Protein 2I6E (pdb70)

Solvent-accessible surface area: 80361 Å² total

Sequence (2144 aa):
PYRAGWIHFTNVAPILDSLELPPGVTAITGVPTQNAALLSGEVDIANVSAVEFIRHADTLAALPDFSVAVLGPVYSVNLFHTCPLPELRRVALTSQSASVALLEVLLRQKGLSPVLERAEGTAESLLAAGYDGVLRIGDDALREWYGVVGPLTPERTTSLPHTGRGITVTDLAQEWFDLTGHPFTFAVWAYRKDNPPPAALLQAREARRRGIGHLAEVSQRHAEKLGLPERVVQHYLWNFRYHLEAPDRLGLREFADLAVPGHAELTFPYRAGWIHFTNVAPILDSLELPPGVTAITGVPTQNAALLSGEVDIANVSAVEFIRHADTLAALPDFSVAVLGPVYSVNLFHTCPLPELRRVALTSQSASVALLEVLLRQKGLSPVLERAEGTAESLLAAGYDGVLRIGDDALREWYGVVGPLTPERTTSLPHTGRGITVTDLAQEWFDLTGHPFTFAVWAYRKDNPPPAALLQAREARRRGIGHLAEVSQRHAEKLGLPERVVQHYLWNFRYHLEAPDRLGLREFADLAVPGHAELTFPYRAGWIHFTNVAPILDSLELPPGVTAITGVPTQNAALLSGEVDIANVSAVEFIRHADTLAALPDFSVAVLGPVYSVNLFHTCPLPELRRVALTSQSASVALLEVLLRQKGLSPVLERAEGTAESLLAAGYDGVLRIGDDALREWYGVVGPLTPERTTSLPHTGRGITVTDLAQEWFDLTGHPFTFAVWAYRKDNPPPAALLQAREARRRGIGHLAEVSQRHAEKLGLPERVVQHYLWNFRYHLEAPDRLGLREFADLAVPGHAELTFPYRAGWIHFTNVAPILDSLELPPGVTAITGVPTQNAALLSGEVDIANVSAVEFIRHADTLAALPDFSVAVLGPVYSVNLFHTCPLPELRRVALTSQSASVALLEVLLRQKGLSPVLERAEGTAESLLAAGYDGVLRIGDDALREWYGVVGPLTPERTTSLPHTGRGITVTDLAQEWFDLTGHPFTFAVWAYRKDNPPPAALLQAREARRRGIGHLAEVSQRHAEKLGLPERVVQHYLWNFRYHLEAPDRLGLREFADLAVPGHAELTFPYRAGWIHFTNVAPILDSLELPPGVTAITGVPTQNAALLSGEVDIANVSAVEFIRHADTLAALPDFSVAVLGPVYSVNLFHTCPLPELRRVALTSQSASVALLEVLLRQKGLSPVLERAEGTAESLLAAGYDGVLRIGDDALREWYGVVGPLTPERTTSLPHTGRGITVTDLAQEWFDLTGHPFTFAVWAYRKDNPPPAALLQAREARRRGIGHLAEVSQRHAEKLGLPERVVQHYLWNFRYHLEAPDRLGLREFADLAVPGHAELTFPYRAGWIHFTNVAPILDSLELPPGVTAITGVPTQNAALLSGEVDIANVSAVEFIRHADTLAALPDFSVAVLGPVYSVNLFHTCPLPELRRVALTSQSASVALLEVLLRQKGLSPVLERAEGTAESLLAAGYDGVLRIGDDALREWYGVVGPLTPERTTSLPHTGRGITVTDLAQEWFDLTGHPFTFAVWAYRKDNPPPAALLQAREARRRGIGHLAEVSQRHAEKLGLPERVVQHYLWNFRYHLEAPDRLGLREFADLAVPGHAELTFPYRAGWIHFTNVAPILDSLELPPGVTAITGVPTQNAALLSGEVDIANVSAVEFIRHADTLAALPDFSVAVLGPVYSVNLFHTCPLPELRRVALTSQSASVALLEVLLRQKGLSPVLERAEGTAESLLAAGYDGVLRIGDDALREWYGVVGPLTPERTTSLPHTGRGITVTDLAQEWFDLTGHPFTFAVWAYRKDNPPPAALLQAREARRRGIGHLAEVSQRHAEKLGLPERVVQHYLWNFRYHLEAPDRLGLREFADLAVPGHAELTFPYRAGWIHFTNVAPILDSLELPPGVTAITGVPTQNAALLSGEVDIANVSAVEFIRHADTLAALPDFSVAVLGPVYSVNLFHTCPLPELRRVALTSQSASVALLEVLLRQKGLSPVLERAEGTAESLLAAGYDGVLRIGDDALREWYGVVGPLTPERTTSLPHTGRGITVTDLAQEWFDLTGHPFTFAVWAYRKDNPPPAALLQAREARRRGIGHLAEVSQRHAEKLGLPERVVQHYLWNFRYHLEAPDRLGLREFADLAVPGHAELTF

Foldseek 3Di:
DAEEEEADFLLCCLQPVVQDDDPPYDYDYDDQVVLVCQVPVVHFKYKHWLVSCLQVLVFKAFDQFFFWKFQAFLLFWKKKFLDPPQVFAEEEEEPPDVNVLLVCLLCVVVVHDHHYDYDYDQQVVVNVVPGRIYTGGTLSSNLSQPVFWDDPDPPDDVPIDQGGPSMGIDGSQNSLCVVVVFMETTITMMGGPVDDDDPVSVVSCVSSCVSVVCLLVSQVVVCVVSVHDSSSSSVSNVRTDTTCDPRHVVNSVVSSCSRPPPGPDHHD/DAEEEEEPFLLCCLQPVPQDADPPYDYDYDDQVVLVCQVVVVHFKYKHWLVSCQQPLPFKAFDQFFFWKFQAFLQFWKKKFQDDPQPFAEEEEADDDVSVLLVCLLCVVVVHDHHYDHDHDAFVVVNVVDGGIYTGGGLSSNVVQCVQWDDDDPVDDVPIDQGHPSMGIDGSQNSLCVVVVFMETTITMMGGPVRDDDPSSVVSCVSSCNSVVCLLVSQVVVQVVSVHDSRSSSVSNVRTDTTNDPRHVVNSVVSSCSRPPPGDDHHD/DAEEEEAPFLLCLLFPVPQDDDPPYYYHYDDQVVLCCQQVVVHFKYKHWLVSCLQPQVFKAFDQFFFWKFQAFLLFWKKKFLDPPQPFAEEEEQDDDPNVLLVVLLCVVVVHDHHYYYDHDAFVVVNVPPGRIYTGGGLSSNVVQCVFQDDDDPPDAVPTAQGHPSMGIDGSQNSLCVVVVFMETTITMMGTPVRDDDPVSVVSCVSSVNSVVCLLVSLVVVCVVSVHDSRSSSVSNVRTRTTNDPRHVVNSVVSSCRSPPPGDDHHD/DAEEEEADFLLCLLPPVPQDDDPPYDYDYDHQVVLCCQVVPVHFKYKHWLVSCQQVLVFKAFDQFFFWKFQAFLLFWKKKFLDPPQVFAEEEEADPDPSVLLVVLLCVVVVHDHDYYYDHDAQVVVCVVPGRIYTGGGLSSNVSQCVAQDDDDPVDDVPTDQGGPSMGIDGSQNSLCVVPVFMETTITMMGGPVRDDDPSNVVSVVSSVNSVVCLLVSQVVNCVVSVHDSNSSSVSNVRTDTTNDPRHVVNSVVSSCSSPNPTDDHHD/DAEEEEADFLLCLLQPVPQDDDPPYDYYYDHQVVLVCQVPVVHFKYKHWLVSCQQVLPFKAFDQFFFWKFAAFLLFWKKKFLDPPQPFAEEEEADPDPSVLLVCLLCVVVVHDHHYDYDHDQQVVVNVPPGRIYTGGGLSSNLVQCVAWDDADDVGDVDTAQGHPSMGIDGSQNSLCVVVVFMETTITIMGGPVRDDDPVSVVSCVSNVNSVVCLLVSQVVNCVVSVHDSVSSSVSNVRTDTTNDPRHVVNSVVSSCSRPPPTDDHHD/DAEEEEDPFLLCCLFPVPQDDDPPYYYDYDDQVVLVCQVVVVHFKYKHWLVSCLQPLPFKAFDQFFFWKFAAFLQFWKKKFLDDPQPWQEEEEADPDPSVLLVVLLCVVVVHDHHYYYDHDAQVVVNVVDGRIYTGGGLSSNVVQCVAWDDDDPPDAVRIAQGHPSMGIDGSQNSLCVVPVFMETTITMMGGPVRDDDPVSVVSCVSSCNSLVCLLVSLVVVCVVSVHDSSSSSVSNVRTDTTNDPRHVVNSVVSSCSRPPPGDDHHD/DAEEEEEPFLLCCLFPVPQDADPPYDYDYDDQVVLVCQQVVVHFKYKHWLVSCQQVLVFKAFDQFFFWKFQAFLQFWKKKFLDDPQPFAEEEEADDDPNVLLVVLLCVVVVHDHHYYYDHDAQVVVNVVDGRIYTGGGLSSNLVQCVAFDDDDPPDDVRTDQGHPSMGIDGSQNSLCVVPVFMETTITMMGTPVDDDDPVSVVSCVSSVRSVVCLLVSQVVCCVVSVHDSRSSSVSNVRTRTTNDPRHVVNSVVSSCSRPPPTDDHHD/DAEEEEADFLLCLLQPVPLDDDPPYDYDYDDQVVLCCQVVVVHFKYKHWLVSCQQVLVFKAFDQFFFWKFQAFLLFWKKKFLDDPQPFAEEEEADPPVNVLLVVLLCVVVPHDHHYYYDHDAQVVVRVVDGGIYTGGTLSSNLVQCVFWDDDDPVDDVPIDQGGPSMGIDGSQNSLCVVPVFMETTITMMGGPVRDDDPSSVVSCVSSVNSVVCLLVSQVVVCVVSVHDSSSSSVSNVRTDTTNDPRHVVNSVVSSCSRPPPTDDHHD

Radius of gyration: 43.54 Å; Cα contacts (8 Å, |Δi|>4): 4329; chains: 8; bounding box: 119×111×110 Å

B-factor: mean 32.27, std 12.47, range [7.66, 97.03]

Secondary structure (DSSP, 8-state):
----EE---GGGHHHHTT--PPTT---EE--TT--HHHHHSS-SEEEEEHHHHHHTTTTEEEEEEEEEEESS--SSEEEEESS-GGG--EEEE-TT---HHHHHHHHHHTT---EEEE--S-HHHHHTTT-SEEEEESHHHHHHHHHHS----SS------SEETTEEEEEHHHHHHHHHSS-EEEEEEEEETTSPPPHHHHH--HHHHHHHHTHHHHHHHHHHTTT--HHHHHHHHHT-B-S--HHHHHHHHHHHHHHSTTPPP---/-EEEE----GGGHHHHTT--PPTTEEEE---S---HHHHHTS-SEEEEEHHHHHTTTTTEEE-TT--EEESS--SSEEEEESS-GGG--EEEE-S----HHHHHHHHHHHT---EEEE--S-HHHHHTSS-SEEEEEHHHHHHHHHHHS----SS------SEETTEEEEEHHHHHHHHHSS-EEEEEEEEETTSPPPHHHHH--HHHHHHHHTHHHHHHHHHHHHT--HHHHHHHHHT-B-S--HHHHHHHHHHHHHHSTTPPP---/-EEEE----GGGHHHHTT--PPTTEEEE---S---HHHHHTS-SEEEEEHHHHHTTTTTEEEEEEEEEEESS--SSEEEEESS-GGG--EEEE-S----HHHHHHHHHHTT---EEEE--S-HHHHHTTT-SEEEEEHHHHHHHHHHHH----TT------SEETTEEEEEHHHHHHHHHSS-EEEEEEEEETTSPPPHHHHH--HHHHHHHHTHHHHHHHHTTTS---HHHHHHHHHT-B-S--HHHHHHHHHHHHHHSTTPPPP--/-EEEEE---GGGHHHHTT--PPTTEEEEE--TT--HHHHHTS-SEE--BHHHHHHTTTTEEE-SS--EEESS--SSEEEEESS-GGG--EEEE-SS---HHHHHHHHHHTT---EEEE--S-HHHHTTTT-SEEEEESHHHHHHHHHHH----SS------SEETTEEEEEHHHHHHHHHSS-EEEE--EEETTSPPPHHHHH--HHHHHHHHTHHHHHHHHHHHHT--HHHHHHHHHT-B-S--HHHHHHHHHHHHHHSTTPPPP--/-B-EEE---GGGHHHHTT--PPTTB--EE--TT--HHHHHSS-SEEEEEHHHHHTTTTTEEE-SS--EEESS--SSEEEEESS-GGG--EEEE-SS---HHHHHHHHHHTT---EEEE--S-HHHHHHTT-SEEEEESHHHHHHHHHHS----TT------SEETTEEEEEHHHHHHHHHSS-EEEEEEEEETTSPPPHHHHH--HHHHHHHHTHHHHHHHHHHHHT--HHHHHHHHHT-B-S--HHHHHHHHHHHHHHSTTPPPP--/-EEEE----GGGHHHHTT--PPTTEEEE---S---HHHHHTS-SEEEEEHHHHHTTTTTEEEEEEEEEEESS--SSEEEEESS-GGG--EEEE-S----HHHHHHHHHHHT---EEEE--S-HHHHHHTT-SEEEEEHHHHHHHHHHHS----SS------SEETTEEEEEHHHHHHHHHSS-EEEEEEEEETTSPPPHHHHH--HHHHHHHHTHHHHHHHHHHHHT--HHHHHHHHHT-B-S--HHHHHHHHHHHHHHSTTPPPP--/-EEEE----GGGHHHHTT----TTEEEE---S---HHHHHTS-SEEEEEHHHHHTTTTTEEE-TT--EEESS--SSEEEEESS-GGG--EEEE-S----HHHHHHHHHHHT---EEEE--S-HHHHHTTT-SEEEEEHHHHHHHHHHHH----SS----S-SEETTEEEEEHHHHHHHHHSS-EEEEEEEEETTSPPPHHHHH--HHHHHHHHTHHHHHHHHHHHHTS-HHHHHHHHHT-B-S--HHHHHHHHHHHHHHSTTPPPP--/-EEEEE---GGGHHHHTT--PPTTEEEEE--S---HHHHHTS-SEEEEEHHHHHHTTTTEEE-SS--EEESS--SSEEEEESS-GGG--EEEE-SS---HHHHHHHHHHTT---EEEE--S-HHHHHTTT-SEEEEESHHHHHHHHHHS-PPPSS------SEETTEEEEEHHHHHHHHHSS-EEEEEEEEETTSPPPHHHHH--HHHHHHHHTHHHHHHHHHHHHT--HHHHHHHHHT-B-S--HHHHHHHHHHHHHHSTTPPPP--

CATH classification: 3.40.190.10 (+1 more: 3.40.190.10)

InterPro domains:
  IPR003773 Menaquinone biosynthesis enzyme [PF02621] (16-276)
  IPR030868 Chorismate dehydratase [MF_00995] (16-282)
  IPR030868 Chorismate dehydratase [PTHR37690] (15-284)

Structure (mmCIF, N/CA/C/O backbone):
data_2I6E
#
_entry.id   2I6E
#
_cell.length_a   75.310
_cell.length_b   139.370
_cell.length_c   153.615
_cell.angle_alpha   90.00
_cell.angle_beta   92.79
_cell.angle_gamma   90.00
#
_symmetry.space_group_name_H-M   'P 1 21 1'
#
loop_
_entity.id
_entity.type
_entity.pdbx_description
1 polymer 'Hypothetical protein'
2 non-polymer 'SULFATE ION'
3 water water
#
loop_
_atom_site.group_PDB
_atom_site.id
_atom_site.type_symbol
_atom_site.label_atom_id
_atom_site.label_alt_id
_atom_site.label_comp_id
_atom_site.label_asym_id
_atom_site.label_entity_id
_atom_site.label_seq_id
_atom_site.pdbx_PDB_ins_code
_atom_site.Cartn_x
_atom_site.Cartn_y
_atom_site.Cartn_z
_atom_site.occupancy
_atom_site.B_iso_or_equiv
_atom_site.auth_seq_id
_atom_site.auth_comp_id
_atom_site.auth_asym_id
_atom_site.auth_atom_id
_atom_site.pdbx_PDB_model_num
ATOM 1 N N . PRO A 1 16 ? 60.108 -13.964 129.190 1.00 75.52 16 PRO A N 1
ATOM 2 C CA . PRO A 1 16 ? 59.499 -13.787 127.854 1.00 75.09 16 PRO A CA 1
ATOM 3 C C . PRO A 1 16 ? 59.217 -12.329 127.482 1.00 74.63 16 PRO A C 1
ATOM 4 O O . PRO A 1 16 ? 58.688 -12.059 126.402 1.00 75.42 16 PRO A O 1
ATOM 8 N N . TYR A 1 17 ? 59.556 -11.393 128.370 1.00 72.91 17 TYR A N 1
ATOM 9 C CA . TYR A 1 17 ? 59.350 -9.966 128.093 1.00 70.91 17 TYR A CA 1
ATOM 10 C C . TYR A 1 17 ? 60.179 -9.076 129.016 1.00 69.27 17 TYR A C 1
ATOM 11 O O . TYR A 1 17 ? 59.842 -8.891 130.183 1.00 68.45 17 TYR A O 1
ATOM 20 N N . ARG A 1 18 ? 61.255 -8.515 128.472 1.00 67.97 18 ARG A N 1
ATOM 21 C CA . ARG A 1 18 ? 62.160 -7.661 129.233 1.00 66.39 18 ARG A CA 1
ATOM 22 C C . ARG A 1 18 ? 61.713 -6.206 129.345 1.00 63.95 18 ARG A C 1
ATOM 23 O O . ARG A 1 18 ? 60.914 -5.719 128.543 1.00 63.38 18 ARG A O 1
ATOM 31 N N . ALA A 1 19 ? 62.250 -5.523 130.352 1.00 60.72 19 ALA A N 1
ATOM 32 C CA . ALA A 1 19 ? 61.954 -4.121 130.612 1.00 57.33 19 ALA A CA 1
ATOM 33 C C . ALA A 1 19 ? 63.217 -3.480 131.161 1.00 55.97 19 ALA A C 1
ATOM 34 O O . ALA A 1 19 ? 63.913 -4.075 131.980 1.00 56.46 19 ALA A O 1
ATOM 36 N N . GLY A 1 20 ? 63.512 -2.269 130.706 1.00 54.39 20 GLY A N 1
ATOM 37 C CA . GLY A 1 20 ? 64.701 -1.578 131.170 1.00 51.95 20 GLY A CA 1
ATOM 38 C C . GLY A 1 20 ? 64.376 -0.270 131.865 1.00 50.89 20 GLY A C 1
ATOM 39 O O . GLY A 1 20 ? 64.121 0.751 131.225 1.00 50.77 20 GLY A O 1
ATOM 40 N N . TRP A 1 21 ? 64.391 -0.301 133.190 1.00 49.45 21 TRP A N 1
ATOM 41 C CA . TRP A 1 21 ? 64.094 0.883 133.983 1.00 47.81 21 TRP A CA 1
ATOM 42 C C . TRP A 1 21 ? 65.349 1.684 134.273 1.00 48.21 21 TRP A C 1
ATOM 43 O O . TRP A 1 21 ? 66.456 1.146 134.314 1.00 48.19 21 TRP A O 1
ATOM 54 N N . ILE A 1 22 ? 65.165 2.980 134.468 1.00 49.08 22 ILE A N 1
ATOM 55 C CA . ILE A 1 22 ? 66.267 3.849 134.821 1.00 50.88 22 ILE A CA 1
ATOM 56 C C . ILE A 1 22 ? 65.736 4.546 136.065 1.00 51.50 22 ILE A C 1
ATOM 57 O O . ILE A 1 22 ? 65.082 5.588 135.995 1.00 51.72 22 ILE A O 1
ATOM 62 N N . HIS A 1 23 ? 66.003 3.914 137.202 1.00 52.14 23 HIS A N 1
ATOM 63 C CA . HIS A 1 23 ? 65.567 4.372 138.511 1.00 51.48 23 HIS A CA 1
ATOM 64 C C . HIS A 1 23 ? 66.067 5.721 139.000 1.00 50.49 23 HIS A C 1
ATOM 65 O O . HIS A 1 23 ? 66.970 5.792 139.834 1.00 51.31 23 HIS A O 1
ATOM 72 N N . PHE A 1 24 ? 65.491 6.795 138.483 1.00 48.92 24 PHE A N 1
ATOM 73 C CA . PHE A 1 24 ? 65.869 8.114 138.955 1.00 46.87 24 PHE A CA 1
ATOM 74 C C . PHE A 1 24 ? 64.849 8.379 140.050 1.00 42.92 24 PHE A C 1
ATOM 75 O O . PHE A 1 24 ? 63.808 7.726 140.104 1.00 40.46 24 PHE A O 1
ATOM 83 N N . THR A 1 25 ? 65.142 9.324 140.925 1.00 38.91 25 THR A N 1
ATOM 84 C CA . THR A 1 25 ? 64.215 9.645 141.988 1.00 36.77 25 THR A CA 1
ATOM 85 C C . THR A 1 25 ? 62.855 10.055 141.410 1.00 35.21 25 THR A C 1
ATOM 86 O O . THR A 1 25 ? 61.809 9.594 141.871 1.00 31.81 25 THR A O 1
ATOM 90 N N . ASN A 1 26 ? 62.876 10.897 140.381 1.00 34.17 26 ASN A N 1
ATOM 91 C CA . ASN A 1 26 ? 61.640 11.379 139.770 1.00 33.99 26 ASN A CA 1
ATOM 92 C C . ASN A 1 26 ? 60.684 10.307 139.271 1.00 33.25 26 ASN A C 1
ATOM 93 O O . ASN A 1 26 ? 59.569 10.619 138.865 1.00 32.95 26 ASN A O 1
ATOM 98 N N . VAL A 1 27 ? 61.093 9.047 139.303 1.00 32.19 27 VAL A N 1
ATOM 99 C CA . VAL A 1 27 ? 60.205 8.003 138.815 1.00 31.26 27 VAL A CA 1
ATOM 100 C C . VAL A 1 27 ? 59.802 7.001 139.913 1.00 31.18 27 VAL A C 1
ATOM 101 O O . VAL A 1 27 ? 59.043 6.065 139.667 1.00 30.38 27 VAL A O 1
ATOM 105 N N . ALA A 1 28 ? 60.287 7.234 141.131 1.00 30.94 28 ALA A N 1
ATOM 106 C CA . ALA A 1 28 ? 60.001 6.367 142.271 1.00 32.58 28 ALA A CA 1
ATOM 107 C C . ALA A 1 28 ? 58.514 6.171 142.576 1.00 34.16 28 ALA A C 1
ATOM 108 O O . ALA A 1 28 ? 58.095 5.083 142.974 1.00 34.91 28 ALA A O 1
ATOM 110 N N . PRO A 1 29 ? 57.693 7.221 142.404 1.00 34.30 29 PRO A N 1
ATOM 111 C CA . PRO A 1 29 ? 56.273 7.008 142.705 1.00 35.08 29 PRO A CA 1
ATOM 112 C C . PRO A 1 29 ? 55.638 5.941 141.824 1.00 36.09 29 PRO A C 1
ATOM 113 O O . PRO A 1 29 ? 54.573 5.414 142.140 1.00 36.77 29 PRO A O 1
ATOM 117 N N . ILE A 1 30 ? 56.306 5.613 140.725 1.00 37.61 30 ILE A N 1
ATOM 118 C CA . ILE A 1 30 ? 55.781 4.629 139.791 1.00 38.88 30 ILE A CA 1
ATOM 119 C C . ILE A 1 30 ? 56.473 3.279 139.883 1.00 40.73 30 ILE A C 1
ATOM 120 O O . ILE A 1 30 ? 55.815 2.239 139.862 1.00 41.02 30 ILE A O 1
ATOM 125 N N . LEU A 1 31 ? 57.796 3.297 139.999 1.00 41.73 31 LEU A N 1
ATOM 126 C CA . LEU A 1 31 ? 58.562 2.060 140.045 1.00 42.85 31 LEU A CA 1
ATOM 127 C C . LEU A 1 31 ? 58.771 1.443 141.423 1.00 42.99 31 LEU A C 1
ATOM 128 O O . LEU A 1 31 ? 58.826 0.222 141.553 1.00 44.05 31 LEU A O 1
ATOM 133 N N . ASP A 1 32 ? 58.874 2.275 142.450 1.00 42.49 32 ASP A N 1
ATOM 134 C CA . ASP A 1 32 ? 59.105 1.786 143.807 1.00 42.30 32 ASP A CA 1
ATOM 135 C C . ASP A 1 32 ? 58.186 0.705 144.381 1.00 42.24 32 ASP A C 1
ATOM 136 O O . ASP A 1 32 ? 58.579 0.009 145.310 1.00 43.10 32 ASP A O 1
ATOM 141 N N . SER A 1 33 ? 56.973 0.559 143.861 1.00 41.75 33 SER A N 1
ATOM 142 C CA . SER A 1 33 ? 56.081 -0.472 144.393 1.00 41.64 33 SER A CA 1
ATOM 143 C C . SER A 1 33 ? 55.608 -1.417 143.294 1.00 42.46 33 SER A C 1
ATOM 144 O O . SER A 1 33 ? 54.770 -2.292 143.525 1.00 42.49 33 SER A O 1
ATOM 147 N N . LEU A 1 34 ? 56.156 -1.238 142.098 1.00 42.84 34 LEU A N 1
ATOM 148 C CA . LEU A 1 34 ? 55.789 -2.075 140.966 1.00 42.61 34 LEU A CA 1
ATOM 149 C C . LEU A 1 34 ? 56.025 -3.559 141.253 1.00 43.85 34 LEU A C 1
ATOM 150 O O . LEU A 1 34 ? 57.019 -3.948 141.879 1.00 41.73 34 LEU A O 1
ATOM 155 N N . GLU A 1 35 ? 55.089 -4.376 140.788 1.00 44.80 35 GLU A N 1
ATOM 156 C CA . GLU A 1 35 ? 55.155 -5.817 140.950 1.00 46.73 35 GLU A CA 1
ATOM 157 C C . GLU A 1 35 ? 55.083 -6.430 139.558 1.00 47.30 35 GLU A C 1
ATOM 158 O O . GLU A 1 35 ? 54.006 -6.539 138.974 1.00 46.47 35 GLU A O 1
ATOM 164 N N . LEU A 1 36 ? 56.241 -6.812 139.033 1.00 48.62 36 LEU A N 1
ATOM 165 C CA . LEU A 1 36 ? 56.342 -7.410 137.709 1.00 50.32 36 LEU A CA 1
ATOM 166 C C . LEU A 1 36 ? 55.448 -8.637 137.599 1.00 52.25 36 LEU A C 1
ATOM 167 O O . LEU A 1 36 ? 55.645 -9.618 138.314 1.00 53.25 36 LEU A O 1
ATOM 172 N N . PRO A 1 37 ? 54.450 -8.598 136.700 1.00 54.06 37 PRO A N 1
ATOM 173 C CA . PRO A 1 37 ? 53.543 -9.734 136.532 1.00 56.10 37 PRO A CA 1
ATOM 174 C C . PRO A 1 37 ? 54.255 -10.947 135.937 1.00 58.91 37 PRO A C 1
ATOM 175 O O . PRO A 1 37 ? 55.398 -10.851 135.485 1.00 58.50 37 PRO A O 1
ATOM 179 N N . PRO A 1 38 ? 53.588 -12.111 135.943 1.00 61.67 38 PRO A N 1
ATOM 180 C CA . PRO A 1 38 ? 54.198 -13.322 135.387 1.00 62.94 38 PRO A CA 1
ATOM 181 C C . PRO A 1 38 ? 54.517 -13.117 133.911 1.00 63.17 38 PRO A C 1
ATOM 182 O O . PRO A 1 38 ? 53.645 -12.734 133.130 1.00 63.15 38 PRO A O 1
ATOM 186 N N . GLY A 1 39 ? 55.768 -13.351 133.537 1.00 63.30 39 GLY A N 1
ATOM 187 C CA . GLY A 1 39 ? 56.145 -13.195 132.145 1.00 63.38 39 GLY A CA 1
ATOM 188 C C . GLY A 1 39 ? 56.958 -11.960 131.814 1.00 63.32 39 GLY A C 1
ATOM 189 O O . GLY A 1 39 ? 57.332 -11.770 130.656 1.00 64.27 39 GLY A O 1
ATOM 190 N N . VAL A 1 40 ? 57.233 -11.117 132.808 1.00 62.28 40 VAL A N 1
ATOM 191 C CA . VAL A 1 40 ? 58.024 -9.913 132.569 1.00 60.66 40 VAL A CA 1
ATOM 192 C C . VAL A 1 40 ? 59.178 -9.779 133.553 1.00 60.32 40 VAL A C 1
ATOM 193 O O . VAL A 1 40 ? 59.036 -10.037 134.749 1.00 58.79 40 VAL A O 1
ATOM 197 N N . THR A 1 41 ? 60.326 -9.369 133.032 1.00 60.58 41 THR A N 1
ATOM 198 C CA . THR A 1 41 ? 61.521 -9.196 133.841 1.00 60.90 41 THR A CA 1
ATOM 199 C C . THR A 1 41 ? 61.973 -7.749 133.716 1.00 59.79 41 THR A C 1
ATOM 200 O O . THR A 1 41 ? 61.541 -7.037 132.812 1.00 60.16 41 THR A O 1
ATOM 204 N N . ALA A 1 42 ? 62.841 -7.315 134.620 1.00 58.38 42 ALA A N 1
ATOM 205 C CA . ALA A 1 42 ? 63.330 -5.949 134.575 1.00 58.24 42 ALA A CA 1
ATOM 206 C C . ALA A 1 42 ? 64.795 -5.878 134.954 1.00 58.52 42 ALA A C 1
ATOM 207 O O . ALA A 1 42 ? 65.293 -6.685 135.740 1.00 58.03 42 ALA A O 1
ATOM 209 N N . ILE A 1 43 ? 65.477 -4.895 134.383 1.00 59.21 43 ILE A N 1
ATOM 210 C CA . ILE A 1 43 ? 66.894 -4.675 134.626 1.00 59.69 43 ILE A CA 1
ATOM 211 C C . ILE A 1 43 ? 67.118 -3.175 134.589 1.00 60.05 43 ILE A C 1
ATOM 212 O O . ILE A 1 43 ? 66.445 -2.468 133.843 1.00 60.94 43 ILE A O 1
ATOM 217 N N . THR A 1 44 ? 68.053 -2.686 135.395 1.00 59.82 44 THR A N 1
ATOM 218 C CA . THR A 1 44 ? 68.318 -1.255 135.440 1.00 60.09 44 THR A CA 1
ATOM 219 C C . THR A 1 44 ? 69.713 -0.894 134.929 1.00 61.01 44 THR A C 1
ATOM 220 O O . THR A 1 44 ? 70.539 -1.771 134.660 1.00 60.59 44 THR A O 1
ATOM 224 N N . GLY A 1 45 ? 69.957 0.407 134.790 1.00 61.21 45 GLY A N 1
ATOM 225 C CA . GLY A 1 45 ? 71.237 0.889 134.307 1.00 61.54 45 GLY A CA 1
ATOM 226 C C . GLY A 1 45 ? 71.167 2.379 134.031 1.00 62.17 45 GLY A C 1
ATOM 227 O O . GLY A 1 45 ? 70.380 3.093 134.659 1.00 62.12 45 GLY A O 1
ATOM 228 N N . VAL A 1 46 ? 71.984 2.847 133.091 1.00 62.12 46 VAL A N 1
ATOM 229 C CA . VAL A 1 46 ? 72.023 4.261 132.724 1.00 61.83 46 VAL A CA 1
ATOM 230 C C . VAL A 1 46 ? 71.331 4.530 131.380 1.00 61.98 46 VAL A C 1
ATOM 231 O O . VAL A 1 46 ? 71.231 3.640 130.531 1.00 60.72 46 VAL A O 1
ATOM 235 N N . PRO A 1 47 ? 70.845 5.768 131.175 1.00 62.34 47 PRO A N 1
ATOM 236 C CA . PRO A 1 47 ? 70.165 6.134 129.930 1.00 62.78 47 PRO A CA 1
ATOM 237 C C . PRO A 1 47 ? 70.806 5.500 128.694 1.00 63.37 47 PRO A C 1
ATOM 238 O O . PRO A 1 47 ? 70.136 4.814 127.921 1.00 62.21 47 PRO A O 1
ATOM 242 N N . THR A 1 48 ? 72.104 5.734 128.526 1.00 64.23 48 THR A N 1
ATOM 243 C CA . THR A 1 48 ? 72.859 5.193 127.399 1.00 66.38 48 THR A CA 1
ATOM 244 C C . THR A 1 48 ? 72.570 3.705 127.233 1.00 66.71 48 THR A C 1
ATOM 245 O O . THR A 1 48 ? 72.231 3.233 126.145 1.00 65.10 48 THR A O 1
ATOM 249 N N . GLN A 1 49 ? 72.720 2.980 128.337 1.00 68.19 49 GLN A N 1
ATOM 250 C CA . GLN A 1 49 ? 72.493 1.542 128.393 1.00 69.15 49 GLN A CA 1
ATOM 251 C C . GLN A 1 49 ? 71.112 1.122 127.907 1.00 68.80 49 GLN A C 1
ATOM 252 O O . GLN A 1 49 ? 70.979 0.403 126.919 1.00 68.33 49 GLN A O 1
ATOM 266 N N . ASN A 1 51 ? 68.737 2.781 126.413 1.00 67.35 51 ASN A N 1
ATOM 267 C CA . ASN A 1 51 ? 68.434 3.250 125.066 1.00 65.33 51 ASN A CA 1
ATOM 268 C C . ASN A 1 51 ? 68.814 2.200 124.038 1.00 65.00 51 ASN A C 1
ATOM 269 O O . ASN A 1 51 ? 67.963 1.699 123.298 1.00 65.03 51 ASN A O 1
ATOM 274 N N . ALA A 1 52 ? 70.103 1.874 124.006 1.00 64.14 52 ALA A N 1
ATOM 275 C CA . ALA A 1 52 ? 70.635 0.884 123.079 1.00 63.06 52 ALA A CA 1
ATOM 276 C C . ALA A 1 52 ? 69.885 -0.436 123.211 1.00 62.64 52 ALA A C 1
ATOM 277 O O . ALA A 1 52 ? 69.528 -1.073 122.214 1.00 61.14 52 ALA A O 1
ATOM 279 N N . ALA A 1 53 ? 69.652 -0.833 124.458 1.00 62.37 53 ALA A N 1
ATOM 280 C CA . ALA A 1 53 ? 68.955 -2.071 124.760 1.00 62.11 53 ALA A CA 1
ATOM 281 C C . ALA A 1 53 ? 67.581 -2.076 124.114 1.00 62.49 53 ALA A C 1
ATOM 282 O O . ALA A 1 53 ? 67.174 -3.068 123.508 1.00 62.88 53 ALA A O 1
ATOM 284 N N . LEU A 1 54 ? 66.867 -0.964 124.243 1.00 62.19 54 LEU A N 1
ATOM 285 C CA . LEU A 1 54 ? 65.532 -0.862 123.670 1.00 62.17 54 LEU A CA 1
ATOM 286 C C . LEU A 1 54 ? 65.562 -1.039 122.154 1.00 62.69 54 LEU A C 1
ATOM 287 O O . LEU A 1 54 ? 64.814 -1.845 121.593 1.00 62.86 54 LEU A O 1
ATOM 292 N N . LEU A 1 55 ? 66.433 -0.275 121.501 1.00 63.17 55 LEU A N 1
ATOM 293 C CA . LEU A 1 55 ? 66.574 -0.316 120.049 1.00 63.56 55 LEU A CA 1
ATOM 294 C C . LEU A 1 55 ? 67.007 -1.683 119.533 1.00 63.41 55 LEU A C 1
ATOM 295 O O . LEU A 1 55 ? 66.495 -2.161 118.519 1.00 62.73 55 LEU A O 1
ATOM 300 N N . SER A 1 56 ? 67.950 -2.309 120.231 1.00 63.41 56 SER A N 1
ATOM 301 C CA . SER A 1 56 ? 68.438 -3.620 119.823 1.00 63.66 56 SER A CA 1
ATOM 302 C C . SER A 1 56 ? 67.394 -4.700 120.110 1.00 64.50 56 SER A C 1
ATOM 303 O O . SER A 1 56 ? 66.792 -5.255 119.186 1.00 65.36 56 SER A O 1
ATOM 306 N N . GLY A 1 57 ? 67.180 -4.984 121.392 1.00 64.26 57 GLY A N 1
ATOM 307 C CA . GLY A 1 57 ? 66.217 -5.994 121.784 1.00 64.02 57 GLY A CA 1
ATOM 308 C C . GLY A 1 57 ? 66.547 -6.537 123.161 1.00 64.48 57 GLY A C 1
ATOM 309 O O . GLY A 1 57 ? 65.783 -7.321 123.727 1.00 64.18 57 GLY A O 1
ATOM 310 N N . GLU A 1 58 ? 67.692 -6.118 123.700 1.00 64.80 58 GLU A N 1
ATOM 311 C CA . GLU A 1 58 ? 68.135 -6.551 125.027 1.00 65.39 58 GLU A CA 1
ATOM 312 C C . GLU A 1 58 ? 67.038 -6.225 126.035 1.00 63.71 58 GLU A C 1
ATOM 313 O O . GLU A 1 58 ? 67.013 -6.754 127.147 1.00 63.59 58 GLU A O 1
ATOM 319 N N . VAL A 1 59 ? 66.138 -5.340 125.620 1.00 61.21 59 VAL A N 1
ATOM 320 C CA . VAL A 1 59 ? 65.019 -4.888 126.432 1.00 58.91 59 VAL A CA 1
ATOM 321 C C . VAL A 1 59 ? 63.866 -4.588 125.475 1.00 56.81 59 VAL A C 1
ATOM 322 O O . VAL A 1 59 ? 64.102 -4.275 124.310 1.00 56.76 59 VAL A O 1
ATOM 326 N N . ASP A 1 60 ? 62.629 -4.682 125.959 1.00 54.37 60 ASP A N 1
ATOM 327 C CA . ASP A 1 60 ? 61.462 -4.446 125.109 1.00 52.95 60 ASP A CA 1
ATOM 328 C C . ASP A 1 60 ? 60.671 -3.185 125.419 1.00 50.50 60 ASP A C 1
ATOM 329 O O . ASP A 1 60 ? 59.823 -2.766 124.627 1.00 50.23 60 ASP A O 1
ATOM 334 N N . ILE A 1 61 ? 60.942 -2.590 126.574 1.00 47.42 61 ILE A N 1
ATOM 335 C CA . ILE A 1 61 ? 60.265 -1.370 126.990 1.00 43.90 61 ILE A CA 1
ATOM 336 C C . ILE A 1 61 ? 61.166 -0.653 127.982 1.00 42.24 61 ILE A C 1
ATOM 337 O O . ILE A 1 61 ? 61.865 -1.294 128.765 1.00 42.20 61 ILE A O 1
ATOM 342 N N . ALA A 1 62 ? 61.160 0.674 127.950 1.00 40.74 62 ALA A N 1
ATOM 343 C CA . ALA A 1 62 ? 62.003 1.436 128.863 1.00 38.87 62 ALA A CA 1
ATOM 344 C C . ALA A 1 62 ? 61.571 2.885 128.967 1.00 37.16 62 ALA A C 1
ATOM 345 O O . ALA A 1 62 ? 60.891 3.414 128.088 1.00 36.58 62 ALA A O 1
ATOM 347 N N . ASN A 1 63 ? 61.961 3.522 130.061 1.00 36.51 63 ASN A N 1
ATOM 348 C CA . ASN A 1 63 ? 61.643 4.923 130.256 1.00 36.94 63 ASN A CA 1
ATOM 349 C C . ASN A 1 63 ? 62.825 5.670 129.669 1.00 35.92 63 ASN A C 1
ATOM 350 O O . ASN A 1 63 ? 63.896 5.728 130.272 1.00 36.26 63 ASN A O 1
ATOM 355 N N . VAL A 1 64 ? 62.632 6.203 128.464 1.00 34.47 64 VAL A N 1
ATOM 356 C CA . VAL A 1 64 ? 63.686 6.935 127.769 1.00 32.17 64 VAL A CA 1
ATOM 357 C C . VAL A 1 64 ? 63.356 8.415 127.675 1.00 30.59 64 VAL A C 1
ATOM 358 O O . VAL A 1 64 ? 62.194 8.806 127.783 1.00 30.05 64 VAL A O 1
ATOM 362 N N . SER A 1 65 ? 64.385 9.233 127.476 1.00 28.55 65 SER A N 1
ATOM 363 C CA . SER A 1 65 ? 64.202 10.674 127.375 1.00 28.03 65 SER A CA 1
ATOM 364 C C . SER A 1 65 ? 63.292 11.038 126.204 1.00 26.96 65 SER A C 1
ATOM 365 O O . SER A 1 65 ? 63.169 10.282 125.236 1.00 26.41 65 SER A O 1
ATOM 368 N N . ALA A 1 66 ? 62.649 12.194 126.297 1.00 24.30 66 ALA A N 1
ATOM 369 C CA . ALA A 1 66 ? 61.762 12.628 125.231 1.00 24.57 66 ALA A CA 1
ATOM 370 C C . ALA A 1 66 ? 62.507 12.646 123.901 1.00 24.96 66 ALA A C 1
ATOM 371 O O . ALA A 1 66 ? 61.961 12.246 122.881 1.00 24.40 66 ALA A O 1
ATOM 373 N N . VAL A 1 67 ? 63.755 13.107 123.922 1.00 25.06 67 VAL A N 1
ATOM 374 C CA . VAL A 1 67 ? 64.561 13.192 122.709 1.00 27.13 67 VAL A CA 1
ATOM 375 C C . VAL A 1 67 ? 64.831 11.826 122.099 1.00 27.69 67 VAL A C 1
ATOM 376 O O . VAL A 1 67 ? 64.829 11.676 120.878 1.00 28.09 67 VAL A O 1
ATOM 380 N N . GLU A 1 68 ? 65.085 10.834 122.944 1.00 27.17 68 GLU A N 1
ATOM 381 C CA . GLU A 1 68 ? 65.341 9.485 122.460 1.00 27.58 68 GLU A CA 1
ATOM 382 C C . GLU A 1 68 ? 64.091 9.008 121.729 1.00 27.86 68 GLU A C 1
ATOM 383 O O . GLU A 1 68 ? 64.173 8.499 120.620 1.00 28.40 68 GLU A O 1
ATOM 389 N N . PHE A 1 69 ? 62.934 9.197 122.354 1.00 27.92 69 PHE A N 1
ATOM 390 C CA . PHE A 1 69 ? 61.662 8.794 121.772 1.00 30.09 69 PHE A CA 1
ATOM 391 C C . PHE A 1 69 ? 61.361 9.529 120.468 1.00 31.45 69 PHE A C 1
ATOM 392 O O . PHE A 1 69 ? 60.957 8.923 119.479 1.00 31.69 69 PHE A O 1
ATOM 400 N N . ILE A 1 70 ? 61.552 10.839 120.464 1.00 32.37 70 ILE A N 1
ATOM 401 C CA . ILE A 1 70 ? 61.302 11.623 119.265 1.00 34.55 70 ILE A CA 1
ATOM 402 C C . ILE A 1 70 ? 62.239 11.202 118.124 1.00 37.41 70 ILE A C 1
ATOM 403 O O . ILE A 1 70 ? 61.791 10.989 116.999 1.00 38.17 70 ILE A O 1
ATOM 408 N N . ARG A 1 71 ? 63.533 11.077 118.410 1.00 37.93 71 ARG A N 1
ATOM 409 C CA . ARG A 1 71 ? 64.483 10.689 117.376 1.00 40.13 71 ARG A CA 1
ATOM 410 C C . ARG A 1 71 ? 64.180 9.328 116.758 1.00 40.69 71 ARG A C 1
ATOM 411 O O . ARG A 1 71 ? 64.618 9.053 115.649 1.00 41.11 71 ARG A O 1
ATOM 419 N N . HIS A 1 72 ? 63.447 8.476 117.467 1.00 41.04 72 HIS A N 1
ATOM 420 C CA . HIS A 1 72 ? 63.126 7.152 116.938 1.00 41.85 72 HIS A CA 1
ATOM 421 C C . HIS A 1 72 ? 61.625 6.866 116.920 1.00 42.88 72 HIS A C 1
ATOM 422 O O . HIS A 1 72 ? 61.203 5.716 117.056 1.00 42.74 72 HIS A O 1
ATOM 429 N N . ALA A 1 73 ? 60.827 7.915 116.740 1.00 44.19 73 ALA A N 1
ATOM 430 C CA . ALA A 1 73 ? 59.372 7.792 116.704 1.00 45.75 73 ALA A CA 1
ATOM 431 C C . ALA A 1 73 ? 58.925 6.928 115.531 1.00 47.30 73 ALA A C 1
ATOM 432 O O . ALA A 1 73 ? 57.783 6.463 115.478 1.00 47.52 73 ALA A O 1
ATOM 434 N N . ASP A 1 74 ? 59.831 6.731 114.583 1.00 48.44 74 ASP A N 1
ATOM 435 C CA . ASP A 1 74 ? 59.543 5.920 113.412 1.00 49.40 74 ASP A CA 1
ATOM 436 C C . ASP A 1 74 ? 59.291 4.475 113.820 1.00 48.06 74 ASP A C 1
ATOM 437 O O . ASP A 1 74 ? 58.318 3.862 113.388 1.00 47.71 74 ASP A O 1
ATOM 442 N N . THR A 1 75 ? 60.162 3.946 114.671 1.00 47.17 75 THR A N 1
ATOM 443 C CA . THR A 1 75 ? 60.049 2.563 115.107 1.00 46.84 75 THR A CA 1
ATOM 444 C C . THR A 1 75 ? 59.557 2.381 116.537 1.00 46.32 75 THR A C 1
ATOM 445 O O . THR A 1 75 ? 59.313 1.252 116.975 1.00 46.88 75 THR A O 1
ATOM 449 N N . LEU A 1 76 ? 59.400 3.484 117.263 1.00 44.26 76 LEU A N 1
ATOM 450 C CA . LEU A 1 76 ? 58.953 3.407 118.651 1.00 41.34 76 LEU A CA 1
ATOM 451 C C . LEU A 1 76 ? 57.614 4.080 118.942 1.00 39.77 76 LEU A C 1
ATOM 452 O O . LEU A 1 76 ? 57.211 5.037 118.274 1.00 39.27 76 LEU A O 1
ATOM 457 N N . ALA A 1 77 ? 56.938 3.559 119.960 1.00 39.04 77 ALA A N 1
ATOM 458 C CA . ALA A 1 77 ? 55.659 4.088 120.420 1.00 38.67 77 ALA A CA 1
ATOM 459 C C . ALA A 1 77 ? 55.787 4.285 121.929 1.00 38.43 77 ALA A C 1
ATOM 460 O O . ALA A 1 77 ? 56.593 3.622 122.587 1.00 36.30 77 ALA A O 1
ATOM 462 N N . ALA A 1 78 ? 54.998 5.202 122.473 1.00 39.33 78 ALA A N 1
ATOM 463 C CA . ALA A 1 78 ? 55.035 5.478 123.904 1.00 39.16 78 ALA A CA 1
ATOM 464 C C . ALA A 1 78 ? 53.697 5.132 124.539 1.00 39.83 78 ALA A C 1
ATOM 465 O O . ALA A 1 78 ? 52.665 5.120 123.863 1.00 39.64 78 ALA A O 1
ATOM 467 N N . LEU A 1 79 ? 53.711 4.832 125.833 1.00 39.30 79 LEU A N 1
ATOM 468 C CA . LEU A 1 79 ? 52.464 4.528 126.512 1.00 39.68 79 LEU A CA 1
ATOM 469 C C . LEU A 1 79 ? 51.689 5.830 126.424 1.00 39.68 79 LEU A C 1
ATOM 470 O O . LEU A 1 79 ? 52.278 6.912 126.431 1.00 41.24 79 LEU A O 1
ATOM 475 N N . PRO A 1 80 ? 50.359 5.754 126.332 1.00 38.99 80 PRO A N 1
ATOM 476 C CA . PRO A 1 80 ? 49.552 6.972 126.231 1.00 37.65 80 PRO A CA 1
ATOM 477 C C . PRO A 1 80 ? 49.251 7.712 127.523 1.00 36.41 80 PRO A C 1
ATOM 478 O O . PRO A 1 80 ? 48.716 8.813 127.489 1.00 37.67 80 PRO A O 1
ATOM 482 N N . ASP A 1 81 ? 49.600 7.126 128.659 1.00 35.94 81 ASP A N 1
ATOM 483 C CA . ASP A 1 81 ? 49.287 7.746 129.945 1.00 35.37 81 ASP A CA 1
ATOM 484 C C . ASP A 1 81 ? 50.443 7.750 130.948 1.00 33.37 81 ASP A C 1
ATOM 485 O O . ASP A 1 81 ? 50.220 7.819 132.160 1.00 31.51 81 ASP A O 1
ATOM 490 N N . PHE A 1 82 ? 51.670 7.669 130.447 1.00 30.11 82 PHE A N 1
ATOM 491 C CA . PHE A 1 82 ? 52.833 7.654 131.320 1.00 28.79 82 PHE A CA 1
ATOM 492 C C . PHE A 1 82 ? 53.868 8.656 130.885 1.00 26.87 82 PHE A C 1
ATOM 493 O O . PHE A 1 82 ? 54.247 8.704 129.723 1.00 29.01 82 PHE A O 1
ATOM 501 N N . SER A 1 83 ? 54.337 9.458 131.824 1.00 25.77 83 SER A N 1
ATOM 502 C CA . SER A 1 83 ? 55.319 10.469 131.485 1.00 24.26 83 SER A CA 1
ATOM 503 C C . SER A 1 83 ? 55.998 11.017 132.705 1.00 23.48 83 SER A C 1
ATOM 504 O O . SER A 1 83 ? 55.587 10.776 133.842 1.00 22.99 83 SER A O 1
ATOM 507 N N . VAL A 1 84 ? 57.053 11.766 132.439 1.00 22.00 84 VAL A N 1
ATOM 508 C CA . VAL A 1 84 ? 57.784 12.453 133.470 1.00 22.72 84 VAL A CA 1
ATOM 509 C C . VAL A 1 84 ? 57.781 13.847 132.876 1.00 22.30 84 VAL A C 1
ATOM 510 O O . VAL A 1 84 ? 58.582 14.157 131.994 1.00 23.45 84 VAL A O 1
ATOM 514 N N . ALA A 1 85 ? 56.836 14.665 133.323 1.00 19.63 85 ALA A N 1
ATOM 515 C CA . ALA A 1 85 ? 56.710 16.020 132.811 1.00 20.48 85 ALA A CA 1
ATOM 516 C C . ALA A 1 85 ? 56.508 17.006 133.954 1.00 19.81 85 ALA A C 1
ATOM 517 O O . ALA A 1 85 ? 56.329 16.598 135.099 1.00 21.66 85 ALA A O 1
ATOM 519 N N . VAL A 1 86 ? 56.558 18.298 133.641 1.00 19.55 86 VAL A N 1
ATOM 520 C CA . VAL A 1 86 ? 56.370 19.353 134.639 1.00 20.74 86 VAL A CA 1
ATOM 521 C C . VAL A 1 86 ? 55.925 20.652 133.980 1.00 20.65 86 VAL A C 1
ATOM 522 O O . VAL A 1 86 ? 56.023 20.824 132.766 1.00 21.34 86 VAL A O 1
ATOM 526 N N . LEU A 1 87 ? 55.427 21.562 134.801 1.00 21.95 87 LEU A N 1
ATOM 527 C CA . LEU A 1 87 ? 55.006 22.873 134.344 1.00 21.77 87 LEU A CA 1
ATOM 528 C C . LEU A 1 87 ? 55.750 23.781 135.286 1.00 21.33 87 LEU A C 1
ATOM 529 O O . LEU A 1 87 ? 55.404 23.847 136.460 1.00 23.02 87 LEU A O 1
ATOM 534 N N . GLY A 1 88 ? 56.781 24.455 134.786 1.00 20.09 88 GLY A N 1
ATOM 535 C CA . GLY A 1 88 ? 57.562 25.336 135.632 1.00 20.56 88 GLY A CA 1
ATOM 536 C C . GLY A 1 88 ? 58.858 24.663 136.046 1.00 22.02 88 GLY A C 1
ATOM 537 O O . GLY A 1 88 ? 59.350 23.794 135.338 1.00 21.91 88 GLY A O 1
ATOM 538 N N . PRO A 1 89 ? 59.429 25.025 137.198 1.00 24.41 89 PRO A N 1
ATOM 539 C CA . PRO A 1 89 ? 60.685 24.400 137.636 1.00 27.35 89 PRO A CA 1
ATOM 540 C C . PRO A 1 89 ? 60.625 22.879 137.782 1.00 28.40 89 PRO A C 1
ATOM 541 O O . PRO A 1 89 ? 59.605 22.326 138.177 1.00 29.04 89 PRO A O 1
ATOM 545 N N . VAL A 1 90 ? 61.731 22.217 137.457 1.00 28.82 90 VAL A N 1
ATOM 546 C CA . VAL A 1 90 ? 61.830 20.772 137.578 1.00 28.29 90 VAL A CA 1
ATOM 547 C C . VAL A 1 90 ? 62.854 20.455 138.673 1.00 28.81 90 VAL A C 1
ATOM 548 O O . VAL A 1 90 ? 62.773 19.419 139.331 1.00 29.09 90 VAL A O 1
ATOM 552 N N . TYR A 1 91 ? 63.796 21.378 138.872 1.00 27.88 91 TYR A N 1
ATOM 553 C CA . TYR A 1 91 ? 64.871 21.254 139.860 1.00 27.95 91 TYR A CA 1
ATOM 554 C C . TYR A 1 91 ? 65.910 20.162 139.553 1.00 27.52 91 TYR A C 1
ATOM 555 O O . TYR A 1 91 ? 66.898 20.029 140.272 1.00 26.93 91 TYR A O 1
ATOM 564 N N . SER A 1 92 ? 65.705 19.395 138.488 1.00 27.24 92 SER A N 1
ATOM 565 C CA . SER A 1 92 ? 66.639 18.315 138.162 1.00 28.01 92 SER A CA 1
ATOM 566 C C . SER A 1 92 ? 67.343 18.459 136.832 1.00 27.16 92 SER A C 1
ATOM 567 O O . SER A 1 92 ? 68.073 17.560 136.418 1.00 26.30 92 SER A O 1
ATOM 570 N N . VAL A 1 93 ? 67.099 19.573 136.156 1.00 26.39 93 VAL A N 1
ATOM 571 C CA . VAL A 1 93 ? 67.723 19.839 134.872 1.00 26.78 93 VAL A CA 1
ATOM 572 C C . VAL A 1 93 ? 68.198 21.259 135.021 1.00 27.66 93 VAL A C 1
ATOM 573 O O . VAL A 1 93 ? 67.534 22.201 134.594 1.00 29.38 93 VAL A O 1
ATOM 577 N N . ASN A 1 94 ? 69.366 21.390 135.643 1.00 28.56 94 ASN A N 1
ATOM 578 C CA . ASN A 1 94 ? 69.960 22.686 135.968 1.00 28.60 94 ASN A CA 1
ATOM 579 C C . ASN A 1 94 ? 71.246 23.104 135.260 1.00 27.95 94 ASN A C 1
ATOM 580 O O . ASN A 1 94 ? 72.141 22.291 134.996 1.00 28.75 94 ASN A O 1
ATOM 585 N N . LEU A 1 95 ? 71.328 24.400 134.983 1.00 25.85 95 LEU A N 1
ATOM 586 C CA . LEU A 1 95 ? 72.508 24.987 134.379 1.00 24.76 95 LEU A CA 1
ATOM 587 C C . LEU A 1 95 ? 73.126 25.864 135.464 1.00 24.86 95 LEU A C 1
ATOM 588 O O . LEU A 1 95 ? 72.584 26.912 135.801 1.00 23.86 95 LEU A O 1
ATOM 593 N N . PHE A 1 96 ? 74.235 25.425 136.038 1.00 25.41 96 PHE A N 1
ATOM 594 C CA . PHE A 1 96 ? 74.897 26.219 137.063 1.00 27.24 96 PHE A CA 1
ATOM 595 C C . PHE A 1 96 ? 75.869 27.153 136.350 1.00 29.48 96 PHE A C 1
ATOM 596 O O . PHE A 1 96 ? 76.675 26.710 135.531 1.00 30.73 96 PHE A O 1
ATOM 604 N N . HIS A 1 97 ? 75.785 28.447 136.634 1.00 31.28 97 HIS A N 1
ATOM 605 C CA . HIS A 1 97 ? 76.694 29.388 135.999 1.00 33.31 97 HIS A CA 1
ATOM 606 C C . HIS A 1 97 ? 77.145 30.496 136.940 1.00 34.80 97 HIS A C 1
ATOM 607 O O . HIS A 1 97 ? 76.492 30.782 137.942 1.00 35.24 97 HIS A O 1
ATOM 614 N N . THR A 1 98 ? 78.276 31.111 136.609 1.00 36.23 98 THR A N 1
ATOM 615 C CA . THR A 1 98 ? 78.833 32.178 137.426 1.00 36.46 98 THR A CA 1
ATOM 616 C C . THR A 1 98 ? 78.853 33.516 136.700 1.00 37.84 98 THR A C 1
ATOM 617 O O . THR A 1 98 ? 79.693 34.358 136.986 1.00 40.14 98 THR A O 1
ATOM 621 N N . CYS A 1 99 ? 77.932 33.714 135.766 1.00 37.60 99 CYS A N 1
ATOM 622 C CA . CYS A 1 99 ? 77.867 34.967 135.026 1.00 38.98 99 CYS A CA 1
ATOM 623 C C . CYS A 1 99 ? 76.605 34.968 134.181 1.00 39.49 99 CYS A C 1
ATOM 624 O O . CYS A 1 99 ? 76.175 33.927 133.704 1.00 39.69 99 CYS A O 1
ATOM 627 N N . PRO A 1 100 ? 75.996 36.140 133.980 1.00 41.00 100 PRO A N 1
ATOM 628 C CA . PRO A 1 100 ? 74.775 36.211 133.174 1.00 42.68 100 PRO A CA 1
ATOM 629 C C . PRO A 1 100 ? 74.848 35.331 131.930 1.00 43.84 100 PRO A C 1
ATOM 630 O O . PRO A 1 100 ? 75.883 35.264 131.265 1.00 44.66 100 PRO A O 1
ATOM 634 N N . LEU A 1 101 ? 73.747 34.652 131.630 1.00 43.46 101 LEU A N 1
ATOM 635 C CA . LEU A 1 101 ? 73.697 33.767 130.482 1.00 43.80 101 LEU A CA 1
ATOM 636 C C . LEU A 1 101 ? 74.330 34.386 129.238 1.00 44.58 101 LEU A C 1
ATOM 637 O O . LEU A 1 101 ? 75.149 33.754 128.581 1.00 44.86 101 LEU A O 1
ATOM 642 N N . PRO A 1 102 ? 73.967 35.634 128.903 1.00 45.90 102 PRO A N 1
ATOM 643 C CA . PRO A 1 102 ? 74.535 36.291 127.719 1.00 47.12 102 PRO A CA 1
ATOM 644 C C . PRO A 1 102 ? 76.068 36.386 127.714 1.00 47.63 102 PRO A C 1
ATOM 645 O O . PRO A 1 102 ? 76.693 36.428 126.656 1.00 47.10 102 PRO A O 1
ATOM 649 N N . GLU A 1 103 ? 76.667 36.414 128.898 1.00 48.60 103 GLU A N 1
ATOM 650 C CA . GLU A 1 103 ? 78.118 36.501 129.025 1.00 49.80 103 GLU A CA 1
ATOM 651 C C . GLU A 1 103 ? 78.756 35.116 129.072 1.00 49.52 103 GLU A C 1
ATOM 652 O O . GLU A 1 103 ? 79.977 34.987 129.148 1.00 49.34 103 GLU A O 1
ATOM 658 N N . LEU A 1 104 ? 77.923 34.084 129.038 1.00 49.27 104 LEU A N 1
ATOM 659 C CA . LEU A 1 104 ? 78.396 32.705 129.095 1.00 48.77 104 LEU A CA 1
ATOM 660 C C . LEU A 1 104 ? 79.288 32.392 127.895 1.00 48.47 104 LEU A C 1
ATOM 661 O O . LEU A 1 104 ? 78.884 32.583 126.747 1.00 48.62 104 LEU A O 1
ATOM 666 N N . ARG A 1 105 ? 80.496 31.903 128.169 1.00 48.20 105 ARG A N 1
ATOM 667 C CA . ARG A 1 105 ? 81.460 31.579 127.117 1.00 47.72 105 ARG A CA 1
ATOM 668 C C . ARG A 1 105 ? 81.774 30.088 126.951 1.00 46.11 105 ARG A C 1
ATOM 669 O O . ARG A 1 105 ? 81.891 29.600 125.827 1.00 46.08 105 ARG A O 1
ATOM 677 N N . ARG A 1 106 ? 81.924 29.367 128.059 1.00 44.42 106 ARG A N 1
ATOM 678 C CA . ARG A 1 106 ? 82.227 27.935 127.994 1.00 42.83 106 ARG A CA 1
ATOM 679 C C . ARG A 1 106 ? 81.304 27.147 128.923 1.00 41.48 106 ARG A C 1
ATOM 680 O O . ARG A 1 106 ? 81.158 27.493 130.095 1.00 42.28 106 ARG A O 1
ATOM 688 N N . VAL A 1 107 ? 80.688 26.086 128.404 1.00 39.31 107 VAL A N 1
ATOM 689 C CA . VAL A 1 107 ? 79.775 25.278 129.208 1.00 36.73 107 VAL A CA 1
ATOM 690 C C . VAL A 1 107 ? 80.148 23.802 129.229 1.00 36.82 107 VAL A C 1
ATOM 691 O O . VAL A 1 107 ? 80.501 23.227 128.199 1.00 37.55 107 VAL A O 1
ATOM 695 N N . ALA A 1 108 ? 80.059 23.195 130.409 1.00 35.75 108 ALA A N 1
ATOM 696 C CA . ALA A 1 108 ? 80.373 21.780 130.572 1.00 37.22 108 ALA A CA 1
ATOM 697 C C . ALA A 1 108 ? 79.096 20.937 130.571 1.00 39.57 108 ALA A C 1
ATOM 698 O O . ALA A 1 108 ? 78.138 21.241 131.286 1.00 38.79 108 ALA A O 1
ATOM 700 N N . LEU A 1 109 ? 79.092 19.879 129.762 1.00 42.96 109 LEU A N 1
ATOM 701 C CA . LEU A 1 109 ? 77.949 18.975 129.655 1.00 44.46 109 LEU A CA 1
ATOM 702 C C . LEU A 1 109 ? 78.301 17.696 130.400 1.00 46.57 109 LEU A C 1
ATOM 703 O O . LEU A 1 109 ? 79.211 16.971 130.004 1.00 48.28 109 LEU A O 1
ATOM 708 N N . THR A 1 110 ? 77.581 17.425 131.480 1.00 48.27 110 THR A N 1
ATOM 709 C CA . THR A 1 110 ? 77.845 16.251 132.296 1.00 50.20 110 THR A CA 1
ATOM 710 C C . THR A 1 110 ? 76.985 15.035 131.924 1.00 50.49 110 THR A C 1
ATOM 711 O O . THR A 1 110 ? 76.032 15.139 131.147 1.00 50.11 110 THR A O 1
ATOM 715 N N . SER A 1 111 ? 77.354 13.886 132.487 1.00 50.48 111 SER A N 1
ATOM 716 C CA . SER A 1 111 ? 76.665 12.607 132.292 1.00 50.94 111 SER A CA 1
ATOM 717 C C . SER A 1 111 ? 76.134 12.263 130.896 1.00 50.14 111 SER A C 1
ATOM 718 O O . SER A 1 111 ? 75.197 11.471 130.770 1.00 49.95 111 SER A O 1
ATOM 721 N N . GLN A 1 112 ? 76.746 12.835 129.860 1.00 49.74 112 GLN A N 1
ATOM 722 C CA . GLN A 1 112 ? 76.356 12.588 128.464 1.00 50.09 112 GLN A CA 1
ATOM 723 C C . GLN A 1 112 ? 74.843 12.452 128.248 1.00 48.66 112 GLN A C 1
ATOM 724 O O . GLN A 1 112 ? 74.353 11.405 127.811 1.00 48.88 112 GLN A O 1
ATOM 730 N N . SER A 1 113 ? 74.107 13.514 128.548 1.00 45.69 113 SER A N 1
ATOM 731 C CA . SER A 1 113 ? 72.662 13.507 128.385 1.00 42.24 113 SER A CA 1
ATOM 732 C C . SER A 1 113 ? 72.276 14.263 127.120 1.00 40.49 113 SER A C 1
ATOM 733 O O . SER A 1 113 ? 72.566 15.456 126.992 1.00 40.41 113 SER A O 1
ATOM 736 N N . ALA A 1 114 ? 71.630 13.570 126.187 1.00 37.54 114 ALA A N 1
ATOM 737 C CA . ALA A 1 114 ? 71.195 14.199 124.941 1.00 36.10 114 ALA A CA 1
ATOM 738 C C . ALA A 1 114 ? 69.945 15.030 125.202 1.00 34.83 114 ALA A C 1
ATOM 739 O O . ALA A 1 114 ? 69.681 16.005 124.497 1.00 34.86 114 ALA A O 1
ATOM 749 N N . SER A 1 116 ? 69.056 16.828 128.115 1.00 29.12 116 SER A N 1
ATOM 750 C CA . SER A 1 116 ? 69.441 18.110 128.678 1.00 28.73 116 SER A CA 1
ATOM 751 C C . SER A 1 116 ? 70.084 19.010 127.629 1.00 27.22 116 SER A C 1
ATOM 752 O O . SER A 1 116 ? 69.780 20.201 127.562 1.00 27.30 116 SER A O 1
ATOM 755 N N . VAL A 1 117 ? 70.969 18.452 126.808 1.00 25.81 117 VAL A N 1
ATOM 756 C CA . VAL A 1 117 ? 71.633 19.259 125.785 1.00 25.36 117 VAL A CA 1
ATOM 757 C C . VAL A 1 117 ? 70.641 19.762 124.752 1.00 24.77 117 VAL A C 1
ATOM 758 O O . VAL A 1 117 ? 70.611 20.953 124.433 1.00 24.57 117 VAL A O 1
ATOM 762 N N . ALA A 1 118 ? 69.825 18.857 124.233 1.00 23.89 118 ALA A N 1
ATOM 763 C CA . ALA A 1 118 ? 68.837 19.240 123.240 1.00 24.50 118 ALA A CA 1
ATOM 764 C C . ALA A 1 118 ? 67.999 20.421 123.734 1.00 25.17 118 ALA A C 1
ATOM 765 O O . ALA A 1 118 ? 67.797 21.392 122.995 1.00 25.22 118 ALA A O 1
ATOM 767 N N . LEU A 1 119 ? 67.520 20.348 124.977 1.00 23.71 119 LEU A N 1
ATOM 768 C CA . LEU A 1 119 ? 66.708 21.439 125.519 1.00 24.39 119 LEU A CA 1
ATOM 769 C C . LEU A 1 119 ? 67.536 22.704 125.705 1.00 24.60 119 LEU A C 1
ATOM 770 O O . LEU A 1 119 ? 67.047 23.812 125.475 1.00 23.86 119 LEU A O 1
ATOM 775 N N . LEU A 1 120 ? 68.791 22.542 126.114 1.00 24.62 120 LEU A N 1
ATOM 776 C CA . LEU A 1 120 ? 69.658 23.694 126.309 1.00 24.86 120 LEU A CA 1
ATOM 777 C C . LEU A 1 120 ? 69.910 24.428 124.991 1.00 26.63 120 LEU A C 1
ATOM 778 O O . LEU A 1 120 ? 69.905 25.654 124.957 1.00 26.09 120 LEU A O 1
ATOM 783 N N . GLU A 1 121 ? 70.126 23.678 123.912 1.00 29.32 121 GLU A N 1
ATOM 784 C CA . GLU A 1 121 ? 70.388 24.283 122.606 1.00 33.21 121 GLU A CA 1
ATOM 785 C C . GLU A 1 121 ? 69.190 25.102 122.140 1.00 32.17 121 GLU A C 1
ATOM 786 O O . GLU A 1 121 ? 69.350 26.215 121.639 1.00 31.63 121 GLU A O 1
ATOM 792 N N . VAL A 1 122 ? 67.995 24.538 122.288 1.00 30.76 122 VAL A N 1
ATOM 793 C CA . VAL A 1 122 ? 66.782 25.236 121.892 1.00 29.29 122 VAL A CA 1
ATOM 794 C C . VAL A 1 122 ? 66.707 26.575 122.619 1.00 29.96 122 VAL A C 1
ATOM 795 O O . VAL A 1 122 ? 66.442 27.605 122.008 1.00 29.00 122 VAL A O 1
ATOM 799 N N . LEU A 1 123 ? 66.966 26.550 123.923 1.00 30.45 123 LEU A N 1
ATOM 800 C CA . LEU A 1 123 ? 66.925 27.751 124.747 1.00 32.21 123 LEU A CA 1
ATOM 801 C C . LEU A 1 123 ? 68.006 28.775 124.382 1.00 34.52 123 LEU A C 1
ATOM 802 O O . LEU A 1 123 ? 67.725 29.972 124.294 1.00 33.90 123 LEU A O 1
ATOM 807 N N . LEU A 1 124 ? 69.239 28.315 124.181 1.00 36.16 124 LEU A N 1
ATOM 808 C CA . LEU A 1 124 ? 70.329 29.224 123.820 1.00 37.52 124 LEU A CA 1
ATOM 809 C C . LEU A 1 124 ? 70.063 29.808 122.433 1.00 39.76 124 LEU A C 1
ATOM 810 O O . LEU A 1 124 ? 70.273 30.998 122.189 1.00 40.10 124 LEU A O 1
ATOM 815 N N . ARG A 1 125 ? 69.583 28.960 121.532 1.00 41.56 125 ARG A N 1
ATOM 816 C CA . ARG A 1 125 ? 69.280 29.374 120.172 1.00 43.84 125 ARG A CA 1
ATOM 817 C C . ARG A 1 125 ? 68.290 30.532 120.166 1.00 44.43 125 ARG A C 1
ATOM 818 O O . ARG A 1 125 ? 68.539 31.566 119.549 1.00 45.14 125 ARG A O 1
ATOM 826 N N . GLN A 1 126 ? 67.168 30.366 120.859 1.00 44.98 126 GLN A N 1
ATOM 827 C CA . GLN A 1 126 ? 66.160 31.415 120.906 1.00 44.08 126 GLN A CA 1
ATOM 828 C C . GLN A 1 126 ? 66.753 32.709 121.440 1.00 43.74 126 GLN A C 1
ATOM 829 O O . GLN A 1 126 ? 66.374 33.793 121.002 1.00 43.87 126 GLN A O 1
ATOM 835 N N . LYS A 1 127 ? 67.683 32.596 122.383 1.00 42.00 127 LYS A N 1
ATOM 836 C CA . LYS A 1 127 ? 68.308 33.777 122.967 1.00 42.83 127 LYS A CA 1
ATOM 837 C C . LYS A 1 127 ? 69.403 34.353 122.076 1.00 43.52 127 LYS A C 1
ATOM 838 O O . LYS A 1 127 ? 70.002 35.374 122.408 1.00 43.17 127 LYS A O 1
ATOM 844 N N . GLY A 1 128 ? 69.666 33.695 120.951 1.00 43.76 128 GLY A N 1
ATOM 845 C CA . GLY A 1 128 ? 70.701 34.164 120.049 1.00 43.77 128 GLY A CA 1
ATOM 846 C C . GLY A 1 128 ? 72.099 33.958 120.610 1.00 43.99 128 GLY A C 1
ATOM 847 O O . GLY A 1 128 ? 73.047 34.624 120.199 1.00 45.44 128 GLY A O 1
ATOM 848 N N . LEU A 1 129 ? 72.237 33.030 121.550 1.00 43.48 129 LEU A N 1
ATOM 849 C CA . LEU A 1 129 ? 73.533 32.754 122.155 1.00 42.76 129 LEU A CA 1
ATOM 850 C C . LEU A 1 129 ? 74.183 31.518 121.549 1.00 42.73 129 LEU A C 1
ATOM 851 O O . LEU A 1 129 ? 73.521 30.701 120.901 1.00 40.24 129 LEU A O 1
ATOM 856 N N . SER A 1 130 ? 75.487 31.381 121.764 1.00 43.95 130 SER A N 1
ATOM 857 C CA . SER A 1 130 ? 76.211 30.245 121.213 1.00 45.97 130 SER A CA 1
ATOM 858 C C . SER A 1 130 ? 77.535 29.939 121.909 1.00 45.75 130 SER A C 1
ATOM 859 O O . SER A 1 130 ? 78.576 29.809 121.258 1.00 46.73 130 SER A O 1
ATOM 862 N N . PRO A 1 131 ? 77.514 29.815 123.244 1.00 44.46 131 PRO A N 1
ATOM 863 C CA . PRO A 1 131 ? 78.755 29.514 123.964 1.00 43.48 131 PRO A CA 1
ATOM 864 C C . PRO A 1 131 ? 79.296 28.156 123.526 1.00 43.27 131 PRO A C 1
ATOM 865 O O . PRO A 1 131 ? 78.595 27.385 122.869 1.00 43.55 131 PRO A O 1
ATOM 869 N N . VAL A 1 132 ? 80.539 27.860 123.886 1.00 43.19 132 VAL A N 1
ATOM 870 C CA . VAL A 1 132 ? 81.141 26.585 123.519 1.00 42.41 132 VAL A CA 1
ATOM 871 C C . VAL A 1 132 ? 80.743 25.522 124.537 1.00 42.33 132 VAL A C 1
ATOM 872 O O . VAL A 1 132 ? 80.809 25.752 125.744 1.00 41.79 132 VAL A O 1
ATOM 876 N N . LEU A 1 133 ? 80.304 24.368 124.041 1.00 42.96 133 LEU A N 1
ATOM 877 C CA . LEU A 1 133 ? 79.904 23.259 124.897 1.00 44.00 133 LEU A CA 1
ATOM 878 C C . LEU A 1 133 ? 80.929 22.145 124.781 1.00 45.57 133 LEU A C 1
ATOM 879 O O . LEU A 1 133 ? 81.414 21.856 123.691 1.00 44.98 133 LEU A O 1
ATOM 884 N N . GLU A 1 134 ? 81.244 21.508 125.904 1.00 48.25 134 GLU A N 1
ATOM 885 C CA . GLU A 1 134 ? 82.238 20.438 125.921 1.00 50.63 134 GLU A CA 1
ATOM 886 C C . GLU A 1 134 ? 81.870 19.334 126.911 1.00 51.14 134 GLU A C 1
ATOM 887 O O . GLU A 1 134 ? 81.395 19.617 128.011 1.00 50.67 134 GLU A O 1
ATOM 893 N N . ARG A 1 135 ? 82.085 18.078 126.525 1.00 52.11 135 ARG A N 1
ATOM 894 C CA . ARG A 1 135 ? 81.804 16.974 127.437 1.00 53.12 135 ARG A CA 1
ATOM 895 C C . ARG A 1 135 ? 82.781 17.175 128.587 1.00 53.03 135 ARG A C 1
ATOM 896 O O . ARG A 1 135 ? 83.922 17.595 128.375 1.00 52.03 135 ARG A O 1
ATOM 904 N N . ALA A 1 136 ? 82.336 16.886 129.802 1.00 52.88 136 ALA A N 1
ATOM 905 C CA . ALA A 1 136 ? 83.188 17.028 130.972 1.00 53.08 136 ALA A CA 1
ATOM 906 C C . ALA A 1 136 ? 82.442 16.488 132.173 1.00 53.35 136 ALA A C 1
ATOM 907 O O . ALA A 1 136 ? 81.219 16.599 132.251 1.00 54.49 136 ALA A O 1
ATOM 909 N N . GLU A 1 137 ? 83.165 15.892 133.110 1.00 53.34 137 GLU A N 1
ATOM 910 C CA . GLU A 1 137 ? 82.507 15.349 134.283 1.00 53.27 137 GLU A CA 1
ATOM 911 C C . GLU A 1 137 ? 83.001 16.005 135.557 1.00 51.99 137 GLU A C 1
ATOM 912 O O . GLU A 1 137 ? 84.130 16.497 135.623 1.00 52.44 137 GLU A O 1
ATOM 918 N N . GLY A 1 138 ? 82.134 16.004 136.564 1.00 49.95 138 GLY A N 1
ATOM 919 C CA . GLY A 1 138 ? 82.444 16.601 137.847 1.00 45.87 138 GLY A CA 1
ATOM 920 C C . GLY A 1 138 ? 81.215 17.313 138.368 1.00 43.63 138 GLY A C 1
ATOM 921 O O . GLY A 1 138 ? 80.206 17.402 137.675 1.00 43.68 138 GLY A O 1
ATOM 922 N N . THR A 1 139 ? 81.283 17.811 139.594 1.00 42.02 139 THR A N 1
ATOM 923 C CA . THR A 1 139 ? 80.157 18.528 140.171 1.00 38.74 139 THR A CA 1
ATOM 924 C C . THR A 1 139 ? 80.127 19.904 139.540 1.00 38.49 139 THR A C 1
ATOM 925 O O . THR A 1 139 ? 81.122 20.358 138.975 1.00 38.77 139 THR A O 1
ATOM 929 N N . ALA A 1 140 ? 78.986 20.571 139.641 1.00 37.49 140 ALA A N 1
ATOM 930 C CA . ALA A 1 140 ? 78.854 21.904 139.080 1.00 37.15 140 ALA A CA 1
ATOM 931 C C . ALA A 1 140 ? 79.927 22.801 139.690 1.00 37.13 140 ALA A C 1
ATOM 932 O O . ALA A 1 140 ? 80.542 23.612 138.999 1.00 38.58 140 ALA A O 1
ATOM 934 N N . GLU A 1 141 ? 80.154 22.645 140.988 1.00 37.38 141 GLU A N 1
ATOM 935 C CA . GLU A 1 141 ? 81.148 23.455 141.671 1.00 38.60 141 GLU A CA 1
ATOM 936 C C . GLU A 1 141 ? 82.567 23.134 141.218 1.00 38.74 141 GLU A C 1
ATOM 937 O O . GLU A 1 141 ? 83.401 24.035 141.112 1.00 38.45 141 GLU A O 1
ATOM 943 N N . SER A 1 142 ? 82.838 21.862 140.938 1.00 38.64 142 SER A N 1
ATOM 944 C CA . SER A 1 142 ? 84.166 21.456 140.472 1.00 39.38 142 SER A CA 1
ATOM 945 C C . SER A 1 142 ? 84.485 22.161 139.162 1.00 39.17 142 SER A C 1
ATOM 946 O O . SER A 1 142 ? 85.375 23.010 139.086 1.00 39.77 142 SER A O 1
ATOM 949 N N . LEU A 1 143 ? 83.737 21.786 138.132 1.00 37.67 143 LEU A N 1
ATOM 950 C CA . LEU A 1 143 ? 83.915 22.315 136.788 1.00 36.89 143 LEU A CA 1
ATOM 951 C C . LEU A 1 143 ? 83.914 23.834 136.710 1.00 35.73 143 LEU A C 1
ATOM 952 O O . LEU A 1 143 ? 84.667 24.424 135.933 1.00 34.18 143 LEU A O 1
ATOM 957 N N . LEU A 1 144 ? 83.077 24.464 137.525 1.00 35.29 144 LEU A N 1
ATOM 958 C CA . LEU A 1 144 ? 82.982 25.917 137.544 1.00 35.50 144 LEU A CA 1
ATOM 959 C C . LEU A 1 144 ? 84.276 26.517 138.120 1.00 36.26 144 LEU A C 1
ATOM 960 O O . LEU A 1 144 ? 84.564 27.705 137.950 1.00 35.25 144 LEU A O 1
ATOM 965 N N . ALA A 1 145 ? 85.054 25.678 138.800 1.00 37.07 145 ALA A N 1
ATOM 966 C CA . ALA A 1 145 ? 86.326 26.093 139.384 1.00 38.76 145 ALA A CA 1
ATOM 967 C C . ALA A 1 145 ? 87.453 25.519 138.526 1.00 39.67 145 ALA A C 1
ATOM 968 O O . ALA A 1 145 ? 88.605 25.440 138.957 1.00 40.94 145 ALA A O 1
ATOM 970 N N . ALA A 1 146 ? 87.102 25.116 137.308 1.00 40.17 146 ALA A N 1
ATOM 971 C CA . ALA A 1 146 ? 88.060 24.547 136.378 1.00 40.19 146 ALA A CA 1
ATOM 972 C C . ALA A 1 146 ? 87.864 25.105 134.967 1.00 40.65 146 ALA A C 1
ATOM 973 O O . ALA A 1 146 ? 87.854 24.358 133.988 1.00 41.18 146 ALA A O 1
ATOM 975 N N . GLY A 1 147 ? 87.683 26.418 134.869 1.00 40.59 147 GLY A N 1
ATOM 976 C CA . GLY A 1 147 ? 87.537 27.045 133.566 1.00 41.27 147 GLY A CA 1
ATOM 977 C C . GLY A 1 147 ? 86.165 27.241 132.941 1.00 41.00 147 GLY A C 1
ATOM 978 O O . GLY A 1 147 ? 86.026 28.055 132.027 1.00 41.64 147 GLY A O 1
ATOM 979 N N . TYR A 1 148 ? 85.152 26.524 133.416 1.00 40.43 148 TYR A N 1
ATOM 980 C CA . TYR A 1 148 ? 83.816 26.649 132.838 1.00 39.60 148 TYR A CA 1
ATOM 981 C C . TYR A 1 148 ? 82.935 27.758 133.425 1.00 39.31 148 TYR A C 1
ATOM 982 O O . TYR A 1 148 ? 82.912 27.981 134.635 1.00 37.71 148 TYR A O 1
ATOM 991 N N . ASP A 1 149 ? 82.224 28.453 132.538 1.00 39.85 149 ASP A N 1
ATOM 992 C CA . ASP A 1 149 ? 81.307 29.529 132.913 1.00 41.14 149 ASP A CA 1
ATOM 993 C C . ASP A 1 149 ? 80.013 28.903 133.417 1.00 40.63 149 ASP A C 1
ATOM 994 O O . ASP A 1 149 ? 79.372 29.409 134.340 1.00 40.19 149 ASP A O 1
ATOM 999 N N . GLY A 1 150 ? 79.634 27.799 132.786 1.00 38.59 150 GLY A N 1
ATOM 1000 C CA . GLY A 1 150 ? 78.422 27.114 133.170 1.00 36.89 150 GLY A CA 1
ATOM 1001 C C . GLY A 1 150 ? 78.596 25.615 133.117 1.00 35.94 150 GLY A C 1
ATOM 1002 O O . GLY A 1 150 ? 79.490 25.105 132.436 1.00 35.87 150 GLY A O 1
ATOM 1003 N N . VAL A 1 151 ? 77.732 24.914 133.842 1.00 33.73 151 VAL A N 1
ATOM 1004 C CA . VAL A 1 151 ? 77.751 23.461 133.897 1.00 31.87 151 VAL A CA 1
ATOM 1005 C C . VAL A 1 151 ? 76.332 22.910 133.887 1.00 30.73 151 VAL A C 1
ATOM 1006 O O . VAL A 1 151 ? 75.552 23.163 134.800 1.00 30.96 151 VAL A O 1
ATOM 1010 N N . LEU A 1 152 ? 75.995 22.160 132.850 1.00 29.71 152 LEU A N 1
ATOM 1011 C CA . LEU A 1 152 ? 74.674 21.568 132.758 1.00 28.76 152 LEU A CA 1
ATOM 1012 C C . LEU A 1 152 ? 74.676 20.261 133.549 1.00 28.53 152 LEU A C 1
ATOM 1013 O O . LEU A 1 152 ? 75.614 19.479 133.441 1.00 29.10 152 LEU A O 1
ATOM 1018 N N . ARG A 1 153 ? 73.642 20.029 134.355 1.00 29.28 153 ARG A N 1
ATOM 1019 C CA . ARG A 1 153 ? 73.547 18.792 135.139 1.00 29.81 153 ARG A CA 1
ATOM 1020 C C . ARG A 1 153 ? 72.111 18.284 135.210 1.00 31.59 153 ARG A C 1
ATOM 1021 O O . ARG A 1 153 ? 71.172 19.081 135.236 1.00 34.10 153 ARG A O 1
ATOM 1029 N N . ILE A 1 154 ? 71.939 16.964 135.238 1.00 31.33 154 ILE A N 1
ATOM 1030 C CA . ILE A 1 154 ? 70.607 16.361 135.321 1.00 31.24 154 ILE A CA 1
ATOM 1031 C C . ILE A 1 154 ? 70.560 15.242 136.330 1.00 30.93 154 ILE A C 1
ATOM 1032 O O . ILE A 1 154 ? 71.595 14.754 136.768 1.00 32.88 154 ILE A O 1
ATOM 1037 N N . GLY A 1 155 ? 69.351 14.836 136.696 1.00 30.90 155 GLY A N 1
ATOM 1038 C CA . GLY A 1 155 ? 69.192 13.741 137.635 1.00 29.81 155 GLY A CA 1
ATOM 1039 C C . GLY A 1 155 ? 69.386 14.085 139.092 1.00 29.93 155 GLY A C 1
ATOM 1040 O O . GLY A 1 155 ? 69.459 15.263 139.459 1.00 28.72 155 GLY A O 1
ATOM 1041 N N . ASP A 1 156 ? 69.476 13.047 139.924 1.00 30.00 156 ASP A N 1
ATOM 1042 C CA . ASP A 1 156 ? 69.647 13.238 141.358 1.00 29.56 156 ASP A CA 1
ATOM 1043 C C . ASP A 1 156 ? 70.772 14.208 141.684 1.00 29.77 156 ASP A C 1
ATOM 1044 O O . ASP A 1 156 ? 70.601 15.085 142.520 1.00 32.03 156 ASP A O 1
ATOM 1049 N N . ASP A 1 157 ? 71.920 14.063 141.033 1.00 29.51 157 ASP A N 1
ATOM 1050 C CA . ASP A 1 157 ? 73.041 14.959 141.307 1.00 31.06 157 ASP A CA 1
ATOM 1051 C C . ASP A 1 157 ? 72.677 16.411 141.056 1.00 28.78 157 ASP A C 1
ATOM 1052 O O . ASP A 1 157 ? 73.142 17.310 141.754 1.00 26.05 157 ASP A O 1
ATOM 1057 N N . ALA A 1 158 ? 71.856 16.632 140.038 1.00 27.62 158 ALA A N 1
ATOM 1058 C CA . ALA A 1 158 ? 71.437 17.977 139.691 1.00 26.00 158 ALA A CA 1
ATOM 1059 C C . ALA A 1 158 ? 70.606 18.530 140.837 1.00 25.32 158 ALA A C 1
ATOM 1060 O O . ALA A 1 158 ? 70.748 19.695 141.211 1.00 25.33 158 ALA A O 1
ATOM 1062 N N . LEU A 1 159 ? 69.750 17.682 141.400 1.00 22.56 159 LEU A N 1
ATOM 1063 C CA . LEU A 1 159 ? 68.898 18.086 142.511 1.00 22.21 159 LEU A CA 1
ATOM 1064 C C . LEU A 1 159 ? 69.730 18.388 143.757 1.00 23.21 159 LEU A C 1
ATOM 1065 O O . LEU A 1 159 ? 69.540 19.417 144.400 1.00 23.09 159 LEU A O 1
ATOM 1070 N N . ARG A 1 160 ? 70.654 17.491 144.092 1.00 24.54 160 ARG A N 1
ATOM 1071 C CA . ARG A 1 160 ? 71.508 17.677 145.261 1.00 25.94 160 ARG A CA 1
ATOM 1072 C C . ARG A 1 160 ? 72.344 18.946 145.153 1.00 25.75 160 ARG A C 1
ATOM 1073 O O . ARG A 1 160 ? 72.376 19.765 146.069 1.00 24.75 160 ARG A O 1
ATOM 1081 N N . GLU A 1 161 ? 73.027 19.104 144.029 1.00 26.37 161 GLU A N 1
ATOM 1082 C CA . GLU A 1 161 ? 73.863 20.271 143.821 1.00 29.52 161 GLU A CA 1
ATOM 1083 C C . GLU A 1 161 ? 73.048 21.557 143.821 1.00 30.07 161 GLU A C 1
ATOM 1084 O O . GLU A 1 161 ? 73.518 22.590 144.285 1.00 30.80 161 GLU A O 1
ATOM 1090 N N . TRP A 1 162 ? 71.820 21.495 143.316 1.00 31.58 162 TRP A N 1
ATOM 1091 C CA . TRP A 1 162 ? 70.958 22.671 143.314 1.00 31.41 162 TRP A CA 1
ATOM 1092 C C . TRP A 1 162 ? 70.739 23.076 144.757 1.00 31.62 162 TRP A C 1
ATOM 1093 O O . TRP A 1 162 ? 70.875 24.239 145.117 1.00 31.54 162 TRP A O 1
ATOM 1104 N N . TYR A 1 163 ? 70.391 22.099 145.583 1.00 32.38 163 TYR A N 1
ATOM 1105 C CA . TYR A 1 163 ? 70.150 22.351 146.996 1.00 33.80 163 TYR A CA 1
ATOM 1106 C C . TYR A 1 163 ? 71.422 22.786 147.712 1.00 34.47 163 TYR A C 1
ATOM 1107 O O . TYR A 1 163 ? 71.385 23.638 148.591 1.00 36.63 163 TYR A O 1
ATOM 1116 N N . GLY A 1 164 ? 72.547 22.192 147.341 1.00 34.98 164 GLY A N 1
ATOM 1117 C CA . GLY A 1 164 ? 73.799 22.556 147.973 1.00 35.45 164 GLY A CA 1
ATOM 1118 C C . GLY A 1 164 ? 74.162 24.013 147.757 1.00 36.10 164 GLY A C 1
ATOM 1119 O O . GLY A 1 164 ? 74.881 24.599 148.559 1.00 36.50 164 GLY A O 1
ATOM 1120 N N . VAL A 1 165 ? 73.673 24.598 146.668 1.00 35.93 165 VAL A N 1
ATOM 1121 C CA . VAL A 1 165 ? 73.957 25.994 146.360 1.00 36.46 165 VAL A CA 1
ATOM 1122 C C . VAL A 1 165 ? 72.947 26.913 147.048 1.00 38.33 165 VAL A C 1
ATOM 1123 O O . VAL A 1 165 ? 73.330 27.783 147.831 1.00 39.21 165 VAL A O 1
ATOM 1127 N N . VAL A 1 166 ? 71.664 26.735 146.747 1.00 39.03 166 VAL A N 1
ATOM 1128 C CA . VAL A 1 166 ? 70.629 27.548 147.372 1.00 40.69 166 VAL A CA 1
ATOM 1129 C C . VAL A 1 166 ? 70.326 26.926 148.737 1.00 42.84 166 VAL A C 1
ATOM 1130 O O . VAL A 1 166 ? 71.053 26.045 149.190 1.00 44.98 166 VAL A O 1
ATOM 1134 N N . GLY A 1 167 ? 69.267 27.367 149.399 1.00 43.29 167 GLY A N 1
ATOM 1135 C CA . GLY A 1 167 ? 68.962 26.789 150.697 1.00 44.94 167 GLY A CA 1
ATOM 1136 C C . GLY A 1 167 ? 70.121 26.902 151.669 1.00 44.87 167 GLY A C 1
ATOM 1137 O O . GLY A 1 167 ? 71.097 27.591 151.361 1.00 44.62 167 GLY A O 1
ATOM 1138 N N . PRO A 1 168 ? 70.068 26.266 152.848 1.00 45.38 168 PRO A N 1
ATOM 1139 C CA . PRO A 1 168 ? 69.060 25.386 153.446 1.00 46.29 168 PRO A CA 1
ATOM 1140 C C . PRO A 1 168 ? 67.610 25.859 153.399 1.00 47.06 168 PRO A C 1
ATOM 1141 O O . PRO A 1 168 ? 67.324 27.050 153.340 1.00 46.47 168 PRO A O 1
ATOM 1145 N N . LEU A 1 169 ? 66.700 24.893 153.433 1.00 49.06 169 LEU A N 1
ATOM 1146 C CA . LEU A 1 169 ? 65.275 25.173 153.422 1.00 52.39 169 LEU A CA 1
ATOM 1147 C C . LEU A 1 169 ? 64.799 25.140 154.873 1.00 55.61 169 LEU A C 1
ATOM 1148 O O . LEU A 1 169 ? 64.622 24.072 155.461 1.00 57.15 169 LEU A O 1
ATOM 1153 N N . THR A 1 170 ? 64.596 26.321 155.443 1.00 58.08 170 THR A N 1
ATOM 1154 C CA . THR A 1 170 ? 64.167 26.450 156.828 1.00 61.15 170 THR A CA 1
ATOM 1155 C C . THR A 1 170 ? 62.643 26.330 157.004 1.00 62.86 170 THR A C 1
ATOM 1156 O O . THR A 1 170 ? 61.880 26.568 156.065 1.00 63.26 170 THR A O 1
ATOM 1160 N N . PRO A 1 171 ? 62.185 25.956 158.217 1.00 64.45 171 PRO A N 1
ATOM 1161 C CA . PRO A 1 171 ? 60.758 25.802 158.531 1.00 65.24 171 PRO A CA 1
ATOM 1162 C C . PRO A 1 171 ? 59.849 26.917 158.015 1.00 66.80 171 PRO A C 1
ATOM 1163 O O . PRO A 1 171 ? 58.663 26.686 157.756 1.00 66.57 171 PRO A O 1
ATOM 1167 N N . GLU A 1 172 ? 60.393 28.123 157.872 1.00 68.73 172 GLU A N 1
ATOM 1168 C CA . GLU A 1 172 ? 59.603 29.235 157.356 1.00 70.78 172 GLU A CA 1
ATOM 1169 C C . GLU A 1 172 ? 59.806 29.424 155.853 1.00 71.89 172 GLU A C 1
ATOM 1170 O O . GLU A 1 172 ? 60.912 29.252 155.326 1.00 72.17 172 GLU A O 1
ATOM 1176 N N . ARG A 1 173 ? 58.713 29.772 155.180 1.00 72.73 173 ARG A N 1
ATOM 1177 C CA . ARG A 1 173 ? 58.670 29.986 153.732 1.00 72.81 173 ARG A CA 1
ATOM 1178 C C . ARG A 1 173 ? 59.047 28.776 152.881 1.00 71.49 173 ARG A C 1
ATOM 1179 O O . ARG A 1 173 ? 60.159 28.250 152.932 1.00 71.00 173 ARG A O 1
ATOM 1187 N N . THR A 1 174 ? 58.056 28.358 152.104 1.00 70.64 174 THR A N 1
ATOM 1188 C CA . THR A 1 174 ? 58.099 27.219 151.200 1.00 69.87 174 THR A CA 1
ATOM 1189 C C . THR A 1 174 ? 59.383 27.034 150.380 1.00 68.09 174 THR A C 1
ATOM 1190 O O . THR A 1 174 ? 60.258 27.899 150.357 1.00 67.00 174 THR A O 1
ATOM 1202 N N . THR A 1 176 ? 59.482 26.840 147.186 1.00 63.45 176 THR A N 1
ATOM 1203 C CA . THR A 1 176 ? 59.402 27.699 146.019 1.00 61.65 176 THR A CA 1
ATOM 1204 C C . THR A 1 176 ? 59.711 29.148 146.409 1.00 60.42 176 THR A C 1
ATOM 1205 O O . THR A 1 176 ? 59.399 30.080 145.672 1.00 59.73 176 THR A O 1
ATOM 1209 N N . SER A 1 177 ? 60.341 29.322 147.571 1.00 59.01 177 SER A N 1
ATOM 1210 C CA . SER A 1 177 ? 60.713 30.646 148.065 1.00 57.92 177 SER A CA 1
ATOM 1211 C C . SER A 1 177 ? 62.229 30.724 148.209 1.00 56.77 177 SER A C 1
ATOM 1212 O O . SER A 1 177 ? 62.768 31.692 148.755 1.00 56.94 177 SER A O 1
ATOM 1215 N N . LEU A 1 178 ? 62.916 29.693 147.731 1.00 55.15 178 LEU A N 1
ATOM 1216 C CA . LEU A 1 178 ? 64.370 29.661 147.815 1.00 53.20 178 LEU A CA 1
ATOM 1217 C C . LEU A 1 178 ? 64.990 30.582 146.777 1.00 51.80 178 LEU A C 1
ATOM 1218 O O . LEU A 1 178 ? 64.410 30.825 145.719 1.00 51.02 178 LEU A O 1
ATOM 1223 N N . PRO A 1 179 ? 66.182 31.114 147.072 1.00 50.96 179 PRO A N 1
ATOM 1224 C CA . PRO A 1 179 ? 66.855 32.005 146.127 1.00 51.33 179 PRO A CA 1
ATOM 1225 C C . PRO A 1 179 ? 67.330 31.217 144.904 1.00 51.92 179 PRO A C 1
ATOM 1226 O O . PRO A 1 179 ? 67.233 29.987 144.866 1.00 52.35 179 PRO A O 1
ATOM 1230 N N . HIS A 1 180 ? 67.838 31.927 143.904 1.00 52.04 180 HIS A N 1
ATOM 1231 C CA . HIS A 1 180 ? 68.321 31.281 142.690 1.00 50.58 180 HIS A CA 1
ATOM 1232 C C . HIS A 1 180 ? 69.825 31.369 142.609 1.00 48.60 180 HIS A C 1
ATOM 1233 O O . HIS A 1 180 ? 70.442 30.838 141.689 1.00 49.11 180 HIS A O 1
ATOM 1240 N N . THR A 1 181 ? 70.416 32.046 143.579 1.00 46.18 181 THR A N 1
ATOM 1241 C CA . THR A 1 181 ? 71.855 32.199 143.593 1.00 44.29 181 THR A CA 1
ATOM 1242 C C . THR A 1 181 ? 72.391 31.872 144.975 1.00 43.34 181 THR A C 1
ATOM 1243 O O . THR A 1 181 ? 71.677 31.968 145.967 1.00 43.29 181 THR A O 1
ATOM 1247 N N . GLY A 1 182 ? 73.651 31.467 145.027 1.00 43.21 182 GLY A N 1
ATOM 1248 C CA . GLY A 1 182 ? 74.261 31.126 146.293 1.00 42.27 182 GLY A CA 1
ATOM 1249 C C . GLY A 1 182 ? 75.756 31.021 146.116 1.00 41.66 182 GLY A C 1
ATOM 1250 O O . GLY A 1 182 ? 76.229 30.348 145.201 1.00 41.06 182 GLY A O 1
ATOM 1251 N N . ARG A 1 183 ? 76.499 31.696 146.985 1.00 41.64 183 ARG A N 1
ATOM 1252 C CA . ARG A 1 183 ? 77.951 31.684 146.921 1.00 42.38 183 ARG A CA 1
ATOM 1253 C C . ARG A 1 183 ? 78.446 32.005 145.498 1.00 42.54 183 ARG A C 1
ATOM 1254 O O . ARG A 1 183 ? 79.387 31.391 144.994 1.00 41.19 183 ARG A O 1
ATOM 1262 N N . GLY A 1 184 ? 77.793 32.970 144.854 1.00 43.08 184 GLY A N 1
ATOM 1263 C CA . GLY A 1 184 ? 78.193 33.366 143.513 1.00 44.28 184 GLY A CA 1
ATOM 1264 C C . GLY A 1 184 ? 77.612 32.543 142.378 1.00 45.18 184 GLY A C 1
ATOM 1265 O O . GLY A 1 184 ? 77.474 33.029 141.247 1.00 45.65 184 GLY A O 1
ATOM 1266 N N . ILE A 1 185 ? 77.269 31.294 142.675 1.00 43.96 185 ILE A N 1
ATOM 1267 C CA . ILE A 1 185 ? 76.709 30.396 141.677 1.00 41.21 185 ILE A CA 1
ATOM 1268 C C . ILE A 1 185 ? 75.223 30.663 141.476 1.00 40.29 185 ILE A C 1
ATOM 1269 O O . ILE A 1 185 ? 74.484 30.868 142.437 1.00 40.24 185 ILE A O 1
ATOM 1274 N N . THR A 1 186 ? 74.801 30.676 140.217 1.00 38.65 186 THR A N 1
ATOM 1275 C CA . THR A 1 186 ? 73.403 30.893 139.864 1.00 37.88 186 THR A CA 1
ATOM 1276 C C . THR A 1 186 ? 72.873 29.628 139.197 1.00 36.03 186 THR A C 1
ATOM 1277 O O . THR A 1 186 ? 73.507 29.068 138.301 1.00 35.07 186 THR A O 1
ATOM 1281 N N . VAL A 1 187 ? 71.704 29.183 139.643 1.00 34.44 187 VAL A N 1
ATOM 1282 C CA . VAL A 1 187 ? 71.102 27.971 139.116 1.00 31.02 187 VAL A CA 1
ATOM 1283 C C . VAL A 1 187 ? 69.883 28.255 138.252 1.00 30.91 187 VAL A C 1
ATOM 1284 O O . VAL A 1 187 ? 68.838 28.673 138.748 1.00 32.64 187 VAL A O 1
ATOM 1288 N N . THR A 1 188 ? 70.022 28.022 136.953 1.00 29.67 188 THR A N 1
ATOM 1289 C CA . THR A 1 188 ? 68.932 28.243 136.012 1.00 29.04 188 THR A CA 1
ATOM 1290 C C . THR A 1 188 ? 68.213 26.937 135.690 1.00 28.03 188 THR A C 1
ATOM 1291 O O . THR A 1 188 ? 68.820 25.989 135.187 1.00 27.86 188 THR A O 1
ATOM 1295 N N . ASP A 1 189 ? 66.919 26.898 135.993 1.00 25.79 189 ASP A N 1
ATOM 1296 C CA . ASP A 1 189 ? 66.095 25.717 135.747 1.00 24.50 189 ASP A CA 1
ATOM 1297 C C . ASP A 1 189 ? 65.651 25.718 134.292 1.00 22.66 189 ASP A C 1
ATOM 1298 O O . ASP A 1 189 ? 64.936 26.611 133.856 1.00 22.56 189 ASP A O 1
ATOM 1303 N N . LEU A 1 190 ? 66.063 24.709 133.542 1.00 22.13 190 LEU A N 1
ATOM 1304 C CA . LEU A 1 190 ? 65.706 24.655 132.138 1.00 22.38 190 LEU A CA 1
ATOM 1305 C C . LEU A 1 190 ? 64.214 24.483 131.881 1.00 24.22 190 LEU A C 1
ATOM 1306 O O . LEU A 1 190 ? 63.701 24.986 130.881 1.00 23.92 190 LEU A O 1
ATOM 1311 N N . ALA A 1 191 ? 63.514 23.775 132.769 1.00 24.97 191 ALA A N 1
ATOM 1312 C CA . ALA A 1 191 ? 62.074 23.567 132.592 1.00 23.45 191 ALA A CA 1
ATOM 1313 C C . ALA A 1 191 ? 61.344 24.894 132.779 1.00 24.59 191 ALA A C 1
ATOM 1314 O O . ALA A 1 191 ? 60.354 25.167 132.103 1.00 26.05 191 ALA A O 1
ATOM 1316 N N . GLN A 1 192 ? 61.850 25.715 133.693 1.00 24.57 192 GLN A N 1
ATOM 1317 C CA . GLN A 1 192 ? 61.277 27.024 133.971 1.00 26.69 192 GLN A CA 1
ATOM 1318 C C . GLN A 1 192 ? 61.498 27.938 132.764 1.00 28.18 192 GLN A C 1
ATOM 1319 O O . GLN A 1 192 ? 60.615 28.722 132.385 1.00 26.31 192 GLN A O 1
ATOM 1325 N N . GLU A 1 193 ? 62.680 27.832 132.163 1.00 27.43 193 GLU A N 1
ATOM 1326 C CA . GLU A 1 193 ? 63.004 28.638 130.998 1.00 28.44 193 GLU A CA 1
ATOM 1327 C C . GLU A 1 193 ? 62.017 28.283 129.889 1.00 28.01 193 GLU A C 1
ATOM 1328 O O . GLU A 1 193 ? 61.495 29.157 129.193 1.00 28.60 193 GLU A O 1
ATOM 1334 N N . TRP A 1 194 ? 61.755 26.992 129.736 1.00 26.84 194 TRP A N 1
ATOM 1335 C CA . TRP A 1 194 ? 60.825 26.522 128.721 1.00 27.03 194 TRP A CA 1
ATOM 1336 C C . TRP A 1 194 ? 59.434 27.104 128.952 1.00 28.15 194 TRP A C 1
ATOM 1337 O O . TRP A 1 194 ? 58.716 27.428 127.997 1.00 28.06 194 TRP A O 1
ATOM 1348 N N . PHE A 1 195 ? 59.047 27.232 130.217 1.00 27.52 195 PHE A N 1
ATOM 1349 C CA . PHE A 1 195 ? 57.738 27.788 130.507 1.00 29.33 195 PHE A CA 1
ATOM 1350 C C . PHE A 1 195 ? 57.744 29.258 130.128 1.00 31.13 195 PHE A C 1
ATOM 1351 O O . PHE A 1 195 ? 56.803 29.752 129.500 1.00 31.76 195 PHE A O 1
ATOM 1359 N N . ASP A 1 196 ? 58.807 29.954 130.526 1.00 31.49 196 ASP A N 1
ATOM 1360 C CA . ASP A 1 196 ? 58.944 31.367 130.209 1.00 30.98 196 ASP A CA 1
ATOM 1361 C C . ASP A 1 196 ? 58.846 31.548 128.699 1.00 31.34 196 ASP A C 1
ATOM 1362 O O . ASP A 1 196 ? 58.316 32.546 128.214 1.00 32.80 196 ASP A O 1
ATOM 1367 N N . LEU A 1 197 ? 59.335 30.563 127.959 1.00 30.26 197 LEU A N 1
ATOM 1368 C CA . LEU A 1 197 ? 59.311 30.630 126.507 1.00 30.70 197 LEU A CA 1
ATOM 1369 C C . LEU A 1 197 ? 58.003 30.184 125.839 1.00 30.25 197 LEU A C 1
ATOM 1370 O O . LEU A 1 197 ? 57.559 30.789 124.863 1.00 29.45 197 LEU A O 1
ATOM 1375 N N . THR A 1 198 ? 57.390 29.128 126.358 1.00 30.21 198 THR A N 1
ATOM 1376 C CA . THR A 1 198 ? 56.183 28.597 125.746 1.00 30.39 198 THR A CA 1
ATOM 1377 C C . THR A 1 198 ? 54.928 28.671 126.590 1.00 30.64 198 THR A C 1
ATOM 1378 O O . THR A 1 198 ? 53.829 28.496 126.070 1.00 31.58 198 THR A O 1
ATOM 1382 N N . GLY A 1 199 ? 55.091 28.914 127.887 1.00 31.43 199 GLY A N 1
ATOM 1383 C CA . GLY A 1 199 ? 53.947 28.966 128.779 1.00 30.54 199 GLY A CA 1
ATOM 1384 C C . GLY A 1 199 ? 53.328 27.582 128.908 1.00 30.13 199 GLY A C 1
ATOM 1385 O O . GLY A 1 199 ? 52.224 27.430 129.422 1.00 30.54 199 GLY A O 1
ATOM 1386 N N . HIS A 1 200 ? 54.050 26.567 128.442 1.00 28.90 200 HIS A N 1
ATOM 1387 C CA . HIS A 1 200 ? 53.565 25.195 128.472 1.00 28.28 200 HIS A CA 1
ATOM 1388 C C . HIS A 1 200 ? 54.450 24.259 129.276 1.00 27.23 200 HIS A C 1
ATOM 1389 O O . HIS A 1 200 ? 55.561 24.609 129.654 1.00 27.33 200 HIS A O 1
ATOM 1396 N N . PRO A 1 201 ? 53.947 23.051 129.566 1.00 27.28 201 PRO A N 1
ATOM 1397 C CA . PRO A 1 201 ? 54.722 22.073 130.325 1.00 26.05 201 PRO A CA 1
ATOM 1398 C C . PRO A 1 201 ? 55.779 21.465 129.406 1.00 25.68 201 PRO A C 1
ATOM 1399 O O . PRO A 1 201 ? 55.695 21.574 128.179 1.00 23.14 201 PRO A O 1
ATOM 1403 N N . PHE A 1 202 ? 56.770 20.816 130.007 1.00 25.05 202 PHE A N 1
ATOM 1404 C CA . PHE A 1 202 ? 57.793 20.139 129.237 1.00 22.03 202 PHE A CA 1
ATOM 1405 C C . PHE A 1 202 ? 57.788 18.675 129.662 1.00 21.50 202 PHE A C 1
ATOM 1406 O O . PHE A 1 202 ? 57.644 18.368 130.847 1.00 22.06 202 PHE A O 1
ATOM 1414 N N . THR A 1 203 ? 57.926 17.773 128.695 1.00 20.39 203 THR A N 1
ATOM 1415 C CA . THR A 1 203 ? 57.964 16.344 128.979 1.00 19.88 203 THR A CA 1
ATOM 1416 C C . THR A 1 203 ? 59.402 15.886 128.812 1.00 20.92 203 THR A C 1
ATOM 1417 O O . THR A 1 203 ? 59.987 16.055 127.744 1.00 21.75 203 THR A O 1
ATOM 1421 N N . PHE A 1 204 ? 59.969 15.304 129.864 1.00 20.89 204 PHE A N 1
ATOM 1422 C CA . PHE A 1 204 ? 61.354 14.857 129.831 1.00 19.63 204 PHE A CA 1
ATOM 1423 C C . PHE A 1 204 ? 61.553 13.402 129.460 1.00 20.72 204 PHE A C 1
ATOM 1424 O O . PHE A 1 204 ? 62.574 13.041 128.882 1.00 24.25 204 PHE A O 1
ATOM 1432 N N . ALA A 1 205 ? 60.589 12.557 129.787 1.00 21.16 205 ALA A N 1
ATOM 1433 C CA . ALA A 1 205 ? 60.725 11.139 129.482 1.00 22.77 205 ALA A CA 1
ATOM 1434 C C . ALA A 1 205 ? 59.371 10.493 129.280 1.00 22.63 205 ALA A C 1
ATOM 1435 O O . ALA A 1 205 ? 58.353 11.050 129.678 1.00 23.57 205 ALA A O 1
ATOM 1437 N N . VAL A 1 206 ? 59.368 9.317 128.662 1.00 23.96 206 VAL A N 1
ATOM 1438 C CA . VAL A 1 206 ? 58.133 8.569 128.409 1.00 26.87 206 VAL A CA 1
ATOM 1439 C C . VAL A 1 206 ? 58.489 7.096 128.426 1.00 28.85 206 VAL A C 1
ATO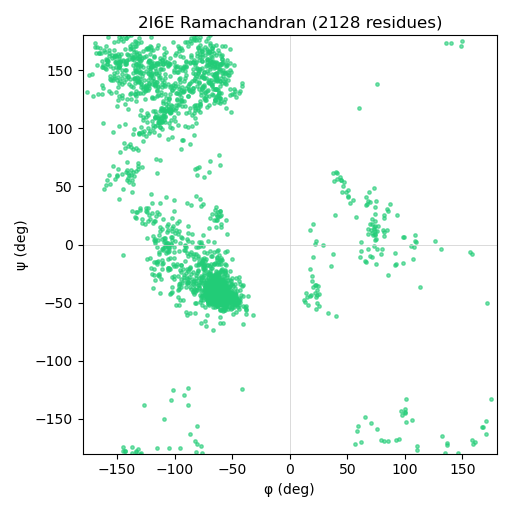M 1440 O O . VAL A 1 206 ? 59.660 6.743 128.550 1.00 31.17 206 VAL A O 1
ATOM 1444 N N . TRP A 1 207 ? 57.489 6.233 128.317 1.00 30.60 207 TRP A N 1
ATOM 1445 C CA . TRP A 1 207 ? 57.754 4.800 128.295 1.00 32.92 207 TRP A CA 1
ATOM 1446 C C . TRP A 1 207 ? 57.608 4.332 126.857 1.00 33.93 207 TRP A C 1
ATOM 1447 O O . TRP A 1 207 ? 56.529 4.408 126.262 1.00 33.34 207 TRP A O 1
ATOM 1458 N N . ALA A 1 208 ? 58.710 3.858 126.294 1.00 35.29 208 ALA A N 1
ATOM 1459 C CA . ALA A 1 208 ? 58.700 3.434 124.909 1.00 38.01 208 ALA A CA 1
ATOM 1460 C C . ALA A 1 208 ? 58.968 1.958 124.663 1.00 39.32 208 ALA A C 1
ATOM 1461 O O . ALA A 1 208 ? 59.694 1.298 125.409 1.00 38.30 208 ALA A O 1
ATOM 1463 N N . TYR A 1 209 ? 58.367 1.469 123.584 1.00 41.01 209 TYR A N 1
ATOM 1464 C CA . TYR A 1 209 ? 58.490 0.087 123.149 1.00 43.43 209 TYR A CA 1
ATOM 1465 C C . TYR A 1 209 ? 58.416 0.112 121.622 1.00 45.32 209 TYR A C 1
ATOM 1466 O O . TYR A 1 209 ? 57.898 1.072 121.042 1.00 43.94 209 TYR A O 1
ATOM 1475 N N . ARG A 1 210 ? 58.943 -0.927 120.977 1.00 48.41 210 ARG A N 1
ATOM 1476 C CA . ARG A 1 210 ? 58.915 -1.009 119.519 1.00 50.79 210 ARG A CA 1
ATOM 1477 C C . ARG A 1 210 ? 57.480 -1.185 119.039 1.00 51.51 210 ARG A C 1
ATOM 1478 O O . ARG A 1 210 ? 56.765 -2.060 119.520 1.00 52.02 210 ARG A O 1
ATOM 1486 N N . LYS A 1 211 ? 57.063 -0.353 118.090 1.00 52.19 211 LYS A N 1
ATOM 1487 C CA . LYS A 1 211 ? 55.708 -0.425 117.567 1.00 53.35 211 LYS A CA 1
ATOM 1488 C C . LYS A 1 211 ? 55.253 -1.856 117.325 1.00 55.38 211 LYS A C 1
ATOM 1489 O O . LYS A 1 211 ? 54.081 -2.174 117.508 1.00 56.56 211 LYS A O 1
ATOM 1495 N N . ASP A 1 212 ? 56.180 -2.721 116.928 1.00 57.65 212 ASP A N 1
ATOM 1496 C CA . ASP A 1 212 ? 55.842 -4.111 116.638 1.00 60.01 212 ASP A CA 1
ATOM 1497 C C . ASP A 1 212 ? 55.684 -5.008 117.867 1.00 61.12 212 ASP A C 1
ATOM 1498 O O . ASP A 1 212 ? 54.917 -5.972 117.839 1.00 61.91 212 ASP A O 1
ATOM 1503 N N . ASN A 1 213 ? 56.396 -4.692 118.944 1.00 61.08 213 ASN A N 1
ATOM 1504 C CA . ASN A 1 213 ? 56.329 -5.511 120.150 1.00 60.34 213 ASN A CA 1
ATOM 1505 C C . ASN A 1 213 ? 55.757 -4.789 121.374 1.00 59.58 213 ASN A C 1
ATOM 1506 O O . ASN A 1 213 ? 56.491 -4.438 122.303 1.00 59.08 213 ASN A O 1
ATOM 1511 N N . PRO A 1 214 ? 54.429 -4.561 121.386 1.00 58.35 214 PRO A N 1
ATOM 1512 C CA . PRO A 1 214 ? 53.720 -3.886 122.480 1.00 57.83 214 PRO A CA 1
ATOM 1513 C C . PRO A 1 214 ? 53.809 -4.678 123.780 1.00 57.23 214 PRO A C 1
ATOM 1514 O O . PRO A 1 214 ? 53.951 -5.899 123.756 1.00 58.93 214 PRO A O 1
ATOM 1518 N N . PRO A 1 215 ? 53.727 -3.992 124.933 1.00 55.80 215 PRO A N 1
ATOM 1519 C CA . PRO A 1 215 ? 53.800 -4.669 126.230 1.00 53.69 215 PRO A CA 1
ATOM 1520 C C . PRO A 1 215 ? 52.496 -5.382 126.587 1.00 52.01 215 PRO A C 1
ATOM 1521 O O . PRO A 1 215 ? 51.431 -5.052 126.062 1.00 51.42 215 PRO A O 1
ATOM 1525 N N . PRO A 1 216 ? 52.570 -6.376 127.487 1.00 50.98 216 PRO A N 1
ATOM 1526 C CA . PRO A 1 216 ? 51.399 -7.145 127.923 1.00 50.34 216 PRO A CA 1
ATOM 1527 C C . PRO A 1 216 ? 50.483 -6.326 128.824 1.00 49.84 216 PRO A C 1
ATOM 1528 O O . PRO A 1 216 ? 50.945 -5.449 129.553 1.00 49.50 216 PRO A O 1
ATOM 1532 N N . ALA A 1 217 ? 49.187 -6.619 128.772 1.00 49.77 217 ALA A N 1
ATOM 1533 C CA . ALA A 1 217 ? 48.206 -5.906 129.586 1.00 50.03 217 ALA A CA 1
ATOM 1534 C C . ALA A 1 217 ? 48.603 -5.898 131.061 1.00 49.86 217 ALA A C 1
ATOM 1535 O O . ALA A 1 217 ? 48.609 -4.849 131.709 1.00 50.05 217 ALA A O 1
ATOM 1537 N N . ALA A 1 218 ? 48.939 -7.074 131.579 1.00 49.76 218 ALA A N 1
ATOM 1538 C CA . ALA A 1 218 ? 49.333 -7.223 132.974 1.00 49.25 218 ALA A CA 1
ATOM 1539 C C . ALA A 1 218 ? 50.308 -6.140 133.403 1.00 49.11 218 ALA A C 1
ATOM 1540 O O . ALA A 1 218 ? 50.109 -5.495 134.432 1.00 50.19 218 ALA A O 1
ATOM 1542 N N . LEU A 1 219 ? 51.360 -5.941 132.613 1.00 48.01 219 LEU A N 1
ATOM 1543 C CA . LEU A 1 219 ? 52.366 -4.931 132.926 1.00 46.20 219 LEU A CA 1
ATOM 1544 C C . LEU A 1 219 ? 51.762 -3.533 133.026 1.00 46.06 219 LEU A C 1
ATOM 1545 O O . LEU A 1 219 ? 52.128 -2.758 133.914 1.00 45.88 219 LEU A O 1
ATOM 1550 N N . LEU A 1 220 ? 50.845 -3.213 132.118 1.00 44.54 220 LEU A N 1
ATOM 1551 C CA . LEU A 1 220 ? 50.196 -1.908 132.135 1.00 45.49 220 LEU A CA 1
ATOM 1552 C C . LEU A 1 220 ? 49.354 -1.703 133.397 1.00 46.03 220 LEU A C 1
ATOM 1553 O O . LEU A 1 220 ? 49.415 -0.641 134.022 1.00 45.45 220 LEU A O 1
ATOM 1558 N N . GLN A 1 221 ? 48.561 -2.705 133.768 1.00 45.78 221 GLN A N 1
ATOM 1559 C CA . GLN A 1 221 ? 47.743 -2.577 134.967 1.00 45.83 221 GLN A CA 1
ATOM 1560 C C . GLN A 1 221 ? 48.665 -2.554 136.181 1.00 44.42 221 GLN A C 1
ATOM 1561 O O . GLN A 1 221 ? 48.497 -1.732 137.082 1.00 44.46 221 GLN A O 1
ATOM 1567 N N . ALA A 1 222 ? 49.649 -3.446 136.192 1.00 42.00 222 ALA A N 1
ATOM 1568 C CA . ALA A 1 222 ? 50.595 -3.509 137.296 1.00 42.27 222 ALA A CA 1
ATOM 1569 C C . ALA A 1 222 ? 51.263 -2.150 137.514 1.00 42.94 222 ALA A C 1
ATOM 1570 O O . ALA A 1 222 ? 51.540 -1.760 138.650 1.00 43.06 222 ALA A O 1
ATOM 1580 N N . ARG A 1 224 ? 49.996 0.987 136.447 1.00 39.03 224 ARG A N 1
ATOM 1581 C CA . ARG A 1 224 ? 49.019 1.980 136.853 1.00 38.70 224 ARG A CA 1
ATOM 1582 C C . ARG A 1 224 ? 48.629 1.788 138.318 1.00 36.86 224 ARG A C 1
ATOM 1583 O O . ARG A 1 224 ? 48.152 2.714 138.964 1.00 35.56 224 ARG A O 1
ATOM 1591 N N . GLU A 1 225 ? 48.857 0.589 138.843 1.00 35.06 225 GLU A N 1
ATOM 1592 C CA . GLU A 1 225 ? 48.540 0.301 140.237 1.00 34.88 225 GLU A CA 1
ATOM 1593 C C . GLU A 1 225 ? 49.650 0.792 141.153 1.00 33.36 225 GLU A C 1
ATOM 1594 O O . GLU A 1 225 ? 49.387 1.331 142.228 1.00 32.65 225 GLU A O 1
ATOM 1600 N N . ALA A 1 226 ? 50.895 0.597 140.730 1.00 32.96 226 ALA A N 1
ATOM 1601 C CA . ALA A 1 226 ? 52.039 1.049 141.514 1.00 31.42 226 ALA A CA 1
ATOM 1602 C C . ALA A 1 226 ? 51.958 2.568 141.629 1.00 30.26 226 ALA A C 1
ATOM 1603 O O . ALA A 1 226 ? 52.180 3.131 142.704 1.00 29.21 226 ALA A O 1
ATOM 1605 N N . ARG A 1 227 ? 51.625 3.221 140.515 1.00 29.67 227 ARG A N 1
ATOM 1606 C CA . ARG A 1 227 ? 51.498 4.672 140.491 1.00 28.19 227 ARG A CA 1
ATOM 1607 C C . ARG A 1 227 ? 50.460 5.132 141.503 1.00 27.36 227 ARG A C 1
ATOM 1608 O O . ARG A 1 227 ? 50.681 6.118 142.207 1.00 26.69 227 ARG A O 1
ATOM 1616 N N . ARG A 1 228 ? 49.333 4.425 141.581 1.00 26.68 228 ARG A N 1
ATOM 1617 C CA . ARG A 1 228 ? 48.299 4.794 142.545 1.00 28.11 228 ARG A CA 1
ATOM 1618 C C . ARG A 1 228 ? 48.881 4.761 143.948 1.00 27.65 228 ARG A C 1
ATOM 1619 O O . ARG A 1 228 ? 48.601 5.640 144.761 1.00 28.08 228 ARG A O 1
ATOM 1627 N N . ARG A 1 229 ? 49.700 3.751 144.224 1.00 27.46 229 ARG A N 1
ATOM 1628 C CA . ARG A 1 229 ? 50.315 3.625 145.539 1.00 28.72 229 ARG A CA 1
ATOM 1629 C C . ARG A 1 229 ? 51.302 4.747 145.800 1.00 27.46 229 ARG A C 1
ATOM 1630 O O . ARG A 1 229 ? 51.264 5.379 146.860 1.00 27.08 229 ARG A O 1
ATOM 1638 N N . GLY A 1 230 ? 52.182 4.991 144.830 1.00 26.14 230 GLY A N 1
ATOM 1639 C CA . GLY A 1 230 ? 53.172 6.047 144.973 1.00 24.01 230 GLY A CA 1
ATOM 1640 C C . GLY A 1 230 ? 52.527 7.400 145.240 1.00 24.04 230 GLY A C 1
ATOM 1641 O O . GLY A 1 230 ? 52.850 8.075 146.217 1.00 22.94 230 GLY A O 1
ATOM 1642 N N . ILE A 1 231 ? 51.609 7.796 144.365 1.00 23.69 231 ILE A N 1
ATOM 1643 C CA . ILE A 1 231 ? 50.916 9.071 144.503 1.00 22.31 231 ILE A CA 1
ATOM 1644 C C . ILE A 1 231 ? 50.098 9.086 145.789 1.00 23.88 231 ILE A C 1
ATOM 1645 O O . ILE A 1 231 ? 49.899 10.140 146.396 1.00 24.62 231 ILE A O 1
ATOM 1650 N N . GLY A 1 232 ? 49.642 7.911 146.208 1.00 22.97 232 GLY A N 1
ATOM 1651 C CA . GLY A 1 232 ? 48.862 7.823 147.425 1.00 23.36 232 GLY A CA 1
ATOM 1652 C C . GLY A 1 232 ? 49.683 7.954 148.696 1.00 23.56 232 GLY A C 1
ATOM 1653 O O . GLY A 1 232 ? 49.146 8.288 149.747 1.00 23.41 232 GLY A O 1
ATOM 1654 N N . HIS A 1 233 ? 50.985 7.707 148.613 1.00 23.79 233 HIS A N 1
ATOM 1655 C CA . HIS A 1 233 ? 51.825 7.796 149.802 1.00 26.26 233 HIS A CA 1
ATOM 1656 C C . HIS A 1 233 ? 53.155 8.483 149.503 1.00 27.29 233 HIS A C 1
ATOM 1657 O O . HIS A 1 233 ? 54.228 7.899 149.693 1.00 27.72 233 HIS A O 1
ATOM 1664 N N . LEU A 1 234 ? 53.081 9.731 149.047 1.00 27.34 234 LEU A N 1
ATOM 1665 C CA . LEU A 1 234 ? 54.282 10.476 148.706 1.00 26.83 234 LEU A CA 1
ATOM 1666 C C . LEU A 1 234 ? 55.224 10.660 149.880 1.00 26.88 234 LEU A C 1
ATOM 1667 O O . LEU A 1 234 ? 56.430 10.745 149.689 1.00 28.61 234 LEU A O 1
ATOM 1672 N N . ALA A 1 235 ? 54.685 10.725 151.092 1.00 26.14 235 ALA A N 1
ATOM 1673 C CA . ALA A 1 235 ? 55.531 10.895 152.267 1.00 27.07 235 ALA A CA 1
ATOM 1674 C C . ALA A 1 235 ? 56.443 9.679 152.437 1.00 28.00 235 ALA A C 1
ATOM 1675 O O . ALA A 1 235 ? 57.599 9.813 152.824 1.00 28.45 235 ALA A O 1
ATOM 1677 N N . GLU A 1 236 ? 55.924 8.493 152.144 1.00 29.03 236 GLU A N 1
ATOM 1678 C CA . GLU A 1 236 ? 56.723 7.285 152.268 1.00 30.43 236 GLU A CA 1
ATOM 1679 C C . GLU A 1 236 ? 57.743 7.218 151.152 1.00 31.16 236 GLU A C 1
ATOM 1680 O O . GLU A 1 236 ? 58.914 6.912 151.393 1.00 33.31 236 GLU A O 1
ATOM 1686 N N . VAL A 1 237 ? 57.307 7.502 149.929 1.00 29.65 237 VAL A N 1
ATOM 1687 C CA . VAL A 1 237 ? 58.230 7.462 148.804 1.00 29.69 237 VAL A CA 1
ATOM 1688 C C . VAL A 1 237 ? 59.355 8.477 149.012 1.00 30.00 237 VAL A C 1
ATOM 1689 O O . VAL A 1 237 ? 60.521 8.162 148.835 1.00 30.15 237 VAL A O 1
ATOM 1693 N N . SER A 1 238 ? 58.996 9.688 149.411 1.00 30.84 238 SER A N 1
ATOM 1694 C CA . SER A 1 238 ? 59.972 10.745 149.623 1.00 33.07 238 SER A CA 1
ATOM 1695 C C . SER A 1 238 ? 61.028 10.429 150.674 1.00 35.47 238 SER A C 1
ATOM 1696 O O . SER A 1 238 ? 62.219 10.601 150.428 1.00 35.63 238 SER A O 1
ATOM 1699 N N . GLN A 1 239 ? 60.592 9.972 151.842 1.00 37.37 239 GLN A N 1
ATOM 1700 C CA . GLN A 1 239 ? 61.514 9.649 152.924 1.00 38.91 239 GLN A CA 1
ATOM 1701 C C . GLN A 1 239 ? 62.641 8.723 152.478 1.00 38.78 239 GLN A C 1
ATOM 1702 O O . GLN A 1 239 ? 63.816 9.047 152.642 1.00 38.47 239 GLN A O 1
ATOM 1708 N N . ARG A 1 240 ? 62.278 7.577 151.911 1.00 38.95 240 ARG A N 1
ATOM 1709 C CA . ARG A 1 240 ? 63.264 6.607 151.446 1.00 39.38 240 ARG A CA 1
ATOM 1710 C C . ARG A 1 240 ? 64.369 7.249 150.631 1.00 38.90 240 ARG A C 1
ATOM 1711 O O . ARG A 1 240 ? 65.551 7.144 150.959 1.00 40.39 240 ARG A O 1
ATOM 1719 N N . HIS A 1 241 ? 63.972 7.914 149.556 1.00 37.27 241 HIS A N 1
ATOM 1720 C CA . HIS A 1 241 ? 64.922 8.550 148.662 1.00 36.84 241 HIS A CA 1
ATOM 1721 C C . HIS A 1 241 ? 65.653 9.757 149.215 1.00 36.37 241 HIS A C 1
ATOM 1722 O O . HIS A 1 241 ? 66.828 9.958 148.919 1.00 37.11 241 HIS A O 1
ATOM 1729 N N . ALA A 1 242 ? 64.961 10.560 150.014 1.00 36.20 242 ALA A N 1
ATOM 1730 C CA . ALA A 1 242 ? 65.572 11.739 150.598 1.00 35.49 242 ALA A CA 1
ATOM 1731 C C . ALA A 1 242 ? 66.738 11.285 151.455 1.00 36.88 242 ALA A C 1
ATOM 1732 O O . ALA A 1 242 ? 67.768 11.957 151.527 1.00 36.90 242 ALA A O 1
ATOM 1734 N N . GLU A 1 243 ? 66.580 10.125 152.084 1.00 36.96 243 GLU A N 1
ATOM 1735 C CA . GLU A 1 243 ? 67.619 9.603 152.951 1.00 38.46 243 GLU A CA 1
ATOM 1736 C C . GLU A 1 243 ? 68.854 9.197 152.173 1.00 39.04 243 GLU A C 1
ATOM 1737 O O . GLU A 1 243 ? 69.971 9.538 152.565 1.00 37.55 243 GLU A O 1
ATOM 1743 N N . LYS A 1 244 ? 68.671 8.479 151.069 1.00 39.79 244 LYS A N 1
ATOM 1744 C CA . LYS A 1 244 ? 69.835 8.080 150.300 1.00 41.01 244 LYS A CA 1
ATOM 1745 C C . LYS A 1 244 ? 70.288 9.144 149.316 1.00 39.76 244 LYS A C 1
ATOM 1746 O O . LYS A 1 244 ? 71.156 8.897 148.484 1.00 40.94 244 LYS A O 1
ATOM 1752 N N . LEU A 1 245 ? 69.704 10.334 149.423 1.00 36.85 245 LEU A N 1
ATOM 1753 C CA . LEU A 1 245 ? 70.091 11.448 148.571 1.00 34.71 245 LEU A CA 1
ATOM 1754 C C 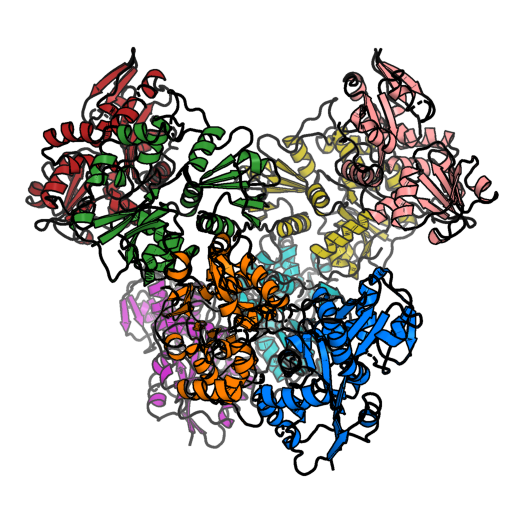. LEU A 1 245 ? 70.721 12.503 149.472 1.00 33.44 245 LEU A C 1
ATOM 1755 O O . LEU A 1 245 ? 71.370 13.430 148.995 1.00 34.09 245 LEU A O 1
ATOM 1760 N N . GLY A 1 246 ? 70.528 12.357 150.779 1.00 31.31 246 GLY A N 1
ATOM 1761 C CA . GLY A 1 246 ? 71.084 13.319 151.715 1.00 28.77 246 GLY A CA 1
ATOM 1762 C C . GLY A 1 246 ? 70.394 14.662 151.592 1.00 28.69 246 GLY A C 1
ATOM 1763 O O . GLY A 1 246 ? 71.039 15.714 151.559 1.00 28.83 246 GLY A O 1
ATOM 1764 N N . LEU A 1 247 ? 69.068 14.614 151.526 1.00 27.60 247 LEU A N 1
ATOM 1765 C CA . LEU A 1 247 ? 68.233 15.800 151.386 1.00 26.36 247 LEU A CA 1
ATOM 1766 C C . LEU A 1 247 ? 67.033 15.718 152.315 1.00 25.91 247 LEU A C 1
ATOM 1767 O O . LEU A 1 247 ? 66.597 14.630 152.680 1.00 24.69 247 LEU A O 1
ATOM 1772 N N . PRO A 1 248 ? 66.478 16.872 152.710 1.00 27.01 248 PRO A N 1
ATOM 1773 C CA . PRO A 1 248 ? 65.307 16.891 153.597 1.00 27.53 248 PRO A CA 1
ATOM 1774 C C . PRO A 1 248 ? 64.116 16.216 152.903 1.00 28.89 248 PRO A C 1
ATOM 1775 O O . PRO A 1 248 ? 63.976 16.291 151.681 1.00 29.27 248 PRO A O 1
ATOM 1779 N N . GLU A 1 249 ? 63.264 15.565 153.689 1.00 29.43 249 GLU A N 1
ATOM 1780 C CA . GLU A 1 249 ? 62.091 14.881 153.164 1.00 29.53 249 GLU A CA 1
ATOM 1781 C C . GLU A 1 249 ? 61.181 15.852 152.410 1.00 28.95 249 GLU A C 1
ATOM 1782 O O . GLU A 1 249 ? 60.658 15.522 151.340 1.00 28.09 249 GLU A O 1
ATOM 1788 N N . ARG A 1 250 ? 60.987 17.049 152.956 1.00 27.78 250 ARG A N 1
ATOM 1789 C CA . ARG A 1 250 ? 60.112 18.000 152.285 1.00 28.14 250 ARG A CA 1
ATOM 1790 C C . ARG A 1 250 ? 60.631 18.393 150.901 1.00 26.47 250 ARG A C 1
ATOM 1791 O O . ARG A 1 250 ? 59.842 18.614 149.985 1.00 26.25 250 ARG A O 1
ATOM 1799 N N . VAL A 1 251 ? 61.947 18.462 150.733 1.00 24.40 251 VAL A N 1
ATOM 1800 C CA . VAL A 1 251 ? 62.492 18.819 149.432 1.00 22.99 251 VAL A CA 1
ATOM 1801 C C . VAL A 1 251 ? 62.070 17.762 148.426 1.00 25.21 251 VAL A C 1
ATOM 1802 O O . VAL A 1 251 ? 61.525 18.073 147.365 1.00 27.66 251 VAL A O 1
ATOM 1806 N N . VAL A 1 252 ? 62.311 16.502 148.759 1.00 25.09 252 VAL A N 1
ATOM 1807 C CA . VAL A 1 252 ? 61.944 15.427 147.854 1.00 24.63 252 VAL A CA 1
ATOM 1808 C C . VAL A 1 252 ? 60.436 15.292 147.674 1.00 24.56 252 VAL A C 1
ATOM 1809 O O . VAL A 1 252 ? 59.977 14.982 146.572 1.00 24.51 252 VAL A O 1
ATOM 1813 N N . GLN A 1 253 ? 59.669 15.512 148.742 1.00 23.52 253 GLN A N 1
ATOM 1814 C CA . GLN A 1 253 ? 58.224 15.395 148.635 1.00 24.64 253 GLN A CA 1
ATOM 1815 C C . GLN A 1 253 ? 57.709 16.431 147.644 1.00 26.14 253 GLN A C 1
ATOM 1816 O O . GLN A 1 253 ? 56.946 16.108 146.737 1.00 25.24 253 GLN A O 1
ATOM 1822 N N . HIS A 1 254 ? 58.138 17.676 147.810 1.00 27.84 254 HIS A N 1
ATOM 1823 C CA . HIS A 1 254 ? 57.711 18.736 146.912 1.00 29.89 254 HIS A CA 1
ATOM 1824 C C . HIS A 1 254 ? 58.177 18.390 145.510 1.00 28.14 254 HIS A C 1
ATOM 1825 O O . HIS A 1 254 ? 57.410 18.468 144.550 1.00 28.14 254 HIS A O 1
ATOM 1832 N N . TYR A 1 255 ? 59.438 17.994 145.404 1.00 25.88 255 TYR A N 1
ATOM 1833 C CA . TYR A 1 255 ? 60.022 17.617 144.126 1.00 24.82 255 TYR A CA 1
ATOM 1834 C C . TYR A 1 255 ? 59.153 16.597 143.371 1.00 24.20 255 TYR A C 1
ATOM 1835 O O . TYR A 1 255 ? 58.943 16.724 142.165 1.00 23.92 255 TYR A O 1
ATOM 1844 N N . LEU A 1 256 ? 58.646 15.594 144.079 1.00 23.12 256 LEU A N 1
ATOM 1845 C CA . LEU A 1 256 ? 57.825 14.561 143.448 1.00 23.14 256 LEU A CA 1
ATOM 1846 C C . LEU A 1 256 ? 56.408 15.034 143.155 1.00 22.66 256 LEU A C 1
ATOM 1847 O O . LEU A 1 256 ? 55.840 14.723 142.108 1.00 21.78 256 LEU A O 1
ATOM 1852 N N . TRP A 1 257 ? 55.840 15.788 144.086 1.00 22.79 257 TRP A N 1
ATOM 1853 C CA . TRP A 1 257 ? 54.495 16.315 143.913 1.00 23.04 257 TRP A CA 1
ATOM 1854 C C . TRP A 1 257 ? 54.415 17.145 142.630 1.00 23.83 257 TRP A C 1
ATOM 1855 O O . TRP A 1 257 ? 53.386 17.191 141.956 1.00 21.72 257 TRP A O 1
ATOM 1866 N N . ASN A 1 258 ? 55.532 17.779 142.299 1.00 24.80 258 ASN A N 1
ATOM 1867 C CA . ASN A 1 258 ? 55.636 18.649 141.144 1.00 25.55 258 ASN A CA 1
ATOM 1868 C C . ASN A 1 258 ? 55.608 17.987 139.765 1.00 25.13 258 ASN A C 1
ATOM 1869 O O . ASN A 1 258 ? 55.360 18.655 138.764 1.00 24.92 258 ASN A O 1
ATOM 1874 N N . PHE A 1 259 ? 55.847 16.682 139.706 1.00 24.61 259 PHE A N 1
ATOM 1875 C CA . PHE A 1 259 ? 55.840 15.966 138.432 1.00 24.19 259 PHE A CA 1
ATOM 1876 C C . PHE A 1 259 ? 54.456 15.618 137.902 1.00 24.20 259 PHE A C 1
ATOM 1877 O O . PHE A 1 259 ? 53.522 15.374 138.671 1.00 24.61 259 PHE A O 1
ATOM 1885 N N . ARG A 1 260 ? 54.344 15.606 136.575 1.00 22.38 260 ARG A N 1
ATOM 1886 C CA . ARG A 1 260 ? 53.108 15.263 135.879 1.00 21.47 260 ARG A CA 1
ATOM 1887 C C . ARG A 1 260 ? 53.377 13.899 135.238 1.00 21.44 260 ARG A C 1
ATOM 1888 O O . ARG A 1 260 ? 54.244 13.776 134.364 1.00 19.55 260 ARG A O 1
ATOM 1896 N N . TYR A 1 261 ? 52.629 12.884 135.685 1.00 21.04 261 TYR A N 1
ATOM 1897 C CA . TYR A 1 261 ? 52.828 11.497 135.249 1.00 22.15 261 TYR A CA 1
ATOM 1898 C C . TYR A 1 261 ? 51.847 10.833 134.290 1.00 24.50 261 TYR A C 1
ATOM 1899 O O . TYR A 1 261 ? 52.034 9.658 133.950 1.00 25.14 261 TYR A O 1
ATOM 1908 N N . HIS A 1 262 ? 50.817 11.538 133.840 1.00 25.40 262 HIS A N 1
ATOM 1909 C CA . HIS A 1 262 ? 49.848 10.891 132.963 1.00 25.16 262 HIS A CA 1
ATOM 1910 C C . HIS A 1 262 ? 49.887 11.271 131.488 1.00 26.07 262 HIS A C 1
ATOM 1911 O O . HIS A 1 262 ? 48.987 10.901 130.726 1.00 27.98 262 HIS A O 1
ATOM 1918 N N . LEU A 1 263 ? 50.929 11.991 131.081 1.00 25.33 263 LEU A N 1
ATOM 1919 C CA . LEU A 1 263 ? 51.065 12.429 129.695 1.00 25.37 263 LEU A CA 1
ATOM 1920 C C . LEU A 1 263 ? 49.710 12.894 129.176 1.00 25.22 263 LEU A C 1
ATOM 1921 O O . LEU A 1 263 ? 49.159 12.329 128.234 1.00 25.66 263 LEU A O 1
ATOM 1926 N N . GLU A 1 264 ? 49.165 13.918 129.812 1.00 24.07 264 GLU A N 1
ATOM 1927 C CA . GLU A 1 264 ? 47.882 14.453 129.402 1.00 25.39 264 GLU A CA 1
ATOM 1928 C C . GLU A 1 264 ? 48.104 15.431 128.253 1.00 26.41 264 GLU A C 1
ATOM 1929 O O . GLU A 1 264 ? 49.243 15.681 127.848 1.00 26.46 264 GLU A O 1
ATOM 1935 N N . ALA A 1 265 ? 47.021 15.992 127.734 1.00 25.34 265 ALA A N 1
ATOM 1936 C CA . ALA A 1 265 ? 47.122 16.908 126.610 1.00 24.08 265 ALA A CA 1
ATOM 1937 C C . ALA A 1 265 ? 48.169 18.001 126.797 1.00 24.51 265 ALA A C 1
ATOM 1938 O O . ALA A 1 265 ? 48.978 18.245 125.902 1.00 25.60 265 ALA A O 1
ATOM 1940 N N . PRO A 1 266 ? 48.166 18.679 127.952 1.00 24.47 266 PRO A N 1
ATOM 1941 C CA . PRO A 1 266 ? 49.168 19.737 128.141 1.00 24.36 266 PRO A CA 1
ATOM 1942 C C . PRO A 1 266 ? 50.599 19.220 128.025 1.00 26.34 266 PRO A C 1
ATOM 1943 O O . PRO A 1 266 ? 51.502 19.946 127.602 1.00 27.45 266 PRO A O 1
ATOM 1947 N N . ASP A 1 267 ? 50.800 17.959 128.392 1.00 25.04 267 ASP A N 1
ATOM 1948 C CA . ASP A 1 267 ? 52.124 17.364 128.319 1.00 25.34 267 ASP A CA 1
ATOM 1949 C C . ASP A 1 267 ? 52.414 17.002 126.870 1.00 25.37 267 ASP A C 1
ATOM 1950 O O . ASP A 1 267 ? 53.508 17.238 126.359 1.00 23.57 267 ASP A O 1
ATOM 1955 N N . ARG A 1 268 ? 51.420 16.430 126.207 1.00 26.61 268 ARG A N 1
ATOM 1956 C CA . ARG A 1 268 ? 51.572 16.053 124.811 1.00 27.54 268 ARG A CA 1
ATOM 1957 C C . ARG A 1 268 ? 51.855 17.324 123.994 1.00 27.26 268 ARG A C 1
ATOM 1958 O O . ARG A 1 268 ? 52.638 17.297 123.047 1.00 26.02 268 ARG A O 1
ATOM 1966 N N . LEU A 1 269 ? 51.232 18.440 124.371 1.00 25.77 269 LEU A N 1
ATOM 1967 C CA . LEU A 1 269 ? 51.454 19.689 123.654 1.00 25.65 269 LEU A CA 1
ATOM 1968 C C . LEU A 1 269 ? 52.905 20.132 123.815 1.00 26.07 269 LEU A C 1
ATOM 1969 O O . LEU A 1 269 ? 53.566 20.474 122.841 1.00 27.42 269 LEU A O 1
ATOM 1974 N N . GLY A 1 270 ? 53.400 20.125 125.045 1.00 25.78 270 GLY A N 1
ATOM 1975 C CA . GLY A 1 270 ? 54.772 20.530 125.271 1.00 24.87 270 GLY A CA 1
ATOM 1976 C C . GLY A 1 270 ? 55.746 19.622 124.539 1.00 26.60 270 GLY A C 1
ATOM 1977 O O . GLY A 1 270 ? 56.699 20.089 123.900 1.00 25.06 270 GLY A O 1
ATOM 1978 N N . LEU A 1 271 ? 55.504 18.317 124.625 1.00 26.27 271 LEU A N 1
ATOM 1979 C CA . LEU A 1 271 ? 56.371 17.343 123.978 1.00 27.46 271 LEU A CA 1
ATOM 1980 C C . LEU A 1 271 ? 56.469 17.632 122.493 1.00 29.58 271 LEU A C 1
ATOM 1981 O O . LEU A 1 271 ? 57.552 17.582 121.909 1.00 29.53 271 LEU A O 1
ATOM 1986 N N . ARG A 1 272 ? 55.324 17.943 121.894 1.00 32.79 272 ARG A N 1
ATOM 1987 C CA . ARG A 1 272 ? 55.242 18.227 120.470 1.00 34.39 272 ARG A CA 1
ATOM 1988 C C . ARG A 1 272 ? 55.905 19.549 120.107 1.00 34.60 272 ARG A C 1
ATOM 1989 O O . ARG A 1 272 ? 56.537 19.661 119.057 1.00 34.60 272 ARG A O 1
ATOM 1997 N N . GLU A 1 273 ? 55.763 20.552 120.966 1.00 33.01 273 GLU A N 1
ATOM 1998 C CA . GLU A 1 273 ? 56.385 21.836 120.696 1.00 33.27 273 GLU A CA 1
ATOM 1999 C C . GLU A 1 273 ? 57.896 21.647 120.657 1.00 33.47 273 GLU A C 1
ATOM 2000 O O . GLU A 1 273 ? 58.585 22.181 119.783 1.00 34.41 273 GLU A O 1
ATOM 2006 N N . PHE A 1 274 ? 58.401 20.884 121.620 1.00 31.04 274 PHE A N 1
ATOM 2007 C CA . PHE A 1 274 ? 59.823 20.621 121.719 1.00 28.19 274 PHE A CA 1
ATOM 2008 C C . PHE A 1 274 ? 60.308 19.776 120.557 1.00 27.99 274 PHE A C 1
ATOM 2009 O O . PHE A 1 274 ? 61.373 20.034 119.998 1.00 29.03 274 PHE A O 1
ATOM 2017 N N . ALA A 1 275 ? 59.531 18.764 120.200 1.00 26.20 275 ALA A N 1
ATOM 2018 C CA . ALA A 1 275 ? 59.912 17.876 119.113 1.00 27.26 275 ALA A CA 1
ATOM 2019 C C . ALA A 1 275 ? 60.109 18.618 117.798 1.00 28.86 275 ALA A C 1
ATOM 2020 O O . ALA A 1 275 ? 60.997 18.280 117.022 1.00 31.56 275 ALA A O 1
ATOM 2022 N N . ASP A 1 276 ? 59.280 19.626 117.550 1.00 29.62 276 ASP A N 1
ATOM 2023 C CA . ASP A 1 276 ? 59.358 20.393 116.319 1.00 29.68 276 ASP A CA 1
ATOM 2024 C C . ASP A 1 276 ? 60.537 21.349 116.293 1.00 31.78 276 ASP A C 1
ATOM 2025 O O . ASP A 1 276 ? 61.025 21.703 115.222 1.00 32.58 276 ASP A O 1
ATOM 2030 N N . LEU A 1 277 ? 60.991 21.768 117.469 1.00 32.82 277 LEU A N 1
ATOM 2031 C CA . LEU A 1 277 ? 62.103 22.710 117.571 1.00 33.76 277 LEU A CA 1
ATOM 2032 C C . LEU A 1 277 ? 63.481 22.072 117.641 1.00 34.38 277 LEU A C 1
ATOM 2033 O O . LEU A 1 277 ? 64.479 22.708 117.302 1.00 35.54 277 LEU A O 1
ATOM 2038 N N . ALA A 1 278 ? 63.535 20.825 118.095 1.00 34.79 278 ALA A N 1
ATOM 2039 C CA . ALA A 1 278 ? 64.804 20.136 118.252 1.00 33.23 278 ALA A CA 1
ATOM 2040 C C . ALA A 1 278 ? 65.021 18.997 117.271 1.00 33.99 278 ALA A C 1
ATOM 2041 O O . ALA A 1 278 ? 66.147 18.535 117.092 1.00 33.67 278 ALA A O 1
ATOM 2043 N N . VAL A 1 279 ? 63.956 18.532 116.634 1.00 33.93 279 VAL A N 1
ATOM 2044 C CA . VAL A 1 279 ? 64.108 17.442 115.688 1.00 33.04 279 VAL A CA 1
ATOM 2045 C C . VAL A 1 279 ? 63.213 17.630 114.471 1.00 34.92 279 VAL A C 1
ATOM 2046 O O . VAL A 1 279 ? 62.416 16.754 114.130 1.00 35.53 279 VAL A O 1
ATOM 2050 N N . PRO A 1 280 ? 63.343 18.778 113.785 1.00 36.33 280 PRO A N 1
ATOM 2051 C CA . PRO A 1 280 ? 62.529 19.060 112.599 1.00 36.41 280 PRO A CA 1
ATOM 2052 C C . PRO A 1 280 ? 62.414 17.847 111.682 1.00 37.27 280 PRO A C 1
ATOM 2053 O O . PRO A 1 280 ? 63.412 17.194 111.373 1.00 35.77 280 PRO A O 1
ATOM 2057 N N . GLY A 1 281 ? 61.190 17.540 111.263 1.00 37.84 281 GLY A N 1
ATOM 2058 C CA . GLY A 1 281 ? 60.991 16.402 110.384 1.00 38.27 281 GLY A CA 1
ATOM 2059 C C . GLY A 1 281 ? 61.122 15.066 111.091 1.00 37.90 281 GLY A C 1
ATOM 2060 O O . GLY A 1 281 ? 61.576 14.075 110.514 1.00 37.88 281 GLY A O 1
ATOM 2061 N N . HIS A 1 282 ? 60.735 15.038 112.357 1.00 37.65 282 HIS A N 1
ATOM 2062 C CA . HIS A 1 282 ? 60.789 13.805 113.124 1.00 37.11 282 HIS A CA 1
ATOM 2063 C C . HIS A 1 282 ? 59.567 13.004 112.698 1.00 37.32 282 HIS A C 1
ATOM 2064 O O . HIS A 1 282 ? 58.536 13.585 112.344 1.00 36.34 282 HIS A O 1
ATOM 2071 N N . ALA A 1 283 ? 59.672 11.679 112.725 1.00 37.37 283 ALA A N 1
ATOM 2072 C CA . ALA A 1 283 ? 58.533 10.854 112.359 1.00 37.94 283 ALA A CA 1
ATOM 2073 C C . ALA A 1 283 ? 57.390 11.277 113.274 1.00 39.63 283 ALA A C 1
ATOM 2074 O O . ALA A 1 283 ? 57.586 12.034 114.222 1.00 39.23 283 ALA A O 1
ATOM 2076 N N . GLU A 1 284 ? 56.193 10.790 112.992 1.00 42.11 284 GLU A N 1
ATOM 2077 C CA . GLU A 1 284 ? 55.034 11.144 113.794 1.00 42.80 284 GLU A CA 1
ATOM 2078 C C . GLU A 1 284 ? 55.085 10.534 115.191 1.00 42.11 284 GLU A C 1
ATOM 2079 O O . GLU A 1 284 ? 55.477 9.378 115.367 1.00 40.16 284 GLU A O 1
ATOM 2085 N N . LEU A 1 285 ? 54.681 11.320 116.184 1.00 42.42 285 LEU A N 1
ATOM 2086 C CA . LEU A 1 285 ? 54.668 10.841 117.556 1.00 42.69 285 LEU A CA 1
ATOM 2087 C C . LEU A 1 285 ? 53.366 10.090 117.799 1.00 43.19 285 LEU A C 1
ATOM 2088 O O . LEU A 1 285 ? 52.289 10.686 117.822 1.00 43.01 285 LEU A O 1
ATOM 2093 N N . THR A 1 286 ? 53.475 8.777 117.976 1.00 44.33 286 THR A N 1
ATOM 2094 C CA . THR A 1 286 ? 52.315 7.925 118.212 1.00 44.59 286 THR A CA 1
ATOM 2095 C C . THR A 1 286 ? 52.304 7.327 119.620 1.00 45.28 286 THR A C 1
ATOM 2096 O O . THR A 1 286 ? 53.345 7.217 120.273 1.00 44.43 286 THR A O 1
ATOM 2100 N N . PHE A 1 287 ? 51.118 6.927 120.071 1.00 46.33 287 PHE A N 1
ATOM 2101 C CA . PHE A 1 287 ? 50.953 6.357 121.401 1.00 47.27 287 PHE A CA 1
ATOM 2102 C C . PHE A 1 287 ? 50.081 5.097 121.404 1.00 48.42 287 PHE A C 1
ATOM 2103 O O . PHE A 1 287 ? 49.692 4.640 120.310 1.00 49.16 287 PHE A O 1
ATOM 2111 N N . PRO B 1 16 ? 41.119 37.291 168.609 1.00 56.82 16 PRO B N 1
ATOM 2112 C CA . PRO B 1 16 ? 42.276 37.669 167.762 1.00 56.56 16 PRO B CA 1
ATOM 2113 C C . PRO B 1 16 ? 42.048 37.272 166.304 1.00 55.44 16 PRO B C 1
ATOM 2114 O O . PRO B 1 16 ? 40.908 37.242 165.843 1.00 56.36 16 PRO B O 1
ATOM 2118 N N . TYR B 1 17 ? 43.123 36.956 165.583 1.00 53.22 17 TYR B N 1
ATOM 2119 C CA . TYR B 1 17 ? 43.012 36.592 164.169 1.00 50.79 17 TYR B CA 1
ATOM 2120 C C . TYR B 1 17 ? 41.978 35.510 163.872 1.00 49.49 17 TYR B C 1
ATOM 2121 O O . TYR B 1 17 ? 42.132 34.354 164.267 1.00 47.51 17 TYR B O 1
ATOM 2130 N N . ARG B 1 18 ? 40.933 35.907 163.150 1.00 48.21 18 ARG B N 1
ATOM 2131 C CA . ARG B 1 18 ? 39.833 35.020 162.785 1.00 46.90 18 ARG B CA 1
ATOM 2132 C C . ARG B 1 18 ? 39.918 34.529 161.341 1.00 44.23 18 ARG B C 1
ATOM 2133 O O . ARG B 1 18 ? 40.148 35.309 160.418 1.00 43.87 18 ARG B O 1
ATOM 2141 N N . ALA B 1 19 ? 39.728 33.227 161.153 1.00 41.87 19 ALA B N 1
ATOM 2142 C CA . ALA B 1 19 ? 39.771 32.628 159.825 1.00 39.08 19 ALA B CA 1
ATOM 2143 C C . ALA B 1 19 ? 38.429 32.009 159.474 1.00 37.05 19 ALA B C 1
ATOM 2144 O O . ALA B 1 19 ? 37.795 31.371 160.312 1.00 35.97 19 ALA B O 1
ATOM 2146 N N . GLY B 1 20 ? 38.000 32.210 158.231 1.00 36.20 20 GLY B N 1
ATOM 2147 C CA . GLY B 1 20 ? 36.742 31.649 157.769 1.00 33.79 20 GLY B CA 1
ATOM 2148 C C . GLY B 1 20 ? 37.015 30.639 156.670 1.00 32.46 20 GLY B C 1
ATOM 2149 O O . GLY B 1 20 ? 37.302 31.010 155.532 1.00 32.49 20 GLY B O 1
ATOM 2150 N N . TRP B 1 21 ? 36.943 29.358 157.012 1.00 32.55 21 TRP B N 1
ATOM 2151 C CA . TRP B 1 21 ? 37.196 28.287 156.047 1.00 32.62 21 TRP B CA 1
ATOM 2152 C C . TRP B 1 21 ? 35.905 27.669 155.523 1.00 33.42 21 TRP B C 1
ATOM 2153 O O . TRP B 1 21 ? 34.890 27.625 156.216 1.00 35.02 21 TRP B O 1
ATOM 2164 N N . ILE B 1 22 ? 35.955 27.192 154.289 1.00 33.88 22 ILE B N 1
ATOM 2165 C CA . ILE B 1 22 ? 34.827 26.492 153.699 1.00 34.80 22 ILE B CA 1
ATOM 2166 C C . ILE B 1 22 ? 35.457 25.191 153.228 1.00 34.48 22 ILE B C 1
ATOM 2167 O O . ILE B 1 22 ? 36.071 25.118 152.163 1.00 34.62 22 ILE B O 1
ATOM 2172 N N . HIS B 1 23 ? 35.307 24.174 154.061 1.00 33.25 23 HIS B N 1
ATOM 2173 C CA . HIS B 1 23 ? 35.869 22.866 153.820 1.00 32.96 23 HIS B CA 1
ATOM 2174 C C . HIS B 1 23 ? 35.415 22.146 152.557 1.00 32.57 23 HIS B C 1
ATOM 2175 O O . HIS B 1 23 ? 34.721 21.133 152.610 1.00 33.12 23 HIS B O 1
ATOM 2182 N N . PHE B 1 24 ? 35.817 22.684 151.411 1.00 31.99 24 PHE B N 1
ATOM 2183 C CA . PHE B 1 24 ? 35.504 22.062 150.133 1.00 29.96 24 PHE B CA 1
ATOM 2184 C C . PHE B 1 24 ? 36.380 20.821 150.053 1.00 28.46 24 PHE B C 1
ATOM 2185 O O . PHE B 1 24 ? 37.456 20.769 150.646 1.00 29.84 24 PHE B O 1
ATOM 2193 N N . THR B 1 25 ? 35.937 19.838 149.291 1.00 24.91 25 THR B N 1
ATOM 2194 C CA . THR B 1 25 ? 36.703 18.628 149.131 1.00 23.51 25 THR B CA 1
ATOM 2195 C C . THR B 1 25 ? 38.100 18.921 148.578 1.00 23.90 25 THR B C 1
ATOM 2196 O O . THR B 1 25 ? 39.088 18.347 149.036 1.00 22.12 25 THR B O 1
ATOM 2200 N N . ASN B 1 26 ? 38.194 19.819 147.602 1.00 23.93 26 ASN B N 1
ATOM 2201 C CA . ASN B 1 26 ? 39.495 20.096 147.010 1.00 24.12 26 ASN B CA 1
ATOM 2202 C C . ASN B 1 26 ? 40.526 20.821 147.885 1.00 23.12 26 ASN B C 1
ATOM 2203 O O . ASN B 1 26 ? 41.684 20.976 147.480 1.00 22.78 26 ASN B O 1
ATOM 2208 N N . VAL B 1 27 ? 40.131 21.248 149.080 1.00 21.71 27 VAL B N 1
ATOM 2209 C CA . VAL B 1 27 ? 41.084 21.905 149.977 1.00 20.88 27 VAL B CA 1
ATOM 2210 C C . VAL B 1 27 ? 41.339 21.052 151.229 1.00 21.63 27 VAL B C 1
ATOM 2211 O O . VAL B 1 27 ? 42.001 21.485 152.170 1.00 22.28 27 VAL B O 1
ATOM 2215 N N . ALA B 1 28 ? 40.817 19.831 151.228 1.00 21.66 28 ALA B N 1
ATOM 2216 C CA . ALA B 1 28 ? 41.000 18.928 152.358 1.00 21.50 28 ALA B CA 1
ATOM 2217 C C . ALA B 1 28 ? 42.481 18.709 152.656 1.00 22.37 28 ALA B C 1
ATOM 2218 O O . ALA B 1 28 ? 42.903 18.777 153.811 1.00 23.33 28 ALA B O 1
ATOM 2220 N N . PRO B 1 29 ? 43.295 18.450 151.617 1.00 22.31 29 PRO B N 1
ATOM 2221 C CA . PRO B 1 29 ? 44.727 18.226 151.830 1.00 22.14 29 PRO B CA 1
ATOM 2222 C C . PRO B 1 29 ? 45.406 19.379 152.562 1.00 22.27 29 PRO B C 1
ATOM 2223 O O . PRO B 1 29 ? 46.505 19.223 153.085 1.00 21.22 29 PRO B O 1
ATOM 2227 N N . ILE B 1 30 ? 44.751 20.533 152.600 1.00 23.10 30 ILE B N 1
ATOM 2228 C CA . ILE B 1 30 ? 45.340 21.691 153.255 1.00 27.05 30 ILE B CA 1
ATOM 2229 C C . ILE B 1 30 ? 44.762 21.993 154.632 1.00 28.68 30 ILE B C 1
ATOM 2230 O O . ILE B 1 30 ? 45.504 22.314 155.561 1.00 27.94 30 ILE B O 1
ATOM 2235 N N . LEU B 1 31 ? 43.443 21.876 154.762 1.00 29.40 31 LEU B N 1
ATOM 2236 C CA . LEU B 1 31 ? 42.768 22.170 156.022 1.00 30.72 31 LEU B CA 1
ATOM 2237 C C . LEU B 1 31 ? 42.566 20.992 156.983 1.00 31.62 31 LEU B C 1
ATOM 2238 O O . LEU B 1 31 ? 42.553 21.185 158.197 1.00 32.46 31 LEU B O 1
ATOM 2243 N N . ASP B 1 32 ? 42.410 19.786 156.444 1.00 32.07 32 ASP B N 1
ATOM 2244 C CA . ASP B 1 32 ? 42.196 18.595 157.264 1.00 31.87 32 ASP B CA 1
ATOM 2245 C C . ASP B 1 32 ? 43.103 18.485 158.496 1.00 31.17 32 ASP B C 1
ATOM 2246 O O . ASP B 1 32 ? 42.610 18.364 159.615 1.00 31.89 32 ASP B O 1
ATOM 2251 N N . SER B 1 33 ? 44.416 18.538 158.305 1.00 28.27 33 SER B N 1
ATOM 2252 C CA . SER B 1 33 ? 45.323 18.405 159.435 1.00 26.94 33 SER B CA 1
ATOM 2253 C C . SER B 1 33 ? 45.781 19.733 160.000 1.00 27.50 33 SER B C 1
ATOM 2254 O O . SER B 1 33 ? 46.704 19.783 160.807 1.00 28.96 33 SER B O 1
ATOM 2257 N N . LEU B 1 34 ? 45.145 20.815 159.587 1.00 28.24 34 LEU B N 1
ATOM 2258 C CA . LEU B 1 34 ? 45.553 22.121 160.083 1.00 29.29 34 LEU B CA 1
ATOM 2259 C C . LEU B 1 34 ? 45.346 22.288 161.582 1.00 29.35 34 LEU B C 1
ATOM 2260 O O . LEU B 1 34 ? 44.258 22.047 162.107 1.00 27.39 34 LEU B O 1
ATOM 2265 N N . GLU B 1 35 ? 46.410 22.683 162.268 1.00 32.79 35 GLU B N 1
ATOM 2266 C CA . GLU B 1 35 ? 46.344 22.947 163.696 1.00 35.58 35 GLU B CA 1
ATOM 2267 C C . GLU B 1 35 ? 46.587 24.441 163.845 1.00 36.00 35 GLU B C 1
ATOM 2268 O O . GLU B 1 35 ? 47.710 24.913 163.660 1.00 36.48 35 GLU B O 1
ATOM 2274 N N . LEU B 1 36 ? 45.531 25.182 164.162 1.00 35.85 36 LEU B N 1
ATOM 2275 C CA . LEU B 1 36 ? 45.643 26.622 164.321 1.00 37.74 36 LEU B CA 1
ATOM 2276 C C . LEU B 1 36 ? 46.609 26.996 165.430 1.00 39.21 36 LEU B C 1
ATOM 2277 O O . LEU B 1 36 ? 46.657 26.340 166.468 1.00 40.84 36 LEU B O 1
ATOM 2282 N N . PRO B 1 37 ? 47.408 28.050 165.214 1.00 40.62 37 PRO B N 1
ATOM 2283 C CA . PRO B 1 37 ? 48.374 28.513 166.211 1.00 40.63 37 PRO B CA 1
ATOM 2284 C C . PRO B 1 37 ? 47.629 29.211 167.347 1.00 42.20 37 PRO B C 1
ATOM 2285 O O . PRO B 1 37 ? 46.465 29.582 167.200 1.00 40.82 37 PRO B O 1
ATOM 2289 N N . PRO B 1 38 ? 48.291 29.388 168.500 1.00 44.10 38 PRO B N 1
ATOM 2290 C CA . PRO B 1 38 ? 47.625 30.063 169.619 1.00 44.33 38 PRO B CA 1
ATOM 2291 C C . PRO B 1 38 ? 47.349 31.507 169.194 1.00 45.30 38 PRO B C 1
ATOM 2292 O O . PRO B 1 38 ? 48.225 32.166 168.629 1.00 45.31 38 PRO B O 1
ATOM 2296 N N . GLY B 1 39 ? 46.140 31.996 169.449 1.00 45.67 39 GLY B N 1
ATOM 2297 C CA . GLY B 1 39 ? 45.817 33.360 169.066 1.00 46.54 39 GLY B CA 1
ATOM 2298 C C . GLY B 1 39 ? 45.031 33.479 167.766 1.00 47.18 39 GLY B C 1
ATOM 2299 O O . GLY B 1 39 ? 44.807 34.586 167.269 1.00 47.94 39 GLY B O 1
ATOM 2300 N N . VAL B 1 40 ? 44.625 32.344 167.201 1.00 45.72 40 VAL B N 1
ATOM 2301 C CA . VAL B 1 40 ? 43.844 32.342 165.971 1.00 44.16 40 VAL B CA 1
ATOM 2302 C C . VAL B 1 40 ? 42.754 31.282 166.053 1.00 43.30 40 VAL B C 1
ATOM 2303 O O . VAL B 1 40 ? 42.981 30.181 166.546 1.00 42.51 40 VAL B O 1
ATOM 2307 N N . THR B 1 41 ? 41.563 31.637 165.584 1.00 42.84 41 THR B N 1
ATOM 2308 C CA . THR B 1 41 ? 40.423 30.733 165.611 1.00 43.76 41 THR B CA 1
ATOM 2309 C C . THR B 1 41 ? 39.809 30.628 164.224 1.00 43.80 41 THR B C 1
ATOM 2310 O O . THR B 1 41 ? 40.105 31.434 163.343 1.00 43.54 41 THR B O 1
ATOM 2314 N N . ALA B 1 42 ? 38.938 29.646 164.031 1.00 44.40 42 ALA B N 1
ATOM 2315 C CA . ALA B 1 42 ? 38.320 29.463 162.728 1.00 45.97 42 ALA B CA 1
ATOM 2316 C C . ALA B 1 42 ? 36.839 29.114 162.780 1.00 46.76 42 ALA B C 1
ATOM 2317 O O . ALA B 1 42 ? 36.390 28.368 163.648 1.00 47.92 42 ALA B O 1
ATOM 2319 N N . ILE B 1 43 ? 36.090 29.661 161.830 1.00 47.45 43 ILE B N 1
ATOM 2320 C CA . ILE B 1 43 ? 34.662 29.402 161.715 1.00 48.44 43 ILE B CA 1
ATOM 2321 C C . ILE B 1 43 ? 34.391 29.041 160.261 1.00 48.91 43 ILE B C 1
ATOM 2322 O O . ILE B 1 43 ? 35.299 29.062 159.429 1.00 48.51 43 ILE B O 1
ATOM 2327 N N . THR B 1 44 ? 33.144 28.712 159.954 1.00 50.02 44 THR B N 1
ATOM 2328 C CA . THR B 1 44 ? 32.781 28.361 158.592 1.00 50.34 44 THR B CA 1
ATOM 2329 C C . THR B 1 44 ? 31.364 28.832 158.291 1.00 51.04 44 THR B C 1
ATOM 2330 O O . THR B 1 44 ? 30.699 29.410 159.154 1.00 51.55 44 THR B O 1
ATOM 2334 N N . GLY B 1 45 ? 30.917 28.584 157.063 1.00 50.86 45 GLY B N 1
ATOM 2335 C CA . GLY B 1 45 ? 29.582 28.978 156.647 1.00 50.53 45 GLY B CA 1
ATOM 2336 C C . GLY B 1 45 ? 29.454 28.849 155.142 1.00 50.53 45 GLY B C 1
ATOM 2337 O O . GLY B 1 45 ? 30.189 28.076 154.519 1.00 52.06 45 GLY B O 1
ATOM 2338 N N . VAL B 1 46 ? 28.521 29.583 154.546 1.00 48.96 46 VAL B N 1
ATOM 2339 C CA . VAL B 1 46 ? 28.356 29.529 153.098 1.00 48.26 46 VAL B CA 1
ATOM 2340 C C . VAL B 1 46 ? 29.246 30.609 152.491 1.00 47.44 46 VAL B C 1
ATOM 2341 O O . VAL B 1 46 ? 29.589 31.587 153.159 1.00 47.77 46 VAL B O 1
ATOM 2345 N N . PRO B 1 47 ? 29.629 30.449 151.218 1.00 46.53 47 PRO B N 1
ATOM 2346 C CA . PRO B 1 47 ? 30.486 31.446 150.575 1.00 45.94 47 PRO B CA 1
ATOM 2347 C C . PRO B 1 47 ? 30.006 32.886 150.751 1.00 45.64 47 PRO B C 1
ATOM 2348 O O . PRO B 1 47 ? 30.718 33.715 151.319 1.00 45.16 47 PRO B O 1
ATOM 2352 N N . THR B 1 48 ? 28.799 33.180 150.279 1.00 44.99 48 THR B N 1
ATOM 2353 C CA . THR B 1 48 ? 28.264 34.532 150.381 1.00 45.70 48 THR B CA 1
ATOM 2354 C C . THR B 1 48 ? 28.519 35.139 151.754 1.00 45.50 48 THR B C 1
ATOM 2355 O O . THR B 1 48 ? 28.968 36.282 151.869 1.00 45.35 48 THR B O 1
ATOM 2359 N N . GLN B 1 49 ? 28.243 34.357 152.790 1.00 46.41 49 GLN B N 1
ATOM 2360 C CA . GLN B 1 49 ? 28.418 34.797 154.169 1.00 47.11 49 GLN B CA 1
ATOM 2361 C C . GLN B 1 49 ? 29.897 34.962 154.537 1.00 46.62 49 GLN B C 1
ATOM 2362 O O . GLN B 1 49 ? 30.281 35.928 155.209 1.00 45.42 49 GLN B O 1
ATOM 2376 N N . ASN B 1 51 ? 32.525 35.478 152.429 1.00 35.82 51 ASN B N 1
ATOM 2377 C CA . ASN B 1 51 ? 33.168 36.559 151.685 1.00 33.74 51 ASN B CA 1
ATOM 2378 C C . ASN B 1 51 ? 32.833 37.905 152.315 1.00 32.51 51 ASN B C 1
ATOM 2379 O O . ASN B 1 51 ? 33.701 38.768 152.488 1.00 30.43 51 ASN B O 1
ATOM 2384 N N . ALA B 1 52 ? 31.561 38.088 152.642 1.00 31.97 52 ALA B N 1
ATOM 2385 C CA . ALA B 1 52 ? 31.128 39.330 153.250 1.00 33.12 52 ALA B CA 1
ATOM 2386 C C . ALA B 1 52 ? 31.882 39.535 154.558 1.00 33.68 52 ALA B C 1
ATOM 2387 O O . ALA B 1 52 ? 32.448 40.604 154.797 1.00 33.24 52 ALA B O 1
ATOM 2389 N N . ALA B 1 53 ? 31.905 38.499 155.393 1.00 34.60 53 ALA B N 1
ATOM 2390 C CA . ALA B 1 53 ? 32.590 38.563 156.681 1.00 35.05 53 ALA B CA 1
ATOM 2391 C C . ALA B 1 53 ? 34.026 39.033 156.503 1.00 35.97 53 ALA B C 1
ATOM 2392 O O . ALA B 1 53 ? 34.506 39.881 157.261 1.00 36.65 53 ALA B O 1
ATOM 2394 N N . LEU B 1 54 ? 34.714 38.487 155.503 1.00 35.90 54 LEU B N 1
ATOM 2395 C CA . LEU B 1 54 ? 36.092 38.891 155.252 1.00 35.92 54 LEU B CA 1
ATOM 2396 C C . LEU B 1 54 ? 36.125 40.381 154.936 1.00 37.18 54 LEU B C 1
ATOM 2397 O O . LEU B 1 54 ? 36.811 41.156 155.604 1.00 37.21 54 LEU B O 1
ATOM 2402 N N . LEU B 1 55 ? 35.364 40.774 153.920 1.00 39.46 55 LEU B N 1
ATOM 2403 C CA . LEU B 1 55 ? 35.297 42.166 153.496 1.00 40.52 55 LEU B CA 1
ATOM 2404 C C . LEU B 1 55 ? 34.863 43.135 154.591 1.00 42.36 55 LEU B C 1
ATOM 2405 O O . LEU B 1 55 ? 35.369 44.255 154.658 1.00 42.91 55 LEU B O 1
ATOM 2410 N N . SER B 1 56 ? 33.941 42.710 155.452 1.00 43.21 56 SER B N 1
ATOM 2411 C CA . SER B 1 56 ? 33.448 43.587 156.511 1.00 44.49 56 SER B CA 1
ATOM 2412 C C . SER B 1 56 ? 34.280 43.574 157.787 1.00 44.80 56 SER B C 1
ATOM 2413 O O . SER B 1 56 ? 34.180 44.495 158.596 1.00 45.68 56 SER B O 1
ATOM 2416 N N . GLY B 1 57 ? 35.087 42.534 157.978 1.00 44.91 57 GLY B N 1
ATOM 2417 C CA . GLY B 1 57 ? 35.925 42.474 159.165 1.00 43.92 57 GLY B CA 1
ATOM 2418 C C . GLY B 1 57 ? 35.553 41.442 160.213 1.00 44.77 57 GLY B C 1
ATOM 2419 O O . GLY B 1 57 ? 36.197 41.370 161.263 1.00 43.90 57 GLY B O 1
ATOM 2420 N N . GLU B 1 58 ? 34.517 40.649 159.945 1.00 45.48 58 GLU B N 1
ATOM 2421 C CA . GLU B 1 58 ? 34.088 39.612 160.884 1.00 45.94 58 GLU B CA 1
ATOM 2422 C C . GLU B 1 58 ? 35.138 38.512 160.880 1.00 44.87 58 GLU B C 1
ATOM 2423 O O . GLU B 1 58 ? 35.286 37.767 161.849 1.00 45.12 58 GLU B O 1
ATOM 2429 N N . VAL B 1 59 ? 35.856 38.421 159.766 1.00 42.70 59 VAL B N 1
ATOM 2430 C CA . VAL B 1 59 ? 36.908 37.436 159.586 1.00 41.22 59 VAL B CA 1
ATOM 2431 C C . VAL B 1 59 ? 38.115 38.136 158.981 1.00 39.53 59 VAL B C 1
ATOM 2432 O O . VAL B 1 59 ? 37.977 39.133 158.271 1.00 38.70 59 VAL B O 1
ATOM 2436 N N . ASP B 1 60 ? 39.299 37.609 159.261 1.00 37.15 60 ASP B N 1
ATOM 2437 C CA . ASP B 1 60 ? 40.524 38.216 158.766 1.00 35.83 60 ASP B CA 1
ATOM 2438 C C . ASP B 1 60 ? 41.160 37.487 157.589 1.00 33.35 60 ASP B C 1
ATOM 2439 O O . ASP B 1 60 ? 41.958 38.072 156.846 1.00 32.99 60 ASP B O 1
ATOM 2444 N N . ILE B 1 61 ? 40.815 36.215 157.422 1.00 29.59 61 ILE B N 1
ATOM 2445 C CA . ILE B 1 61 ? 41.357 35.438 156.317 1.00 27.70 61 ILE B CA 1
ATOM 2446 C C . ILE B 1 61 ? 40.415 34.296 155.956 1.00 27.97 61 ILE B C 1
ATOM 2447 O O . ILE B 1 61 ? 39.810 33.674 156.833 1.00 28.12 61 ILE B O 1
ATOM 2452 N N . ALA B 1 62 ? 40.289 34.030 154.659 1.00 26.36 62 ALA B N 1
ATOM 2453 C CA . ALA B 1 62 ? 39.409 32.971 154.189 1.00 25.25 62 ALA B CA 1
ATOM 2454 C C . ALA B 1 62 ? 39.812 32.511 152.800 1.00 25.22 62 ALA B C 1
ATOM 2455 O O . ALA B 1 62 ? 40.492 33.241 152.065 1.00 24.55 62 ALA B O 1
ATOM 2457 N N . ASN B 1 63 ? 39.397 31.292 152.454 1.00 23.59 63 ASN B N 1
ATOM 2458 C CA . ASN B 1 63 ? 39.667 30.737 151.138 1.00 22.97 63 ASN B CA 1
ATOM 2459 C C . ASN B 1 63 ? 38.468 31.161 150.291 1.00 24.10 63 ASN B C 1
ATOM 2460 O O . ASN B 1 63 ? 37.340 30.734 150.543 1.00 26.28 63 ASN B O 1
ATOM 2465 N N . VAL B 1 64 ? 38.713 32.024 149.307 1.00 22.89 64 VAL B N 1
ATOM 2466 C CA . VAL B 1 64 ? 37.653 32.552 148.452 1.00 21.02 64 VAL B CA 1
ATOM 2467 C C . VAL B 1 64 ? 37.932 32.314 146.969 1.00 21.73 64 VAL B C 1
ATOM 2468 O O . VAL B 1 64 ? 39.070 32.053 146.588 1.00 23.80 64 VAL B O 1
ATOM 2472 N N . SER B 1 65 ? 36.898 32.415 146.135 1.00 21.52 65 SER B N 1
ATOM 2473 C CA . SER B 1 65 ? 37.040 32.188 144.689 1.00 21.26 65 SER B CA 1
ATOM 2474 C C . SER B 1 65 ? 37.890 33.245 144.010 1.00 20.17 65 SER B C 1
ATOM 2475 O O . SER B 1 65 ? 38.026 34.364 144.508 1.00 20.62 65 SER B O 1
ATOM 2478 N N . ALA B 1 66 ? 38.440 32.889 142.857 1.00 19.23 66 ALA B N 1
ATOM 2479 C CA . ALA B 1 66 ? 39.265 33.814 142.094 1.00 18.90 66 ALA B CA 1
ATOM 2480 C C . ALA B 1 66 ? 38.466 35.080 141.772 1.00 20.91 66 ALA B C 1
ATOM 2481 O O . ALA B 1 66 ? 38.959 36.202 141.955 1.00 20.32 66 ALA B O 1
ATOM 2483 N N . VAL B 1 67 ? 37.229 34.902 141.309 1.00 20.62 67 VAL B N 1
ATOM 2484 C CA . VAL B 1 67 ? 36.404 36.045 140.956 1.00 22.67 67 VAL B CA 1
ATOM 2485 C C . VAL B 1 67 ? 36.119 36.938 142.177 1.00 22.64 67 VAL B C 1
ATOM 2486 O O . VAL B 1 67 ? 36.073 38.168 142.067 1.00 20.45 67 VAL B O 1
ATOM 2490 N N . GLU B 1 68 ? 35.948 36.321 143.342 1.00 23.75 68 GLU B N 1
ATOM 2491 C CA . GLU B 1 68 ? 35.700 37.071 144.573 1.00 26.02 68 GLU B CA 1
ATOM 2492 C C . GLU B 1 68 ? 36.916 37.953 144.880 1.00 26.12 68 GLU B C 1
ATOM 2493 O O . GLU B 1 68 ? 36.785 39.141 145.182 1.00 26.58 68 GLU B O 1
ATOM 2499 N N . PHE B 1 69 ? 38.099 37.356 144.790 1.00 24.68 69 PHE B N 1
ATOM 2500 C CA . PHE B 1 69 ? 39.342 38.068 145.031 1.00 23.91 69 PHE B CA 1
ATOM 2501 C C . PHE B 1 69 ? 39.548 39.170 143.992 1.00 23.05 69 PHE B C 1
ATOM 2502 O O . PHE B 1 69 ? 39.810 40.319 144.346 1.00 22.89 69 PHE B O 1
ATOM 2510 N N . ILE B 1 70 ? 39.423 38.822 142.715 1.00 21.87 70 ILE B N 1
ATOM 2511 C CA . ILE B 1 70 ? 39.612 39.787 141.637 1.00 22.80 70 ILE B CA 1
ATOM 2512 C C . ILE B 1 70 ? 38.742 41.037 141.760 1.00 25.75 70 ILE B C 1
ATOM 2513 O O . ILE B 1 70 ? 39.230 42.155 141.582 1.00 26.66 70 ILE B O 1
ATOM 2518 N N . ARG B 1 71 ? 37.462 40.851 142.074 1.00 26.83 71 ARG B N 1
ATOM 2519 C CA . ARG B 1 71 ? 36.539 41.977 142.204 1.00 29.00 71 ARG B CA 1
ATOM 2520 C C . ARG B 1 71 ? 36.825 42.891 143.390 1.00 30.19 71 ARG B C 1
ATOM 2521 O O . ARG B 1 71 ? 36.213 43.951 143.514 1.00 29.55 71 ARG B O 1
ATOM 2529 N N . HIS B 1 72 ? 37.728 42.480 144.275 1.00 31.15 72 HIS B N 1
ATOM 2530 C CA . HIS B 1 72 ? 38.052 43.296 145.439 1.00 31.77 72 HIS B CA 1
ATOM 2531 C C . HIS B 1 72 ? 39.550 43.429 145.666 1.00 32.55 72 HIS B C 1
ATOM 2532 O O . HIS B 1 72 ? 40.001 43.722 146.775 1.00 32.86 72 HIS B O 1
ATOM 2539 N N . ALA B 1 73 ? 40.311 43.225 144.599 1.00 34.09 73 ALA B N 1
ATOM 2540 C CA . ALA B 1 73 ? 41.764 43.305 144.644 1.00 35.16 73 ALA B CA 1
ATOM 2541 C C . ALA B 1 73 ? 42.298 44.625 145.203 1.00 36.12 73 ALA B C 1
ATOM 2542 O O . ALA B 1 73 ? 43.505 44.774 145.390 1.00 37.58 73 ALA B O 1
ATOM 2544 N N . ASP B 1 74 ? 41.425 45.586 145.475 1.00 36.87 74 ASP B N 1
ATOM 2545 C CA . ASP B 1 74 ? 41.916 46.842 146.015 1.00 39.04 74 ASP B CA 1
ATOM 2546 C C . ASP B 1 74 ? 41.930 46.872 147.540 1.00 37.74 74 ASP B C 1
ATOM 2547 O O . ASP B 1 74 ? 42.729 47.594 148.133 1.00 38.26 74 ASP B O 1
ATOM 2552 N N . THR B 1 75 ? 41.067 46.088 148.181 1.00 36.71 75 THR B N 1
ATOM 2553 C CA . THR B 1 75 ? 41.072 46.036 149.643 1.00 36.31 75 THR B CA 1
ATOM 2554 C C . THR B 1 75 ? 41.603 44.678 150.088 1.00 35.54 75 THR B C 1
ATOM 2555 O O . THR B 1 75 ? 41.982 44.495 151.249 1.00 36.81 75 THR B O 1
ATOM 2559 N N . LEU B 1 76 ? 41.634 43.726 149.160 1.00 32.86 76 LEU B N 1
ATOM 2560 C CA . LEU B 1 76 ? 42.120 42.387 149.475 1.00 31.96 76 LEU B CA 1
ATOM 2561 C C . LEU B 1 76 ? 43.424 42.023 148.769 1.00 31.89 76 LEU B C 1
ATOM 2562 O O . LEU B 1 76 ? 43.715 42.509 147.674 1.00 31.79 76 LEU B O 1
ATOM 2567 N N . ALA B 1 77 ? 44.201 41.161 149.415 1.00 31.07 77 ALA B N 1
ATOM 2568 C CA . ALA B 1 77 ? 45.457 40.652 148.863 1.00 31.24 77 ALA B CA 1
ATOM 2569 C C . ALA B 1 77 ? 45.382 39.147 149.102 1.00 30.97 77 ALA B C 1
ATOM 2570 O O . ALA B 1 77 ? 44.601 38.691 149.946 1.00 31.99 77 ALA B O 1
ATOM 2572 N N . ALA B 1 78 ? 46.174 38.372 148.371 1.00 30.19 78 ALA B N 1
ATOM 2573 C CA . ALA B 1 78 ? 46.141 36.922 148.541 1.00 28.88 78 ALA B CA 1
ATOM 2574 C C . ALA B 1 78 ? 47.483 36.341 148.955 1.00 28.47 78 ALA B C 1
ATOM 2575 O O . ALA B 1 78 ? 48.536 36.849 148.559 1.00 29.16 78 ALA B O 1
ATOM 2577 N N . LEU B 1 79 ? 47.446 35.278 149.755 1.00 27.36 79 LEU B N 1
ATOM 2578 C CA . LEU B 1 79 ? 48.676 34.623 150.172 1.00 27.67 79 LEU B CA 1
ATOM 2579 C C . LEU B 1 79 ? 49.384 34.290 148.870 1.00 27.96 79 LEU B C 1
ATOM 2580 O O . LEU B 1 79 ? 48.751 33.856 147.913 1.00 29.10 79 LEU B O 1
ATOM 2585 N N . PRO B 1 80 ? 50.703 34.496 148.811 1.00 28.16 80 PRO B N 1
ATOM 2586 C CA . PRO B 1 80 ? 51.482 34.218 147.601 1.00 28.38 80 PRO B CA 1
ATOM 2587 C C . PRO B 1 80 ? 51.708 32.764 147.184 1.00 29.01 80 PRO B C 1
ATOM 2588 O O . PRO B 1 80 ? 51.864 32.481 145.993 1.00 31.09 80 PRO B O 1
ATOM 2592 N N . ASP B 1 81 ? 51.725 31.841 148.140 1.00 28.48 81 ASP B N 1
ATOM 2593 C CA . ASP B 1 81 ? 51.985 30.447 147.798 1.00 28.57 81 ASP B CA 1
ATOM 2594 C C . ASP B 1 81 ? 50.823 29.483 148.017 1.00 27.60 81 ASP B C 1
ATOM 2595 O O . ASP B 1 81 ? 51.029 28.287 148.232 1.00 28.11 81 ASP B O 1
ATOM 2600 N N . PHE B 1 82 ? 49.599 29.989 147.958 1.00 25.67 82 PHE B N 1
ATOM 2601 C CA . PHE B 1 82 ? 48.441 29.124 148.145 1.00 24.11 82 PHE B CA 1
ATOM 2602 C C . PHE B 1 82 ? 47.398 29.339 147.063 1.00 23.48 82 PHE B C 1
ATOM 2603 O O . PHE B 1 82 ? 47.130 30.472 146.651 1.00 23.25 82 PHE B O 1
ATOM 2611 N N . SER B 1 83 ? 46.807 28.241 146.604 1.00 21.88 83 SER B N 1
ATOM 2612 C CA . SER B 1 83 ? 45.803 28.327 145.566 1.00 20.38 83 SER B CA 1
ATOM 2613 C C . SER B 1 83 ? 45.062 27.026 145.352 1.00 20.91 83 SER B C 1
ATOM 2614 O O . SER B 1 83 ? 45.428 25.980 145.876 1.00 21.93 83 SER B O 1
ATOM 2617 N N . VAL B 1 84 ? 44.002 27.119 144.565 1.00 20.44 84 VAL B N 1
ATOM 2618 C CA . VAL B 1 84 ? 43.224 25.962 144.167 1.00 19.04 84 VAL B CA 1
ATOM 2619 C C . VAL B 1 84 ? 43.134 26.166 142.663 1.00 20.61 84 VAL B C 1
ATOM 2620 O O . VAL B 1 84 ? 42.286 26.915 142.171 1.00 21.66 84 VAL B O 1
ATOM 2624 N N . ALA B 1 85 ? 44.044 25.528 141.938 1.00 21.22 85 ALA B N 1
ATOM 2625 C CA . ALA B 1 85 ? 44.090 25.664 140.490 1.00 21.76 85 ALA B CA 1
ATOM 2626 C C . ALA B 1 85 ? 44.356 24.315 139.841 1.00 21.86 85 ALA B C 1
ATOM 2627 O O . ALA B 1 85 ? 44.665 23.343 140.529 1.00 22.77 85 ALA B O 1
ATOM 2629 N N . VAL B 1 86 ? 44.232 24.265 138.518 1.00 20.13 86 VAL B N 1
ATOM 2630 C CA . VAL B 1 86 ? 44.486 23.045 137.771 1.00 19.86 86 VAL B CA 1
ATOM 2631 C C . VAL B 1 86 ? 44.968 23.382 136.377 1.00 21.89 86 VAL B C 1
ATOM 2632 O O . VAL B 1 86 ? 44.745 24.486 135.888 1.00 23.44 86 VAL B O 1
ATOM 2636 N N . LEU B 1 87 ? 45.654 22.432 135.752 1.00 23.16 87 LEU B N 1
ATOM 2637 C CA . LEU B 1 87 ? 46.108 22.587 134.381 1.00 23.08 87 LEU B CA 1
ATOM 2638 C C . LEU B 1 87 ? 45.359 21.467 133.685 1.00 22.98 87 LEU B C 1
ATOM 2639 O O . LEU B 1 87 ? 45.577 20.291 133.975 1.00 21.09 87 LEU B O 1
ATOM 2644 N N . GLY B 1 88 ? 44.453 21.837 132.788 1.00 23.33 88 GLY B N 1
ATOM 2645 C CA . GLY B 1 88 ? 43.661 20.842 132.093 1.00 21.73 88 GLY B CA 1
ATOM 2646 C C . GLY B 1 88 ? 42.331 20.703 132.809 1.00 21.96 88 GLY B C 1
ATOM 2647 O O . GLY B 1 88 ? 41.790 21.688 133.313 1.00 20.44 88 GLY B O 1
ATOM 2648 N N . PRO B 1 89 ? 41.783 19.484 132.887 1.00 23.09 89 PRO B N 1
ATOM 2649 C CA . PRO B 1 89 ? 40.496 19.226 133.552 1.00 23.30 89 PRO B CA 1
ATOM 2650 C C . PRO B 1 89 ? 40.505 19.449 135.067 1.00 22.89 89 PRO B C 1
ATOM 2651 O O . PRO B 1 89 ? 41.541 19.323 135.719 1.00 24.11 89 PRO B O 1
ATOM 2655 N N . VAL B 1 90 ? 39.338 19.770 135.618 1.00 21.62 90 VAL B N 1
ATOM 2656 C CA . VAL B 1 90 ? 39.185 19.992 137.051 1.00 19.67 90 VAL B CA 1
ATOM 2657 C C . VAL B 1 90 ? 38.202 18.950 137.614 1.00 21.25 90 VAL B C 1
ATOM 2658 O O . VAL B 1 90 ? 38.259 18.592 138.793 1.00 20.43 90 VAL B O 1
ATOM 2662 N N . TYR B 1 91 ? 37.313 18.467 136.743 1.00 21.01 91 TYR B N 1
ATOM 2663 C CA . TYR B 1 91 ? 36.298 17.465 137.076 1.00 19.91 91 TYR B CA 1
ATOM 2664 C C . TYR B 1 91 ? 35.159 17.914 137.991 1.00 20.10 91 TYR B C 1
ATOM 2665 O O . TYR B 1 91 ? 34.197 17.170 138.165 1.00 19.71 91 TYR B O 1
ATOM 2674 N N . SER B 1 92 ? 35.256 19.102 138.585 1.00 20.50 92 SER B N 1
ATOM 2675 C CA . SER B 1 92 ? 34.186 19.582 139.463 1.00 21.06 92 SER B CA 1
ATOM 2676 C C . SER B 1 92 ? 33.552 20.918 139.042 1.00 21.98 92 SER B C 1
ATOM 2677 O O . SER B 1 92 ? 32.963 21.620 139.870 1.00 22.96 92 SER B O 1
ATOM 2680 N N . VAL B 1 93 ? 33.684 21.256 137.760 1.00 20.75 93 VAL B N 1
ATOM 2681 C CA . VAL B 1 93 ? 33.097 22.468 137.170 1.00 20.51 93 VAL B CA 1
ATOM 2682 C C . VAL B 1 93 ? 32.684 22.003 135.782 1.00 22.01 93 VAL B C 1
ATOM 2683 O O . VAL B 1 93 ? 33.407 22.205 134.805 1.00 23.70 93 VAL B O 1
ATOM 2687 N N . ASN B 1 94 ? 31.514 21.378 135.700 1.00 21.34 94 ASN B N 1
ATOM 2688 C CA . ASN B 1 94 ? 31.052 20.818 134.445 1.00 20.55 94 ASN B CA 1
ATOM 2689 C C . ASN B 1 94 ? 29.754 21.360 133.877 1.00 21.40 94 ASN B C 1
ATOM 2690 O O . ASN B 1 94 ? 28.830 21.729 134.606 1.00 22.33 94 ASN B O 1
ATOM 2695 N N . LEU B 1 95 ? 29.699 21.387 132.553 1.00 21.18 95 LEU B N 1
ATOM 2696 C CA . LEU B 1 95 ? 28.515 21.813 131.830 1.00 22.93 95 LEU B CA 1
ATOM 2697 C C . LEU B 1 95 ? 27.984 20.548 131.154 1.00 24.39 95 LEU B C 1
ATOM 2698 O O . LEU B 1 95 ? 28.591 20.040 130.209 1.00 24.70 95 LEU B O 1
ATOM 2703 N N . PHE B 1 96 ? 26.880 20.023 131.671 1.00 24.37 96 PHE B N 1
ATOM 2704 C CA . PHE B 1 96 ? 26.269 18.822 131.121 1.00 25.58 96 PHE B CA 1
ATOM 2705 C C . PHE B 1 96 ? 25.333 19.269 130.002 1.00 27.12 96 PHE B C 1
ATOM 2706 O O . PHE B 1 96 ? 24.625 20.268 130.142 1.00 27.22 96 PHE B O 1
ATOM 2714 N N . HIS B 1 97 ? 25.324 18.537 128.895 1.00 27.89 97 HIS B N 1
ATOM 2715 C CA . HIS B 1 97 ? 24.463 18.905 127.785 1.00 29.59 97 HIS B CA 1
ATOM 2716 C C . HIS B 1 97 ? 24.167 17.770 126.809 1.00 32.80 97 HIS B C 1
ATOM 2717 O O . HIS B 1 97 ? 24.971 16.848 126.631 1.00 32.18 97 HIS B O 1
ATOM 2724 N N . THR B 1 98 ? 22.995 17.862 126.181 1.00 35.21 98 THR B N 1
ATOM 2725 C CA . THR B 1 98 ? 22.521 16.880 125.212 1.00 37.09 98 THR B CA 1
ATOM 2726 C C . THR B 1 98 ? 22.981 17.229 123.792 1.00 37.33 98 THR B C 1
ATOM 2727 O O . THR B 1 98 ? 23.696 16.458 123.153 1.00 40.58 98 THR B O 1
ATOM 2731 N N . CYS B 1 99 ? 22.570 18.388 123.298 1.00 36.63 99 CYS B N 1
ATOM 2732 C CA . CYS B 1 99 ? 22.970 18.823 121.965 1.00 36.70 99 CYS B CA 1
ATOM 2733 C C . CYS B 1 99 ? 24.394 19.367 122.051 1.00 36.14 99 CYS B C 1
ATOM 2734 O O . CYS B 1 99 ? 24.909 19.578 123.138 1.00 37.15 99 CYS B O 1
ATOM 2737 N N . PRO B 1 100 ? 25.056 19.587 120.909 1.00 36.29 100 PRO B N 1
ATOM 2738 C CA . PRO B 1 100 ? 26.418 20.121 121.015 1.00 36.91 100 PRO B CA 1
ATOM 2739 C C . PRO B 1 100 ? 26.394 21.585 121.450 1.00 38.35 100 PRO B C 1
ATOM 2740 O O . PRO B 1 100 ? 25.393 22.283 121.265 1.00 36.94 100 PRO B O 1
ATOM 2744 N N . LEU B 1 101 ? 27.504 22.036 122.028 1.00 40.24 101 LEU B N 1
ATOM 2745 C CA . LEU B 1 101 ? 27.639 23.401 122.541 1.00 41.72 101 LEU B CA 1
ATOM 2746 C C . LEU B 1 101 ? 27.103 24.547 121.686 1.00 42.56 101 LEU B C 1
ATOM 2747 O O . LEU B 1 101 ? 26.389 25.412 122.183 1.00 42.78 101 LEU B O 1
ATOM 2752 N N . PRO B 1 102 ? 27.453 24.581 120.395 1.00 44.13 102 PRO B N 1
ATOM 2753 C CA . PRO B 1 102 ? 26.966 25.668 119.541 1.00 45.01 102 PRO B CA 1
ATOM 2754 C C . PRO B 1 102 ? 25.449 25.752 119.466 1.00 46.29 102 PRO B C 1
ATOM 2755 O O . PRO B 1 102 ? 24.896 26.796 119.137 1.00 47.56 102 PRO B O 1
ATOM 2759 N N . GLU B 1 103 ? 24.772 24.654 119.773 1.00 47.48 103 GLU B N 1
ATOM 2760 C CA . GLU B 1 103 ? 23.320 24.647 119.714 1.00 49.66 103 GLU B CA 1
ATOM 2761 C C . GLU B 1 103 ? 22.620 25.083 121.002 1.00 49.21 103 GLU B C 1
ATOM 27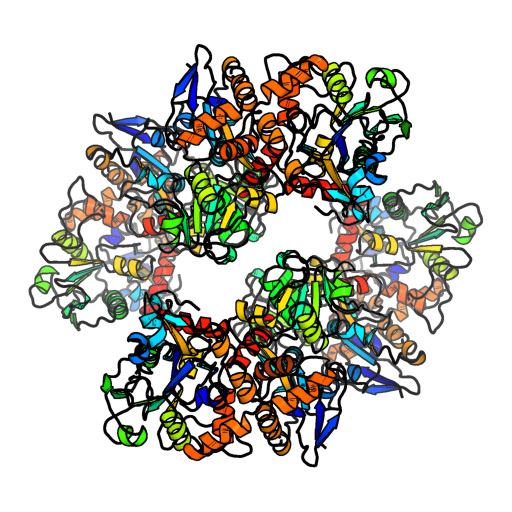62 O O . GLU B 1 103 ? 21.407 25.298 121.006 1.00 49.12 103 GLU B O 1
ATOM 2768 N N . LEU B 1 104 ? 23.378 25.218 122.087 1.00 47.92 104 LEU B N 1
ATOM 2769 C CA . LEU B 1 104 ? 22.814 25.629 123.374 1.00 46.71 104 LEU B CA 1
ATOM 2770 C C . LEU B 1 104 ? 21.888 26.830 123.264 1.00 45.42 104 LEU B C 1
ATOM 2771 O O . LEU B 1 104 ? 22.254 27.869 122.724 1.00 45.28 104 LEU B O 1
ATOM 2776 N N . ARG B 1 105 ? 20.683 26.677 123.794 1.00 45.02 105 ARG B N 1
ATOM 2777 C CA . ARG B 1 105 ? 19.688 27.738 123.770 1.00 44.82 105 ARG B CA 1
ATOM 2778 C C . ARG B 1 105 ? 19.321 28.125 125.203 1.00 42.74 105 ARG B C 1
ATOM 2779 O O . ARG B 1 105 ? 19.109 29.299 125.508 1.00 42.64 105 ARG B O 1
ATOM 2787 N N . ARG B 1 106 ? 19.264 27.130 126.082 1.00 40.58 106 ARG B N 1
ATOM 2788 C CA . ARG B 1 106 ? 18.930 27.357 127.486 1.00 39.16 106 ARG B CA 1
ATOM 2789 C C . ARG B 1 106 ? 19.885 26.589 128.400 1.00 35.93 106 ARG B C 1
ATOM 2790 O O . ARG B 1 106 ? 20.083 25.382 128.230 1.00 36.20 106 ARG B O 1
ATOM 2798 N N . VAL B 1 107 ? 20.461 27.281 129.376 1.00 31.55 107 VAL B N 1
ATOM 2799 C CA . VAL B 1 107 ? 21.379 26.644 130.313 1.00 28.31 107 VAL B CA 1
ATOM 2800 C C . VAL B 1 107 ? 20.970 26.876 131.764 1.00 27.77 107 VAL B C 1
ATOM 2801 O O . VAL B 1 107 ? 20.801 28.011 132.209 1.00 26.82 107 VAL B O 1
ATOM 2805 N N . ALA B 1 108 ? 20.810 25.784 132.499 1.00 26.66 108 ALA B N 1
ATOM 2806 C CA . ALA B 1 108 ? 20.421 25.864 133.896 1.00 28.12 108 ALA B CA 1
ATOM 2807 C C . ALA B 1 108 ? 21.632 26.085 134.810 1.00 28.75 108 ALA B C 1
ATOM 2808 O O . ALA B 1 108 ? 22.700 25.517 134.583 1.00 28.90 108 ALA B O 1
ATOM 2810 N N . LEU B 1 109 ? 21.456 26.921 135.830 1.00 29.26 109 LEU B N 1
ATOM 2811 C CA . LEU B 1 109 ? 22.504 27.201 136.806 1.00 31.42 109 LEU B CA 1
ATOM 2812 C C . LEU B 1 109 ? 22.012 26.624 138.130 1.00 33.61 109 LEU B C 1
ATOM 2813 O O . LEU B 1 109 ? 21.076 27.140 138.737 1.00 33.15 109 LEU B O 1
ATOM 2818 N N . THR B 1 110 ? 22.647 25.542 138.562 1.00 36.37 110 THR B N 1
ATOM 2819 C CA . THR B 1 110 ? 22.266 24.847 139.784 1.00 39.51 110 THR B CA 1
ATOM 2820 C C . THR B 1 110 ? 22.206 25.687 141.056 1.00 40.64 110 THR B C 1
ATOM 2821 O O . THR B 1 110 ? 21.247 25.588 141.823 1.00 41.39 110 THR B O 1
ATOM 2825 N N . SER B 1 111 ? 23.220 26.513 141.281 1.00 41.87 111 SER B N 1
ATOM 2826 C CA . SER B 1 111 ? 23.269 27.329 142.486 1.00 42.36 111 SER B CA 1
ATOM 2827 C C . SER B 1 111 ? 23.887 28.696 142.254 1.00 43.54 111 SER B C 1
ATOM 2828 O O . SER B 1 111 ? 24.200 29.077 141.126 1.00 43.98 111 SER B O 1
ATOM 2831 N N . GLN B 1 112 ? 24.061 29.426 143.348 1.00 44.15 112 GLN B N 1
ATOM 2832 C CA . GLN B 1 112 ? 24.656 30.751 143.301 1.00 45.76 112 GLN B CA 1
ATOM 2833 C C . GLN B 1 112 ? 26.181 30.619 143.283 1.00 44.17 112 GLN B C 1
ATOM 2834 O O . GLN B 1 112 ? 26.816 30.496 144.332 1.00 45.63 112 GLN B O 1
ATOM 2840 N N . SER B 1 113 ? 26.768 30.625 142.091 1.00 40.22 113 SER B N 1
ATOM 2841 C CA . SER B 1 113 ? 28.216 30.517 141.977 1.00 36.57 113 SER B CA 1
ATOM 2842 C C . SER B 1 113 ? 28.740 31.517 140.967 1.00 34.10 113 SER B C 1
ATOM 2843 O O . SER B 1 113 ? 28.683 31.287 139.754 1.00 31.67 113 SER B O 1
ATOM 2846 N N . ALA B 1 114 ? 29.254 32.630 141.482 1.00 32.21 114 ALA B N 1
ATOM 2847 C CA . ALA B 1 114 ? 29.782 33.687 140.631 1.00 30.30 114 ALA B CA 1
ATOM 2848 C C . ALA B 1 114 ? 31.000 33.181 139.884 1.00 29.99 114 ALA B C 1
ATOM 2849 O O . ALA B 1 114 ? 31.250 33.579 138.742 1.00 30.02 114 ALA B O 1
ATOM 2859 N N . SER B 1 116 ? 31.820 29.875 138.787 1.00 24.92 116 SER B N 1
ATOM 2860 C CA . SER B 1 116 ? 31.496 29.046 137.638 1.00 23.65 116 SER B CA 1
ATOM 2861 C C . SER B 1 116 ? 30.832 29.811 136.480 1.00 23.16 116 SER B C 1
ATOM 2862 O O . SER B 1 116 ? 31.255 29.677 135.333 1.00 20.96 116 SER B O 1
ATOM 2865 N N . VAL B 1 117 ? 29.814 30.621 136.767 1.00 22.10 117 VAL B N 1
ATOM 2866 C CA . VAL B 1 117 ? 29.144 31.362 135.703 1.00 23.76 117 VAL B CA 1
ATOM 2867 C C . VAL B 1 117 ? 30.102 32.332 135.033 1.00 24.27 117 VAL B C 1
ATOM 2868 O O . VAL B 1 117 ? 30.093 32.479 133.804 1.00 25.63 117 VAL B O 1
ATOM 2872 N N . ALA B 1 118 ? 30.927 32.995 135.836 1.00 22.53 118 ALA B N 1
ATOM 2873 C CA . ALA B 1 118 ? 31.888 33.948 135.301 1.00 22.67 118 ALA B CA 1
ATOM 2874 C C . ALA B 1 118 ? 32.783 33.282 134.249 1.00 23.50 118 ALA B C 1
ATOM 2875 O O . ALA B 1 118 ? 33.052 33.863 133.194 1.00 24.35 118 ALA B O 1
ATOM 2877 N N . LEU B 1 119 ? 33.237 32.065 134.539 1.00 21.49 119 LEU B N 1
ATOM 2878 C CA . LEU B 1 119 ? 34.098 31.339 133.614 1.00 21.64 119 LEU B CA 1
ATOM 2879 C C . LEU B 1 119 ? 33.290 30.859 132.405 1.00 22.08 119 LEU B C 1
ATOM 2880 O O . LEU B 1 119 ? 33.790 30.844 131.280 1.00 22.26 119 LEU B O 1
ATOM 2885 N N . LEU B 1 120 ? 32.039 30.474 132.639 1.00 23.09 120 LEU B N 1
ATOM 2886 C CA . LEU B 1 120 ? 31.178 30.016 131.558 1.00 23.54 120 LEU B CA 1
ATOM 2887 C C . LEU B 1 120 ? 30.946 31.168 130.591 1.00 25.25 120 LEU B C 1
ATOM 2888 O O . LEU B 1 120 ? 31.099 31.006 129.377 1.00 24.71 120 LEU B O 1
ATOM 2893 N N . GLU B 1 121 ? 30.585 32.328 131.139 1.00 27.16 121 GLU B N 1
ATOM 2894 C CA . GLU B 1 121 ? 30.329 33.510 130.325 1.00 31.15 121 GLU B CA 1
ATOM 2895 C C . GLU B 1 121 ? 31.547 33.856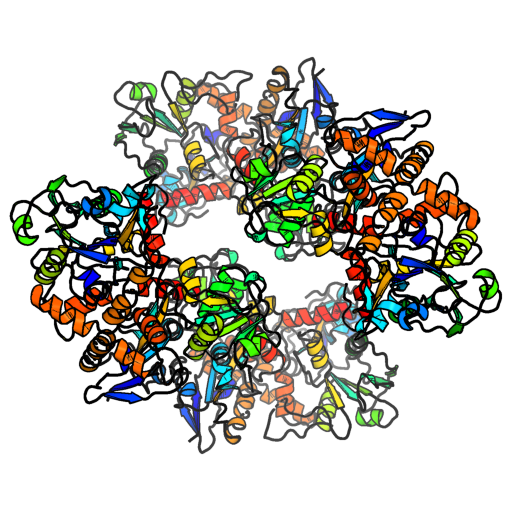 129.475 1.00 31.38 121 GLU B C 1
ATOM 2896 O O . GLU B 1 121 ? 31.413 34.171 128.292 1.00 31.92 121 GLU B O 1
ATOM 2902 N N . VAL B 1 122 ? 32.733 33.797 130.074 1.00 29.60 122 VAL B N 1
ATOM 2903 C CA . VAL B 1 122 ? 33.951 34.105 129.339 1.00 29.09 122 VAL B CA 1
ATOM 2904 C C . VAL B 1 122 ? 34.115 33.125 128.183 1.00 30.17 122 VAL B C 1
ATOM 2905 O O . VAL B 1 122 ? 34.450 33.518 127.063 1.00 30.83 122 VAL B O 1
ATOM 2909 N N . LEU B 1 123 ? 33.861 31.849 128.442 1.00 28.88 123 LEU B N 1
ATOM 2910 C CA . LEU B 1 123 ? 33.998 30.857 127.395 1.00 29.00 123 LEU B CA 1
ATOM 2911 C C . LEU B 1 123 ? 32.965 31.047 126.284 1.00 30.66 123 LEU B C 1
ATOM 2912 O O . LEU B 1 123 ? 33.319 31.020 125.101 1.00 30.08 123 LEU B O 1
ATOM 2917 N N . LEU B 1 124 ? 31.699 31.244 126.648 1.00 30.77 124 LEU B N 1
ATOM 2918 C CA . LEU B 1 124 ? 30.648 31.449 125.645 1.00 31.57 124 LEU B CA 1
ATOM 2919 C C . LEU B 1 124 ? 30.966 32.704 124.812 1.00 32.46 124 LEU B C 1
ATOM 2920 O O . LEU B 1 124 ? 31.053 32.619 123.571 1.00 30.05 124 LEU B O 1
ATOM 2925 N N . ARG B 1 125 ? 31.152 33.842 125.492 1.00 34.21 125 ARG B N 1
ATOM 2926 C CA . ARG B 1 125 ? 31.468 35.106 124.831 1.00 37.86 125 ARG B CA 1
ATOM 2927 C C . ARG B 1 125 ? 32.566 34.943 123.834 1.00 39.80 125 ARG B C 1
ATOM 2928 O O . ARG B 1 125 ? 32.486 35.479 122.750 1.00 40.70 125 ARG B O 1
ATOM 2936 N N . GLN B 1 126 ? 33.589 34.192 124.209 1.00 40.87 126 GLN B N 1
ATOM 2937 C CA . GLN B 1 126 ? 34.716 33.913 123.326 1.00 41.02 126 GLN B CA 1
ATOM 2938 C C . GLN B 1 126 ? 34.286 33.182 122.050 1.00 41.93 126 GLN B C 1
ATOM 2939 O O . GLN B 1 126 ? 34.685 33.543 120.943 1.00 43.25 126 GLN B O 1
ATOM 2945 N N . LYS B 1 127 ? 33.475 32.143 122.221 1.00 40.95 127 LYS B N 1
ATOM 2946 C CA . LYS B 1 127 ? 32.990 31.334 121.104 1.00 39.32 127 LYS B CA 1
ATOM 2947 C C . LYS B 1 127 ? 31.857 31.989 120.303 1.00 38.95 127 LYS B C 1
ATOM 2948 O O . LYS B 1 127 ? 31.353 31.402 119.346 1.00 38.19 127 LYS B O 1
ATOM 2954 N N . GLY B 1 128 ? 31.457 33.193 120.698 1.00 37.91 128 GLY B N 1
ATOM 2955 C CA . GLY B 1 128 ? 30.386 33.882 119.994 1.00 37.12 128 GLY B CA 1
ATOM 2956 C C . GLY B 1 128 ? 28.982 33.418 120.357 1.00 37.16 128 GLY B C 1
ATOM 2957 O O . GLY B 1 128 ? 27.993 33.973 119.883 1.00 37.88 128 GLY B O 1
ATOM 2958 N N . LEU B 1 129 ? 28.885 32.403 121.205 1.00 36.76 129 LEU B N 1
ATOM 2959 C CA . LEU B 1 129 ? 27.593 31.874 121.620 1.00 36.64 129 LEU B CA 1
ATOM 2960 C C . LEU B 1 129 ? 26.951 32.716 122.713 1.00 37.01 129 LEU B C 1
ATOM 2961 O O . LEU B 1 129 ? 27.619 33.504 123.384 1.00 37.39 129 LEU B O 1
ATOM 2966 N N . SER B 1 130 ? 25.648 32.555 122.899 1.00 37.54 130 SER B N 1
ATOM 2967 C CA . SER B 1 130 ? 24.977 33.326 123.933 1.00 39.21 130 SER B CA 1
ATOM 2968 C C . SER B 1 130 ? 23.672 32.704 124.387 1.00 39.25 130 SER B C 1
ATOM 2969 O O . SER B 1 130 ? 22.623 33.341 124.343 1.00 40.27 130 SER B O 1
ATOM 2972 N N . PRO B 1 131 ? 23.715 31.441 124.830 1.00 39.28 131 PRO B N 1
ATOM 2973 C CA . PRO B 1 131 ? 22.475 30.809 125.287 1.00 38.71 131 PRO B CA 1
ATOM 2974 C C . PRO B 1 131 ? 21.974 31.519 126.543 1.00 38.56 131 PRO B C 1
ATOM 2975 O O . PRO B 1 131 ? 22.752 32.144 127.272 1.00 38.73 131 PRO B O 1
ATOM 2979 N N . VAL B 1 132 ? 20.673 31.433 126.783 1.00 38.21 132 VAL B N 1
ATOM 2980 C CA . VAL B 1 132 ? 20.070 32.059 127.953 1.00 37.33 132 VAL B CA 1
ATOM 2981 C C . VAL B 1 132 ? 20.390 31.246 129.205 1.00 36.15 132 VAL B C 1
ATOM 2982 O O . VAL B 1 132 ? 20.316 30.017 129.190 1.00 35.05 132 VAL B O 1
ATOM 2986 N N . LEU B 1 133 ? 20.750 31.939 130.281 1.00 34.84 133 LEU B N 1
ATOM 2987 C CA . LEU B 1 133 ? 21.094 31.293 131.539 1.00 34.23 133 LEU B CA 1
ATOM 2988 C C . LEU B 1 133 ? 20.017 31.522 132.587 1.00 35.92 133 LEU B C 1
ATOM 2989 O O . LEU B 1 133 ? 19.608 32.654 132.820 1.00 38.35 133 LEU B O 1
ATOM 2994 N N . GLU B 1 134 ? 19.567 30.453 133.232 1.00 35.94 134 GLU B N 1
ATOM 2995 C CA . GLU B 1 134 ? 18.522 30.577 134.239 1.00 38.13 134 GLU B CA 1
ATOM 2996 C C . GLU B 1 134 ? 18.807 29.807 135.512 1.00 37.37 134 GLU B C 1
ATOM 2997 O O . GLU B 1 134 ? 19.303 28.682 135.463 1.00 36.50 134 GLU B O 1
ATOM 3003 N N . ARG B 1 135 ? 18.496 30.416 136.653 1.00 36.50 135 ARG B N 1
ATOM 3004 C CA . ARG B 1 135 ? 18.679 29.734 137.926 1.00 37.37 135 ARG B CA 1
ATOM 3005 C C . ARG B 1 135 ? 17.543 28.730 137.978 1.00 37.67 135 ARG B C 1
ATOM 3006 O O . ARG B 1 135 ? 16.385 29.091 137.793 1.00 36.76 135 ARG B O 1
ATOM 3014 N N . ALA B 1 136 ? 17.877 27.467 138.201 1.00 39.24 136 ALA B N 1
ATOM 3015 C CA . ALA B 1 136 ? 16.871 26.420 138.279 1.00 40.27 136 ALA B CA 1
ATOM 3016 C C . ALA B 1 136 ? 17.284 25.479 139.388 1.00 41.51 136 ALA B C 1
ATOM 3017 O O . ALA B 1 136 ? 18.433 25.492 139.824 1.00 42.60 136 ALA B O 1
ATOM 3019 N N . GLU B 1 137 ? 16.350 24.661 139.845 1.00 42.99 137 GLU B N 1
ATOM 3020 C CA . GLU B 1 137 ? 16.652 23.736 140.919 1.00 44.64 137 GLU B CA 1
ATOM 3021 C C . GLU B 1 137 ? 16.662 22.290 140.434 1.00 43.77 137 GLU B C 1
ATOM 3022 O O . GLU B 1 137 ? 15.813 21.881 139.639 1.00 43.15 137 GLU B O 1
ATOM 3028 N N . GLY B 1 138 ? 17.635 21.519 140.904 1.00 42.42 138 GLY B N 1
ATOM 3029 C CA . GLY B 1 138 ? 17.699 20.128 140.504 1.00 41.48 138 GLY B CA 1
ATOM 3030 C C . GLY B 1 138 ? 19.086 19.636 140.165 1.00 40.90 138 GLY B C 1
ATOM 3031 O O . GLY B 1 138 ? 20.076 20.336 140.374 1.00 41.68 138 GLY B O 1
ATOM 3032 N N . THR B 1 139 ? 19.154 18.413 139.653 1.00 39.26 139 THR B N 1
ATOM 3033 C CA . THR B 1 139 ? 20.419 17.816 139.270 1.00 38.93 139 THR B CA 1
ATOM 3034 C C . THR B 1 139 ? 20.542 17.925 137.765 1.00 39.53 139 THR B C 1
ATOM 3035 O O . THR B 1 139 ? 19.605 18.349 137.089 1.00 40.41 139 THR B O 1
ATOM 3039 N N . ALA B 1 140 ? 21.694 17.527 137.240 1.00 38.95 140 ALA B N 1
ATOM 3040 C CA . ALA B 1 140 ? 21.927 17.586 135.806 1.00 38.80 140 ALA B CA 1
ATOM 3041 C C . ALA B 1 140 ? 20.928 16.708 135.051 1.00 38.89 140 ALA B C 1
ATOM 3042 O O . ALA B 1 140 ? 20.287 17.155 134.100 1.00 38.27 140 ALA B O 1
ATOM 3044 N N . GLU B 1 141 ? 20.799 15.460 135.486 1.00 39.45 141 GLU B N 1
ATOM 3045 C CA . GLU B 1 141 ? 19.894 14.515 134.844 1.00 39.39 141 GLU B CA 1
ATOM 3046 C C . GLU B 1 141 ? 18.462 15.054 134.798 1.00 38.47 141 GLU B C 1
ATOM 3047 O O . GLU B 1 141 ? 17.834 15.094 133.742 1.00 37.97 141 GLU B O 1
ATOM 3053 N N . SER B 1 142 ? 17.952 15.478 135.948 1.00 36.77 142 SER B N 1
ATOM 3054 C CA . SER B 1 142 ? 16.589 15.988 136.020 1.00 35.30 142 SER B CA 1
ATOM 3055 C C . SER B 1 142 ? 16.381 17.274 135.230 1.00 33.89 142 SER B C 1
ATOM 3056 O O . SER B 1 142 ? 15.436 17.377 134.447 1.00 33.44 142 SER B O 1
ATOM 3059 N N . LEU B 1 143 ? 17.248 18.258 135.435 1.00 31.58 143 LEU B N 1
ATOM 3060 C CA . LEU B 1 143 ? 17.111 19.522 134.718 1.00 31.18 143 LEU B CA 1
ATOM 3061 C C . LEU B 1 143 ? 17.272 19.366 133.213 1.00 31.24 143 LEU B C 1
ATOM 3062 O O . LEU B 1 143 ? 16.650 20.084 132.434 1.00 31.58 143 LEU B O 1
ATOM 3067 N N . LEU B 1 144 ? 18.105 18.424 132.801 1.00 32.59 144 LEU B N 1
ATOM 3068 C CA . LEU B 1 144 ? 18.331 18.199 131.384 1.00 32.99 144 LEU B CA 1
ATOM 3069 C C . LEU B 1 144 ? 17.107 17.500 130.793 1.00 34.65 144 LEU B C 1
ATOM 3070 O O . LEU B 1 144 ? 16.938 17.440 129.578 1.00 35.95 144 LEU B O 1
ATOM 3075 N N . ALA B 1 145 ? 16.248 16.981 131.663 1.00 34.04 145 ALA B N 1
ATOM 3076 C CA . ALA B 1 145 ? 15.038 16.302 131.220 1.00 35.60 145 ALA B CA 1
ATOM 3077 C C . ALA B 1 145 ? 13.807 17.216 131.333 1.00 36.92 145 ALA B C 1
ATOM 3078 O O . ALA B 1 145 ? 12.701 16.825 130.961 1.00 37.95 145 ALA B O 1
ATOM 3080 N N . ALA B 1 146 ? 14.006 18.432 131.837 1.00 37.24 146 ALA B N 1
ATOM 3081 C CA . ALA B 1 146 ? 12.914 19.387 132.007 1.00 36.45 146 ALA B CA 1
ATOM 3082 C C . ALA B 1 146 ? 13.036 20.595 131.085 1.00 36.95 146 ALA B C 1
ATOM 3083 O O . ALA B 1 146 ? 12.691 21.710 131.464 1.00 38.55 146 ALA B O 1
ATOM 3085 N N . GLY B 1 147 ? 13.534 20.373 129.878 1.00 37.42 147 GLY B N 1
ATOM 3086 C CA . GLY B 1 147 ? 13.651 21.460 128.924 1.00 38.32 147 GLY B CA 1
ATOM 3087 C C . GLY B 1 147 ? 14.913 22.303 128.956 1.00 37.85 147 GLY B C 1
ATOM 3088 O O . GLY B 1 147 ? 14.847 23.509 128.710 1.00 39.08 147 GLY B O 1
ATOM 3089 N N . TYR B 1 148 ? 16.056 21.692 129.255 1.00 35.77 148 TYR B N 1
ATOM 3090 C CA . TYR B 1 148 ? 17.318 22.429 129.279 1.00 33.43 148 TYR B CA 1
ATOM 3091 C C . TYR B 1 148 ? 18.368 21.775 128.381 1.00 32.31 148 TYR B C 1
ATOM 3092 O O . TYR B 1 148 ? 18.567 20.563 128.431 1.00 32.34 148 TYR B O 1
ATOM 3101 N N . ASP B 1 149 ? 19.026 22.581 127.550 1.00 33.05 149 ASP B N 1
ATOM 3102 C CA . ASP B 1 149 ? 20.058 22.070 126.650 1.00 33.77 149 ASP B CA 1
ATOM 3103 C C . ASP B 1 149 ? 21.275 21.703 127.472 1.00 33.96 149 ASP B C 1
ATOM 3104 O O . ASP B 1 149 ? 21.931 20.693 127.224 1.00 34.56 149 ASP B O 1
ATOM 3109 N N . GLY B 1 150 ? 21.577 22.553 128.448 1.00 32.88 150 GLY B N 1
ATOM 3110 C CA . GLY B 1 150 ? 22.726 22.326 129.296 1.00 31.18 150 GLY B CA 1
ATOM 3111 C C . GLY B 1 150 ? 22.504 22.733 130.738 1.00 30.73 150 GLY B C 1
ATOM 3112 O O . GLY B 1 150 ? 21.660 23.586 131.054 1.00 28.97 150 GLY B O 1
ATOM 3113 N N . VAL B 1 151 ? 23.276 22.106 131.619 1.00 27.66 151 VAL B N 1
ATOM 3114 C CA . VAL B 1 151 ? 23.196 22.377 133.044 1.00 26.75 151 VAL B CA 1
ATOM 3115 C C . VAL B 1 151 ? 24.601 22.554 133.605 1.00 26.05 151 VAL B C 1
ATOM 3116 O O . VAL B 1 151 ? 25.483 21.713 133.398 1.00 25.01 151 VAL B O 1
ATOM 3120 N N . LEU B 1 152 ? 24.808 23.656 134.313 1.00 24.73 152 LEU B N 1
ATOM 3121 C CA . LEU B 1 152 ? 26.108 23.921 134.899 1.00 23.69 152 LEU B CA 1
ATOM 3122 C C . LEU B 1 152 ? 26.099 23.502 136.358 1.00 23.08 152 LEU B C 1
ATOM 3123 O O . LEU B 1 152 ? 25.254 23.951 137.134 1.00 22.41 152 LEU B O 1
ATOM 3128 N N . ARG B 1 153 ? 27.034 22.629 136.723 1.00 23.51 153 ARG B N 1
ATOM 3129 C CA . ARG B 1 153 ? 27.148 22.156 138.100 1.00 23.48 153 ARG B CA 1
ATOM 3130 C C . ARG B 1 153 ? 28.587 22.341 138.600 1.00 23.45 153 ARG B C 1
ATOM 3131 O O . ARG B 1 153 ? 29.533 22.350 137.811 1.00 22.24 153 ARG B O 1
ATOM 3139 N N . ILE B 1 154 ? 28.748 22.494 139.910 1.00 24.99 154 ILE B N 1
ATOM 3140 C CA . ILE B 1 154 ? 30.068 22.679 140.515 1.00 25.40 154 ILE B CA 1
ATOM 3141 C C . ILE B 1 154 ? 30.218 21.845 141.778 1.00 25.71 154 ILE B C 1
ATOM 3142 O O . ILE B 1 154 ? 29.228 21.434 142.384 1.00 28.22 154 ILE B O 1
ATOM 3147 N N . GLY B 1 155 ? 31.462 21.601 142.173 1.00 23.43 155 GLY B N 1
ATOM 3148 C CA . GLY B 1 155 ? 31.713 20.856 143.392 1.00 23.07 155 GLY B CA 1
ATOM 3149 C C . GLY B 1 155 ? 31.416 19.366 143.435 1.00 23.83 155 GLY B C 1
ATOM 3150 O O . GLY B 1 155 ? 31.439 18.664 142.414 1.00 21.93 155 GLY B O 1
ATOM 3151 N N . ASP B 1 156 ? 31.135 18.881 144.642 1.00 23.52 156 ASP B N 1
ATOM 3152 C CA . ASP B 1 156 ? 30.856 17.470 144.851 1.00 25.10 156 ASP B CA 1
ATOM 3153 C C . ASP B 1 156 ? 29.762 16.912 143.951 1.00 24.53 156 ASP B C 1
ATOM 3154 O O . ASP B 1 156 ? 29.923 15.827 143.387 1.00 23.76 156 ASP B O 1
ATOM 3159 N N . ASP B 1 157 ? 28.660 17.639 143.799 1.00 23.25 157 ASP B N 1
ATOM 3160 C CA . ASP B 1 157 ? 27.598 17.157 142.928 1.00 24.16 157 ASP B CA 1
ATOM 3161 C C . ASP B 1 157 ? 28.144 17.006 141.514 1.00 24.36 157 ASP B C 1
ATOM 3162 O O . ASP B 1 157 ? 27.916 15.991 140.851 1.00 25.59 157 ASP B O 1
ATOM 3167 N N . ALA B 1 158 ? 28.870 18.022 141.055 1.00 23.66 158 ALA B N 1
ATOM 3168 C CA . ALA B 1 158 ? 29.439 18.005 139.716 1.00 21.35 158 ALA B CA 1
ATOM 3169 C C . ALA B 1 158 ? 30.368 16.814 139.539 1.00 20.53 158 ALA B C 1
ATOM 3170 O O . ALA B 1 158 ? 30.367 16.172 138.486 1.00 19.48 158 ALA B O 1
ATOM 3172 N N . LEU B 1 159 ? 31.150 16.505 140.570 1.00 21.18 159 LEU B N 1
ATOM 3173 C CA . LEU B 1 159 ? 32.073 15.379 140.487 1.00 21.40 159 LEU B CA 1
ATOM 3174 C C . LEU B 1 159 ? 31.312 14.057 140.444 1.00 24.18 159 LEU B C 1
ATOM 3175 O O . LEU B 1 159 ? 31.638 13.171 139.644 1.00 23.37 159 LEU B O 1
ATOM 3180 N N . ARG B 1 160 ? 30.287 13.926 141.287 1.00 26.35 160 ARG B N 1
ATOM 3181 C CA . ARG B 1 160 ? 29.506 12.695 141.320 1.00 27.76 160 ARG B CA 1
ATOM 3182 C C . ARG B 1 160 ? 28.749 12.466 140.019 1.00 27.95 160 ARG B C 1
ATOM 3183 O O . ARG B 1 160 ? 28.767 11.363 139.471 1.00 27.38 160 ARG B O 1
ATOM 3191 N N . GLU B 1 161 ? 28.088 13.508 139.524 1.00 27.57 161 GLU B N 1
ATOM 3192 C CA . GLU B 1 161 ? 27.327 13.398 138.287 1.00 28.35 161 GLU B CA 1
ATOM 3193 C C . GLU B 1 161 ? 28.228 13.125 137.092 1.00 28.16 161 GLU B C 1
ATOM 3194 O O . GLU B 1 161 ? 27.828 12.443 136.150 1.00 26.44 161 GLU B O 1
ATOM 3200 N N . TRP B 1 162 ? 29.441 13.661 137.122 1.00 26.80 162 TRP B N 1
ATOM 3201 C CA . TRP B 1 162 ? 30.374 13.404 136.038 1.00 27.19 162 TRP B CA 1
ATOM 3202 C C . TRP B 1 162 ? 30.680 11.910 136.047 1.00 27.89 162 TRP B C 1
ATOM 3203 O O . TRP B 1 162 ? 30.616 11.244 135.013 1.00 28.17 162 TRP B O 1
ATOM 3214 N N . TYR B 1 163 ? 31.011 11.383 137.223 1.00 28.13 163 TYR B N 1
ATOM 3215 C CA . TYR B 1 163 ? 31.340 9.971 137.335 1.00 28.33 163 TYR B CA 1
ATOM 3216 C C . TYR B 1 163 ? 30.124 9.138 137.013 1.00 30.07 163 TYR B C 1
ATOM 3217 O O . TYR B 1 163 ? 30.244 7.990 136.605 1.00 31.61 163 TYR B O 1
ATOM 3226 N N . GLY B 1 164 ? 28.947 9.717 137.216 1.00 31.70 164 GLY B N 1
ATOM 3227 C CA . GLY B 1 164 ? 27.721 8.997 136.922 1.00 33.47 164 GLY B CA 1
ATOM 3228 C C . GLY B 1 164 ? 27.527 8.831 135.425 1.00 34.64 164 GLY B C 1
ATOM 3229 O O . GLY B 1 164 ? 27.207 7.748 134.949 1.00 35.64 164 GLY B O 1
ATOM 3230 N N . VAL B 1 165 ? 27.734 9.909 134.679 1.00 34.63 165 VAL B N 1
ATOM 3231 C CA . VAL B 1 165 ? 27.575 9.878 133.236 1.00 35.24 165 VAL B CA 1
ATOM 3232 C C . VAL B 1 165 ? 28.690 9.063 132.593 1.00 36.91 165 VAL B C 1
ATOM 3233 O O . VAL B 1 165 ? 28.455 8.255 131.696 1.00 36.47 165 VAL B O 1
ATOM 3237 N N . VAL B 1 166 ? 29.910 9.290 133.054 1.00 39.07 166 VAL B N 1
ATOM 3238 C CA . VAL B 1 166 ? 31.063 8.569 132.539 1.00 41.25 166 VAL B CA 1
ATOM 3239 C C . VAL B 1 166 ? 31.281 7.397 133.486 1.00 42.39 166 VAL B C 1
ATOM 3240 O O . VAL B 1 166 ? 30.478 7.180 134.390 1.00 45.69 166 VAL B O 1
ATOM 3244 N N . GLY B 1 167 ? 32.341 6.630 133.292 1.00 42.03 167 GLY B N 1
ATOM 3245 C CA . GLY B 1 167 ? 32.570 5.516 134.196 1.00 42.40 167 GLY B CA 1
ATOM 3246 C C . GLY B 1 167 ? 31.452 4.486 134.159 1.00 42.23 167 GLY B C 1
ATOM 3247 O O . GLY B 1 167 ? 30.571 4.570 133.307 1.00 41.97 167 GLY B O 1
ATOM 3248 N N . PRO B 1 168 ? 31.438 3.515 135.086 1.00 42.21 168 PRO B N 1
ATOM 3249 C CA . PRO B 1 168 ? 32.402 3.322 136.172 1.00 41.85 168 PRO B CA 1
ATOM 3250 C C . PRO B 1 168 ? 33.823 3.124 135.680 1.00 42.41 168 PRO B C 1
ATOM 3251 O O . PRO B 1 168 ? 34.053 2.813 134.512 1.00 41.04 168 PRO B O 1
ATOM 3255 N N . LEU B 1 169 ? 34.770 3.305 136.594 1.00 43.83 169 LEU B N 1
ATOM 3256 C CA . LEU B 1 169 ? 36.184 3.158 136.298 1.00 43.58 169 LEU B CA 1
ATOM 3257 C C . LEU B 1 169 ? 36.566 1.713 136.607 1.00 45.83 169 LEU B C 1
ATOM 3258 O O . LEU B 1 169 ? 35.934 1.073 137.446 1.00 45.68 169 LEU B O 1
ATOM 3263 N N . THR B 1 170 ? 37.586 1.198 135.923 1.00 49.24 170 THR B N 1
ATOM 3264 C CA . THR B 1 170 ? 38.029 -0.182 136.122 1.00 51.58 170 THR B CA 1
ATOM 3265 C C . THR B 1 170 ? 39.546 -0.322 136.244 1.00 53.87 170 THR B C 1
ATOM 3266 O O . THR B 1 170 ? 40.295 0.578 135.864 1.00 54.61 170 THR B O 1
ATOM 3270 N N . PRO B 1 171 ? 40.014 -1.462 136.782 1.00 56.17 171 PRO B N 1
ATOM 3271 C CA . PRO B 1 171 ? 41.441 -1.757 136.975 1.00 57.87 171 PRO B CA 1
ATOM 3272 C C . PRO B 1 171 ? 42.332 -1.548 135.755 1.00 59.47 171 PRO B C 1
ATOM 3273 O O . PRO B 1 171 ? 43.518 -1.260 135.895 1.00 60.17 171 PRO B O 1
ATOM 3277 N N . GLU B 1 172 ? 41.767 -1.698 134.563 1.00 61.26 172 GLU B N 1
ATOM 3278 C CA . GLU B 1 172 ? 42.536 -1.520 133.337 1.00 62.87 172 GLU B CA 1
ATOM 3279 C C . GLU B 1 172 ? 42.585 -0.057 132.912 1.00 63.09 172 GLU B C 1
ATOM 3280 O O . GLU B 1 172 ? 43.616 0.427 132.443 1.00 62.95 172 GLU B O 1
ATOM 3286 N N . ARG B 1 173 ? 41.469 0.642 133.093 1.00 63.20 173 ARG B N 1
ATOM 3287 C CA . ARG B 1 173 ? 41.361 2.049 132.721 1.00 63.44 173 ARG B CA 1
ATOM 3288 C C . ARG B 1 173 ? 42.055 3.004 133.681 1.00 61.62 173 ARG B C 1
ATOM 3289 O O . ARG B 1 173 ? 42.454 2.638 134.786 1.00 61.83 173 ARG B O 1
ATOM 3297 N N . THR B 1 174 ? 42.171 4.248 133.237 1.00 58.37 174 THR B N 1
ATOM 3298 C CA . THR B 1 174 ? 42.769 5.306 134.025 1.00 55.44 174 THR B CA 1
ATOM 3299 C C . THR B 1 174 ? 41.694 6.394 134.004 1.00 53.81 174 THR B C 1
ATOM 3300 O O . THR B 1 174 ? 40.900 6.454 133.066 1.00 53.28 174 THR B O 1
ATOM 3312 N N . THR B 1 176 ? 42.157 9.500 133.642 1.00 50.14 176 THR B N 1
ATOM 3313 C CA . THR B 1 176 ? 42.581 10.398 132.573 1.00 49.24 176 THR B CA 1
ATOM 3314 C C . THR B 1 176 ? 42.055 9.910 131.219 1.00 48.50 176 THR B C 1
ATOM 3315 O O . THR B 1 176 ? 41.979 10.678 130.264 1.00 47.68 176 THR B O 1
ATOM 3319 N N . SER B 1 177 ? 41.667 8.637 131.164 1.00 48.57 177 SER B N 1
ATOM 3320 C CA . SER B 1 177 ? 41.179 8.006 129.936 1.00 48.05 177 SER B CA 1
ATOM 3321 C C . SER B 1 177 ? 39.674 7.879 129.793 1.00 47.17 177 SER B C 1
ATOM 3322 O O . SER B 1 177 ? 39.199 7.298 128.818 1.00 46.79 177 SER B O 1
ATOM 3325 N N . LEU B 1 178 ? 38.919 8.401 130.751 1.00 46.61 178 LEU B N 1
ATOM 3326 C CA . LEU B 1 178 ? 37.467 8.289 130.679 1.00 44.87 178 LEU B CA 1
ATOM 3327 C C . LEU B 1 178 ? 36.855 9.117 129.556 1.00 44.76 178 LEU B C 1
ATOM 3328 O O . LEU B 1 178 ? 37.300 10.227 129.267 1.00 43.82 178 LEU B O 1
ATOM 3333 N N . PRO B 1 179 ? 35.829 8.569 128.892 1.00 45.50 179 PRO B N 1
ATOM 3334 C CA . PRO B 1 179 ? 35.157 9.273 127.796 1.00 46.68 179 PRO B CA 1
ATOM 3335 C C . PRO B 1 179 ? 34.372 10.450 128.362 1.00 46.27 179 PRO B C 1
ATOM 3336 O O . PRO B 1 179 ? 34.001 10.442 129.534 1.00 45.44 179 PRO B O 1
ATOM 3340 N N . HIS B 1 180 ? 34.108 11.455 127.536 1.00 46.06 180 HIS B N 1
ATOM 3341 C CA . HIS B 1 180 ? 33.375 12.613 128.015 1.00 45.65 180 HIS B CA 1
ATOM 3342 C C . HIS B 1 180 ? 31.870 12.536 127.789 1.00 43.72 180 HIS B C 1
ATOM 3343 O O . HIS B 1 180 ? 31.151 13.490 128.071 1.00 44.39 180 HIS B O 1
ATOM 3350 N N . THR B 1 181 ? 31.387 11.399 127.299 1.00 42.48 181 THR B N 1
ATOM 3351 C CA . THR B 1 181 ? 29.957 11.250 127.048 1.00 41.80 181 THR B CA 1
ATOM 3352 C C . THR B 1 181 ? 29.394 9.928 127.569 1.00 41.48 181 THR B C 1
ATOM 3353 O O . THR B 1 181 ? 30.090 8.917 127.611 1.00 42.78 181 THR B O 1
ATOM 3357 N N . GLY B 1 182 ? 28.124 9.953 127.957 1.00 40.25 182 GLY B N 1
ATOM 3358 C CA . GLY B 1 182 ? 27.457 8.765 128.455 1.00 40.20 182 GLY B CA 1
ATOM 3359 C C . GLY B 1 182 ? 25.954 8.978 128.412 1.00 40.97 182 GLY B C 1
ATOM 3360 O O . GLY B 1 182 ? 25.469 10.055 128.765 1.00 40.91 182 GLY B O 1
ATOM 3361 N N . ARG B 1 183 ? 25.210 7.965 127.981 1.00 41.84 183 ARG B N 1
ATOM 3362 C CA . ARG B 1 183 ? 23.752 8.074 127.889 1.00 42.53 183 ARG B CA 1
ATOM 3363 C C . ARG B 1 183 ? 23.353 9.319 127.090 1.00 42.46 183 ARG B C 1
ATOM 3364 O O . ARG B 1 183 ? 22.356 9.977 127.395 1.00 41.62 183 ARG B O 1
ATOM 3372 N N . GLY B 1 184 ? 24.142 9.642 126.070 1.00 42.56 184 GLY B N 1
ATOM 3373 C CA . GLY B 1 184 ? 23.850 10.809 125.250 1.00 42.19 184 GLY B CA 1
ATOM 3374 C C . GLY B 1 184 ? 24.149 12.144 125.915 1.00 41.18 184 GLY B C 1
ATOM 3375 O O . GLY B 1 184 ? 23.871 13.205 125.347 1.00 41.89 184 GLY B O 1
ATOM 3376 N N . ILE B 1 185 ? 24.717 12.098 127.118 1.00 39.87 185 ILE B N 1
ATOM 3377 C CA . ILE B 1 185 ? 25.045 13.313 127.852 1.00 36.74 185 ILE B CA 1
ATOM 3378 C C . ILE B 1 185 ? 26.532 13.603 127.772 1.00 36.36 185 ILE B C 1
ATOM 3379 O O . ILE B 1 185 ? 27.352 12.789 128.184 1.00 37.77 185 ILE B O 1
ATOM 3384 N N . THR B 1 186 ? 26.883 14.761 127.229 1.00 35.07 186 THR B N 1
ATOM 3385 C CA . THR B 1 186 ? 28.281 15.145 127.135 1.00 32.45 186 THR B CA 1
ATOM 3386 C C . THR B 1 186 ? 28.609 16.016 128.336 1.00 31.14 186 THR B C 1
ATOM 3387 O O . THR B 1 186 ? 27.805 16.860 128.749 1.00 29.36 186 THR B O 1
ATOM 3391 N N . VAL B 1 187 ? 29.792 15.798 128.896 1.00 28.72 187 VAL B N 1
ATOM 3392 C CA . VAL B 1 187 ? 30.241 16.556 130.044 1.00 26.32 187 VAL B CA 1
ATOM 3393 C C . VAL B 1 187 ? 31.429 17.418 129.639 1.00 25.89 187 VAL B C 1
ATOM 3394 O O . VAL B 1 187 ? 32.539 16.918 129.460 1.00 27.81 187 VAL B O 1
ATOM 3398 N N . THR B 1 188 ? 31.196 18.714 129.483 1.00 24.22 188 THR B N 1
ATOM 3399 C CA . THR B 1 188 ? 32.272 19.618 129.114 1.00 22.25 188 THR B CA 1
ATOM 3400 C C . THR B 1 188 ? 32.895 20.224 130.364 1.00 22.30 188 THR B C 1
ATOM 3401 O O . THR B 1 188 ? 32.224 20.900 131.153 1.00 20.49 188 THR B O 1
ATOM 3405 N N . ASP B 1 189 ? 34.184 19.959 130.542 1.00 21.37 189 ASP B N 1
ATOM 3406 C CA . ASP B 1 189 ? 34.940 20.450 131.688 1.00 20.82 189 ASP B CA 1
ATOM 3407 C C . ASP B 1 189 ? 35.378 21.883 131.382 1.00 21.48 189 ASP B C 1
ATOM 3408 O O . ASP B 1 189 ? 36.147 22.115 130.451 1.00 21.96 189 ASP B O 1
ATOM 3413 N N . LEU B 1 190 ? 34.895 22.849 132.154 1.00 21.45 190 LEU B N 1
ATOM 3414 C CA . LEU B 1 190 ? 35.251 24.239 131.883 1.00 22.08 190 LEU B CA 1
ATOM 3415 C C . LEU B 1 190 ? 36.741 24.525 132.003 1.00 23.20 190 LEU B C 1
ATOM 3416 O O . LEU B 1 190 ? 37.264 25.391 131.294 1.00 21.97 190 LEU B O 1
ATOM 3421 N N . ALA B 1 191 ? 37.431 23.807 132.888 1.00 24.06 191 ALA B N 1
ATOM 3422 C CA . ALA B 1 191 ? 38.871 24.017 133.065 1.00 24.06 191 ALA B CA 1
ATOM 3423 C C . ALA B 1 191 ? 39.591 23.533 131.810 1.00 24.53 191 ALA B C 1
ATOM 3424 O O . ALA B 1 191 ? 40.569 24.138 131.366 1.00 24.74 191 ALA B O 1
ATOM 3426 N N . GLN B 1 192 ? 39.094 22.443 131.238 1.00 24.86 192 GLN B N 1
ATOM 3427 C CA . GLN B 1 192 ? 39.673 21.891 130.019 1.00 25.67 192 GLN B CA 1
ATOM 3428 C C . GLN B 1 192 ? 39.468 22.919 128.905 1.00 24.25 192 GLN B C 1
ATOM 3429 O O . GLN B 1 192 ? 40.388 23.216 128.148 1.00 23.07 192 GLN B O 1
ATOM 3435 N N . GLU B 1 193 ? 38.258 23.466 128.823 1.00 22.99 193 GLU B N 1
ATOM 3436 C CA . GLU B 1 193 ? 37.946 24.476 127.822 1.00 23.51 193 GLU B CA 1
ATOM 3437 C C . GLU B 1 193 ? 38.932 25.624 127.964 1.00 22.86 193 GLU B C 1
ATOM 3438 O O . GLU B 1 193 ? 39.474 26.106 126.974 1.00 23.65 193 GLU B O 1
ATOM 3444 N N . TRP B 1 194 ? 39.176 26.052 129.199 1.00 22.30 194 TRP B N 1
ATOM 3445 C CA . TRP B 1 194 ? 40.112 27.142 129.438 1.00 22.74 194 TRP B CA 1
ATOM 3446 C C . TRP B 1 194 ? 41.523 26.797 128.970 1.00 22.84 194 TRP B C 1
ATOM 3447 O O . TRP B 1 194 ? 42.300 27.679 128.620 1.00 22.43 194 TRP B O 1
ATOM 3458 N N . PHE B 1 195 ? 41.862 25.514 128.965 1.00 23.15 195 PHE B N 1
ATOM 3459 C CA . PHE B 1 195 ? 43.184 25.123 128.507 1.00 24.18 195 PHE B CA 1
ATOM 3460 C C . PHE B 1 195 ? 43.224 25.166 126.981 1.00 24.78 195 PHE B C 1
ATOM 3461 O O . PHE B 1 195 ? 44.179 25.664 126.386 1.00 26.00 195 PHE B O 1
ATOM 3469 N N . ASP B 1 196 ? 42.190 24.632 126.346 1.00 25.62 196 ASP B N 1
ATOM 3470 C CA . ASP B 1 196 ? 42.128 24.644 124.895 1.00 26.64 196 ASP B CA 1
ATOM 3471 C C . ASP B 1 196 ? 42.218 26.086 124.411 1.00 28.14 196 ASP B C 1
ATOM 3472 O O . ASP B 1 196 ? 42.825 26.371 123.383 1.00 29.49 196 ASP B O 1
ATOM 3477 N N . LEU B 1 197 ? 41.633 26.997 125.178 1.00 27.52 197 LEU B N 1
ATOM 3478 C CA . LEU B 1 197 ? 41.629 28.403 124.818 1.00 27.23 197 LEU B CA 1
ATOM 3479 C C . LEU B 1 197 ? 42.941 29.126 125.054 1.00 27.70 197 LEU B C 1
ATOM 3480 O O . LEU B 1 197 ? 43.461 29.775 124.147 1.00 27.54 197 LEU B O 1
ATOM 3485 N N . THR B 1 198 ? 43.475 29.008 126.268 1.00 26.50 198 THR B N 1
ATOM 3486 C CA . THR B 1 198 ? 44.701 29.711 126.633 1.00 25.05 198 THR B CA 1
ATOM 3487 C C . THR B 1 198 ? 45.956 28.858 126.715 1.00 25.72 198 THR B C 1
ATOM 3488 O O . THR B 1 198 ? 47.065 29.384 126.660 1.00 24.91 198 THR B O 1
ATOM 3492 N N . GLY B 1 199 ? 45.780 27.548 126.861 1.00 27.62 199 GLY B N 1
ATOM 3493 C CA . GLY B 1 199 ? 46.918 26.654 126.987 1.00 26.13 199 GLY B CA 1
ATOM 3494 C C . GLY B 1 199 ? 47.540 26.790 128.372 1.00 27.52 199 GLY B C 1
ATOM 3495 O O . GLY B 1 199 ? 48.596 26.227 128.646 1.00 28.38 199 GLY B O 1
ATOM 3496 N N . HIS B 1 200 ? 46.879 27.535 129.253 1.00 27.90 200 HIS B N 1
ATOM 3497 C CA . HIS B 1 200 ? 47.379 27.760 130.610 1.00 29.45 200 HIS B CA 1
ATOM 3498 C C . HIS B 1 200 ? 46.488 27.156 131.699 1.00 28.57 200 HIS B C 1
ATOM 3499 O O . HIS B 1 200 ? 45.369 26.714 131.440 1.00 29.28 200 HIS B O 1
ATOM 3506 N N . PRO B 1 201 ? 46.979 27.122 132.942 1.00 27.64 201 PRO B N 1
ATOM 3507 C CA . PRO B 1 201 ? 46.139 26.555 133.996 1.00 26.48 201 PRO B CA 1
ATOM 3508 C C . PRO B 1 201 ? 45.119 27.595 134.457 1.00 26.09 201 PRO B C 1
ATOM 3509 O O . PRO B 1 201 ? 45.249 28.783 134.136 1.00 25.54 201 PRO B O 1
ATOM 3513 N N . PHE B 1 202 ? 44.093 27.150 135.182 1.00 23.38 202 PHE B N 1
ATOM 3514 C CA . PHE B 1 202 ? 43.089 28.073 135.692 1.00 20.83 202 PHE B CA 1
ATOM 3515 C C . PHE B 1 202 ? 43.105 28.046 137.213 1.00 19.46 202 PHE B C 1
ATOM 3516 O O . PHE B 1 202 ? 43.225 26.979 137.817 1.00 17.19 202 PHE B O 1
ATOM 3524 N N . THR B 1 203 ? 42.995 29.220 137.825 1.00 18.19 203 THR B N 1
ATOM 3525 C CA . THR B 1 203 ? 42.975 29.323 139.278 1.00 19.06 203 THR B CA 1
ATOM 3526 C C . THR B 1 203 ? 41.544 29.563 139.730 1.00 19.56 203 THR B C 1
ATOM 3527 O O . THR B 1 203 ? 40.940 30.589 139.424 1.00 21.49 203 THR B O 1
ATOM 3531 N N . PHE B 1 204 ? 41.000 28.607 140.466 1.00 20.74 204 PHE B N 1
ATOM 3532 C CA . PHE B 1 204 ? 39.628 28.706 140.935 1.00 18.61 204 PHE B CA 1
ATOM 3533 C C . PHE B 1 204 ? 39.483 29.413 142.268 1.00 18.48 204 PHE B C 1
ATOM 3534 O O . PHE B 1 204 ? 38.461 30.048 142.526 1.00 17.65 204 PHE B O 1
ATOM 3542 N N . ALA B 1 205 ? 40.506 29.317 143.114 1.00 19.91 205 ALA B N 1
ATOM 3543 C CA . ALA B 1 205 ? 40.447 29.951 144.428 1.00 18.47 205 ALA B CA 1
ATOM 3544 C C . ALA B 1 205 ? 41.797 30.340 145.011 1.00 19.54 205 ALA B C 1
ATOM 3545 O O . ALA B 1 205 ? 42.856 29.838 144.605 1.00 17.22 205 ALA B O 1
ATOM 3547 N N . VAL B 1 206 ? 41.741 31.233 145.991 1.00 18.45 206 VAL B N 1
ATOM 3548 C CA . VAL B 1 206 ? 42.935 31.715 146.654 1.00 19.72 206 VAL B CA 1
ATOM 3549 C C . VAL B 1 206 ? 42.645 31.922 148.136 1.00 22.98 206 VAL B C 1
ATOM 3550 O O . VAL B 1 206 ? 41.541 31.636 148.620 1.00 24.14 206 VAL B O 1
ATOM 3554 N N . TRP B 1 207 ? 43.645 32.409 148.861 1.00 24.09 207 TRP B N 1
ATOM 3555 C CA . TRP B 1 207 ? 43.494 32.687 150.280 1.00 25.49 207 TRP B CA 1
ATOM 3556 C C . TRP B 1 207 ? 43.693 34.189 150.389 1.00 26.71 207 TRP B C 1
ATOM 3557 O O . TRP B 1 207 ? 44.797 34.691 150.197 1.00 28.31 207 TRP B O 1
ATOM 3568 N N . ALA B 1 208 ? 42.616 34.913 150.670 1.00 27.76 208 ALA B N 1
ATOM 3569 C CA . ALA B 1 208 ? 42.707 36.365 150.749 1.00 29.04 208 ALA B CA 1
ATOM 3570 C C . ALA B 1 208 ? 42.494 36.927 152.133 1.00 29.18 208 ALA B C 1
ATOM 3571 O O . ALA B 1 208 ? 41.849 36.325 152.984 1.00 30.04 208 ALA B O 1
ATOM 3573 N N . TYR B 1 209 ? 43.050 38.109 152.339 1.00 31.28 209 TYR B N 1
ATOM 3574 C CA . TYR B 1 209 ? 42.927 38.814 153.603 1.00 32.60 209 TYR B CA 1
ATOM 3575 C C . TYR B 1 209 ? 42.931 40.302 153.261 1.00 32.59 209 TYR B C 1
ATOM 3576 O O . TYR B 1 209 ? 43.350 40.693 152.167 1.00 31.19 209 TYR B O 1
ATOM 3585 N N . ARG B 1 210 ? 42.433 41.124 154.176 1.00 33.74 210 ARG B N 1
ATOM 3586 C CA . ARG B 1 210 ? 42.417 42.557 153.953 1.00 35.01 210 ARG B CA 1
ATOM 3587 C C . ARG B 1 210 ? 43.866 42.994 154.026 1.00 35.56 210 ARG B C 1
ATOM 3588 O O . ARG B 1 210 ? 44.613 42.512 154.874 1.00 35.78 210 ARG B O 1
ATOM 3596 N N . LYS B 1 211 ? 44.276 43.890 153.139 1.00 35.72 211 LYS B N 1
ATOM 3597 C CA . LYS B 1 211 ? 45.658 44.347 153.148 1.00 37.93 211 LYS B CA 1
ATOM 3598 C C . LYS B 1 211 ? 46.055 44.967 154.488 1.00 39.51 211 LYS B C 1
ATOM 3599 O O . LYS B 1 211 ? 47.148 44.720 154.997 1.00 40.43 211 LYS B O 1
ATOM 3605 N N . ASP B 1 212 ? 45.160 45.763 155.059 1.00 41.65 212 ASP B N 1
ATOM 3606 C CA . ASP B 1 212 ? 45.418 46.437 156.327 1.00 43.02 212 ASP B CA 1
ATOM 3607 C C . ASP B 1 212 ? 45.453 45.478 157.516 1.00 42.40 212 ASP B C 1
ATOM 3608 O O . ASP B 1 212 ? 45.421 45.917 158.667 1.00 42.30 212 ASP B O 1
ATOM 3613 N N . ASN B 1 213 ? 45.539 44.177 157.251 1.00 41.34 213 ASN B N 1
ATOM 3614 C CA . ASN B 1 213 ? 45.545 43.206 158.340 1.00 40.55 213 ASN B CA 1
ATOM 3615 C C . ASN B 1 213 ? 46.193 41.869 157.959 1.00 38.91 213 ASN B C 1
ATOM 3616 O O . ASN B 1 213 ? 45.563 40.816 158.027 1.00 37.28 213 ASN B O 1
ATOM 3621 N N . PRO B 1 214 ? 47.475 41.896 157.570 1.00 38.69 214 PRO B N 1
ATOM 3622 C CA . PRO B 1 214 ? 48.211 40.689 157.176 1.00 38.05 214 PRO B CA 1
ATOM 3623 C C . PRO B 1 214 ? 48.115 39.574 158.212 1.00 36.74 214 PRO B C 1
ATOM 3624 O O . PRO B 1 214 ? 47.985 39.831 159.408 1.00 37.42 214 PRO B O 1
ATOM 3628 N N . PRO B 1 215 ? 48.177 38.316 157.760 1.00 35.58 215 PRO B N 1
ATOM 3629 C CA . PRO B 1 215 ? 48.093 37.175 158.673 1.00 35.15 215 PRO B CA 1
ATOM 3630 C C . PRO B 1 215 ? 49.380 36.926 159.457 1.00 35.12 215 PRO B C 1
ATOM 3631 O O . PRO B 1 215 ? 50.486 37.112 158.944 1.00 36.68 215 PRO B O 1
ATOM 3635 N N . PRO B 1 216 ? 49.249 36.495 160.716 1.00 34.23 216 PRO B N 1
ATOM 3636 C CA . PRO B 1 216 ? 50.433 36.226 161.535 1.00 34.04 216 PRO B CA 1
ATOM 3637 C C . PRO B 1 216 ? 51.287 35.130 160.901 1.00 34.03 216 PRO B C 1
ATOM 3638 O O . PRO B 1 216 ? 50.766 34.155 160.360 1.00 34.75 216 PRO B O 1
ATOM 3642 N N . ALA B 1 217 ? 52.599 35.295 160.969 1.00 33.98 217 ALA B N 1
ATOM 3643 C CA . ALA B 1 217 ? 53.519 34.319 160.404 1.00 33.68 217 ALA B CA 1
ATOM 3644 C C . ALA B 1 217 ? 53.248 32.902 160.914 1.00 32.81 217 ALA B C 1
ATOM 3645 O O . ALA B 1 217 ? 53.379 31.929 160.168 1.00 33.96 217 ALA B O 1
ATOM 3647 N N . ALA B 1 218 ? 52.868 32.786 162.181 1.00 30.66 218 ALA B N 1
ATOM 3648 C CA . ALA B 1 218 ? 52.611 31.475 162.770 1.00 29.99 218 ALA B CA 1
ATOM 3649 C C . ALA B 1 218 ? 51.504 30.704 162.048 1.00 30.09 218 ALA B C 1
ATOM 3650 O O . ALA B 1 218 ? 51.550 29.474 161.959 1.00 30.00 218 ALA B O 1
ATOM 3652 N N . LEU B 1 219 ? 50.507 31.427 161.547 1.00 28.76 219 LEU B N 1
ATOM 3653 C CA . LEU B 1 219 ? 49.400 30.797 160.841 1.00 27.57 219 LEU B CA 1
ATOM 3654 C C . LEU B 1 219 ? 49.858 30.298 159.486 1.00 26.94 219 LEU B C 1
ATOM 3655 O O . LEU B 1 219 ? 49.457 29.216 159.058 1.00 26.30 219 LEU B O 1
ATOM 3660 N N . LEU B 1 220 ? 50.695 31.083 158.813 1.00 25.45 220 LEU B N 1
ATOM 3661 C CA . LEU B 1 220 ? 51.183 30.689 157.506 1.00 27.07 220 LEU B CA 1
ATOM 3662 C C . LEU B 1 220 ? 52.041 29.439 157.605 1.00 28.92 220 LEU B C 1
ATOM 3663 O O . LEU B 1 220 ? 51.984 28.565 156.734 1.00 30.13 220 LEU B O 1
ATOM 3668 N N . GLN B 1 221 ? 52.832 29.337 158.668 1.00 28.20 221 GLN B N 1
ATOM 3669 C CA . GLN B 1 221 ? 53.679 28.168 158.809 1.00 28.98 221 GLN B CA 1
ATOM 3670 C C . GLN B 1 221 ? 52.830 26.945 159.118 1.00 27.83 221 GLN B C 1
ATOM 3671 O O . GLN B 1 221 ? 53.099 25.846 158.628 1.00 27.11 221 GLN B O 1
ATOM 3677 N N . ALA B 1 222 ? 51.797 27.143 159.927 1.00 25.92 222 ALA B N 1
ATOM 3678 C CA . ALA B 1 222 ? 50.907 26.055 160.290 1.00 25.46 222 ALA B CA 1
ATOM 3679 C C . ALA B 1 222 ? 50.179 25.530 159.052 1.00 26.20 222 ALA B C 1
ATOM 3680 O O . ALA B 1 222 ? 49.931 24.332 158.927 1.00 25.79 222 ALA B O 1
ATOM 3690 N N . ARG B 1 224 ? 51.318 25.713 155.907 1.00 26.70 224 ARG B N 1
ATOM 3691 C CA . ARG B 1 224 ? 52.288 25.058 155.049 1.00 27.12 224 ARG B CA 1
ATOM 3692 C C . ARG B 1 224 ? 52.607 23.654 155.552 1.00 27.90 224 ARG B C 1
ATOM 3693 O O . ARG B 1 224 ? 52.834 22.744 154.756 1.00 28.08 224 ARG B O 1
ATOM 3701 N N . GLU B 1 225 ? 52.609 23.477 156.872 1.00 27.55 225 GLU B N 1
ATOM 3702 C CA . GLU B 1 225 ? 52.899 22.175 157.467 1.00 27.61 225 GLU B CA 1
ATOM 3703 C C . GLU B 1 225 ? 51.729 21.233 157.226 1.00 27.18 225 GLU B C 1
ATOM 3704 O O . GLU B 1 225 ? 51.905 20.020 157.047 1.00 26.62 225 GLU B O 1
ATOM 3710 N N . ALA B 1 226 ? 50.533 21.807 157.217 1.00 25.65 226 ALA B N 1
ATOM 3711 C CA . ALA B 1 226 ? 49.319 21.041 156.991 1.00 24.62 226 ALA B CA 1
ATOM 3712 C C . ALA B 1 226 ? 49.242 20.569 155.531 1.00 23.78 226 ALA B C 1
ATOM 3713 O O . ALA B 1 226 ? 48.816 19.445 155.249 1.00 20.99 226 ALA B O 1
ATOM 3715 N N . ARG B 1 227 ? 49.666 21.421 154.603 1.00 23.02 227 ARG B N 1
ATOM 3716 C CA . ARG B 1 227 ? 49.629 21.043 153.194 1.00 23.14 227 ARG B CA 1
ATOM 3717 C C . ARG B 1 227 ? 50.630 19.924 152.903 1.00 23.20 227 ARG B C 1
ATOM 3718 O O . ARG B 1 227 ? 50.353 19.041 152.087 1.00 23.17 227 ARG B O 1
ATOM 3726 N N . ARG B 1 228 ? 51.788 19.955 153.562 1.00 23.15 228 ARG B N 1
ATOM 3727 C CA . ARG B 1 228 ? 52.789 18.908 153.350 1.00 25.51 228 ARG B CA 1
ATOM 3728 C C . ARG B 1 228 ? 52.212 17.575 153.811 1.00 25.40 228 ARG B C 1
ATOM 3729 O O . ARG B 1 228 ? 52.386 16.550 153.150 1.00 23.67 228 ARG B O 1
ATOM 3737 N N . ARG B 1 229 ? 51.506 17.599 154.938 1.00 25.25 229 ARG B N 1
ATOM 3738 C CA . ARG B 1 229 ? 50.892 16.386 155.456 1.00 25.82 229 ARG B CA 1
ATOM 3739 C C . ARG B 1 229 ? 49.837 15.855 154.490 1.00 24.52 229 ARG B C 1
ATOM 3740 O O . ARG B 1 229 ? 49.853 14.675 154.137 1.00 22.79 229 ARG B O 1
ATOM 3748 N N . GLY B 1 230 ? 48.932 16.731 154.057 1.00 23.40 230 GLY B N 1
ATOM 3749 C CA . GLY B 1 230 ? 47.899 16.319 153.118 1.00 22.02 230 GLY B CA 1
ATOM 3750 C C . GLY B 1 230 ? 48.473 15.769 151.816 1.00 21.20 230 GLY B C 1
ATOM 3751 O O . GLY B 1 230 ? 48.080 14.711 151.343 1.00 17.42 230 GLY B O 1
ATOM 3752 N N . ILE B 1 231 ? 49.417 16.495 151.233 1.00 23.64 231 ILE B N 1
ATOM 3753 C CA . ILE B 1 231 ? 50.038 16.078 149.986 1.00 23.69 231 ILE B CA 1
ATOM 3754 C C . ILE B 1 231 ? 50.815 14.793 150.202 1.00 25.00 231 ILE B C 1
ATOM 3755 O O . ILE B 1 231 ? 50.892 13.942 149.312 1.00 24.04 231 ILE B O 1
ATOM 3760 N N . GLY B 1 232 ? 51.378 14.660 151.400 1.00 25.26 232 GLY B N 1
ATOM 3761 C CA . GLY B 1 232 ? 52.161 13.485 151.729 1.00 25.84 232 GLY B CA 1
ATOM 3762 C C . GLY B 1 232 ? 51.329 12.242 151.978 1.00 26.01 232 GLY B C 1
ATOM 3763 O O . GLY B 1 232 ? 51.851 11.123 151.938 1.00 26.99 232 GLY B O 1
ATOM 3764 N N . HIS B 1 233 ? 50.037 12.423 152.228 1.00 23.71 233 HIS B N 1
ATOM 3765 C CA . HIS B 1 233 ? 49.170 11.282 152.491 1.00 24.38 233 HIS B CA 1
ATOM 3766 C C . HIS B 1 233 ? 47.844 11.407 151.750 1.00 24.18 233 HIS B C 1
ATOM 3767 O O . HIS B 1 233 ? 46.775 11.472 152.358 1.00 22.37 233 HIS B O 1
ATOM 3774 N N . LEU B 1 234 ? 47.926 11.428 150.426 1.00 23.17 234 LEU B N 1
ATOM 3775 C CA . LEU B 1 234 ? 46.750 11.562 149.590 1.00 23.86 234 LEU B CA 1
ATOM 3776 C C . LEU B 1 234 ? 45.758 10.400 149.729 1.00 24.49 234 LEU B C 1
ATOM 3777 O O . LEU B 1 234 ? 44.541 10.613 149.720 1.00 22.67 234 LEU B O 1
ATOM 3782 N N . ALA B 1 235 ? 46.276 9.180 149.856 1.00 24.06 235 ALA B N 1
ATOM 3783 C CA . ALA B 1 235 ? 45.425 8.002 149.997 1.00 25.26 235 ALA B CA 1
ATOM 3784 C C . ALA B 1 235 ? 44.538 8.152 151.225 1.00 26.45 235 ALA B C 1
ATOM 3785 O O . ALA B 1 235 ? 43.347 7.846 151.197 1.00 26.41 235 ALA B O 1
ATOM 3787 N N . GLU B 1 236 ? 45.137 8.645 152.300 1.00 28.94 236 GLU B N 1
ATOM 3788 C CA . GLU B 1 236 ? 44.438 8.836 153.560 1.00 29.71 236 GLU B CA 1
ATOM 3789 C C . GLU B 1 236 ? 43.420 9.970 153.475 1.00 30.09 236 GLU B C 1
ATOM 3790 O O . GLU B 1 236 ? 42.300 9.838 153.968 1.00 31.61 236 GLU B O 1
ATOM 3796 N N . VAL B 1 237 ? 43.792 11.080 152.846 1.00 29.48 237 VAL B N 1
ATOM 3797 C CA . VAL B 1 237 ? 42.862 12.198 152.716 1.00 29.80 237 VAL B CA 1
ATOM 3798 C C . VAL B 1 237 ? 41.718 11.782 151.797 1.00 30.58 237 VAL B C 1
ATOM 3799 O O . VAL B 1 237 ? 40.569 12.190 151.988 1.00 28.99 237 VAL B O 1
ATOM 3803 N N . SER B 1 238 ? 42.049 10.961 150.805 1.00 30.77 238 SER B N 1
ATOM 3804 C CA . SER B 1 238 ? 41.072 10.497 149.830 1.00 33.11 238 SER B CA 1
ATOM 3805 C C . SER B 1 238 ? 40.039 9.517 150.366 1.00 34.91 238 SER B C 1
ATOM 3806 O O . SER B 1 238 ? 38.846 9.682 150.129 1.00 32.27 238 SER B O 1
ATOM 3809 N N . GLN B 1 239 ? 40.490 8.494 151.081 1.00 38.99 239 GLN B N 1
ATOM 3810 C CA . GLN B 1 239 ? 39.560 7.512 151.627 1.00 42.43 239 GLN B CA 1
ATOM 3811 C C . GLN B 1 239 ? 38.508 8.233 152.465 1.00 43.91 239 GLN B C 1
ATOM 3812 O O . GLN B 1 239 ? 37.308 8.067 152.256 1.00 46.10 239 GLN B O 1
ATOM 3818 N N . ARG B 1 240 ? 38.978 9.052 153.399 1.00 44.30 240 ARG B N 1
ATOM 3819 C CA . ARG B 1 240 ? 38.118 9.822 154.291 1.00 44.71 240 ARG B CA 1
ATOM 3820 C C . ARG B 1 240 ? 36.957 10.533 153.576 1.00 44.65 240 ARG B C 1
ATOM 3821 O O . ARG B 1 240 ? 35.806 10.404 153.989 1.00 47.10 240 ARG B O 1
ATOM 3829 N N . HIS B 1 241 ? 37.246 11.256 152.496 1.00 43.10 241 HIS B N 1
ATOM 3830 C CA . HIS B 1 241 ? 36.207 11.987 151.758 1.00 42.05 241 HIS B CA 1
ATOM 3831 C C . HIS B 1 241 ? 35.465 11.193 150.674 1.00 42.52 241 HIS B C 1
ATOM 3832 O O . HIS B 1 241 ? 34.366 11.573 150.262 1.00 41.17 241 HIS B O 1
ATOM 3839 N N . ALA B 1 242 ? 36.062 10.100 150.210 1.00 43.21 242 ALA B N 1
ATOM 3840 C CA . ALA B 1 242 ? 35.446 9.281 149.169 1.00 43.44 242 ALA B CA 1
ATOM 3841 C C . ALA B 1 242 ? 34.154 8.627 149.650 1.00 43.10 242 ALA B C 1
ATOM 3842 O O . ALA B 1 242 ? 33.131 8.683 148.979 1.00 41.86 242 ALA B O 1
ATOM 3844 N N . GLU B 1 243 ? 34.217 7.997 150.814 1.00 44.42 243 GLU B N 1
ATOM 3845 C CA . GLU B 1 243 ? 33.061 7.328 151.402 1.00 46.63 243 GLU B CA 1
ATOM 3846 C C . GLU B 1 243 ? 31.921 8.319 151.612 1.00 46.08 243 GLU B C 1
ATOM 3847 O O . GLU B 1 243 ? 30.761 8.045 151.299 1.00 45.26 243 GLU B O 1
ATOM 3853 N N . LYS B 1 244 ? 32.269 9.481 152.141 1.00 45.00 244 LYS B N 1
ATOM 3854 C CA . LYS B 1 244 ? 31.294 10.522 152.399 1.00 43.90 244 LYS B CA 1
ATOM 3855 C C . LYS B 1 244 ? 30.699 11.042 151.089 1.00 41.71 244 LYS B C 1
ATOM 3856 O O . LYS B 1 244 ? 29.653 11.681 151.093 1.00 41.04 244 LYS B O 1
ATOM 3862 N N . LEU B 1 245 ? 31.359 10.750 149.967 1.00 39.43 245 LEU B N 1
ATOM 3863 C CA . LEU B 1 245 ? 30.885 11.204 148.656 1.00 35.98 245 LEU B CA 1
ATOM 3864 C C . LEU B 1 245 ? 30.290 10.116 147.767 1.00 32.46 245 LEU B C 1
ATOM 3865 O O . LEU B 1 245 ? 29.749 10.419 146.714 1.00 31.90 245 LEU B O 1
ATOM 3870 N N . GLY B 1 246 ? 30.388 8.857 148.183 1.00 29.61 246 GLY B N 1
ATOM 3871 C CA . GLY B 1 246 ? 29.857 7.776 147.372 1.00 25.45 246 GLY B CA 1
ATOM 3872 C C . GLY B 1 246 ? 30.734 7.514 146.158 1.00 25.50 246 GLY B C 1
ATOM 3873 O O . GLY B 1 246 ? 30.266 7.023 145.132 1.00 26.80 246 GLY B O 1
ATOM 3874 N N . LEU B 1 247 ? 32.017 7.837 146.264 1.00 22.70 247 LEU B N 1
ATOM 3875 C CA . LEU B 1 247 ? 32.924 7.640 145.150 1.00 22.75 247 LEU B CA 1
ATOM 3876 C C . LEU B 1 247 ? 34.101 6.729 145.468 1.00 23.10 247 LEU B C 1
ATOM 3877 O O . LEU B 1 247 ? 34.548 6.629 146.617 1.00 22.40 247 LEU B O 1
ATOM 3882 N N . PRO B 1 248 ? 34.616 6.036 144.446 1.00 22.51 248 PRO B N 1
ATOM 3883 C CA . PRO B 1 248 ? 35.758 5.160 144.716 1.00 24.01 248 PRO B CA 1
ATOM 3884 C C . PRO B 1 248 ? 36.959 6.000 145.166 1.00 25.03 248 PRO B C 1
ATOM 3885 O O . PRO B 1 248 ? 37.151 7.130 144.698 1.00 24.71 248 PRO B O 1
ATOM 3889 N N . GLU B 1 249 ? 37.748 5.454 146.086 1.00 24.05 249 GLU B N 1
ATOM 3890 C CA . GLU B 1 249 ? 38.914 6.156 146.615 1.00 23.91 249 GLU B CA 1
ATOM 3891 C C . GLU B 1 249 ? 39.798 6.700 145.495 1.00 23.92 249 GLU B C 1
ATOM 3892 O O . GLU B 1 249 ? 40.239 7.854 145.542 1.00 22.70 249 GLU B O 1
ATOM 3898 N N . ARG B 1 250 ? 40.045 5.868 144.487 1.00 23.90 250 ARG B N 1
ATOM 3899 C CA . ARG B 1 250 ? 40.900 6.255 143.374 1.00 24.16 250 ARG B CA 1
ATOM 3900 C C . ARG B 1 250 ? 40.394 7.470 142.599 1.00 22.83 250 ARG B C 1
ATOM 3901 O O . ARG B 1 250 ? 41.200 8.250 142.092 1.00 22.52 250 ARG B O 1
ATOM 3909 N N . VAL B 1 251 ? 39.078 7.643 142.505 1.00 20.47 251 VAL B N 1
ATOM 3910 C CA . VAL B 1 251 ? 38.541 8.805 141.800 1.00 20.28 251 VAL B CA 1
ATOM 3911 C C . VAL B 1 251 ? 38.924 10.076 142.543 1.00 21.11 251 VAL B C 1
ATOM 3912 O O . VAL B 1 251 ? 39.377 11.048 141.941 1.00 22.73 251 VAL B O 1
ATOM 3916 N N . VAL B 1 252 ? 38.727 10.067 143.855 1.00 20.79 252 VAL B N 1
ATOM 3917 C CA . VAL B 1 252 ? 39.055 11.218 144.682 1.00 20.12 252 VAL B CA 1
ATOM 3918 C C . VAL B 1 252 ? 40.561 11.420 144.741 1.00 19.17 252 VAL B C 1
ATOM 3919 O O . VAL B 1 252 ? 41.044 12.551 144.747 1.00 17.39 252 VAL B O 1
ATOM 3923 N N . GLN B 1 253 ? 41.309 10.325 144.784 1.00 19.09 253 GLN B N 1
ATOM 3924 C CA . GLN B 1 253 ? 42.748 10.456 144.860 1.00 20.60 253 GLN B CA 1
ATOM 3925 C C . GLN B 1 253 ? 43.298 11.168 143.636 1.00 21.84 253 GLN B C 1
ATOM 3926 O O . GLN B 1 253 ? 44.110 12.090 143.763 1.00 20.47 253 GLN B O 1
ATOM 3932 N N . HIS B 1 254 ? 42.875 10.750 142.447 1.00 21.91 254 HIS B N 1
ATOM 3933 C CA . HIS B 1 254 ? 43.382 11.427 141.273 1.00 23.95 254 HIS B CA 1
ATOM 3934 C C . HIS B 1 254 ? 42.848 12.856 141.254 1.00 22.82 254 HIS B C 1
ATOM 3935 O O . HIS B 1 254 ? 43.548 13.786 140.852 1.00 22.68 254 HIS B O 1
ATOM 3942 N N . TYR B 1 255 ? 41.610 13.023 141.698 1.00 19.73 255 TYR B N 1
ATOM 3943 C CA . TYR B 1 255 ? 40.990 14.334 141.749 1.00 19.54 255 TYR B CA 1
ATOM 3944 C C . TYR B 1 255 ? 41.857 15.323 142.531 1.00 20.92 255 TYR B C 1
ATOM 3945 O O . TYR B 1 255 ? 42.096 16.447 142.080 1.00 22.01 255 TYR B O 1
ATOM 3954 N N . LEU B 1 256 ? 42.331 14.906 143.702 1.00 20.28 256 LEU B N 1
ATOM 3955 C CA . LEU B 1 256 ? 43.156 15.776 144.538 1.00 19.25 256 LEU B CA 1
ATOM 3956 C C . LEU B 1 256 ? 44.563 15.933 143.978 1.00 19.10 256 LEU B C 1
ATOM 3957 O O . LEU B 1 256 ? 45.138 17.018 144.017 1.00 19.09 256 LEU B O 1
ATOM 3962 N N . TRP B 1 257 ? 45.120 14.846 143.461 1.00 18.41 257 TRP B N 1
ATOM 3963 C CA . TRP B 1 257 ? 46.460 14.883 142.894 1.00 18.30 257 TRP B CA 1
ATOM 3964 C C . TRP B 1 257 ? 46.522 15.885 141.745 1.00 19.66 257 TRP B C 1
ATOM 3965 O O . TRP B 1 257 ? 47.554 16.511 141.485 1.00 19.05 257 TRP B O 1
ATOM 3976 N N . ASN B 1 258 ? 45.393 16.031 141.071 1.00 18.90 258 ASN B N 1
ATOM 3977 C CA . ASN B 1 258 ? 45.275 16.902 139.929 1.00 19.09 258 ASN B CA 1
ATOM 3978 C C . ASN B 1 258 ? 45.369 18.389 140.250 1.00 18.99 258 ASN B C 1
ATOM 3979 O O . ASN B 1 258 ? 45.677 19.191 139.379 1.00 19.08 258 ASN B O 1
ATOM 3984 N N . PHE B 1 259 ? 45.132 18.763 141.501 1.00 19.25 259 PHE B N 1
ATOM 3985 C CA . PHE B 1 259 ? 45.197 20.181 141.875 1.00 18.64 259 PHE B CA 1
ATOM 3986 C C . PHE B 1 259 ? 46.593 20.779 142.060 1.00 18.96 259 PHE B C 1
ATOM 3987 O O . PHE B 1 259 ? 47.543 20.080 142.408 1.00 18.54 259 PHE B O 1
ATOM 3995 N N . ARG B 1 260 ? 46.689 22.084 141.808 1.00 19.50 260 ARG B N 1
ATOM 3996 C CA . ARG B 1 260 ? 47.927 22.854 141.952 1.00 19.46 260 ARG B CA 1
ATOM 3997 C C . ARG B 1 260 ? 47.669 23.807 143.120 1.00 21.04 260 ARG B C 1
ATOM 3998 O O . ARG B 1 260 ? 46.819 24.703 143.036 1.00 21.22 260 ARG B O 1
ATOM 4006 N N . TYR B 1 261 ? 48.415 23.615 144.206 1.00 22.02 261 TYR B N 1
ATOM 4007 C CA . TYR B 1 261 ? 48.207 24.384 145.429 1.00 21.80 261 TYR B CA 1
ATOM 4008 C C . TYR B 1 261 ? 49.175 25.502 145.799 1.00 23.79 261 TYR B C 1
ATOM 4009 O O . TYR B 1 261 ? 48.954 26.198 146.790 1.00 23.89 261 TYR B O 1
ATOM 4018 N N . HIS B 1 262 ? 50.228 25.703 145.017 1.00 25.92 262 HIS B N 1
ATOM 4019 C CA . HIS B 1 262 ? 51.213 26.719 145.374 1.00 26.41 262 HIS B CA 1
ATOM 4020 C C . HIS B 1 262 ? 51.188 28.065 144.654 1.00 26.12 262 HIS B C 1
ATOM 4021 O O . HIS B 1 262 ? 52.126 28.853 144.791 1.00 24.92 262 HIS B O 1
ATOM 4028 N N . LEU B 1 263 ? 50.123 28.332 143.907 1.00 24.92 263 LEU B N 1
ATOM 4029 C CA . LEU B 1 263 ? 49.996 29.591 143.178 1.00 24.30 263 LEU B CA 1
ATOM 4030 C C . LEU B 1 263 ? 51.327 30.026 142.558 1.00 24.48 263 LEU B C 1
ATOM 4031 O O . LEU B 1 263 ? 51.872 31.079 142.889 1.00 24.55 263 LEU B O 1
ATOM 4036 N N . GLU B 1 264 ? 51.842 29.206 141.652 1.00 23.90 264 GLU B N 1
ATOM 4037 C CA . GLU B 1 264 ? 53.101 29.499 140.988 1.00 23.89 264 GLU B CA 1
ATOM 4038 C C . GLU B 1 264 ? 52.855 30.398 139.777 1.00 23.96 264 GLU B C 1
ATOM 4039 O O . GLU B 1 264 ? 51.708 30.672 139.417 1.00 23.02 264 GLU B O 1
ATOM 4045 N N . ALA B 1 265 ? 53.939 30.852 139.150 1.00 22.59 265 ALA B N 1
ATOM 4046 C CA . ALA B 1 265 ? 53.851 31.739 137.995 1.00 21.13 265 ALA B CA 1
ATOM 4047 C C . ALA B 1 265 ? 52.832 31.304 136.942 1.00 20.41 265 ALA B C 1
ATOM 4048 O O . ALA B 1 265 ? 52.129 32.135 136.377 1.00 20.57 265 ALA B O 1
ATOM 4050 N N . PRO B 1 266 ? 52.742 29.998 136.654 1.00 19.91 266 PRO B N 1
ATOM 4051 C CA . PRO B 1 266 ? 51.757 29.609 135.640 1.00 20.13 266 PRO B CA 1
ATOM 4052 C C . PRO B 1 266 ? 50.328 29.797 136.154 1.00 21.35 266 PRO B C 1
ATOM 4053 O O . PRO B 1 266 ? 49.413 30.097 135.387 1.00 21.55 266 PRO B O 1
ATOM 4057 N N . ASP B 1 267 ? 50.135 29.626 137.455 1.00 20.40 267 ASP B N 1
ATOM 4058 C CA . ASP B 1 267 ? 48.808 29.783 138.019 1.00 22.56 267 ASP B CA 1
ATOM 4059 C C . ASP B 1 267 ? 48.390 31.252 138.058 1.00 24.41 267 ASP B C 1
ATOM 4060 O O . ASP B 1 267 ? 47.233 31.576 137.768 1.00 24.19 267 ASP B O 1
ATOM 4065 N N . ARG B 1 268 ? 49.303 32.154 138.414 1.00 25.32 268 ARG B N 1
ATOM 4066 C CA . ARG B 1 268 ? 48.901 33.551 138.442 1.00 28.40 268 ARG B CA 1
ATOM 4067 C C . ARG B 1 268 ? 48.824 34.120 137.025 1.00 27.89 268 ARG B C 1
ATOM 4068 O O . ARG B 1 268 ? 48.236 35.176 136.800 1.00 28.08 268 ARG B O 1
ATOM 4076 N N . LEU B 1 269 ? 49.389 33.395 136.065 1.00 26.99 269 LEU B N 1
ATOM 4077 C CA . LEU B 1 269 ? 49.319 33.814 134.676 1.00 27.14 269 LEU B CA 1
ATOM 4078 C C . LEU B 1 269 ? 47.873 33.586 134.240 1.00 27.30 269 LEU B C 1
ATOM 4079 O O . LEU B 1 269 ? 47.242 34.459 133.637 1.00 26.62 269 LEU B O 1
ATOM 4084 N N . GLY B 1 270 ? 47.356 32.400 134.548 1.00 25.93 270 GLY B N 1
ATOM 4085 C CA . GLY B 1 270 ? 45.983 32.091 134.206 1.00 23.80 270 GLY B CA 1
ATOM 4086 C C . GLY B 1 270 ? 45.050 33.033 134.951 1.00 22.85 270 GLY B C 1
ATOM 4087 O O . GLY B 1 270 ? 44.101 33.566 134.380 1.00 21.07 270 GLY B O 1
ATOM 4088 N N . LEU B 1 271 ? 45.328 33.247 136.232 1.00 22.02 271 LEU B N 1
ATOM 4089 C CA . LEU B 1 271 ? 44.510 34.134 137.046 1.00 22.87 271 LEU B CA 1
ATOM 4090 C C . LEU B 1 271 ? 44.423 35.529 136.426 1.00 24.63 271 LEU B C 1
ATOM 4091 O O . LEU B 1 271 ? 43.338 36.105 136.347 1.00 25.49 271 LEU B O 1
ATOM 4096 N N . ARG B 1 272 ? 45.562 36.068 135.990 1.00 24.73 272 ARG B N 1
ATOM 4097 C CA . ARG B 1 272 ? 45.590 37.389 135.370 1.00 24.84 272 ARG B CA 1
ATOM 4098 C C . ARG B 1 272 ? 44.762 37.398 134.094 1.00 24.22 272 ARG B C 1
ATOM 4099 O O . ARG B 1 272 ? 43.929 38.281 133.902 1.00 24.57 272 ARG B O 1
ATOM 4107 N N . GLU B 1 273 ? 44.996 36.420 133.223 1.00 23.45 273 GLU B N 1
ATOM 4108 C CA . GLU B 1 273 ? 44.266 36.333 131.965 1.00 24.87 273 GLU B CA 1
ATOM 4109 C C . GLU B 1 273 ? 42.766 36.305 132.202 1.00 25.30 273 GLU B C 1
ATOM 4110 O O . GLU B 1 273 ? 42.014 37.012 131.541 1.00 25.66 273 GLU B O 1
ATOM 4116 N N . PHE B 1 274 ? 42.331 35.487 133.149 1.00 25.27 274 PHE B N 1
ATOM 4117 C CA . PHE B 1 274 ? 40.917 35.400 133.456 1.00 26.08 274 PHE B CA 1
ATOM 4118 C C . PHE B 1 274 ? 40.455 36.766 133.938 1.00 26.64 274 PHE B C 1
ATOM 4119 O O . PHE B 1 274 ? 39.455 37.303 133.458 1.00 26.79 274 PHE B O 1
ATOM 4127 N N . ALA B 1 275 ? 41.196 37.321 134.892 1.00 25.98 275 ALA B N 1
ATOM 4128 C CA . ALA B 1 275 ? 40.889 38.632 135.457 1.00 27.42 275 ALA B CA 1
ATOM 4129 C C . ALA B 1 275 ? 40.576 39.663 134.373 1.00 28.41 275 ALA B C 1
ATOM 4130 O O . ALA B 1 275 ? 39.532 40.329 134.415 1.00 28.70 275 ALA B O 1
ATOM 4132 N N . ASP B 1 276 ? 41.477 39.782 133.402 1.00 27.52 276 ASP B N 1
ATOM 4133 C CA . ASP B 1 276 ? 41.310 40.737 132.311 1.00 29.25 276 ASP B CA 1
ATOM 4134 C C . ASP B 1 276 ? 40.069 40.493 131.463 1.00 29.09 276 ASP B C 1
ATOM 4135 O O . ASP B 1 276 ? 39.449 41.439 130.968 1.00 27.52 276 ASP B O 1
ATOM 4140 N N . LEU B 1 277 ? 39.726 39.223 131.287 1.00 28.41 277 LEU B N 1
ATOM 4141 C CA . LEU B 1 277 ? 38.576 38.844 130.490 1.00 28.36 277 LEU B CA 1
ATOM 4142 C C . LEU B 1 277 ? 37.242 38.958 131.214 1.00 28.97 277 LEU B C 1
ATOM 4143 O O . LEU B 1 277 ? 36.250 39.376 130.620 1.00 30.49 277 LEU B O 1
ATOM 4148 N N . ALA B 1 278 ? 37.218 38.595 132.492 1.00 28.67 278 ALA B N 1
ATOM 4149 C CA . ALA B 1 278 ? 35.980 38.624 133.257 1.00 27.27 278 ALA B CA 1
ATOM 4150 C C . ALA B 1 278 ? 35.719 39.895 134.045 1.00 28.31 278 ALA B C 1
ATOM 4151 O O . ALA B 1 278 ? 34.567 40.285 134.212 1.00 29.80 278 ALA B O 1
ATOM 4153 N N . VAL B 1 279 ? 36.770 40.544 134.539 1.00 28.36 279 VAL B N 1
ATOM 4154 C CA . VAL B 1 279 ? 36.570 41.755 135.324 1.00 26.61 279 VAL B CA 1
ATOM 4155 C C . VAL B 1 279 ? 37.410 42.910 134.807 1.00 27.07 279 VAL B C 1
ATOM 4156 O O . VAL B 1 279 ? 38.317 43.384 135.483 1.00 26.66 279 VAL B O 1
ATOM 4160 N N . PRO B 1 280 ? 37.101 43.390 133.593 1.00 28.43 280 PRO B N 1
ATOM 4161 C CA . PRO B 1 280 ? 37.835 44.502 132.977 1.00 27.42 280 PRO B CA 1
ATOM 4162 C C . PRO B 1 280 ? 37.993 45.671 133.943 1.00 27.24 280 PRO B C 1
ATOM 4163 O O . PRO B 1 280 ? 37.039 46.054 134.618 1.00 24.69 280 PRO B O 1
ATOM 4167 N N . GLY B 1 281 ? 39.204 46.217 134.015 1.00 26.40 281 GLY B N 1
ATOM 4168 C CA . GLY B 1 281 ? 39.458 47.344 134.892 1.00 27.10 281 GLY B CA 1
ATOM 4169 C C . GLY B 1 281 ? 39.586 46.985 136.360 1.00 27.28 281 GLY B C 1
ATOM 4170 O O . GLY B 1 281 ? 39.513 47.861 137.227 1.00 26.89 281 GLY B O 1
ATOM 4171 N N . HIS B 1 282 ? 39.773 45.700 136.641 1.00 27.85 282 HIS B N 1
ATOM 4172 C CA . HIS B 1 282 ? 39.917 45.232 138.015 1.00 28.78 282 HIS B CA 1
ATOM 4173 C C . HIS B 1 282 ? 41.165 45.849 138.622 1.00 28.91 282 HIS B C 1
ATOM 4174 O O . HIS B 1 282 ? 42.105 46.183 137.906 1.00 28.48 282 HIS B O 1
ATOM 4181 N N . ALA B 1 283 ? 41.170 45.995 139.942 1.00 30.01 283 ALA B N 1
ATOM 4182 C CA . ALA B 1 283 ? 42.319 46.556 140.648 1.00 30.86 283 ALA B CA 1
ATOM 4183 C C . ALA B 1 283 ? 43.477 45.591 140.443 1.00 31.30 283 ALA B C 1
ATOM 4184 O O . ALA B 1 283 ? 43.262 44.443 140.055 1.00 31.23 283 ALA B O 1
ATOM 4186 N N . GLU B 1 284 ? 44.703 46.034 140.694 1.00 31.41 284 GLU B N 1
ATOM 4187 C CA . GLU B 1 284 ? 45.829 45.133 140.513 1.00 32.14 284 GLU B CA 1
ATOM 4188 C C . GLU B 1 284 ? 45.815 44.012 141.546 1.00 31.29 284 GLU B C 1
ATOM 4189 O O . GLU B 1 284 ? 45.541 44.237 142.727 1.00 30.37 284 GLU B O 1
ATOM 4195 N N . LEU B 1 285 ? 46.112 42.799 141.092 1.00 30.35 285 LEU B N 1
ATOM 4196 C CA . LEU B 1 285 ? 46.144 41.644 141.977 1.00 30.30 285 LEU B CA 1
ATOM 4197 C C . LEU B 1 285 ? 47.476 41.656 142.735 1.00 31.28 285 LEU B C 1
ATOM 4198 O O . LEU B 1 285 ? 48.546 41.549 142.129 1.00 30.03 285 LEU B O 1
ATOM 4203 N N . THR B 1 286 ? 47.407 41.807 144.053 1.00 31.30 286 THR B N 1
ATOM 4204 C CA . THR B 1 286 ? 48.610 41.841 144.872 1.00 33.80 286 THR B CA 1
ATOM 4205 C C . THR B 1 286 ? 48.649 40.655 145.829 1.00 36.33 286 THR B C 1
ATOM 4206 O O . THR B 1 286 ? 47.608 40.182 146.292 1.00 36.73 286 THR B O 1
ATOM 4210 N N . PHE B 1 287 ? 49.862 40.185 146.120 1.00 39.26 287 PHE B N 1
ATOM 4211 C CA . PHE B 1 287 ? 50.075 39.038 146.995 1.00 40.79 287 PHE B CA 1
ATOM 4212 C C . PHE B 1 287 ? 51.024 39.387 148.140 1.00 43.18 287 PHE B C 1
ATOM 4213 O O . PHE B 1 287 ? 51.718 40.416 148.022 1.00 45.20 287 PHE B O 1
ATOM 4221 N N . PRO C 1 16 ? 17.826 45.192 167.913 1.00 50.75 16 PRO C N 1
ATOM 4222 C CA . PRO C 1 16 ? 17.979 46.562 167.351 1.00 50.50 16 PRO C CA 1
ATOM 4223 C C . PRO C 1 16 ? 18.197 46.497 165.840 1.00 49.76 16 PRO C C 1
ATOM 4224 O O . PRO C 1 16 ? 19.016 45.708 165.363 1.00 51.44 16 PRO C O 1
ATOM 4228 N N . TYR C 1 17 ? 17.474 47.324 165.089 1.00 47.50 17 TYR C N 1
ATOM 4229 C CA . TYR C 1 17 ? 17.624 47.343 163.634 1.00 45.00 17 TYR C CA 1
ATOM 4230 C C . TYR C 1 17 ? 18.657 48.387 163.218 1.00 44.44 17 TYR C C 1
ATOM 4231 O O . TYR C 1 17 ? 18.531 49.572 163.549 1.00 42.95 17 TYR C O 1
ATOM 4240 N N . ARG C 1 18 ? 19.671 47.939 162.484 1.00 43.61 18 ARG C N 1
ATOM 4241 C CA . ARG C 1 18 ? 20.746 48.815 162.034 1.00 43.36 18 ARG C CA 1
ATOM 4242 C C . ARG C 1 18 ? 20.676 49.090 160.531 1.00 42.24 18 ARG C C 1
ATOM 4243 O O . ARG C 1 18 ? 20.269 48.233 159.743 1.00 42.67 18 ARG C O 1
ATOM 4251 N N . ALA C 1 19 ? 21.079 50.292 160.139 1.00 39.97 19 ALA C N 1
ATOM 4252 C CA . ALA C 1 19 ? 21.067 50.668 158.736 1.00 38.69 19 ALA C CA 1
ATOM 4253 C C . ALA C 1 19 ? 22.409 51.260 158.351 1.00 37.37 19 ALA C C 1
ATOM 4254 O O . ALA C 1 19 ? 23.030 51.976 159.142 1.00 38.31 19 ALA C O 1
ATOM 4256 N N . GLY C 1 20 ? 22.853 50.949 157.135 1.00 34.87 20 GLY C N 1
ATOM 4257 C CA . GLY C 1 20 ? 24.113 51.471 156.643 1.00 32.37 20 GLY C CA 1
ATOM 4258 C C . GLY C 1 20 ? 23.827 52.416 155.496 1.00 31.39 20 GLY C C 1
ATOM 4259 O O . GLY C 1 20 ? 23.683 51.992 154.348 1.00 32.06 20 GLY C O 1
ATOM 4260 N N . TRP C 1 21 ? 23.726 53.700 155.812 1.00 30.72 21 TRP C N 1
ATOM 4261 C CA . TRP C 1 21 ? 23.443 54.726 154.817 1.00 30.13 21 TRP C CA 1
ATOM 4262 C C . TRP C 1 21 ? 24.731 55.324 154.246 1.00 30.53 21 TRP C C 1
ATOM 4263 O O . TRP C 1 21 ? 25.698 55.541 154.972 1.00 32.14 21 TRP C O 1
ATOM 4274 N N . ILE C 1 22 ? 24.748 55.582 152.945 1.00 30.34 22 ILE C N 1
ATOM 4275 C CA . ILE C 1 22 ? 25.887 56.252 152.322 1.00 29.85 22 ILE C CA 1
ATOM 4276 C C . ILE C 1 22 ? 25.236 57.506 151.750 1.00 30.10 22 ILE C C 1
ATOM 4277 O O . ILE C 1 22 ? 24.493 57.453 150.765 1.00 30.78 22 ILE C O 1
ATOM 4282 N N . HIS C 1 23 ? 25.502 58.633 152.391 1.00 28.65 23 HIS C N 1
ATOM 4283 C CA . HIS C 1 23 ? 24.880 59.884 151.998 1.00 29.28 23 HIS C CA 1
ATOM 4284 C C . HIS C 1 23 ? 25.283 60.530 150.677 1.00 29.35 23 HIS C C 1
ATOM 4285 O O . HIS C 1 23 ? 25.793 61.649 150.644 1.00 29.59 23 HIS C O 1
ATOM 4292 N N . PHE C 1 24 ? 25.026 59.815 149.585 1.00 28.98 24 PHE C N 1
ATOM 4293 C CA . PHE C 1 24 ? 25.309 60.322 148.248 1.00 27.74 24 PHE C CA 1
ATOM 4294 C C . PHE C 1 24 ? 24.402 61.526 148.044 1.00 26.45 24 PHE C C 1
ATOM 4295 O O . PHE C 1 24 ? 23.277 61.547 148.546 1.00 27.51 24 PHE C O 1
ATOM 4303 N N . THR C 1 25 ? 24.866 62.521 147.301 1.00 24.76 25 THR C N 1
ATOM 4304 C CA . THR C 1 25 ? 24.041 63.701 147.070 1.00 23.84 25 THR C CA 1
ATOM 4305 C C . THR C 1 25 ? 22.637 63.363 146.551 1.00 23.79 25 THR C C 1
ATOM 4306 O O . THR C 1 25 ? 21.654 63.915 147.044 1.00 21.39 25 THR C O 1
ATOM 4310 N N . ASN C 1 26 ? 22.542 62.455 145.575 1.00 23.37 26 ASN C N 1
ATOM 4311 C CA . ASN C 1 26 ? 21.242 62.106 144.990 1.00 24.52 26 ASN C CA 1
ATOM 4312 C C . ASN C 1 26 ? 20.243 61.409 145.917 1.00 25.76 26 ASN C C 1
ATOM 4313 O O . ASN C 1 26 ? 19.137 61.065 145.502 1.00 27.74 26 ASN C O 1
ATOM 4318 N N . VAL C 1 27 ? 20.613 61.223 147.176 1.00 25.67 27 VAL C N 1
ATOM 4319 C CA . VAL C 1 27 ? 19.710 60.591 148.128 1.00 25.07 27 VAL C CA 1
ATOM 4320 C C . VAL C 1 27 ? 19.310 61.584 149.233 1.00 22.90 27 VAL C C 1
ATOM 4321 O O . VAL C 1 27 ? 18.501 61.282 150.110 1.00 21.10 27 VAL C O 1
ATOM 4325 N N . ALA C 1 28 ? 19.859 62.787 149.160 1.00 21.32 28 ALA C N 1
ATOM 4326 C CA . ALA C 1 28 ? 19.574 63.815 150.147 1.00 21.74 28 ALA C CA 1
ATOM 4327 C C . ALA C 1 28 ? 18.085 64.061 150.359 1.00 22.57 28 ALA C C 1
ATOM 4328 O O . ALA C 1 28 ? 17.641 64.247 151.488 1.00 22.27 28 ALA C O 1
ATOM 4330 N N . PRO C 1 29 ? 17.290 64.078 149.277 1.00 22.55 29 PRO C N 1
ATOM 4331 C CA . PRO C 1 29 ? 15.861 64.316 149.471 1.00 23.32 29 PRO C CA 1
ATOM 4332 C C . PRO C 1 29 ? 15.198 63.273 150.362 1.00 24.01 29 PRO C C 1
ATOM 4333 O O . PRO C 1 29 ? 14.156 63.528 150.961 1.00 25.90 29 PRO C O 1
ATOM 4337 N N . ILE C 1 30 ? 15.814 62.102 150.453 1.00 23.85 30 ILE C N 1
ATOM 4338 C CA . ILE C 1 30 ? 15.277 61.017 151.256 1.00 24.09 30 ILE C CA 1
ATOM 4339 C C . ILE C 1 30 ? 15.878 60.923 152.657 1.00 26.75 30 ILE C C 1
ATOM 4340 O O . ILE C 1 30 ? 15.143 60.900 153.646 1.00 28.71 30 ILE C O 1
ATOM 4345 N N . LEU C 1 31 ? 17.206 60.890 152.742 1.00 26.18 31 LEU C N 1
ATOM 4346 C CA . LEU C 1 31 ? 17.889 60.751 154.026 1.00 25.78 31 LEU C CA 1
ATOM 4347 C C . LEU C 1 31 ? 18.166 62.011 154.842 1.00 26.19 31 LEU C C 1
ATOM 4348 O O . LEU C 1 31 ? 18.291 61.933 156.062 1.00 26.11 31 LEU C O 1
ATOM 4353 N N . ASP C 1 32 ? 18.272 63.165 154.196 1.00 25.61 32 ASP C N 1
ATOM 4354 C CA . ASP C 1 32 ? 18.582 64.378 154.943 1.00 25.18 32 ASP C CA 1
ATOM 4355 C C . ASP C 1 32 ? 17.738 64.582 156.191 1.00 27.15 32 ASP C C 1
ATOM 4356 O O . ASP C 1 32 ? 18.289 64.795 157.269 1.00 28.59 32 ASP C O 1
ATOM 4361 N N . SER C 1 33 ? 16.414 64.507 156.067 1.00 26.76 33 SER C N 1
ATOM 4362 C CA . SER C 1 33 ? 15.549 64.728 157.225 1.00 26.53 33 SER C CA 1
ATOM 4363 C C . SER C 1 33 ? 14.984 63.475 157.887 1.00 26.68 33 SER C C 1
ATOM 4364 O O . SER C 1 33 ? 14.046 63.558 158.669 1.00 26.88 33 SER C O 1
ATOM 4367 N N . LEU C 1 34 ? 15.553 62.316 157.585 1.00 28.44 34 LEU C N 1
ATOM 4368 C CA . LEU C 1 34 ? 15.067 61.073 158.176 1.00 29.67 34 LEU C CA 1
ATOM 4369 C C . LEU C 1 34 ? 15.230 61.050 159.690 1.00 31.42 34 LEU C C 1
ATOM 4370 O O . LEU C 1 34 ? 16.314 61.304 160.216 1.00 32.70 34 LEU C O 1
ATOM 4375 N N . GLU C 1 35 ? 14.139 60.751 160.384 1.00 32.99 35 GLU C N 1
ATOM 4376 C CA . GLU C 1 35 ? 14.149 60.653 161.839 1.00 34.04 35 GLU C CA 1
ATOM 4377 C C . GLU C 1 35 ? 14.020 59.172 162.143 1.00 34.08 35 GLU C C 1
ATOM 4378 O O . GLU C 1 35 ? 12.969 58.574 161.910 1.00 34.02 35 GLU C O 1
ATOM 4384 N N . LEU C 1 36 ? 15.092 58.573 162.645 1.00 34.14 36 LEU C N 1
ATOM 4385 C CA . LEU C 1 36 ? 15.062 57.152 162.947 1.00 35.93 36 LEU C CA 1
ATOM 4386 C C . LEU C 1 36 ? 14.073 56.799 164.049 1.00 37.82 36 LEU C C 1
ATOM 4387 O O . LEU C 1 36 ? 13.990 57.480 165.073 1.00 36.81 36 LEU C O 1
ATOM 4392 N N . PRO C 1 37 ? 13.273 55.747 163.833 1.00 39.92 37 PRO C N 1
ATOM 4393 C CA . PRO C 1 37 ? 12.310 55.345 164.862 1.00 42.47 37 PRO C CA 1
ATOM 4394 C C . PRO C 1 37 ? 13.119 54.822 166.045 1.00 44.76 37 PRO C C 1
ATOM 4395 O O . PRO C 1 37 ? 14.326 54.590 165.929 1.00 44.86 37 PRO C O 1
ATOM 4399 N N . PRO C 1 38 ? 12.481 54.649 167.208 1.00 46.81 38 PRO C N 1
ATOM 4400 C CA . PRO C 1 38 ? 13.306 54.135 168.307 1.00 46.65 38 PRO C CA 1
ATOM 4401 C C . PRO C 1 38 ? 13.647 52.669 168.018 1.00 46.13 38 PRO C C 1
ATOM 4402 O O . PRO C 1 38 ? 12.858 51.947 167.398 1.00 44.55 38 PRO C O 1
ATOM 4406 N N . GLY C 1 39 ? 14.825 52.236 168.446 1.00 45.67 39 GLY C N 1
ATOM 4407 C CA . GLY C 1 39 ? 15.206 50.858 168.209 1.00 45.05 39 GLY C CA 1
ATOM 4408 C C . GLY C 1 39 ? 15.764 50.617 166.821 1.00 44.48 39 GLY C C 1
ATOM 4409 O O . GLY C 1 39 ? 15.676 49.509 166.290 1.00 45.16 39 GLY C O 1
ATOM 4410 N N . VAL C 1 40 ? 16.313 51.664 166.217 1.00 42.96 40 VAL C N 1
ATOM 4411 C CA . VAL C 1 40 ? 16.924 51.563 164.896 1.00 41.06 40 VAL C CA 1
ATOM 4412 C C . VAL C 1 40 ? 18.049 52.589 164.814 1.00 40.48 40 VAL C C 1
ATOM 4413 O O . VAL C 1 40 ? 17.835 53.791 164.973 1.00 39.84 40 VAL C O 1
ATOM 4417 N N . THR C 1 41 ? 19.260 52.087 164.600 1.00 40.08 41 THR C N 1
ATOM 4418 C CA . THR C 1 41 ? 20.450 52.921 164.519 1.00 39.34 41 THR C CA 1
ATOM 4419 C C . THR C 1 41 ? 20.965 52.975 163.091 1.00 38.47 41 THR C C 1
ATOM 4420 O O . THR C 1 41 ? 20.518 52.208 162.239 1.00 37.25 41 THR C O 1
ATOM 4424 N N . ALA C 1 42 ? 21.911 53.873 162.832 1.00 38.15 42 ALA C N 1
ATOM 4425 C CA . ALA C 1 42 ? 22.464 54.006 161.489 1.00 38.94 42 ALA C CA 1
ATOM 4426 C C . ALA C 1 42 ? 23.935 54.407 161.456 1.00 39.41 42 ALA C C 1
ATOM 4427 O O . ALA C 1 42 ? 24.393 55.233 162.244 1.00 38.75 42 ALA C O 1
ATOM 4429 N N . ILE C 1 43 ? 24.669 53.808 160.528 1.00 40.39 43 ILE C N 1
ATOM 4430 C CA . ILE C 1 43 ? 26.082 54.102 160.358 1.00 42.62 43 ILE C CA 1
ATOM 4431 C C . ILE C 1 43 ? 26.321 54.394 158.885 1.00 43.75 43 ILE C C 1
ATOM 4432 O O . ILE C 1 43 ? 25.389 54.357 158.079 1.00 44.37 43 ILE C O 1
ATOM 4437 N N . THR C 1 44 ? 27.566 54.686 158.534 1.00 44.35 44 THR C N 1
ATOM 4438 C CA . THR C 1 44 ? 27.910 54.969 157.152 1.00 44.76 44 THR C CA 1
ATOM 4439 C C . THR C 1 44 ? 29.321 54.468 156.877 1.00 45.56 44 THR C C 1
ATOM 4440 O O . THR C 1 44 ? 29.992 53.957 157.770 1.00 46.10 44 THR C O 1
ATOM 4444 N N . GLY C 1 45 ? 29.764 54.603 155.635 1.00 46.52 45 GLY C N 1
ATOM 4445 C CA . GLY C 1 45 ? 31.097 54.159 155.276 1.00 46.19 45 GLY C CA 1
ATOM 4446 C C . GLY C 1 45 ? 31.228 54.122 153.771 1.00 46.02 45 GLY C C 1
ATOM 4447 O O . GLY C 1 45 ? 30.502 54.822 153.061 1.00 47.44 45 GLY C O 1
ATOM 4448 N N . VAL C 1 46 ? 32.157 53.317 153.276 1.00 44.66 46 VAL C N 1
ATOM 4449 C CA . VAL C 1 46 ? 32.338 53.195 151.840 1.00 42.55 46 VAL C CA 1
ATOM 4450 C C . VAL C 1 46 ? 31.459 52.042 151.383 1.00 41.46 46 VAL C C 1
ATOM 4451 O O . VAL C 1 46 ? 31.168 51.130 152.160 1.00 39.79 46 VAL C O 1
ATOM 4455 N N . PRO C 1 47 ? 31.022 52.069 150.115 1.00 41.12 47 PRO C N 1
ATOM 4456 C CA . PRO C 1 47 ? 30.163 51.039 149.519 1.00 39.99 47 PRO C CA 1
ATOM 4457 C C . PRO C 1 47 ? 30.597 49.606 149.807 1.00 39.62 47 PRO C C 1
ATOM 4458 O O . PRO C 1 47 ? 29.787 48.783 150.231 1.00 38.71 47 PRO C O 1
ATOM 4462 N N . THR C 1 48 ? 31.872 49.310 149.575 1.00 40.26 48 THR C N 1
ATOM 4463 C CA . THR C 1 48 ? 32.390 47.966 149.806 1.00 41.89 48 THR C CA 1
ATOM 4464 C C . THR C 1 48 ? 32.093 47.551 151.245 1.00 41.95 48 THR C C 1
ATOM 4465 O O . THR C 1 48 ? 31.577 46.460 151.505 1.00 41.62 48 THR C O 1
ATOM 4469 N N . GLN C 1 49 ? 32.407 48.447 152.170 1.00 42.42 49 GLN C N 1
ATOM 4470 C CA . GLN C 1 49 ? 32.197 48.209 153.588 1.00 44.34 49 GLN C CA 1
ATOM 4471 C C . GLN C 1 49 ? 30.728 47.952 153.932 1.00 42.91 49 GLN C C 1
ATOM 4472 O O . GLN C 1 49 ? 30.405 46.999 154.643 1.00 43.20 49 GLN C O 1
ATOM 4486 N N . ASN C 1 51 ? 28.126 47.185 151.787 1.00 38.85 51 ASN C N 1
ATOM 4487 C CA . ASN C 1 51 ? 27.578 46.033 151.084 1.00 38.89 51 ASN C CA 1
ATOM 4488 C C . ASN C 1 51 ? 27.959 44.756 151.831 1.00 39.24 51 ASN C C 1
ATOM 4489 O O . ASN C 1 51 ? 27.134 43.854 152.001 1.00 38.93 51 ASN C O 1
ATOM 4494 N N . ALA C 1 52 ? 29.210 44.688 152.284 1.00 38.92 52 ALA C N 1
ATOM 4495 C CA . ALA C 1 52 ? 29.692 43.521 153.015 1.00 38.38 52 ALA C CA 1
ATOM 4496 C C . ALA C 1 52 ? 28.908 43.376 154.308 1.00 38.36 52 ALA C C 1
ATOM 4497 O O . ALA C 1 52 ? 28.354 42.314 154.601 1.00 37.82 52 ALA C O 1
ATOM 4499 N N . ALA C 1 53 ? 28.860 44.457 155.076 1.00 37.98 53 ALA C N 1
ATOM 4500 C CA . ALA C 1 53 ? 28.139 44.456 156.338 1.00 38.65 53 ALA C CA 1
ATOM 4501 C C . ALA C 1 53 ? 26.711 43.952 156.156 1.00 38.99 53 ALA C C 1
ATOM 4502 O O . ALA C 1 53 ? 26.210 43.186 156.975 1.00 39.69 53 ALA C O 1
ATOM 4504 N N . LEU C 1 54 ? 26.059 44.378 155.077 1.00 38.88 54 LEU C N 1
ATOM 4505 C CA . LEU C 1 54 ? 24.688 43.963 154.806 1.00 37.81 54 LEU C CA 1
ATOM 4506 C C . LEU C 1 54 ? 24.581 42.458 154.589 1.00 38.19 54 LEU C C 1
ATOM 4507 O O . LEU C 1 54 ? 23.748 41.790 155.198 1.00 39.18 54 LEU C O 1
ATOM 4512 N N . LEU C 1 55 ? 25.420 41.923 153.714 1.00 39.04 55 LEU C N 1
ATOM 4513 C CA . LEU C 1 55 ? 25.400 40.493 153.435 1.00 39.54 55 LEU C CA 1
ATOM 4514 C C . LEU C 1 55 ? 25.883 39.678 154.628 1.00 41.01 55 LEU C C 1
ATOM 4515 O O . LEU C 1 55 ? 25.445 38.540 154.836 1.00 40.35 55 LEU C O 1
ATOM 4520 N N . SER C 1 56 ? 26.783 40.266 155.409 1.00 42.82 56 SER C N 1
ATOM 4521 C CA . SER C 1 56 ? 27.333 39.594 156.580 1.00 45.78 56 SER C CA 1
ATOM 4522 C C . SER C 1 56 ? 26.303 39.472 157.696 1.00 47.08 56 SER C C 1
ATOM 4523 O O . SER C 1 56 ? 26.148 38.405 158.288 1.00 48.54 56 SER C O 1
ATOM 4526 N N . GLY C 1 57 ? 25.603 40.567 157.982 1.00 46.64 57 GLY C N 1
ATOM 4527 C CA . GLY C 1 57 ? 24.599 40.555 159.029 1.00 45.45 57 GLY C CA 1
ATOM 4528 C C . GLY C 1 57 ? 24.838 41.661 160.036 1.00 45.87 57 GLY C C 1
ATOM 4529 O O . GLY C 1 57 ? 24.113 41.778 161.026 1.00 45.90 57 GLY C O 1
ATOM 4530 N N . GLU C 1 58 ? 25.861 42.473 159.779 1.00 45.04 58 GLU C N 1
ATOM 4531 C CA . GLU C 1 58 ? 26.221 43.588 160.656 1.00 44.56 58 GLU C CA 1
ATOM 4532 C C . GLU C 1 58 ? 25.270 44.769 160.463 1.00 43.34 58 GLU C C 1
ATOM 4533 O O . GLU C 1 58 ? 25.068 45.575 161.369 1.00 43.68 58 GLU C O 1
ATOM 4539 N N . VAL C 1 59 ? 24.707 44.866 159.265 1.00 40.70 59 VAL C N 1
ATOM 4540 C CA . VAL C 1 59 ? 23.767 45.916 158.912 1.00 38.49 59 VAL C CA 1
ATOM 4541 C C . VAL C 1 59 ? 22.558 45.170 158.365 1.00 37.48 59 VAL C C 1
ATOM 4542 O O . VAL C 1 59 ? 22.711 44.109 157.762 1.00 37.31 59 VAL C O 1
ATOM 4546 N N . ASP C 1 60 ? 21.363 45.714 158.577 1.00 35.12 60 ASP C N 1
ATOM 4547 C CA . ASP C 1 60 ? 20.138 45.047 158.143 1.00 33.30 60 ASP C CA 1
ATOM 4548 C C . ASP C 1 60 ? 19.482 45.633 156.906 1.00 31.96 60 ASP C C 1
ATOM 4549 O O . ASP C 1 60 ? 18.689 44.968 156.233 1.00 30.35 60 ASP C O 1
ATOM 4554 N N . ILE C 1 61 ? 19.809 46.883 156.612 1.00 30.29 61 ILE C N 1
ATOM 4555 C CA . ILE C 1 61 ? 19.258 47.554 155.446 1.00 28.19 61 ILE C CA 1
ATOM 4556 C C . ILE C 1 61 ? 20.253 48.606 154.985 1.00 27.91 61 ILE C C 1
ATOM 4557 O O . ILE C 1 61 ? 20.912 49.251 155.808 1.00 28.61 61 ILE C O 1
ATOM 4562 N N . ALA C 1 62 ? 20.374 48.779 153.674 1.00 25.22 62 ALA C N 1
ATOM 4563 C CA . ALA C 1 62 ? 21.306 49.767 153.153 1.00 23.44 62 ALA C CA 1
ATOM 4564 C C . ALA C 1 62 ? 20.970 50.160 151.729 1.00 23.63 62 ALA C C 1
ATOM 4565 O O . ALA C 1 62 ? 20.379 49.380 150.980 1.00 22.80 62 ALA C O 1
ATOM 4567 N N . ASN C 1 63 ? 21.332 51.386 151.362 1.00 23.92 63 ASN C N 1
ATOM 4568 C CA . ASN C 1 63 ? 21.081 51.871 150.012 1.00 24.39 63 ASN C CA 1
ATOM 4569 C C . ASN C 1 63 ? 22.245 51.403 149.157 1.00 24.33 63 ASN C C 1
ATOM 4570 O O . ASN C 1 63 ? 23.331 51.977 149.206 1.00 24.52 63 ASN C O 1
ATOM 4575 N N . VAL C 1 64 ? 22.009 50.343 148.386 1.00 24.22 64 VAL C N 1
ATOM 4576 C CA . VAL C 1 64 ? 23.041 49.760 147.537 1.00 22.76 64 VAL C CA 1
ATOM 4577 C C . VAL C 1 64 ? 22.762 49.937 146.048 1.00 24.26 64 VAL C C 1
ATOM 4578 O O . VAL C 1 64 ? 21.621 50.195 145.641 1.00 24.20 64 VAL C O 1
ATOM 4582 N N . SER C 1 65 ? 23.816 49.795 145.243 1.00 23.83 65 SER C N 1
ATOM 4583 C CA . SER C 1 65 ? 23.714 49.937 143.797 1.00 21.83 65 SER C CA 1
ATOM 4584 C C . SER C 1 65 ? 22.890 48.801 143.215 1.00 21.13 65 SER C C 1
ATOM 4585 O O . SER C 1 65 ? 22.713 47.761 143.850 1.00 20.41 65 SER C O 1
ATOM 4588 N N . ALA C 1 66 ? 22.395 49.001 142.001 1.00 19.80 66 ALA C N 1
ATOM 4589 C CA . ALA C 1 66 ? 21.590 47.990 141.341 1.00 19.66 66 ALA C CA 1
ATOM 4590 C C . ALA C 1 66 ? 22.381 46.719 141.037 1.00 21.08 66 ALA C C 1
ATOM 4591 O O . ALA C 1 66 ? 21.828 45.617 141.061 1.00 21.94 66 ALA C O 1
ATOM 4593 N N . VAL C 1 67 ? 23.671 46.861 140.749 1.00 21.71 67 VAL C N 1
ATOM 4594 C CA . VAL C 1 67 ? 24.495 45.691 140.445 1.00 24.00 67 VAL C CA 1
ATOM 4595 C C . VAL C 1 67 ? 24.653 44.879 141.721 1.00 23.50 67 VAL C C 1
ATOM 4596 O O . VAL C 1 67 ? 24.556 43.652 141.709 1.00 22.96 67 VAL C O 1
ATOM 4600 N N . GLU C 1 68 ? 24.904 45.584 142.818 1.00 23.12 68 GLU C N 1
ATOM 4601 C CA . GLU C 1 68 ? 25.072 44.952 144.115 1.00 23.64 68 GLU C CA 1
ATOM 4602 C C . GLU C 1 68 ? 23.811 44.172 144.465 1.00 22.74 68 GLU C C 1
ATOM 4603 O O . GLU C 1 68 ? 23.884 43.057 144.978 1.00 20.74 68 GLU C O 1
ATOM 4609 N N . PHE C 1 69 ? 22.654 44.755 144.172 1.00 21.03 69 PHE C N 1
ATOM 4610 C CA . PHE C 1 69 ? 21.395 44.093 144.462 1.00 20.98 69 PHE C CA 1
ATOM 4611 C C . PHE C 1 69 ? 21.188 42.902 143.528 1.00 21.07 69 PHE C C 1
ATOM 4612 O O . PHE C 1 69 ? 20.930 41.784 143.976 1.00 19.84 69 PHE C O 1
ATOM 4620 N N . ILE C 1 70 ? 21.306 43.138 142.228 1.00 21.30 70 ILE C N 1
ATOM 4621 C CA . ILE C 1 70 ? 21.110 42.069 141.251 1.00 21.95 70 ILE C CA 1
ATOM 4622 C C . ILE C 1 70 ? 22.006 40.865 141.514 1.00 23.77 70 ILE C C 1
ATOM 4623 O O . ILE C 1 70 ? 21.534 39.732 141.503 1.00 24.70 70 ILE C O 1
ATOM 4628 N N . ARG C 1 71 ? 23.290 41.110 141.756 1.00 24.95 71 ARG C N 1
ATOM 4629 C CA . ARG C 1 71 ? 24.229 40.023 142.004 1.00 27.99 71 ARG C CA 1
ATOM 4630 C C . ARG C 1 71 ? 23.920 39.214 143.275 1.00 29.67 71 ARG C C 1
ATOM 4631 O O . ARG C 1 71 ? 24.471 38.134 143.468 1.00 29.26 71 ARG C O 1
ATOM 4639 N N . HIS C 1 72 ? 23.047 39.732 144.138 1.00 31.22 72 HIS C N 1
ATOM 4640 C CA . HIS C 1 72 ? 22.680 39.020 145.365 1.00 34.05 72 HIS C CA 1
ATOM 4641 C C . HIS C 1 72 ? 21.186 38.916 145.559 1.00 34.76 72 HIS C C 1
ATOM 4642 O O . HIS C 1 72 ? 20.701 38.889 146.689 1.00 34.89 72 HIS C O 1
ATOM 4649 N N . ALA C 1 73 ? 20.461 38.846 144.454 1.00 36.21 73 ALA C N 1
ATOM 4650 C CA . ALA C 1 73 ? 19.010 38.768 144.496 1.00 37.86 73 ALA C CA 1
ATOM 4651 C C . ALA C 1 73 ? 18.481 37.511 145.175 1.00 39.08 73 ALA C C 1
ATOM 4652 O O . ALA C 1 73 ? 17.290 37.418 145.469 1.00 40.07 73 ALA C O 1
ATOM 4654 N N . ASP C 1 74 ? 19.351 36.542 145.430 1.00 39.29 74 ASP C N 1
ATOM 4655 C CA . ASP C 1 74 ? 18.895 35.317 146.074 1.00 39.73 74 ASP C CA 1
ATOM 4656 C C . ASP C 1 74 ? 18.858 35.488 147.588 1.00 37.25 74 ASP C C 1
ATOM 4657 O O . ASP C 1 74 ? 18.013 34.912 148.265 1.00 37.40 74 ASP C O 1
ATOM 4662 N N . THR C 1 75 ? 19.753 36.311 148.113 1.00 35.37 75 THR C N 1
ATOM 4663 C CA . THR C 1 75 ? 19.815 36.556 149.548 1.00 34.85 75 THR C CA 1
ATOM 4664 C C . THR C 1 75 ? 19.184 37.899 149.961 1.00 34.59 75 THR C C 1
ATOM 4665 O O . THR C 1 75 ? 18.687 38.054 151.085 1.00 33.98 75 THR C O 1
ATOM 4669 N N . LEU C 1 76 ? 19.195 38.864 149.046 1.00 31.92 76 LEU C N 1
ATOM 4670 C CA . LEU C 1 76 ? 18.655 40.186 149.330 1.00 29.28 76 LEU C CA 1
ATOM 4671 C C . LEU C 1 76 ? 17.351 40.484 148.611 1.00 28.27 76 LEU C C 1
ATOM 4672 O O . LEU C 1 76 ? 17.043 39.888 147.582 1.00 28.86 76 LEU C O 1
ATOM 4677 N N . ALA C 1 77 ? 16.586 41.414 149.172 1.00 27.57 77 ALA C N 1
ATOM 4678 C CA . ALA C 1 77 ? 15.330 41.866 148.574 1.00 27.58 77 ALA C CA 1
ATOM 4679 C C . ALA C 1 77 ? 15.396 43.377 148.698 1.00 26.46 77 ALA C C 1
ATOM 4680 O O . ALA C 1 77 ? 16.172 43.898 149.500 1.00 25.08 77 ALA C O 1
ATOM 4682 N N . ALA C 1 78 ? 14.595 44.082 147.910 1.00 27.38 78 ALA C N 1
ATOM 4683 C CA . ALA C 1 78 ? 14.600 45.537 147.955 1.00 26.72 78 ALA C CA 1
ATOM 4684 C C . ALA C 1 78 ? 13.239 46.115 148.300 1.00 26.18 78 ALA C C 1
ATOM 4685 O O . ALA C 1 78 ? 12.210 45.516 147.984 1.00 27.63 78 ALA C O 1
ATOM 4687 N N . LEU C 1 79 ? 13.247 47.276 148.957 1.00 24.99 79 LEU C N 1
ATOM 4688 C CA . LEU C 1 79 ? 12.016 47.971 149.295 1.00 23.56 79 LEU C CA 1
ATOM 4689 C C . LEU C 1 79 ? 11.298 48.163 147.962 1.00 25.14 79 LEU C C 1
ATOM 4690 O O . LEU C 1 79 ? 11.919 48.489 146.951 1.00 26.06 79 LEU C O 1
ATOM 4695 N N . PRO C 1 80 ? 9.979 47.965 147.944 1.00 24.63 80 PRO C N 1
ATOM 4696 C CA . PRO C 1 80 ? 9.204 48.114 146.710 1.00 24.39 80 PRO C CA 1
ATOM 4697 C C . PRO C 1 80 ? 9.031 49.513 146.115 1.00 23.06 80 PRO C C 1
ATOM 4698 O O . PRO C 1 80 ? 8.832 49.650 144.905 1.00 23.83 80 PRO C O 1
ATOM 4702 N N . ASP C 1 81 ? 9.121 50.548 146.938 1.00 22.00 81 ASP C N 1
ATOM 4703 C CA . ASP C 1 81 ? 8.886 51.899 146.440 1.00 23.10 81 ASP C CA 1
ATOM 4704 C C . ASP C 1 81 ? 10.012 52.906 146.642 1.00 23.67 81 ASP C C 1
ATOM 4705 O O . ASP C 1 81 ? 9.752 54.104 146.804 1.00 22.18 81 ASP C O 1
ATOM 4710 N N . PHE C 1 82 ? 11.252 52.427 146.633 1.00 22.95 82 PHE C N 1
ATOM 4711 C CA . PHE C 1 82 ? 12.404 53.301 146.817 1.00 21.84 82 PHE C CA 1
ATOM 4712 C C . PHE C 1 82 ? 13.483 53.010 145.800 1.00 21.44 82 PHE C C 1
ATOM 4713 O O . PHE C 1 82 ? 13.968 51.885 145.692 1.00 24.75 82 PHE C O 1
ATOM 4721 N N . SER C 1 83 ? 13.861 54.033 145.050 1.00 19.75 83 SER C N 1
ATOM 4722 C CA . SER C 1 83 ? 14.879 53.870 144.033 1.00 18.28 83 SER C CA 1
ATOM 4723 C C . SER C 1 83 ? 15.694 55.136 143.847 1.00 17.47 83 SER C C 1
ATOM 4724 O O . SER C 1 83 ? 15.460 56.149 144.493 1.00 18.08 83 SER C O 1
ATOM 4727 N N . VAL C 1 84 ? 16.668 55.041 142.953 1.00 17.19 84 VAL C N 1
ATOM 4728 C CA . VAL C 1 84 ? 17.519 56.150 142.555 1.00 15.87 84 VAL C CA 1
ATOM 4729 C C . VAL C 1 84 ? 17.662 55.794 141.096 1.00 17.11 84 VAL C C 1
ATOM 4730 O O . VAL C 1 84 ? 18.584 55.078 140.709 1.00 19.78 84 VAL C O 1
ATOM 4734 N N . ALA C 1 85 ? 16.710 56.260 140.298 1.00 17.61 85 ALA C N 1
ATOM 4735 C CA . ALA C 1 85 ? 16.690 55.973 138.872 1.00 17.39 85 ALA C CA 1
ATOM 4736 C C . ALA C 1 85 ? 16.528 57.265 138.090 1.00 16.72 85 ALA C C 1
ATOM 4737 O O . ALA C 1 85 ? 16.315 58.330 138.672 1.00 17.76 85 ALA C O 1
ATOM 4739 N N . VAL C 1 86 ? 16.610 57.162 136.768 1.00 16.36 86 VAL C N 1
ATOM 4740 C CA . VAL C 1 86 ? 16.483 58.325 135.903 1.00 17.57 86 VAL C CA 1
ATOM 4741 C C . VAL C 1 86 ? 15.978 57.950 134.509 1.00 17.77 86 VAL C C 1
ATOM 4742 O O . VAL C 1 86 ? 16.202 56.832 134.039 1.00 19.16 86 VAL C O 1
ATOM 4746 N N . LEU C 1 87 ? 15.290 58.888 133.864 1.00 17.23 87 LEU C N 1
ATOM 4747 C CA . LEU C 1 87 ? 14.804 58.701 132.502 1.00 16.91 87 LEU C CA 1
ATOM 4748 C C . LEU C 1 87 ? 15.593 59.727 131.729 1.00 17.06 87 LEU C C 1
ATOM 4749 O O . LEU C 1 87 ? 15.360 60.921 131.868 1.00 17.66 87 LEU C O 1
ATOM 4754 N N . GLY C 1 88 ? 16.536 59.270 130.919 1.00 17.29 88 GLY C N 1
ATOM 4755 C CA . GLY C 1 88 ? 17.354 60.207 130.175 1.00 17.90 88 GLY C CA 1
ATOM 4756 C C . GLY C 1 88 ? 18.708 60.396 130.846 1.00 19.01 88 GLY C C 1
ATOM 4757 O O . GLY C 1 88 ? 19.285 59.448 131.377 1.00 17.21 88 GLY C O 1
ATOM 4758 N N . PRO C 1 89 ? 19.238 61.620 130.856 1.00 19.34 89 PRO C N 1
ATOM 4759 C CA . PRO C 1 89 ? 20.544 61.828 131.487 1.00 19.47 89 PRO C CA 1
ATOM 4760 C C . PRO C 1 89 ? 20.502 61.714 133.000 1.00 19.86 89 PRO C C 1
ATOM 4761 O O . PRO C 1 89 ? 19.442 61.841 133.614 1.00 20.11 89 PRO C O 1
ATOM 4765 N N . VAL C 1 90 ? 21.664 61.465 133.597 1.00 18.74 90 VAL C N 1
ATOM 4766 C CA . VAL C 1 90 ? 21.775 61.354 135.045 1.00 17.15 90 VAL C CA 1
ATOM 4767 C C . VAL C 1 90 ? 22.749 62.432 135.529 1.00 19.34 90 VAL C C 1
ATOM 4768 O O . VAL C 1 90 ? 22.671 62.872 136.670 1.00 20.40 90 VAL C O 1
ATOM 4772 N N . TYR C 1 91 ? 23.653 62.854 134.640 1.00 19.65 91 TYR C N 1
ATOM 4773 C CA . TYR C 1 91 ? 24.655 63.882 134.924 1.00 21.28 91 TYR C CA 1
ATOM 4774 C C . TYR C 1 91 ? 25.795 63.472 135.873 1.00 23.13 91 TYR C C 1
ATOM 4775 O O . TYR C 1 91 ? 26.778 64.208 136.002 1.00 22.93 91 TYR C O 1
ATOM 4784 N N . SER C 1 92 ? 25.673 62.312 136.521 1.00 23.10 92 SER C N 1
ATOM 4785 C CA . SER C 1 92 ? 26.683 61.834 137.475 1.00 23.29 92 SER C CA 1
ATOM 4786 C C . SER C 1 92 ? 27.424 60.572 137.068 1.00 22.61 92 SER C C 1
ATOM 4787 O O . SER C 1 92 ? 28.204 60.040 137.856 1.00 22.83 92 SER C O 1
ATOM 4790 N N . VAL C 1 93 ? 27.155 60.067 135.873 1.00 19.32 93 VAL C N 1
ATOM 4791 C CA . VAL C 1 93 ? 27.813 58.858 135.399 1.00 18.97 93 VAL C CA 1
ATOM 4792 C C . VAL C 1 93 ? 28.265 59.246 134.008 1.00 19.24 93 VAL C C 1
ATOM 4793 O O . VAL C 1 93 ? 27.619 58.929 133.008 1.00 19.71 93 VAL C O 1
ATOM 4797 N N . ASN C 1 94 ? 29.391 59.947 133.965 1.00 19.28 94 ASN C N 1
ATOM 4798 C CA . ASN C 1 94 ? 29.920 60.469 132.722 1.00 19.59 94 ASN C CA 1
ATOM 4799 C C . ASN C 1 94 ? 31.204 59.847 132.193 1.00 21.07 94 ASN C C 1
ATOM 4800 O O . ASN C 1 94 ? 32.123 59.506 132.942 1.00 21.54 94 ASN C O 1
ATOM 4805 N N . LEU C 1 95 ? 31.245 59.702 130.877 1.00 21.87 95 LEU C N 1
ATOM 4806 C CA . LEU C 1 95 ? 32.401 59.172 130.178 1.00 22.10 95 LEU C CA 1
ATOM 4807 C C . LEU C 1 95 ? 32.955 60.336 129.356 1.00 23.20 95 LEU C C 1
ATOM 4808 O O . LEU C 1 95 ? 32.400 60.687 128.309 1.00 22.10 95 LEU C O 1
ATOM 4813 N N . PHE C 1 96 ? 34.027 60.947 129.861 1.00 24.27 96 PHE C N 1
ATOM 4814 C CA . PHE C 1 96 ? 34.678 62.082 129.208 1.00 24.72 96 PHE C CA 1
ATOM 4815 C C . PHE C 1 96 ? 35.660 61.573 128.165 1.00 26.98 96 PHE C C 1
ATOM 4816 O O . PHE C 1 96 ? 36.478 60.700 128.449 1.00 27.04 96 PHE C O 1
ATOM 4824 N N . HIS C 1 97 ? 35.592 62.121 126.959 1.00 29.18 97 HIS C N 1
ATOM 4825 C CA . HIS C 1 97 ? 36.498 61.685 125.912 1.00 32.24 97 HIS C CA 1
ATOM 4826 C C . HIS C 1 97 ? 36.784 62.782 124.909 1.00 35.10 97 HIS C C 1
ATOM 4827 O O . HIS C 1 97 ? 35.960 63.679 124.691 1.00 34.66 97 HIS C O 1
ATOM 4834 N N . THR C 1 98 ? 37.966 62.687 124.306 1.00 37.27 98 THR C N 1
ATOM 4835 C CA . THR C 1 98 ? 38.435 63.643 123.316 1.00 39.51 98 THR C CA 1
ATOM 4836 C C . THR C 1 98 ? 38.160 63.145 121.892 1.00 40.71 98 THR C C 1
ATOM 4837 O O . THR C 1 98 ? 37.869 63.933 120.991 1.00 42.89 98 THR C O 1
ATOM 4841 N N . CYS C 1 99 ? 38.235 61.835 121.693 1.00 39.67 99 CYS C N 1
ATOM 4842 C CA . CYS C 1 99 ? 37.988 61.260 120.375 1.00 39.30 99 CYS C CA 1
ATOM 4843 C C . CYS C 1 99 ? 36.621 60.592 120.357 1.00 39.08 99 CYS C C 1
ATOM 4844 O O . CYS C 1 99 ? 36.102 60.209 121.402 1.00 39.35 99 CYS C O 1
ATOM 4847 N N . PRO C 1 100 ? 36.018 60.440 119.168 1.00 38.37 100 PRO C N 1
ATOM 4848 C CA . PRO C 1 100 ? 34.702 59.798 119.062 1.00 37.28 100 PRO C CA 1
ATOM 4849 C C . PRO C 1 100 ? 34.729 58.428 119.737 1.00 37.54 100 PRO C C 1
ATOM 4850 O O . PRO C 1 100 ? 35.746 57.727 119.705 1.00 37.01 100 PRO C O 1
ATOM 4854 N N . LEU C 1 101 ? 33.606 58.046 120.335 1.00 37.42 101 LEU C N 1
ATOM 4855 C CA . LEU C 1 101 ? 33.506 56.769 121.038 1.00 36.55 101 LEU C CA 1
ATOM 4856 C C . LEU C 1 101 ? 34.093 55.559 120.310 1.00 36.35 101 LEU C C 1
ATOM 4857 O O . LEU C 1 101 ? 34.845 54.783 120.895 1.00 37.72 101 LEU C O 1
ATOM 4862 N N . PRO C 1 102 ? 33.759 55.378 119.027 1.00 36.02 102 PRO C N 1
ATOM 4863 C CA . PRO C 1 102 ? 34.301 54.224 118.301 1.00 37.02 102 PRO C CA 1
ATOM 4864 C C . PRO C 1 102 ? 35.825 54.142 118.294 1.00 38.86 102 PRO C C 1
ATOM 4865 O O . PRO C 1 102 ? 36.393 53.064 118.130 1.00 39.38 102 PRO C O 1
ATOM 4869 N N . GLU C 1 103 ? 36.485 55.280 118.480 1.00 40.45 103 GLU C N 1
ATOM 4870 C CA . GLU C 1 103 ? 37.944 55.317 118.468 1.00 42.43 103 GLU C CA 1
ATOM 4871 C C . GLU C 1 103 ? 38.579 55.113 119.848 1.00 42.47 103 GLU C C 1
ATOM 4872 O O . GLU C 1 103 ? 39.801 55.031 119.971 1.00 42.43 103 GLU C O 1
ATOM 4878 N N . LEU C 1 104 ? 37.749 55.023 120.881 1.00 41.51 104 LEU C N 1
ATOM 4879 C CA . LEU C 1 104 ? 38.248 54.818 122.237 1.00 40.58 104 LEU C CA 1
ATOM 4880 C C . LEU C 1 104 ? 39.087 53.546 122.284 1.00 41.46 104 LEU C C 1
ATOM 4881 O O . LEU C 1 104 ? 38.600 52.470 121.934 1.00 42.31 104 LEU C O 1
ATOM 4886 N N . ARG C 1 105 ? 40.343 53.674 122.709 1.00 41.25 105 ARG C N 1
ATOM 4887 C CA . ARG C 1 105 ? 41.250 52.530 122.803 1.00 41.73 105 ARG C CA 1
ATOM 4888 C C . ARG C 1 105 ? 41.593 52.187 124.246 1.00 40.23 105 ARG C C 1
ATOM 4889 O O . ARG C 1 105 ? 41.868 51.035 124.568 1.00 39.32 105 ARG C O 1
ATOM 4897 N N . ARG C 1 106 ? 41.600 53.194 125.111 1.00 39.32 106 ARG C N 1
ATOM 4898 C CA . ARG C 1 106 ? 41.871 52.970 126.522 1.00 40.27 106 ARG C CA 1
ATOM 4899 C C . ARG C 1 106 ? 41.124 53.979 127.390 1.00 39.44 106 ARG C C 1
ATOM 4900 O O . ARG C 1 106 ? 41.256 55.195 127.220 1.00 40.48 106 ARG C O 1
ATOM 4908 N N . VAL C 1 107 ? 40.328 53.447 128.315 1.00 36.26 107 VAL C N 1
ATOM 4909 C CA . VAL C 1 107 ? 39.516 54.245 129.218 1.00 31.69 107 VAL C CA 1
ATOM 4910 C C . VAL C 1 107 ? 39.961 54.099 130.669 1.00 31.26 107 VAL C C 1
ATOM 4911 O O . VAL C 1 107 ? 40.093 52.993 131.187 1.00 30.76 107 VAL C O 1
ATOM 4915 N N . ALA C 1 108 ? 40.185 55.227 131.325 1.00 30.45 108 ALA C N 1
ATOM 4916 C CA . ALA C 1 108 ? 40.609 55.212 132.708 1.00 31.77 108 ALA C CA 1
ATOM 4917 C C . ALA C 1 108 ? 39.392 55.087 133.624 1.00 33.27 108 ALA C C 1
ATOM 4918 O O . ALA C 1 108 ? 38.313 55.579 133.301 1.00 33.98 108 ALA C O 1
ATOM 4920 N N . LEU C 1 109 ? 39.566 54.419 134.758 1.00 34.95 109 LEU C N 1
ATOM 4921 C CA . LEU C 1 109 ? 38.487 54.254 135.721 1.00 36.55 109 LEU C CA 1
ATOM 4922 C C . LEU C 1 109 ? 38.909 54.954 136.997 1.00 38.91 109 LEU C C 1
ATOM 4923 O O . LEU C 1 109 ? 39.724 54.451 137.766 1.00 40.37 109 LEU C O 1
ATOM 4928 N N . THR C 1 110 ? 38.347 56.138 137.194 1.00 41.47 110 THR C N 1
ATOM 4929 C CA . THR C 1 110 ? 38.658 56.990 138.329 1.00 43.38 110 THR C CA 1
ATOM 4930 C C . THR C 1 110 ? 38.501 56.347 139.715 1.00 44.62 110 THR C C 1
ATOM 4931 O O . THR C 1 110 ? 39.171 56.759 140.665 1.00 45.74 110 THR C O 1
ATOM 4935 N N . SER C 1 111 ? 37.632 55.345 139.845 1.00 44.80 111 SER C N 1
ATOM 4936 C CA . SER C 1 111 ? 37.447 54.694 141.144 1.00 44.17 111 SER C CA 1
ATOM 4937 C C . SER C 1 111 ? 36.869 53.283 141.076 1.00 43.38 111 SER C C 1
ATOM 4938 O O . SER C 1 111 ? 36.566 52.765 140.002 1.00 42.58 111 SER C O 1
ATOM 4941 N N . GLN C 1 112 ? 36.731 52.673 142.251 1.00 42.69 112 GLN C N 1
ATOM 4942 C CA . GLN C 1 112 ? 36.163 51.337 142.389 1.00 41.82 112 GLN C CA 1
ATOM 4943 C C . GLN C 1 112 ? 34.643 51.520 142.385 1.00 38.82 112 GLN C C 1
ATOM 4944 O O . GLN C 1 112 ? 34.063 52.056 143.332 1.00 38.65 112 GLN C O 1
ATOM 4950 N N . SER C 1 113 ? 34.007 51.093 141.303 1.00 34.53 113 SER C N 1
ATOM 4951 C CA . SER C 1 113 ? 32.567 51.236 141.164 1.00 32.11 113 SER C CA 1
ATOM 4952 C C . SER C 1 113 ? 32.039 50.152 140.250 1.00 29.76 113 SER C C 1
ATOM 4953 O O . SER C 1 113 ? 32.081 50.299 139.036 1.00 30.70 113 SER C O 1
ATOM 4956 N N . ALA C 1 114 ? 31.538 49.065 140.822 1.00 28.69 114 ALA C N 1
ATOM 4957 C CA . ALA C 1 114 ? 31.031 47.974 139.999 1.00 27.31 114 ALA C CA 1
ATOM 4958 C C . ALA C 1 114 ? 29.877 48.443 139.119 1.00 27.40 114 ALA C C 1
ATOM 4959 O O . ALA C 1 114 ? 29.753 48.013 137.964 1.00 27.23 114 ALA C O 1
ATOM 4969 N N . SER C 1 116 ? 28.977 51.600 137.663 1.00 24.04 116 SER C N 1
ATOM 4970 C CA . SER C 1 116 ? 29.371 52.308 136.450 1.00 23.27 116 SER C CA 1
ATOM 4971 C C . SER C 1 116 ? 30.089 51.405 135.448 1.00 22.11 116 SER C C 1
ATOM 4972 O O . SER C 1 116 ? 29.794 51.436 134.256 1.00 22.54 116 SER C O 1
ATOM 4975 N N . VAL C 1 117 ? 31.028 50.597 135.921 1.00 20.51 117 VAL C N 1
ATOM 4976 C CA . VAL C 1 117 ? 31.740 49.708 135.014 1.00 21.39 117 VAL C CA 1
ATOM 4977 C C . VAL C 1 117 ? 30.752 48.766 134.319 1.00 20.60 117 VAL C C 1
ATOM 4978 O O . VAL C 1 117 ? 30.796 48.601 133.093 1.00 20.54 117 VAL C O 1
ATOM 4982 N N . ALA C 1 118 ? 29.862 48.159 135.101 1.00 18.73 118 ALA C N 1
ATOM 4983 C CA . ALA C 1 118 ? 28.872 47.242 134.553 1.00 18.84 118 ALA C CA 1
ATOM 4984 C C . ALA C 1 118 ? 28.043 47.917 133.460 1.00 20.10 118 ALA C C 1
ATOM 4985 O O . ALA C 1 118 ? 27.800 47.327 132.409 1.00 21.27 118 ALA C O 1
ATOM 4987 N N . LEU C 1 119 ? 27.609 49.152 133.702 1.00 20.23 119 LEU C N 1
ATOM 4988 C CA . LEU C 1 119 ? 26.822 49.869 132.705 1.00 20.66 119 LEU C CA 1
ATOM 4989 C C . LEU C 1 119 ? 27.671 50.183 131.475 1.00 20.00 119 LEU C C 1
ATOM 4990 O O . LEU C 1 119 ? 27.217 50.015 130.345 1.00 20.22 119 LEU C O 1
ATOM 4995 N N . LEU C 1 120 ? 28.901 50.635 131.692 1.00 18.96 120 LEU C N 1
ATOM 4996 C CA . LEU C 1 120 ? 29.782 50.953 130.577 1.00 20.51 120 LEU C CA 1
ATOM 4997 C C . LEU C 1 120 ? 30.031 49.740 129.690 1.00 22.31 120 LEU C C 1
ATOM 4998 O O . LEU C 1 120 ? 30.040 49.850 128.464 1.00 23.00 120 LEU C O 1
ATOM 5003 N N . GLU C 1 121 ? 30.227 48.581 130.310 1.00 25.27 121 GLU C N 1
ATOM 5004 C CA . GLU C 1 121 ? 30.475 47.348 129.566 1.00 28.65 121 GLU C CA 1
ATOM 5005 C C . GLU C 1 121 ? 29.281 46.879 128.741 1.00 28.34 121 GLU C C 1
ATOM 5006 O O . GLU C 1 121 ? 29.445 46.370 127.632 1.00 28.48 121 GLU C O 1
ATOM 5012 N N . VAL C 1 122 ? 28.080 47.040 129.284 1.00 27.64 122 VAL C N 1
ATOM 5013 C CA . VAL C 1 122 ? 26.885 46.632 128.569 1.00 27.14 122 VAL C CA 1
ATOM 5014 C C . VAL C 1 122 ? 26.727 47.507 127.335 1.00 27.35 122 VAL C C 1
ATOM 5015 O O . VAL C 1 122 ? 26.310 47.036 126.282 1.00 27.78 122 VAL C O 1
ATOM 5019 N N . LEU C 1 123 ? 27.072 48.782 127.465 1.00 26.62 123 LEU C N 1
ATOM 5020 C CA . LEU C 1 123 ? 26.965 49.707 126.348 1.00 28.12 123 LEU C CA 1
ATOM 5021 C C . LEU C 1 123 ? 28.043 49.431 125.301 1.00 29.02 123 LEU C C 1
ATOM 5022 O O . LEU C 1 123 ? 27.778 49.479 124.095 1.00 27.18 123 LEU C O 1
ATOM 5027 N N . LEU C 1 124 ? 29.256 49.136 125.762 1.00 30.25 124 LEU C N 1
ATOM 5028 C CA . LEU C 1 124 ? 30.358 48.856 124.844 1.00 32.38 124 LEU C CA 1
ATOM 5029 C C . LEU C 1 124 ? 30.153 47.547 124.084 1.00 33.41 124 LEU C C 1
ATOM 5030 O O . LEU C 1 124 ? 30.342 47.500 122.866 1.00 33.58 124 LEU C O 1
ATOM 5035 N N . ARG C 1 125 ? 29.758 46.492 124.794 1.00 34.28 125 ARG C N 1
ATOM 5036 C CA . ARG C 1 125 ? 29.530 45.207 124.152 1.00 37.07 125 ARG C CA 1
ATOM 5037 C C . ARG C 1 125 ? 28.450 45.373 123.103 1.00 37.91 125 ARG C C 1
ATOM 5038 O O . ARG C 1 125 ? 28.538 44.823 122.008 1.00 38.36 125 ARG C O 1
ATOM 5046 N N . GLN C 1 126 ? 27.435 46.155 123.435 1.00 39.17 126 GLN C N 1
ATOM 5047 C CA . GLN C 1 126 ? 26.346 46.405 122.507 1.00 40.80 126 GLN C CA 1
ATOM 5048 C C . GLN C 1 126 ? 26.856 47.036 121.213 1.00 41.73 126 GLN C C 1
ATOM 5049 O O . GLN C 1 126 ? 26.409 46.674 120.127 1.00 42.69 126 GLN C O 1
ATOM 5055 N N . LYS C 1 127 ? 27.780 47.987 121.331 1.00 41.33 127 LYS C N 1
ATOM 5056 C CA . LYS C 1 127 ? 28.336 48.659 120.161 1.00 41.51 127 LYS C CA 1
ATOM 5057 C C . LYS C 1 127 ? 29.542 47.916 119.595 1.00 41.28 127 LYS C C 1
ATOM 5058 O O . LYS C 1 127 ? 30.308 48.476 118.815 1.00 40.92 127 LYS C O 1
ATOM 5064 N N . GLY C 1 128 ? 29.716 46.662 119.996 1.00 40.91 128 GLY C N 1
ATOM 5065 C CA . GLY C 1 128 ? 30.840 45.885 119.505 1.00 41.00 128 GLY C CA 1
ATOM 5066 C C . GLY C 1 128 ? 32.212 46.437 119.864 1.00 41.65 128 GLY C C 1
ATOM 5067 O O . GLY C 1 128 ? 33.230 45.865 119.472 1.00 42.13 128 GLY C O 1
ATOM 5068 N N . LEU C 1 129 ? 32.248 47.539 120.612 1.00 41.45 129 LEU C N 1
ATOM 5069 C CA . LEU C 1 129 ? 33.508 48.163 121.018 1.00 40.46 129 LEU C CA 1
ATOM 5070 C C . LEU C 1 129 ? 34.116 47.437 122.211 1.00 40.65 129 LEU C C 1
ATOM 5071 O O . LEU C 1 129 ? 33.402 46.860 123.028 1.00 42.24 129 LEU C O 1
ATOM 5076 N N . SER C 1 130 ? 35.436 47.473 122.323 1.00 40.83 130 SER C N 1
ATOM 5077 C CA . SER C 1 130 ? 36.096 46.803 123.433 1.00 42.14 130 SER C CA 1
ATOM 5078 C C . SER C 1 130 ? 37.398 47.474 123.867 1.00 41.89 130 SER C C 1
ATOM 5079 O O . SER C 1 130 ? 38.457 46.851 123.864 1.00 42.67 130 SER C O 1
ATOM 5082 N N . PRO C 1 131 ? 37.336 48.755 124.260 1.00 41.38 131 PRO C N 1
ATOM 5083 C CA . PRO C 1 131 ? 38.569 49.422 124.683 1.00 40.34 131 PRO C CA 1
ATOM 5084 C C . PRO C 1 131 ? 39.064 48.802 125.979 1.00 40.36 131 PRO C C 1
ATOM 5085 O O . PRO C 1 131 ? 38.283 48.200 126.722 1.00 39.88 131 PRO C O 1
ATOM 5089 N N . VAL C 1 132 ? 40.356 48.944 126.247 1.00 39.47 132 VAL C N 1
ATOM 5090 C CA . VAL C 1 132 ? 40.921 48.400 127.472 1.00 40.06 132 VAL C CA 1
ATOM 5091 C C . VAL C 1 132 ? 40.580 49.343 128.628 1.00 38.23 132 VAL C C 1
ATOM 5092 O O . VAL C 1 132 ? 40.612 50.564 128.477 1.00 37.09 132 VAL C O 1
ATOM 5096 N N . LEU C 1 133 ? 40.230 48.771 129.772 1.00 37.54 133 LEU C N 1
ATOM 5097 C CA . LEU C 1 133 ? 39.882 49.557 130.950 1.00 38.90 133 LEU C CA 1
ATOM 5098 C C . LEU C 1 133 ? 40.966 49.402 132.009 1.00 40.49 133 LEU C C 1
ATOM 5099 O O . LEU C 1 133 ? 41.282 48.287 132.417 1.00 41.35 133 LEU C O 1
ATOM 5104 N N . GLU C 1 134 ? 41.538 50.516 132.452 1.00 41.37 134 GLU C N 1
ATOM 5105 C CA . GLU C 1 134 ? 42.584 50.470 133.466 1.00 42.59 134 GLU C CA 1
ATOM 5106 C C . GLU C 1 134 ? 42.207 51.385 134.610 1.00 42.34 134 GLU C C 1
ATOM 5107 O O . GLU C 1 134 ? 41.656 52.458 134.397 1.00 42.39 134 GLU C O 1
ATOM 5113 N N . ARG C 1 135 ? 42.492 50.951 135.828 1.00 43.20 135 ARG C N 1
ATOM 5114 C CA . ARG C 1 135 ? 42.207 51.771 136.990 1.00 44.36 135 ARG C CA 1
ATOM 5115 C C . ARG C 1 135 ? 43.274 52.851 137.039 1.00 43.92 135 ARG C C 1
ATOM 5116 O O . ARG C 1 135 ? 44.454 52.573 136.856 1.00 42.06 135 ARG C O 1
ATOM 5124 N N . ALA C 1 136 ? 42.849 54.089 137.250 1.00 45.43 136 ALA C N 1
ATOM 5125 C CA . ALA C 1 136 ? 43.773 55.210 137.317 1.00 46.76 136 ALA C CA 1
ATOM 5126 C C . ALA C 1 136 ? 43.288 56.162 138.383 1.00 48.25 136 ALA C C 1
ATOM 5127 O O . ALA C 1 136 ? 42.244 55.937 138.994 1.00 49.29 136 ALA C O 1
ATOM 5129 N N . GLU C 1 137 ? 44.044 57.227 138.605 1.00 50.39 137 GLU C N 1
ATOM 5130 C CA . GLU C 1 137 ? 43.679 58.196 139.625 1.00 52.47 137 GLU C CA 1
ATOM 5131 C C . GLU C 1 137 ? 43.866 59.612 139.110 1.00 51.11 137 GLU C C 1
ATOM 5132 O O . GLU C 1 137 ? 44.875 59.923 138.479 1.00 50.89 137 GLU C O 1
ATOM 5138 N N . GLY C 1 138 ? 42.888 60.468 139.376 1.00 49.52 138 GLY C N 1
ATOM 5139 C CA . GLY C 1 138 ? 42.987 61.842 138.926 1.00 47.77 138 GLY C CA 1
ATOM 5140 C C . GLY C 1 138 ? 41.710 62.348 138.298 1.00 46.02 138 GLY C C 1
ATOM 5141 O O . GLY C 1 138 ? 40.720 61.622 138.211 1.00 46.76 138 GLY C O 1
ATOM 5142 N N . THR C 1 139 ? 41.736 63.601 137.857 1.00 43.01 139 THR C N 1
ATOM 5143 C CA . THR C 1 139 ? 40.577 64.215 137.241 1.00 40.72 139 THR C CA 1
ATOM 5144 C C . THR C 1 139 ? 40.441 63.774 135.793 1.00 40.77 139 THR C C 1
ATOM 5145 O O . THR C 1 139 ? 41.340 63.150 135.235 1.00 41.77 139 THR C O 1
ATOM 5149 N N . ALA C 1 140 ? 39.310 64.103 135.185 1.00 39.80 140 ALA C N 1
ATOM 5150 C CA . ALA C 1 140 ? 39.065 63.731 133.803 1.00 40.35 140 ALA C CA 1
ATOM 5151 C C . ALA C 1 140 ? 40.054 64.417 132.869 1.00 40.67 140 ALA C C 1
ATOM 5152 O O . ALA C 1 140 ? 40.646 63.777 131.997 1.00 39.64 140 ALA C O 1
ATOM 5154 N N . GLU C 1 141 ? 40.235 65.721 133.055 1.00 41.53 141 GLU C N 1
ATOM 5155 C CA . GLU C 1 141 ? 41.140 66.481 132.200 1.00 42.38 141 GLU C CA 1
ATOM 5156 C C . GLU C 1 141 ? 42.619 66.137 132.350 1.00 41.23 141 GLU C C 1
ATOM 5157 O O . GLU C 1 141 ? 43.364 66.137 131.364 1.00 40.52 141 GLU C O 1
ATOM 5163 N N . SER C 1 142 ? 43.046 65.847 133.574 1.00 39.05 142 SER C N 1
ATOM 5164 C CA . SER C 1 142 ? 44.439 65.495 133.807 1.00 38.31 142 SER C CA 1
ATOM 5165 C C . SER C 1 142 ? 44.712 64.154 133.139 1.00 36.74 142 SER C C 1
ATOM 5166 O O . SER C 1 142 ? 45.704 63.988 132.421 1.00 35.72 142 SER C O 1
ATOM 5169 N N . LEU C 1 143 ? 43.813 63.204 133.378 1.00 34.79 143 LEU C N 1
ATOM 5170 C CA . LEU C 1 143 ? 43.932 61.868 132.814 1.00 33.69 143 LEU C CA 1
ATOM 5171 C C . LEU C 1 143 ? 43.793 61.863 131.295 1.00 34.09 143 LEU C C 1
ATOM 5172 O O . LEU C 1 143 ? 44.397 61.031 130.612 1.00 35.28 143 LEU C O 1
ATOM 5177 N N . LEU C 1 144 ? 42.998 62.786 130.764 1.00 33.02 144 LEU C N 1
ATOM 5178 C CA . LEU C 1 144 ? 42.818 62.876 129.321 1.00 32.78 144 LEU C CA 1
ATOM 5179 C C . LEU C 1 144 ? 44.097 63.462 128.714 1.00 34.35 144 LEU C C 1
ATOM 5180 O O . LEU C 1 144 ? 44.354 63.306 127.521 1.00 35.04 144 LEU C O 1
ATOM 5185 N N . ALA C 1 145 ? 44.897 64.134 129.540 1.00 34.48 145 ALA C N 1
ATOM 5186 C CA . ALA C 1 145 ? 46.148 64.727 129.077 1.00 36.05 145 ALA C CA 1
ATOM 5187 C C . ALA C 1 145 ? 47.327 63.844 129.460 1.00 37.34 145 ALA C C 1
ATOM 5188 O O . ALA C 1 145 ? 48.439 64.332 129.663 1.00 39.65 145 ALA C O 1
ATOM 5190 N N . ALA C 1 146 ? 47.083 62.542 129.562 1.00 37.17 146 ALA C N 1
ATOM 5191 C CA . ALA C 1 146 ? 48.136 61.610 129.930 1.00 36.56 146 ALA C CA 1
ATOM 5192 C C . ALA C 1 146 ? 47.969 60.232 129.298 1.00 37.43 146 ALA C C 1
ATOM 5193 O O . ALA C 1 146 ? 48.209 59.213 129.945 1.00 37.51 146 ALA C O 1
ATOM 5195 N N . GLY C 1 147 ? 47.543 60.199 128.040 1.00 38.51 147 GLY C N 1
ATOM 5196 C CA . GLY C 1 147 ? 47.403 58.924 127.356 1.00 40.67 147 GLY C CA 1
ATOM 5197 C C . GLY C 1 147 ? 46.044 58.250 127.249 1.00 41.10 147 GLY C C 1
ATOM 5198 O O . GLY C 1 147 ? 45.890 57.329 126.436 1.00 41.69 147 GLY C O 1
ATOM 5199 N N . TYR C 1 148 ? 45.068 58.679 128.050 1.00 39.42 148 TYR C N 1
ATOM 5200 C CA . TYR C 1 148 ? 43.737 58.078 127.998 1.00 37.50 148 TYR C CA 1
ATOM 5201 C C . TYR C 1 148 ? 42.806 58.769 127.007 1.00 37.64 148 TYR C C 1
ATOM 5202 O O . TYR C 1 148 ? 42.740 59.997 126.960 1.00 37.95 148 TYR C O 1
ATOM 5211 N N . ASP C 1 149 ? 42.093 57.969 126.217 1.00 37.15 149 ASP C N 1
ATOM 5212 C CA . ASP C 1 149 ? 41.143 58.488 125.237 1.00 37.20 149 ASP C CA 1
ATOM 5213 C C . ASP C 1 149 ? 39.855 58.897 125.944 1.00 35.78 149 ASP C C 1
ATOM 5214 O O . ASP C 1 149 ? 39.171 59.834 125.536 1.00 35.37 149 ASP C O 1
ATOM 5219 N N . GLY C 1 150 ? 39.531 58.173 127.006 1.00 33.68 150 GLY C N 1
ATOM 5220 C CA . GLY C 1 150 ? 38.327 58.454 127.754 1.00 30.38 150 GLY C CA 1
ATOM 5221 C C . GLY C 1 150 ? 38.495 58.133 129.222 1.00 28.81 150 GLY C C 1
ATOM 5222 O O . GLY C 1 150 ? 39.311 57.281 129.595 1.00 26.36 150 GLY C O 1
ATOM 5223 N N . VAL C 1 151 ? 37.724 58.833 130.054 1.00 26.80 151 VAL C N 1
ATOM 5224 C CA . VAL C 1 151 ? 37.758 58.643 131.496 1.00 25.38 151 VAL C CA 1
ATOM 5225 C C . VAL C 1 151 ? 36.336 58.542 132.029 1.00 25.03 151 VAL C C 1
ATOM 5226 O O . VAL C 1 151 ? 35.472 59.363 131.699 1.00 24.50 151 VAL C O 1
ATOM 5230 N N . LEU C 1 152 ? 36.101 57.528 132.854 1.00 24.17 152 LEU C N 1
ATOM 5231 C CA . LEU C 1 152 ? 34.792 57.304 133.442 1.00 22.35 152 LEU C CA 1
ATOM 5232 C C . LEU C 1 152 ? 34.744 57.874 134.852 1.00 23.62 152 LEU C C 1
ATOM 5233 O O . LEU C 1 152 ? 35.582 57.537 135.686 1.00 24.25 152 LEU C O 1
ATOM 5238 N N . ARG C 1 153 ? 33.767 58.742 135.117 1.00 24.84 153 ARG C N 1
ATOM 5239 C CA . ARG C 1 153 ? 33.618 59.344 136.447 1.00 24.98 153 ARG C CA 1
ATOM 5240 C C . ARG C 1 153 ? 32.175 59.287 136.967 1.00 24.89 153 ARG C C 1
ATOM 5241 O O . ARG C 1 153 ? 31.219 59.426 136.204 1.00 24.38 153 ARG C O 1
ATOM 5249 N N . ILE C 1 154 ? 32.034 59.085 138.273 1.00 24.37 154 ILE C N 1
ATOM 5250 C CA . ILE C 1 154 ? 30.728 58.979 138.899 1.00 25.63 154 ILE C CA 1
ATOM 5251 C C . ILE C 1 154 ? 30.605 59.855 140.142 1.00 26.69 154 ILE C C 1
ATOM 5252 O O . ILE C 1 154 ? 31.608 60.271 140.713 1.00 29.53 154 ILE C O 1
ATOM 5257 N N . GLY C 1 155 ? 29.374 60.147 140.550 1.00 26.05 155 GLY C N 1
ATOM 5258 C CA . GLY C 1 155 ? 29.165 60.951 141.740 1.00 25.03 155 GLY C CA 1
ATOM 5259 C C . GLY C 1 155 ? 29.420 62.437 141.600 1.00 26.18 155 GLY C C 1
ATOM 5260 O O . GLY C 1 155 ? 29.416 62.975 140.498 1.00 26.10 155 GLY C O 1
ATOM 5261 N N . ASP C 1 156 ? 29.655 63.097 142.731 1.00 28.45 156 ASP C N 1
ATOM 5262 C CA . ASP C 1 156 ? 29.897 64.536 142.770 1.00 28.98 156 ASP C CA 1
ATOM 5263 C C . ASP C 1 156 ? 30.994 65.050 141.840 1.00 29.17 156 ASP C C 1
ATOM 5264 O O . ASP C 1 156 ? 30.821 66.079 141.192 1.00 30.70 156 ASP C O 1
ATOM 5269 N N . ASP C 1 157 ? 32.123 64.355 141.773 1.00 28.43 157 ASP C N 1
ATOM 5270 C CA . ASP C 1 157 ? 33.207 64.802 140.902 1.00 28.71 157 ASP C CA 1
ATOM 5271 C C . ASP C 1 157 ? 32.767 64.811 139.449 1.00 27.74 157 ASP C C 1
ATOM 5272 O O . ASP C 1 157 ? 33.117 65.716 138.694 1.00 27.80 157 ASP C O 1
ATOM 5277 N N . ALA C 1 158 ? 32.006 63.788 139.068 1.00 26.52 158 ALA C N 1
ATOM 5278 C CA . ALA C 1 158 ? 31.501 63.660 137.707 1.00 24.40 158 ALA C CA 1
ATOM 5279 C C . ALA C 1 158 ? 30.595 64.845 137.394 1.00 24.31 158 ALA C C 1
ATOM 5280 O O . ALA C 1 158 ? 30.713 65.471 136.335 1.00 23.22 158 ALA C O 1
ATOM 5282 N N . LEU C 1 159 ? 29.701 65.153 138.332 1.00 23.35 159 LEU C N 1
ATOM 5283 C CA . LEU C 1 159 ? 28.774 66.259 138.165 1.00 23.69 159 LEU C CA 1
ATOM 5284 C C . LEU C 1 159 ? 29.558 67.563 138.046 1.00 25.94 159 LEU C C 1
ATOM 5285 O O . LEU C 1 159 ? 29.348 68.340 137.105 1.00 24.67 159 LEU C O 1
ATOM 5290 N N . ARG C 1 160 ? 30.468 67.793 138.991 1.00 26.68 160 ARG C N 1
ATOM 5291 C CA . ARG C 1 160 ? 31.268 69.009 138.984 1.00 28.55 160 ARG C CA 1
ATOM 5292 C C . ARG C 1 160 ? 32.076 69.154 137.702 1.00 28.61 160 ARG C C 1
ATOM 5293 O O . ARG C 1 160 ? 32.132 70.236 137.110 1.00 27.70 160 ARG C O 1
ATOM 5301 N N . GLU C 1 161 ? 32.696 68.066 137.258 1.00 29.50 161 GLU C N 1
ATOM 5302 C CA . GLU C 1 161 ? 33.494 68.132 136.041 1.00 31.31 161 GLU C CA 1
ATOM 5303 C C . GLU C 1 161 ? 32.622 68.353 134.813 1.00 31.58 161 GLU C C 1
ATOM 5304 O O . GLU C 1 161 ? 33.008 69.063 133.885 1.00 32.61 161 GLU C O 1
ATOM 5310 N N . TRP C 1 162 ? 31.442 67.747 134.803 1.00 30.17 162 TRP C N 1
ATOM 5311 C C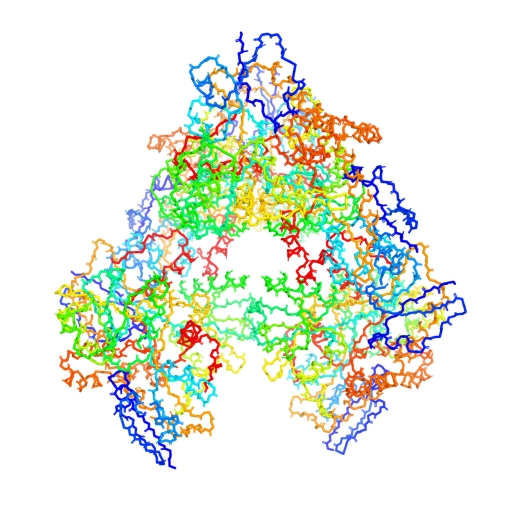A . TRP C 1 162 ? 30.543 67.932 133.682 1.00 27.70 162 TRP C CA 1
ATOM 5312 C C . TRP C 1 162 ? 30.223 69.415 133.568 1.00 26.54 162 TRP C C 1
ATOM 5313 O O . TRP C 1 162 ? 30.241 69.983 132.478 1.00 26.70 162 TRP C O 1
ATOM 5324 N N . TYR C 1 163 ? 29.933 70.041 134.703 1.00 25.66 163 TYR C N 1
ATOM 5325 C CA . TYR C 1 163 ? 29.598 71.452 134.703 1.00 25.15 163 TYR C CA 1
ATOM 5326 C C . TYR C 1 163 ? 30.830 72.243 134.331 1.00 26.79 163 TYR C C 1
ATOM 5327 O O . TYR C 1 163 ? 30.743 73.260 133.645 1.00 27.46 163 TYR C O 1
ATOM 5336 N N . GLY C 1 164 ? 31.985 71.768 134.778 1.00 27.73 164 GLY C N 1
ATOM 5337 C CA . GLY C 1 164 ? 33.219 72.458 134.460 1.00 28.77 164 GLY C CA 1
ATOM 5338 C C . GLY C 1 164 ? 33.471 72.464 132.964 1.00 30.69 164 GLY C C 1
ATOM 5339 O O . GLY C 1 164 ? 34.008 73.429 132.420 1.00 33.67 164 GLY C O 1
ATOM 5340 N N . VAL C 1 165 ? 33.069 71.390 132.293 1.00 29.72 165 VAL C N 1
ATOM 5341 C CA . VAL C 1 165 ? 33.271 71.266 130.860 1.00 29.42 165 VAL C CA 1
ATOM 5342 C C . VAL C 1 165 ? 32.207 71.984 130.023 1.00 31.75 165 VAL C C 1
ATOM 5343 O O . VAL C 1 165 ? 32.536 72.869 129.232 1.00 31.85 165 VAL C O 1
ATOM 5347 N N . VAL C 1 166 ? 30.940 71.612 130.201 1.00 31.29 166 VAL C N 1
ATOM 5348 C CA . VAL C 1 166 ? 29.864 72.210 129.415 1.00 31.29 166 VAL C CA 1
ATOM 5349 C C . VAL C 1 166 ? 29.315 73.544 129.902 1.00 31.97 166 VAL C C 1
ATOM 5350 O O . VAL C 1 166 ? 28.580 74.206 129.172 1.00 32.22 166 VAL C O 1
ATOM 5354 N N . GLY C 1 167 ? 29.670 73.944 131.119 1.00 33.31 167 GLY C N 1
ATOM 5355 C CA . GLY C 1 167 ? 29.169 75.202 131.653 1.00 35.37 167 GLY C CA 1
ATOM 5356 C C . GLY C 1 167 ? 29.854 76.441 131.098 1.00 36.84 167 GLY C C 1
ATOM 5357 O O . GLY C 1 167 ? 30.676 76.331 130.194 1.00 37.51 167 GLY C O 1
ATOM 5358 N N . PRO C 1 168 ? 29.555 77.639 131.632 1.00 38.51 168 PRO C N 1
ATOM 5359 C CA . PRO C 1 168 ? 28.616 77.909 132.727 1.00 39.79 168 PRO C CA 1
ATOM 5360 C C . PRO C 1 168 ? 27.175 78.002 132.251 1.00 40.90 168 PRO C C 1
ATOM 5361 O O . PRO C 1 168 ? 26.892 77.948 131.058 1.00 41.72 168 PRO C O 1
ATOM 5365 N N . LEU C 1 169 ? 26.268 78.161 133.201 1.00 42.18 169 LEU C N 1
ATOM 5366 C CA . LEU C 1 169 ? 24.851 78.254 132.900 1.00 44.50 169 LEU C CA 1
ATOM 5367 C C . LEU C 1 169 ? 24.403 79.698 133.115 1.00 46.37 169 LEU C C 1
ATOM 5368 O O . LEU C 1 169 ? 24.897 80.367 134.019 1.00 47.29 169 LEU C O 1
ATOM 5373 N N . THR C 1 170 ? 23.488 80.189 132.281 1.00 48.86 170 THR C N 1
ATOM 5374 C CA . THR C 1 170 ? 22.993 81.563 132.425 1.00 50.24 170 THR C CA 1
ATOM 5375 C C . THR C 1 170 ? 21.479 81.596 132.598 1.00 51.83 170 THR C C 1
ATOM 5376 O O . THR C 1 170 ? 20.782 80.659 132.205 1.00 52.11 170 THR C O 1
ATOM 5380 N N . PRO C 1 171 ? 20.949 82.688 133.174 1.00 53.35 171 PRO C N 1
ATOM 5381 C CA . PRO C 1 171 ? 19.508 82.857 133.409 1.00 54.73 171 PRO C CA 1
ATOM 5382 C C . PRO C 1 171 ? 18.701 82.558 132.157 1.00 56.17 171 PRO C C 1
ATOM 5383 O O . PRO C 1 171 ? 17.597 82.015 132.217 1.00 55.97 171 PRO C O 1
ATOM 5387 N N . GLU C 1 172 ? 19.289 82.926 131.027 1.00 58.07 172 GLU C N 1
ATOM 5388 C CA . GLU C 1 172 ? 18.689 82.760 129.717 1.00 59.98 172 GLU C CA 1
ATOM 5389 C C . GLU C 1 172 ? 18.414 81.319 129.279 1.00 60.06 172 GLU C C 1
ATOM 5390 O O . GLU C 1 172 ? 17.356 81.040 128.713 1.00 60.70 172 GLU C O 1
ATOM 5396 N N . ARG C 1 173 ? 19.353 80.409 129.541 1.00 58.87 173 ARG C N 1
ATOM 5397 C CA . ARG C 1 173 ? 19.209 79.005 129.131 1.00 57.39 173 ARG C CA 1
ATOM 5398 C C . ARG C 1 173 ? 18.983 77.993 130.259 1.00 54.55 173 ARG C C 1
ATOM 5399 O O . ARG C 1 173 ? 19.363 78.232 131.400 1.00 55.58 173 ARG C O 1
ATOM 5407 N N . THR C 1 174 ? 18.363 76.860 129.929 1.00 50.65 174 THR C N 1
ATOM 5408 C CA . THR C 1 174 ? 18.078 75.822 130.918 1.00 47.42 174 THR C CA 1
ATOM 5409 C C . THR C 1 174 ? 19.209 74.794 130.987 1.00 46.13 174 THR C C 1
ATOM 5410 O O . THR C 1 174 ? 20.060 74.734 130.097 1.00 46.69 174 THR C O 1
ATOM 5422 N N . THR C 1 176 ? 18.948 71.461 130.822 1.00 42.14 176 THR C N 1
ATOM 5423 C CA . THR C 1 176 ? 18.742 70.434 129.808 1.00 41.97 176 THR C CA 1
ATOM 5424 C C . THR C 1 176 ? 19.156 70.939 128.428 1.00 41.40 176 THR C C 1
ATOM 5425 O O . THR C 1 176 ? 19.025 70.227 127.434 1.00 40.17 176 THR C O 1
ATOM 5429 N N . SER C 1 177 ? 19.672 72.164 128.375 1.00 41.90 177 SER C N 1
ATOM 5430 C CA . SER C 1 177 ? 20.082 72.769 127.111 1.00 43.13 177 SER C CA 1
ATOM 5431 C C . SER C 1 177 ? 21.586 72.932 126.948 1.00 42.56 177 SER C C 1
ATOM 5432 O O . SER C 1 177 ? 22.053 73.371 125.897 1.00 41.58 177 SER C O 1
ATOM 5435 N N . LEU C 1 178 ? 22.345 72.603 127.988 1.00 42.62 178 LEU C N 1
ATOM 5436 C CA . LEU C 1 178 ? 23.790 72.735 127.911 1.00 40.19 178 LEU C CA 1
ATOM 5437 C C . LEU C 1 178 ? 24.322 71.846 126.814 1.00 39.87 178 LEU C C 1
ATOM 5438 O O . LEU C 1 178 ? 23.747 70.802 126.517 1.00 39.69 178 LEU C O 1
ATOM 5443 N N . PRO C 1 179 ? 25.425 72.258 126.180 1.00 39.56 179 PRO C N 1
ATOM 5444 C CA . PRO C 1 179 ? 25.979 71.422 125.118 1.00 39.79 179 PRO C CA 1
ATOM 5445 C C . PRO C 1 179 ? 26.591 70.171 125.758 1.00 40.24 179 PRO C C 1
ATOM 5446 O O . PRO C 1 179 ? 26.597 70.031 126.984 1.00 38.94 179 PRO C O 1
ATOM 5450 N N . HIS C 1 180 ? 27.108 69.268 124.935 1.00 40.77 180 HIS C N 1
ATOM 5451 C CA . HIS C 1 180 ? 27.716 68.059 125.452 1.00 41.03 180 HIS C CA 1
ATOM 5452 C C . HIS C 1 180 ? 29.210 68.091 125.263 1.00 40.85 180 HIS C C 1
ATOM 5453 O O . HIS C 1 180 ? 29.900 67.120 125.565 1.00 42.13 180 HIS C O 1
ATOM 5460 N N . THR C 1 181 ? 29.706 69.227 124.782 1.00 41.02 181 THR C N 1
ATOM 5461 C CA . THR C 1 181 ? 31.132 69.406 124.532 1.00 41.11 181 THR C CA 1
ATOM 5462 C C . THR C 1 181 ? 31.633 70.753 125.029 1.00 41.44 181 THR C C 1
ATOM 5463 O O . THR C 1 181 ? 30.861 71.693 125.205 1.00 43.88 181 THR C O 1
ATOM 5467 N N . GLY C 1 182 ? 32.939 70.833 125.243 1.00 40.61 182 GLY C N 1
ATOM 5468 C CA . GLY C 1 182 ? 33.555 72.059 125.706 1.00 40.88 182 GLY C CA 1
ATOM 5469 C C . GLY C 1 182 ? 35.055 71.855 125.755 1.00 41.96 182 GLY C C 1
ATOM 5470 O O . GLY C 1 182 ? 35.530 70.853 126.298 1.00 41.98 182 GLY C O 1
ATOM 5471 N N . ARG C 1 183 ? 35.806 72.793 125.187 1.00 41.59 183 ARG C N 1
ATOM 5472 C CA . ARG C 1 183 ? 37.259 72.692 125.169 1.00 40.28 183 ARG C CA 1
ATOM 5473 C C . ARG C 1 183 ? 37.689 71.368 124.544 1.00 40.45 183 ARG C C 1
ATOM 5474 O O . ARG C 1 183 ? 38.645 70.731 124.998 1.00 38.50 183 ARG C O 1
ATOM 5482 N N . GLY C 1 184 ? 36.962 70.949 123.511 1.00 40.06 184 GLY C N 1
ATOM 5483 C CA . GLY C 1 184 ? 37.294 69.711 122.827 1.00 41.38 184 GLY C CA 1
ATOM 5484 C C . GLY C 1 184 ? 37.049 68.436 123.614 1.00 41.80 184 GLY C C 1
ATOM 5485 O O . GLY C 1 184 ? 37.584 67.376 123.275 1.00 42.02 184 GLY C O 1
ATOM 5486 N N . ILE C 1 185 ? 36.246 68.535 124.670 1.00 40.35 185 ILE C N 1
ATOM 5487 C CA . ILE C 1 185 ? 35.925 67.378 125.494 1.00 38.05 185 ILE C CA 1
ATOM 5488 C C . ILE C 1 185 ? 34.439 67.087 125.374 1.00 36.62 185 ILE C C 1
ATOM 5489 O O . ILE C 1 185 ? 33.607 67.976 125.568 1.00 36.57 185 ILE C O 1
ATOM 5494 N N . THR C 1 186 ? 34.111 65.841 125.053 1.00 33.95 186 THR C N 1
ATOM 5495 C CA . THR C 1 186 ? 32.721 65.435 124.920 1.00 31.30 186 THR C CA 1
ATOM 5496 C C . THR C 1 186 ? 32.316 64.608 126.139 1.00 31.20 186 THR C C 1
ATOM 5497 O O . THR C 1 186 ? 32.975 63.624 126.487 1.00 30.20 186 THR C O 1
ATOM 5501 N N . VAL C 1 187 ? 31.234 65.018 126.791 1.00 29.78 187 VAL C N 1
ATOM 5502 C CA . VAL C 1 187 ? 30.757 64.310 127.963 1.00 28.09 187 VAL C CA 1
ATOM 5503 C C . VAL C 1 187 ? 29.583 63.405 127.595 1.00 28.36 187 VAL C C 1
ATOM 5504 O O . VAL C 1 187 ? 28.491 63.882 127.282 1.00 29.64 187 VAL C O 1
ATOM 5508 N N . THR C 1 188 ? 29.817 62.097 127.612 1.00 27.00 188 THR C N 1
ATOM 5509 C CA . THR C 1 188 ? 28.771 61.138 127.279 1.00 24.62 188 THR C CA 1
ATOM 5510 C C . THR C 1 188 ? 28.126 60.615 128.554 1.00 25.19 188 THR C C 1
ATOM 5511 O O . THR C 1 188 ? 28.764 59.926 129.356 1.00 24.96 188 THR C O 1
ATOM 5515 N N . ASP C 1 189 ? 26.859 60.963 128.733 1.00 23.42 189 ASP C N 1
ATOM 5516 C CA . ASP C 1 189 ? 26.081 60.551 129.891 1.00 21.91 189 ASP C CA 1
ATOM 5517 C C . ASP C 1 189 ? 25.666 59.096 129.652 1.00 22.57 189 ASP C C 1
ATOM 5518 O O . ASP C 1 189 ? 24.962 58.794 128.679 1.00 20.85 189 ASP C O 1
ATOM 5523 N N . LEU C 1 190 ? 26.099 58.199 130.536 1.00 22.16 190 LEU C N 1
ATOM 5524 C CA . LEU C 1 190 ? 25.774 56.779 130.402 1.00 21.45 190 LEU C CA 1
ATOM 5525 C C . LEU C 1 190 ? 24.282 56.446 130.522 1.00 21.58 190 LEU C C 1
ATOM 5526 O O . LEU C 1 190 ? 23.805 55.500 129.884 1.00 20.35 190 LEU C O 1
ATOM 5531 N N . ALA C 1 191 ? 23.547 57.208 131.330 1.00 21.12 191 ALA C N 1
ATOM 5532 C CA . ALA C 1 191 ? 22.114 56.964 131.496 1.00 21.28 191 ALA C CA 1
ATOM 5533 C C . ALA C 1 191 ? 21.404 57.368 130.213 1.00 22.78 191 ALA C C 1
ATOM 5534 O O . ALA C 1 191 ? 20.387 56.780 129.833 1.00 24.09 191 ALA C O 1
ATOM 5536 N N . GLN C 1 192 ? 21.954 58.376 129.546 1.00 23.40 192 GLN C N 1
ATOM 5537 C CA . GLN C 1 192 ? 21.391 58.863 128.291 1.00 24.63 192 GLN C CA 1
ATOM 5538 C C . GLN C 1 192 ? 21.645 57.822 127.197 1.00 23.60 192 GLN C C 1
ATOM 5539 O O . GLN C 1 192 ? 20.818 57.630 126.301 1.00 21.72 192 GLN C O 1
ATOM 5545 N N . GLU C 1 193 ? 22.796 57.158 127.277 1.00 22.82 193 GLU C N 1
ATOM 5546 C CA . GLU C 1 193 ? 23.141 56.122 126.313 1.00 22.60 193 GLU C CA 1
ATOM 5547 C C . GLU C 1 193 ? 22.169 54.963 126.503 1.00 21.86 193 GLU C C 1
ATOM 5548 O O . GLU C 1 193 ? 21.707 54.366 125.530 1.00 20.65 193 GLU C O 1
ATOM 5554 N N . TRP C 1 194 ? 21.853 54.670 127.764 1.00 19.67 194 TRP C N 1
ATOM 5555 C CA . TRP C 1 194 ? 20.925 53.608 128.093 1.00 18.62 194 TRP C CA 1
ATOM 5556 C C . TRP C 1 194 ? 19.532 53.910 127.540 1.00 20.29 194 TRP C C 1
ATOM 5557 O O . TRP C 1 194 ? 18.842 52.998 127.077 1.00 19.84 194 TRP C O 1
ATOM 5568 N N . PHE C 1 195 ? 19.108 55.174 127.590 1.00 19.89 195 PHE C N 1
ATOM 5569 C CA . PHE C 1 195 ? 17.790 55.521 127.051 1.00 21.05 195 PHE C CA 1
ATOM 5570 C C . PHE C 1 195 ? 17.793 55.358 125.525 1.00 21.39 195 PHE C C 1
ATOM 5571 O O . PHE C 1 195 ? 16.912 54.708 124.962 1.00 20.16 195 PHE C O 1
ATOM 5579 N N . ASP C 1 196 ? 18.782 55.952 124.862 1.00 21.49 196 ASP C N 1
ATOM 5580 C CA . ASP C 1 196 ? 18.878 55.847 123.413 1.00 23.28 196 ASP C CA 1
ATOM 5581 C C . ASP C 1 196 ? 18.865 54.389 122.994 1.00 23.54 196 ASP C C 1
ATOM 5582 O O . ASP C 1 196 ? 18.386 54.058 121.911 1.00 24.49 196 ASP C O 1
ATOM 5587 N N . LEU C 1 197 ? 19.385 53.520 123.857 1.00 22.74 197 LEU C N 1
ATOM 5588 C CA . LEU C 1 197 ? 19.432 52.092 123.568 1.00 22.53 197 LEU C CA 1
ATOM 5589 C C . LEU C 1 197 ? 18.128 51.354 123.857 1.00 22.96 197 LEU C C 1
ATOM 5590 O O . LEU C 1 197 ? 17.632 50.620 123.009 1.00 23.68 197 LEU C O 1
ATOM 5595 N N . THR C 1 198 ? 17.580 51.552 125.052 1.00 22.95 198 THR C N 1
ATOM 5596 C CA . THR C 1 198 ? 16.361 50.864 125.479 1.00 22.32 198 THR C CA 1
ATOM 5597 C C . THR C 1 198 ? 15.081 51.702 125.501 1.00 23.32 198 THR C C 1
ATOM 5598 O O . THR C 1 198 ? 13.978 51.154 125.477 1.00 23.09 198 THR C O 1
ATOM 5602 N N . GLY C 1 199 ? 15.231 53.020 125.584 1.00 23.78 199 GLY C N 1
ATOM 5603 C CA . GLY C 1 199 ? 14.072 53.893 125.628 1.00 22.65 199 GLY C CA 1
ATOM 5604 C C . GLY C 1 199 ? 13.400 53.807 126.983 1.00 24.21 199 GLY C C 1
ATOM 5605 O O . GLY C 1 199 ? 12.255 54.235 127.146 1.00 23.77 199 GLY C O 1
ATOM 5606 N N . HIS C 1 200 ? 14.114 53.257 127.964 1.00 23.62 200 HIS C N 1
ATOM 5607 C CA . HIS C 1 200 ? 13.571 53.102 129.316 1.00 23.63 200 HIS C CA 1
ATOM 5608 C C . HIS C 1 200 ? 14.437 53.765 130.392 1.00 21.95 200 HIS C C 1
ATOM 5609 O O . HIS C 1 200 ? 15.556 54.207 130.134 1.00 21.85 200 HIS C O 1
ATOM 5616 N N . PRO C 1 201 ? 13.910 53.862 131.617 1.00 21.01 201 PRO C N 1
ATOM 5617 C CA . PRO C 1 201 ? 14.659 54.471 132.723 1.00 19.84 201 PRO C CA 1
ATOM 5618 C C . PRO C 1 201 ? 15.790 53.542 133.144 1.00 20.29 201 PRO C C 1
ATOM 5619 O O . PRO C 1 201 ? 15.815 52.359 132.770 1.00 20.55 201 PRO C O 1
ATOM 5623 N N . PHE C 1 202 ? 16.734 54.071 133.912 1.00 19.40 202 PHE C N 1
ATOM 5624 C CA . PHE C 1 202 ? 17.798 53.225 134.424 1.00 18.11 202 PHE C CA 1
ATOM 5625 C C . PHE C 1 202 ? 17.771 53.324 135.942 1.00 17.15 202 PHE C C 1
ATOM 5626 O O . PHE C 1 202 ? 17.648 54.413 136.495 1.00 16.11 202 PHE C O 1
ATOM 5634 N N . THR C 1 203 ? 17.866 52.186 136.617 1.00 17.21 203 THR C N 1
ATOM 5635 C CA . THR C 1 203 ? 17.866 52.188 138.070 1.00 17.10 203 THR C CA 1
ATOM 5636 C C . THR C 1 203 ? 19.282 51.963 138.573 1.00 16.14 203 THR C C 1
ATOM 5637 O O . THR C 1 203 ? 19.864 50.900 138.383 1.00 15.92 203 THR C O 1
ATOM 5641 N N . PHE C 1 204 ? 19.832 52.986 139.214 1.00 16.70 204 PHE C N 1
ATOM 5642 C CA . PHE C 1 204 ? 21.187 52.930 139.727 1.00 16.79 204 PHE C CA 1
ATOM 5643 C C . PHE C 1 204 ? 21.285 52.336 141.128 1.00 20.30 204 PHE C C 1
ATOM 5644 O O . PHE C 1 204 ? 22.234 51.593 141.437 1.00 20.17 204 PHE C O 1
ATOM 5652 N N . ALA C 1 205 ? 20.304 52.629 141.978 1.00 21.01 205 ALA C N 1
ATOM 5653 C CA . ALA C 1 205 ? 20.357 52.099 143.333 1.00 21.05 205 ALA C CA 1
ATOM 5654 C C . ALA C 1 205 ? 18.991 51.818 143.946 1.00 20.80 205 ALA C C 1
ATOM 5655 O O . ALA C 1 205 ? 17.982 52.386 143.537 1.00 18.07 205 ALA C O 1
ATOM 5657 N N . VAL C 1 206 ? 18.981 50.927 144.932 1.00 19.90 206 VAL C N 1
ATOM 5658 C CA . VAL C 1 206 ? 17.760 50.565 145.634 1.00 21.77 206 VAL C CA 1
ATOM 5659 C C . VAL C 1 206 ? 18.094 50.475 147.117 1.00 23.86 206 VAL C C 1
ATOM 5660 O O . VAL C 1 206 ? 19.241 50.710 147.523 1.00 24.27 206 VAL C O 1
ATOM 5664 N N . TRP C 1 207 ? 17.086 50.153 147.920 1.00 23.05 207 TRP C N 1
ATOM 5665 C CA . TRP C 1 207 ? 17.275 49.975 149.350 1.00 24.02 207 TRP C CA 1
ATOM 5666 C C . TRP C 1 207 ? 17.081 48.485 149.570 1.00 25.01 207 TRP C C 1
ATOM 5667 O O . TRP C 1 207 ? 15.998 47.942 149.341 1.00 24.80 207 TRP C O 1
ATOM 5678 N N . ALA C 1 208 ? 18.140 47.812 149.998 1.00 24.91 208 ALA C N 1
ATOM 5679 C CA . ALA C 1 208 ? 18.061 46.376 150.182 1.00 25.23 208 ALA C CA 1
ATOM 5680 C C . ALA C 1 208 ? 18.226 45.927 151.615 1.00 25.12 208 ALA C C 1
ATOM 5681 O O . ALA C 1 208 ? 18.819 46.620 152.446 1.00 24.36 208 ALA C O 1
ATOM 5683 N N . TYR C 1 209 ? 17.688 44.742 151.875 1.00 25.68 209 TYR C N 1
ATOM 5684 C CA . TYR C 1 209 ? 17.746 44.104 153.178 1.00 27.14 209 TYR C CA 1
ATOM 5685 C C . TYR C 1 209 ? 17.768 42.605 152.897 1.00 27.45 209 TYR C C 1
ATOM 5686 O O . TYR C 1 209 ? 17.454 42.176 151.782 1.00 27.23 209 TYR C O 1
ATOM 5695 N N . ARG C 1 210 ? 18.150 41.813 153.893 1.00 28.84 210 ARG C N 1
ATOM 5696 C CA . ARG C 1 210 ? 18.191 40.365 153.726 1.00 31.87 210 ARG C CA 1
ATOM 5697 C C . ARG C 1 210 ? 16.759 39.838 153.789 1.00 32.31 210 ARG C C 1
ATOM 5698 O O . ARG C 1 210 ? 15.981 40.254 154.637 1.00 32.33 210 ARG C O 1
ATOM 5706 N N . LYS C 1 211 ? 16.404 38.939 152.878 1.00 33.90 211 LYS C N 1
ATOM 5707 C CA . LYS C 1 211 ? 15.053 38.382 152.862 1.00 37.08 211 LYS C CA 1
ATOM 5708 C C . LYS C 1 211 ? 14.589 37.860 154.231 1.00 38.91 211 LYS C C 1
ATOM 5709 O O . LYS C 1 211 ? 13.431 38.041 154.612 1.00 39.95 211 LYS C O 1
ATOM 5715 N N . ASP C 1 212 ? 15.494 37.211 154.958 1.00 39.84 212 ASP C N 1
ATOM 5716 C CA . ASP C 1 212 ? 15.179 36.636 156.263 1.00 41.95 212 ASP C CA 1
ATOM 5717 C C . ASP C 1 212 ? 15.072 37.676 157.381 1.00 41.72 212 ASP C C 1
ATOM 5718 O O . ASP C 1 212 ? 14.961 37.315 158.557 1.00 43.34 212 ASP C O 1
ATOM 5723 N N . ASN C 1 213 ? 15.098 38.959 157.035 1.00 39.48 213 ASN C N 1
ATOM 5724 C CA . ASN C 1 213 ? 15.018 39.989 158.067 1.00 37.06 213 ASN C CA 1
ATOM 5725 C C . ASN C 1 213 ? 14.437 41.321 157.572 1.00 36.82 213 ASN C C 1
ATOM 5726 O O . ASN C 1 213 ? 15.129 42.338 157.522 1.00 36.84 213 ASN C O 1
ATOM 5731 N N . PRO C 1 214 ? 13.139 41.331 157.224 1.00 36.81 214 PRO C N 1
ATOM 5732 C CA . PRO C 1 214 ? 12.461 42.535 156.731 1.00 37.25 214 PRO C CA 1
ATOM 5733 C C . PRO C 1 214 ? 12.584 43.694 157.709 1.00 36.64 214 PRO C C 1
ATOM 5734 O O . PRO C 1 214 ? 12.741 43.490 158.911 1.00 37.30 214 PRO C O 1
ATOM 5738 N N . PRO C 1 215 ? 12.506 44.932 157.203 1.00 35.54 215 PRO C N 1
ATOM 5739 C CA . PRO C 1 215 ? 12.614 46.099 158.078 1.00 34.48 215 PRO C CA 1
ATOM 5740 C C . PRO C 1 215 ? 11.310 46.390 158.829 1.00 34.06 215 PRO C C 1
ATOM 5741 O O . PRO C 1 215 ? 10.228 45.956 158.423 1.00 34.00 215 PRO C O 1
ATOM 5745 N N . PRO C 1 216 ? 11.402 47.123 159.947 1.00 33.00 216 PRO C N 1
ATOM 5746 C CA . PRO C 1 216 ? 10.214 47.462 160.733 1.00 32.75 216 PRO C CA 1
ATOM 5747 C C . PRO C 1 216 ? 9.375 48.552 160.059 1.00 33.63 216 PRO C C 1
ATOM 5748 O O . PRO C 1 216 ? 9.909 49.549 159.564 1.00 35.32 216 PRO C O 1
ATOM 5752 N N . ALA C 1 217 ? 8.061 48.354 160.047 1.00 31.92 217 ALA C N 1
ATOM 5753 C CA . ALA C 1 217 ? 7.136 49.299 159.436 1.00 31.14 217 ALA C CA 1
ATOM 5754 C C . ALA C 1 217 ? 7.389 50.752 159.833 1.00 30.76 217 ALA C C 1
ATOM 5755 O O . ALA C 1 217 ? 7.184 51.662 159.026 1.00 32.20 217 ALA C O 1
ATOM 5757 N N . ALA C 1 218 ? 7.825 50.974 161.067 1.00 29.81 218 ALA C N 1
ATOM 5758 C CA . ALA C 1 218 ? 8.083 52.332 161.537 1.00 31.62 218 ALA C CA 1
ATOM 5759 C C . ALA C 1 218 ? 9.219 53.007 160.767 1.00 32.52 218 ALA C C 1
ATOM 5760 O O . ALA C 1 218 ? 9.236 54.236 160.610 1.00 32.71 218 ALA C O 1
ATOM 5762 N N . LEU C 1 219 ? 10.172 52.208 160.298 1.00 31.29 219 LEU C N 1
ATOM 5763 C CA . LEU C 1 219 ? 11.286 52.757 159.541 1.00 30.76 219 LEU C CA 1
ATOM 5764 C C . LEU C 1 219 ? 10.796 53.127 158.151 1.00 29.86 219 LEU C C 1
ATOM 5765 O O . LEU C 1 219 ? 11.130 54.183 157.616 1.00 29.70 219 LEU C O 1
ATOM 5770 N N . LEU C 1 220 ? 9.998 52.247 157.564 1.00 28.96 220 LEU C N 1
ATOM 5771 C CA . LEU C 1 220 ? 9.474 52.513 156.245 1.00 30.09 220 LEU C CA 1
ATOM 5772 C C . LEU C 1 220 ? 8.663 53.803 156.295 1.00 30.35 220 LEU C C 1
ATOM 5773 O O . LEU C 1 220 ? 8.869 54.706 155.485 1.00 30.78 220 LEU C O 1
ATOM 5778 N N . GLN C 1 221 ? 7.762 53.904 157.265 1.00 29.76 221 GLN C N 1
ATOM 5779 C CA . GLN C 1 221 ? 6.943 55.099 157.392 1.00 28.82 221 GLN C CA 1
ATOM 5780 C C . GLN C 1 221 ? 7.826 56.334 157.592 1.00 29.03 221 GLN C C 1
ATOM 5781 O O . GLN C 1 221 ? 7.573 57.389 157.012 1.00 29.82 221 GLN C O 1
ATOM 5787 N N . ALA C 1 222 ? 8.860 56.206 158.412 1.00 26.43 222 ALA C N 1
ATOM 5788 C CA . ALA C 1 222 ? 9.746 57.330 158.649 1.00 27.75 222 ALA C CA 1
ATOM 5789 C C . ALA C 1 222 ? 10.398 57.714 157.325 1.00 28.34 222 ALA C C 1
ATOM 5790 O O . ALA C 1 222 ? 10.560 58.896 157.019 1.00 28.01 222 ALA C O 1
ATOM 5800 N N . ARG C 1 224 ? 9.222 57.088 154.163 1.00 24.99 224 ARG C N 1
ATOM 5801 C CA . ARG C 1 224 ? 8.244 57.631 153.234 1.00 26.54 224 ARG C CA 1
ATOM 5802 C C . ARG C 1 224 ? 7.999 59.088 153.595 1.00 26.54 224 ARG C C 1
ATOM 5803 O O . ARG C 1 224 ? 7.862 59.943 152.724 1.00 27.73 224 ARG C O 1
ATOM 5811 N N . GLU C 1 225 ? 7.959 59.368 154.891 1.00 26.78 225 GLU C N 1
ATOM 5812 C CA . GLU C 1 225 ? 7.730 60.721 155.374 1.00 27.18 225 GLU C CA 1
ATOM 5813 C C . GLU C 1 225 ? 8.906 61.648 155.089 1.00 26.18 225 GLU C C 1
ATOM 5814 O O . GLU C 1 225 ? 8.711 62.823 154.746 1.00 27.01 225 GLU C O 1
ATOM 5820 N N . ALA C 1 226 ? 10.122 61.127 155.227 1.00 22.83 226 ALA C N 1
ATOM 5821 C CA . ALA C 1 226 ? 11.309 61.939 154.985 1.00 22.33 226 ALA C CA 1
ATOM 5822 C C . ALA C 1 226 ? 11.416 62.343 153.506 1.00 21.26 226 ALA C C 1
ATOM 5823 O O . ALA C 1 226 ? 11.738 63.489 153.192 1.00 20.74 226 ALA C O 1
ATOM 5825 N N . ARG C 1 227 ? 11.138 61.406 152.605 1.00 20.11 227 ARG C N 1
ATOM 5826 C CA . ARG C 1 227 ? 11.193 61.684 151.168 1.00 21.06 227 ARG C CA 1
ATOM 5827 C C . ARG C 1 227 ? 10.177 62.779 150.840 1.00 20.81 227 ARG C C 1
ATOM 5828 O O . ARG C 1 227 ? 10.442 63.697 150.056 1.00 18.77 227 ARG C O 1
ATOM 5836 N N . ARG C 1 228 ? 9.013 62.676 151.464 1.00 22.38 228 ARG C N 1
ATOM 5837 C CA . ARG C 1 228 ? 7.943 63.643 151.263 1.00 25.11 228 ARG C CA 1
ATOM 5838 C C . ARG C 1 228 ? 8.440 65.061 151.588 1.00 24.73 228 ARG C C 1
ATOM 5839 O O . ARG C 1 228 ? 8.160 66.014 150.862 1.00 25.17 228 ARG C O 1
ATOM 5847 N N . ARG C 1 229 ? 9.200 65.192 152.669 1.00 24.82 229 ARG C N 1
ATOM 5848 C CA . ARG C 1 229 ? 9.728 66.496 153.064 1.00 24.91 229 ARG C CA 1
ATOM 5849 C C . ARG C 1 229 ? 10.800 66.992 152.099 1.00 22.99 229 ARG C C 1
ATOM 5850 O O . ARG C 1 229 ? 10.820 68.169 151.738 1.00 22.20 229 ARG C O 1
ATOM 5858 N N . GLY C 1 230 ? 11.692 66.095 151.690 1.00 20.58 230 GLY C N 1
ATOM 5859 C CA . GLY C 1 230 ? 12.742 66.486 150.770 1.00 20.27 230 GLY C CA 1
ATOM 5860 C C . GLY C 1 230 ? 12.187 66.902 149.416 1.00 20.41 230 GLY C C 1
ATOM 5861 O O . GLY C 1 230 ? 12.599 67.908 148.834 1.00 18.38 230 GLY C O 1
ATOM 5862 N N . ILE C 1 231 ? 11.243 66.119 148.910 1.00 20.22 231 ILE C N 1
ATOM 5863 C CA . ILE C 1 231 ? 10.642 66.406 147.625 1.00 19.53 231 ILE C CA 1
ATOM 5864 C C . ILE C 1 231 ? 9.836 67.692 147.690 1.00 20.45 231 ILE C C 1
ATOM 5865 O O . ILE C 1 231 ? 9.756 68.434 146.708 1.00 17.91 231 ILE C O 1
ATOM 5870 N N . GLY C 1 232 ? 9.264 67.964 148.860 1.00 21.55 232 GLY C N 1
ATOM 5871 C CA . GLY C 1 232 ? 8.465 69.166 149.028 1.00 23.15 232 GLY C CA 1
ATOM 5872 C C . GLY C 1 232 ? 9.271 70.448 149.165 1.00 24.55 232 GLY C C 1
ATOM 5873 O O . GLY C 1 232 ? 8.728 71.542 149.018 1.00 25.23 232 GLY C O 1
ATOM 5874 N N . HIS C 1 233 ? 10.565 70.322 149.447 1.00 24.11 233 HIS C N 1
ATOM 5875 C CA . HIS C 1 233 ? 11.419 71.493 149.595 1.00 24.52 233 HIS C CA 1
ATOM 5876 C C . HIS C 1 233 ? 12.757 71.258 148.919 1.00 25.31 233 HIS C C 1
ATOM 5877 O O . HIS C 1 233 ? 13.793 71.230 149.583 1.00 26.52 233 HIS C O 1
ATOM 5884 N N . LEU C 1 234 ? 12.730 71.091 147.600 1.00 25.33 234 LEU C N 1
ATOM 5885 C CA . LEU C 1 234 ? 13.952 70.846 146.840 1.00 27.08 234 LEU C CA 1
ATOM 5886 C C . LEU C 1 234 ? 14.960 71.984 146.908 1.00 26.04 234 LEU C C 1
ATOM 5887 O O . LEU C 1 234 ? 16.157 71.739 146.981 1.00 26.35 234 LEU C O 1
ATOM 5892 N N . ALA C 1 235 ? 14.480 73.222 146.877 1.00 25.96 235 ALA C N 1
ATOM 5893 C CA . ALA C 1 235 ? 15.371 74.377 146.945 1.00 26.91 235 ALA C CA 1
ATOM 5894 C C . ALA C 1 235 ? 16.207 74.270 148.214 1.00 27.76 235 ALA C C 1
ATOM 5895 O O . ALA C 1 235 ? 17.404 74.555 148.225 1.00 28.43 235 ALA C O 1
ATOM 5897 N N . GLU C 1 236 ? 15.557 73.843 149.284 1.00 27.28 236 GLU C N 1
ATOM 5898 C CA . GLU C 1 236 ? 16.207 73.699 150.566 1.00 28.27 236 GLU C CA 1
ATOM 5899 C C . GLU C 1 236 ? 17.280 72.618 150.537 1.00 27.58 236 GLU C C 1
ATOM 5900 O O . GLU C 1 236 ? 18.431 72.871 150.893 1.00 27.94 236 GLU C O 1
ATOM 5906 N N . VAL C 1 237 ? 16.916 71.415 150.114 1.00 27.31 237 VAL C N 1
ATOM 5907 C CA . VAL C 1 237 ? 17.897 70.334 150.055 1.00 28.69 237 VAL C CA 1
ATOM 5908 C C . VAL C 1 237 ? 19.069 70.765 149.173 1.00 29.78 237 VAL C C 1
ATOM 5909 O O . VAL C 1 237 ? 20.229 70.560 149.524 1.00 28.84 237 VAL C O 1
ATOM 5913 N N . SER C 1 238 ? 18.750 71.381 148.039 1.00 32.31 238 SER C N 1
ATOM 5914 C CA . SER C 1 238 ? 19.758 71.848 147.093 1.00 35.75 238 SER C CA 1
ATOM 5915 C C . SER C 1 238 ? 20.664 72.919 147.679 1.00 37.51 238 SER C C 1
ATOM 5916 O O . SER C 1 238 ? 21.885 72.798 147.627 1.00 38.11 238 SER C O 1
ATOM 5919 N N . GLN C 1 239 ? 20.060 73.969 148.229 1.00 39.30 239 GLN C N 1
ATOM 5920 C CA . GLN C 1 239 ? 20.811 75.072 148.815 1.00 41.61 239 GLN C CA 1
ATOM 5921 C C . GLN C 1 239 ? 21.851 74.550 149.811 1.00 42.33 239 GLN C C 1
ATOM 5922 O O . GLN C 1 239 ? 22.926 75.122 149.970 1.00 42.92 239 GLN C O 1
ATOM 5928 N N . ARG C 1 240 ? 21.517 73.439 150.457 1.00 42.23 240 ARG C N 1
ATOM 5929 C CA . ARG C 1 240 ? 22.363 72.819 151.466 1.00 42.12 240 ARG C CA 1
ATOM 5930 C C . ARG C 1 240 ? 23.524 71.980 150.934 1.00 42.70 240 ARG C C 1
ATOM 5931 O O . ARG C 1 240 ? 24.589 71.939 151.544 1.00 43.63 240 ARG C O 1
ATOM 5939 N N . HIS C 1 241 ? 23.323 71.301 149.812 1.00 41.97 241 HIS C N 1
ATOM 5940 C CA . HIS C 1 241 ? 24.378 70.475 149.237 1.00 41.47 241 HIS C CA 1
ATOM 5941 C C . HIS C 1 241 ? 25.106 71.251 148.143 1.00 43.07 241 HIS C C 1
ATOM 5942 O O . HIS C 1 241 ? 26.278 71.001 147.850 1.00 42.97 241 HIS C O 1
ATOM 5949 N N . ALA C 1 242 ? 24.399 72.193 147.534 1.00 44.34 242 ALA C N 1
ATOM 5950 C CA . ALA C 1 242 ? 24.990 73.024 146.505 1.00 46.35 242 ALA C CA 1
ATOM 5951 C C . ALA C 1 242 ? 25.636 74.168 147.266 1.00 48.38 242 ALA C C 1
ATOM 5952 O O . ALA C 1 242 ? 25.026 75.211 147.483 1.00 52.12 242 ALA C O 1
ATOM 5954 N N . GLU C 1 243 ? 26.866 73.941 147.700 1.00 46.98 243 GLU C N 1
ATOM 5955 C CA . GLU C 1 243 ? 27.647 74.907 148.450 1.00 46.48 243 GLU C CA 1
ATOM 5956 C C . GLU C 1 243 ? 28.842 74.106 148.895 1.00 44.69 243 GLU C C 1
ATOM 5957 O O . GLU C 1 243 ? 29.982 74.527 148.713 1.00 44.33 243 GLU C O 1
ATOM 5963 N N . LYS C 1 244 ? 28.568 72.943 149.479 1.00 41.58 244 LYS C N 1
ATOM 5964 C CA . LYS C 1 244 ? 29.632 72.060 149.908 1.00 40.24 244 LYS C CA 1
ATOM 5965 C C . LYS C 1 244 ? 30.187 71.428 148.641 1.00 37.45 244 LYS C C 1
ATOM 5966 O O . LYS C 1 244 ? 31.306 70.924 148.621 1.00 36.59 244 LYS C O 1
ATOM 5972 N N . LEU C 1 245 ? 29.401 71.497 147.571 1.00 34.78 245 LEU C N 1
ATOM 5973 C CA . LEU C 1 245 ? 29.787 70.927 146.281 1.00 32.81 245 LEU C CA 1
ATOM 5974 C C . LEU C 1 245 ? 30.439 71.954 145.351 1.00 30.94 245 LEU C C 1
ATOM 5975 O O . LEU C 1 245 ? 31.108 71.590 144.387 1.00 31.06 245 LEU C O 1
ATOM 5980 N N . GLY C 1 246 ? 30.249 73.234 145.643 1.00 27.82 246 GLY C N 1
ATOM 5981 C CA . GLY C 1 246 ? 30.823 74.266 144.801 1.00 25.58 246 GLY C CA 1
ATOM 5982 C C . GLY C 1 246 ? 30.066 74.406 143.491 1.00 24.95 246 GLY C C 1
ATOM 5983 O O . GLY C 1 246 ? 30.658 74.643 142.434 1.00 24.77 246 GLY C O 1
ATOM 5984 N N . LEU C 1 247 ? 28.746 74.265 143.562 1.00 22.73 247 LEU C N 1
ATOM 5985 C CA . LEU C 1 247 ? 27.896 74.350 142.384 1.00 21.76 247 LEU C CA 1
ATOM 5986 C C . LEU C 1 247 ? 26.709 75.265 142.584 1.00 21.27 247 LEU C C 1
ATOM 5987 O O . LEU C 1 247 ? 26.272 75.499 143.707 1.00 21.96 247 LEU C O 1
ATOM 5992 N N . PRO C 1 248 ? 26.163 75.794 141.483 1.00 21.26 248 PRO C N 1
ATOM 5993 C CA . PRO C 1 248 ? 25.001 76.686 141.576 1.00 20.95 248 PRO C CA 1
ATOM 5994 C C . PRO C 1 248 ? 23.808 75.920 142.154 1.00 20.44 248 PRO C C 1
ATOM 5995 O O . PRO C 1 248 ? 23.641 74.733 141.881 1.00 22.43 248 PRO C O 1
ATOM 5999 N N . GLU C 1 249 ? 22.995 76.593 142.959 1.00 19.67 249 GLU C N 1
ATOM 6000 C CA . GLU C 1 249 ? 21.820 75.966 143.551 1.00 19.39 249 GLU C CA 1
ATOM 6001 C C . GLU C 1 249 ? 20.955 75.361 142.441 1.00 20.75 249 GLU C C 1
ATOM 6002 O O . GLU C 1 249 ? 20.422 74.259 142.590 1.00 19.61 249 GLU C O 1
ATOM 6008 N N . ARG C 1 250 ? 20.825 76.079 141.327 1.00 20.03 250 ARG C N 1
ATOM 6009 C CA . ARG C 1 250 ? 19.993 75.599 140.232 1.00 20.84 250 ARG C CA 1
ATOM 6010 C C . ARG C 1 250 ? 20.491 74.313 139.596 1.00 19.76 250 ARG C C 1
ATOM 6011 O O . ARG C 1 250 ? 19.685 73.487 139.171 1.00 20.18 250 ARG C O 1
ATOM 6019 N N . VAL C 1 251 ? 21.803 74.123 139.536 1.00 18.36 251 VAL C N 1
ATOM 6020 C CA . VAL C 1 251 ? 22.328 72.890 138.956 1.00 17.49 251 VAL C CA 1
ATOM 6021 C C . VAL C 1 251 ? 21.947 71.728 139.853 1.00 18.19 251 VAL C C 1
ATOM 6022 O O . VAL C 1 251 ? 21.552 70.659 139.382 1.00 18.77 251 VAL C O 1
ATOM 6026 N N . VAL C 1 252 ? 22.062 71.941 141.155 1.00 17.95 252 VAL C N 1
ATOM 6027 C CA . VAL C 1 252 ? 21.734 70.890 142.096 1.00 17.43 252 VAL C CA 1
ATOM 6028 C C . VAL C 1 252 ? 20.238 70.639 142.192 1.00 17.30 252 VAL C C 1
ATOM 6029 O O . VAL C 1 252 ? 19.805 69.499 142.370 1.00 17.52 252 VAL C O 1
ATOM 6033 N N . GLN C 1 253 ? 19.443 71.696 142.065 1.00 17.01 253 GLN C N 1
ATOM 6034 C CA . GLN C 1 253 ? 17.999 71.528 142.142 1.00 18.02 253 GLN C CA 1
ATOM 6035 C C . GLN C 1 253 ? 17.509 70.689 140.949 1.00 18.90 253 GLN C C 1
ATOM 6036 O O . GLN C 1 253 ? 16.731 69.747 141.121 1.00 17.36 253 GLN C O 1
ATOM 6042 N N . HIS C 1 254 ? 17.972 71.011 139.745 1.00 18.00 254 HIS C N 1
ATOM 6043 C CA . HIS C 1 254 ? 17.551 70.230 138.597 1.00 20.89 254 HIS C CA 1
ATOM 6044 C C . HIS C 1 254 ? 18.107 68.804 138.672 1.00 21.53 254 HIS C C 1
ATOM 6045 O O . HIS C 1 254 ? 17.455 67.851 138.254 1.00 21.75 254 HIS C O 1
ATOM 6052 N N . TYR C 1 255 ? 19.315 68.657 139.199 1.00 20.47 255 TYR C N 1
ATOM 6053 C CA . TYR C 1 255 ? 19.905 67.335 139.330 1.00 20.07 255 TYR C CA 1
ATOM 6054 C C . TYR C 1 255 ? 18.992 66.444 140.196 1.00 20.50 255 TYR C C 1
ATOM 6055 O O . TYR C 1 255 ? 18.743 65.286 139.865 1.00 19.35 255 TYR C O 1
ATOM 6064 N N . LEU C 1 256 ? 18.492 66.994 141.298 1.00 21.26 256 LEU C N 1
ATOM 6065 C CA . LEU C 1 256 ? 17.617 66.250 142.205 1.00 20.06 256 LEU C CA 1
ATOM 6066 C C . LEU C 1 256 ? 16.225 66.024 141.624 1.00 18.49 256 LEU C C 1
ATOM 6067 O O . LEU C 1 256 ? 15.667 64.935 141.721 1.00 15.73 256 LEU C O 1
ATOM 6072 N N . TRP C 1 257 ? 15.664 67.067 141.032 1.00 17.48 257 TRP C N 1
ATOM 6073 C CA . TRP C 1 257 ? 14.345 66.983 140.426 1.00 17.01 257 TRP C CA 1
ATOM 6074 C C . TRP C 1 257 ? 14.334 65.891 139.355 1.00 17.10 257 TRP C C 1
ATOM 6075 O O . TRP C 1 257 ? 13.323 65.232 139.106 1.00 16.73 257 TRP C O 1
ATOM 6086 N N . ASN C 1 258 ? 15.485 65.698 138.737 1.00 16.39 258 ASN C N 1
ATOM 6087 C CA . ASN C 1 258 ? 15.625 64.732 137.674 1.00 17.31 258 ASN C CA 1
ATOM 6088 C C . ASN C 1 258 ? 15.659 63.255 138.096 1.00 18.26 258 ASN C C 1
ATOM 6089 O O . ASN C 1 258 ? 15.637 62.377 137.236 1.00 19.43 258 ASN C O 1
ATOM 6094 N N . PHE C 1 259 ? 15.697 62.971 139.399 1.00 16.81 259 PHE C N 1
ATOM 6095 C CA . PHE C 1 259 ? 15.727 61.576 139.864 1.00 16.18 259 PHE C CA 1
ATOM 6096 C C . PHE C 1 259 ? 14.353 60.959 140.113 1.00 17.59 259 PHE C C 1
ATOM 6097 O O . PHE C 1 259 ? 13.406 61.638 140.531 1.00 17.14 259 PHE C O 1
ATOM 6105 N N . ARG C 1 260 ? 14.255 59.661 139.843 1.00 16.69 260 ARG C N 1
ATOM 6106 C CA . ARG C 1 260 ? 13.021 58.913 140.060 1.00 15.26 260 ARG C CA 1
ATOM 6107 C C . ARG C 1 260 ? 13.248 58.055 141.313 1.00 16.82 260 ARG C C 1
ATOM 6108 O O . ARG C 1 260 ? 14.100 57.156 141.334 1.00 16.37 260 ARG C O 1
ATOM 6116 N N . TYR C 1 261 ? 12.482 58.338 142.361 1.00 18.26 261 TYR C N 1
ATOM 6117 C CA . TYR C 1 261 ? 12.661 57.653 143.642 1.00 19.54 261 TYR C CA 1
ATOM 6118 C C . TYR C 1 261 ? 11.664 56.606 144.084 1.00 20.33 261 TYR C C 1
ATOM 6119 O O . TYR C 1 261 ? 11.839 56.006 145.145 1.00 19.15 261 TYR C O 1
ATOM 6128 N N . HIS C 1 262 ? 10.620 56.371 143.306 1.00 22.60 262 HIS C N 1
ATOM 6129 C CA . HIS C 1 262 ? 9.618 55.416 143.752 1.00 22.41 262 HIS C CA 1
ATOM 6130 C C . HIS C 1 262 ? 9.672 54.001 143.186 1.00 21.34 262 HIS C C 1
ATOM 6131 O O . HIS C 1 262 ? 8.756 53.208 143.410 1.00 21.76 262 HIS C O 1
ATOM 6138 N N . LEU C 1 263 ? 10.746 53.676 142.476 1.00 20.98 263 LEU C N 1
ATOM 6139 C CA . LEU C 1 263 ? 10.904 52.340 141.898 1.00 20.71 263 LEU C CA 1
ATOM 6140 C C . LEU C 1 263 ? 9.596 51.811 141.306 1.00 20.35 263 LEU C C 1
ATOM 6141 O O . LEU C 1 263 ? 9.115 50.735 141.681 1.00 20.09 263 LEU C O 1
ATOM 6146 N N . GLU C 1 264 ? 9.032 52.577 140.379 1.00 18.33 264 GLU C N 1
ATOM 6147 C CA . GLU C 1 264 ? 7.785 52.208 139.727 1.00 18.43 264 GLU C CA 1
ATOM 6148 C C . GLU C 1 264 ? 8.000 51.241 138.556 1.00 18.29 264 GLU C C 1
ATOM 6149 O O . GLU C 1 264 ? 9.136 50.905 138.200 1.00 16.59 264 GLU C O 1
ATOM 6155 N N . ALA C 1 265 ? 6.898 50.811 137.948 1.00 17.99 265 ALA C N 1
ATOM 6156 C CA . ALA C 1 265 ? 6.946 49.870 136.827 1.00 16.73 265 ALA C CA 1
ATOM 6157 C C . ALA C 1 265 ? 8.031 50.192 135.789 1.00 14.68 265 ALA C C 1
ATOM 6158 O O . ALA C 1 265 ? 8.823 49.322 135.429 1.00 13.16 265 ALA C O 1
ATOM 6160 N N . PRO C 1 266 ? 8.068 51.437 135.283 1.00 14.38 266 PRO C N 1
ATOM 6161 C CA . PRO C 1 266 ? 9.088 51.807 134.287 1.00 14.45 266 PRO C CA 1
ATOM 6162 C C . PRO C 1 266 ? 10.507 51.589 134.833 1.00 15.60 266 PRO C C 1
ATOM 6163 O O . PRO C 1 266 ? 11.385 51.067 134.141 1.00 17.33 266 PRO C O 1
ATOM 6167 N N . ASP C 1 267 ? 10.730 51.983 136.079 1.00 14.49 267 ASP C N 1
ATOM 6168 C CA . ASP C 1 267 ? 12.047 51.810 136.678 1.00 17.56 267 ASP C CA 1
ATOM 6169 C C . ASP C 1 267 ? 12.406 50.330 136.802 1.00 19.26 267 ASP C C 1
ATOM 6170 O O . ASP C 1 267 ? 13.536 49.941 136.504 1.00 19.20 267 ASP C O 1
ATOM 6175 N N . ARG C 1 268 ? 11.446 49.508 137.234 1.00 20.71 268 ARG C N 1
ATOM 6176 C CA . ARG C 1 268 ? 11.689 48.075 137.387 1.00 22.21 268 ARG C CA 1
ATOM 6177 C C . ARG C 1 268 ? 11.943 47.446 136.015 1.00 22.25 268 ARG C C 1
ATOM 6178 O O . ARG C 1 268 ? 12.702 46.482 135.894 1.00 21.78 268 ARG C O 1
ATOM 6186 N N . LEU C 1 269 ? 11.321 48.004 134.979 1.00 21.02 269 LEU C N 1
ATOM 6187 C CA . LEU C 1 269 ? 11.513 47.490 133.632 1.00 20.62 269 LEU C CA 1
ATOM 6188 C C . LEU C 1 269 ? 12.985 47.677 133.270 1.00 21.07 269 LEU C C 1
ATOM 6189 O O . LEU C 1 269 ? 13.660 46.741 132.844 1.00 21.85 269 LEU C O 1
ATOM 6194 N N . GLY C 1 270 ? 13.481 48.895 133.455 1.00 20.22 270 GLY C N 1
ATOM 6195 C CA . GLY C 1 270 ? 14.866 49.170 133.148 1.00 18.64 270 GLY C CA 1
ATOM 6196 C C . GLY C 1 270 ? 15.785 48.299 133.980 1.00 18.85 270 GLY C C 1
ATOM 6197 O O . GLY C 1 270 ? 16.742 47.723 133.459 1.00 16.20 270 GLY C O 1
ATOM 6198 N N . LEU C 1 271 ? 15.485 48.195 135.273 1.00 19.07 271 LEU C N 1
ATOM 6199 C CA . LEU C 1 271 ? 16.295 47.401 136.183 1.00 20.03 271 LEU C CA 1
ATOM 6200 C C . LEU C 1 271 ? 16.450 45.970 135.684 1.00 21.77 271 LEU C C 1
ATOM 6201 O O . LEU C 1 271 ? 17.560 45.461 135.598 1.00 22.16 271 LEU C O 1
ATOM 6206 N N . ARG C 1 272 ? 15.339 45.324 135.346 1.00 23.75 272 ARG C N 1
ATOM 6207 C CA . ARG C 1 272 ? 15.392 43.956 134.859 1.00 25.71 272 ARG C CA 1
ATOM 6208 C C . ARG C 1 272 ? 16.142 43.849 133.538 1.00 26.06 272 ARG C C 1
ATOM 6209 O O . ARG C 1 272 ? 16.945 42.935 133.359 1.00 26.74 272 ARG C O 1
ATOM 6217 N N . GLU C 1 273 ? 15.896 44.767 132.609 1.00 24.43 273 GLU C N 1
ATOM 6218 C CA . GLU C 1 273 ? 16.599 44.692 131.331 1.00 25.77 273 GLU C CA 1
ATOM 6219 C C . GLU C 1 273 ? 18.104 44.724 131.547 1.00 25.76 273 GLU C C 1
ATOM 6220 O O . GLU C 1 273 ? 18.852 44.011 130.874 1.00 24.66 273 GLU C O 1
ATOM 6226 N N . PHE C 1 274 ? 18.542 45.546 132.495 1.00 25.74 274 PHE C N 1
ATOM 6227 C CA . PHE C 1 274 ? 19.958 45.659 132.796 1.00 24.56 274 PHE C CA 1
ATOM 6228 C C . PHE C 1 274 ? 20.459 44.369 133.427 1.00 24.63 274 PHE C C 1
ATOM 6229 O O . PHE C 1 274 ? 21.488 43.832 133.025 1.00 25.16 274 PHE C O 1
ATOM 6237 N N . ALA C 1 275 ? 19.723 43.874 134.415 1.00 22.84 275 ALA C N 1
ATOM 6238 C CA . ALA C 1 275 ? 20.096 42.642 135.096 1.00 23.89 275 ALA C CA 1
ATOM 6239 C C . ALA C 1 275 ? 20.283 41.474 134.130 1.00 25.04 275 ALA C C 1
ATOM 6240 O O . ALA C 1 275 ? 21.163 40.640 134.333 1.00 24.95 275 ALA C O 1
ATOM 6242 N N . ASP C 1 276 ? 19.454 41.405 133.091 1.00 23.37 276 ASP C N 1
ATOM 6243 C CA . ASP C 1 276 ? 19.553 40.319 132.128 1.00 24.15 276 ASP C CA 1
ATOM 6244 C C . ASP C 1 276 ? 20.838 40.377 131.312 1.00 25.88 276 ASP C C 1
ATOM 6245 O O . ASP C 1 276 ? 21.450 39.343 131.018 1.00 25.37 276 ASP C O 1
ATOM 6250 N N . LEU C 1 277 ? 21.236 41.593 130.950 1.00 26.44 277 LEU C N 1
ATOM 6251 C CA . LEU C 1 277 ? 22.432 41.821 130.152 1.00 27.46 277 LEU C CA 1
ATOM 6252 C C . LEU C 1 277 ? 23.726 41.799 130.968 1.00 28.93 277 LEU C C 1
ATOM 6253 O O . LEU C 1 277 ? 24.675 41.108 130.619 1.00 29.61 277 LEU C O 1
ATOM 6258 N N . ALA C 1 278 ? 23.756 42.554 132.060 1.00 29.73 278 ALA C N 1
ATOM 6259 C CA . ALA C 1 278 ? 24.948 42.650 132.890 1.00 28.90 278 ALA C CA 1
ATOM 6260 C C . ALA C 1 278 ? 25.203 41.449 133.783 1.00 29.39 278 ALA C C 1
ATOM 6261 O O . ALA C 1 278 ? 26.353 41.162 134.121 1.00 29.60 278 ALA C O 1
ATOM 6263 N N . VAL C 1 279 ? 24.139 40.750 134.169 1.00 28.10 279 VAL C N 1
ATOM 6264 C CA . VAL C 1 279 ? 24.282 39.609 135.064 1.00 26.14 279 VAL C CA 1
ATOM 6265 C C . VAL C 1 279 ? 23.479 38.391 134.635 1.00 26.65 279 VAL C C 1
ATOM 6266 O O . VAL C 1 279 ? 22.645 37.889 135.384 1.00 26.21 279 VAL C O 1
ATOM 6270 N N . PRO C 1 280 ? 23.741 37.881 133.427 1.00 27.91 280 PRO C N 1
ATOM 6271 C CA . PRO C 1 280 ? 23.020 36.709 132.920 1.00 27.59 280 PRO C CA 1
ATOM 6272 C C . PRO C 1 280 ? 22.836 35.657 134.009 1.00 27.68 280 PRO C C 1
ATOM 6273 O O . PRO C 1 280 ? 23.765 35.381 134.773 1.00 26.27 280 PRO C O 1
ATOM 6277 N N . GLY C 1 281 ? 21.636 35.084 134.077 1.00 27.38 281 GLY C N 1
ATOM 6278 C CA . GLY C 1 281 ? 21.353 34.056 135.061 1.00 26.19 281 GLY C CA 1
ATOM 6279 C C . GLY C 1 281 ? 21.195 34.553 136.484 1.00 26.60 281 GLY C C 1
ATOM 6280 O O . GLY C 1 281 ? 21.138 33.754 137.421 1.00 26.25 281 GLY C O 1
ATOM 6281 N N . HIS C 1 282 ? 21.138 35.868 136.663 1.00 26.30 282 HIS C N 1
ATOM 6282 C CA . HIS C 1 282 ? 20.972 36.434 138.000 1.00 26.06 282 HIS C CA 1
ATOM 6283 C C . HIS C 1 282 ? 19.727 35.835 138.640 1.00 25.24 282 HIS C C 1
ATOM 6284 O O . HIS C 1 282 ? 18.816 35.391 137.936 1.00 23.76 282 HIS C O 1
ATOM 6291 N N . ALA C 1 283 ? 19.691 35.824 139.970 1.00 26.11 283 ALA C N 1
ATOM 6292 C CA . ALA C 1 283 ? 18.528 35.317 140.693 1.00 28.08 283 ALA C CA 1
ATOM 6293 C C . ALA C 1 283 ? 17.375 36.297 140.456 1.00 29.73 283 ALA C C 1
ATOM 6294 O O . ALA C 1 283 ? 17.590 37.437 140.050 1.00 30.72 283 ALA C O 1
ATOM 6296 N N . GLU C 1 284 ? 16.151 35.861 140.707 1.00 32.05 284 GLU C N 1
ATOM 6297 C CA . GLU C 1 284 ? 15.004 36.733 140.496 1.00 33.80 284 GLU C CA 1
ATOM 6298 C C . GLU C 1 284 ? 14.981 37.899 141.478 1.00 32.95 284 GLU C C 1
ATOM 6299 O O . GLU C 1 284 ? 15.223 37.735 142.676 1.00 32.32 284 GLU C O 1
ATOM 6305 N N . LEU C 1 285 ? 14.681 39.081 140.955 1.00 31.85 285 LEU C N 1
ATOM 6306 C CA . LEU C 1 285 ? 14.613 40.279 141.775 1.00 30.94 285 LEU C CA 1
ATOM 6307 C C . LEU C 1 285 ? 13.258 40.319 142.482 1.00 30.39 285 LEU C C 1
ATOM 6308 O O . LEU C 1 285 ? 12.215 40.338 141.836 1.00 30.03 285 LEU C O 1
ATOM 6313 N N . THR C 1 286 ? 13.278 40.319 143.809 1.00 30.33 286 THR C N 1
ATOM 6314 C CA . THR C 1 286 ? 12.046 40.361 144.587 1.00 31.85 286 THR C CA 1
ATOM 6315 C C . THR C 1 286 ? 11.967 41.653 145.393 1.00 32.90 286 THR C C 1
ATOM 6316 O O . THR C 1 286 ? 12.994 42.268 145.696 1.00 32.22 286 THR C O 1
ATOM 6320 N N . PHE C 1 287 ? 10.747 42.052 145.751 1.00 34.36 287 PHE C N 1
ATOM 6321 C CA . PHE C 1 287 ? 10.532 43.292 146.492 1.00 35.13 287 PHE C CA 1
ATOM 6322 C C . PHE C 1 287 ? 9.581 43.134 147.679 1.00 36.76 287 PHE C C 1
ATOM 6323 O O . PHE C 1 287 ? 9.922 42.366 148.602 1.00 37.04 287 PHE C O 1
ATOM 6331 N N . PRO D 1 16 ? 2.985 94.270 122.451 1.00 59.69 16 PRO D N 1
ATOM 6332 C CA . PRO D 1 16 ? 1.883 93.855 123.362 1.00 59.50 16 PRO D CA 1
ATOM 6333 C C . PRO D 1 16 ? 1.613 92.356 123.201 1.00 58.45 16 PRO D C 1
ATOM 6334 O O . PRO D 1 16 ? 0.553 91.956 122.720 1.00 57.63 16 PRO D O 1
ATOM 6338 N N . TYR D 1 17 ? 2.581 91.535 123.602 1.00 57.64 17 TYR D N 1
ATOM 6339 C CA . TYR D 1 17 ? 2.460 90.083 123.490 1.00 55.92 17 TYR D CA 1
ATOM 6340 C C . TYR D 1 17 ? 1.425 89.547 124.473 1.00 54.34 17 TYR D C 1
ATOM 6341 O O . TYR D 1 17 ? 1.558 89.718 125.680 1.00 54.49 17 TYR D O 1
ATOM 6350 N N . ARG D 1 18 ? 0.392 88.901 123.948 1.00 53.35 18 ARG D N 1
ATOM 6351 C CA . ARG D 1 18 ? -0.665 88.343 124.780 1.00 52.75 18 ARG D CA 1
ATOM 6352 C C . ARG D 1 18 ? -0.438 86.859 125.018 1.00 51.07 18 ARG D C 1
ATOM 6353 O O . ARG D 1 18 ? 0.107 86.156 124.166 1.00 50.59 18 ARG D O 1
ATOM 6361 N N . ALA D 1 19 ? -0.866 86.388 126.183 1.00 48.07 19 ALA D N 1
ATOM 6362 C CA . ALA D 1 19 ? -0.723 84.988 126.539 1.00 45.06 19 ALA D CA 1
ATOM 6363 C C . ALA D 1 19 ? -2.072 84.461 126.986 1.00 43.26 19 ALA D C 1
ATOM 6364 O O . ALA D 1 19 ? -2.857 85.185 127.597 1.00 42.06 19 ALA D O 1
ATOM 6366 N N . GLY D 1 20 ? -2.333 83.198 126.667 1.00 42.57 20 GLY D N 1
ATOM 6367 C CA . GLY D 1 20 ? -3.582 82.564 127.045 1.00 41.62 20 GLY D CA 1
ATOM 6368 C C . GLY D 1 20 ? -3.290 81.334 127.881 1.00 40.93 20 GLY D C 1
ATOM 6369 O O . GLY D 1 20 ? -3.026 80.255 127.353 1.00 41.41 20 GLY D O 1
ATOM 6370 N N . TRP D 1 21 ? -3.335 81.499 129.197 1.00 40.61 21 TRP D N 1
ATOM 6371 C CA . TRP D 1 21 ? -3.053 80.406 130.116 1.00 40.51 21 TRP D CA 1
ATOM 6372 C C . TRP D 1 21 ? -4.273 79.567 130.458 1.00 41.65 21 TRP D C 1
ATOM 6373 O O . TRP D 1 21 ? -5.343 80.089 130.756 1.00 41.85 21 TRP D O 1
ATOM 6384 N N . ILE D 1 22 ? -4.102 78.256 130.398 1.00 43.97 22 ILE D N 1
ATOM 6385 C CA . ILE D 1 22 ? -5.157 77.336 130.781 1.00 46.93 22 ILE D CA 1
ATOM 6386 C C . ILE D 1 22 ? -4.579 76.943 132.137 1.00 47.64 22 ILE D C 1
ATOM 6387 O O . ILE D 1 22 ? -3.640 76.149 132.222 1.00 47.25 22 ILE D O 1
ATOM 6392 N N . HIS D 1 23 ? -5.124 77.525 133.197 1.00 48.52 23 HIS D N 1
ATOM 6393 C CA . HIS D 1 23 ? -4.595 77.298 134.534 1.00 48.57 23 HIS D CA 1
ATOM 6394 C C . HIS D 1 23 ? -5.199 76.214 135.417 1.00 46.29 23 HIS D C 1
ATOM 6395 O O . HIS D 1 23 ? -6.027 76.501 136.275 1.00 46.93 23 HIS D O 1
ATOM 6402 N N . PHE D 1 24 ? -4.788 74.970 135.214 1.00 43.60 24 PHE D N 1
ATOM 6403 C CA . PHE D 1 24 ? -5.265 73.895 136.073 1.00 41.83 24 PHE D CA 1
ATOM 6404 C C . PHE D 1 24 ? -4.064 73.481 136.917 1.00 37.20 24 PHE D C 1
ATOM 6405 O O . PHE D 1 24 ? -2.932 73.828 136.598 1.00 35.62 24 PHE D O 1
ATOM 6413 N N . THR D 1 25 ? -4.312 72.749 137.994 1.00 32.59 25 THR D N 1
ATOM 6414 C CA . THR D 1 25 ? -3.248 72.335 138.897 1.00 30.00 25 THR D CA 1
ATOM 6415 C C . THR D 1 25 ? -1.927 71.838 138.311 1.00 28.04 25 THR D C 1
ATOM 6416 O O . THR D 1 25 ? -0.863 72.219 138.808 1.00 26.64 25 THR D O 1
ATOM 6420 N N . ASN D 1 26 ? -1.965 71.008 137.270 1.00 25.14 26 ASN D N 1
ATOM 6421 C CA . ASN D 1 26 ? -0.712 70.477 136.730 1.00 24.01 26 ASN D CA 1
ATOM 6422 C C . ASN D 1 26 ? 0.302 71.484 136.196 1.00 22.31 26 ASN D C 1
ATOM 6423 O O . ASN D 1 26 ? 1.456 71.127 135.969 1.00 21.12 26 ASN D O 1
ATOM 6428 N N . VAL D 1 27 ? -0.099 72.735 135.996 1.00 20.92 27 VAL D N 1
ATOM 6429 C CA . VAL D 1 27 ? 0.856 73.732 135.516 1.00 20.99 27 VAL D CA 1
ATOM 6430 C C . VAL D 1 27 ? 1.201 74.755 136.604 1.00 21.24 27 VAL D C 1
ATOM 6431 O O . VAL D 1 27 ? 1.978 75.675 136.363 1.00 22.51 27 VAL D O 1
ATOM 6435 N N . ALA D 1 28 ? 0.638 74.576 137.800 1.00 20.72 28 ALA D N 1
ATOM 6436 C CA . ALA D 1 28 ? 0.871 75.489 138.921 1.00 20.66 28 ALA D CA 1
ATOM 6437 C C . ALA D 1 28 ? 2.337 75.751 139.202 1.00 22.32 28 ALA D C 1
ATOM 6438 O O . ALA D 1 28 ? 2.736 76.900 139.401 1.00 22.89 28 ALA D O 1
ATOM 6440 N N . PRO D 1 29 ? 3.166 74.693 139.228 1.00 22.74 29 PRO D N 1
ATOM 6441 C CA . PRO D 1 29 ? 4.594 74.885 139.499 1.00 22.97 29 PRO D CA 1
ATOM 6442 C C . PRO D 1 29 ? 5.227 75.862 138.524 1.00 23.93 29 PRO D C 1
ATOM 6443 O O . PRO D 1 29 ? 6.240 76.483 138.824 1.00 25.04 29 PRO D O 1
ATOM 6447 N N . ILE D 1 30 ? 4.626 76.002 137.352 1.00 25.21 30 ILE D N 1
ATOM 6448 C CA . ILE D 1 30 ? 5.174 76.902 136.353 1.00 27.80 30 ILE D CA 1
ATOM 6449 C C . ILE D 1 30 ? 4.549 78.294 136.304 1.00 29.59 30 ILE D C 1
ATOM 6450 O O . ILE D 1 30 ? 5.263 79.286 136.234 1.00 29.75 30 ILE D O 1
ATOM 6455 N N . LEU D 1 31 ? 3.223 78.365 136.347 1.00 30.83 31 LEU D N 1
ATOM 6456 C CA . LEU D 1 31 ? 2.532 79.643 136.244 1.00 32.22 31 LEU D CA 1
ATOM 6457 C C . LEU D 1 31 ? 2.250 80.390 137.550 1.00 32.62 31 LEU D C 1
ATOM 6458 O O . LEU D 1 31 ? 2.324 81.615 137.584 1.00 34.59 31 LEU D O 1
ATOM 6463 N N . ASP D 1 32 ? 1.932 79.667 138.618 1.00 31.76 32 ASP D N 1
ATOM 6464 C CA . ASP D 1 32 ? 1.637 80.307 139.896 1.00 31.18 32 ASP D CA 1
ATOM 6465 C C . ASP D 1 32 ? 2.502 81.530 140.220 1.00 30.68 32 ASP D C 1
ATOM 6466 O O . ASP D 1 32 ? 1.964 82.611 140.450 1.00 32.14 32 ASP D O 1
ATOM 6471 N N . SER D 1 33 ? 3.823 81.389 140.228 1.00 29.02 33 SER D N 1
ATOM 6472 C CA . SER D 1 33 ? 4.664 82.543 140.550 1.00 28.84 33 SER D CA 1
ATOM 6473 C C . SER D 1 33 ? 5.212 83.249 139.315 1.00 29.64 33 SER D C 1
ATOM 6474 O O . SER D 1 33 ? 6.188 83.997 139.404 1.00 29.19 33 SER D O 1
ATOM 6477 N N . LEU D 1 34 ? 4.591 83.015 138.162 1.00 30.67 34 LEU D N 1
ATOM 6478 C CA . LEU D 1 34 ? 5.049 83.657 136.936 1.00 30.63 34 LEU D CA 1
ATOM 6479 C C . LEU D 1 34 ? 4.985 85.164 137.105 1.00 32.34 34 LEU D C 1
ATOM 6480 O O . LEU D 1 34 ? 4.031 85.696 137.671 1.00 32.18 34 LEU D O 1
ATOM 6485 N N . GLU D 1 35 ? 6.006 85.846 136.607 1.00 35.75 35 GLU D N 1
ATOM 6486 C CA . GLU D 1 35 ? 6.083 87.295 136.715 1.00 39.27 35 GLU D CA 1
ATOM 6487 C C . GLU D 1 35 ? 6.245 87.890 135.325 1.00 39.30 35 GLU D C 1
ATOM 6488 O O . GLU D 1 35 ? 7.359 88.011 134.826 1.00 39.36 35 GLU D O 1
ATOM 6494 N N . LEU D 1 36 ? 5.124 88.256 134.712 1.00 39.96 36 LEU D N 1
ATOM 6495 C CA . LEU D 1 36 ? 5.105 88.820 133.366 1.00 41.48 36 LEU D CA 1
ATOM 6496 C C . LEU D 1 36 ? 5.966 90.059 133.179 1.00 42.89 36 LEU D C 1
ATOM 6497 O O . LEU D 1 36 ? 5.819 91.049 133.902 1.00 42.98 36 LEU D O 1
ATOM 6502 N N . PRO D 1 37 ? 6.882 90.023 132.200 1.00 44.45 37 PRO D N 1
ATOM 6503 C CA . PRO D 1 37 ? 7.751 91.177 131.948 1.00 46.33 37 PRO D CA 1
ATOM 6504 C C . PRO D 1 37 ? 6.975 92.308 131.273 1.00 47.55 37 PRO D C 1
ATOM 6505 O O . PRO D 1 37 ? 5.826 92.130 130.865 1.00 47.95 37 PRO D O 1
ATOM 6509 N N . PRO D 1 38 ? 7.584 93.496 131.168 1.00 48.92 38 PRO D N 1
ATOM 6510 C CA . PRO D 1 38 ? 6.866 94.596 130.521 1.00 49.57 38 PRO D CA 1
ATOM 6511 C C . PRO D 1 38 ? 6.569 94.226 129.067 1.00 49.68 38 PRO D C 1
ATOM 6512 O O . PRO D 1 38 ? 7.450 93.728 128.357 1.00 50.08 38 PRO D O 1
ATOM 6516 N N . GLY D 1 39 ? 5.331 94.453 128.636 1.00 49.36 39 GLY D N 1
ATOM 6517 C CA . GLY D 1 39 ? 4.962 94.154 127.263 1.00 49.48 39 GLY D CA 1
ATOM 6518 C C . GLY D 1 39 ? 4.076 92.937 127.073 1.00 49.82 39 GLY D C 1
ATOM 6519 O O . GLY D 1 39 ? 3.522 92.731 125.985 1.00 50.47 39 GLY D O 1
ATOM 6520 N N . VAL D 1 40 ? 3.937 92.127 128.118 1.00 47.09 40 VAL D N 1
ATOM 6521 C CA . VAL D 1 40 ? 3.109 90.938 128.027 1.00 44.57 40 VAL D CA 1
ATOM 6522 C C . VAL D 1 40 ? 1.982 90.952 129.048 1.00 42.99 40 VAL D C 1
ATOM 6523 O O . VAL D 1 40 ? 2.131 91.457 130.157 1.00 40.37 40 VAL D O 1
ATOM 6527 N N . THR D 1 41 ? 0.850 90.391 128.649 1.00 42.71 41 THR D N 1
ATOM 6528 C CA . THR D 1 41 ? -0.323 90.300 129.502 1.00 43.21 41 THR D CA 1
ATOM 6529 C C . THR D 1 41 ? -0.836 88.872 129.372 1.00 42.99 41 THR D C 1
ATOM 6530 O O . THR D 1 41 ? -0.441 88.146 128.456 1.00 41.51 41 THR D O 1
ATOM 6534 N N . ALA D 1 42 ? -1.714 88.463 130.277 1.00 43.28 42 ALA D N 1
ATOM 6535 C CA . ALA D 1 42 ? -2.229 87.106 130.229 1.00 44.64 42 ALA D CA 1
ATOM 6536 C C . ALA D 1 42 ? -3.713 87.039 130.497 1.00 45.82 42 ALA D C 1
ATOM 6537 O O . ALA D 1 42 ? -4.227 87.685 131.404 1.00 44.86 42 ALA D O 1
ATOM 6539 N N . ILE D 1 43 ? -4.393 86.237 129.693 1.00 48.22 43 ILE D N 1
ATOM 6540 C CA . ILE D 1 43 ? -5.826 86.052 129.806 1.00 51.09 43 ILE D CA 1
ATOM 6541 C C . ILE D 1 43 ? -6.069 84.583 130.096 1.00 52.48 43 ILE D C 1
ATOM 6542 O O . ILE D 1 43 ? -5.581 83.723 129.372 1.00 54.28 43 ILE D O 1
ATOM 6547 N N . THR D 1 44 ? -6.809 84.292 131.159 1.00 53.13 44 THR D N 1
ATOM 6548 C CA . THR D 1 44 ? -7.087 82.908 131.512 1.00 53.54 44 THR D CA 1
ATOM 6549 C C . THR D 1 44 ? -8.436 82.470 130.958 1.00 54.70 44 THR D C 1
ATOM 6550 O O . THR D 1 44 ? -9.234 83.304 130.527 1.00 56.47 44 THR D O 1
ATOM 6554 N N . GLY D 1 45 ? -8.686 81.162 130.970 1.00 54.37 45 GLY D N 1
ATOM 6555 C CA . GLY D 1 45 ? -9.945 80.643 130.461 1.00 53.79 45 GLY D CA 1
ATOM 6556 C C . GLY D 1 45 ? -9.967 79.128 130.338 1.00 54.04 45 GLY D C 1
ATOM 6557 O O . GLY D 1 45 ? -9.141 78.436 130.941 1.00 53.49 45 GLY D O 1
ATOM 6558 N N . VAL D 1 46 ? -10.922 78.612 129.564 1.00 54.05 46 VAL D N 1
ATOM 6559 C CA . VAL D 1 46 ? -11.057 77.169 129.347 1.00 52.38 46 VAL D CA 1
ATOM 6560 C C . VAL D 1 46 ? -10.412 76.763 128.021 1.00 51.92 46 VAL D C 1
ATOM 6561 O O . VAL D 1 46 ? -10.333 77.566 127.091 1.00 51.29 46 VAL D O 1
ATOM 6565 N N . PRO D 1 47 ? -9.947 75.505 127.920 1.00 51.90 47 PRO D N 1
ATOM 6566 C CA . PRO D 1 47 ? -9.305 75.014 126.697 1.00 51.06 47 PRO D CA 1
ATOM 6567 C C . PRO D 1 47 ? -9.959 75.547 125.431 1.00 51.25 47 PRO D C 1
ATOM 6568 O O . PRO D 1 47 ? -9.310 76.223 124.632 1.00 51.85 47 PRO D O 1
ATOM 6572 N N . THR D 1 48 ? -11.244 75.251 125.258 1.00 50.63 48 THR D N 1
ATOM 6573 C CA . THR D 1 48 ? -11.981 75.701 124.081 1.00 51.39 48 THR D CA 1
ATOM 6574 C C . THR D 1 48 ? -11.752 77.179 123.773 1.00 51.16 48 THR D C 1
ATOM 6575 O O . THR D 1 48 ? -11.503 77.545 122.623 1.00 50.32 48 THR D O 1
ATOM 6579 N N . GLN D 1 49 ? -11.832 78.021 124.800 1.00 51.55 49 GLN D N 1
ATOM 6580 C CA . GLN D 1 49 ? -11.623 79.456 124.630 1.00 52.18 49 GLN D CA 1
ATOM 6581 C C . GLN D 1 49 ? -10.200 79.760 124.185 1.00 51.31 49 GLN D C 1
ATOM 6582 O O . GLN D 1 49 ? -9.980 80.446 123.184 1.00 50.35 49 GLN D O 1
ATOM 6596 N N . ASN D 1 51 ? -7.771 77.739 122.939 1.00 45.84 51 ASN D N 1
ATOM 6597 C CA . ASN D 1 51 ? -7.385 77.195 121.643 1.00 44.59 51 ASN D CA 1
ATOM 6598 C C . ASN D 1 51 ? -7.889 78.121 120.555 1.00 45.23 51 ASN D C 1
ATOM 6599 O O . ASN D 1 51 ? -7.133 78.553 119.678 1.00 44.29 51 ASN D O 1
ATOM 6604 N N . ALA D 1 52 ? -9.183 78.416 120.619 1.00 45.59 52 ALA D N 1
ATOM 6605 C CA . ALA D 1 52 ? -9.813 79.299 119.652 1.00 46.27 52 ALA D CA 1
ATOM 6606 C C . ALA D 1 52 ? -9.090 80.638 119.679 1.00 46.15 52 ALA D C 1
ATOM 6607 O O . ALA D 1 52 ? -8.845 81.253 118.637 1.00 46.01 52 ALA D O 1
ATOM 6609 N N . ALA D 1 53 ? -8.740 81.071 120.886 1.00 46.38 53 ALA D N 1
ATOM 6610 C CA . ALA D 1 53 ? -8.044 82.335 121.099 1.00 46.57 53 ALA D CA 1
ATOM 6611 C C . ALA D 1 53 ? -6.654 82.342 120.470 1.00 47.01 53 ALA D C 1
ATOM 6612 O O . ALA D 1 53 ? -6.216 83.361 119.927 1.00 47.71 53 ALA D O 1
ATOM 6614 N N . LEU D 1 54 ? -5.954 81.215 120.549 1.00 45.61 54 LEU D N 1
ATOM 6615 C CA . LEU D 1 54 ? -4.622 81.138 119.968 1.00 45.15 54 LEU D CA 1
ATOM 6616 C C . LEU D 1 54 ? -4.725 81.133 118.452 1.00 45.58 54 LEU D C 1
ATOM 6617 O O . LEU D 1 54 ? -4.029 81.882 117.767 1.00 44.22 54 LEU D O 1
ATOM 6622 N N . LEU D 1 55 ? -5.602 80.277 117.939 1.00 47.25 55 LEU D N 1
ATOM 6623 C CA . LEU D 1 55 ? -5.807 80.146 116.501 1.00 49.35 55 LEU D CA 1
ATOM 6624 C C . LEU D 1 55 ? -6.275 81.445 115.840 1.00 50.81 55 LEU D C 1
ATOM 6625 O O . LEU D 1 55 ? -5.682 81.890 114.851 1.00 50.71 55 LEU D O 1
ATOM 6630 N N . SER D 1 56 ? -7.331 82.046 116.392 1.00 50.99 56 SER D N 1
ATOM 6631 C CA . SER D 1 56 ? -7.887 83.290 115.861 1.00 52.20 56 SER D CA 1
ATOM 6632 C C . SER D 1 56 ? -6.865 84.426 115.837 1.00 52.95 56 SER D C 1
ATOM 6633 O O . SER D 1 56 ? -6.731 85.130 114.839 1.00 53.87 56 SER D O 1
ATOM 6636 N N . GLY D 1 57 ? -6.151 84.605 116.941 1.00 53.81 57 GLY D N 1
ATOM 6637 C CA . GLY D 1 57 ? -5.163 85.664 117.008 1.00 53.68 57 GLY D CA 1
ATOM 6638 C C . GLY D 1 57 ? -5.289 86.503 118.265 1.00 54.06 57 GLY D C 1
ATOM 6639 O O . GLY D 1 57 ? -4.485 87.408 118.488 1.00 53.94 57 GLY D O 1
ATOM 6640 N N . GLU D 1 58 ? -6.300 86.216 119.081 1.00 54.23 58 GLU D N 1
ATOM 6641 C CA . GLU D 1 58 ? -6.495 86.950 120.327 1.00 55.81 58 GLU D CA 1
ATOM 6642 C C . GLU D 1 58 ? -5.230 86.827 121.173 1.00 54.69 58 GLU D C 1
ATOM 6643 O O . GLU D 1 58 ? -4.625 87.828 121.557 1.00 54.96 58 GLU D O 1
ATOM 6649 N N . VAL D 1 59 ? -4.832 85.590 121.456 1.00 52.23 59 VAL D N 1
ATOM 6650 C CA . VAL D 1 59 ? -3.637 85.329 122.245 1.00 49.92 59 VAL D CA 1
ATOM 6651 C C . VAL D 1 59 ? -2.476 84.946 121.332 1.00 48.76 59 VAL D C 1
ATOM 6652 O O . VAL D 1 59 ? -2.685 84.349 120.277 1.00 49.84 59 VAL D O 1
ATOM 6656 N N . ASP D 1 60 ? -1.256 85.292 121.738 1.00 46.46 60 ASP D N 1
ATOM 6657 C CA . ASP D 1 60 ? -0.068 84.978 120.946 1.00 44.67 60 ASP D CA 1
ATOM 6658 C C . ASP D 1 60 ? 0.563 83.643 121.340 1.00 41.87 60 ASP D C 1
ATOM 6659 O O . ASP D 1 60 ? 1.211 82.988 120.521 1.00 41.26 60 ASP D O 1
ATOM 6664 N N . ILE D 1 61 ? 0.382 83.253 122.597 1.00 38.69 61 ILE D N 1
ATOM 6665 C CA . ILE D 1 61 ? 0.930 81.997 123.089 1.00 35.03 61 ILE D CA 1
ATOM 6666 C C . ILE D 1 61 ? 0.050 81.383 124.168 1.00 33.33 61 ILE D C 1
ATOM 6667 O O . ILE D 1 61 ? -0.467 82.077 125.043 1.00 32.47 61 ILE D O 1
ATOM 6672 N N . ALA D 1 62 ? -0.112 80.070 124.101 1.00 31.43 62 ALA D N 1
ATOM 6673 C CA . ALA D 1 62 ? -0.937 79.362 125.063 1.00 29.67 62 ALA D CA 1
ATOM 6674 C C . ALA D 1 62 ? -0.402 77.953 125.292 1.00 28.54 62 ALA D C 1
ATOM 6675 O O . ALA D 1 62 ? 0.296 77.397 124.443 1.00 28.54 62 ALA D O 1
ATOM 6677 N N . ASN D 1 63 ? -0.719 77.382 126.449 1.00 28.68 63 ASN D N 1
ATOM 6678 C CA . ASN D 1 63 ? -0.297 76.018 126.762 1.00 28.38 63 ASN D CA 1
ATOM 6679 C C . ASN D 1 63 ? -1.444 75.102 126.333 1.00 26.87 63 ASN D C 1
ATOM 6680 O O . ASN D 1 63 ? -2.352 74.817 127.105 1.00 27.46 63 ASN D O 1
ATOM 6685 N N . VAL D 1 64 ? -1.401 74.653 125.087 1.00 25.75 64 VAL D N 1
ATOM 6686 C CA . VAL D 1 64 ? -2.454 73.801 124.564 1.00 23.62 64 VAL D CA 1
ATOM 6687 C C . VAL D 1 64 ? -2.098 72.325 124.647 1.00 24.00 64 VAL D C 1
ATOM 6688 O O . VAL D 1 64 ? -0.954 71.959 124.936 1.00 23.61 64 VAL D O 1
ATOM 6692 N N . SER D 1 65 ? -3.093 71.484 124.391 1.00 23.79 65 SER D N 1
ATOM 6693 C CA . SER D 1 65 ? -2.909 70.041 124.430 1.00 24.28 65 SER D CA 1
ATOM 6694 C C . SER D 1 65 ? -2.034 69.577 123.273 1.00 24.77 65 SER D C 1
ATOM 6695 O O . SER D 1 65 ? -1.914 70.265 122.257 1.00 24.66 65 SER D O 1
ATOM 6698 N N . ALA D 1 66 ? -1.420 68.411 123.436 1.00 24.89 66 ALA D N 1
ATOM 6699 C CA . ALA D 1 66 ? -0.553 67.864 122.405 1.00 26.48 66 ALA D CA 1
ATOM 6700 C C . ALA D 1 66 ? -1.312 67.666 121.091 1.00 27.87 66 ALA D C 1
ATOM 6701 O O . ALA D 1 66 ? -0.795 67.972 120.015 1.00 29.39 66 ALA D O 1
ATOM 6703 N N . VAL D 1 67 ? -2.538 67.163 121.182 1.00 28.00 67 VAL D N 1
ATOM 6704 C CA . VAL D 1 67 ? -3.350 66.931 119.994 1.00 30.99 67 VAL D CA 1
ATOM 6705 C C . VAL D 1 67 ? -3.595 68.240 119.253 1.00 29.98 67 VAL D C 1
ATOM 6706 O O . VAL D 1 67 ? -3.472 68.301 118.027 1.00 29.16 67 VAL D O 1
ATOM 6710 N N . GLU D 1 68 ? -3.935 69.285 120.001 1.00 28.64 68 GLU D N 1
ATOM 6711 C CA . GLU D 1 68 ? -4.184 70.588 119.404 1.00 28.65 68 GLU D CA 1
ATOM 6712 C C . GLU D 1 68 ? -2.948 71.049 118.646 1.00 27.44 68 GLU D C 1
ATOM 6713 O O . GLU D 1 68 ? -3.039 71.576 117.540 1.00 27.96 68 GLU D O 1
ATOM 6719 N N . PHE D 1 69 ? -1.786 70.843 119.252 1.00 26.34 69 PHE D N 1
ATOM 6720 C CA . PHE D 1 69 ? -0.527 71.238 118.644 1.00 23.97 69 PHE D CA 1
ATOM 6721 C C . PHE D 1 69 ? -0.217 70.445 117.384 1.00 22.34 69 PHE D C 1
ATOM 6722 O O . PHE D 1 69 ? 0.115 71.018 116.344 1.00 19.42 69 PHE D O 1
ATOM 6730 N N . ILE D 1 70 ? -0.314 69.125 117.484 1.00 21.75 70 ILE D N 1
ATOM 6731 C CA . ILE D 1 70 ? -0.037 68.262 116.346 1.00 23.67 70 ILE D CA 1
ATOM 6732 C C . ILE D 1 70 ? -0.940 68.576 115.149 1.00 24.93 70 ILE D C 1
ATOM 6733 O O . ILE D 1 70 ? -0.464 68.711 114.026 1.00 24.30 70 ILE D O 1
ATOM 6738 N N . ARG D 1 71 ? -2.240 68.704 115.394 1.00 25.26 71 ARG D N 1
ATOM 6739 C CA . ARG D 1 71 ? -3.181 68.987 114.320 1.00 27.11 71 ARG D CA 1
ATOM 6740 C C . ARG D 1 71 ? -2.993 70.349 113.671 1.00 27.52 71 ARG D C 1
ATOM 6741 O O . ARG D 1 71 ? -3.503 70.593 112.579 1.00 29.52 71 ARG D O 1
ATOM 6749 N N . HIS D 1 72 ? -2.267 71.236 114.338 1.00 26.60 72 HIS D N 1
ATOM 6750 C CA . HIS D 1 72 ? -2.009 72.561 113.790 1.00 26.80 72 HIS D CA 1
ATOM 6751 C C . HIS D 1 72 ? -0.506 72.795 113.733 1.00 26.95 72 HIS D C 1
ATOM 6752 O O . HIS D 1 72 ? -0.040 73.938 113.813 1.00 26.47 72 HIS D O 1
ATOM 6759 N N . ALA D 1 73 ? 0.242 71.703 113.598 1.00 26.22 73 ALA D N 1
ATOM 6760 C CA . ALA D 1 73 ? 1.699 71.759 113.546 1.00 27.12 73 ALA D CA 1
ATOM 6761 C C . ALA D 1 73 ? 2.203 72.505 112.313 1.00 28.27 73 ALA D C 1
ATOM 6762 O O . ALA D 1 73 ? 3.363 72.907 112.247 1.00 27.13 73 ALA D O 1
ATOM 6764 N N . ASP D 1 74 ? 1.326 72.687 111.334 1.00 31.00 74 ASP D N 1
ATOM 6765 C CA . ASP D 1 74 ? 1.698 73.391 110.116 1.00 31.81 74 ASP D CA 1
ATOM 6766 C C . ASP D 1 74 ? 1.856 74.879 110.372 1.00 31.50 74 ASP D C 1
ATOM 6767 O O . ASP D 1 74 ? 2.778 75.503 109.855 1.00 31.39 74 ASP D O 1
ATOM 6772 N N . THR D 1 75 ? 0.968 75.443 111.185 1.00 31.35 75 THR D N 1
ATOM 6773 C CA . THR D 1 75 ? 1.020 76.869 111.484 1.00 33.36 75 THR D CA 1
ATOM 6774 C C . THR D 1 75 ? 1.589 77.189 112.864 1.00 33.94 75 THR D C 1
ATOM 6775 O O . THR D 1 75 ? 1.882 78.353 113.162 1.00 35.68 75 THR D O 1
ATOM 6779 N N . LEU D 1 76 ? 1.747 76.174 113.709 1.00 33.31 76 LEU D N 1
ATOM 6780 C CA . LEU D 1 76 ? 2.260 76.412 115.056 1.00 31.70 76 LEU D CA 1
ATOM 6781 C C . LEU D 1 76 ? 3.613 75.799 115.358 1.00 31.52 76 LEU D C 1
ATOM 6782 O O . LEU D 1 76 ? 4.031 74.825 114.742 1.00 33.46 76 LEU D O 1
ATOM 6787 N N . ALA D 1 77 ? 4.295 76.399 116.320 1.00 30.29 77 ALA D N 1
ATOM 6788 C CA . ALA D 1 77 ? 5.581 75.916 116.780 1.00 28.96 77 ALA D CA 1
ATOM 6789 C C . ALA D 1 77 ? 5.425 75.856 118.295 1.00 29.35 77 ALA D C 1
ATOM 6790 O O . ALA D 1 77 ? 4.615 76.588 118.875 1.00 29.35 77 ALA D O 1
ATOM 6792 N N . ALA D 1 78 ? 6.179 74.981 118.946 1.00 28.57 78 ALA D N 1
ATOM 6793 C CA . ALA D 1 78 ? 6.074 74.871 120.393 1.00 27.23 78 ALA D CA 1
ATOM 6794 C C . ALA D 1 78 ? 7.405 75.158 121.051 1.00 26.13 78 ALA D C 1
ATOM 6795 O O . ALA D 1 78 ? 8.457 74.973 120.436 1.00 27.23 78 ALA D O 1
ATOM 6797 N N . LEU D 1 79 ? 7.362 75.630 122.293 1.00 24.47 79 LEU D N 1
ATOM 6798 C CA . LEU D 1 79 ? 8.591 75.903 123.027 1.00 22.49 79 LEU D CA 1
ATOM 6799 C C . LEU D 1 79 ? 9.371 74.590 123.117 1.00 22.05 79 LEU D C 1
ATOM 6800 O O . LEU D 1 79 ? 8.781 73.517 123.246 1.00 22.65 79 LEU D O 1
ATOM 6805 N N . PRO D 1 80 ? 10.706 74.661 123.023 1.00 21.77 80 PRO D N 1
ATOM 6806 C CA . PRO D 1 80 ? 11.583 73.485 123.082 1.00 21.92 80 PRO D CA 1
ATOM 6807 C C . PRO D 1 80 ? 11.802 72.832 124.452 1.00 22.20 80 PRO D C 1
ATOM 6808 O O . PRO D 1 80 ? 12.111 71.640 124.529 1.00 22.19 80 PRO D O 1
ATOM 6812 N N . ASP D 1 81 ? 11.635 73.592 125.529 1.00 21.27 81 ASP D N 1
ATOM 6813 C CA . ASP D 1 81 ? 11.870 73.044 126.861 1.00 21.97 81 ASP D CA 1
ATOM 6814 C C . ASP D 1 81 ? 10.693 73.107 127.825 1.00 20.59 81 ASP D C 1
ATOM 6815 O O . ASP D 1 81 ? 10.891 73.117 129.037 1.00 19.94 81 ASP D O 1
ATOM 6820 N N . PHE D 1 82 ? 9.475 73.144 127.299 1.00 19.49 82 PHE D N 1
ATOM 6821 C CA . PHE D 1 82 ? 8.298 73.201 128.152 1.00 19.40 82 PHE D CA 1
ATOM 6822 C C . PHE D 1 82 ? 7.261 72.151 127.795 1.00 20.05 82 PHE D C 1
ATOM 6823 O O . PHE D 1 82 ? 6.952 71.935 126.619 1.00 22.12 82 PHE D O 1
ATOM 6831 N N . SER D 1 83 ? 6.716 71.497 128.812 1.00 17.98 83 SER D N 1
ATOM 6832 C CA . SER D 1 83 ? 5.722 70.476 128.567 1.00 15.85 83 SER D CA 1
ATOM 6833 C C . SER D 1 83 ? 4.980 70.037 129.812 1.00 16.49 83 SER D C 1
ATOM 6834 O O . SER D 1 83 ? 5.340 70.389 130.934 1.00 18.69 83 SER D O 1
ATOM 6837 N N . VAL D 1 84 ? 3.928 69.264 129.594 1.00 14.64 84 VAL D N 1
ATOM 6838 C CA . VAL D 1 84 ? 3.175 68.667 130.678 1.00 16.23 84 VAL D CA 1
ATOM 6839 C C . VAL D 1 84 ? 3.139 67.223 130.218 1.00 17.85 84 VAL D C 1
ATOM 6840 O O . VAL D 1 84 ? 2.365 66.863 129.316 1.00 17.80 84 VAL D O 1
ATOM 6844 N N . ALA D 1 85 ? 4.016 66.418 130.814 1.00 17.04 85 ALA D N 1
ATOM 6845 C CA . ALA D 1 85 ? 4.147 65.015 130.460 1.00 18.40 85 ALA D CA 1
ATOM 6846 C C . ALA D 1 85 ? 4.435 64.156 131.674 1.00 19.43 85 ALA D C 1
ATOM 6847 O O . ALA D 1 85 ? 4.754 64.667 132.744 1.00 21.55 85 ALA D O 1
ATOM 6849 N N . VAL D 1 86 ? 4.331 62.844 131.487 1.00 19.12 86 VAL D N 1
ATOM 6850 C CA . VAL D 1 86 ? 4.581 61.880 132.543 1.00 20.32 86 VAL D CA 1
ATOM 6851 C C . VAL D 1 86 ? 5.045 60.544 131.972 1.00 21.76 86 VAL D C 1
ATOM 6852 O O . VAL D 1 86 ? 4.956 60.293 130.766 1.00 21.35 86 VAL D O 1
ATOM 6856 N N . LEU D 1 87 ? 5.545 59.700 132.867 1.00 21.06 87 LEU D N 1
ATOM 6857 C CA . LEU D 1 87 ? 5.982 58.358 132.539 1.00 19.14 87 LEU D CA 1
ATOM 6858 C C . LEU D 1 87 ? 5.145 57.506 133.478 1.00 18.76 87 LEU D C 1
ATOM 6859 O O . LEU D 1 87 ? 5.336 57.552 134.687 1.00 17.69 87 LEU D O 1
ATOM 6864 N N . GLY D 1 88 ? 4.214 56.738 132.929 1.00 18.44 88 GLY D N 1
ATOM 6865 C CA . GLY D 1 88 ? 3.354 55.929 133.767 1.00 18.41 88 GLY D CA 1
ATOM 6866 C C . GLY D 1 88 ? 2.044 56.675 133.970 1.00 20.50 88 GLY D C 1
ATOM 6867 O O . GLY D 1 88 ? 1.615 57.415 133.082 1.00 20.06 88 GLY D O 1
ATOM 6868 N N . PRO D 1 89 ? 1.397 56.534 135.135 1.00 21.61 89 PRO D N 1
ATOM 6869 C CA . PRO D 1 89 ? 0.125 57.226 135.387 1.00 22.80 89 PRO D CA 1
ATOM 6870 C C . PRO D 1 89 ? 0.220 58.751 135.417 1.00 22.93 89 PRO D C 1
ATOM 6871 O O . PRO D 1 89 ? 1.277 59.318 135.674 1.00 25.91 89 PRO D O 1
ATOM 6875 N N . VAL D 1 90 ? -0.901 59.409 135.161 1.00 20.89 90 VAL D N 1
ATOM 6876 C CA . VAL D 1 90 ? -0.951 60.857 135.189 1.00 19.32 90 VAL D CA 1
ATOM 6877 C C . VAL D 1 90 ? -1.998 61.262 136.227 1.00 19.36 90 VAL D C 1
ATOM 6878 O O . VAL D 1 90 ? -2.093 62.423 136.612 1.00 19.74 90 VAL D O 1
ATOM 6882 N N . TYR D 1 91 ? -2.776 60.278 136.674 1.00 18.74 91 TYR D N 1
ATOM 6883 C CA . TYR D 1 91 ? -3.824 60.459 137.681 1.00 18.87 91 TYR D CA 1
ATOM 6884 C C . TYR D 1 91 ? -4.973 61.414 137.356 1.00 18.66 91 TYR D C 1
ATOM 6885 O O . TYR D 1 91 ? -5.963 61.448 138.091 1.00 18.18 91 TYR D O 1
ATOM 6894 N N . SER D 1 92 ? -4.853 62.197 136.286 1.00 18.68 92 SER D N 1
ATOM 6895 C CA . SER D 1 92 ? -5.920 63.124 135.929 1.00 19.30 92 SER D CA 1
ATOM 6896 C C . SER D 1 92 ? -6.487 62.941 134.511 1.00 19.61 92 SER D C 1
ATOM 6897 O O . SER D 1 92 ? -7.095 63.861 133.952 1.00 18.97 92 SER D O 1
ATOM 6900 N N . VAL D 1 93 ? -6.267 61.759 133.933 1.00 19.03 93 VAL D N 1
ATOM 6901 C CA . VAL D 1 93 ? -6.807 61.398 132.615 1.00 19.98 93 VAL D CA 1
ATOM 6902 C C . VAL D 1 93 ? -7.307 59.981 132.860 1.00 21.92 93 VAL D C 1
ATOM 6903 O O . VAL D 1 93 ? -6.614 59.016 132.537 1.00 24.52 93 VAL D O 1
ATOM 6907 N N . ASN D 1 94 ? -8.510 59.861 133.417 1.00 20.86 94 ASN D N 1
ATOM 6908 C CA . ASN D 1 94 ? -9.046 58.562 133.790 1.00 22.72 94 ASN D CA 1
ATOM 6909 C C . ASN D 1 94 ? -10.320 58.061 133.120 1.00 26.43 94 ASN D C 1
ATOM 6910 O O . ASN D 1 94 ? -11.231 58.828 132.793 1.00 27.73 94 ASN D O 1
ATOM 6915 N N . LEU D 1 95 ? -10.379 56.747 132.942 1.00 26.47 95 LEU D N 1
ATOM 6916 C CA . LEU D 1 95 ? -11.548 56.106 132.381 1.00 24.80 95 LEU D CA 1
ATOM 6917 C C . LEU D 1 95 ? -12.153 55.299 133.523 1.00 25.60 95 LEU D C 1
ATOM 6918 O O . LEU D 1 95 ? -11.610 54.264 133.924 1.00 23.94 95 LEU D O 1
ATOM 6923 N N . PHE D 1 96 ? -13.255 55.798 134.071 1.00 25.84 96 PHE D N 1
ATOM 6924 C CA . PHE D 1 96 ? -13.936 55.110 135.158 1.00 28.14 96 PHE D CA 1
ATOM 6925 C C . PHE D 1 96 ? -14.906 54.108 134.534 1.00 31.25 96 PHE D C 1
ATOM 6926 O O . PHE D 1 96 ? -15.657 54.449 133.613 1.00 33.11 96 PHE D O 1
ATOM 6934 N N . HIS D 1 97 ? -14.892 52.873 135.021 1.00 32.77 97 HIS D N 1
ATOM 6935 C CA . HIS D 1 97 ? -15.792 51.859 134.486 1.00 33.66 97 HIS D CA 1
ATOM 6936 C C . HIS D 1 97 ? -16.192 50.822 135.527 1.00 34.26 97 HIS D C 1
ATOM 6937 O O . HIS D 1 97 ? -15.448 50.542 136.465 1.00 34.52 97 HIS D O 1
ATOM 6944 N N . THR D 1 98 ? -17.373 50.247 135.340 1.00 35.06 98 THR D N 1
ATOM 6945 C CA . THR D 1 98 ? -17.899 49.250 136.259 1.00 34.91 98 THR D CA 1
ATOM 6946 C C . THR D 1 98 ? -17.766 47.818 135.750 1.00 36.04 98 THR D C 1
ATOM 6947 O O . THR D 1 98 ? -18.242 46.884 136.393 1.00 37.46 98 THR D O 1
ATOM 6951 N N . CYS D 1 99 ? -17.122 47.644 134.600 1.00 35.85 99 CYS D N 1
ATOM 6952 C CA . CYS D 1 99 ? -16.932 46.312 134.034 1.00 36.61 99 CYS D CA 1
ATOM 6953 C C . CYS D 1 99 ? -15.628 46.289 133.273 1.00 36.48 99 CYS D C 1
ATOM 6954 O O . CYS D 1 99 ? -15.141 47.326 132.852 1.00 36.19 99 CYS D O 1
ATOM 6957 N N . PRO D 1 100 ? -15.041 45.101 133.086 1.00 37.09 100 PRO D N 1
ATOM 6958 C CA . PRO D 1 100 ? -13.777 45.046 132.347 1.00 36.51 100 PRO D CA 1
ATOM 6959 C C . PRO D 1 100 ? -13.907 45.752 131.001 1.00 36.98 100 PRO D C 1
ATOM 6960 O O . PRO D 1 100 ? -14.969 45.728 130.369 1.00 35.54 100 PRO D O 1
ATOM 6964 N N . LEU D 1 101 ? -12.818 46.389 130.581 1.00 37.38 101 LEU D N 1
ATOM 6965 C CA . LEU D 1 101 ? -12.787 47.152 129.340 1.00 38.14 101 LEU D CA 1
ATOM 6966 C C . LEU D 1 101 ? -13.370 46.460 128.110 1.00 38.26 101 LEU D C 1
ATOM 6967 O O . LEU D 1 101 ? -14.053 47.094 127.316 1.00 38.13 101 LEU D O 1
ATOM 6972 N N . PRO D 1 102 ? -13.103 45.156 127.928 1.00 38.71 102 PRO D N 1
ATOM 6973 C CA . PRO D 1 102 ? -13.651 44.467 126.754 1.00 39.35 102 PRO D CA 1
ATOM 6974 C C . PRO D 1 102 ? -15.184 44.437 126.723 1.00 41.04 102 PRO D C 1
ATOM 6975 O O . PRO D 1 102 ? -15.802 44.702 125.689 1.00 39.87 102 PRO D O 1
ATOM 6979 N N . GLU D 1 103 ? -15.790 44.125 127.865 1.00 42.31 103 GLU D N 1
ATOM 6980 C CA . GLU D 1 103 ? -17.243 44.053 127.976 1.00 44.81 103 GLU D CA 1
ATOM 6981 C C . GLU D 1 103 ? -17.888 45.431 128.008 1.00 45.33 103 GLU D C 1
ATOM 6982 O O . GLU D 1 103 ? -19.112 45.562 128.074 1.00 44.90 103 GLU D O 1
ATOM 6988 N N . LEU D 1 104 ? -17.047 46.455 127.963 1.00 46.43 104 LEU D N 1
ATOM 6989 C CA . LEU D 1 104 ? -17.491 47.845 127.981 1.00 47.31 104 LEU D CA 1
ATOM 6990 C C . LEU D 1 104 ? -18.329 48.116 126.730 1.00 48.06 104 LEU D C 1
ATOM 6991 O O . LEU D 1 104 ? -18.020 47.603 125.658 1.00 48.49 104 LEU D O 1
ATOM 6996 N N . ARG D 1 105 ? -19.387 48.913 126.854 1.00 49.42 105 ARG D N 1
ATOM 6997 C CA . ARG D 1 105 ? -20.224 49.202 125.692 1.00 50.64 105 ARG D CA 1
ATOM 6998 C C . ARG D 1 105 ? -20.830 50.601 125.605 1.00 48.64 105 ARG D C 1
ATOM 6999 O O . ARG D 1 105 ? -21.386 50.962 124.574 1.00 48.83 105 ARG D O 1
ATOM 7007 N N . ARG D 1 106 ? -20.717 51.391 126.667 1.00 47.65 106 ARG D N 1
ATOM 7008 C CA . ARG D 1 106 ? -21.264 52.753 126.670 1.00 46.64 106 ARG D CA 1
ATOM 7009 C C . ARG D 1 106 ? -20.353 53.719 127.428 1.00 44.07 106 ARG D C 1
ATOM 7010 O O . ARG D 1 106 ? -20.351 53.725 128.655 1.00 44.36 106 ARG D O 1
ATOM 7018 N N . VAL D 1 107 ? -19.600 54.549 126.712 1.00 41.10 107 VAL D N 1
ATOM 7019 C CA . VAL D 1 107 ? -18.700 55.495 127.369 1.00 37.53 107 VAL D CA 1
ATOM 7020 C C . VAL D 1 107 ? -19.118 56.948 127.212 1.00 36.37 107 VAL D C 1
ATOM 7021 O O . VAL D 1 107 ? -19.358 57.418 126.103 1.00 36.48 107 VAL D O 1
ATOM 7025 N N . ALA D 1 108 ? -19.187 57.659 128.332 1.00 34.86 108 ALA D N 1
ATOM 7026 C CA . ALA D 1 108 ? -19.557 59.067 128.318 1.00 34.67 108 ALA D CA 1
ATOM 7027 C C . ALA D 1 108 ? -18.308 59.931 128.238 1.00 34.60 108 ALA D C 1
ATOM 7028 O O . ALA D 1 108 ? -17.355 59.719 128.987 1.00 35.45 108 ALA D O 1
ATOM 7030 N N . LEU D 1 109 ? -18.316 60.898 127.327 1.00 35.74 109 LEU D N 1
ATOM 7031 C CA . LEU D 1 109 ? -17.190 61.814 127.152 1.00 36.84 109 LEU D CA 1
ATOM 7032 C C . LEU D 1 109 ? -17.579 63.079 127.891 1.00 38.92 109 LEU D C 1
ATOM 7033 O O . LEU D 1 109 ? -18.418 63.843 127.433 1.00 40.41 109 LEU D O 1
ATOM 7038 N N . THR D 1 110 ? -16.949 63.295 129.036 1.00 42.43 110 THR D N 1
ATOM 7039 C CA . THR D 1 110 ? -17.280 64.412 129.904 1.00 46.35 110 THR D CA 1
ATOM 7040 C C . THR D 1 110 ? -16.923 65.856 129.523 1.00 47.76 110 THR D C 1
ATOM 7041 O O . THR D 1 110 ? -17.335 66.783 130.218 1.00 48.40 110 THR D O 1
ATOM 7045 N N . SER D 1 111 ? -16.178 66.082 128.449 1.00 48.68 111 SER D N 1
ATOM 7046 C CA . SER D 1 111 ? -15.870 67.468 128.099 1.00 51.12 111 SER D CA 1
ATOM 7047 C C . SER D 1 111 ? -15.628 67.669 126.612 1.00 52.54 111 SER D C 1
ATOM 7048 O O . SER D 1 111 ? -15.591 66.707 125.841 1.00 53.79 111 SER D O 1
ATOM 7051 N N . GLN D 1 112 ? -15.463 68.925 126.207 1.00 52.95 112 GLN D N 1
ATOM 7052 C CA . GLN D 1 112 ? -15.197 69.214 124.808 1.00 54.36 112 GLN D CA 1
ATOM 7053 C C . GLN D 1 112 ? -13.693 69.185 124.591 1.00 53.44 112 GLN D C 1
ATOM 7054 O O . GLN D 1 112 ? -13.154 69.978 123.815 1.00 55.21 112 GLN D O 1
ATOM 7060 N N . SER D 1 113 ? -13.019 68.277 125.293 1.00 50.54 113 SER D N 1
ATOM 7061 C CA . SER D 1 113 ? -11.572 68.133 125.166 1.00 47.93 113 SER D CA 1
ATOM 7062 C C . SER D 1 113 ? -11.228 67.058 124.148 1.00 45.55 113 SER D C 1
ATOM 7063 O O . SER D 1 113 ? -11.670 65.915 124.253 1.00 43.97 113 SER D O 1
ATOM 7066 N N . ALA D 1 114 ? -10.431 67.440 123.159 1.00 43.85 114 ALA D N 1
ATOM 7067 C CA . ALA D 1 114 ? -10.017 66.519 122.114 1.00 42.96 114 ALA D CA 1
ATOM 7068 C C . ALA D 1 114 ? -8.852 65.652 122.590 1.00 41.14 114 ALA D C 1
ATOM 7069 O O . ALA D 1 114 ? -8.710 64.499 122.171 1.00 41.24 114 ALA D O 1
ATOM 7079 N N . SER D 1 116 ? -8.346 64.199 125.412 1.00 31.80 116 SER D N 1
ATOM 7080 C CA . SER D 1 116 ? -8.857 63.019 126.082 1.00 29.49 116 SER D CA 1
ATOM 7081 C C . SER D 1 116 ? -9.432 61.963 125.149 1.00 28.10 116 SER D C 1
ATOM 7082 O O . SER D 1 116 ? -9.065 60.793 125.252 1.00 25.32 116 SER D O 1
ATOM 7085 N N . VAL D 1 117 ? -10.324 62.351 124.238 1.00 26.86 117 VAL D N 1
ATOM 7086 C CA . VAL D 1 117 ? -10.909 61.349 123.351 1.00 26.43 117 VAL D CA 1
ATOM 7087 C C . VAL D 1 117 ? -9.902 60.818 122.339 1.00 25.57 117 VAL D C 1
ATOM 7088 O O . VAL D 1 117 ? -9.938 59.638 121.987 1.00 26.27 117 VAL D O 1
ATOM 7092 N N . ALA D 1 118 ? -8.994 61.669 121.876 1.00 23.13 118 ALA D N 1
ATOM 7093 C CA . ALA D 1 118 ? -8.003 61.203 120.915 1.00 23.17 118 ALA D CA 1
ATOM 7094 C C . ALA D 1 118 ? -7.219 60.047 121.527 1.00 23.30 118 ALA D C 1
ATOM 7095 O O . ALA D 1 118 ? -7.082 58.985 120.920 1.00 23.48 118 ALA D O 1
ATOM 7097 N N . LEU D 1 119 ? -6.712 60.250 122.737 1.00 23.27 119 LEU D N 1
ATOM 7098 C CA . LEU D 1 119 ? -5.940 59.204 123.400 1.00 23.55 119 LEU D CA 1
ATOM 7099 C C . LEU D 1 119 ? -6.797 57.977 123.691 1.00 23.56 119 LEU D C 1
ATOM 7100 O O . LEU D 1 119 ? -6.348 56.843 123.509 1.00 24.61 119 LEU D O 1
ATOM 7105 N N . LEU D 1 120 ? -8.030 58.201 124.133 1.00 23.10 120 LEU D N 1
ATOM 7106 C CA . LEU D 1 120 ? -8.917 57.090 124.443 1.00 24.40 120 LEU D CA 1
ATOM 7107 C C . LEU D 1 120 ? -9.210 56.268 123.199 1.00 25.88 120 LEU D C 1
ATOM 7108 O O . LEU D 1 120 ? -9.212 55.039 123.245 1.00 27.88 120 LEU D O 1
ATOM 7113 N N . GLU D 1 121 ? -9.444 56.939 122.081 1.00 27.26 121 GLU D N 1
ATOM 7114 C CA . GLU D 1 121 ? -9.737 56.209 120.863 1.00 31.02 121 GLU D CA 1
ATOM 7115 C C . GLU D 1 121 ? -8.524 55.446 120.356 1.00 30.93 121 GLU D C 1
ATOM 7116 O O . GLU D 1 121 ? -8.636 54.285 119.964 1.00 32.49 121 GLU D O 1
ATOM 7122 N N . VAL D 1 122 ? -7.359 56.080 120.379 1.00 29.99 122 VAL D N 1
ATOM 7123 C CA . VAL D 1 122 ? -6.159 55.395 119.929 1.00 28.31 122 VAL D CA 1
ATOM 7124 C C . VAL D 1 122 ? -6.030 54.107 120.725 1.00 27.67 122 VAL D C 1
ATOM 7125 O O . VAL D 1 122 ? -5.808 53.045 120.159 1.00 29.75 122 VAL D O 1
ATOM 7129 N N . LEU D 1 123 ? -6.193 54.203 122.039 1.00 27.22 123 LEU D N 1
ATOM 7130 C CA . LEU D 1 123 ? -6.068 53.037 122.905 1.00 27.42 123 LEU D CA 1
ATOM 7131 C C . LEU D 1 123 ? -7.155 51.996 122.654 1.00 29.41 123 LEU D C 1
ATOM 7132 O O . LEU D 1 123 ? -6.853 50.809 122.496 1.00 30.09 123 LEU D O 1
ATOM 7137 N N . LEU D 1 124 ? -8.414 52.426 122.614 1.00 29.70 124 LEU D N 1
ATOM 7138 C CA . LEU D 1 124 ? -9.502 51.489 122.368 1.00 30.92 124 LEU D CA 1
ATOM 7139 C C . LEU D 1 124 ? -9.292 50.716 121.058 1.00 33.00 124 LEU D C 1
ATOM 7140 O O . LEU D 1 124 ? -9.531 49.509 121.007 1.00 34.96 124 LEU D O 1
ATOM 7145 N N . ARG D 1 125 ? -8.836 51.393 120.004 1.00 32.33 125 ARG D N 1
ATOM 7146 C CA . ARG D 1 125 ? -8.624 50.710 118.729 1.00 34.57 125 ARG D CA 1
ATOM 7147 C C . ARG D 1 125 ? -7.487 49.694 118.781 1.00 35.38 125 ARG D C 1
ATOM 7148 O O . ARG D 1 125 ? -7.548 48.648 118.126 1.00 34.23 125 ARG D O 1
ATOM 7156 N N . GLN D 1 126 ? -6.453 50.005 119.555 1.00 34.47 126 GLN D N 1
ATOM 7157 C CA . GLN D 1 126 ? -5.325 49.107 119.705 1.00 35.27 126 GLN D CA 1
ATOM 7158 C C . GLN D 1 126 ? -5.792 47.794 120.316 1.00 34.83 126 GLN D C 1
ATOM 7159 O O . GLN D 1 126 ? -5.198 46.745 120.090 1.00 34.75 126 GLN D O 1
ATOM 7165 N N . LYS D 1 127 ? -6.857 47.855 121.101 1.00 34.49 127 LYS D N 1
ATOM 7166 C CA . LYS D 1 127 ? -7.388 46.651 121.721 1.00 36.26 127 LYS D CA 1
ATOM 7167 C C . LYS D 1 127 ? -8.579 46.120 120.933 1.00 36.15 127 LYS D C 1
ATOM 7168 O O . LYS D 1 127 ? -9.312 45.257 121.410 1.00 36.26 127 LYS D O 1
ATOM 7174 N N . GLY D 1 128 ? -8.759 46.646 119.725 1.00 36.43 128 GLY D N 1
ATOM 7175 C CA . GLY D 1 128 ? -9.853 46.226 118.874 1.00 35.21 128 GLY D CA 1
ATOM 7176 C C . GLY D 1 128 ? -11.211 46.409 119.519 1.00 35.51 128 GLY D C 1
ATOM 7177 O O . GLY D 1 128 ? -12.168 45.733 119.146 1.00 36.91 128 GLY D O 1
ATOM 7178 N N . LEU D 1 129 ? -11.297 47.315 120.490 1.00 34.98 129 LEU D N 1
ATOM 7179 C CA . LEU D 1 129 ? -12.553 47.582 121.183 1.00 34.72 129 LEU D CA 1
ATOM 7180 C C . LEU D 1 129 ? -13.271 48.719 120.485 1.00 35.42 129 LEU D C 1
ATOM 7181 O O . LEU D 1 129 ? -12.634 49.581 119.874 1.00 35.03 129 LEU D O 1
ATOM 7186 N N . SER D 1 130 ? -14.597 48.722 120.572 1.00 35.71 130 SER D N 1
ATOM 7187 C CA . SER D 1 130 ? -15.373 49.755 119.912 1.00 36.74 130 SER D CA 1
ATOM 7188 C C . SER D 1 130 ? -16.703 50.067 120.584 1.00 37.95 130 SER D C 1
ATOM 7189 O O . SER D 1 130 ? -17.764 49.969 119.956 1.00 38.15 130 SER D O 1
ATOM 7192 N N . PRO D 1 131 ? -16.668 50.438 121.876 1.00 37.37 131 PRO D N 1
ATOM 7193 C CA . PRO D 1 131 ? -17.921 50.759 122.559 1.00 36.73 131 PRO D CA 1
ATOM 7194 C C . PRO D 1 131 ? -18.399 52.068 121.942 1.00 37.10 131 PRO D C 1
ATOM 7195 O O . PRO D 1 131 ? -17.627 52.737 121.247 1.00 35.74 131 PRO D O 1
ATOM 7199 N N . VAL D 1 132 ? -19.657 52.428 122.168 1.00 37.04 132 VAL D N 1
ATOM 7200 C CA . VAL D 1 132 ? -20.167 53.680 121.623 1.00 38.70 132 VAL D CA 1
ATOM 7201 C C . VAL D 1 132 ? -19.786 54.813 122.569 1.00 39.04 132 VAL D C 1
ATOM 7202 O O . VAL D 1 132 ? -19.917 54.693 123.788 1.00 38.83 132 VAL D O 1
ATOM 7206 N N . LEU D 1 133 ? -19.292 55.906 122.003 1.00 39.75 133 LEU D N 1
ATOM 7207 C CA . LEU D 1 133 ? -18.887 57.056 122.797 1.00 41.30 133 LEU D CA 1
ATOM 7208 C C . LEU D 1 133 ? -19.826 58.223 122.541 1.00 42.17 133 LEU D C 1
ATOM 7209 O O . LEU D 1 133 ? -20.105 58.548 121.393 1.00 43.71 133 LEU D O 1
ATOM 7214 N N . GLU D 1 134 ? -20.321 58.855 123.599 1.00 42.82 134 GLU D N 1
ATOM 7215 C CA . GLU D 1 134 ? -21.197 60.004 123.417 1.00 43.15 134 GLU D CA 1
ATOM 7216 C C . GLU D 1 134 ? -21.002 61.041 124.504 1.00 43.08 134 GLU D C 1
ATOM 7217 O O . GLU D 1 134 ? -20.747 60.708 125.658 1.00 42.23 134 GLU D O 1
ATOM 7223 N N . ARG D 1 135 ? -21.091 62.305 124.114 1.00 43.29 135 ARG D N 1
ATOM 7224 C CA . ARG D 1 135 ? -20.935 63.400 125.051 1.00 45.39 135 ARG D CA 1
ATOM 7225 C C . ARG D 1 135 ? -22.081 63.421 126.059 1.00 46.26 135 ARG D C 1
ATOM 7226 O O . ARG D 1 135 ? -23.250 63.278 125.704 1.00 45.17 135 ARG D O 1
ATOM 7234 N N . ALA D 1 136 ? -21.724 63.586 127.324 1.00 47.24 136 ALA D N 1
ATOM 7235 C CA . ALA D 1 136 ? -22.682 63.652 128.419 1.00 47.93 136 ALA D CA 1
ATOM 7236 C C . ALA D 1 136 ? -21.952 64.426 129.502 1.00 48.96 136 ALA D C 1
ATOM 7237 O O . ALA D 1 136 ? -20.722 64.420 129.543 1.00 49.70 136 ALA D O 1
ATOM 7239 N N . GLU D 1 137 ? -22.691 65.102 130.374 1.00 50.57 137 GLU D N 1
ATOM 7240 C CA . GLU D 1 137 ? -22.044 65.874 131.425 1.00 51.72 137 GLU D CA 1
ATOM 7241 C C . GLU D 1 137 ? -22.363 65.330 132.814 1.00 50.17 137 GLU D C 1
ATOM 7242 O O . GLU D 1 137 ? -23.491 64.913 133.085 1.00 49.75 137 GLU D O 1
ATOM 7248 N N . GLY D 1 138 ? -21.354 65.317 133.684 1.00 48.10 138 GLY D N 1
ATOM 7249 C CA . GLY D 1 138 ? -21.543 64.821 135.038 1.00 45.07 138 GLY D CA 1
ATOM 7250 C C . GLY D 1 138 ? -20.297 64.195 135.631 1.00 43.05 138 GLY D C 1
ATOM 7251 O O . GLY D 1 138 ? -19.276 64.068 134.963 1.00 43.61 138 GLY D O 1
ATOM 7252 N N . THR D 1 139 ? -20.370 63.809 136.897 1.00 41.33 139 THR D N 1
ATOM 7253 C CA . THR D 1 139 ? -19.233 63.185 137.552 1.00 39.78 139 THR D CA 1
ATOM 7254 C C . THR D 1 139 ? -19.139 61.736 137.106 1.00 40.98 139 THR D C 1
ATOM 7255 O O . THR D 1 139 ? -20.096 61.174 136.573 1.00 41.42 139 THR D O 1
ATOM 7259 N N . ALA D 1 140 ? -17.988 61.123 137.339 1.00 40.08 140 ALA D N 1
ATOM 7260 C CA . ALA D 1 140 ? -17.794 59.739 136.953 1.00 40.65 140 ALA D CA 1
ATOM 7261 C C . ALA D 1 140 ? -18.814 58.828 137.644 1.00 41.32 140 ALA D C 1
ATOM 7262 O O . ALA D 1 140 ? -19.329 57.881 137.041 1.00 42.16 140 ALA D O 1
ATOM 7264 N N . GLU D 1 141 ? -19.112 59.116 138.906 1.00 41.05 141 GLU D N 1
ATOM 7265 C CA . GLU D 1 141 ? -20.050 58.291 139.659 1.00 41.39 141 GLU D CA 1
ATOM 7266 C C . GLU D 1 141 ? -21.512 58.483 139.278 1.00 40.62 141 GLU D C 1
ATOM 7267 O O . GLU D 1 141 ? -22.289 57.525 139.294 1.00 39.21 141 GLU D O 1
ATOM 7273 N N . SER D 1 142 ? -21.893 59.705 138.925 1.00 39.59 142 SER D N 1
ATOM 7274 C CA . SER D 1 142 ? -23.279 59.939 138.553 1.00 40.26 142 SER D CA 1
ATOM 7275 C C . SER D 1 142 ? -23.586 59.332 137.184 1.00 40.87 142 SER D C 1
ATOM 7276 O O . SER D 1 142 ? -24.599 58.649 137.012 1.00 42.34 142 SER D O 1
ATOM 7279 N N . LEU D 1 143 ? -22.709 59.568 136.213 1.00 39.70 143 LEU D N 1
ATOM 7280 C CA . LEU D 1 143 ? -22.920 59.037 134.869 1.00 37.86 143 LEU D CA 1
ATOM 7281 C C . LEU D 1 143 ? -22.818 57.514 134.836 1.00 38.20 143 LEU D C 1
ATOM 7282 O O . LEU D 1 143 ? -23.475 56.853 134.031 1.00 38.92 143 LEU D O 1
ATOM 7287 N N . LEU D 1 144 ? -22.005 56.953 135.722 1.00 37.84 144 LEU D N 1
ATOM 7288 C CA . LEU D 1 144 ? -21.836 55.507 135.783 1.00 38.44 144 LEU D CA 1
ATOM 7289 C C . LEU D 1 144 ? -23.118 54.893 136.364 1.00 40.64 144 LEU D C 1
ATOM 7290 O O . LEU D 1 144 ? -23.381 53.690 136.239 1.00 39.55 144 LEU D O 1
ATOM 7295 N N . ALA D 1 145 ? -23.916 55.741 137.000 1.00 41.35 145 ALA D N 1
ATOM 7296 C CA . ALA D 1 145 ? -25.166 55.311 137.601 1.00 43.08 145 ALA D CA 1
ATOM 7297 C C . ALA D 1 145 ? -26.327 55.684 136.691 1.00 43.90 145 ALA D C 1
ATOM 7298 O O . ALA D 1 145 ? -27.470 55.307 136.945 1.00 44.87 145 ALA D O 1
ATOM 7300 N N . ALA D 1 146 ? -26.021 56.430 135.633 1.00 44.14 146 ALA D N 1
ATOM 7301 C CA . ALA D 1 146 ? -27.026 56.874 134.672 1.00 43.10 146 ALA D CA 1
ATOM 7302 C C . ALA D 1 146 ? -26.918 56.120 133.341 1.00 42.65 146 ALA D C 1
ATOM 7303 O O . ALA D 1 146 ? -27.026 56.715 132.260 1.00 41.91 146 ALA D O 1
ATOM 7305 N N . GLY D 1 147 ? -26.682 54.814 133.418 1.00 40.47 147 GLY D N 1
ATOM 7306 C CA . GLY D 1 147 ? -26.611 54.026 132.200 1.00 42.17 147 GLY D CA 1
ATOM 7307 C C . GLY D 1 147 ? -25.324 53.996 131.392 1.00 41.83 147 GLY D C 1
ATOM 7308 O O . GLY D 1 147 ? -25.351 53.706 130.192 1.00 42.14 147 GLY D O 1
ATOM 7309 N N . TYR D 1 148 ? -24.201 54.300 132.032 1.00 40.32 148 TYR D N 1
ATOM 7310 C CA . TYR D 1 148 ? -22.911 54.258 131.356 1.00 37.53 148 TYR D CA 1
ATOM 7311 C C . TYR D 1 148 ? -22.025 53.314 132.132 1.00 37.22 148 TYR D C 1
ATOM 7312 O O . TYR D 1 148 ? -21.964 53.393 133.356 1.00 38.29 148 TYR D O 1
ATOM 7321 N N . ASP D 1 149 ? -21.345 52.412 131.436 1.00 36.92 149 ASP D N 1
ATOM 7322 C CA . ASP D 1 149 ? -20.446 51.491 132.117 1.00 37.56 149 ASP D CA 1
ATOM 7323 C C . ASP D 1 149 ? -19.024 52.041 132.075 1.00 35.44 149 ASP D C 1
ATOM 7324 O O . ASP D 1 149 ? -18.090 51.429 132.587 1.00 35.28 149 ASP D O 1
ATOM 7329 N N . GLY D 1 150 ? -18.883 53.219 131.477 1.00 33.44 150 GLY D N 1
ATOM 7330 C CA . GLY D 1 150 ? -17.587 53.864 131.375 1.00 30.89 150 GLY D CA 1
ATOM 7331 C C . GLY D 1 150 ? -17.738 55.373 131.277 1.00 29.27 150 GLY D C 1
ATOM 7332 O O . GLY D 1 150 ? -18.663 55.872 130.628 1.00 26.68 150 GLY D O 1
ATOM 7333 N N . VAL D 1 151 ? -16.832 56.103 131.922 1.00 26.54 151 VAL D N 1
ATOM 7334 C CA . VAL D 1 151 ? -16.861 57.563 131.896 1.00 25.59 151 VAL D CA 1
ATOM 7335 C C . VAL D 1 151 ? -15.432 58.116 131.810 1.00 25.27 151 VAL D C 1
ATOM 7336 O O . VAL D 1 151 ? -14.583 57.780 132.635 1.00 23.93 151 VAL D O 1
ATOM 7340 N N . LEU D 1 152 ? -15.171 58.953 130.808 1.00 23.76 152 LEU D N 1
ATOM 7341 C CA . LEU D 1 152 ? -13.850 59.551 130.635 1.00 22.27 152 LEU D CA 1
ATOM 7342 C C . LEU D 1 152 ? -13.781 60.923 131.288 1.00 23.29 152 LEU D C 1
ATOM 7343 O O . LEU D 1 152 ? -14.562 61.805 130.969 1.00 23.82 152 LEU D O 1
ATOM 7348 N N . ARG D 1 153 ? -12.834 61.108 132.197 1.00 25.45 153 ARG D N 1
ATOM 7349 C CA . ARG D 1 153 ? -12.700 62.386 132.880 1.00 25.17 153 ARG D CA 1
ATOM 7350 C C . ARG D 1 153 ? -11.264 62.874 132.856 1.00 26.01 153 ARG D C 1
ATOM 7351 O O . ARG D 1 153 ? -10.328 62.083 132.990 1.00 27.15 153 ARG D O 1
ATOM 7359 N N . ILE D 1 154 ? -11.092 64.178 132.673 1.00 25.98 154 ILE D N 1
ATOM 7360 C CA . ILE D 1 154 ? -9.765 64.776 132.651 1.00 26.87 154 ILE D CA 1
ATOM 7361 C C . ILE D 1 154 ? -9.731 66.030 133.504 1.00 27.18 154 ILE D C 1
ATOM 7362 O O . ILE D 1 154 ? -10.765 66.647 133.745 1.00 29.89 154 ILE D O 1
ATOM 7367 N N . GLY D 1 155 ? -8.545 66.393 133.982 1.00 26.79 155 GLY D N 1
ATOM 7368 C CA . GLY D 1 155 ? -8.406 67.593 134.790 1.00 24.21 155 GLY D CA 1
ATOM 7369 C C . GLY D 1 155 ? -8.527 67.382 136.281 1.00 24.51 155 GLY D C 1
ATOM 7370 O O . GLY D 1 155 ? -8.522 66.247 136.759 1.00 22.57 155 GLY D O 1
ATOM 7371 N N . ASP D 1 156 ? -8.640 68.486 137.017 1.00 25.84 156 ASP D N 1
ATOM 7372 C CA . ASP D 1 156 ? -8.768 68.434 138.468 1.00 25.13 156 ASP D CA 1
ATOM 7373 C C . ASP D 1 156 ? -9.904 67.521 138.929 1.00 25.27 156 ASP D C 1
ATOM 7374 O O . ASP D 1 156 ? -9.730 66.748 139.875 1.00 24.51 156 ASP D O 1
ATOM 7379 N N . ASP D 1 157 ? -11.061 67.593 138.275 1.00 24.78 157 ASP D N 1
ATOM 7380 C CA . ASP D 1 157 ? -12.175 66.732 138.667 1.00 26.26 157 ASP D CA 1
ATOM 7381 C C . ASP D 1 157 ? -11.786 65.279 138.480 1.00 23.75 157 ASP D C 1
ATOM 7382 O O . ASP D 1 157 ? -12.174 64.416 139.260 1.00 22.87 157 ASP D O 1
ATOM 7387 N N . ALA D 1 158 ? -11.015 65.014 137.433 1.00 22.75 158 ALA D N 1
ATOM 7388 C CA . ALA D 1 158 ? -10.566 63.662 137.163 1.00 21.90 158 ALA D CA 1
ATOM 7389 C C . ALA D 1 158 ? -9.700 63.212 138.333 1.00 22.35 158 ALA D C 1
ATOM 7390 O O . ALA D 1 158 ? -9.831 62.088 138.813 1.00 22.51 158 ALA D O 1
ATOM 7392 N N . LEU D 1 159 ? -8.830 64.099 138.806 1.00 21.26 159 LEU D N 1
ATOM 7393 C CA . LEU D 1 159 ? -7.967 63.761 139.927 1.00 22.92 159 LEU D CA 1
ATOM 7394 C C . LEU D 1 159 ? -8.716 63.463 141.236 1.00 24.96 159 LEU D C 1
ATOM 7395 O O . LEU D 1 159 ? -8.482 62.421 141.855 1.00 23.36 159 LEU D O 1
ATOM 7400 N N . ARG D 1 160 ? -9.619 64.342 141.671 1.00 26.17 160 ARG D N 1
ATOM 7401 C CA . ARG D 1 160 ? -10.300 64.052 142.927 1.00 28.34 160 ARG D CA 1
ATOM 7402 C C . ARG D 1 160 ? -11.387 62.993 142.877 1.00 27.78 160 ARG D C 1
ATOM 7403 O O . ARG D 1 160 ? -11.768 62.453 143.914 1.00 28.54 160 ARG D O 1
ATOM 7411 N N . GLU D 1 161 ? -11.877 62.671 141.687 1.00 27.26 161 GLU D N 1
ATOM 7412 C CA . GLU D 1 161 ? -12.881 61.618 141.582 1.00 27.78 161 GLU D CA 1
ATOM 7413 C C . GLU D 1 161 ? -12.152 60.274 141.597 1.00 28.09 161 GLU D C 1
ATOM 7414 O O . GLU D 1 161 ? -12.706 59.263 142.003 1.00 28.80 161 GLU D O 1
ATOM 7420 N N . TRP D 1 162 ? -10.896 60.280 141.165 1.00 28.43 162 TRP D N 1
ATOM 7421 C CA . TRP D 1 162 ? -10.077 59.078 141.180 1.00 28.20 162 TRP D CA 1
ATOM 7422 C C . TRP D 1 162 ? -9.803 58.785 142.650 1.00 28.43 162 TRP D C 1
ATOM 7423 O O . TRP D 1 162 ? -9.926 57.649 143.106 1.00 28.07 162 TRP D O 1
ATOM 7434 N N . TYR D 1 163 ? -9.425 59.830 143.381 1.00 27.43 163 TYR D N 1
ATOM 7435 C CA . TYR D 1 163 ? -9.121 59.710 144.797 1.00 26.68 163 TYR D CA 1
ATOM 7436 C C . TYR D 1 163 ? -10.370 59.332 145.584 1.00 27.51 163 TYR D C 1
ATOM 7437 O O . TYR D 1 163 ? -10.307 58.518 146.501 1.00 27.29 163 TYR D O 1
ATOM 7446 N N . GLY D 1 164 ? -11.503 59.926 145.224 1.00 27.50 164 GLY D N 1
ATOM 7447 C CA . GLY D 1 164 ? -12.740 59.613 145.915 1.00 29.55 164 GLY D CA 1
ATOM 7448 C C . GLY D 1 164 ? -13.102 58.142 145.780 1.00 31.77 164 GLY D C 1
ATOM 7449 O O . GLY D 1 164 ? -13.817 57.582 146.612 1.00 31.89 164 GLY D O 1
ATOM 7450 N N . VAL D 1 165 ? -12.595 57.508 144.729 1.00 31.85 165 VAL D N 1
ATOM 7451 C CA . VAL D 1 165 ? -12.872 56.102 144.480 1.00 32.18 165 VAL D CA 1
ATOM 7452 C C . VAL D 1 165 ? -11.848 55.174 145.133 1.00 33.40 165 VAL D C 1
ATOM 7453 O O . VAL D 1 165 ? -12.211 54.333 145.949 1.00 33.60 165 VAL D O 1
ATOM 7457 N N . VAL D 1 166 ? -10.573 55.338 144.788 1.00 34.63 166 VAL D N 1
ATOM 7458 C CA . VAL D 1 166 ? -9.520 54.474 145.318 1.00 37.37 166 VAL D CA 1
ATOM 7459 C C . VAL D 1 166 ? -8.937 54.877 146.668 1.00 39.20 166 VAL D C 1
ATOM 7460 O O . VAL D 1 166 ? -8.134 54.138 147.239 1.00 39.50 166 VAL D O 1
ATOM 7464 N N . GLY D 1 167 ? -9.329 56.039 147.177 1.00 40.47 167 GLY D N 1
ATOM 7465 C CA . GLY D 1 167 ? -8.808 56.484 148.459 1.00 40.86 167 GLY D CA 1
ATOM 7466 C C . GLY D 1 167 ? -9.520 55.836 149.635 1.00 42.77 167 GLY D C 1
ATOM 7467 O O . GLY D 1 167 ? -10.320 54.915 149.440 1.00 42.91 167 GLY D O 1
ATOM 7468 N N . PRO D 1 168 ? -9.244 56.286 150.876 1.00 43.24 168 PRO D N 1
ATOM 7469 C CA . PRO D 1 168 ? -8.302 57.367 151.179 1.00 43.82 168 PRO D CA 1
ATOM 7470 C C . PRO D 1 168 ? -6.882 56.848 151.305 1.00 44.92 168 PRO D C 1
ATOM 7471 O O . PRO D 1 168 ? -6.623 55.648 151.200 1.00 45.25 168 PRO D O 1
ATOM 7475 N N . LEU D 1 169 ? -5.962 57.768 151.540 1.00 46.45 169 LEU D N 1
ATOM 7476 C CA . LEU D 1 169 ? -4.565 57.417 151.672 1.00 48.23 169 LEU D CA 1
ATOM 7477 C C . LEU D 1 169 ? -4.210 57.360 153.156 1.00 50.31 169 LEU D C 1
ATOM 7478 O O . LEU D 1 169 ? -4.665 58.191 153.941 1.00 50.09 169 LEU D O 1
ATOM 7483 N N . THR D 1 170 ? -3.420 56.360 153.537 1.00 53.27 170 THR D N 1
ATOM 7484 C CA . THR D 1 170 ? -2.989 56.195 154.925 1.00 56.02 170 THR D CA 1
ATOM 7485 C C . THR D 1 170 ? -1.517 56.613 155.031 1.00 57.70 170 THR D C 1
ATOM 7486 O O . THR D 1 170 ? -0.773 56.546 154.051 1.00 58.05 170 THR D O 1
ATOM 7490 N N . PRO D 1 171 ? -1.078 57.051 156.221 1.00 59.12 171 PRO D N 1
ATOM 7491 C CA . PRO D 1 171 ? 0.313 57.473 156.417 1.00 59.72 171 PRO D CA 1
ATOM 7492 C C . PRO D 1 171 ? 1.389 56.419 156.136 1.00 60.88 171 PRO D C 1
ATOM 7493 O O . PRO D 1 171 ? 2.502 56.765 155.730 1.00 60.75 171 PRO D O 1
ATOM 7497 N N . GLU D 1 172 ? 1.069 55.142 156.341 1.00 62.47 172 GLU D N 1
ATOM 7498 C CA . GLU D 1 172 ? 2.052 54.086 156.090 1.00 64.47 172 GLU D CA 1
ATOM 7499 C C . GLU D 1 172 ? 2.139 53.725 154.609 1.00 64.31 172 GLU D C 1
ATOM 7500 O O . GLU D 1 172 ? 3.226 53.478 154.086 1.00 64.25 172 GLU D O 1
ATOM 7506 N N . ARG D 1 173 ? 0.990 53.699 153.941 1.00 64.00 173 ARG D N 1
ATOM 7507 C CA . ARG D 1 173 ? 0.932 53.358 152.525 1.00 63.59 173 ARG D CA 1
ATOM 7508 C C . ARG D 1 173 ? 1.266 54.572 151.657 1.00 61.32 173 ARG D C 1
ATOM 7509 O O . ARG D 1 173 ? 1.093 55.714 152.076 1.00 60.44 173 ARG D O 1
ATOM 7517 N N . THR D 1 174 ? 1.761 54.316 150.451 1.00 59.42 174 THR D N 1
ATOM 7518 C CA . THR D 1 174 ? 2.123 55.382 149.522 1.00 57.74 174 THR D CA 1
ATOM 7519 C C . THR D 1 174 ? 1.060 55.522 148.430 1.00 55.35 174 THR D C 1
ATOM 7520 O O . THR D 1 174 ? 0.303 54.586 148.169 1.00 54.58 174 THR D O 1
ATOM 7532 N N . THR D 1 176 ? 1.560 55.803 145.278 1.00 49.32 176 THR D N 1
ATOM 7533 C CA . THR D 1 176 ? 1.991 54.941 144.184 1.00 47.93 176 THR D CA 1
ATOM 7534 C C . THR D 1 176 ? 1.622 53.464 144.400 1.00 46.50 176 THR D C 1
ATOM 7535 O O . THR D 1 176 ? 1.906 52.619 143.556 1.00 44.61 176 THR D O 1
ATOM 7539 N N . SER D 1 177 ? 0.986 53.161 145.527 1.00 46.00 177 SER D N 1
ATOM 7540 C CA . SER D 1 177 ? 0.594 51.790 145.839 1.00 45.68 177 SER D CA 1
ATOM 7541 C C . SER D 1 177 ? -0.879 51.756 146.204 1.00 45.08 177 SER D C 1
ATOM 7542 O O . SER D 1 177 ? -1.347 50.844 146.886 1.00 46.16 177 SER D O 1
ATOM 7545 N N . LEU D 1 178 ? -1.601 52.772 145.754 1.00 44.68 178 LEU D N 1
ATOM 7546 C CA . LEU D 1 178 ? -3.026 52.888 146.021 1.00 43.02 178 LEU D CA 1
ATOM 7547 C C . LEU D 1 178 ? -3.735 51.959 145.029 1.00 42.68 178 LEU D C 1
ATOM 7548 O O . LEU D 1 178 ? -3.257 51.755 143.911 1.00 41.31 178 LEU D O 1
ATOM 7553 N N . PRO D 1 179 ? -4.873 51.371 145.429 1.00 42.87 179 PRO D N 1
ATOM 7554 C CA . PRO D 1 179 ? -5.635 50.458 144.567 1.00 43.33 179 PRO D CA 1
ATOM 7555 C C . PRO D 1 179 ? -6.156 51.082 143.273 1.00 44.18 179 PRO D C 1
ATOM 7556 O O . PRO D 1 179 ? -6.191 52.305 143.123 1.00 44.49 179 PRO D O 1
ATOM 7560 N N . HIS D 1 180 ? -6.564 50.225 142.343 1.00 44.43 180 HIS D N 1
ATOM 7561 C CA . HIS D 1 180 ? -7.092 50.671 141.064 1.00 45.24 180 HIS D CA 1
ATOM 7562 C C . HIS D 1 180 ? -8.605 50.661 141.029 1.00 43.19 180 HIS D C 1
ATOM 7563 O O . HIS D 1 180 ? -9.217 51.315 140.187 1.00 42.34 180 HIS D O 1
ATOM 7570 N N . THR D 1 181 ? -9.207 49.917 141.948 1.00 41.86 181 THR D N 1
ATOM 7571 C CA . THR D 1 181 ? -10.659 49.807 141.990 1.00 39.97 181 THR D CA 1
ATOM 7572 C C . THR D 1 181 ? -11.205 50.237 143.335 1.00 38.04 181 THR D C 1
ATOM 7573 O O . THR D 1 181 ? -10.497 50.207 144.334 1.00 38.78 181 THR D O 1
ATOM 7577 N N . GLY D 1 182 ? -12.473 50.629 143.355 1.00 36.46 182 GLY D N 1
ATOM 7578 C CA . GLY D 1 182 ? -13.092 51.059 144.590 1.00 35.95 182 GLY D CA 1
ATOM 7579 C C . GLY D 1 182 ? -14.599 51.048 144.465 1.00 36.09 182 GLY D C 1
ATOM 7580 O O . GLY D 1 182 ? -15.148 51.600 143.518 1.00 36.89 182 GLY D O 1
ATOM 7581 N N . ARG D 1 183 ? -15.268 50.419 145.426 1.00 36.57 183 ARG D N 1
ATOM 7582 C CA . ARG D 1 183 ? -16.720 50.324 145.429 1.00 36.23 183 ARG D CA 1
ATOM 7583 C C . ARG D 1 183 ? -17.250 49.918 144.060 1.00 35.92 183 ARG D C 1
ATOM 7584 O O . ARG D 1 183 ? -18.153 50.555 143.514 1.00 36.12 183 ARG D O 1
ATOM 7592 N N . GLY D 1 184 ? -16.673 48.855 143.510 1.00 35.81 184 GLY D N 1
ATOM 7593 C CA . GLY D 1 184 ? -17.096 48.355 142.216 1.00 35.91 184 GLY D CA 1
ATOM 7594 C C . GLY D 1 184 ? -16.735 49.242 141.043 1.00 36.26 184 GLY D C 1
ATOM 7595 O O . GLY D 1 184 ? -17.239 49.050 139.934 1.00 37.35 184 GLY D O 1
ATOM 7596 N N . ILE D 1 185 ? -15.866 50.219 141.273 1.00 35.03 185 ILE D N 1
ATOM 7597 C CA . ILE D 1 185 ? -15.459 51.117 140.202 1.00 32.72 185 ILE D CA 1
ATOM 7598 C C . ILE D 1 185 ? -13.962 51.019 139.933 1.00 33.08 185 ILE D C 1
ATOM 7599 O O . ILE D 1 185 ? -13.149 51.154 140.848 1.00 34.28 185 ILE D O 1
ATOM 7604 N N . THR D 1 186 ? -13.602 50.771 138.677 1.00 31.27 186 THR D N 1
ATOM 7605 C CA . THR D 1 186 ? -12.201 50.672 138.291 1.00 29.66 186 THR D CA 1
ATOM 7606 C C . THR D 1 186 ? -11.787 51.955 137.575 1.00 27.76 186 THR D C 1
ATOM 7607 O O . THR D 1 186 ? -12.527 52.474 136.741 1.00 26.53 186 THR D O 1
ATOM 7611 N N . VAL D 1 187 ? -10.610 52.470 137.922 1.00 26.90 187 VAL D N 1
ATOM 7612 C CA . VAL D 1 187 ? -10.087 53.685 137.308 1.00 25.52 187 VAL D CA 1
ATOM 7613 C C . VAL D 1 187 ? -8.915 53.321 136.409 1.00 25.31 187 VAL D C 1
ATOM 7614 O O . VAL D 1 187 ? -7.877 52.865 136.884 1.00 27.04 187 VAL D O 1
ATOM 7618 N N . THR D 1 188 ? -9.082 53.503 135.106 1.00 24.17 188 THR D N 1
ATOM 7619 C CA . THR D 1 188 ? -8.014 53.177 134.179 1.00 22.63 188 THR D CA 1
ATOM 7620 C C . THR D 1 188 ? -7.318 54.443 133.697 1.00 22.62 188 THR D C 1
ATOM 7621 O O . THR D 1 188 ? -7.906 55.284 133.011 1.00 21.71 188 THR D O 1
ATOM 7625 N N . ASP D 1 189 ? -6.054 54.561 134.093 1.00 21.46 189 ASP D N 1
ATOM 7626 C CA . ASP D 1 189 ? -5.197 55.701 133.771 1.00 19.30 189 ASP D CA 1
ATOM 7627 C C . ASP D 1 189 ? -4.686 55.583 132.338 1.00 18.48 189 ASP D C 1
ATOM 7628 O O . ASP D 1 189 ? -3.916 54.673 132.017 1.00 19.01 189 ASP D O 1
ATOM 7633 N N . LEU D 1 190 ? -5.103 56.499 131.474 1.00 17.68 190 LEU D N 1
ATOM 7634 C CA . LEU D 1 190 ? -4.686 56.428 130.079 1.00 17.93 190 LEU D CA 1
ATOM 7635 C C . LEU D 1 190 ? -3.184 56.616 129.867 1.00 19.16 190 LEU D C 1
ATOM 7636 O O . LEU D 1 190 ? -2.621 56.069 128.923 1.00 19.51 190 LEU D O 1
ATOM 7641 N N . ALA D 1 191 ? -2.523 57.385 130.724 1.00 19.50 191 ALA D N 1
ATOM 7642 C CA . ALA D 1 191 ? -1.085 57.568 130.548 1.00 20.32 191 ALA D CA 1
ATOM 7643 C C . ALA D 1 191 ? -0.433 56.221 130.838 1.00 21.53 191 ALA D C 1
ATOM 7644 O O . ALA D 1 191 ? 0.502 55.800 130.157 1.00 21.62 191 ALA D O 1
ATOM 7646 N N . GLN D 1 192 ? -0.948 55.539 131.853 1.00 22.74 192 GLN D N 1
ATOM 7647 C CA . GLN D 1 192 ? -0.433 54.233 132.225 1.00 23.41 192 GLN D CA 1
ATOM 7648 C C . GLN D 1 192 ? -0.656 53.252 131.077 1.00 23.57 192 GLN D C 1
ATOM 7649 O O . GLN D 1 192 ? 0.221 52.442 130.763 1.00 22.82 192 GLN D O 1
ATOM 7655 N N . GLU D 1 193 ? -1.833 53.327 130.459 1.00 22.63 193 GLU D N 1
ATOM 7656 C CA . GLU D 1 193 ? -2.159 52.455 129.345 1.00 22.41 193 GLU D CA 1
ATOM 7657 C C . GLU D 1 193 ? -1.168 52.728 128.235 1.00 22.47 193 GLU D C 1
ATOM 7658 O O . GLU D 1 193 ? -0.737 51.813 127.527 1.00 21.12 193 GLU D O 1
ATOM 7664 N N . TRP D 1 194 ? -0.787 53.993 128.100 1.00 22.08 194 TRP D N 1
ATOM 7665 C CA . TRP D 1 194 ? 0.177 54.376 127.079 1.00 22.26 194 TRP D CA 1
ATOM 7666 C C . TRP D 1 194 ? 1.526 53.738 127.395 1.00 23.05 194 TRP D C 1
ATOM 7667 O O . TRP D 1 194 ? 2.200 53.240 126.490 1.00 23.92 194 TRP D O 1
ATOM 7678 N N . PHE D 1 195 ? 1.928 53.747 128.668 1.00 21.88 195 PHE D N 1
ATOM 7679 C CA . PHE D 1 195 ? 3.212 53.138 129.017 1.00 22.58 195 PHE D CA 1
ATOM 7680 C C . PHE D 1 195 ? 3.191 51.635 128.732 1.00 22.83 195 PHE D C 1
ATOM 7681 O O . PHE D 1 195 ? 4.129 51.095 128.144 1.00 22.15 195 PHE D O 1
ATOM 7689 N N . ASP D 1 196 ? 2.124 50.964 129.162 1.00 23.04 196 ASP D N 1
ATOM 7690 C CA . ASP D 1 196 ? 1.993 49.537 128.920 1.00 23.43 196 ASP D CA 1
ATOM 7691 C C . ASP D 1 196 ? 2.039 49.261 127.420 1.00 22.56 196 ASP D C 1
ATOM 7692 O O . ASP D 1 196 ? 2.451 48.186 126.994 1.00 24.01 196 ASP D O 1
ATOM 7697 N N . LEU D 1 197 ? 1.632 50.234 126.615 1.00 20.24 197 LEU D N 1
ATOM 7698 C CA . LEU D 1 197 ? 1.639 50.037 125.173 1.00 19.74 197 LEU D CA 1
ATOM 7699 C C . LEU D 1 197 ? 2.935 50.418 124.460 1.00 20.05 197 LEU D C 1
ATOM 7700 O O . LEU D 1 197 ? 3.294 49.784 123.475 1.00 19.13 197 LEU D O 1
ATOM 7705 N N . THR D 1 198 ? 3.635 51.441 124.945 1.00 19.75 198 THR D N 1
ATOM 7706 C CA . THR D 1 198 ? 4.853 51.899 124.271 1.00 20.80 198 THR D CA 1
ATOM 7707 C C . THR D 1 198 ? 6.108 51.919 125.142 1.00 22.07 198 THR D C 1
ATOM 7708 O O . THR D 1 198 ? 7.222 52.070 124.634 1.00 22.18 198 THR D O 1
ATOM 7712 N N . GLY D 1 199 ? 5.926 51.781 126.449 1.00 22.16 199 GLY D N 1
ATOM 7713 C CA . GLY D 1 199 ? 7.059 51.823 127.347 1.00 21.18 199 GLY D CA 1
ATOM 7714 C C . GLY D 1 199 ? 7.641 53.225 127.374 1.00 21.21 199 GLY D C 1
ATOM 7715 O O . GLY D 1 199 ? 8.703 53.445 127.944 1.00 22.75 199 GLY D O 1
ATOM 7716 N N . HIS D 1 200 ? 6.939 54.179 126.766 1.00 19.44 200 HIS D N 1
ATOM 7717 C CA . HIS D 1 200 ? 7.404 55.562 126.707 1.00 18.50 200 HIS D CA 1
ATOM 7718 C C . HIS D 1 200 ? 6.479 56.548 127.405 1.00 19.32 200 HIS D C 1
ATOM 7719 O O . HIS D 1 200 ? 5.317 56.250 127.672 1.00 19.85 200 HIS D O 1
ATOM 7726 N N . PRO D 1 201 ? 6.998 57.741 127.714 1.00 19.22 201 PRO D N 1
ATOM 7727 C CA . PRO D 1 201 ? 6.239 58.795 128.382 1.00 19.22 201 PRO D CA 1
ATOM 7728 C C . PRO D 1 201 ? 5.163 59.348 127.447 1.00 18.81 201 PRO D C 1
ATOM 7729 O O . PRO D 1 201 ? 5.189 59.098 126.237 1.00 17.78 201 PRO D O 1
ATOM 7733 N N . PHE D 1 202 ? 4.215 60.090 128.009 1.00 16.81 202 PHE D N 1
ATOM 7734 C CA . PHE D 1 202 ? 3.200 60.703 127.183 1.00 16.67 202 PHE D CA 1
ATOM 7735 C C . PHE D 1 202 ? 3.208 62.197 127.464 1.00 17.92 202 PHE D C 1
ATOM 7736 O O . PHE D 1 202 ? 3.300 62.624 128.617 1.00 18.93 202 PHE D O 1
ATOM 7744 N N . THR D 1 203 ? 3.155 62.989 126.402 1.00 17.29 203 THR D N 1
ATOM 7745 C CA . THR D 1 203 ? 3.146 64.431 126.527 1.00 18.85 203 THR D CA 1
ATOM 7746 C C . THR D 1 203 ? 1.720 64.903 126.306 1.00 19.60 203 THR D C 1
ATOM 7747 O O . THR D 1 203 ? 1.188 64.774 125.205 1.00 21.07 203 THR D O 1
ATOM 7751 N N . PHE D 1 204 ? 1.110 65.458 127.349 1.00 18.91 204 PHE D N 1
ATOM 7752 C CA . PHE D 1 204 ? -0.264 65.925 127.268 1.00 16.51 204 PHE D CA 1
ATOM 7753 C C . PHE D 1 204 ? -0.425 67.351 126.787 1.00 17.31 204 PHE D C 1
ATOM 7754 O O . PHE D 1 204 ? -1.503 67.730 126.316 1.00 18.96 204 PHE D O 1
ATOM 7762 N N . ALA D 1 205 ? 0.629 68.154 126.904 1.00 17.25 205 ALA D N 1
ATOM 7763 C CA . ALA D 1 205 ? 0.531 69.545 126.480 1.00 17.30 205 ALA D CA 1
ATOM 7764 C C . ALA D 1 205 ? 1.860 70.242 126.259 1.00 17.10 205 ALA D C 1
ATOM 7765 O O . ALA D 1 205 ? 2.882 69.882 126.843 1.00 15.28 205 ALA D O 1
ATOM 7767 N N . VAL D 1 206 ? 1.824 71.259 125.410 1.00 17.95 206 VAL D N 1
ATOM 7768 C CA . VAL D 1 206 ? 3.005 72.044 125.107 1.00 20.30 206 VAL D CA 1
ATOM 7769 C C . VAL D 1 206 ? 2.612 73.515 125.188 1.00 22.92 206 VAL D C 1
ATOM 7770 O O . VAL D 1 206 ? 1.474 73.840 125.523 1.00 23.34 206 VAL D O 1
ATOM 7774 N N . TRP D 1 207 ? 3.567 74.392 124.899 1.00 24.63 207 TRP D N 1
ATOM 7775 C CA . TRP D 1 207 ? 3.343 75.829 124.889 1.00 27.12 207 TRP D CA 1
ATOM 7776 C C . TRP D 1 207 ? 3.523 76.222 123.420 1.00 30.42 207 TRP D C 1
ATOM 7777 O O . TRP D 1 207 ? 4.646 76.252 122.908 1.00 32.28 207 TRP D O 1
ATOM 7788 N N . ALA D 1 208 ? 2.409 76.506 122.744 1.00 32.23 208 ALA D N 1
ATOM 7789 C CA . ALA D 1 208 ? 2.433 76.836 121.324 1.00 33.44 208 ALA D CA 1
ATOM 7790 C C . ALA D 1 208 ? 2.154 78.287 120.960 1.00 34.95 208 ALA D C 1
ATOM 7791 O O . ALA D 1 208 ? 1.524 79.028 121.711 1.00 35.17 208 ALA D O 1
ATOM 7793 N N . TYR D 1 209 ? 2.621 78.661 119.772 1.00 36.23 209 TYR D N 1
ATOM 7794 C CA . TYR D 1 209 ? 2.474 80.005 119.230 1.00 38.12 209 TYR D CA 1
ATOM 7795 C C . TYR D 1 209 ? 2.646 79.910 117.706 1.00 40.54 209 TYR D C 1
ATOM 7796 O O . TYR D 1 209 ? 3.290 78.976 117.217 1.00 41.17 209 TYR D O 1
ATOM 7805 N N . ARG D 1 210 ? 2.071 80.856 116.960 1.00 42.12 210 ARG D N 1
ATOM 7806 C CA . ARG D 1 210 ? 2.189 80.852 115.499 1.00 43.52 210 ARG D CA 1
ATOM 7807 C C . ARG D 1 210 ? 3.651 80.979 115.103 1.00 42.97 210 ARG D C 1
ATOM 7808 O O . ARG D 1 210 ? 4.351 81.866 115.580 1.00 42.86 210 ARG D O 1
ATOM 7816 N N . LYS D 1 211 ? 4.102 80.096 114.220 1.00 42.34 211 LYS D N 1
ATOM 7817 C CA . LYS D 1 211 ? 5.491 80.088 113.775 1.00 43.13 211 LYS D CA 1
ATOM 7818 C C . LYS D 1 211 ? 6.131 81.457 113.528 1.00 45.03 211 LYS D C 1
ATOM 7819 O O . LYS D 1 211 ? 7.267 81.699 113.943 1.00 45.91 211 LYS D O 1
ATOM 7825 N N . ASP D 1 212 ? 5.413 82.354 112.864 1.00 46.58 212 ASP D N 1
ATOM 7826 C CA . ASP D 1 212 ? 5.959 83.674 112.557 1.00 48.53 212 ASP D CA 1
ATOM 7827 C C . ASP D 1 212 ? 5.923 84.680 113.705 1.00 47.86 212 ASP D C 1
ATOM 7828 O O . ASP D 1 212 ? 6.554 85.734 113.624 1.00 49.06 212 ASP D O 1
ATOM 7833 N N . ASN D 1 213 ? 5.201 84.361 114.772 1.00 46.11 213 ASN D N 1
ATOM 7834 C CA . ASN D 1 213 ? 5.075 85.282 115.900 1.00 44.51 213 ASN D CA 1
ATOM 7835 C C . ASN D 1 213 ? 5.699 84.753 117.192 1.00 42.46 213 ASN D C 1
ATOM 7836 O O . ASN D 1 213 ? 5.015 84.586 118.200 1.00 41.54 213 ASN D O 1
ATOM 7841 N N . PRO D 1 214 ? 7.017 84.500 117.180 1.00 40.68 214 PRO D N 1
ATOM 7842 C CA . PRO D 1 214 ? 7.732 83.987 118.352 1.00 40.43 214 PRO D CA 1
ATOM 7843 C C . PRO D 1 214 ? 7.548 84.850 119.602 1.00 40.25 214 PRO D C 1
ATOM 7844 O O . PRO D 1 214 ? 7.267 86.046 119.508 1.00 41.05 214 PRO D O 1
ATOM 7848 N N . PRO D 1 215 ? 7.686 84.242 120.792 1.00 38.95 215 PRO D N 1
ATOM 7849 C CA . PRO D 1 215 ? 7.545 84.959 122.064 1.00 38.08 215 PRO D CA 1
ATOM 7850 C C . PRO D 1 215 ? 8.825 85.729 122.418 1.00 37.22 215 PRO D C 1
ATOM 7851 O O . PRO D 1 215 ? 9.926 85.343 122.014 1.00 36.65 215 PRO D O 1
ATOM 7855 N N . PRO D 1 216 ? 8.692 86.833 123.170 1.00 36.49 216 PRO D N 1
ATOM 7856 C CA . PRO D 1 216 ? 9.844 87.647 123.570 1.00 36.24 216 PRO D CA 1
ATOM 7857 C C . PRO D 1 216 ? 10.735 86.959 124.598 1.00 36.82 216 PRO D C 1
ATOM 7858 O O . PRO D 1 216 ? 10.251 86.286 125.512 1.00 37.23 216 PRO D O 1
ATOM 7862 N N . ALA D 1 217 ? 12.039 87.147 124.442 1.00 36.38 217 ALA D N 1
ATOM 7863 C CA . ALA D 1 217 ? 13.024 86.564 125.343 1.00 36.29 217 ALA D CA 1
ATOM 7864 C C . ALA D 1 217 ? 12.667 86.770 126.813 1.00 36.14 217 ALA D C 1
ATOM 7865 O O . ALA D 1 217 ? 12.798 85.850 127.624 1.00 36.57 217 ALA D O 1
ATOM 7867 N N . ALA D 1 218 ? 12.225 87.976 127.155 1.00 35.97 218 ALA D N 1
ATOM 7868 C CA . ALA D 1 218 ? 11.872 88.285 128.538 1.00 35.99 218 ALA D CA 1
ATOM 7869 C C . ALA D 1 218 ? 10.810 87.337 129.085 1.00 36.13 218 ALA D C 1
ATOM 7870 O O . ALA D 1 218 ? 10.802 87.028 130.278 1.00 37.62 218 ALA D O 1
ATOM 7872 N N . LEU D 1 219 ? 9.916 86.870 128.218 1.00 35.01 219 LEU D N 1
ATOM 7873 C CA . LEU D 1 219 ? 8.869 85.956 128.654 1.00 33.68 219 LEU D CA 1
ATOM 7874 C C . LEU D 1 219 ? 9.419 84.563 128.930 1.00 33.60 219 LEU D C 1
ATOM 7875 O O . LEU D 1 219 ? 8.977 83.892 129.860 1.00 33.89 219 LEU D O 1
ATOM 7880 N N . LEU D 1 220 ? 10.384 84.125 128.128 1.00 32.31 220 LEU D N 1
ATOM 7881 C CA . LEU D 1 220 ? 10.955 82.805 128.327 1.00 33.10 220 LEU D CA 1
ATOM 7882 C C . LEU D 1 220 ? 11.759 82.751 129.617 1.00 34.30 220 LEU D C 1
ATOM 7883 O O . LEU D 1 220 ? 11.703 81.762 130.354 1.00 34.46 220 LEU D O 1
ATOM 7888 N N . GLN D 1 221 ? 12.507 83.813 129.894 1.00 33.91 221 GLN D N 1
ATOM 7889 C CA . GLN D 1 221 ? 13.298 83.841 131.107 1.00 34.21 221 GLN D CA 1
ATOM 7890 C C . GLN D 1 221 ? 12.376 83.960 132.307 1.00 33.54 221 GLN D C 1
ATOM 7891 O O . GLN D 1 221 ? 12.662 83.431 133.381 1.00 33.18 221 GLN D O 1
ATOM 7897 N N . ALA D 1 222 ? 11.264 84.658 132.123 1.00 32.16 222 ALA D N 1
ATOM 7898 C CA . ALA D 1 222 ? 10.316 84.823 133.212 1.00 32.62 222 ALA D CA 1
ATOM 7899 C C . ALA D 1 222 ? 9.724 83.459 133.541 1.00 32.67 222 ALA D C 1
ATOM 7900 O O . ALA D 1 222 ? 9.526 83.111 134.705 1.00 31.85 222 ALA D O 1
ATOM 7910 N N . ARG D 1 224 ? 11.059 80.335 132.805 1.00 28.39 224 ARG D N 1
ATOM 7911 C CA . ARG D 1 224 ? 12.044 79.426 133.348 1.00 28.03 224 ARG D CA 1
ATOM 7912 C C . ARG D 1 224 ? 12.329 79.707 134.824 1.00 27.58 224 ARG D C 1
ATOM 7913 O O . ARG D 1 224 ? 12.523 78.783 135.606 1.00 28.23 224 ARG D O 1
ATOM 7921 N N . GLU D 1 225 ? 12.328 80.975 135.216 1.00 27.96 225 GLU D N 1
ATOM 7922 C CA . GLU D 1 225 ? 12.583 81.323 136.611 1.00 28.97 225 GLU D CA 1
ATOM 7923 C C . GLU D 1 225 ? 11.395 80.919 137.481 1.00 28.84 225 GLU D C 1
ATOM 7924 O O . GLU D 1 225 ? 11.564 80.431 138.603 1.00 30.32 225 GLU D O 1
ATOM 7930 N N . ALA D 1 226 ? 10.190 81.113 136.959 1.00 26.46 226 ALA D N 1
ATOM 7931 C CA . ALA D 1 226 ? 9.000 80.746 137.706 1.00 25.17 226 ALA D CA 1
ATOM 7932 C C . ALA D 1 226 ? 9.027 79.237 137.937 1.00 24.04 226 ALA D C 1
ATOM 7933 O O . ALA D 1 226 ? 8.771 78.758 139.052 1.00 23.41 226 ALA D O 1
ATOM 7935 N N . ARG D 1 227 ? 9.351 78.489 136.886 1.00 21.80 227 ARG D N 1
ATOM 7936 C CA . ARG D 1 227 ? 9.415 77.040 137.002 1.00 20.94 227 ARG D CA 1
ATOM 7937 C C . ARG D 1 227 ? 10.414 76.649 138.091 1.00 20.00 227 ARG D C 1
ATOM 7938 O O . ARG D 1 227 ? 10.100 75.814 138.946 1.00 18.91 227 ARG D O 1
ATOM 7946 N N . ARG D 1 228 ? 11.606 77.247 138.068 1.00 19.10 228 ARG D N 1
ATOM 7947 C CA . ARG D 1 228 ? 12.603 76.952 139.096 1.00 21.12 228 ARG D CA 1
ATOM 7948 C C . ARG D 1 228 ? 11.988 77.163 140.486 1.00 20.96 228 ARG D C 1
ATOM 7949 O O . ARG D 1 228 ? 12.105 76.304 141.360 1.00 18.64 228 ARG D O 1
ATOM 7957 N N . ARG D 1 229 ? 11.327 78.302 140.689 1.00 20.48 229 ARG D N 1
ATOM 7958 C CA . ARG D 1 229 ? 10.702 78.564 141.982 1.00 22.06 229 ARG D CA 1
ATOM 7959 C C . ARG D 1 229 ? 9.672 77.488 142.364 1.00 22.29 229 ARG D C 1
ATOM 7960 O O . ARG D 1 229 ? 9.716 76.946 143.475 1.00 21.99 229 ARG D O 1
ATOM 7968 N N . GLY D 1 230 ? 8.765 77.165 141.445 1.00 21.71 230 GLY D N 1
ATOM 7969 C CA . GLY D 1 230 ? 7.764 76.145 141.726 1.00 19.64 230 GLY D CA 1
ATOM 7970 C C . GLY D 1 230 ? 8.345 74.783 142.093 1.00 18.37 230 GLY D C 1
ATOM 7971 O O . GLY D 1 230 ? 8.011 74.219 143.135 1.00 16.38 230 GLY D O 1
ATOM 7972 N N . ILE D 1 231 ? 9.213 74.251 141.235 1.00 17.55 231 ILE D N 1
ATOM 7973 C CA . ILE D 1 231 ? 9.837 72.956 141.483 1.00 17.10 231 ILE D CA 1
ATOM 7974 C C . ILE D 1 231 ? 10.612 72.962 142.807 1.00 18.85 231 ILE D C 1
ATOM 7975 O O . ILE D 1 231 ? 10.683 71.941 143.504 1.00 17.98 231 ILE D O 1
ATOM 7980 N N . GLY D 1 232 ? 11.169 74.119 143.158 1.00 18.20 232 GLY D N 1
ATOM 7981 C CA . GLY D 1 232 ? 11.918 74.232 144.395 1.00 19.09 232 GLY D CA 1
ATOM 7982 C C . GLY D 1 232 ? 11.057 74.275 145.649 1.00 19.31 232 GLY D C 1
ATOM 7983 O O . GLY D 1 232 ? 11.558 74.057 146.749 1.00 17.33 232 GLY D O 1
ATOM 7984 N N . HIS D 1 233 ? 9.765 74.544 145.494 1.00 20.67 233 HIS D N 1
ATOM 7985 C CA . HIS D 1 233 ? 8.866 74.626 146.640 1.00 23.65 233 HIS D CA 1
ATOM 7986 C C . HIS D 1 233 ? 7.542 73.926 146.382 1.00 24.82 233 HIS D C 1
ATOM 7987 O O . HIS D 1 233 ? 6.477 74.526 146.531 1.00 26.46 233 HIS D O 1
ATOM 7994 N N . LEU D 1 234 ? 7.612 72.654 146.009 1.00 24.73 234 LEU D N 1
ATOM 7995 C CA . LEU D 1 234 ? 6.417 71.870 145.727 1.00 24.71 234 LEU D CA 1
ATOM 7996 C C . LEU D 1 234 ? 5.415 71.836 146.875 1.00 24.16 234 LEU D C 1
ATOM 7997 O O . LEU D 1 234 ? 4.214 71.951 146.646 1.00 24.77 234 LEU D O 1
ATOM 8002 N N . ALA D 1 235 ? 5.892 71.676 148.106 1.00 22.38 235 ALA D N 1
ATOM 8003 C CA . ALA D 1 235 ? 4.982 71.627 149.245 1.00 23.05 235 ALA D CA 1
ATOM 8004 C C . ALA D 1 235 ? 4.130 72.894 149.288 1.00 24.68 235 ALA D C 1
ATOM 8005 O O . ALA D 1 235 ? 2.901 72.837 149.402 1.00 23.48 235 ALA D O 1
ATOM 8007 N N . GLU D 1 236 ? 4.792 74.040 149.176 1.00 27.35 236 GLU D N 1
ATOM 8008 C CA . GLU D 1 236 ? 4.105 75.322 149.204 1.00 27.46 236 GLU D CA 1
ATOM 8009 C C . GLU D 1 236 ? 3.106 75.425 148.050 1.00 27.40 236 GLU D C 1
ATOM 8010 O O . GLU D 1 236 ? 1.985 75.905 148.229 1.00 29.34 236 GLU D O 1
ATOM 8016 N N . VAL D 1 237 ? 3.501 74.958 146.871 1.00 25.69 237 VAL D N 1
ATOM 8017 C CA . VAL D 1 237 ? 2.616 75.004 145.709 1.00 25.69 237 VAL D CA 1
ATOM 8018 C C . VAL D 1 237 ? 1.439 74.045 145.873 1.00 26.48 237 VAL D C 1
ATOM 8019 O O . VAL D 1 237 ? 0.310 74.351 145.489 1.00 24.94 237 VAL D O 1
ATOM 8023 N N . SER D 1 238 ? 1.715 72.886 146.455 1.00 28.80 238 SER D N 1
ATOM 8024 C CA . SER D 1 238 ? 0.701 71.867 146.652 1.00 31.41 238 SER D CA 1
ATOM 8025 C C . SER D 1 238 ? -0.422 72.254 147.597 1.00 34.23 238 SER D C 1
ATOM 8026 O O . SER D 1 238 ? -1.591 72.002 147.307 1.00 33.79 238 SER D O 1
ATOM 8029 N N . GLN D 1 239 ? -0.069 72.858 148.729 1.00 37.43 239 GLN D N 1
ATOM 8030 C CA . GLN D 1 239 ? -1.064 73.247 149.722 1.00 39.30 239 GLN D CA 1
ATOM 8031 C C . GLN D 1 239 ? -2.164 74.134 149.142 1.00 38.60 239 GLN D C 1
ATOM 8032 O O . GLN D 1 239 ? -3.343 73.835 149.294 1.00 38.24 239 GLN D O 1
ATOM 8038 N N . ARG D 1 240 ? -1.787 75.217 148.475 1.00 37.63 240 ARG D N 1
ATOM 8039 C CA . ARG D 1 240 ? -2.780 76.107 147.892 1.00 38.39 240 ARG D CA 1
ATOM 8040 C C . ARG D 1 240 ? -3.832 75.345 147.096 1.00 38.55 240 ARG D C 1
ATOM 8041 O O . ARG D 1 240 ? -5.036 75.483 147.332 1.00 40.62 240 ARG D O 1
ATOM 8049 N N . HIS D 1 241 ? -3.366 74.531 146.157 1.00 36.34 241 HIS D N 1
ATOM 8050 C CA . HIS D 1 241 ? -4.243 73.770 145.288 1.00 33.32 241 HIS D CA 1
ATOM 8051 C C . HIS D 1 241 ? -4.997 72.626 145.935 1.00 33.27 241 HIS D C 1
ATOM 8052 O O . HIS D 1 241 ? -6.138 72.339 145.561 1.00 31.85 241 HIS D O 1
ATOM 8059 N N . ALA D 1 242 ? -4.364 71.980 146.907 1.00 33.79 242 ALA D N 1
ATOM 8060 C CA . ALA D 1 242 ? -4.983 70.871 147.625 1.00 35.27 242 ALA D CA 1
ATOM 8061 C C . ALA D 1 242 ? -6.249 71.352 148.328 1.00 36.22 242 ALA D C 1
ATOM 8062 O O . ALA D 1 242 ? -7.283 70.683 148.304 1.00 35.63 242 ALA D O 1
ATOM 8064 N N . GLU D 1 243 ? -6.157 72.524 148.947 1.00 37.38 243 GLU D N 1
ATOM 8065 C CA . GLU D 1 243 ? -7.282 73.109 149.663 1.00 38.60 243 GLU D CA 1
ATOM 8066 C C . GLU D 1 243 ? -8.435 73.374 148.706 1.00 38.28 243 GLU D C 1
ATOM 8067 O O . GLU D 1 243 ? -9.570 73.008 148.998 1.00 37.34 243 GLU D O 1
ATOM 8073 N N . LYS D 1 244 ? -8.146 73.998 147.564 1.00 38.22 244 LYS D N 1
ATOM 8074 C CA . LYS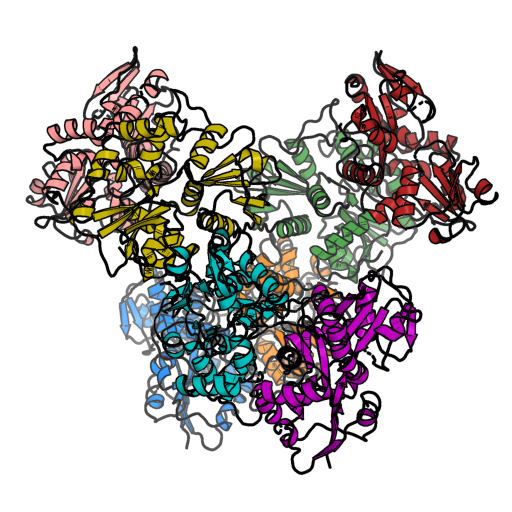 D 1 244 ? -9.184 74.286 146.570 1.00 37.81 244 LYS D CA 1
ATOM 8075 C C . LYS D 1 244 ? -9.864 73.007 146.077 1.00 35.83 244 LYS D C 1
ATOM 8076 O O . LYS D 1 244 ? -11.084 72.974 145.917 1.00 35.43 244 LYS D O 1
ATOM 8082 N N . LEU D 1 245 ? -9.072 71.961 145.841 1.00 34.05 245 LEU D N 1
ATOM 8083 C CA . LEU D 1 245 ? -9.596 70.684 145.342 1.00 32.18 245 LEU D CA 1
ATOM 8084 C C . LEU D 1 245 ? -10.135 69.763 146.428 1.00 30.61 245 LEU D C 1
ATOM 8085 O O . LEU D 1 245 ? -10.751 68.743 146.133 1.00 32.29 245 LEU D O 1
ATOM 8090 N N . GLY D 1 246 ? -9.900 70.113 147.685 1.00 29.04 246 GLY D N 1
ATOM 8091 C CA . GLY D 1 246 ? -10.371 69.268 148.765 1.00 26.63 246 GLY D CA 1
ATOM 8092 C C . GLY D 1 246 ? -9.607 67.952 148.827 1.00 27.06 246 GLY D C 1
ATOM 8093 O O . GLY D 1 246 ? -10.182 66.902 149.127 1.00 28.07 246 GLY D O 1
ATOM 8094 N N . LEU D 1 247 ? -8.308 68.002 148.544 1.00 24.96 247 LEU D N 1
ATOM 8095 C CA . LEU D 1 247 ? -7.471 66.803 148.572 1.00 24.01 247 LEU D CA 1
ATOM 8096 C C . LEU D 1 247 ? -6.330 66.951 149.574 1.00 24.50 247 LEU D C 1
ATOM 8097 O O . LEU D 1 247 ? -5.932 68.071 149.921 1.00 24.52 247 LEU D O 1
ATOM 8102 N N . PRO D 1 248 ? -5.796 65.820 150.067 1.00 23.13 248 PRO D N 1
ATOM 8103 C CA . PRO D 1 248 ? -4.687 65.879 151.023 1.00 21.93 248 PRO D CA 1
ATOM 8104 C C . PRO D 1 248 ? -3.486 66.517 150.315 1.00 22.98 248 PRO D C 1
ATOM 8105 O O . PRO D 1 248 ? -3.255 66.264 149.134 1.00 22.18 248 PRO D O 1
ATOM 8109 N N . GLU D 1 249 ? -2.729 67.344 151.029 1.00 24.04 249 GLU D N 1
ATOM 8110 C CA . GLU D 1 249 ? -1.558 68.000 150.450 1.00 23.80 249 GLU D CA 1
ATOM 8111 C C . GLU D 1 249 ? -0.619 67.001 149.756 1.00 22.92 249 GLU D C 1
ATOM 8112 O O . GLU D 1 249 ? -0.103 67.270 148.669 1.00 21.61 249 GLU D O 1
ATOM 8118 N N . ARG D 1 250 ? -0.403 65.850 150.385 1.00 22.21 250 ARG D N 1
ATOM 8119 C CA . ARG D 1 250 ? 0.496 64.857 149.816 1.00 23.49 250 ARG D CA 1
ATOM 8120 C C . ARG D 1 250 ? 0.012 64.284 148.488 1.00 22.20 250 ARG D C 1
ATOM 8121 O O . ARG D 1 250 ? 0.815 63.779 147.709 1.00 20.89 250 ARG D O 1
ATOM 8129 N N . VAL D 1 251 ? -1.287 64.360 148.219 1.00 20.93 251 VAL D N 1
ATOM 8130 C CA . VAL D 1 251 ? -1.793 63.835 146.955 1.00 20.73 251 VAL D CA 1
ATOM 8131 C C . VAL D 1 251 ? -1.434 64.789 145.827 1.00 22.18 251 VAL D C 1
ATOM 8132 O O . VAL D 1 251 ? -0.929 64.371 144.783 1.00 23.80 251 VAL D O 1
ATOM 8136 N N . VAL D 1 252 ? -1.689 66.075 146.038 1.00 22.05 252 VAL D N 1
ATOM 8137 C CA . VAL D 1 252 ? -1.365 67.075 145.032 1.00 21.24 252 VAL D CA 1
ATOM 8138 C C . VAL D 1 252 ? 0.149 67.140 144.841 1.00 21.41 252 VAL D C 1
ATOM 8139 O O . VAL D 1 252 ? 0.629 67.400 143.742 1.00 21.08 252 VAL D O 1
ATOM 8143 N N . GLN D 1 253 ? 0.895 66.893 145.916 1.00 21.95 253 GLN D N 1
ATOM 8144 C CA . GLN D 1 253 ? 2.346 66.960 145.856 1.00 21.97 253 GLN D CA 1
ATOM 8145 C C . GLN D 1 253 ? 2.942 65.835 145.028 1.00 22.22 253 GLN D C 1
ATOM 8146 O O . GLN D 1 253 ? 3.800 66.080 144.175 1.00 20.80 253 GLN D O 1
ATOM 8152 N N . HIS D 1 254 ? 2.509 64.599 145.260 1.00 22.94 254 HIS D N 1
ATOM 8153 C CA . HIS D 1 254 ? 3.066 63.535 144.444 1.00 23.76 254 HIS D CA 1
ATOM 8154 C C . HIS D 1 254 ? 2.632 63.795 143.009 1.00 23.06 254 HIS D C 1
ATOM 8155 O O . HIS D 1 254 ? 3.421 63.656 142.073 1.00 22.10 254 HIS D O 1
ATOM 8162 N N . TYR D 1 255 ? 1.371 64.192 142.854 1.00 20.37 255 TYR D N 1
ATOM 8163 C CA . TYR D 1 255 ? 0.812 64.504 141.550 1.00 20.08 255 TYR D CA 1
ATOM 8164 C C . TYR D 1 255 ? 1.743 65.474 140.800 1.00 19.38 255 TYR D C 1
ATOM 8165 O O . TYR D 1 255 ? 2.119 65.219 139.658 1.00 18.86 255 TYR D O 1
ATOM 8174 N N . LEU D 1 256 ? 2.143 66.565 141.447 1.00 18.46 256 LEU D N 1
ATOM 8175 C CA . LEU D 1 256 ? 3.020 67.537 140.787 1.00 18.61 256 LEU D CA 1
ATOM 8176 C C . LEU D 1 256 ? 4.438 67.019 140.590 1.00 16.91 256 LEU D C 1
ATOM 8177 O O . LEU D 1 256 ? 5.063 67.258 139.565 1.00 15.57 256 LEU D O 1
ATOM 8182 N N . TRP D 1 257 ? 4.942 66.306 141.585 1.00 17.43 257 TRP D N 1
ATOM 8183 C CA . TRP D 1 257 ? 6.274 65.745 141.506 1.00 16.85 257 TRP D CA 1
ATOM 8184 C C . TRP D 1 257 ? 6.368 64.790 140.318 1.00 17.00 257 TRP D C 1
ATOM 8185 O O . TRP D 1 257 ? 7.405 64.664 139.681 1.00 16.89 257 TRP D O 1
ATOM 8196 N N . ASN D 1 258 ? 5.257 64.134 140.020 1.00 18.63 258 ASN D N 1
ATOM 8197 C CA . ASN D 1 258 ? 5.205 63.159 138.949 1.00 19.12 258 ASN D CA 1
ATOM 8198 C C . ASN D 1 258 ? 5.239 63.734 137.531 1.00 18.28 258 ASN D C 1
ATOM 8199 O O . ASN D 1 258 ? 5.449 62.998 136.568 1.00 19.98 258 ASN D O 1
ATOM 8204 N N . PHE D 1 259 ? 5.053 65.040 137.390 1.00 15.54 259 PHE D N 1
ATOM 8205 C CA . PHE D 1 259 ? 5.071 65.641 136.061 1.00 15.54 259 PHE D CA 1
ATOM 8206 C C . PHE D 1 259 ? 6.464 65.935 135.529 1.00 16.83 259 PHE D C 1
ATOM 8207 O O . PHE D 1 259 ? 7.367 66.301 136.283 1.00 15.87 259 PHE D O 1
ATOM 8215 N N . ARG D 1 260 ? 6.625 65.742 134.221 1.00 16.45 260 ARG D N 1
ATOM 8216 C CA . ARG D 1 260 ? 7.879 66.004 133.528 1.00 15.94 260 ARG D CA 1
ATOM 8217 C C . ARG D 1 260 ? 7.591 67.290 132.755 1.00 17.20 260 ARG D C 1
ATOM 8218 O O . ARG D 1 260 ? 6.735 67.321 131.854 1.00 15.87 260 ARG D O 1
ATOM 8226 N N . TYR D 1 261 ? 8.314 68.349 133.112 1.00 16.73 261 TYR D N 1
ATOM 8227 C CA . TYR D 1 261 ? 8.089 69.669 132.535 1.00 16.69 261 TYR D CA 1
ATOM 8228 C C . TYR D 1 261 ? 9.047 70.228 131.495 1.00 17.81 261 TYR D C 1
ATOM 8229 O O . TYR D 1 261 ? 8.780 71.296 130.930 1.00 18.09 261 TYR D O 1
ATOM 8238 N N . HIS D 1 262 ? 10.141 69.531 131.218 1.00 18.96 262 HIS D N 1
ATOM 8239 C CA . HIS D 1 262 ? 11.134 70.068 130.296 1.00 18.69 262 HIS D CA 1
ATOM 8240 C C . HIS D 1 262 ? 11.137 69.646 128.829 1.00 19.73 262 HIS D C 1
ATOM 8241 O O . HIS D 1 262 ? 12.074 69.979 128.086 1.00 19.42 262 HIS D O 1
ATOM 8248 N N . LEU D 1 263 ? 10.100 68.934 128.404 1.00 19.59 263 LEU D N 1
ATOM 8249 C CA . LEU D 1 263 ? 10.006 68.488 127.018 1.00 19.59 263 LEU D CA 1
ATOM 8250 C C . LEU D 1 263 ? 11.352 67.930 126.551 1.00 18.97 263 LEU D C 1
ATOM 8251 O O . LEU D 1 263 ? 11.917 68.378 125.557 1.00 20.30 263 LEU D O 1
ATOM 8256 N N . GLU D 1 264 ? 11.870 66.958 127.285 1.00 19.00 264 GLU D N 1
ATOM 8257 C CA . GLU D 1 264 ? 13.139 66.344 126.930 1.00 19.45 264 GLU D CA 1
ATOM 8258 C C . GLU D 1 264 ? 12.938 65.276 125.845 1.00 17.80 264 GLU D C 1
ATOM 8259 O O . GLU D 1 264 ? 11.815 65.020 125.416 1.00 18.08 264 GLU D O 1
ATOM 8265 N N . ALA D 1 265 ? 14.026 64.652 125.412 1.00 16.95 265 ALA D N 1
ATOM 8266 C CA . ALA D 1 265 ? 13.965 63.642 124.356 1.00 16.34 265 ALA D CA 1
ATOM 8267 C C . ALA D 1 265 ? 12.956 62.533 124.609 1.00 17.30 265 ALA D C 1
ATOM 8268 O O . ALA D 1 265 ? 12.193 62.175 123.717 1.00 17.85 265 ALA D O 1
ATOM 8270 N N . PRO D 1 266 ? 12.949 61.953 125.817 1.00 17.73 266 PRO D N 1
ATOM 8271 C CA . PRO D 1 266 ? 11.979 60.883 126.071 1.00 17.74 266 PRO D CA 1
ATOM 8272 C C . PRO D 1 266 ? 10.549 61.360 125.834 1.00 18.90 266 PRO D C 1
ATOM 8273 O O . PRO D 1 266 ? 9.706 60.618 125.310 1.00 16.22 266 PRO D O 1
ATOM 8277 N N . ASP D 1 267 ? 10.286 62.608 126.216 1.00 19.33 267 ASP D N 1
ATOM 8278 C CA . ASP D 1 267 ? 8.955 63.178 126.063 1.00 21.02 267 ASP D CA 1
ATOM 8279 C C . ASP D 1 267 ? 8.618 63.445 124.604 1.00 22.49 267 ASP D C 1
ATOM 8280 O O . ASP D 1 267 ? 7.465 63.301 124.198 1.00 22.83 267 ASP D O 1
ATOM 8285 N N . ARG D 1 268 ? 9.618 63.836 123.817 1.00 22.88 268 ARG D N 1
ATOM 8286 C CA . ARG D 1 268 ? 9.382 64.133 122.406 1.00 24.38 268 ARG D CA 1
ATOM 8287 C C . ARG D 1 268 ? 9.156 62.842 121.643 1.00 24.16 268 ARG D C 1
ATOM 8288 O O . ARG D 1 268 ? 8.422 62.818 120.653 1.00 24.67 268 ARG D O 1
ATOM 8296 N N . LEU D 1 269 ? 9.789 61.767 122.106 1.00 23.64 269 LEU D N 1
ATOM 8297 C CA . LEU D 1 269 ? 9.629 60.466 121.471 1.00 23.97 269 LEU D CA 1
ATOM 8298 C C . LEU D 1 269 ? 8.163 60.078 121.642 1.00 23.97 269 LEU D C 1
ATOM 8299 O O . LEU D 1 269 ? 7.486 59.729 120.676 1.00 25.50 269 LEU D O 1
ATOM 8304 N N . GLY D 1 270 ? 7.678 60.162 122.877 1.00 23.83 270 GLY D N 1
ATOM 8305 C CA . GLY D 1 270 ? 6.297 59.828 123.162 1.00 23.43 270 GLY D CA 1
ATOM 8306 C C . GLY D 1 270 ? 5.345 60.722 122.389 1.00 24.78 270 GLY D C 1
ATOM 8307 O O . GLY D 1 270 ? 4.294 60.275 121.927 1.00 23.80 270 GLY D O 1
ATOM 8308 N N . LEU D 1 271 ? 5.709 61.992 122.241 1.00 24.24 271 LEU D N 1
ATOM 8309 C CA . LEU D 1 271 ? 4.870 62.929 121.512 1.00 23.16 271 LEU D CA 1
ATOM 8310 C C . LEU D 1 271 ? 4.754 62.497 120.047 1.00 25.32 271 LEU D C 1
ATOM 8311 O O . LEU D 1 271 ? 3.646 62.409 119.501 1.00 24.60 271 LEU D O 1
ATOM 8316 N N . ARG D 1 272 ? 5.894 62.222 119.414 1.00 25.39 272 ARG D N 1
ATOM 8317 C CA . ARG D 1 272 ? 5.889 61.802 118.018 1.00 25.99 272 ARG D CA 1
ATOM 8318 C C . ARG D 1 272 ? 5.192 60.471 117.829 1.00 24.71 272 ARG D C 1
ATOM 8319 O O . ARG D 1 272 ? 4.489 60.266 116.843 1.00 24.74 272 ARG D O 1
ATOM 8327 N N . GLU D 1 273 ? 5.389 59.565 118.774 1.00 24.05 273 GLU D N 1
ATOM 8328 C CA . GLU D 1 273 ? 4.767 58.254 118.698 1.00 24.78 273 GLU D CA 1
ATOM 8329 C C . GLU D 1 273 ? 3.261 58.465 118.602 1.00 25.40 273 GLU D C 1
ATOM 8330 O O . GLU D 1 273 ? 2.591 57.935 117.708 1.00 26.13 273 GLU D O 1
ATOM 8336 N N . PHE D 1 274 ? 2.741 59.264 119.524 1.00 23.71 274 PHE D N 1
ATOM 8337 C CA . PHE D 1 274 ? 1.327 59.571 119.560 1.00 23.24 274 PHE D CA 1
ATOM 8338 C C . PHE D 1 274 ? 0.896 60.259 118.278 1.00 22.55 274 PHE D C 1
ATOM 8339 O O . PHE D 1 274 ? -0.090 59.877 117.665 1.00 23.00 274 PHE D O 1
ATOM 8347 N N . ALA D 1 275 ? 1.630 61.294 117.896 1.00 22.96 275 ALA D N 1
ATOM 8348 C CA . ALA D 1 275 ? 1.322 62.038 116.688 1.00 25.02 275 ALA D CA 1
ATOM 8349 C C . ALA D 1 275 ? 1.124 61.112 115.484 1.00 27.35 275 ALA D C 1
ATOM 8350 O O . ALA D 1 275 ? 0.201 61.309 114.692 1.00 27.41 275 ALA D O 1
ATOM 8352 N N . ASP D 1 276 ? 1.980 60.100 115.348 1.00 27.24 276 ASP D N 1
ATOM 8353 C CA . ASP D 1 276 ? 1.863 59.178 114.226 1.00 29.89 276 ASP D CA 1
ATOM 8354 C C . ASP D 1 276 ? 0.588 58.342 114.278 1.00 30.75 276 ASP D C 1
ATOM 8355 O O . ASP D 1 276 ? -0.055 58.125 113.251 1.00 32.02 276 ASP D O 1
ATOM 8360 N N . LEU D 1 277 ? 0.231 57.862 115.465 1.00 29.66 277 LEU D N 1
ATOM 8361 C CA . LEU D 1 277 ? -0.968 57.048 115.620 1.00 29.65 277 LEU D CA 1
ATOM 8362 C C . LEU D 1 277 ? -2.251 57.851 115.466 1.00 29.18 277 LEU D C 1
ATOM 8363 O O . LEU D 1 277 ? -3.149 57.473 114.716 1.00 30.05 277 LEU D O 1
ATOM 8368 N N . ALA D 1 278 ? -2.325 58.959 116.191 1.00 27.77 278 ALA D N 1
ATOM 8369 C CA . ALA D 1 278 ? -3.511 59.794 116.204 1.00 26.14 278 ALA D CA 1
ATOM 8370 C C . ALA D 1 278 ? -3.687 60.751 115.033 1.00 24.81 278 ALA D C 1
ATOM 8371 O O . ALA D 1 278 ? -4.801 61.149 114.729 1.00 26.26 278 ALA D O 1
ATOM 8373 N N . VAL D 1 279 ? -2.606 61.132 114.374 1.00 23.21 279 VAL D N 1
ATOM 8374 C CA . VAL D 1 279 ? -2.734 62.055 113.253 1.00 22.63 279 VAL D CA 1
ATOM 8375 C C . VAL D 1 279 ? -1.803 61.654 112.127 1.00 23.82 279 VAL D C 1
ATOM 8376 O O . VAL D 1 279 ? -0.922 62.422 111.731 1.00 25.18 279 VAL D O 1
ATOM 8380 N N . PRO D 1 280 ? -1.984 60.440 111.598 1.00 23.84 280 PRO D N 1
ATOM 8381 C CA . PRO D 1 280 ? -1.132 59.969 110.504 1.00 25.13 280 PRO D CA 1
ATOM 8382 C C . PRO D 1 280 ? -0.990 61.014 109.403 1.00 25.67 280 PRO D C 1
ATOM 8383 O O . PRO D 1 280 ? -1.970 61.608 108.966 1.00 25.42 280 PRO D O 1
ATOM 8387 N N . GLY D 1 281 ? 0.245 61.248 108.976 1.00 26.57 281 GLY D N 1
ATOM 8388 C CA . GLY D 1 281 ? 0.487 62.223 107.932 1.00 26.32 281 GLY D CA 1
ATOM 8389 C C . GLY D 1 281 ? 0.535 63.650 108.437 1.00 26.60 281 GLY D C 1
ATOM 8390 O O . GLY D 1 281 ? 0.545 64.586 107.632 1.00 27.27 281 GLY D O 1
ATOM 8391 N N . HIS D 1 282 ? 0.569 63.824 109.760 1.00 25.00 282 HIS D N 1
ATOM 8392 C CA . HIS D 1 282 ? 0.612 65.160 110.362 1.00 24.41 282 HIS D CA 1
ATOM 8393 C C . HIS D 1 282 ? 1.824 65.951 109.902 1.00 23.79 282 HIS D C 1
ATOM 8394 O O . HIS D 1 282 ? 2.809 65.374 109.458 1.00 22.55 282 HIS D O 1
ATOM 8401 N N . ALA D 1 283 ? 1.754 67.273 110.038 1.00 24.46 283 ALA D N 1
ATOM 8402 C CA . ALA D 1 283 ? 2.866 68.147 109.664 1.00 26.07 283 ALA D CA 1
ATOM 8403 C C . ALA D 1 283 ? 4.012 67.955 110.658 1.00 26.73 283 ALA D C 1
ATOM 8404 O O . ALA D 1 283 ? 3.791 67.557 111.802 1.00 25.32 283 ALA D O 1
ATOM 8406 N N . GLU D 1 284 ? 5.233 68.245 110.223 1.00 27.91 284 GLU D N 1
ATOM 8407 C CA . GLU D 1 284 ? 6.391 68.096 111.094 1.00 29.13 284 GLU D CA 1
ATOM 8408 C C . GLU D 1 284 ? 6.290 68.991 112.334 1.00 28.69 284 GLU D C 1
ATOM 8409 O O . GLU D 1 284 ? 6.088 70.202 112.227 1.00 28.89 284 GLU D O 1
ATOM 8415 N N . LEU D 1 285 ? 6.421 68.386 113.512 1.00 27.73 285 LEU D N 1
ATOM 8416 C CA . LEU D 1 285 ? 6.372 69.142 114.762 1.00 25.49 285 LEU D CA 1
ATOM 8417 C C . LEU D 1 285 ? 7.685 69.920 114.850 1.00 25.53 285 LEU D C 1
ATOM 8418 O O . LEU D 1 285 ? 8.762 69.343 114.706 1.00 25.65 285 LEU D O 1
ATOM 8423 N N . THR D 1 286 ? 7.596 71.225 115.076 1.00 25.64 286 THR D N 1
ATOM 8424 C CA . THR D 1 286 ? 8.786 72.061 115.166 1.00 27.93 286 THR D CA 1
ATOM 8425 C C . THR D 1 286 ? 8.829 72.838 116.473 1.00 28.75 286 THR D C 1
ATOM 8426 O O . THR D 1 286 ? 7.790 73.196 117.021 1.00 29.12 286 THR D O 1
ATOM 8430 N N . PHE D 1 287 ? 10.037 73.108 116.961 1.00 31.26 287 PHE D N 1
ATOM 8431 C CA . PHE D 1 287 ? 10.209 73.826 118.225 1.00 33.06 287 PHE D CA 1
ATOM 8432 C C . PHE D 1 287 ? 11.128 75.046 118.101 1.00 34.59 287 PHE D C 1
ATOM 8433 O O . PHE D 1 287 ? 11.880 75.126 117.111 1.00 36.52 287 PHE D O 1
ATOM 8441 N N . PRO E 1 16 ? 6.045 -15.418 112.379 1.00 59.21 16 PRO E N 1
ATOM 8442 C CA . PRO E 1 16 ? 5.436 -15.019 111.084 1.00 59.51 16 PRO E CA 1
ATOM 8443 C C . PRO E 1 16 ? 5.178 -13.509 111.016 1.00 59.19 16 PRO E C 1
ATOM 8444 O O . PRO E 1 16 ? 4.082 -13.043 111.337 1.00 59.03 16 PRO E O 1
ATOM 8448 N N . TYR E 1 17 ? 6.190 -12.755 110.587 1.00 58.40 17 TYR E N 1
ATOM 8449 C CA . TYR E 1 17 ? 6.093 -11.297 110.489 1.00 57.68 17 TYR E CA 1
ATOM 8450 C C . TYR E 1 17 ? 5.068 -10.839 109.451 1.00 57.39 17 TYR E C 1
ATOM 8451 O O . TYR E 1 17 ? 5.141 -11.218 108.282 1.00 56.72 17 TYR E O 1
ATOM 8460 N N . ARG E 1 18 ? 4.120 -10.016 109.891 1.00 57.33 18 ARG E N 1
ATOM 8461 C CA . ARG E 1 18 ? 3.069 -9.499 109.017 1.00 57.73 18 ARG E CA 1
ATOM 8462 C C . ARG E 1 18 ? 3.320 -8.044 108.623 1.00 56.25 18 ARG E C 1
ATOM 8463 O O . ARG E 1 18 ? 3.991 -7.297 109.337 1.00 57.10 18 ARG E O 1
ATOM 8471 N N . ALA E 1 19 ? 2.766 -7.647 107.484 1.00 53.73 19 ALA E N 1
ATOM 8472 C CA . ALA E 1 19 ? 2.920 -6.288 106.990 1.00 50.48 19 ALA E CA 1
ATOM 8473 C C . ALA E 1 19 ? 1.623 -5.840 106.349 1.00 48.74 19 ALA E C 1
ATOM 8474 O O . ALA E 1 19 ? 0.934 -6.628 105.708 1.00 49.55 19 ALA E O 1
ATOM 8476 N N . GLY E 1 20 ? 1.288 -4.572 106.537 1.00 47.76 20 GLY E N 1
ATOM 8477 C CA . GLY E 1 20 ? 0.071 -4.034 105.961 1.00 46.17 20 GLY E CA 1
ATOM 8478 C C . GLY E 1 20 ? 0.412 -2.834 105.103 1.00 44.50 20 GLY E C 1
ATOM 8479 O O . GLY E 1 20 ? 0.720 -1.757 105.621 1.00 44.18 20 GLY E O 1
ATOM 8480 N N . TRP E 1 21 ? 0.355 -3.021 103.790 1.00 43.26 21 TRP E N 1
ATOM 8481 C CA . TRP E 1 21 ? 0.685 -1.963 102.845 1.00 42.70 21 TRP E CA 1
ATOM 8482 C C . TRP E 1 21 ? -0.515 -1.154 102.382 1.00 43.31 21 TRP E C 1
ATOM 8483 O O . TRP E 1 21 ? -1.571 -1.707 102.074 1.00 44.10 21 TRP E O 1
ATOM 8494 N N . ILE E 1 22 ? -0.355 0.162 102.350 1.00 44.60 22 ILE E N 1
ATOM 8495 C CA . ILE E 1 22 ? -1.411 1.014 101.836 1.00 47.62 22 ILE E CA 1
ATOM 8496 C C . ILE E 1 22 ? -0.849 1.331 100.458 1.00 48.24 22 ILE E C 1
ATOM 8497 O O . ILE E 1 22 ? 0.047 2.160 100.307 1.00 47.84 22 ILE E O 1
ATOM 8502 N N . HIS E 1 23 ? -1.369 0.623 99.464 1.00 49.52 23 HIS E N 1
ATOM 8503 C CA . HIS E 1 23 ? -0.924 0.727 98.081 1.00 50.39 23 HIS E CA 1
ATOM 8504 C C . HIS E 1 23 ? -1.383 1.887 97.206 1.00 48.50 23 HIS E C 1
ATOM 8505 O O . HIS E 1 23 ? -2.118 1.656 96.252 1.00 49.13 23 HIS E O 1
ATOM 8512 N N . PHE E 1 24 ? -0.984 3.123 97.490 1.00 47.35 24 PHE E N 1
ATOM 8513 C CA . PHE E 1 24 ? -1.383 4.188 96.565 1.00 46.11 24 PHE E CA 1
ATOM 8514 C C . PHE E 1 24 ? -0.261 4.304 95.534 1.00 41.08 24 PHE E C 1
ATOM 8515 O O . PHE E 1 24 ? 0.783 3.662 95.656 1.00 39.72 24 PHE E O 1
ATOM 8523 N N . THR E 1 25 ? -0.477 5.135 94.527 1.00 35.33 25 THR E N 1
ATOM 8524 C CA . THR E 1 25 ? 0.507 5.334 93.480 1.00 32.05 25 THR E CA 1
ATOM 8525 C C . THR E 1 25 ? 1.861 5.857 93.995 1.00 31.09 25 THR E C 1
ATOM 8526 O O . THR E 1 25 ? 2.914 5.404 93.541 1.00 29.36 25 THR E O 1
ATOM 8530 N N . ASN E 1 26 ? 1.839 6.784 94.952 1.00 29.90 26 ASN E N 1
ATOM 8531 C CA . ASN E 1 26 ? 3.084 7.359 95.481 1.00 29.30 26 ASN E CA 1
ATOM 8532 C C . ASN E 1 26 ? 4.109 6.400 96.110 1.00 28.79 26 ASN E C 1
ATOM 8533 O O . ASN E 1 26 ? 5.257 6.795 96.334 1.00 30.13 26 ASN E O 1
ATOM 8538 N N . VAL E 1 27 ? 3.724 5.157 96.399 1.00 26.03 27 VAL E N 1
ATOM 8539 C CA . VAL E 1 27 ? 4.678 4.210 96.982 1.00 23.57 27 VAL E CA 1
ATOM 8540 C C . VAL E 1 27 ? 5.046 3.079 96.013 1.00 23.62 27 VAL E C 1
ATOM 8541 O O . VAL E 1 27 ? 5.783 2.157 96.371 1.00 22.86 27 VAL E O 1
ATOM 8545 N N . ALA E 1 28 ? 4.549 3.170 94.783 1.00 23.26 28 ALA E N 1
ATOM 8546 C CA . ALA E 1 28 ? 4.804 2.155 93.762 1.00 23.77 28 ALA E CA 1
ATOM 8547 C C . ALA E 1 28 ? 6.276 1.842 93.543 1.00 24.93 28 ALA E C 1
ATOM 8548 O O . ALA E 1 28 ? 6.657 0.677 93.463 1.00 25.45 28 ALA E O 1
ATOM 8550 N N . PRO E 1 29 ? 7.126 2.877 93.446 1.00 25.48 29 PRO E N 1
ATOM 8551 C CA . PRO E 1 29 ? 8.555 2.631 93.228 1.00 25.87 29 PRO E CA 1
ATOM 8552 C C . PRO E 1 29 ? 9.140 1.691 94.268 1.00 26.51 29 PRO E C 1
ATOM 8553 O O . PRO E 1 29 ? 10.100 0.978 93.999 1.00 27.23 29 PRO E O 1
ATOM 8557 N N . ILE E 1 30 ? 8.541 1.688 95.453 1.00 27.04 30 ILE E N 1
ATOM 8558 C CA . ILE E 1 30 ? 9.020 0.862 96.550 1.00 27.51 30 ILE E CA 1
ATOM 8559 C C . ILE E 1 30 ? 8.312 -0.474 96.698 1.00 28.97 30 ILE E C 1
ATOM 8560 O O . ILE E 1 30 ? 8.945 -1.475 97.015 1.00 29.35 30 ILE E O 1
ATOM 8565 N N . LEU E 1 31 ? 7.005 -0.497 96.478 1.00 29.67 31 LEU E N 1
ATOM 8566 C CA . LEU E 1 31 ? 6.259 -1.735 96.656 1.00 31.26 31 LEU E CA 1
ATOM 8567 C C . LEU E 1 31 ? 6.002 -2.582 95.422 1.00 32.90 31 LEU E C 1
ATOM 8568 O O . LEU E 1 31 ? 6.007 -3.810 95.504 1.00 34.66 31 LEU E O 1
ATOM 8573 N N . ASP E 1 32 ? 5.779 -1.940 94.283 1.00 33.26 32 ASP E N 1
ATOM 8574 C CA . ASP E 1 32 ? 5.501 -2.672 93.059 1.00 32.00 32 ASP E CA 1
ATOM 8575 C C . ASP E 1 32 ? 6.363 -3.895 92.778 1.00 31.78 32 ASP E C 1
ATOM 8576 O O . ASP E 1 32 ? 5.842 -4.903 92.310 1.00 34.05 32 ASP E O 1
ATOM 8581 N N . SER E 1 33 ? 7.660 -3.847 93.061 1.00 31.06 33 SER E N 1
ATOM 8582 C CA . SER E 1 33 ? 8.482 -5.021 92.770 1.00 32.19 33 SER E CA 1
ATOM 8583 C C . SER E 1 33 ? 9.014 -5.711 94.014 1.00 33.32 33 SER E C 1
ATOM 8584 O O . SER E 1 33 ? 9.883 -6.580 93.926 1.00 33.74 33 SER E O 1
ATOM 8587 N N . LEU E 1 34 ? 8.486 -5.333 95.172 1.00 34.58 34 LEU E N 1
ATOM 8588 C CA . LEU E 1 34 ? 8.926 -5.930 96.425 1.00 36.34 34 LEU E CA 1
ATOM 8589 C C . LEU E 1 34 ? 8.685 -7.432 96.443 1.00 38.98 34 LEU E C 1
ATOM 8590 O O . LEU E 1 34 ? 7.624 -7.912 96.036 1.00 38.42 34 LEU E O 1
ATOM 8595 N N . GLU E 1 35 ? 9.677 -8.174 96.917 1.00 41.14 35 GLU E N 1
ATOM 8596 C CA . GLU E 1 35 ? 9.565 -9.621 97.007 1.00 44.28 35 GLU E CA 1
ATOM 8597 C C . GLU E 1 35 ? 9.762 -10.003 98.461 1.00 44.93 35 GLU E C 1
ATOM 8598 O O . GLU E 1 35 ? 10.890 -10.087 98.953 1.00 44.90 35 GLU E O 1
ATOM 8604 N N . LEU E 1 36 ? 8.646 -10.204 99.151 1.00 45.66 36 LEU E N 1
ATOM 8605 C CA . LEU E 1 36 ? 8.674 -10.556 100.560 1.00 47.15 36 LEU E CA 1
ATOM 8606 C C . LEU E 1 36 ? 9.580 -11.741 100.812 1.00 47.59 36 LEU E C 1
ATOM 8607 O O . LEU E 1 36 ? 9.466 -12.770 100.151 1.00 48.06 36 LEU E O 1
ATOM 8612 N N . PRO E 1 37 ? 10.503 -11.606 101.770 1.00 48.16 37 PRO E N 1
ATOM 8613 C CA . PRO E 1 37 ? 11.443 -12.674 102.117 1.00 49.19 37 PRO E CA 1
ATOM 8614 C C . PRO E 1 37 ? 10.721 -13.836 102.793 1.00 49.75 37 PRO E C 1
ATOM 8615 O O . PRO E 1 37 ? 9.533 -13.741 103.109 1.00 50.31 37 PRO E O 1
ATOM 8619 N N . PRO E 1 38 ? 11.421 -14.959 103.009 1.00 50.40 38 PRO E N 1
ATOM 8620 C CA . PRO E 1 38 ? 10.747 -16.083 103.662 1.00 50.69 38 PRO E CA 1
ATOM 8621 C C . PRO E 1 38 ? 10.510 -15.740 105.132 1.00 50.79 38 PRO E C 1
ATOM 8622 O O . PRO E 1 38 ? 11.411 -15.247 105.814 1.00 49.75 38 PRO E O 1
ATOM 8626 N N . GLY E 1 39 ? 9.294 -15.982 105.612 1.00 50.99 39 GLY E N 1
ATOM 8627 C CA . GLY E 1 39 ? 8.985 -15.683 106.998 1.00 51.65 39 GLY E CA 1
ATOM 8628 C C . GLY E 1 39 ? 7.981 -14.557 107.165 1.00 52.37 39 GLY E C 1
ATOM 8629 O O . GLY E 1 39 ? 7.139 -14.603 108.064 1.00 53.10 39 GLY E O 1
ATOM 8630 N N . VAL E 1 40 ? 8.063 -13.547 106.302 1.00 51.93 40 VAL E N 1
ATOM 8631 C CA . VAL E 1 40 ? 7.152 -12.410 106.375 1.00 51.40 40 VAL E CA 1
ATOM 8632 C C . VAL E 1 40 ? 6.082 -12.470 105.289 1.00 51.32 40 VAL E C 1
ATOM 8633 O O . VAL E 1 40 ? 6.333 -12.924 104.175 1.00 50.86 40 VAL E O 1
ATOM 8637 N N . THR E 1 41 ? 4.888 -12.004 105.629 1.00 51.26 41 THR E N 1
ATOM 8638 C CA . THR E 1 41 ? 3.772 -11.981 104.701 1.00 52.72 41 THR E CA 1
ATOM 8639 C C . THR E 1 41 ? 3.206 -10.569 104.715 1.00 53.36 41 THR E C 1
ATOM 8640 O O . THR E 1 41 ? 3.711 -9.716 105.438 1.00 53.81 41 THR E O 1
ATOM 8644 N N . ALA E 1 42 ? 2.159 -10.313 103.939 1.00 54.32 42 ALA E N 1
ATOM 8645 C CA . ALA E 1 42 ? 1.588 -8.972 103.907 1.00 54.91 42 ALA E CA 1
ATOM 8646 C C . ALA E 1 42 ? 0.141 -8.934 103.448 1.00 55.77 42 ALA E C 1
ATOM 8647 O O . ALA E 1 42 ? -0.379 -9.916 102.923 1.00 56.47 42 ALA E O 1
ATOM 8649 N N . ILE E 1 43 ? -0.496 -7.782 103.649 1.00 56.83 43 ILE E N 1
ATOM 8650 C CA . ILE E 1 43 ? -1.888 -7.563 103.260 1.00 58.10 43 ILE E CA 1
ATOM 8651 C C . ILE E 1 43 ? -2.089 -6.098 102.893 1.00 58.39 43 ILE E C 1
ATOM 8652 O O . ILE E 1 43 ? -1.339 -5.233 103.337 1.00 59.64 43 ILE E O 1
ATOM 8657 N N . THR E 1 44 ? -3.099 -5.821 102.079 1.00 58.39 44 THR E N 1
ATOM 8658 C CA . THR E 1 44 ? -3.385 -4.454 101.675 1.00 58.55 44 THR E CA 1
ATOM 8659 C C . THR E 1 44 ? -4.603 -3.980 102.447 1.00 58.52 44 THR E C 1
ATOM 8660 O O . THR E 1 44 ? -5.112 -4.691 103.315 1.00 58.91 44 THR E O 1
ATOM 8664 N N . GLY E 1 45 ? -5.073 -2.783 102.120 1.00 58.05 45 GLY E N 1
ATOM 8665 C CA . GLY E 1 45 ? -6.226 -2.221 102.800 1.00 57.46 45 GLY E CA 1
ATOM 8666 C C . GLY E 1 45 ? -6.089 -0.714 102.829 1.00 57.48 45 GLY E C 1
ATOM 8667 O O . GLY E 1 45 ? -5.033 -0.186 102.470 1.00 58.53 45 GLY E O 1
ATOM 8668 N N . VAL E 1 46 ? -7.143 -0.015 103.239 1.00 56.68 46 VAL E N 1
ATOM 8669 C CA . VAL E 1 46 ? -7.098 1.445 103.300 1.00 55.77 46 VAL E CA 1
ATOM 8670 C C . VAL E 1 46 ? -6.540 1.948 104.632 1.00 55.80 46 VAL E C 1
ATOM 8671 O O . VAL E 1 46 ? -6.602 1.245 105.646 1.00 55.49 46 VAL E O 1
ATOM 8675 N N . PRO E 1 47 ? -5.996 3.181 104.643 1.00 55.43 47 PRO E N 1
ATOM 8676 C CA . PRO E 1 47 ? -5.411 3.814 105.831 1.00 55.62 47 PRO E CA 1
ATOM 8677 C C . PRO E 1 47 ? -6.054 3.426 107.165 1.00 56.24 47 PRO E C 1
ATOM 8678 O O . PRO E 1 47 ? -5.395 2.865 108.041 1.00 55.23 47 PRO E O 1
ATOM 8682 N N . THR E 1 48 ? -7.343 3.724 107.301 1.00 57.33 48 THR E N 1
ATOM 8683 C CA . THR E 1 48 ? -8.097 3.445 108.522 1.00 58.55 48 THR E CA 1
ATOM 8684 C C . THR E 1 48 ? -7.875 2.067 109.145 1.00 59.32 48 THR E C 1
ATOM 8685 O O . THR E 1 48 ? -7.553 1.960 110.333 1.00 59.22 48 THR E O 1
ATOM 8689 N N . GLN E 1 49 ? -8.055 1.016 108.350 1.00 60.22 49 GLN E N 1
ATOM 8690 C CA . GLN E 1 49 ? -7.899 -0.344 108.853 1.00 61.03 49 GLN E CA 1
ATOM 8691 C C . GLN E 1 49 ? -6.450 -0.655 109.209 1.00 60.23 49 GLN E C 1
ATOM 8692 O O . GLN E 1 49 ? -6.163 -1.183 110.285 1.00 58.61 49 GLN E O 1
ATOM 8706 N N . ASN E 1 51 ? -4.035 1.297 110.108 1.00 57.61 51 ASN E N 1
ATOM 8707 C CA . ASN E 1 51 ? -3.571 1.966 111.316 1.00 56.42 51 ASN E CA 1
ATOM 8708 C C . ASN E 1 51 ? -3.889 1.112 112.534 1.00 56.36 51 ASN E C 1
ATOM 8709 O O . ASN E 1 51 ? -2.989 0.718 113.281 1.00 55.53 51 ASN E O 1
ATOM 8714 N N . ALA E 1 52 ? -5.174 0.824 112.725 1.00 55.94 52 ALA E N 1
ATOM 8715 C CA . ALA E 1 52 ? -5.617 0.012 113.852 1.00 55.40 52 ALA E CA 1
ATOM 8716 C C . ALA E 1 52 ? -4.956 -1.360 113.798 1.00 54.51 52 ALA E C 1
ATOM 8717 O O . ALA E 1 52 ? -4.628 -1.947 114.831 1.00 53.99 52 ALA E O 1
ATOM 8719 N N . ALA E 1 53 ? -4.765 -1.857 112.581 1.00 53.48 53 ALA E N 1
ATOM 8720 C CA . ALA E 1 53 ? -4.149 -3.153 112.365 1.00 52.79 53 ALA E CA 1
ATOM 8721 C C . ALA E 1 53 ? -2.737 -3.192 112.925 1.00 53.03 53 ALA E C 1
ATOM 8722 O O . ALA E 1 53 ? -2.299 -4.223 113.432 1.00 53.89 53 ALA E O 1
ATOM 8724 N N . LEU E 1 54 ? -2.022 -2.073 112.824 1.00 52.14 54 LEU E N 1
ATOM 8725 C CA . LEU E 1 54 ? -0.658 -1.993 113.339 1.00 51.99 54 LEU E CA 1
ATOM 8726 C C . LEU E 1 54 ? -0.709 -1.870 114.858 1.00 53.50 54 LEU E C 1
ATOM 8727 O O . LEU E 1 54 ? 0.060 -2.508 115.580 1.00 53.62 54 LEU E O 1
ATOM 8732 N N . LEU E 1 55 ? -1.624 -1.035 115.334 1.00 54.99 55 LEU E N 1
ATOM 8733 C CA . LEU E 1 55 ? -1.787 -0.809 116.760 1.00 56.58 55 LEU E CA 1
ATOM 8734 C C . LEU E 1 55 ? -2.224 -2.075 117.500 1.00 57.97 55 LEU E C 1
ATOM 8735 O O . LEU E 1 55 ? -1.755 -2.342 118.611 1.00 59.05 55 LEU E O 1
ATOM 8740 N N . SER E 1 56 ? -3.104 -2.859 116.879 1.00 58.20 56 SER E N 1
ATOM 8741 C CA . SER E 1 56 ? -3.588 -4.100 117.483 1.00 59.37 56 SER E CA 1
ATOM 8742 C C . SER E 1 56 ? -2.456 -5.115 117.602 1.00 60.03 56 SER E C 1
ATOM 8743 O O . SER E 1 56 ? -1.936 -5.380 118.689 1.00 60.35 56 SER E O 1
ATOM 8746 N N . GLY E 1 57 ? -2.089 -5.671 116.455 1.00 60.01 57 GLY E N 1
ATOM 8747 C CA . GLY E 1 57 ? -1.044 -6.668 116.382 1.00 59.51 57 GLY E CA 1
ATOM 8748 C C . GLY E 1 57 ? -1.313 -7.404 115.089 1.00 59.65 57 GLY E C 1
ATOM 8749 O O . GLY E 1 57 ? -0.515 -8.234 114.644 1.00 59.43 57 GLY E O 1
ATOM 8750 N N . GLU E 1 58 ? -2.459 -7.078 114.490 1.00 59.63 58 GLU E N 1
ATOM 8751 C CA . GLU E 1 58 ? -2.899 -7.665 113.225 1.00 60.41 58 GLU E CA 1
ATOM 8752 C C . GLU E 1 58 ? -1.788 -7.543 112.186 1.00 59.29 58 GLU E C 1
ATOM 8753 O O . GLU E 1 58 ? -1.658 -8.380 111.294 1.00 59.47 58 GLU E O 1
ATOM 8759 N N . VAL E 1 59 ? -0.994 -6.485 112.318 1.00 57.36 59 VAL E N 1
ATOM 8760 C CA . VAL E 1 59 ? 0.115 -6.210 111.416 1.00 54.89 59 VAL E CA 1
ATOM 8761 C C . VAL E 1 59 ? 1.275 -5.696 112.247 1.00 53.28 59 VAL E C 1
ATOM 8762 O O . VAL E 1 59 ? 1.060 -4.975 113.219 1.00 53.96 59 VAL E O 1
ATOM 8766 N N . ASP E 1 60 ? 2.499 -6.055 111.871 1.00 50.38 60 ASP E N 1
ATOM 8767 C CA . ASP E 1 60 ? 3.665 -5.615 112.628 1.00 48.83 60 ASP E CA 1
ATOM 8768 C C . ASP E 1 60 ? 4.311 -4.355 112.065 1.00 47.11 60 ASP E C 1
ATOM 8769 O O . ASP E 1 60 ? 5.031 -3.644 112.775 1.00 47.35 60 ASP E O 1
ATOM 8774 N N . ILE E 1 61 ? 4.069 -4.081 110.789 1.00 42.94 61 ILE E N 1
ATOM 8775 C CA . ILE E 1 61 ? 4.649 -2.901 110.169 1.00 37.82 61 ILE E CA 1
ATOM 8776 C C . ILE E 1 61 ? 3.724 -2.396 109.083 1.00 37.53 61 ILE E C 1
ATOM 8777 O O . ILE E 1 61 ? 3.073 -3.179 108.393 1.00 36.55 61 ILE E O 1
ATOM 8782 N N . ALA E 1 62 ? 3.659 -1.080 108.935 1.00 36.82 62 ALA E N 1
ATOM 8783 C CA . ALA E 1 62 ? 2.791 -0.489 107.929 1.00 35.80 62 ALA E CA 1
ATOM 8784 C C . ALA E 1 62 ? 3.242 0.918 107.571 1.00 35.23 62 ALA E C 1
ATOM 8785 O O . ALA E 1 62 ? 3.907 1.590 108.362 1.00 34.45 62 ALA E O 1
ATOM 8787 N N . ASN E 1 63 ? 2.897 1.362 106.370 1.00 33.64 63 ASN E N 1
ATOM 8788 C CA . ASN E 1 63 ? 3.264 2.706 105.968 1.00 34.35 63 ASN E CA 1
ATOM 8789 C C . ASN E 1 63 ? 2.102 3.630 106.322 1.00 32.69 63 ASN E C 1
ATOM 8790 O O . ASN E 1 63 ? 1.185 3.845 105.535 1.00 33.04 63 ASN E O 1
ATOM 8795 N N . VAL E 1 64 ? 2.151 4.160 107.538 1.00 31.01 64 VAL E N 1
ATOM 8796 C CA . VAL E 1 64 ? 1.115 5.049 108.039 1.00 27.97 64 VAL E CA 1
ATOM 8797 C C . VAL E 1 64 ? 1.459 6.510 107.792 1.00 26.07 64 VAL E C 1
ATOM 8798 O O . VAL E 1 64 ? 2.599 6.842 107.454 1.00 26.60 64 VAL E O 1
ATOM 8802 N N . SER E 1 65 ? 0.470 7.381 107.969 1.00 23.02 65 SER E N 1
ATOM 8803 C CA . SER E 1 65 ? 0.667 8.808 107.756 1.00 21.06 65 SER E CA 1
ATOM 8804 C C . SER E 1 65 ? 1.512 9.404 108.869 1.00 20.74 65 SER E C 1
ATOM 8805 O O . SER E 1 65 ? 1.615 8.841 109.960 1.00 19.80 65 SER E O 1
ATOM 8808 N N . ALA E 1 66 ? 2.108 10.553 108.588 1.00 19.76 66 ALA E N 1
ATOM 8809 C CA . ALA E 1 66 ? 2.954 11.219 109.561 1.00 20.53 66 ALA E CA 1
ATOM 8810 C C . ALA E 1 66 ? 2.195 11.508 110.855 1.00 21.54 66 ALA E C 1
ATOM 8811 O O . ALA E 1 66 ? 2.739 11.338 111.946 1.00 19.60 66 ALA E O 1
ATOM 8813 N N . VAL E 1 67 ? 0.941 11.938 110.729 1.00 22.70 67 VAL E N 1
ATOM 8814 C CA . VAL E 1 67 ? 0.127 12.258 111.895 1.00 26.29 67 VAL E CA 1
ATOM 8815 C C . VAL E 1 67 ? -0.048 11.026 112.757 1.00 26.92 67 VAL E C 1
ATOM 8816 O O . VAL E 1 67 ? 0.069 11.095 113.979 1.00 28.60 67 VAL E O 1
ATOM 8820 N N . GLU E 1 68 ? -0.330 9.903 112.106 1.00 26.37 68 GLU E N 1
ATOM 8821 C CA . GLU E 1 68 ? -0.523 8.629 112.780 1.00 27.06 68 GLU E CA 1
ATOM 8822 C C . GLU E 1 68 ? 0.724 8.259 113.583 1.00 27.50 68 GLU E C 1
ATOM 8823 O O . GLU E 1 68 ? 0.643 7.856 114.745 1.00 26.38 68 GLU E O 1
ATOM 8829 N N . PHE E 1 69 ? 1.881 8.401 112.951 1.00 27.15 69 PHE E N 1
ATOM 8830 C CA . PHE E 1 69 ? 3.140 8.085 113.599 1.00 28.08 69 PHE E CA 1
ATOM 8831 C C . PHE E 1 69 ? 3.400 9.034 114.763 1.00 29.06 69 PHE E C 1
ATOM 8832 O O . PHE E 1 69 ? 3.729 8.603 115.862 1.00 29.58 69 PHE E O 1
ATOM 8840 N N . ILE E 1 70 ? 3.245 10.328 114.525 1.00 29.08 70 ILE E N 1
ATOM 8841 C CA . ILE E 1 70 ? 3.470 11.302 115.579 1.00 28.90 70 ILE E CA 1
ATOM 8842 C C . ILE E 1 70 ? 2.583 11.050 116.809 1.00 29.20 70 ILE E C 1
ATOM 8843 O O . ILE E 1 70 ? 3.074 11.050 117.931 1.00 28.10 70 ILE E O 1
ATOM 8848 N N . ARG E 1 71 ? 1.288 10.824 116.605 1.00 30.53 71 ARG E N 1
ATOM 8849 C CA . ARG E 1 71 ? 0.388 10.579 117.735 1.00 32.78 71 ARG E CA 1
ATOM 8850 C C . ARG E 1 71 ? 0.671 9.283 118.499 1.00 33.83 71 ARG E C 1
ATOM 8851 O O . ARG E 1 71 ? 0.047 9.027 119.524 1.00 34.89 71 ARG E O 1
ATOM 8859 N N . HIS E 1 72 ? 1.588 8.461 117.998 1.00 34.04 72 HIS E N 1
ATOM 8860 C CA . HIS E 1 72 ? 1.928 7.210 118.675 1.00 34.95 72 HIS E CA 1
ATOM 8861 C C . HIS E 1 72 ? 3.438 7.023 118.772 1.00 34.44 72 HIS E C 1
ATOM 8862 O O . HIS E 1 72 ? 3.933 5.902 118.831 1.00 34.22 72 HIS E O 1
ATOM 8869 N N . ALA E 1 73 ? 4.158 8.138 118.797 1.00 34.76 73 ALA E N 1
ATOM 8870 C CA . ALA E 1 73 ? 5.606 8.128 118.873 1.00 36.39 73 ALA E CA 1
ATOM 8871 C C . ALA E 1 73 ? 6.096 7.426 120.137 1.00 38.47 73 ALA E C 1
ATOM 8872 O O . ALA E 1 73 ? 7.281 7.106 120.264 1.00 39.15 73 ALA E O 1
ATOM 8874 N N . ASP E 1 74 ? 5.183 7.185 121.069 1.00 39.90 74 ASP E N 1
ATOM 8875 C CA . ASP E 1 74 ? 5.539 6.522 122.315 1.00 41.85 74 ASP E CA 1
ATOM 8876 C C . ASP E 1 74 ? 5.705 5.024 122.100 1.00 41.66 74 ASP E C 1
ATOM 8877 O O . ASP E 1 74 ? 6.699 4.443 122.530 1.00 42.94 74 ASP E O 1
ATOM 8882 N N . THR E 1 75 ? 4.741 4.405 121.421 1.00 41.09 75 THR E N 1
ATOM 8883 C CA . THR E 1 75 ? 4.782 2.968 121.165 1.00 41.44 75 THR E CA 1
ATOM 8884 C C . THR E 1 75 ? 5.317 2.585 119.789 1.00 41.21 75 THR E C 1
ATOM 8885 O O . THR E 1 75 ? 5.694 1.430 119.566 1.00 41.56 75 THR E O 1
ATOM 8889 N N . LEU E 1 76 ? 5.357 3.546 118.870 1.00 39.35 76 LEU E N 1
ATOM 8890 C CA . LEU E 1 76 ? 5.824 3.266 117.519 1.00 36.82 76 LEU E CA 1
ATOM 8891 C C . LEU E 1 76 ? 7.160 3.890 117.160 1.00 36.90 76 LEU E C 1
ATOM 8892 O O . LEU E 1 76 ? 7.536 4.940 117.681 1.00 37.68 76 LEU E O 1
ATOM 8897 N N . ALA E 1 77 ? 7.870 3.220 116.260 1.00 35.53 77 ALA E N 1
ATOM 8898 C CA . ALA E 1 77 ? 9.150 3.692 115.758 1.00 34.09 77 ALA E CA 1
ATOM 8899 C C . ALA E 1 77 ? 9.033 3.635 114.238 1.00 33.35 77 ALA E C 1
ATOM 8900 O O . ALA E 1 77 ? 8.186 2.914 113.699 1.00 31.35 77 ALA E O 1
ATOM 8902 N N . ALA E 1 78 ? 9.878 4.398 113.553 1.00 31.76 78 ALA E N 1
ATOM 8903 C CA . ALA E 1 78 ? 9.857 4.435 112.103 1.00 30.63 78 ALA E CA 1
ATOM 8904 C C . ALA E 1 78 ? 11.207 4.040 111.532 1.00 30.52 78 ALA E C 1
ATOM 8905 O O . ALA E 1 78 ? 12.243 4.305 112.139 1.00 30.63 78 ALA E O 1
ATOM 8907 N N . LEU E 1 79 ? 11.194 3.389 110.371 1.00 30.18 79 LEU E N 1
ATOM 8908 C CA . LEU E 1 79 ? 12.441 3.012 109.722 1.00 29.52 79 LEU E CA 1
ATOM 8909 C C . LEU E 1 79 ? 13.178 4.334 109.523 1.00 28.11 79 LEU E C 1
ATOM 8910 O O . LEU E 1 79 ? 12.558 5.375 109.331 1.00 29.19 79 LEU E O 1
ATOM 8915 N N . PRO E 1 80 ? 14.510 4.311 109.573 1.00 26.59 80 PRO E N 1
ATOM 8916 C CA . PRO E 1 80 ? 15.289 5.539 109.405 1.00 26.89 80 PRO E CA 1
ATOM 8917 C C . PRO E 1 80 ? 15.507 6.034 107.984 1.00 27.30 80 PRO E C 1
ATOM 8918 O O . PRO E 1 80 ? 15.774 7.215 107.778 1.00 28.74 80 PRO E O 1
ATOM 8922 N N . ASP E 1 81 ? 15.397 5.148 107.002 1.00 27.47 81 ASP E N 1
ATOM 8923 C CA . ASP E 1 81 ? 15.649 5.556 105.628 1.00 27.96 81 ASP E CA 1
ATOM 8924 C C . ASP E 1 81 ? 14.470 5.454 104.670 1.00 26.65 81 ASP E C 1
ATOM 8925 O O . ASP E 1 81 ? 14.666 5.427 103.462 1.00 26.37 81 ASP E O 1
ATOM 8930 N N . PHE E 1 82 ? 13.251 5.405 105.194 1.00 24.64 82 PHE E N 1
ATOM 8931 C CA . PHE E 1 82 ? 12.086 5.324 104.328 1.00 24.89 82 PHE E CA 1
ATOM 8932 C C . PHE E 1 82 ? 11.081 6.429 104.596 1.00 24.39 82 PHE E C 1
ATOM 8933 O O . PHE E 1 82 ? 10.729 6.714 105.739 1.00 25.53 82 PHE E O 1
ATOM 8941 N N . SER E 1 83 ? 10.614 7.057 103.529 1.00 23.44 83 SER E N 1
ATOM 8942 C CA . SER E 1 83 ? 9.664 8.132 103.694 1.00 22.86 83 SER E CA 1
ATOM 8943 C C . SER E 1 83 ? 8.897 8.402 102.427 1.00 23.41 83 SER E C 1
ATOM 8944 O O . SER E 1 83 ? 9.274 7.941 101.354 1.00 25.94 83 SER E O 1
ATOM 8947 N N . VAL E 1 84 ? 7.814 9.156 102.584 1.00 21.85 84 VAL E N 1
ATOM 8948 C CA . VAL E 1 84 ? 6.984 9.606 101.480 1.00 20.66 84 VAL E CA 1
ATOM 8949 C C . VAL E 1 84 ? 6.878 11.080 101.817 1.00 21.90 84 VAL E C 1
ATOM 8950 O O . VAL E 1 84 ? 6.060 11.489 102.648 1.00 21.84 84 VAL E O 1
ATOM 8954 N N . ALA E 1 85 ? 7.745 11.868 101.196 1.00 22.54 85 ALA E N 1
ATOM 8955 C CA . ALA E 1 85 ? 7.798 13.303 101.435 1.00 22.23 85 ALA E CA 1
ATOM 8956 C C . ALA E 1 85 ? 8.088 14.025 100.128 1.00 21.15 85 ALA E C 1
ATOM 8957 O O . ALA E 1 85 ? 8.290 13.382 99.102 1.00 20.82 85 ALA E O 1
ATOM 8959 N N . VAL E 1 86 ? 8.112 15.355 100.181 1.00 20.52 86 VAL E N 1
ATOM 8960 C CA . VAL E 1 86 ? 8.387 16.194 99.018 1.00 21.18 86 VAL E CA 1
ATOM 8961 C C . VAL E 1 86 ? 8.791 17.580 99.471 1.00 22.11 86 VAL E C 1
ATOM 8962 O O . VAL E 1 86 ? 8.625 17.936 100.634 1.00 23.95 86 VAL E O 1
ATOM 8966 N N . LEU E 1 87 ? 9.318 18.355 98.530 1.00 22.24 87 LEU E N 1
ATOM 8967 C CA . LEU E 1 87 ? 9.717 19.733 98.764 1.00 21.70 87 LEU E CA 1
ATOM 8968 C C . LEU E 1 87 ? 8.996 20.475 97.659 1.00 21.63 87 LEU E C 1
ATOM 8969 O O . LEU E 1 87 ? 9.343 20.332 96.494 1.00 24.15 87 LEU E O 1
ATOM 8974 N N . GLY E 1 88 ? 7.991 21.261 98.012 1.00 21.16 88 GLY E N 1
ATOM 8975 C CA . GLY E 1 88 ? 7.241 21.964 96.990 1.00 21.28 88 GLY E CA 1
ATOM 8976 C C . GLY E 1 88 ? 5.893 21.281 96.854 1.00 22.28 88 GLY E C 1
ATOM 8977 O O . GLY E 1 88 ? 5.412 20.700 97.820 1.00 22.39 88 GLY E O 1
ATOM 8978 N N . PRO E 1 89 ? 5.267 21.303 95.671 1.00 22.77 89 PRO E N 1
ATOM 8979 C CA . PRO E 1 89 ? 3.962 20.658 95.509 1.00 22.57 89 PRO E CA 1
ATOM 8980 C C . PRO E 1 89 ? 4.051 19.147 95.618 1.00 24.06 89 PRO E C 1
ATOM 8981 O O . PRO E 1 89 ? 5.103 18.559 95.360 1.00 25.61 89 PRO E O 1
ATOM 8985 N N . VAL E 1 90 ? 2.942 18.523 96.005 1.00 23.37 90 VAL E N 1
ATOM 8986 C CA . VAL E 1 90 ? 2.882 17.078 96.127 1.00 22.72 90 VAL E CA 1
ATOM 8987 C C . VAL E 1 90 ? 1.839 16.598 95.126 1.00 22.84 90 VAL E C 1
ATOM 8988 O O . VAL E 1 90 ? 1.768 15.420 94.803 1.00 25.08 90 VAL E O 1
ATOM 8992 N N . TYR E 1 91 ? 1.042 17.537 94.629 1.00 23.32 91 TYR E N 1
ATOM 8993 C CA . TYR E 1 91 ? -0.004 17.260 93.642 1.00 24.22 91 TYR E CA 1
ATOM 8994 C C . TYR E 1 91 ? -1.139 16.314 94.049 1.00 23.36 91 TYR E C 1
ATOM 8995 O O . TYR E 1 91 ? -2.087 16.124 93.283 1.00 22.95 91 TYR E O 1
ATOM 9004 N N . SER E 1 92 ? -1.059 15.713 95.232 1.00 22.41 92 SER E N 1
ATOM 9005 C CA . SER E 1 92 ? -2.120 14.802 95.652 1.00 22.57 92 SER E CA 1
ATOM 9006 C C . SER E 1 92 ? -2.712 15.079 97.041 1.00 21.42 92 SER E C 1
ATOM 9007 O O . SER E 1 92 ? -3.337 14.215 97.645 1.00 20.88 92 SER E O 1
ATOM 9010 N N . VAL E 1 93 ? -2.496 16.284 97.545 1.00 20.39 93 VAL E N 1
ATOM 9011 C CA . VAL E 1 93 ? -3.058 16.702 98.827 1.00 21.53 93 VAL E CA 1
ATOM 9012 C C . VAL E 1 93 ? -3.506 18.109 98.488 1.00 22.34 93 VAL E C 1
ATOM 9013 O O . VAL E 1 93 ? -2.783 19.074 98.746 1.00 22.20 93 VAL E O 1
ATOM 9017 N N . ASN E 1 94 ? -4.700 18.209 97.904 1.00 21.89 94 ASN E N 1
ATOM 9018 C CA . ASN E 1 94 ? -5.218 19.481 97.432 1.00 21.76 94 ASN E CA 1
ATOM 9019 C C . ASN E 1 94 ? -6.509 20.012 98.006 1.00 22.60 94 ASN E C 1
ATOM 9020 O O . ASN E 1 94 ? -7.377 19.265 98.450 1.00 23.62 94 ASN E O 1
ATOM 9025 N N . LEU E 1 95 ? -6.623 21.332 97.957 1.00 23.00 95 LEU E N 1
ATOM 9026 C CA . LEU E 1 95 ? -7.810 22.031 98.406 1.00 23.66 95 LEU E CA 1
ATOM 9027 C C . LEU E 1 95 ? -8.400 22.712 97.175 1.00 24.18 95 LEU E C 1
ATOM 9028 O O . LEU E 1 95 ? -7.798 23.629 96.612 1.00 23.19 95 LEU E O 1
ATOM 9033 N N . PHE E 1 96 ? -9.564 22.245 96.747 1.00 23.43 96 PHE E N 1
ATOM 9034 C CA . PHE E 1 96 ? -10.233 22.818 95.593 1.00 23.85 96 PHE E CA 1
ATOM 9035 C C . PHE E 1 96 ? -11.172 23.911 96.106 1.00 25.52 96 PHE E C 1
ATOM 9036 O O . PHE E 1 96 ? -11.903 23.688 97.067 1.00 25.27 96 PHE E O 1
ATOM 9044 N N . HIS E 1 97 ? -11.137 25.095 95.498 1.00 27.11 97 HIS E N 1
ATOM 9045 C CA . HIS E 1 97 ? -12.025 26.172 95.925 1.00 29.52 97 HIS E CA 1
ATOM 9046 C C . HIS E 1 97 ? -12.461 27.109 94.812 1.00 32.39 97 HIS E C 1
ATOM 9047 O O . HIS E 1 97 ? -11.755 27.290 93.821 1.00 35.24 97 HIS E O 1
ATOM 9054 N N . THR E 1 98 ? -13.638 27.703 94.993 1.00 33.96 98 THR E N 1
ATOM 9055 C CA . THR E 1 98 ? -14.207 28.621 94.021 1.00 35.91 98 THR E CA 1
ATOM 9056 C C . THR E 1 98 ? -14.210 30.051 94.529 1.00 37.55 98 THR E C 1
ATOM 9057 O O . THR E 1 98 ? -14.986 30.874 94.055 1.00 38.32 98 THR E O 1
ATOM 9061 N N . CYS E 1 99 ? -13.347 30.340 95.497 1.00 38.62 99 CYS E N 1
ATOM 9062 C CA . CYS E 1 99 ? -13.253 31.679 96.064 1.00 40.49 99 CYS E CA 1
ATOM 9063 C C . CYS E 1 99 ? -11.933 31.781 96.805 1.00 41.06 99 CYS E C 1
ATOM 9064 O O . CYS E 1 99 ? -11.410 30.779 97.270 1.00 41.15 99 CYS E O 1
ATOM 9067 N N . PRO E 1 100 ? -11.370 32.993 96.917 1.00 41.94 100 PRO E N 1
ATOM 9068 C CA . PRO E 1 100 ? -10.097 33.143 97.629 1.00 42.61 100 PRO E CA 1
ATOM 9069 C C . PRO E 1 100 ? -10.167 32.489 99.005 1.00 42.91 100 PRO E C 1
ATOM 9070 O O . PRO E 1 100 ? -11.227 32.457 99.630 1.00 43.83 100 PRO E O 1
ATOM 9074 N N . LEU E 1 101 ? -9.039 31.968 99.470 1.00 42.87 101 LEU E N 1
ATOM 9075 C CA . LEU E 1 101 ? -8.982 31.298 100.764 1.00 43.40 101 LEU E CA 1
ATOM 9076 C C . LEU E 1 101 ? -9.633 32.045 101.930 1.00 43.78 101 LEU E C 1
ATOM 9077 O O . LEU E 1 101 ? -10.327 31.440 102.746 1.00 43.01 101 LEU E O 1
ATOM 9082 N N . PRO E 1 102 ? -9.418 33.368 102.030 1.00 45.35 102 PRO E N 1
ATOM 9083 C CA . PRO E 1 102 ? -10.013 34.134 103.131 1.00 46.57 102 PRO E CA 1
ATOM 9084 C C . PRO E 1 102 ? -11.535 34.148 103.099 1.00 47.73 102 PRO E C 1
ATOM 9085 O O . PRO E 1 102 ? -12.192 34.240 104.137 1.00 48.55 102 PRO E O 1
ATOM 9089 N N . GLU E 1 103 ? -12.087 34.055 101.897 1.00 47.91 103 GLU E N 1
ATOM 9090 C CA . GLU E 1 103 ? -13.530 34.079 101.712 1.00 48.05 103 GLU E CA 1
ATOM 9091 C C . GLU E 1 103 ? -14.147 32.690 101.799 1.00 47.51 103 GLU E C 1
ATOM 9092 O O . GLU E 1 103 ? -15.321 32.498 101.481 1.00 48.30 103 GLU E O 1
ATOM 9098 N N . LEU E 1 104 ? -13.350 31.722 102.230 1.00 46.04 104 LEU E N 1
ATOM 9099 C CA . LEU E 1 104 ? -13.830 30.354 102.361 1.00 44.50 104 LEU E CA 1
ATOM 9100 C C . LEU E 1 104 ? -14.745 30.294 103.584 1.00 43.44 104 LEU E C 1
ATOM 9101 O O . LEU E 1 104 ? -14.383 30.779 104.654 1.00 42.30 104 LEU E O 1
ATOM 9106 N N . ARG E 1 105 ? -15.928 29.705 103.424 1.00 42.61 105 ARG E N 1
ATOM 9107 C CA . ARG E 1 105 ? -16.888 29.619 104.522 1.00 42.28 105 ARG E CA 1
ATOM 9108 C C . ARG E 1 105 ? -17.198 28.188 104.938 1.00 40.15 105 ARG E C 1
ATOM 9109 O O . ARG E 1 105 ? -17.505 27.927 106.099 1.00 40.07 105 ARG E O 1
ATOM 9117 N N . ARG E 1 106 ? -17.139 27.262 103.990 1.00 37.87 106 ARG E N 1
ATOM 9118 C CA . ARG E 1 106 ? -17.407 25.861 104.294 1.00 36.38 106 ARG E CA 1
ATOM 9119 C C . ARG E 1 106 ? -16.584 24.941 103.404 1.00 33.70 106 ARG E C 1
ATOM 9120 O O . ARG E 1 106 ? -16.593 25.061 102.177 1.00 33.17 106 ARG E O 1
ATOM 9128 N N . VAL E 1 107 ? -15.876 24.020 104.050 1.00 29.88 107 VAL E N 1
ATOM 9129 C CA . VAL E 1 107 ? -15.003 23.082 103.366 1.00 27.06 107 VAL E CA 1
ATOM 9130 C C . VAL E 1 107 ? -15.364 21.640 103.664 1.00 25.81 107 VAL E C 1
ATOM 9131 O O . VAL E 1 107 ? -15.613 21.280 104.807 1.00 25.56 107 VAL E O 1
ATOM 9135 N N . ALA E 1 108 ? -15.370 20.819 102.621 1.00 25.03 108 ALA E N 1
ATOM 9136 C CA . ALA E 1 108 ? -15.691 19.407 102.745 1.00 27.03 108 ALA E CA 1
ATOM 9137 C C . ALA E 1 108 ? -14.429 18.546 102.862 1.00 29.18 108 ALA E C 1
ATOM 9138 O O . ALA E 1 108 ? -13.468 18.715 102.101 1.00 30.02 108 ALA E O 1
ATOM 9140 N N . LEU E 1 109 ? -14.442 17.617 103.813 1.00 31.42 109 LEU E N 1
ATOM 9141 C CA . LEU E 1 109 ? -13.323 16.710 104.037 1.00 33.82 109 LEU E CA 1
ATOM 9142 C C . LEU E 1 109 ? -13.715 15.371 103.427 1.00 37.90 109 LEU E C 1
ATOM 9143 O O . LEU E 1 109 ? -14.335 14.536 104.076 1.00 38.91 109 LEU E O 1
ATOM 9148 N N . THR E 1 110 ? -13.341 15.184 102.167 1.00 43.24 110 THR E N 1
ATOM 9149 C CA . THR E 1 110 ? -13.681 13.993 101.399 1.00 47.71 110 THR E CA 1
ATOM 9150 C C . THR E 1 110 ? -13.409 12.617 102.006 1.00 50.01 110 THR E C 1
ATOM 9151 O O . THR E 1 110 ? -14.314 11.778 102.073 1.00 51.50 110 THR E O 1
ATOM 9155 N N . SER E 1 111 ? -12.179 12.372 102.439 1.00 51.24 111 SER E N 1
ATOM 9156 C CA . SER E 1 111 ? -11.834 11.065 102.987 1.00 53.37 111 SER E CA 1
ATOM 9157 C C . SER E 1 111 ? -11.652 11.097 104.489 1.00 53.66 111 SER E C 1
ATOM 9158 O O . SER E 1 111 ? -11.533 12.166 105.085 1.00 56.03 111 SER E O 1
ATOM 9161 N N . GLN E 1 112 ? -11.636 9.922 105.105 1.00 52.95 112 GLN E N 1
ATOM 9162 C CA . GLN E 1 112 ? -11.431 9.842 106.544 1.00 53.24 112 GLN E CA 1
ATOM 9163 C C . GLN E 1 112 ? -9.915 9.927 106.725 1.00 50.97 112 GLN E C 1
ATOM 9164 O O . GLN E 1 112 ? -9.276 8.973 107.177 1.00 52.23 112 GLN E O 1
ATOM 9170 N N . SER E 1 113 ? -9.342 11.071 106.356 1.00 46.44 113 SER E N 1
ATOM 9171 C CA . SER E 1 113 ? -7.901 11.266 106.440 1.00 42.33 113 SER E CA 1
ATOM 9172 C C . SER E 1 113 ? -7.475 12.274 107.490 1.00 39.82 113 SER E C 1
ATOM 9173 O O . SER E 1 113 ? -7.774 13.456 107.377 1.00 40.63 113 SER E O 1
ATOM 9176 N N . ALA E 1 114 ? -6.751 11.808 108.498 1.00 37.05 114 ALA E N 1
ATOM 9177 C CA . ALA E 1 114 ? -6.285 12.687 109.566 1.00 34.97 114 ALA E CA 1
ATOM 9178 C C . ALA E 1 114 ? -5.113 13.541 109.094 1.00 33.00 114 ALA E C 1
ATOM 9179 O O . ALA E 1 114 ? -4.927 14.670 109.559 1.00 31.46 114 ALA E O 1
ATOM 9189 N N . SER E 1 116 ? -4.498 14.896 106.044 1.00 27.65 116 SER E N 1
ATOM 9190 C CA . SER E 1 116 ? -4.972 16.065 105.324 1.00 28.12 116 SER E CA 1
ATOM 9191 C C . SER E 1 116 ? -5.517 17.174 106.232 1.00 27.54 116 SER E C 1
ATOM 9192 O O . SER E 1 116 ? -5.057 18.315 106.159 1.00 27.69 116 SER E O 1
ATOM 9195 N N . VAL E 1 117 ? -6.490 16.856 107.082 1.00 25.22 117 VAL E N 1
ATOM 9196 C CA . VAL E 1 117 ? -7.057 17.880 107.953 1.00 26.16 117 VAL E CA 1
ATOM 9197 C C . VAL E 1 117 ? -6.015 18.514 108.865 1.00 26.15 117 VAL E C 1
ATOM 9198 O O . VAL E 1 117 ? -6.022 19.726 109.074 1.00 26.12 117 VAL E O 1
ATOM 9202 N N . ALA E 1 118 ? -5.115 17.702 109.408 1.00 25.92 118 ALA E N 1
ATOM 9203 C CA . ALA E 1 118 ? -4.090 18.229 110.299 1.00 25.57 118 ALA E CA 1
ATOM 9204 C C . ALA E 1 118 ? -3.241 19.283 109.592 1.00 26.10 118 ALA E C 1
ATOM 9205 O O . ALA E 1 118 ? -2.949 20.333 110.159 1.00 27.58 118 ALA E O 1
ATOM 9207 N N . LEU E 1 119 ? -2.847 19.010 108.354 1.00 25.22 119 LEU E N 1
ATOM 9208 C CA . LEU E 1 119 ? -2.030 19.962 107.621 1.00 24.49 119 LEU E CA 1
ATOM 9209 C C . LEU E 1 119 ? -2.880 21.164 107.253 1.00 24.67 119 LEU E C 1
ATOM 9210 O O . LEU E 1 119 ? -2.428 22.304 107.346 1.00 25.29 119 LEU E O 1
ATOM 9215 N N . LEU E 1 120 ? -4.120 20.903 106.857 1.00 24.27 120 LEU E N 1
ATOM 9216 C CA . LEU E 1 120 ? -5.038 21.968 106.479 1.00 25.06 120 LEU E CA 1
ATOM 9217 C C . LEU E 1 120 ? -5.293 22.937 107.624 1.00 26.53 120 LEU E C 1
ATOM 9218 O O . LEU E 1 120 ? -5.391 24.146 107.409 1.00 28.30 120 LEU E O 1
ATOM 9223 N N . GLU E 1 121 ? -5.412 22.406 108.836 1.00 27.73 121 GLU E N 1
ATOM 9224 C CA . GLU E 1 121 ? -5.654 23.245 110.007 1.00 30.18 121 GLU E CA 1
ATOM 9225 C C . GLU E 1 121 ? -4.444 24.102 110.348 1.00 28.32 121 GLU E C 1
ATOM 9226 O O . GLU E 1 121 ? -4.585 25.276 110.694 1.00 28.38 121 GLU E O 1
ATOM 9232 N N . VAL E 1 122 ? -3.257 23.515 110.269 1.00 26.16 122 VAL E N 1
ATOM 9233 C CA . VAL E 1 122 ? -2.050 24.271 110.566 1.00 26.56 122 VAL E CA 1
ATOM 9234 C C . VAL E 1 122 ? -1.944 25.475 109.637 1.00 27.97 122 VAL E C 1
ATOM 9235 O O . VAL E 1 122 ? -1.537 26.554 110.055 1.00 27.64 122 VAL E O 1
ATOM 9239 N N . LEU E 1 123 ? -2.324 25.275 108.378 1.00 29.94 123 LEU E N 1
ATOM 9240 C CA . LEU E 1 123 ? -2.264 26.327 107.375 1.00 32.15 123 LEU E CA 1
ATOM 9241 C C . LEU E 1 123 ? -3.369 27.363 107.575 1.00 33.66 123 LEU E C 1
ATOM 9242 O O . LEU E 1 123 ? -3.131 28.564 107.425 1.00 34.24 123 LEU E O 1
ATOM 9247 N N . LEU E 1 124 ? -4.573 26.905 107.915 1.00 34.76 124 LEU E N 1
ATOM 9248 C CA . LEU E 1 124 ? -5.684 27.825 108.149 1.00 34.63 124 LEU E CA 1
ATOM 9249 C C . LEU E 1 124 ? -5.422 28.632 109.415 1.00 36.01 124 LEU E C 1
ATOM 9250 O O . LEU E 1 124 ? -5.612 29.847 109.437 1.00 35.94 124 LEU E O 1
ATOM 9255 N N . ARG E 1 125 ? -4.981 27.953 110.469 1.00 37.77 125 ARG E N 1
ATOM 9256 C CA . ARG E 1 125 ? -4.680 28.616 111.734 1.00 40.36 125 ARG E CA 1
ATOM 9257 C C . ARG E 1 125 ? -3.644 29.720 111.547 1.00 40.66 125 ARG E C 1
ATOM 9258 O O . ARG E 1 125 ? -3.810 30.830 112.043 1.00 40.97 125 ARG E O 1
ATOM 9266 N N . GLN E 1 126 ? -2.580 29.410 110.818 1.00 41.25 126 GLN E N 1
ATOM 9267 C CA . GLN E 1 126 ? -1.516 30.368 110.577 1.00 41.96 126 GLN E CA 1
ATOM 9268 C C . GLN E 1 126 ? -2.040 31.603 109.859 1.00 41.47 126 GLN E C 1
ATOM 9269 O O . GLN E 1 126 ? -1.618 32.721 110.151 1.00 41.10 126 GLN E O 1
ATOM 9275 N N . LYS E 1 127 ? -2.949 31.397 108.912 1.00 41.14 127 LYS E N 1
ATOM 9276 C CA . LYS E 1 127 ? -3.523 32.499 108.150 1.00 41.49 127 LYS E CA 1
ATOM 9277 C C . LYS E 1 127 ? -4.647 33.197 108.913 1.00 41.02 127 LYS E C 1
ATOM 9278 O O . LYS E 1 127 ? -5.225 34.164 108.421 1.00 40.78 127 LYS E O 1
ATOM 9284 N N . GLY E 1 128 ? -4.964 32.694 110.102 1.00 40.96 128 GLY E N 1
ATOM 9285 C CA . GLY E 1 128 ? -6.021 33.289 110.902 1.00 43.15 128 GLY E CA 1
ATOM 9286 C C . GLY E 1 128 ? -7.446 33.027 110.429 1.00 44.52 128 GLY E C 1
ATOM 9287 O O . GLY E 1 128 ? -8.384 33.653 110.920 1.00 45.75 128 GLY E O 1
ATOM 9288 N N . LEU E 1 129 ? -7.613 32.102 109.485 1.00 46.13 129 LEU E N 1
ATOM 9289 C CA . LEU E 1 129 ? -8.931 31.751 108.940 1.00 45.95 129 LEU E CA 1
ATOM 9290 C C . LEU E 1 129 ? -9.619 30.673 109.785 1.00 45.96 129 LEU E C 1
ATOM 9291 O O . LEU E 1 129 ? -8.957 29.906 110.487 1.00 45.20 129 LEU E O 1
ATOM 9296 N N . SER E 1 130 ? -10.947 30.606 109.703 1.00 46.48 130 SER E N 1
ATOM 9297 C CA . SER E 1 130 ? -11.711 29.629 110.483 1.00 46.87 130 SER E CA 1
ATOM 9298 C C . SER E 1 130 ? -12.943 29.093 109.753 1.00 45.67 130 SER E C 1
ATOM 9299 O O . SER E 1 130 ? -14.031 29.055 110.329 1.00 45.28 130 SER E O 1
ATOM 9302 N N . PRO E 1 131 ? -12.802 28.678 108.484 1.00 44.16 131 PRO E N 1
ATOM 9303 C CA . PRO E 1 131 ? -13.994 28.164 107.801 1.00 42.75 131 PRO E CA 1
ATOM 9304 C C . PRO E 1 131 ? -14.507 26.911 108.497 1.00 42.32 131 PRO E C 1
ATOM 9305 O O . PRO E 1 131 ? -13.753 26.222 109.185 1.00 41.89 131 PRO E O 1
ATOM 9309 N N . VAL E 1 132 ? -15.790 26.620 108.335 1.00 41.42 132 VAL E N 1
ATOM 9310 C CA . VAL E 1 132 ? -16.349 25.435 108.957 1.00 42.76 132 VAL E CA 1
ATOM 9311 C C . VAL E 1 132 ? -15.966 24.222 108.125 1.00 42.70 132 VAL E C 1
ATOM 9312 O O . VAL E 1 132 ? -15.952 24.280 106.901 1.00 43.39 132 VAL E O 1
ATOM 9316 N N . LEU E 1 133 ? -15.629 23.132 108.799 1.00 43.49 133 LEU E N 1
ATOM 9317 C CA . LEU E 1 133 ? -15.257 21.903 108.123 1.00 44.61 133 LEU E CA 1
ATOM 9318 C C . LEU E 1 133 ? -16.293 20.834 108.448 1.00 45.88 133 LEU E C 1
ATOM 9319 O O . LEU E 1 133 ? -16.672 20.664 109.604 1.00 46.65 133 LEU E O 1
ATOM 9324 N N . GLU E 1 134 ? -16.760 20.124 107.426 1.00 46.87 134 GLU E N 1
ATOM 9325 C CA . GLU E 1 134 ? -17.751 19.071 107.620 1.00 47.75 134 GLU E CA 1
ATOM 9326 C C . GLU E 1 134 ? -17.281 17.810 106.911 1.00 47.66 134 GLU E C 1
ATOM 9327 O O . GLU E 1 134 ? -16.621 17.877 105.879 1.00 46.27 134 GLU E O 1
ATOM 9333 N N . ARG E 1 135 ? -17.620 16.658 107.472 1.00 49.19 135 ARG E N 1
ATOM 9334 C CA . ARG E 1 135 ? -17.268 15.388 106.859 1.00 50.50 135 ARG E CA 1
ATOM 9335 C C . ARG E 1 135 ? -18.150 15.272 105.620 1.00 50.62 135 ARG E C 1
ATOM 9336 O O . ARG E 1 135 ? -19.323 15.640 105.656 1.00 50.10 135 ARG E O 1
ATOM 9344 N N . ALA E 1 136 ? -17.598 14.775 104.522 1.00 51.24 136 ALA E N 1
ATOM 9345 C CA . ALA E 1 136 ? -18.388 14.622 103.308 1.00 51.50 136 ALA E CA 1
ATOM 9346 C C . ALA E 1 136 ? -17.712 13.690 102.320 1.00 52.54 136 ALA E C 1
ATOM 9347 O O . ALA E 1 136 ? -16.524 13.389 102.449 1.00 52.41 136 ALA E O 1
ATOM 9349 N N . GLU E 1 137 ? -18.479 13.232 101.335 1.00 53.35 137 GLU E N 1
ATOM 9350 C CA . GLU E 1 137 ? -17.964 12.323 100.321 1.00 53.75 137 GLU E CA 1
ATOM 9351 C C . GLU E 1 137 ? -18.341 12.813 98.925 1.00 52.22 137 GLU E C 1
ATOM 9352 O O . GLU E 1 137 ? -19.395 13.422 98.734 1.00 51.76 137 GLU E O 1
ATOM 9358 N N . GLY E 1 138 ? -17.474 12.539 97.955 1.00 50.37 138 GLY E N 1
ATOM 9359 C CA . GLY E 1 138 ? -17.727 12.950 96.585 1.00 46.48 138 GLY E CA 1
ATOM 9360 C C . GLY E 1 138 ? -16.498 13.549 95.931 1.00 43.91 138 GLY E C 1
ATOM 9361 O O . GLY E 1 138 ? -15.471 13.734 96.582 1.00 43.76 138 GLY E O 1
ATOM 9362 N N . THR E 1 139 ? -16.585 13.835 94.638 1.00 40.12 139 THR E N 1
ATOM 9363 C CA . THR E 1 139 ? -15.461 14.436 93.944 1.00 37.65 139 THR E CA 1
ATOM 9364 C C . THR E 1 139 ? -15.426 15.899 94.345 1.00 37.25 139 THR E C 1
ATOM 9365 O O . THR E 1 139 ? -16.389 16.424 94.910 1.00 37.16 139 THR E O 1
ATOM 9369 N N . ALA E 1 140 ? -14.320 16.563 94.041 1.00 35.26 140 ALA E N 1
ATOM 9370 C CA . ALA E 1 140 ? -14.193 17.969 94.365 1.00 33.74 140 ALA E CA 1
ATOM 9371 C C . ALA E 1 140 ? -15.260 18.762 93.610 1.00 33.37 140 ALA E C 1
ATOM 9372 O O . ALA E 1 140 ? -15.950 19.599 94.188 1.00 32.99 140 ALA E O 1
ATOM 9374 N N . GLU E 1 141 ? -15.397 18.479 92.319 1.00 33.48 141 GLU E N 1
ATOM 9375 C CA . GLU E 1 141 ? -16.353 19.183 91.475 1.00 34.11 141 GLU E CA 1
ATOM 9376 C C . GLU E 1 141 ? -17.810 19.003 91.865 1.00 33.85 141 GLU E C 1
ATOM 9377 O O . GLU E 1 141 ? -18.588 19.959 91.801 1.00 33.69 141 GLU E O 1
ATOM 9383 N N . SER E 1 142 ? -18.193 17.795 92.269 1.00 32.56 142 SER E N 1
ATOM 9384 C CA . SER E 1 142 ? -19.577 17.575 92.663 1.00 32.73 142 SER E CA 1
ATOM 9385 C C . SER E 1 142 ? -19.853 18.269 93.993 1.00 33.09 142 SER E C 1
ATOM 9386 O O . SER E 1 142 ? -20.852 18.983 94.133 1.00 31.46 142 SER E O 1
ATOM 9389 N N . LEU E 1 143 ? -18.962 18.078 94.965 1.00 32.87 143 LEU E N 1
ATOM 9390 C CA . LEU E 1 143 ? -19.148 18.704 96.266 1.00 33.39 143 LEU E CA 1
ATOM 9391 C C . LEU E 1 143 ? -19.149 20.219 96.133 1.00 33.74 143 LEU E C 1
ATOM 9392 O O . LEU E 1 143 ? -19.901 20.915 96.823 1.00 35.19 143 LEU E O 1
ATOM 9397 N N . LEU E 1 144 ? -18.321 20.727 95.229 1.00 32.39 144 LEU E N 1
ATOM 9398 C CA . LEU E 1 144 ? -18.233 22.162 94.990 1.00 31.65 144 LEU E CA 1
ATOM 9399 C C . LEU E 1 144 ? -19.540 22.636 94.352 1.00 33.12 144 LEU E C 1
ATOM 9400 O O . LEU E 1 144 ? -19.936 23.800 94.495 1.00 30.50 144 LEU E O 1
ATOM 9405 N N . ALA E 1 145 ? -20.201 21.719 93.647 1.00 34.25 145 ALA E N 1
ATOM 9406 C CA . ALA E 1 145 ? -21.467 22.014 92.977 1.00 35.79 145 ALA E CA 1
ATOM 9407 C C . ALA E 1 145 ? -22.602 21.985 93.986 1.00 36.42 145 ALA E C 1
ATOM 9408 O O . ALA E 1 145 ? -23.700 22.478 93.715 1.00 37.56 145 ALA E O 1
ATOM 9410 N N . ALA E 1 146 ? -22.343 21.371 95.139 1.00 36.59 146 ALA E N 1
ATOM 9411 C CA . ALA E 1 146 ? -23.329 21.330 96.208 1.00 36.08 146 ALA E CA 1
ATOM 9412 C C . ALA E 1 146 ? -23.041 22.616 96.985 1.00 36.46 146 ALA E C 1
ATOM 9413 O O . ALA E 1 146 ? -22.771 23.653 96.380 1.00 37.43 146 ALA E O 1
ATOM 9415 N N . GLY E 1 147 ? -23.049 22.568 98.306 1.00 35.84 147 GLY E N 1
ATOM 9416 C CA . GLY E 1 147 ? -22.819 23.802 99.034 1.00 37.31 147 GLY E CA 1
ATOM 9417 C C . GLY E 1 147 ? -21.447 24.072 99.624 1.00 37.36 147 GLY E C 1
ATOM 9418 O O . GLY E 1 147 ? -21.360 24.637 100.718 1.00 38.16 147 GLY E O 1
ATOM 9419 N N . TYR E 1 148 ? -20.377 23.707 98.924 1.00 35.69 148 TYR E N 1
ATOM 9420 C CA . TYR E 1 148 ? -19.049 23.941 99.474 1.00 33.73 148 TYR E CA 1
ATOM 9421 C C . TYR E 1 148 ? -18.160 24.891 98.689 1.00 33.13 148 TYR E C 1
ATOM 9422 O O . TYR E 1 148 ? -18.109 24.829 97.464 1.00 32.46 148 TYR E O 1
ATOM 9431 N N . ASP E 1 149 ? -17.462 25.763 99.418 1.00 33.17 149 ASP E N 1
ATOM 9432 C CA . ASP E 1 149 ? -16.528 26.722 98.839 1.00 34.02 149 ASP E CA 1
ATOM 9433 C C . ASP E 1 149 ? -15.263 25.959 98.476 1.00 32.74 149 ASP E C 1
ATOM 9434 O O . ASP E 1 149 ? -14.682 26.146 97.408 1.00 32.32 149 ASP E O 1
ATOM 9439 N N . GLY E 1 150 ? -14.837 25.111 99.403 1.00 29.74 150 GLY E N 1
ATOM 9440 C CA . GLY E 1 150 ? -13.647 24.325 99.196 1.00 27.81 150 GLY E CA 1
ATOM 9441 C C . GLY E 1 150 ? -13.889 22.861 99.479 1.00 26.81 150 GLY E C 1
ATOM 9442 O O . GLY E 1 150 ? -14.865 22.495 100.135 1.00 26.53 150 GLY E O 1
ATOM 9443 N N . VAL E 1 151 ? -12.989 22.025 98.975 1.00 25.62 151 VAL E N 1
ATOM 9444 C CA . VAL E 1 151 ? -13.068 20.583 99.148 1.00 24.52 151 VAL E CA 1
ATOM 9445 C C . VAL E 1 151 ? -11.653 20.060 99.264 1.00 24.05 151 VAL E C 1
ATOM 9446 O O . VAL E 1 151 ? -10.819 20.314 98.393 1.00 24.19 151 VAL E O 1
ATOM 9450 N N . LEU E 1 152 ? -11.383 19.326 100.335 1.00 23.19 152 LEU E N 1
ATOM 9451 C CA . LEU E 1 152 ? -10.057 18.768 100.563 1.00 20.56 152 LEU E CA 1
ATOM 9452 C C . LEU E 1 152 ? -10.023 17.339 100.038 1.00 20.46 152 LEU E C 1
ATOM 9453 O O . LEU E 1 152 ? -10.913 16.548 100.324 1.00 18.47 152 LEU E O 1
ATOM 9458 N N . ARG E 1 153 ? -9.007 17.014 99.247 1.00 22.01 153 ARG E N 1
ATOM 9459 C CA . ARG E 1 153 ? -8.874 15.662 98.701 1.00 22.98 153 ARG E CA 1
ATOM 9460 C C . ARG E 1 153 ? -7.429 15.202 98.824 1.00 23.89 153 ARG E C 1
ATOM 9461 O O . ARG E 1 153 ? -6.494 16.011 98.739 1.00 25.93 153 ARG E O 1
ATOM 9469 N N . ILE E 1 154 ? -7.248 13.904 99.028 1.00 22.68 154 ILE E N 1
ATOM 9470 C CA . ILE E 1 154 ? -5.922 13.341 99.203 1.00 23.07 154 ILE E CA 1
ATOM 9471 C C . ILE E 1 154 ? -5.814 12.007 98.484 1.00 24.03 154 ILE E C 1
ATOM 9472 O O . ILE E 1 154 ? -6.785 11.264 98.415 1.00 26.81 154 ILE E O 1
ATOM 9477 N N . GLY E 1 155 ? -4.639 11.711 97.938 1.00 23.22 155 GLY E N 1
ATOM 9478 C CA . GLY E 1 155 ? -4.440 10.445 97.259 1.00 23.88 155 GLY E CA 1
ATOM 9479 C C . GLY E 1 155 ? -4.639 10.488 95.762 1.00 25.91 155 GLY E C 1
ATOM 9480 O O . GLY E 1 155 ? -4.720 11.565 95.176 1.00 27.15 155 GLY E O 1
ATOM 9481 N N . ASP E 1 156 ? -4.724 9.316 95.137 1.00 26.32 156 ASP E N 1
ATOM 9482 C CA . ASP E 1 156 ? -4.906 9.242 93.696 1.00 26.70 156 ASP E CA 1
ATOM 9483 C C . ASP E 1 156 ? -6.112 10.016 93.190 1.00 26.97 156 ASP E C 1
ATOM 9484 O O . ASP E 1 156 ? -6.051 10.615 92.121 1.00 29.44 156 ASP E O 1
ATOM 9489 N N . ASP E 1 157 ? -7.213 10.013 93.931 1.00 24.93 157 ASP E N 1
ATOM 9490 C CA . ASP E 1 157 ? -8.369 10.766 93.466 1.00 26.20 157 ASP E CA 1
ATOM 9491 C C . ASP E 1 157 ? -8.016 12.241 93.394 1.00 25.06 157 ASP E C 1
ATOM 9492 O O . ASP E 1 157 ? -8.453 12.955 92.488 1.00 24.50 157 ASP E O 1
ATOM 9497 N N . ALA E 1 158 ? -7.220 12.688 94.358 1.00 23.22 158 ALA E N 1
ATOM 9498 C CA . ALA E 1 158 ? -6.792 14.073 94.414 1.00 22.04 158 ALA E CA 1
ATOM 9499 C C . ALA E 1 158 ? -5.892 14.402 93.226 1.00 22.50 158 ALA E C 1
ATOM 9500 O O . ALA E 1 158 ? -5.924 15.518 92.716 1.00 24.00 158 ALA E O 1
ATOM 9502 N N . LEU E 1 159 ? -5.091 13.439 92.779 1.00 20.69 159 LEU E N 1
ATOM 9503 C CA . LEU E 1 159 ? -4.206 13.683 91.643 1.00 21.24 159 LEU E CA 1
ATOM 9504 C C . LEU E 1 159 ? -4.995 13.786 90.335 1.00 22.35 159 LEU E C 1
ATOM 9505 O O . LEU E 1 159 ? -4.759 14.680 89.516 1.00 21.33 159 LEU E O 1
ATOM 9510 N N . ARG E 1 160 ? -5.936 12.865 90.151 1.00 24.79 160 ARG E N 1
ATOM 9511 C CA . ARG E 1 160 ? -6.774 12.825 88.956 1.00 26.06 160 ARG E CA 1
ATOM 9512 C C . ARG E 1 160 ? -7.629 14.084 88.792 1.00 26.25 160 ARG E C 1
ATOM 9513 O O . ARG E 1 160 ? -7.682 14.672 87.703 1.00 25.87 160 ARG E O 1
ATOM 9521 N N . GLU E 1 161 ? -8.294 14.499 89.869 1.00 24.91 161 GLU E N 1
ATOM 9522 C CA . GLU E 1 161 ? -9.165 15.670 89.808 1.00 26.75 161 GLU E CA 1
ATOM 9523 C C . GLU E 1 161 ? -8.392 16.967 89.626 1.00 28.33 161 GLU E C 1
ATOM 9524 O O . GLU E 1 161 ? -8.913 17.943 89.081 1.00 29.14 161 GLU E O 1
ATOM 9530 N N . TRP E 1 162 ? -7.144 16.974 90.077 1.00 28.55 162 TRP E N 1
ATOM 9531 C CA . TRP E 1 162 ? -6.300 18.144 89.910 1.00 27.51 162 TRP E CA 1
ATOM 9532 C C . TRP E 1 162 ? -6.032 18.253 88.412 1.00 27.62 162 TRP E C 1
ATOM 9533 O O . TRP E 1 162 ? -6.123 19.332 87.820 1.00 27.05 162 TRP E O 1
ATOM 9544 N N . TYR E 1 163 ? -5.699 17.122 87.800 1.00 25.86 163 TYR E N 1
ATOM 9545 C CA . TYR E 1 163 ? -5.429 17.119 86.381 1.00 25.90 163 TYR E CA 1
ATOM 9546 C C . TYR E 1 163 ? -6.689 17.421 85.589 1.00 26.88 163 TYR E C 1
ATOM 9547 O O . TYR E 1 163 ? -6.614 17.977 84.502 1.00 26.44 163 TYR E O 1
ATOM 9556 N N . GLY E 1 164 ? -7.845 17.038 86.121 1.00 27.07 164 GLY E N 1
ATOM 9557 C CA . GLY E 1 164 ? -9.087 17.314 85.426 1.00 28.81 164 GLY E CA 1
ATOM 9558 C C . GLY E 1 164 ? -9.362 18.810 85.346 1.00 30.92 164 GLY E C 1
ATOM 9559 O O . GLY E 1 164 ? -9.776 19.321 84.314 1.00 32.50 164 GLY E O 1
ATOM 9560 N N . VAL E 1 165 ? -9.125 19.520 86.441 1.00 31.90 165 VAL E N 1
ATOM 9561 C CA . VAL E 1 165 ? -9.354 20.956 86.482 1.00 32.71 165 VAL E CA 1
ATOM 9562 C C . VAL E 1 165 ? -8.266 21.657 85.690 1.00 34.63 165 VAL E C 1
ATOM 9563 O O . VAL E 1 165 ? -8.533 22.284 84.670 1.00 35.58 165 VAL E O 1
ATOM 9567 N N . VAL E 1 166 ? -7.041 21.560 86.185 1.00 36.47 166 VAL E N 1
ATOM 9568 C CA . VAL E 1 166 ? -5.912 22.171 85.522 1.00 38.77 166 VAL E CA 1
ATOM 9569 C C . VAL E 1 166 ? -5.552 21.299 84.319 1.00 41.63 166 VAL E C 1
ATOM 9570 O O . VAL E 1 166 ? -5.906 20.124 84.288 1.00 43.63 166 VAL E O 1
ATOM 9574 N N . GLY E 1 167 ? -4.866 21.860 83.331 1.00 42.59 167 GLY E N 1
ATOM 9575 C CA . GLY E 1 167 ? -4.518 21.064 82.174 1.00 45.88 167 GLY E CA 1
ATOM 9576 C C . GLY E 1 167 ? -5.624 20.951 81.163 1.00 46.18 167 GLY E C 1
ATOM 9577 O O . GLY E 1 167 ? -6.631 21.688 81.305 1.00 46.57 167 GLY E O 1
ATOM 9578 N N . PRO E 1 168 ? -5.550 20.080 80.147 1.00 46.75 168 PRO E N 1
ATOM 9579 C CA . PRO E 1 168 ? -4.521 19.114 79.773 1.00 46.90 168 PRO E CA 1
ATOM 9580 C C . PRO E 1 168 ? -3.096 19.640 79.656 1.00 47.07 168 PRO E C 1
ATOM 9581 O O . PRO E 1 168 ? -2.851 20.848 79.648 1.00 46.56 168 PRO E O 1
ATOM 9585 N N . LEU E 1 169 ? -2.156 18.707 79.555 1.00 47.62 169 LEU E N 1
ATOM 9586 C CA . LEU E 1 169 ? -0.753 19.029 79.446 1.00 48.64 169 LEU E CA 1
ATOM 9587 C C . LEU E 1 169 ? -0.408 18.933 77.958 1.00 50.16 169 LEU E C 1
ATOM 9588 O O . LEU E 1 169 ? -1.190 18.397 77.176 1.00 50.38 169 LEU E O 1
ATOM 9593 N N . THR E 1 170 ? 0.737 19.476 77.557 1.00 53.01 170 THR E N 1
ATOM 9594 C CA . THR E 1 170 ? 1.160 19.427 76.158 1.00 55.78 170 THR E CA 1
ATOM 9595 C C . THR E 1 170 ? 2.669 19.210 76.047 1.00 57.95 170 THR E C 1
ATOM 9596 O O . THR E 1 170 ? 3.422 19.535 76.964 1.00 58.44 170 THR E O 1
ATOM 9600 N N . PRO E 1 171 ? 3.129 18.661 74.911 1.00 60.17 171 PRO E N 1
ATOM 9601 C CA . PRO E 1 171 ? 4.545 18.382 74.647 1.00 61.70 171 PRO E CA 1
ATOM 9602 C C . PRO E 1 171 ? 5.556 19.429 75.137 1.00 64.27 171 PRO E C 1
ATOM 9603 O O . PRO E 1 171 ? 6.502 19.092 75.859 1.00 63.82 171 PRO E O 1
ATOM 9607 N N . GLU E 1 172 ? 5.366 20.690 74.748 1.00 66.36 172 GLU E N 1
ATOM 9608 C CA . GLU E 1 172 ? 6.290 21.747 75.163 1.00 68.38 172 GLU E CA 1
ATOM 9609 C C . GLU E 1 172 ? 6.001 22.266 76.567 1.00 69.03 172 GLU E C 1
ATOM 9610 O O . GLU E 1 172 ? 6.851 22.918 77.179 1.00 69.33 172 GLU E O 1
ATOM 9616 N N . ARG E 1 173 ? 4.800 21.990 77.069 1.00 68.96 173 ARG E N 1
ATOM 9617 C CA . ARG E 1 173 ? 4.421 22.425 78.405 1.00 67.95 173 ARG E CA 1
ATOM 9618 C C . ARG E 1 173 ? 5.028 21.514 79.460 1.00 66.45 173 ARG E C 1
ATOM 9619 O O . ARG E 1 173 ? 5.164 20.309 79.259 1.00 66.09 173 ARG E O 1
ATOM 9627 N N . THR E 1 174 ? 5.413 22.107 80.581 1.00 65.20 174 THR E N 1
ATOM 9628 C CA . THR E 1 174 ? 5.999 21.357 81.677 1.00 63.83 174 THR E CA 1
ATOM 9629 C C . THR E 1 174 ? 4.986 21.324 82.819 1.00 62.33 174 THR E C 1
ATOM 9630 O O . THR E 1 174 ? 4.367 22.339 83.153 1.00 61.88 174 THR E O 1
ATOM 9642 N N . THR E 1 176 ? 5.478 21.189 85.795 1.00 56.03 176 THR E N 1
ATOM 9643 C CA . THR E 1 176 ? 5.981 22.079 86.828 1.00 53.51 176 THR E CA 1
ATOM 9644 C C . THR E 1 176 ? 5.523 23.526 86.594 1.00 53.54 176 THR E C 1
ATOM 9645 O O . THR E 1 176 ? 5.718 24.393 87.449 1.00 53.33 176 THR E O 1
ATOM 9649 N N . SER E 1 177 ? 4.908 23.778 85.441 1.00 52.55 177 SER E N 1
ATOM 9650 C CA . SER E 1 177 ? 4.423 25.113 85.102 1.00 52.89 177 SER E CA 1
ATOM 9651 C C . SER E 1 177 ? 3.091 25.019 84.380 1.00 52.08 177 SER E C 1
ATOM 9652 O O . SER E 1 177 ? 2.987 25.279 83.183 1.00 54.44 177 SER E O 1
ATOM 9655 N N . LEU E 1 178 ? 2.070 24.652 85.136 1.00 50.96 178 LEU E N 1
ATOM 9656 C CA . LEU E 1 178 ? 0.725 24.471 84.615 1.00 49.18 178 LEU E CA 1
ATOM 9657 C C . LEU E 1 178 ? -0.189 25.391 85.431 1.00 47.40 178 LEU E C 1
ATOM 9658 O O . LEU E 1 178 ? 0.111 25.704 86.583 1.00 47.58 178 LEU E O 1
ATOM 9663 N N . PRO E 1 179 ? -1.309 25.845 84.851 1.00 45.43 179 PRO E N 1
ATOM 9664 C CA . PRO E 1 179 ? -2.182 26.727 85.632 1.00 43.94 179 PRO E CA 1
ATOM 9665 C C . PRO E 1 179 ? -2.664 26.090 86.934 1.00 42.89 179 PRO E C 1
ATOM 9666 O O . PRO E 1 179 ? -2.675 24.870 87.072 1.00 41.48 179 PRO E O 1
ATOM 9670 N N . HIS E 1 180 ? -3.046 26.924 87.895 1.00 41.98 180 HIS E N 1
ATOM 9671 C CA . HIS E 1 180 ? -3.543 26.428 89.168 1.00 41.12 180 HIS E CA 1
ATOM 9672 C C . HIS E 1 180 ? -5.048 26.558 89.212 1.00 38.75 180 HIS E C 1
ATOM 9673 O O . HIS E 1 180 ? -5.684 26.202 90.204 1.00 37.87 180 HIS E O 1
ATOM 9680 N N . THR E 1 181 ? -5.619 27.071 88.132 1.00 36.74 181 THR E N 1
ATOM 9681 C CA . THR E 1 181 ? -7.057 27.262 88.080 1.00 37.06 181 THR E CA 1
ATOM 9682 C C . THR E 1 181 ? -7.620 26.774 86.766 1.00 36.24 181 THR E C 1
ATOM 9683 O O . THR E 1 181 ? -6.944 26.803 85.744 1.00 37.87 181 THR E O 1
ATOM 9687 N N . GLY E 1 182 ? -8.865 26.322 86.806 1.00 34.80 182 GLY E N 1
ATOM 9688 C CA . GLY E 1 182 ? -9.518 25.833 85.614 1.00 33.80 182 GLY E CA 1
ATOM 9689 C C . GLY E 1 182 ? -11.008 25.812 85.856 1.00 35.88 182 GLY E C 1
ATOM 9690 O O . GLY E 1 182 ? -11.463 25.367 86.912 1.00 34.27 182 GLY E O 1
ATOM 9691 N N . ARG E 1 183 ? -11.767 26.305 84.882 1.00 37.87 183 ARG E N 1
ATOM 9692 C CA . ARG E 1 183 ? -13.220 26.348 84.980 1.00 37.99 183 ARG E CA 1
ATOM 9693 C C . ARG E 1 183 ? -13.674 26.941 86.312 1.00 38.12 183 ARG E C 1
ATOM 9694 O O . ARG E 1 183 ? -14.568 26.416 86.975 1.00 37.98 183 ARG E O 1
ATOM 9702 N N . GLY E 1 184 ? -13.039 28.043 86.698 1.00 38.42 184 GLY E N 1
ATOM 9703 C CA . GLY E 1 184 ? -13.394 28.711 87.935 1.00 38.30 184 GLY E CA 1
ATOM 9704 C C . GLY E 1 184 ? -12.893 28.039 89.194 1.00 38.84 184 GLY E C 1
ATOM 9705 O O . GLY E 1 184 ? -13.076 28.568 90.289 1.00 40.27 184 GLY E O 1
ATOM 9706 N N . ILE E 1 185 ? -12.255 26.883 89.057 1.00 37.33 185 ILE E N 1
ATOM 9707 C CA . ILE E 1 185 ? -11.758 26.178 90.227 1.00 35.75 185 ILE E CA 1
ATOM 9708 C C . ILE E 1 185 ? -10.268 26.381 90.437 1.00 35.48 185 ILE E C 1
ATOM 9709 O O . ILE E 1 185 ? -9.476 26.311 89.498 1.00 34.47 185 ILE E O 1
ATOM 9714 N N . THR E 1 186 ? -9.893 26.651 91.679 1.00 34.71 186 THR E N 1
ATOM 9715 C CA . THR E 1 186 ? -8.491 26.830 92.013 1.00 33.59 186 THR E CA 1
ATOM 9716 C C . THR E 1 186 ? -8.023 25.634 92.831 1.00 32.06 186 THR E C 1
ATOM 9717 O O . THR E 1 186 ? -8.740 25.150 93.708 1.00 30.46 186 THR E O 1
ATOM 9721 N N . VAL E 1 187 ? -6.831 25.138 92.515 1.00 30.84 187 VAL E N 1
ATOM 9722 C CA . VAL E 1 187 ? -6.280 24.009 93.239 1.00 28.91 187 VAL E CA 1
ATOM 9723 C C . VAL E 1 187 ? -5.095 24.505 94.039 1.00 28.93 187 VAL E C 1
ATOM 9724 O O . VAL E 1 187 ? -4.112 24.993 93.487 1.00 30.99 187 VAL E O 1
ATOM 9728 N N . THR E 1 188 ? -5.198 24.399 95.353 1.00 28.52 188 THR E N 1
ATOM 9729 C CA . THR E 1 188 ? -4.123 24.835 96.219 1.00 26.42 188 THR E CA 1
ATOM 9730 C C . THR E 1 188 ? -3.422 23.603 96.745 1.00 26.02 188 THR E C 1
ATOM 9731 O O . THR E 1 188 ? -4.036 22.756 97.389 1.00 27.06 188 THR E O 1
ATOM 9735 N N . ASP E 1 189 ? -2.136 23.495 96.437 1.00 24.72 189 ASP E N 1
ATOM 9736 C CA . ASP E 1 189 ? -1.343 22.361 96.871 1.00 22.51 189 ASP E CA 1
ATOM 9737 C C . ASP E 1 189 ? -0.873 22.611 98.290 1.00 22.31 189 ASP E C 1
ATOM 9738 O O . ASP E 1 189 ? -0.070 23.512 98.536 1.00 21.68 189 ASP E O 1
ATOM 9743 N N . LEU E 1 190 ? -1.367 21.809 99.226 1.00 22.47 190 LEU E N 1
ATOM 9744 C CA . LEU E 1 190 ? -0.998 21.971 100.627 1.00 22.22 190 LEU E CA 1
ATOM 9745 C C . LEU E 1 190 ? 0.496 21.814 100.911 1.00 23.06 190 LEU E C 1
ATOM 9746 O O . LEU E 1 190 ? 1.022 22.427 101.842 1.00 22.84 190 LEU E O 1
ATOM 9751 N N . ALA E 1 191 ? 1.183 20.991 100.123 1.00 22.88 191 ALA E N 1
ATOM 9752 C CA . ALA E 1 191 ? 2.614 20.805 100.338 1.00 22.41 191 ALA E CA 1
ATOM 9753 C C . ALA E 1 191 ? 3.311 22.098 99.921 1.00 22.66 191 ALA E C 1
ATOM 9754 O O . ALA E 1 191 ? 4.282 22.523 100.543 1.00 20.66 191 ALA E O 1
ATOM 9756 N N . GLN E 1 192 ? 2.789 22.728 98.872 1.00 24.48 192 GLN E N 1
ATOM 9757 C CA . GLN E 1 192 ? 3.341 23.982 98.381 1.00 25.69 192 GLN E CA 1
ATOM 9758 C C . GLN E 1 192 ? 3.100 25.073 99.428 1.00 26.92 192 GLN E C 1
ATOM 9759 O O . GLN E 1 192 ? 3.967 25.919 99.668 1.00 27.99 192 GLN E O 1
ATOM 9765 N N . GLU E 1 193 ? 1.929 25.052 100.055 1.00 25.64 193 GLU E N 1
ATOM 9766 C CA . GLU E 1 193 ? 1.624 26.046 101.074 1.00 26.98 193 GLU E CA 1
ATOM 9767 C C . GLU E 1 193 ? 2.619 25.877 102.211 1.00 25.83 193 GLU E C 1
ATOM 9768 O O . GLU E 1 193 ? 3.159 26.848 102.731 1.00 25.59 193 GLU E O 1
ATOM 9774 N N . TRP E 1 194 ? 2.867 24.629 102.582 1.00 25.65 194 TRP E N 1
ATOM 9775 C CA . TRP E 1 194 ? 3.802 24.331 103.650 1.00 24.53 194 TRP E CA 1
ATOM 9776 C C . TRP E 1 194 ? 5.206 24.847 103.336 1.00 24.53 194 TRP E C 1
ATOM 9777 O O . TRP E 1 194 ? 5.937 25.272 104.234 1.00 25.00 194 TRP E O 1
ATOM 9788 N N . PHE E 1 195 ? 5.594 24.804 102.068 1.00 22.51 195 PHE E N 1
ATOM 9789 C CA . PHE E 1 195 ? 6.914 25.294 101.700 1.00 22.82 195 PHE E CA 1
ATOM 9790 C C . PHE E 1 195 ? 6.955 26.812 101.837 1.00 23.64 195 PHE E C 1
ATOM 9791 O O . PHE E 1 195 ? 7.898 27.377 102.390 1.00 21.85 195 PHE E O 1
ATOM 9799 N N . ASP E 1 196 ? 5.935 27.473 101.307 1.00 23.81 196 ASP E N 1
ATOM 9800 C CA . ASP E 1 196 ? 5.874 28.909 101.409 1.00 24.97 196 ASP E CA 1
ATOM 9801 C C . ASP E 1 196 ? 5.921 29.327 102.873 1.00 25.54 196 ASP E C 1
ATOM 9802 O O . ASP E 1 196 ? 6.439 30.395 103.202 1.00 26.30 196 ASP E O 1
ATOM 9807 N N . LEU E 1 197 ? 5.394 28.486 103.756 1.00 22.92 197 LEU E N 1
ATOM 9808 C CA . LEU E 1 197 ? 5.386 28.818 105.170 1.00 23.75 197 LEU E CA 1
ATOM 9809 C C . LEU E 1 197 ? 6.684 28.487 105.911 1.00 26.01 197 LEU E C 1
ATOM 9810 O O . LEU E 1 197 ? 7.166 29.276 106.728 1.00 27.33 197 LEU E O 1
ATOM 9815 N N . THR E 1 198 ? 7.254 27.323 105.632 1.00 25.53 198 THR E N 1
ATOM 9816 C CA . THR E 1 198 ? 8.452 26.912 106.336 1.00 26.24 198 THR E CA 1
ATOM 9817 C C . THR E 1 198 ? 9.718 26.890 105.491 1.00 27.25 198 THR E C 1
ATOM 9818 O O . THR E 1 198 ? 10.826 26.928 106.037 1.00 27.08 198 THR E O 1
ATOM 9822 N N . GLY E 1 199 ? 9.551 26.818 104.172 1.00 26.49 199 GLY E N 1
ATOM 9823 C CA . GLY E 1 199 ? 10.693 26.754 103.275 1.00 26.18 199 GLY E CA 1
ATOM 9824 C C . GLY E 1 199 ? 11.361 25.384 103.339 1.00 26.73 199 GLY E C 1
ATOM 9825 O O . GLY E 1 199 ? 12.468 25.202 102.838 1.00 26.86 199 GLY E O 1
ATOM 9826 N N . HIS E 1 200 ? 10.669 24.418 103.944 1.00 25.38 200 HIS E N 1
ATOM 9827 C CA . HIS E 1 200 ? 11.179 23.064 104.121 1.00 24.99 200 HIS E CA 1
ATOM 9828 C C . HIS E 1 200 ? 10.292 21.993 103.486 1.00 24.78 200 HIS E C 1
ATOM 9829 O O . HIS E 1 200 ? 9.180 22.278 103.038 1.00 24.61 200 HIS E O 1
ATOM 9836 N N . PRO E 1 201 ? 10.775 20.740 103.443 1.00 24.15 201 PRO E N 1
ATOM 9837 C CA . PRO E 1 201 ? 9.962 19.678 102.850 1.00 23.83 201 PRO E CA 1
ATOM 9838 C C . PRO E 1 201 ? 8.887 19.253 103.841 1.00 23.90 201 PRO E C 1
ATOM 9839 O O . PRO E 1 201 ? 8.895 19.681 105.001 1.00 23.36 201 PRO E O 1
ATOM 9843 N N . PHE E 1 202 ? 7.958 18.420 103.379 1.00 22.81 202 PHE E N 1
ATOM 9844 C CA . PHE E 1 202 ? 6.926 17.889 104.252 1.00 21.82 202 PHE E CA 1
ATOM 9845 C C . PHE E 1 202 ? 6.949 16.379 104.107 1.00 20.97 202 PHE E C 1
ATOM 9846 O O . PHE E 1 202 ? 7.023 15.866 102.994 1.00 21.71 202 PHE E O 1
ATOM 9854 N N . THR E 1 203 ? 6.909 15.669 105.228 1.00 21.73 203 THR E N 1
ATOM 9855 C CA . THR E 1 203 ? 6.907 14.206 105.207 1.00 22.70 203 THR E CA 1
ATOM 9856 C C . THR E 1 203 ? 5.474 13.768 105.481 1.00 21.94 203 THR E C 1
ATOM 9857 O O . THR E 1 203 ? 4.941 14.026 106.560 1.00 21.56 203 THR E O 1
ATOM 9861 N N . PHE E 1 204 ? 4.857 13.118 104.497 1.00 20.60 204 PHE E N 1
ATOM 9862 C CA . PHE E 1 204 ? 3.471 12.663 104.616 1.00 19.03 204 PHE E CA 1
ATOM 9863 C C . PHE E 1 204 ? 3.269 11.281 105.236 1.00 18.97 204 PHE E C 1
ATOM 9864 O O . PHE E 1 204 ? 2.220 11.017 105.829 1.00 19.59 204 PHE E O 1
ATOM 9872 N N . ALA E 1 205 ? 4.259 10.403 105.096 1.00 18.82 205 ALA E N 1
ATOM 9873 C CA . ALA E 1 205 ? 4.146 9.057 105.639 1.00 20.08 205 ALA E CA 1
ATOM 9874 C C . ALA E 1 205 ? 5.492 8.422 105.936 1.00 21.28 205 ALA E C 1
ATOM 9875 O O . ALA E 1 205 ? 6.524 8.850 105.419 1.00 21.50 205 ALA E O 1
ATOM 9877 N N . VAL E 1 206 ? 5.463 7.393 106.777 1.00 22.01 206 VAL E N 1
ATOM 9878 C CA . VAL E 1 206 ? 6.660 6.653 107.152 1.00 23.14 206 VAL E CA 1
ATOM 9879 C C . VAL E 1 206 ? 6.301 5.176 107.331 1.00 25.21 206 VAL E C 1
ATOM 9880 O O . VAL E 1 206 ? 5.136 4.796 107.232 1.00 25.07 206 VAL E O 1
ATOM 9884 N N . TRP E 1 207 ? 7.314 4.350 107.571 1.00 28.47 207 TRP E N 1
ATOM 9885 C CA . TRP E 1 207 ? 7.128 2.922 107.793 1.00 30.26 207 TRP E CA 1
ATOM 9886 C C . TRP E 1 207 ? 7.334 2.667 109.279 1.00 32.51 207 TRP E C 1
ATOM 9887 O O . TRP E 1 207 ? 8.455 2.436 109.740 1.00 31.96 207 TRP E O 1
ATOM 9898 N N . ALA E 1 208 ? 6.233 2.732 110.023 1.00 35.15 208 ALA E N 1
ATOM 9899 C CA . ALA E 1 208 ? 6.248 2.545 111.469 1.00 37.39 208 ALA E CA 1
ATOM 9900 C C . ALA E 1 208 ? 5.977 1.112 111.918 1.00 38.64 208 ALA E C 1
ATOM 9901 O O . ALA E 1 208 ? 5.256 0.357 111.260 1.00 39.03 208 ALA E O 1
ATOM 9903 N N . TYR E 1 209 ? 6.560 0.761 113.059 1.00 40.35 209 TYR E N 1
ATOM 9904 C CA . TYR E 1 209 ? 6.421 -0.562 113.655 1.00 41.88 209 TYR E CA 1
ATOM 9905 C C . TYR E 1 209 ? 6.467 -0.406 115.177 1.00 43.21 209 TYR E C 1
ATOM 9906 O O . TYR E 1 209 ? 7.007 0.578 115.685 1.00 42.06 209 TYR E O 1
ATOM 9915 N N . ARG E 1 210 ? 5.900 -1.369 115.900 1.00 45.83 210 ARG E N 1
ATOM 9916 C CA . ARG E 1 210 ? 5.906 -1.312 117.360 1.00 47.23 210 ARG E CA 1
ATOM 9917 C C . ARG E 1 210 ? 7.337 -1.423 117.870 1.00 47.23 210 ARG E C 1
ATOM 9918 O O . ARG E 1 210 ? 8.038 -2.379 117.553 1.00 48.28 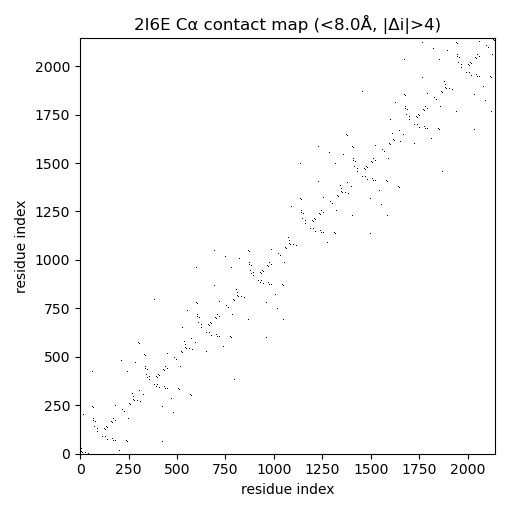210 ARG E O 1
ATOM 9926 N N . LYS E 1 211 ? 7.765 -0.442 118.657 1.00 46.96 211 LYS E N 1
ATOM 9927 C CA . LYS E 1 211 ? 9.116 -0.427 119.207 1.00 47.47 211 LYS E CA 1
ATOM 9928 C C . LYS E 1 211 ? 9.581 -1.781 119.759 1.00 49.87 211 LYS E C 1
ATOM 9929 O O . LYS E 1 211 ? 10.772 -2.100 119.720 1.00 50.15 211 LYS E O 1
ATOM 9935 N N . ASP E 1 212 ? 8.641 -2.572 120.271 1.00 52.11 212 ASP E N 1
ATOM 9936 C CA . ASP E 1 212 ? 8.958 -3.871 120.854 1.00 53.92 212 ASP E CA 1
ATOM 9937 C C . ASP E 1 212 ? 8.966 -5.019 119.851 1.00 54.60 212 ASP E C 1
ATOM 9938 O O . ASP E 1 212 ? 9.168 -6.174 120.233 1.00 55.73 212 ASP E O 1
ATOM 9943 N N . ASN E 1 213 ? 8.743 -4.712 118.577 1.00 53.60 213 ASN E N 1
ATOM 9944 C CA . ASN E 1 213 ? 8.710 -5.749 117.549 1.00 51.70 213 ASN E CA 1
ATOM 9945 C C . ASN E 1 213 ? 9.345 -5.266 116.246 1.00 50.78 213 ASN E C 1
ATOM 9946 O O . ASN E 1 213 ? 8.687 -5.196 115.206 1.00 50.42 213 ASN E O 1
ATOM 9951 N N . PRO E 1 214 ? 10.646 -4.930 116.293 1.00 50.29 214 PRO E N 1
ATOM 9952 C CA . PRO E 1 214 ? 11.415 -4.448 115.139 1.00 50.02 214 PRO E CA 1
ATOM 9953 C C . PRO E 1 214 ? 11.286 -5.363 113.923 1.00 49.46 214 PRO E C 1
ATOM 9954 O O . PRO E 1 214 ? 10.990 -6.549 114.058 1.00 50.24 214 PRO E O 1
ATOM 9958 N N . PRO E 1 215 ? 11.501 -4.819 112.716 1.00 48.92 215 PRO E N 1
ATOM 9959 C CA . PRO E 1 215 ? 11.405 -5.610 111.486 1.00 47.64 215 PRO E CA 1
ATOM 9960 C C . PRO E 1 215 ? 12.689 -6.398 111.209 1.00 45.89 215 PRO E C 1
ATOM 9961 O O . PRO E 1 215 ? 13.792 -5.944 111.534 1.00 45.07 215 PRO E O 1
ATOM 9965 N N . PRO E 1 216 ? 12.557 -7.591 110.603 1.00 44.20 216 PRO E N 1
ATOM 9966 C CA . PRO E 1 216 ? 13.690 -8.464 110.272 1.00 43.54 216 PRO E CA 1
ATOM 9967 C C . PRO E 1 216 ? 14.565 -7.939 109.144 1.00 43.39 216 PRO E C 1
ATOM 9968 O O . PRO E 1 216 ? 14.075 -7.611 108.065 1.00 43.79 216 PRO E O 1
ATOM 9972 N N . ALA E 1 217 ? 15.865 -7.872 109.405 1.00 43.38 217 ALA E N 1
ATOM 9973 C CA . ALA E 1 217 ? 16.836 -7.385 108.431 1.00 43.51 217 ALA E CA 1
ATOM 9974 C C . ALA E 1 217 ? 16.500 -7.784 106.994 1.00 43.56 217 ALA E C 1
ATOM 9975 O O . ALA E 1 217 ? 16.583 -6.957 106.083 1.00 45.23 217 ALA E O 1
ATOM 9977 N N . ALA E 1 218 ? 16.114 -9.040 106.796 1.00 41.90 218 ALA E N 1
ATOM 9978 C CA . ALA E 1 218 ? 15.782 -9.521 105.462 1.00 41.46 218 ALA E CA 1
ATOM 9979 C C . ALA E 1 218 ? 14.753 -8.620 104.775 1.00 41.76 218 ALA E C 1
ATOM 9980 O O . ALA E 1 218 ? 14.941 -8.214 103.624 1.00 41.37 218 ALA E O 1
ATOM 9982 N N . LEU E 1 219 ? 13.667 -8.309 105.477 1.00 40.32 219 LEU E N 1
ATOM 9983 C CA . LEU E 1 219 ? 12.632 -7.453 104.910 1.00 38.23 219 LEU E CA 1
ATOM 9984 C C . LEU E 1 219 ? 13.179 -6.061 104.608 1.00 38.04 219 LEU E C 1
ATOM 9985 O O . LEU E 1 219 ? 12.832 -5.467 103.588 1.00 37.34 219 LEU E O 1
ATOM 9990 N N . LEU E 1 220 ? 14.031 -5.540 105.489 1.00 37.24 220 LEU E N 1
ATOM 9991 C CA . LEU E 1 220 ? 14.595 -4.212 105.274 1.00 37.67 220 LEU E CA 1
ATOM 9992 C C . LEU E 1 220 ? 15.442 -4.172 104.015 1.00 37.60 220 LEU E C 1
ATOM 9993 O O . LEU E 1 220 ? 15.445 -3.177 103.290 1.00 36.56 220 LEU E O 1
ATOM 9998 N N . GLN E 1 221 ? 16.167 -5.254 103.757 1.00 38.15 221 GLN E N 1
ATOM 9999 C CA . GLN E 1 221 ? 17.008 -5.324 102.571 1.00 38.15 221 GLN E CA 1
ATOM 10000 C C . GLN E 1 221 ? 16.134 -5.510 101.332 1.00 38.08 221 GLN E C 1
ATOM 10001 O O . GLN E 1 221 ? 16.359 -4.876 100.304 1.00 37.81 221 GLN E O 1
ATOM 10007 N N . ALA E 1 222 ? 15.132 -6.377 101.444 1.00 36.74 222 ALA E N 1
ATOM 10008 C CA . ALA E 1 222 ? 14.225 -6.645 100.339 1.00 36.85 222 ALA E CA 1
ATOM 10009 C C . ALA E 1 222 ? 13.492 -5.372 99.914 1.00 37.61 222 ALA E C 1
ATOM 10010 O O . ALA E 1 222 ? 13.147 -5.203 98.739 1.00 38.13 222 ALA E O 1
ATOM 10020 N N . ARG E 1 224 ? 14.756 -2.276 100.234 1.00 33.29 224 ARG E N 1
ATOM 10021 C CA . ARG E 1 224 ? 15.741 -1.414 99.602 1.00 32.62 224 ARG E CA 1
ATOM 10022 C C . ARG E 1 224 ? 16.067 -1.905 98.191 1.00 32.19 224 ARG E C 1
ATOM 10023 O O . ARG E 1 224 ? 16.448 -1.118 97.326 1.00 32.53 224 ARG E O 1
ATOM 10031 N N . GLU E 1 225 ? 15.904 -3.205 97.963 1.00 31.90 225 GLU E N 1
ATOM 10032 C CA . GLU E 1 225 ? 16.152 -3.791 96.649 1.00 31.15 225 GLU E CA 1
ATOM 10033 C C . GLU E 1 225 ? 15.066 -3.244 95.736 1.00 29.81 225 GLU E C 1
ATOM 10034 O O . GLU E 1 225 ? 15.331 -2.752 94.634 1.00 28.94 225 GLU E O 1
ATOM 10040 N N . ALA E 1 226 ? 13.828 -3.357 96.213 1.00 27.05 226 ALA E N 1
ATOM 10041 C CA . ALA E 1 226 ? 12.668 -2.910 95.460 1.00 24.80 226 ALA E CA 1
ATOM 10042 C C . ALA E 1 226 ? 12.769 -1.438 95.099 1.00 23.51 226 ALA E C 1
ATOM 10043 O O . ALA E 1 226 ? 12.564 -1.063 93.942 1.00 21.90 226 ALA E O 1
ATOM 10045 N N . ARG E 1 227 ? 13.094 -0.605 96.084 1.00 22.95 227 ARG E N 1
ATOM 10046 C CA . ARG E 1 227 ? 13.218 0.822 95.834 1.00 22.70 227 ARG E CA 1
ATOM 10047 C C . ARG E 1 227 ? 14.224 1.124 94.714 1.00 22.78 227 ARG E C 1
ATOM 10048 O O . ARG E 1 227 ? 13.921 1.899 93.798 1.00 23.16 227 ARG E O 1
ATOM 10056 N N . ARG E 1 228 ? 15.407 0.519 94.766 1.00 20.77 228 ARG E N 1
ATOM 10057 C CA . ARG E 1 228 ? 16.384 0.763 93.711 1.00 22.58 228 ARG E CA 1
ATOM 10058 C C . ARG E 1 228 ? 15.789 0.421 92.345 1.00 21.71 228 ARG E C 1
ATOM 10059 O O . ARG E 1 228 ? 15.960 1.170 91.382 1.00 22.79 228 ARG E O 1
ATOM 10067 N N . ARG E 1 229 ? 15.087 -0.705 92.262 1.00 18.75 229 ARG E N 1
ATOM 10068 C CA . ARG E 1 229 ? 14.477 -1.113 90.999 1.00 18.02 229 ARG E CA 1
ATOM 10069 C C . ARG E 1 229 ? 13.453 -0.089 90.514 1.00 17.13 229 ARG E C 1
ATOM 10070 O O . ARG E 1 229 ? 13.510 0.350 89.358 1.00 16.76 229 ARG E O 1
ATOM 10078 N N . GLY E 1 230 ? 12.536 0.303 91.396 1.00 14.29 230 GLY E N 1
ATOM 10079 C CA . GLY E 1 230 ? 11.530 1.288 91.035 1.00 13.29 230 GLY E CA 1
ATOM 10080 C C . GLY E 1 230 ? 12.133 2.591 90.542 1.00 16.10 230 GLY E C 1
ATOM 10081 O O . GLY E 1 230 ? 11.820 3.052 89.439 1.00 16.15 230 GLY E O 1
ATOM 10082 N N . ILE E 1 231 ? 13.008 3.183 91.355 1.00 16.51 231 ILE E N 1
ATOM 10083 C CA . ILE E 1 231 ? 13.669 4.437 91.002 1.00 16.69 231 ILE E CA 1
ATOM 10084 C C . ILE E 1 231 ? 14.478 4.304 89.706 1.00 18.69 231 ILE E C 1
ATOM 10085 O O . ILE E 1 231 ? 14.604 5.266 88.940 1.00 17.56 231 ILE E O 1
ATOM 10090 N N . GLY E 1 232 ? 15.014 3.110 89.458 1.00 18.34 232 GLY E N 1
ATOM 10091 C CA . GLY E 1 232 ? 15.798 2.897 88.254 1.00 19.26 232 GLY E CA 1
ATOM 10092 C C . GLY E 1 232 ? 14.984 2.694 86.984 1.00 19.93 232 GLY E C 1
ATOM 10093 O O . GLY E 1 232 ? 15.524 2.808 85.880 1.00 18.49 232 GLY E O 1
ATOM 10094 N N . HIS E 1 233 ? 13.691 2.397 87.135 1.00 20.78 233 HIS E N 1
ATOM 10095 C CA . HIS E 1 233 ? 12.805 2.162 85.988 1.00 19.79 233 HIS E CA 1
ATOM 10096 C C . HIS E 1 233 ? 11.450 2.863 86.155 1.00 20.40 233 HIS E C 1
ATOM 10097 O O . HIS E 1 233 ? 10.380 2.266 86.004 1.00 19.39 233 HIS E O 1
ATOM 10104 N N . LEU E 1 234 ? 11.527 4.156 86.446 1.00 21.07 234 LEU E N 1
ATOM 10105 C CA . LEU E 1 234 ? 10.361 5.001 86.666 1.00 22.07 234 LEU E CA 1
ATOM 10106 C C . LEU E 1 234 ? 9.322 5.018 85.542 1.00 22.04 234 LEU E C 1
ATOM 10107 O O . LEU E 1 234 ? 8.132 5.164 85.809 1.00 20.75 234 LEU E O 1
ATOM 10112 N N . ALA E 1 235 ? 9.756 4.883 84.290 1.00 22.18 235 ALA E N 1
ATOM 10113 C CA . ALA E 1 235 ? 8.805 4.896 83.179 1.00 21.47 235 ALA E CA 1
ATOM 10114 C C . ALA E 1 235 ? 7.919 3.652 83.207 1.00 21.54 235 ALA E C 1
ATOM 10115 O O . ALA E 1 235 ? 6.711 3.740 82.961 1.00 18.83 235 ALA E O 1
ATOM 10117 N N . GLU E 1 236 ? 8.516 2.499 83.511 1.00 22.38 236 GLU E N 1
ATOM 10118 C CA . GLU E 1 236 ? 7.745 1.260 83.570 1.00 24.15 236 GLU E CA 1
ATOM 10119 C C . GLU E 1 236 ? 6.821 1.311 84.777 1.00 23.50 236 GLU E C 1
ATOM 10120 O O . GLU E 1 236 ? 5.653 0.929 84.690 1.00 24.71 236 GLU E O 1
ATOM 10126 N N . VAL E 1 237 ? 7.339 1.789 85.902 1.00 23.29 237 VAL E N 1
ATOM 10127 C CA . VAL E 1 237 ? 6.532 1.885 87.111 1.00 24.14 237 VAL E CA 1
ATOM 10128 C C . VAL E 1 237 ? 5.310 2.767 86.871 1.00 26.02 237 VAL E C 1
ATOM 10129 O O . VAL E 1 237 ? 4.199 2.420 87.268 1.00 25.92 237 VAL E O 1
ATOM 10133 N N . SER E 1 238 ? 5.517 3.895 86.203 1.00 27.98 238 SER E N 1
ATOM 10134 C CA . SER E 1 238 ? 4.436 4.827 85.922 1.00 31.08 238 SER E CA 1
ATOM 10135 C C . SER E 1 238 ? 3.298 4.257 85.082 1.00 33.91 238 SER E C 1
ATOM 10136 O O . SER E 1 238 ? 2.126 4.482 85.379 1.00 36.04 238 SER E O 1
ATOM 10139 N N . GLN E 1 239 ? 3.650 3.526 84.031 1.00 36.09 239 GLN E N 1
ATOM 10140 C CA . GLN E 1 239 ? 2.671 2.952 83.118 1.00 37.04 239 GLN E CA 1
ATOM 10141 C C . GLN E 1 239 ? 1.400 2.353 83.694 1.00 36.66 239 GLN E C 1
ATOM 10142 O O . GLN E 1 239 ? 0.310 2.886 83.481 1.00 34.61 239 GLN E O 1
ATOM 10148 N N . ARG E 1 240 ? 1.532 1.237 84.401 1.00 36.63 240 ARG E N 1
ATOM 10149 C CA . ARG E 1 240 ? 0.360 0.584 84.960 1.00 39.55 240 ARG E CA 1
ATOM 10150 C C . ARG E 1 240 ? -0.520 1.519 85.781 1.00 38.43 240 ARG E C 1
ATOM 10151 O O . ARG E 1 240 ? -1.747 1.520 85.636 1.00 40.21 240 ARG E O 1
ATOM 10159 N N . HIS E 1 241 ? 0.100 2.321 86.637 1.00 35.14 241 HIS E N 1
ATOM 10160 C CA . HIS E 1 241 ? -0.649 3.249 87.469 1.00 30.02 241 HIS E CA 1
ATOM 10161 C C . HIS E 1 241 ? -1.290 4.359 86.635 1.00 29.65 241 HIS E C 1
ATOM 10162 O O . HIS E 1 241 ? -2.400 4.813 86.937 1.00 29.52 241 HIS E O 1
ATOM 10169 N N . ALA E 1 242 ? -0.599 4.791 85.585 1.00 26.86 242 ALA E N 1
ATOM 10170 C CA . ALA E 1 242 ? -1.138 5.824 84.711 1.00 27.93 242 ALA E CA 1
ATOM 10171 C C . ALA E 1 242 ? -2.382 5.258 84.018 1.00 28.45 242 ALA E C 1
ATOM 10172 O O . ALA E 1 242 ? -3.405 5.930 83.888 1.00 28.13 242 ALA E O 1
ATOM 10174 N N . GLU E 1 243 ? -2.282 4.014 83.568 1.00 28.31 243 GLU E N 1
ATOM 10175 C CA . GLU E 1 243 ? -3.398 3.367 82.906 1.00 28.89 243 GLU E CA 1
ATOM 10176 C C . GLU E 1 243 ? -4.580 3.234 83.858 1.00 28.69 243 GLU E C 1
ATOM 10177 O O . GLU E 1 243 ? -5.683 3.660 83.541 1.00 26.85 243 GLU E O 1
ATOM 10183 N N . LYS E 1 244 ? -4.347 2.653 85.029 1.00 29.46 244 LYS E N 1
ATOM 10184 C CA . LYS E 1 244 ? -5.419 2.481 86.000 1.00 32.09 244 LYS E CA 1
ATOM 10185 C C . LYS E 1 244 ? -6.003 3.816 86.470 1.00 31.35 244 LYS E C 1
ATOM 10186 O O . LYS E 1 244 ? -7.158 3.873 86.886 1.00 30.43 244 LYS E O 1
ATOM 10192 N N . LEU E 1 245 ? -5.221 4.890 86.381 1.00 30.05 245 LEU E N 1
ATOM 10193 C CA . LEU E 1 245 ? -5.695 6.203 86.816 1.00 28.80 245 LEU E CA 1
ATOM 10194 C C . LEU E 1 245 ? -6.243 7.075 85.688 1.00 27.91 245 LEU E C 1
ATOM 10195 O O . LEU E 1 245 ? -6.774 8.164 85.930 1.00 28.06 245 LEU E O 1
ATOM 10200 N N . GLY E 1 246 ? -6.116 6.602 84.457 1.00 25.60 246 GLY E N 1
ATOM 10201 C CA . GLY E 1 246 ? -6.598 7.382 83.331 1.00 23.30 246 GLY E CA 1
ATOM 10202 C C . GLY E 1 246 ? -5.804 8.661 83.150 1.00 22.84 246 GLY E C 1
ATOM 10203 O O . GLY E 1 246 ? -6.348 9.682 82.746 1.00 23.95 246 GLY E O 1
ATOM 10204 N N . LEU E 1 247 ? -4.509 8.614 83.442 1.00 21.70 247 LEU E N 1
ATOM 10205 C CA . LEU E 1 247 ? -3.660 9.797 83.305 1.00 21.49 247 LEU E CA 1
ATOM 10206 C C . LEU E 1 247 ? -2.490 9.582 82.356 1.00 20.57 247 LEU E C 1
ATOM 10207 O O . LEU E 1 247 ? -2.091 8.450 82.084 1.00 21.59 247 LEU E O 1
ATOM 10212 N N . PRO E 1 248 ? -1.931 10.676 81.827 1.00 19.27 248 PRO E N 1
ATOM 10213 C CA . PRO E 1 248 ? -0.790 10.532 80.922 1.00 20.92 248 PRO E CA 1
ATOM 10214 C C . PRO E 1 248 ? 0.395 9.943 81.705 1.00 22.24 248 PRO E C 1
ATOM 10215 O O . PRO E 1 248 ? 0.556 10.205 82.901 1.00 22.52 248 PRO E O 1
ATOM 10219 N N . GLU E 1 249 ? 1.210 9.139 81.034 1.00 24.52 249 GLU E N 1
ATOM 10220 C CA . GLU E 1 249 ? 2.367 8.521 81.673 1.00 25.25 249 GLU E CA 1
ATOM 10221 C C . GLU E 1 249 ? 3.293 9.579 82.257 1.00 24.28 249 GLU E C 1
ATOM 10222 O O . GLU E 1 249 ? 3.879 9.374 83.319 1.00 22.23 249 GLU E O 1
ATOM 10228 N N . ARG E 1 250 ? 3.413 10.716 81.575 1.00 23.99 250 ARG E N 1
ATOM 10229 C CA . ARG E 1 250 ? 4.306 11.760 82.057 1.00 24.72 250 ARG E CA 1
ATOM 10230 C C . ARG E 1 250 ? 3.827 12.437 83.342 1.00 23.83 250 ARG E C 1
ATOM 10231 O O . ARG E 1 250 ? 4.640 12.888 84.144 1.00 22.59 250 ARG E O 1
ATOM 10239 N N . VAL E 1 251 ? 2.517 12.515 83.540 1.00 22.30 251 VAL E N 1
ATOM 10240 C CA . VAL E 1 251 ? 2.003 13.132 84.751 1.00 22.22 251 VAL E CA 1
ATOM 10241 C C . VAL E 1 251 ? 2.399 12.264 85.948 1.00 22.95 251 VAL E C 1
ATOM 10242 O O . VAL E 1 251 ? 2.887 12.773 86.967 1.00 23.95 251 VAL E O 1
ATOM 10246 N N . VAL E 1 252 ? 2.198 10.954 85.817 1.00 20.31 252 VAL E N 1
ATOM 10247 C CA . VAL E 1 252 ? 2.543 10.019 86.881 1.00 18.00 252 VAL E CA 1
ATOM 10248 C C . VAL E 1 252 ? 4.064 9.959 87.047 1.00 18.28 252 VAL E C 1
ATOM 10249 O O . VAL E 1 252 ? 4.586 9.882 88.172 1.00 16.61 252 VAL E O 1
ATOM 10253 N N . GLN E 1 253 ? 4.782 10.021 85.930 1.00 17.26 253 GLN E N 1
ATOM 10254 C CA . GLN E 1 253 ? 6.231 9.948 86.009 1.00 19.30 253 GLN E CA 1
ATOM 10255 C C . GLN E 1 253 ? 6.814 11.104 86.811 1.00 20.25 253 GLN E C 1
ATOM 10256 O O . GLN E 1 253 ? 7.618 10.889 87.718 1.00 18.91 253 GLN E O 1
ATOM 10262 N N . HIS E 1 254 ? 6.420 12.329 86.485 1.00 21.15 254 HIS E N 1
ATOM 10263 C CA . HIS E 1 254 ? 6.938 13.461 87.230 1.00 22.17 254 HIS E CA 1
ATOM 10264 C C . HIS E 1 254 ? 6.511 13.353 88.696 1.00 22.35 254 HIS E C 1
ATOM 10265 O O . HIS E 1 254 ? 7.309 13.604 89.610 1.00 20.52 254 HIS E O 1
ATOM 10272 N N . TYR E 1 255 ? 5.251 12.966 88.899 1.00 20.47 255 TYR E N 1
ATOM 10273 C CA . TYR E 1 255 ? 4.673 12.790 90.228 1.00 19.10 255 TYR E CA 1
ATOM 10274 C C . TYR E 1 255 ? 5.579 11.913 91.111 1.00 19.12 255 TYR E C 1
ATOM 10275 O O . TYR E 1 255 ? 5.882 12.268 92.256 1.00 19.09 255 TYR E O 1
ATOM 10284 N N . LEU E 1 256 ? 6.014 10.773 90.582 1.00 17.00 256 LEU E N 1
ATOM 10285 C CA . LEU E 1 256 ? 6.868 9.875 91.351 1.00 16.73 256 LEU E CA 1
ATOM 10286 C C . LEU E 1 256 ? 8.280 10.418 91.532 1.00 15.14 256 LEU E C 1
ATOM 10287 O O . LEU E 1 256 ? 8.895 10.266 92.591 1.00 14.30 256 LEU E O 1
ATOM 10292 N N . TRP E 1 257 ? 8.784 11.073 90.500 1.00 14.52 257 TRP E N 1
ATOM 10293 C CA . TRP E 1 257 ? 10.113 11.640 90.547 1.00 15.88 257 TRP E CA 1
ATOM 10294 C C . TRP E 1 257 ? 10.202 12.755 91.586 1.00 17.64 257 TRP E C 1
ATOM 10295 O O . TRP E 1 257 ? 11.259 13.021 92.158 1.00 16.15 257 TRP E O 1
ATOM 10306 N N . ASN E 1 258 ? 9.069 13.391 91.839 1.00 18.76 258 ASN E N 1
ATOM 10307 C CA . ASN E 1 258 ? 8.999 14.492 92.780 1.00 18.48 258 ASN E CA 1
ATOM 10308 C C . ASN E 1 258 ? 9.047 14.049 94.246 1.00 18.76 258 ASN E C 1
ATOM 10309 O O . ASN E 1 258 ? 9.259 14.860 95.137 1.00 18.88 258 ASN E O 1
ATOM 10314 N N . PHE E 1 259 ? 8.870 12.762 94.502 1.00 18.33 259 PHE E N 1
ATOM 10315 C CA . PHE E 1 259 ? 8.894 12.272 95.877 1.00 18.87 259 PHE E CA 1
ATOM 10316 C C . PHE E 1 259 ? 10.274 11.988 96.462 1.00 19.71 259 PHE E C 1
ATOM 10317 O O . PHE E 1 259 ? 11.171 11.475 95.785 1.00 20.24 259 PHE E O 1
ATOM 10325 N N . ARG E 1 260 ? 10.426 12.321 97.737 1.00 18.04 260 ARG E N 1
ATOM 10326 C CA . ARG E 1 260 ? 11.665 12.070 98.453 1.00 17.08 260 ARG E CA 1
ATOM 10327 C C . ARG E 1 260 ? 11.378 10.815 99.294 1.00 17.90 260 ARG E C 1
ATOM 10328 O O . ARG E 1 260 ? 10.517 10.805 100.192 1.00 15.40 260 ARG E O 1
ATOM 10336 N N . TYR E 1 261 ? 12.108 9.750 98.990 1.00 17.04 261 TYR E N 1
ATOM 10337 C CA . TYR E 1 261 ? 11.871 8.478 99.644 1.00 18.92 261 TYR E CA 1
ATOM 10338 C C . TYR E 1 261 ? 12.767 8.022 100.776 1.00 20.22 261 TYR E C 1
ATOM 10339 O O . TYR E 1 261 ? 12.421 7.055 101.467 1.00 19.56 261 TYR E O 1
ATOM 10348 N N . HIS E 1 262 ? 13.891 8.702 100.990 1.00 19.59 262 HIS E N 1
ATOM 10349 C CA . HIS E 1 262 ? 14.831 8.259 102.014 1.00 20.52 262 HIS E CA 1
ATOM 10350 C C . HIS E 1 262 ? 14.778 8.839 103.433 1.00 21.20 262 HIS E C 1
ATOM 10351 O O . HIS E 1 262 ? 15.637 8.527 104.259 1.00 20.68 262 HIS E O 1
ATOM 10358 N N . LEU E 1 263 ? 13.773 9.654 103.730 1.00 22.57 263 LEU E N 1
ATOM 10359 C CA . LEU E 1 263 ? 13.651 10.245 105.063 1.00 23.60 263 LEU E CA 1
ATOM 10360 C C . LEU E 1 263 ? 14.994 10.829 105.510 1.00 24.19 263 LEU E C 1
ATOM 10361 O O . LEU E 1 263 ? 15.507 10.503 106.580 1.00 22.40 263 LEU E O 1
ATOM 10366 N N . GLU E 1 264 ? 15.564 11.688 104.677 1.00 23.91 264 GLU E N 1
ATOM 10367 C CA . GLU E 1 264 ? 16.839 12.294 104.997 1.00 24.99 264 GLU E CA 1
ATOM 10368 C C . GLU E 1 264 ? 16.646 13.417 106.018 1.00 25.03 264 GLU E C 1
ATOM 10369 O O . GLU E 1 264 ? 15.520 13.700 106.427 1.00 25.36 264 GLU E O 1
ATOM 10375 N N . ALA E 1 265 ? 17.740 14.053 106.431 1.00 23.70 265 ALA E N 1
ATOM 10376 C CA . ALA E 1 265 ? 17.669 15.116 107.423 1.00 21.24 265 ALA E CA 1
ATOM 10377 C C . ALA E 1 265 ? 16.613 16.173 107.114 1.00 21.52 265 ALA E C 1
ATOM 10378 O O . ALA E 1 265 ? 15.805 16.511 107.977 1.00 20.96 265 ALA E O 1
ATOM 10380 N N . PRO E 1 266 ? 16.599 16.707 105.878 1.00 20.40 266 PRO E N 1
ATOM 10381 C CA . PRO E 1 266 ? 15.603 17.729 105.526 1.00 19.28 266 PRO E CA 1
ATOM 10382 C C . PRO E 1 266 ? 14.160 17.254 105.743 1.00 21.00 266 PRO E C 1
ATOM 10383 O O . PRO E 1 266 ? 13.283 18.035 106.133 1.00 20.36 266 PRO E O 1
ATOM 10387 N N . ASP E 1 267 ? 13.915 15.972 105.496 1.00 19.79 267 ASP E N 1
ATOM 10388 C CA . ASP E 1 267 ? 12.582 15.430 105.673 1.00 20.80 267 ASP E CA 1
ATOM 10389 C C . ASP E 1 267 ? 12.253 15.276 107.158 1.00 22.18 267 ASP E C 1
ATOM 10390 O O . ASP E 1 267 ? 11.126 15.549 107.586 1.00 19.04 267 ASP E O 1
ATOM 10395 N N . ARG E 1 268 ? 13.240 14.852 107.943 1.00 22.49 268 ARG E N 1
ATOM 10396 C CA . ARG E 1 268 ? 13.039 14.691 109.378 1.00 24.95 268 ARG E CA 1
ATOM 10397 C C . ARG E 1 268 ? 12.703 16.079 109.917 1.00 24.34 268 ARG E C 1
ATOM 10398 O O . ARG E 1 268 ? 11.872 16.236 110.811 1.00 24.63 268 ARG E O 1
ATOM 10406 N N . LEU E 1 269 ? 13.352 17.086 109.343 1.00 23.45 269 LEU E N 1
ATOM 10407 C CA . LEU E 1 269 ? 13.156 18.464 109.756 1.00 23.44 269 LEU E CA 1
ATOM 10408 C C . LEU E 1 269 ? 11.711 18.871 109.576 1.00 24.94 269 LEU E C 1
ATOM 10409 O O . LEU E 1 269 ? 11.057 19.308 110.527 1.00 26.82 269 LEU E O 1
ATOM 10414 N N . GLY E 1 270 ? 11.213 18.735 108.351 1.00 23.72 270 GLY E N 1
ATOM 10415 C CA . GLY E 1 270 ? 9.839 19.100 108.091 1.00 21.70 270 GLY E CA 1
ATOM 10416 C C . GLY E 1 270 ? 8.903 18.320 108.993 1.00 22.19 270 GLY E C 1
ATOM 10417 O O . GLY E 1 270 ? 7.895 18.856 109.453 1.00 22.05 270 GLY E O 1
ATOM 10418 N N . LEU E 1 271 ? 9.246 17.061 109.258 1.00 20.74 271 LEU E N 1
ATOM 10419 C CA . LEU E 1 271 ? 8.423 16.199 110.095 1.00 21.85 271 LEU E CA 1
ATOM 10420 C C . LEU E 1 271 ? 8.346 16.755 111.508 1.00 24.16 271 LEU E C 1
ATOM 10421 O O . LEU E 1 271 ? 7.254 16.936 112.060 1.00 24.20 271 LEU E O 1
ATOM 10426 N N . ARG E 1 272 ? 9.504 17.036 112.093 1.00 25.59 272 ARG E N 1
ATOM 10427 C CA . ARG E 1 272 ? 9.525 17.572 113.445 1.00 27.64 272 ARG E CA 1
ATOM 10428 C C . ARG E 1 272 ? 8.803 18.913 113.505 1.00 27.95 272 ARG E C 1
ATOM 10429 O O . ARG E 1 272 ? 8.013 19.148 114.420 1.00 28.38 272 ARG E O 1
ATOM 10437 N N . GLU E 1 273 ? 9.053 19.788 112.535 1.00 26.77 273 GLU E N 1
ATOM 10438 C CA . GLU E 1 273 ? 8.378 21.073 112.544 1.00 28.44 273 GLU E CA 1
ATOM 10439 C C . GLU E 1 273 ? 6.882 20.832 112.584 1.00 29.36 273 GLU E C 1
ATOM 10440 O O . GLU E 1 273 ? 6.180 21.406 113.417 1.00 30.09 273 GLU E O 1
ATOM 10446 N N . PHE E 1 274 ? 6.399 19.971 111.688 1.00 29.91 274 PHE E N 1
ATOM 10447 C CA . PHE E 1 274 ? 4.972 19.663 111.621 1.00 29.43 274 PHE E CA 1
ATOM 10448 C C . PHE E 1 274 ? 4.475 19.055 112.923 1.00 28.65 274 PHE E C 1
ATOM 10449 O O . PHE E 1 274 ? 3.474 19.502 113.477 1.00 27.04 274 PHE E O 1
ATOM 10457 N N . ALA E 1 275 ? 5.173 18.026 113.393 1.00 27.87 275 ALA E N 1
ATOM 10458 C CA . ALA E 1 275 ? 4.800 17.357 114.631 1.00 28.24 275 ALA E CA 1
ATOM 10459 C C . ALA E 1 275 ? 4.575 18.348 115.779 1.00 29.15 275 ALA E C 1
ATOM 10460 O O . ALA E 1 275 ? 3.619 18.206 116.547 1.00 29.45 275 ALA E O 1
ATOM 10462 N N . ASP E 1 276 ? 5.443 19.350 115.892 1.00 28.44 276 ASP E N 1
ATOM 10463 C CA . ASP E 1 276 ? 5.319 20.331 116.964 1.00 30.23 276 ASP E CA 1
ATOM 10464 C C . ASP E 1 276 ? 4.108 21.229 116.815 1.00 32.09 276 ASP E C 1
ATOM 10465 O O . ASP E 1 276 ? 3.409 21.497 117.788 1.00 34.61 276 ASP E O 1
ATOM 10470 N N . LEU E 1 277 ? 3.865 21.701 115.597 1.00 32.69 277 LEU E N 1
ATOM 10471 C CA . LEU E 1 277 ? 2.729 22.573 115.329 1.00 32.30 277 LEU E CA 1
ATOM 10472 C C . LEU E 1 277 ? 1.383 21.882 115.462 1.00 32.93 277 LEU E C 1
ATOM 10473 O O . LEU E 1 277 ? 0.444 22.444 116.025 1.00 34.85 277 LEU E O 1
ATOM 10478 N N . ALA E 1 278 ? 1.303 20.660 114.944 1.00 31.29 278 ALA E N 1
ATOM 10479 C CA . ALA E 1 278 ? 0.068 19.888 114.948 1.00 30.12 278 ALA E CA 1
ATOM 10480 C C . ALA E 1 278 ? -0.188 19.015 116.178 1.00 30.03 278 ALA E C 1
ATOM 10481 O O . ALA E 1 278 ? -1.340 18.802 116.555 1.00 29.64 278 ALA E O 1
ATOM 10483 N N . VAL E 1 279 ? 0.867 18.499 116.796 1.00 28.95 279 VAL E N 1
ATOM 10484 C CA . VAL E 1 279 ? 0.687 17.643 117.963 1.00 28.05 279 VAL E CA 1
ATOM 10485 C C . VAL E 1 279 ? 1.595 18.058 119.129 1.00 30.63 279 VAL E C 1
ATOM 10486 O O . VAL E 1 279 ? 2.480 17.302 119.546 1.00 31.17 279 VAL E O 1
ATOM 10490 N N . PRO E 1 280 ? 1.368 19.264 119.681 1.00 31.37 280 PRO E N 1
ATOM 10491 C CA . PRO E 1 280 ? 2.146 19.811 120.800 1.00 32.00 280 PRO E CA 1
ATOM 10492 C C . PRO E 1 280 ? 2.394 18.789 121.911 1.00 32.90 280 PRO E C 1
ATOM 10493 O O . PRO E 1 280 ? 1.463 18.126 122.372 1.00 31.90 280 PRO E O 1
ATOM 10497 N N . GLY E 1 281 ? 3.650 18.661 122.329 1.00 32.86 281 GLY E N 1
ATOM 10498 C CA . GLY E 1 281 ? 3.984 17.722 123.383 1.00 34.28 281 GLY E CA 1
ATOM 10499 C C . GLY E 1 281 ? 3.827 16.260 123.006 1.00 34.60 281 GLY E C 1
ATOM 10500 O O . GLY E 1 281 ? 3.392 15.439 123.815 1.00 36.08 281 GLY E O 1
ATOM 10501 N N . HIS E 1 282 ? 4.168 15.928 121.769 1.00 34.54 282 HIS E N 1
ATOM 10502 C CA . HIS E 1 282 ? 4.085 14.547 121.305 1.00 32.66 282 HIS E CA 1
ATOM 10503 C C . HIS E 1 282 ? 5.292 13.817 121.870 1.00 33.28 282 HIS E C 1
ATOM 10504 O O . HIS E 1 282 ? 6.276 14.451 122.261 1.00 32.17 282 HIS E O 1
ATOM 10511 N N . ALA E 1 283 ? 5.226 12.491 121.903 1.00 33.31 283 ALA E N 1
ATOM 10512 C CA . ALA E 1 283 ? 6.356 11.710 122.377 1.00 33.33 283 ALA E CA 1
ATOM 10513 C C . ALA E 1 283 ? 7.455 11.974 121.349 1.00 35.14 283 ALA E C 1
ATOM 10514 O O . ALA E 1 283 ? 7.170 12.350 120.212 1.00 35.29 283 ALA E O 1
ATOM 10516 N N . GLU E 1 284 ? 8.705 11.796 121.751 1.00 37.33 284 GLU E N 1
ATOM 10517 C CA . GLU E 1 284 ? 9.829 12.012 120.847 1.00 38.58 284 GLU E CA 1
ATOM 10518 C C . GLU E 1 284 ? 9.762 11.028 119.677 1.00 37.63 284 GLU E C 1
ATOM 10519 O O . GLU E 1 284 ? 9.383 9.864 119.843 1.00 36.16 284 GLU E O 1
ATOM 10525 N N . LEU E 1 285 ? 10.122 11.508 118.494 1.00 37.07 285 LEU E N 1
ATOM 10526 C CA . LEU E 1 285 ? 10.099 10.672 117.302 1.00 37.09 285 LEU E CA 1
ATOM 10527 C C . LEU E 1 285 ? 11.391 9.858 117.223 1.00 36.66 285 LEU E C 1
ATOM 10528 O O . LEU E 1 285 ? 12.482 10.425 117.164 1.00 36.63 285 LEU E O 1
ATOM 10533 N N . THR E 1 286 ? 11.263 8.532 117.234 1.00 36.90 286 THR E N 1
ATOM 10534 C CA . THR E 1 286 ? 12.425 7.649 117.168 1.00 38.71 286 THR E CA 1
ATOM 10535 C C . THR E 1 286 ? 12.484 6.834 115.878 1.00 39.09 286 THR E C 1
ATOM 10536 O O . THR E 1 286 ? 11.464 6.387 115.358 1.00 39.06 286 THR E O 1
ATOM 10540 N N . PHE E 1 287 ? 13.696 6.636 115.375 1.00 39.81 287 PHE E N 1
ATOM 10541 C CA . PHE E 1 287 ? 13.903 5.900 114.138 1.00 41.20 287 PHE E CA 1
ATOM 10542 C C . PHE E 1 287 ? 14.852 4.720 114.340 1.00 42.56 287 PHE E C 1
ATOM 10543 O O . PHE E 1 287 ? 14.458 3.573 114.027 1.00 43.01 287 PHE E O 1
ATOM 10551 N N . PRO F 1 16 ? 21.283 29.166 62.844 1.00 47.37 16 PRO F N 1
ATOM 10552 C CA . PRO F 1 16 ? 22.470 28.374 63.258 1.00 45.81 16 PRO F CA 1
ATOM 10553 C C . PRO F 1 16 ? 22.723 28.546 64.757 1.00 43.83 16 PRO F C 1
ATOM 10554 O O . PRO F 1 16 ? 23.775 29.036 65.163 1.00 43.97 16 PRO F O 1
ATOM 10558 N N . TYR F 1 17 ? 21.746 28.148 65.567 1.00 41.60 17 TYR F N 1
ATOM 10559 C CA . TYR F 1 17 ? 21.844 28.257 67.019 1.00 38.63 17 TYR F CA 1
ATOM 10560 C C . TYR F 1 17 ? 22.836 27.219 67.531 1.00 39.10 17 TYR F C 1
ATOM 10561 O O . TYR F 1 17 ? 22.619 26.018 67.365 1.00 39.19 17 TYR F O 1
ATOM 10570 N N . ARG F 1 18 ? 23.914 27.690 68.157 1.00 38.52 18 ARG F N 1
ATOM 10571 C CA . ARG F 1 18 ? 24.963 26.817 68.684 1.00 37.54 18 ARG F CA 1
ATOM 10572 C C . ARG F 1 18 ? 24.876 26.602 70.193 1.00 35.28 18 ARG F C 1
ATOM 10573 O O . ARG F 1 18 ? 24.646 27.540 70.958 1.00 35.05 18 ARG F O 1
ATOM 10581 N N . ALA F 1 19 ? 25.070 25.357 70.615 1.00 31.79 19 ALA F N 1
ATOM 10582 C CA . ALA F 1 19 ? 25.026 25.017 72.028 1.00 28.57 19 ALA F CA 1
ATOM 10583 C C . ALA F 1 19 ? 26.383 24.509 72.477 1.00 27.01 19 ALA F C 1
ATOM 10584 O O . ALA F 1 19 ? 27.015 23.726 71.773 1.00 27.26 19 ALA F O 1
ATOM 10586 N N . GLY F 1 20 ? 26.828 24.970 73.643 1.00 24.96 20 GLY F N 1
ATOM 10587 C CA . GLY F 1 20 ? 28.091 24.524 74.199 1.00 24.34 20 GLY F CA 1
ATOM 10588 C C . GLY F 1 20 ? 27.816 23.676 75.432 1.00 24.14 20 GLY F C 1
ATOM 10589 O O . GLY F 1 20 ? 27.561 24.202 76.513 1.00 23.71 20 GLY F O 1
ATOM 10590 N N . TRP F 1 21 ? 27.853 22.358 75.278 1.00 24.98 21 TRP F N 1
ATOM 10591 C CA . TRP F 1 21 ? 27.584 21.471 76.410 1.00 26.10 21 TRP F CA 1
ATOM 10592 C C . TRP F 1 21 ? 28.864 20.936 77.044 1.00 26.31 21 TRP F C 1
ATOM 10593 O O . TRP F 1 21 ? 29.908 20.823 76.393 1.00 27.90 21 TRP F O 1
ATOM 10604 N N . ILE F 1 22 ? 28.761 20.610 78.324 1.00 24.51 22 ILE F N 1
ATOM 10605 C CA . ILE F 1 22 ? 29.845 19.974 79.051 1.00 23.36 22 ILE F CA 1
ATOM 10606 C C . ILE F 1 22 ? 29.096 18.806 79.665 1.00 23.16 22 ILE F C 1
ATOM 10607 O O . ILE F 1 22 ? 28.177 18.986 80.469 1.00 21.78 22 ILE F O 1
ATOM 10612 N N . HIS F 1 23 ? 29.470 17.604 79.261 1.00 22.77 23 HIS F N 1
ATOM 10613 C CA . HIS F 1 23 ? 28.780 16.422 79.736 1.00 22.26 23 HIS F CA 1
ATOM 10614 C C . HIS F 1 23 ? 29.182 15.909 81.118 1.00 22.62 23 HIS F C 1
ATOM 10615 O O . HIS F 1 23 ? 29.740 14.820 81.255 1.00 24.18 23 HIS F O 1
ATOM 10622 N N . PHE F 1 24 ? 28.895 16.707 82.145 1.00 20.86 24 PHE F N 1
ATOM 10623 C CA . PHE F 1 24 ? 29.184 16.305 83.517 1.00 21.44 24 PHE F CA 1
ATOM 10624 C C . PHE F 1 24 ? 28.237 15.145 83.802 1.00 20.31 24 PHE F C 1
ATOM 10625 O O . PHE F 1 24 ? 27.119 15.126 83.299 1.00 20.57 24 PHE F O 1
ATOM 10633 N N . THR F 1 25 ? 28.675 14.194 84.616 1.00 18.50 25 THR F N 1
ATOM 10634 C CA . THR F 1 25 ? 27.842 13.054 84.956 1.00 17.74 25 THR F CA 1
ATOM 10635 C C . THR F 1 25 ? 26.448 13.447 85.460 1.00 17.21 25 THR F C 1
ATOM 10636 O O . THR F 1 25 ? 25.462 12.843 85.054 1.00 14.47 25 THR F O 1
ATOM 10640 N N . ASN F 1 26 ? 26.365 14.442 86.343 1.00 17.25 26 ASN F N 1
ATOM 10641 C CA . ASN F 1 26 ? 25.069 14.851 86.898 1.00 18.90 26 ASN F CA 1
ATOM 10642 C C . ASN F 1 26 ? 24.139 15.562 85.928 1.00 19.20 26 ASN F C 1
ATOM 10643 O O . ASN F 1 26 ? 23.045 15.981 86.297 1.00 20.89 26 ASN F O 1
ATOM 10648 N N . VAL F 1 27 ? 24.568 15.684 84.685 1.00 18.26 27 VAL F N 1
ATOM 10649 C CA . VAL F 1 27 ? 23.769 16.352 83.681 1.00 18.25 27 VAL F CA 1
ATOM 10650 C C . VAL F 1 27 ? 23.314 15.333 82.623 1.00 18.81 27 VAL F C 1
ATOM 10651 O O . VAL F 1 27 ? 22.493 15.641 81.756 1.00 18.44 27 VAL F O 1
ATOM 10655 N N . ALA F 1 28 ? 23.827 14.107 82.740 1.00 18.11 28 ALA F N 1
ATOM 10656 C CA . ALA F 1 28 ? 23.520 13.020 81.808 1.00 18.05 28 ALA F CA 1
ATOM 10657 C C . ALA F 1 28 ? 22.049 12.699 81.588 1.00 16.87 28 ALA F C 1
ATOM 10658 O O . ALA F 1 28 ? 21.648 12.407 80.469 1.00 17.68 28 ALA F O 1
ATOM 10660 N N . PRO F 1 29 ? 21.227 12.734 82.646 1.00 16.21 29 PRO F N 1
ATOM 10661 C CA . PRO F 1 29 ? 19.799 12.424 82.478 1.00 16.31 29 PRO F CA 1
ATOM 10662 C C . PRO F 1 29 ? 19.120 13.349 81.484 1.00 17.66 29 PRO F C 1
ATOM 10663 O O . PRO F 1 29 ? 18.110 13.004 80.879 1.00 18.23 29 PRO F O 1
ATOM 10667 N N . ILE F 1 30 ? 19.707 14.526 81.317 1.00 18.50 30 ILE F N 1
ATOM 10668 C CA . ILE F 1 30 ? 19.176 15.545 80.434 1.00 18.50 30 ILE F CA 1
ATOM 10669 C C . ILE F 1 30 ? 19.786 15.561 79.038 1.00 20.89 30 ILE F C 1
ATOM 10670 O O . ILE F 1 30 ? 19.061 15.606 78.051 1.00 20.96 30 ILE F O 1
ATOM 10675 N N . LEU F 1 31 ? 21.113 15.518 78.949 1.00 21.73 31 LEU F N 1
ATOM 10676 C CA . LEU F 1 31 ? 21.775 15.587 77.647 1.00 21.92 31 LEU F CA 1
ATOM 10677 C C . LEU F 1 31 ? 22.083 14.273 76.918 1.00 23.22 31 LEU F C 1
ATOM 10678 O O . LEU F 1 31 ? 22.382 14.297 75.727 1.00 23.36 31 LEU F O 1
ATOM 10683 N N . ASP F 1 32 ? 22.001 13.134 77.601 1.00 23.73 32 ASP F N 1
ATOM 10684 C CA . ASP F 1 32 ? 22.324 11.849 76.966 1.00 22.65 32 ASP F CA 1
ATOM 10685 C C . ASP F 1 32 ? 21.488 11.427 75.760 1.00 23.22 32 ASP F C 1
ATOM 10686 O O . ASP F 1 32 ? 22.026 10.935 74.761 1.00 23.45 32 ASP F O 1
ATOM 10691 N N . SER F 1 33 ? 20.178 11.609 75.852 1.00 22.08 33 SER F N 1
ATOM 10692 C CA . SER F 1 33 ? 19.292 11.216 74.768 1.00 21.14 33 SER F CA 1
ATOM 10693 C C . SER F 1 33 ? 18.791 12.424 73.994 1.00 22.22 33 SER F C 1
ATOM 10694 O O . SER F 1 33 ? 17.855 12.318 73.205 1.00 23.20 33 SER F O 1
ATOM 10697 N N . LEU F 1 34 ? 19.407 13.574 74.225 1.00 23.58 34 LEU F N 1
ATOM 10698 C CA . LEU F 1 34 ? 19.001 14.794 73.540 1.00 24.47 34 LEU F CA 1
ATOM 10699 C C . LEU F 1 34 ? 19.135 14.667 72.022 1.00 26.32 34 LEU F C 1
ATOM 10700 O O . LEU F 1 34 ? 20.206 14.360 71.506 1.00 26.29 34 LEU F O 1
ATOM 10705 N N . GLU F 1 35 ? 18.034 14.888 71.316 1.00 29.08 35 GLU F N 1
ATOM 10706 C CA . GLU F 1 35 ? 18.034 14.831 69.859 1.00 31.56 35 GLU F CA 1
ATOM 10707 C C . GLU F 1 35 ? 17.885 16.269 69.349 1.00 30.91 35 GLU F C 1
ATOM 10708 O O . GLU F 1 35 ? 16.806 16.866 69.423 1.00 29.87 35 GLU F O 1
ATOM 10714 N N . LEU F 1 36 ? 18.979 16.830 68.844 1.00 30.78 36 LEU F N 1
ATOM 10715 C CA . LEU F 1 36 ? 18.959 18.206 68.359 1.00 31.53 36 LEU F CA 1
ATOM 10716 C C . LEU F 1 36 ? 18.098 18.434 67.134 1.00 31.94 36 LEU F C 1
ATOM 10717 O O . LEU F 1 36 ? 18.204 17.716 66.142 1.00 33.40 36 LEU F O 1
ATOM 10722 N N . PRO F 1 37 ? 17.212 19.434 67.196 1.00 32.31 37 PRO F N 1
ATOM 10723 C CA . PRO F 1 37 ? 16.351 19.735 66.053 1.00 32.60 37 PRO F CA 1
ATOM 10724 C C . PRO F 1 37 ? 17.246 20.328 64.979 1.00 32.83 37 PRO F C 1
ATOM 10725 O O . PRO F 1 37 ? 18.391 20.691 65.254 1.00 33.74 37 PRO F O 1
ATOM 10729 N N . PRO F 1 38 ? 16.759 20.413 63.736 1.00 33.29 38 PRO F N 1
ATOM 10730 C CA . PRO F 1 38 ? 17.626 20.990 62.703 1.00 33.33 38 PRO F CA 1
ATOM 10731 C C . PRO F 1 38 ? 17.868 22.450 63.056 1.00 33.49 38 PRO F C 1
ATOM 10732 O O . PRO F 1 38 ? 17.038 23.073 63.718 1.00 32.37 38 PRO F O 1
ATOM 10736 N N . GLY F 1 39 ? 18.996 22.996 62.622 1.00 33.72 39 GLY F N 1
ATOM 10737 C CA . GLY F 1 39 ? 19.270 24.389 62.914 1.00 35.24 39 GLY F CA 1
ATOM 10738 C C . GLY F 1 39 ? 20.047 24.619 64.196 1.00 37.20 39 GLY F C 1
ATOM 10739 O O . GLY F 1 39 ? 20.444 25.756 64.486 1.00 38.38 39 GLY F O 1
ATOM 10740 N N . VAL F 1 40 ? 20.252 23.559 64.976 1.00 35.60 40 VAL F N 1
ATOM 10741 C CA . VAL F 1 40 ? 21.014 23.683 66.209 1.00 34.82 40 VAL F CA 1
ATOM 10742 C C . VAL F 1 40 ? 22.125 22.649 66.219 1.00 33.96 40 VAL F C 1
ATOM 10743 O O . VAL F 1 40 ? 21.924 21.494 65.849 1.00 33.04 40 VAL F O 1
ATOM 10747 N N . THR F 1 41 ? 23.309 23.089 66.621 1.00 33.40 41 THR F N 1
ATOM 10748 C CA . THR F 1 41 ? 24.478 22.231 66.685 1.00 33.01 41 THR F CA 1
ATOM 10749 C C . THR F 1 41 ? 25.059 22.326 68.082 1.00 32.93 41 THR F C 1
ATOM 10750 O O . THR F 1 41 ? 24.775 23.276 68.813 1.00 33.96 41 THR F O 1
ATOM 10754 N N . ALA F 1 42 ? 25.877 21.351 68.452 1.00 32.33 42 ALA F N 1
ATOM 10755 C CA . ALA F 1 42 ? 26.474 21.357 69.777 1.00 32.79 42 ALA F CA 1
ATOM 10756 C C . ALA F 1 42 ? 27.960 21.034 69.757 1.00 33.11 42 ALA F C 1
ATOM 10757 O O . ALA F 1 42 ? 28.421 20.227 68.952 1.00 34.30 42 ALA F O 1
ATOM 10759 N N . ILE F 1 43 ? 28.707 21.690 70.638 1.00 33.29 43 ILE F N 1
ATOM 10760 C CA . ILE F 1 43 ? 30.141 21.459 70.775 1.00 33.02 43 ILE F CA 1
ATOM 10761 C C . ILE F 1 43 ? 30.430 21.460 72.266 1.00 33.39 43 ILE F C 1
ATOM 10762 O O . ILE F 1 43 ? 29.581 21.864 73.068 1.00 33.35 43 ILE F O 1
ATOM 10767 N N . THR F 1 44 ? 31.630 21.028 72.637 1.00 32.64 44 THR F N 1
ATOM 10768 C CA . THR F 1 44 ? 31.996 20.960 74.041 1.00 31.54 44 THR F CA 1
ATOM 10769 C C . THR F 1 44 ? 33.355 21.593 74.288 1.00 32.32 44 THR F C 1
ATOM 10770 O O . THR F 1 44 ? 33.962 22.146 73.371 1.00 32.79 44 THR F O 1
ATOM 10774 N N . GLY F 1 45 ? 33.816 21.507 75.535 1.00 32.30 45 GLY F N 1
ATOM 10775 C CA . GLY F 1 45 ? 35.098 22.068 75.931 1.00 31.59 45 GLY F CA 1
ATOM 10776 C C . GLY F 1 45 ? 35.123 22.280 77.437 1.00 32.12 45 GLY F C 1
ATOM 10777 O O . GLY F 1 45 ? 34.211 21.841 78.147 1.00 32.58 45 GLY F O 1
ATOM 10778 N N . VAL F 1 46 ? 36.158 22.942 77.943 1.00 31.30 46 VAL F N 1
ATOM 10779 C CA . VAL F 1 46 ? 36.232 23.194 79.379 1.00 30.54 46 VAL F CA 1
ATOM 10780 C C . VAL F 1 46 ? 35.370 24.406 79.708 1.00 30.36 46 VAL F C 1
ATOM 10781 O O . VAL F 1 46 ? 35.099 25.243 78.838 1.00 29.63 46 VAL F O 1
ATOM 10785 N N . PRO F 1 47 ? 34.923 24.512 80.969 1.00 30.23 47 PRO F N 1
ATOM 10786 C CA . PRO F 1 47 ? 34.078 25.606 81.463 1.00 29.74 47 PRO F CA 1
ATOM 10787 C C . PRO F 1 47 ? 34.561 27.012 81.092 1.00 30.59 47 PRO F C 1
ATOM 10788 O O . PRO F 1 47 ? 33.770 27.872 80.688 1.00 28.84 47 PRO F O 1
ATOM 10792 N N . THR F 1 48 ? 35.859 27.247 81.231 1.00 31.12 48 THR F N 1
ATOM 10793 C CA . THR F 1 48 ? 36.416 28.546 80.895 1.00 33.15 48 THR F CA 1
ATOM 10794 C C . THR F 1 48 ? 36.124 28.869 79.436 1.00 34.21 48 THR F C 1
ATOM 10795 O O . THR F 1 48 ? 35.583 29.928 79.111 1.00 33.52 48 THR F O 1
ATOM 10799 N N . GLN F 1 49 ? 36.473 27.933 78.563 1.00 35.97 49 GLN F N 1
ATOM 10800 C CA . GLN F 1 49 ? 36.266 28.094 77.133 1.00 37.10 49 GLN F CA 1
ATOM 10801 C C . GLN F 1 49 ? 34.798 28.290 76.763 1.00 37.08 49 GLN F C 1
ATOM 10802 O O . GLN F 1 49 ? 34.468 29.150 75.939 1.00 36.73 49 GLN F O 1
ATOM 10816 N N . ASN F 1 51 ? 32.086 29.231 78.852 1.00 32.23 51 ASN F N 1
ATOM 10817 C CA . ASN F 1 51 ? 31.490 30.447 79.398 1.00 29.60 51 ASN F CA 1
ATOM 10818 C C . ASN F 1 51 ? 31.900 31.644 78.538 1.00 28.22 51 ASN F C 1
ATOM 10819 O O . ASN F 1 51 ? 31.083 32.518 78.237 1.00 26.67 51 ASN F O 1
ATOM 10824 N N . ALA F 1 52 ? 33.166 31.673 78.135 1.00 27.01 52 ALA F N 1
ATOM 10825 C CA . ALA F 1 52 ? 33.664 32.766 77.312 1.00 27.32 52 ALA F CA 1
ATOM 10826 C C . ALA F 1 52 ? 32.941 32.754 75.985 1.00 28.25 52 ALA F C 1
ATOM 10827 O O . ALA F 1 52 ? 32.448 33.785 75.523 1.00 27.63 52 ALA F O 1
ATOM 10829 N N . ALA F 1 53 ? 32.875 31.571 75.382 1.00 29.43 53 ALA F N 1
ATOM 10830 C CA . ALA F 1 53 ? 32.224 31.399 74.092 1.00 29.36 53 ALA F CA 1
ATOM 10831 C C . ALA F 1 53 ? 30.792 31.907 74.147 1.00 29.53 53 ALA F C 1
ATOM 10832 O O . ALA F 1 53 ? 30.322 32.579 73.221 1.00 29.01 53 ALA F O 1
ATOM 10834 N N . LEU F 1 54 ? 30.109 31.588 75.244 1.00 27.98 54 LEU F N 1
ATOM 10835 C CA . LEU F 1 54 ? 28.729 32.012 75.442 1.00 27.62 54 LEU F CA 1
ATOM 10836 C C . LEU F 1 54 ? 28.600 33.538 75.492 1.00 29.35 54 LEU F C 1
ATOM 10837 O O . LEU F 1 54 ? 27.769 34.126 74.793 1.00 30.09 54 LEU F O 1
ATOM 10842 N N . LEU F 1 55 ? 29.421 34.176 76.322 1.00 29.10 55 LEU F N 1
ATOM 10843 C CA . LEU F 1 55 ? 29.375 35.626 76.467 1.00 30.13 55 LEU F CA 1
ATOM 10844 C C . LEU F 1 55 ? 29.851 36.388 75.233 1.00 30.73 55 LEU F C 1
ATOM 10845 O O . LEU F 1 55 ? 29.351 37.471 74.934 1.00 31.03 55 LEU F O 1
ATOM 10850 N N . SER F 1 56 ? 30.809 35.824 74.508 1.00 31.48 56 SER F N 1
ATOM 10851 C CA . SER F 1 56 ? 31.324 36.495 73.325 1.00 33.14 56 SER F CA 1
ATOM 10852 C C . SER F 1 56 ? 30.426 36.334 72.097 1.00 34.79 56 SER F C 1
ATOM 10853 O O . SER F 1 56 ? 30.495 37.142 71.173 1.00 34.83 56 SER F O 1
ATOM 10856 N N . GLY F 1 57 ? 29.590 35.294 72.081 1.00 35.75 57 GLY F N 1
ATOM 10857 C CA . GLY F 1 57 ? 28.706 35.084 70.945 1.00 35.50 57 GLY F CA 1
ATOM 10858 C C . GLY F 1 57 ? 29.046 33.900 70.042 1.00 36.26 57 GLY F C 1
ATOM 10859 O O . GLY F 1 57 ? 28.391 33.686 69.019 1.00 35.82 57 GLY F O 1
ATOM 10860 N N . GLU F 1 58 ? 30.070 33.130 70.398 1.00 36.17 58 GLU F N 1
ATOM 10861 C CA . GLU F 1 58 ? 30.437 31.965 69.600 1.00 35.74 58 GLU F CA 1
ATOM 10862 C C . GLU F 1 58 ? 29.448 30.852 69.915 1.00 34.14 58 GLU F C 1
ATOM 10863 O O . GLU F 1 58 ? 29.159 29.995 69.083 1.00 33.70 58 GLU F O 1
ATOM 10869 N N . VAL F 1 59 ? 28.933 30.889 71.134 1.00 31.41 59 VAL F N 1
ATOM 10870 C CA . VAL F 1 59 ? 27.972 29.915 71.600 1.00 30.37 59 VAL F CA 1
ATOM 10871 C C . VAL F 1 59 ? 26.723 30.682 71.990 1.00 29.69 59 VAL F C 1
ATOM 10872 O O . VAL F 1 59 ? 26.809 31.798 72.503 1.00 29.72 59 VAL F O 1
ATOM 10876 N N . ASP F 1 60 ? 25.564 30.085 71.737 1.00 27.91 60 ASP F N 1
ATOM 10877 C CA . ASP F 1 60 ? 24.293 30.736 72.030 1.00 27.30 60 ASP F CA 1
ATOM 10878 C C . ASP F 1 60 ? 23.625 30.272 73.316 1.00 24.73 60 ASP F C 1
ATOM 10879 O O . ASP F 1 60 ? 22.901 31.032 73.945 1.00 25.15 60 ASP F O 1
ATOM 10884 N N . ILE F 1 61 ? 23.853 29.021 73.696 1.00 22.61 61 ILE F N 1
ATOM 10885 C CA . ILE F 1 61 ? 23.292 28.491 74.932 1.00 20.54 61 ILE F CA 1
ATOM 10886 C C . ILE F 1 61 ? 24.279 27.497 75.535 1.00 18.78 61 ILE F C 1
ATOM 10887 O O . ILE F 1 61 ? 25.034 26.854 74.815 1.00 15.80 61 ILE F O 1
ATOM 10892 N N . ALA F 1 62 ? 24.279 27.370 76.855 1.00 18.73 62 ALA F N 1
ATOM 10893 C CA . ALA F 1 62 ? 25.201 26.452 77.503 1.00 19.21 62 ALA F CA 1
ATOM 10894 C C . ALA F 1 62 ? 24.849 26.225 78.958 1.00 20.01 62 ALA F C 1
ATOM 10895 O O . ALA F 1 62 ? 24.218 27.075 79.596 1.00 20.87 62 ALA F O 1
ATOM 10897 N N . ASN F 1 63 ? 25.253 25.069 79.482 1.00 18.82 63 ASN F N 1
ATOM 10898 C CA . ASN F 1 63 ? 25.010 24.764 80.878 1.00 17.63 63 ASN F CA 1
ATOM 10899 C C . ASN F 1 63 ? 26.207 25.345 81.629 1.00 17.56 63 ASN F C 1
ATOM 10900 O O . ASN F 1 63 ? 27.339 24.918 81.426 1.00 18.06 63 ASN F O 1
ATOM 10905 N N . VAL F 1 64 ? 25.953 26.356 82.459 1.00 17.24 64 VAL F N 1
ATOM 10906 C CA . VAL F 1 64 ? 27.018 27.019 83.222 1.00 17.09 64 VAL F CA 1
ATOM 10907 C C . VAL F 1 64 ? 26.745 26.983 84.721 1.00 17.26 64 VAL F C 1
ATOM 10908 O O . VAL F 1 64 ? 25.640 26.646 85.147 1.00 17.28 64 VAL F O 1
ATOM 10912 N N . SER F 1 65 ? 27.754 27.347 85.510 1.00 17.26 65 SER F N 1
ATOM 10913 C CA . SER F 1 65 ? 27.644 27.350 86.967 1.00 17.67 65 SER F CA 1
ATOM 10914 C C . SER F 1 65 ? 26.750 28.470 87.492 1.00 17.94 65 SER F C 1
ATOM 10915 O O . SER F 1 65 ? 26.520 29.474 86.812 1.00 19.00 65 SER F O 1
ATOM 10918 N N . ALA F 1 66 ? 26.245 28.298 88.706 1.00 16.33 66 ALA F N 1
ATOM 10919 C CA . ALA F 1 66 ? 25.396 29.321 89.304 1.00 17.70 66 ALA F CA 1
ATOM 10920 C C . ALA F 1 66 ? 26.186 30.624 89.399 1.00 17.89 66 ALA F C 1
ATOM 10921 O O . ALA F 1 66 ? 25.675 31.701 89.096 1.00 17.93 66 ALA F O 1
ATOM 10923 N N . VAL F 1 67 ? 27.445 30.515 89.806 1.00 18.65 67 VAL F N 1
ATOM 10924 C CA . VAL F 1 67 ? 28.291 31.690 89.935 1.00 20.64 67 VAL F CA 1
ATOM 10925 C C . VAL F 1 67 ? 28.497 32.392 88.599 1.00 19.41 67 VAL F C 1
ATOM 10926 O O . VAL F 1 67 ? 28.400 33.609 88.520 1.00 19.08 67 VAL F O 1
ATOM 10930 N N . GLU F 1 68 ? 28.781 31.628 87.551 1.00 20.67 68 GLU F N 1
ATOM 10931 C CA . GLU F 1 68 ? 28.969 32.198 86.218 1.00 19.59 68 GLU F CA 1
ATOM 10932 C C . GLU F 1 68 ? 27.722 32.985 85.817 1.00 19.67 68 GLU F C 1
ATOM 10933 O O . GLU F 1 68 ? 27.811 34.081 85.265 1.00 19.42 68 GLU F O 1
ATOM 10939 N N . PHE F 1 69 ? 26.556 32.414 86.099 1.00 19.21 69 PHE F N 1
ATOM 10940 C CA . PHE F 1 69 ? 25.290 33.062 85.768 1.00 18.89 69 PHE F CA 1
ATOM 10941 C C . PHE F 1 69 ? 25.076 34.311 86.612 1.00 18.89 69 PHE F C 1
ATOM 10942 O O . PHE F 1 69 ? 24.780 35.385 86.081 1.00 17.37 69 PHE F O 1
ATOM 10950 N N . ILE F 1 70 ? 25.233 34.173 87.925 1.00 18.62 70 ILE F N 1
ATOM 10951 C CA . ILE F 1 70 ? 25.032 35.302 88.822 1.00 19.09 70 ILE F CA 1
ATOM 10952 C C . ILE F 1 70 ? 25.935 36.485 88.488 1.00 21.53 70 ILE F C 1
ATOM 10953 O O . ILE F 1 70 ? 25.475 37.627 88.476 1.00 22.55 70 ILE F O 1
ATOM 10958 N N . ARG F 1 71 ? 27.209 36.218 88.208 1.00 22.22 71 ARG F N 1
ATOM 10959 C CA . ARG F 1 71 ? 28.154 37.283 87.880 1.00 23.39 71 ARG F CA 1
ATOM 10960 C C . ARG F 1 71 ? 27.850 37.946 86.543 1.00 24.52 71 ARG F C 1
ATOM 10961 O O . ARG F 1 71 ? 28.446 38.971 86.207 1.00 24.15 71 ARG F O 1
ATOM 10969 N N . HIS F 1 72 ? 26.938 37.363 85.773 1.00 23.83 72 HIS F N 1
ATOM 10970 C CA . HIS F 1 72 ? 26.596 37.930 84.479 1.00 24.19 72 HIS F CA 1
ATOM 10971 C C . HIS F 1 72 ? 25.093 38.034 84.220 1.00 25.34 72 HIS F C 1
ATOM 10972 O O . HIS F 1 72 ? 24.661 37.997 83.070 1.00 25.54 72 HIS F O 1
ATOM 10979 N N . ALA F 1 73 ? 24.298 38.176 85.281 1.00 26.56 73 ALA F N 1
ATOM 10980 C CA . ALA F 1 73 ? 22.841 38.273 85.140 1.00 26.71 73 ALA F CA 1
ATOM 10981 C C . ALA F 1 73 ? 22.462 39.479 84.287 1.00 27.74 73 ALA F C 1
ATOM 10982 O O . ALA F 1 73 ? 21.313 39.635 83.862 1.00 26.94 73 ALA F O 1
ATOM 10984 N N . ASP F 1 74 ? 23.451 40.326 84.046 1.00 28.91 74 ASP F N 1
ATOM 10985 C CA . ASP F 1 74 ? 23.290 41.530 83.248 1.00 30.49 74 ASP F CA 1
ATOM 10986 C C . ASP F 1 74 ? 23.005 41.211 81.786 1.00 29.83 74 ASP F C 1
ATOM 10987 O O . ASP F 1 74 ? 22.031 41.702 81.204 1.00 27.70 74 ASP F O 1
ATOM 10992 N N . THR F 1 75 ? 23.881 40.392 81.205 1.00 29.45 75 THR F N 1
ATOM 10993 C CA . THR F 1 75 ? 23.796 39.997 79.802 1.00 29.46 75 THR F CA 1
ATOM 10994 C C . THR F 1 75 ? 23.078 38.671 79.581 1.00 27.76 75 THR F C 1
ATOM 10995 O O . THR F 1 75 ? 22.409 38.486 78.565 1.00 27.75 75 THR F O 1
ATOM 10999 N N . LEU F 1 76 ? 23.228 37.758 80.536 1.00 25.16 76 LEU F N 1
ATOM 11000 C CA . LEU F 1 76 ? 22.641 36.428 80.440 1.00 23.75 76 LEU F CA 1
ATOM 11001 C C . LEU F 1 76 ? 21.322 36.232 81.171 1.00 24.42 76 LEU F C 1
ATOM 11002 O O . LEU F 1 76 ? 21.030 36.908 82.156 1.00 25.36 76 LEU F O 1
ATOM 11007 N N . ALA F 1 77 ? 20.538 35.283 80.671 1.00 23.51 77 ALA F N 1
ATOM 11008 C CA . ALA F 1 77 ? 19.264 34.908 81.274 1.00 24.64 77 ALA F CA 1
ATOM 11009 C C . ALA F 1 77 ? 19.317 33.386 81.372 1.00 23.62 77 ALA F C 1
ATOM 11010 O O . ALA F 1 77 ? 20.107 32.742 80.670 1.00 24.18 77 ALA F O 1
ATOM 11012 N N . ALA F 1 78 ? 18.499 32.807 82.239 1.00 21.60 78 ALA F N 1
ATOM 11013 C CA . ALA F 1 78 ? 18.492 31.358 82.369 1.00 22.06 78 ALA F CA 1
ATOM 11014 C C . ALA F 1 78 ? 17.133 30.757 82.006 1.00 22.83 78 ALA F C 1
ATOM 11015 O O . ALA F 1 78 ? 16.099 31.446 82.050 1.00 21.75 78 ALA F O 1
ATOM 11017 N N . LEU F 1 79 ? 17.143 29.480 81.623 1.00 21.50 79 LEU F N 1
ATOM 11018 C CA . LEU F 1 79 ? 15.902 28.790 81.307 1.00 21.81 79 LEU F CA 1
ATOM 11019 C C . LEU F 1 79 ? 15.160 28.748 82.642 1.00 22.15 79 LEU F C 1
ATOM 11020 O O . LEU F 1 79 ? 15.782 28.628 83.701 1.00 22.45 79 LEU F O 1
ATOM 11025 N N . PRO F 1 80 ? 13.827 28.849 82.613 1.00 21.58 80 PRO F N 1
ATOM 11026 C CA . PRO F 1 80 ? 13.045 28.829 83.850 1.00 21.69 80 PRO F CA 1
ATOM 11027 C C . PRO F 1 80 ? 12.882 27.472 84.531 1.00 22.27 80 PRO F C 1
ATOM 11028 O O . PRO F 1 80 ? 12.711 27.400 85.752 1.00 22.31 80 PRO F O 1
ATOM 11032 N N . ASP F 1 81 ? 12.932 26.397 83.754 1.00 21.77 81 ASP F N 1
ATOM 11033 C CA . ASP F 1 81 ? 12.715 25.074 84.325 1.00 22.04 81 ASP F CA 1
ATOM 11034 C C . ASP F 1 81 ? 13.857 24.089 84.187 1.00 21.13 81 ASP F C 1
ATOM 11035 O O . ASP F 1 81 ? 13.620 22.900 83.999 1.00 22.47 81 ASP F O 1
ATOM 11040 N N . PHE F 1 82 ? 15.090 24.565 84.274 1.00 19.82 82 PHE F N 1
ATOM 11041 C CA . PHE F 1 82 ? 16.240 23.674 84.155 1.00 19.74 82 PHE F CA 1
ATOM 11042 C C . PHE F 1 82 ? 17.320 24.023 85.157 1.00 19.75 82 PHE F C 1
ATOM 11043 O O . PHE F 1 82 ? 17.739 25.177 85.270 1.00 19.62 82 PHE F O 1
ATOM 11051 N N . SER F 1 83 ? 17.782 23.020 85.885 1.00 19.24 83 SER F N 1
ATOM 11052 C CA . SER F 1 83 ? 18.813 23.263 86.864 1.00 18.38 83 SER F CA 1
ATOM 11053 C C . SER F 1 83 ? 19.560 22.007 87.241 1.00 19.54 83 SER F C 1
ATOM 11054 O O . SER F 1 83 ? 19.187 20.892 86.872 1.00 19.15 83 SER F O 1
ATOM 11057 N N . VAL F 1 84 ? 20.636 22.217 87.985 1.00 18.41 84 VAL F N 1
ATOM 11058 C CA . VAL F 1 84 ? 21.417 21.132 88.534 1.00 17.22 84 VAL F CA 1
ATOM 11059 C C . VAL F 1 84 ? 21.498 21.623 89.965 1.00 17.97 84 VAL F C 1
ATOM 11060 O O . VAL F 1 84 ? 22.323 22.483 90.300 1.00 18.22 84 VAL F O 1
ATOM 11064 N N . ALA F 1 85 ? 20.593 21.111 90.791 1.00 16.69 85 ALA F N 1
ATOM 11065 C CA . ALA F 1 85 ? 20.511 21.502 92.191 1.00 16.74 85 ALA F CA 1
ATOM 11066 C C . ALA F 1 85 ? 20.296 20.274 93.064 1.00 17.26 85 ALA F C 1
ATOM 11067 O O . ALA F 1 85 ? 20.075 19.172 92.559 1.00 18.30 85 ALA F O 1
ATOM 11069 N N . VAL F 1 86 ? 20.357 20.473 94.376 1.00 16.05 86 VAL F N 1
ATOM 11070 C CA . VAL F 1 86 ? 20.164 19.388 95.324 1.00 15.59 86 VAL F CA 1
ATOM 11071 C C . VAL F 1 86 ? 19.670 19.966 96.640 1.00 16.61 86 VAL F C 1
ATOM 11072 O O . VAL F 1 86 ? 19.782 21.171 96.881 1.00 16.14 86 VAL F O 1
ATOM 11076 N N . LEU F 1 87 ? 19.118 19.097 97.482 1.00 17.25 87 LEU F N 1
ATOM 11077 C CA . LEU F 1 87 ? 18.639 19.477 98.800 1.00 17.18 87 LEU F CA 1
ATOM 11078 C C . LEU F 1 87 ? 19.371 18.533 99.716 1.00 18.14 87 LEU F C 1
ATOM 11079 O O . LEU F 1 87 ? 19.094 17.337 99.724 1.00 19.37 87 LEU F O 1
ATOM 11084 N N . GLY F 1 88 ? 20.314 19.061 100.484 1.00 17.51 88 GLY F N 1
ATOM 11085 C CA . GLY F 1 88 ? 21.088 18.205 101.358 1.00 16.34 88 GLY F CA 1
ATOM 11086 C C . GLY F 1 88 ? 22.421 17.929 100.685 1.00 17.54 88 GLY F C 1
ATOM 11087 O O . GLY F 1 88 ? 22.946 18.797 99.990 1.00 17.89 88 GLY F O 1
ATOM 11088 N N . PRO F 1 89 ? 22.988 16.724 100.841 1.00 18.26 89 PRO F N 1
ATOM 11089 C CA . PRO F 1 89 ? 24.278 16.383 100.227 1.00 18.68 89 PRO F CA 1
ATOM 11090 C C . PRO F 1 89 ? 24.255 16.342 98.705 1.00 19.12 89 PRO F C 1
ATOM 11091 O O . PRO F 1 89 ? 23.220 16.067 98.108 1.00 20.74 89 PRO F O 1
ATOM 11095 N N . VAL F 1 90 ? 25.396 16.620 98.083 1.00 16.97 90 VAL F N 1
ATOM 11096 C CA . VAL F 1 90 ? 25.497 16.568 96.631 1.00 15.44 90 VAL F CA 1
ATOM 11097 C C . VAL F 1 90 ? 26.466 15.427 96.251 1.00 16.75 90 VAL F C 1
ATOM 11098 O O . VAL F 1 90 ? 26.366 14.855 95.172 1.00 17.92 90 VAL F O 1
ATOM 11102 N N . TYR F 1 91 ? 27.392 15.107 97.156 1.00 15.73 91 TYR F N 1
ATOM 11103 C CA . TYR F 1 91 ? 28.391 14.045 96.989 1.00 14.91 91 TYR F CA 1
ATOM 11104 C C . TYR F 1 91 ? 29.557 14.330 96.047 1.00 16.67 91 TYR F C 1
ATOM 11105 O O . TYR F 1 91 ? 30.570 13.625 96.099 1.00 16.31 91 TYR F O 1
ATOM 11114 N N . SER F 1 92 ? 29.440 15.342 95.190 1.00 16.25 92 SER F N 1
ATOM 11115 C CA . SER F 1 92 ? 30.523 15.643 94.257 1.00 16.67 92 SER F CA 1
ATOM 11116 C C . SER F 1 92 ? 31.124 17.043 94.405 1.00 18.44 92 SER F C 1
ATOM 11117 O O . SER F 1 92 ? 31.645 17.620 93.441 1.00 18.36 92 SER F O 1
ATOM 11120 N N . VAL F 1 93 ? 31.034 17.580 95.620 1.00 19.70 93 VAL F N 1
ATOM 11121 C CA . VAL F 1 93 ? 31.595 18.886 95.976 1.00 20.58 93 VAL F CA 1
ATOM 11122 C C . VAL F 1 93 ? 32.002 18.707 97.430 1.00 21.33 93 VAL F C 1
ATOM 11123 O O . VAL F 1 93 ? 31.294 19.139 98.342 1.00 21.46 93 VAL F O 1
ATOM 11127 N N . ASN F 1 94 ? 33.154 18.067 97.624 1.00 21.02 94 ASN F N 1
ATOM 11128 C CA . ASN F 1 94 ? 33.662 17.737 98.948 1.00 19.47 94 ASN F CA 1
ATOM 11129 C C . ASN F 1 94 ? 34.951 18.401 99.421 1.00 21.31 94 ASN F C 1
ATOM 11130 O O . ASN F 1 94 ? 35.870 18.671 98.644 1.00 21.37 94 ASN F O 1
ATOM 11135 N N . LEU F 1 95 ? 34.998 18.650 100.724 1.00 21.56 95 LEU F N 1
ATOM 11136 C CA . LEU F 1 95 ? 36.164 19.221 101.367 1.00 21.75 95 LEU F CA 1
ATOM 11137 C C . LEU F 1 95 ? 36.700 18.122 102.279 1.00 23.33 95 LEU F C 1
ATOM 11138 O O . LEU F 1 95 ? 36.111 17.826 103.321 1.00 22.56 95 LEU F O 1
ATOM 11143 N N . PHE F 1 96 ? 37.805 17.509 101.869 1.00 23.72 96 PHE F N 1
ATOM 11144 C CA . PHE F 1 96 ? 38.424 16.433 102.630 1.00 24.55 96 PHE F CA 1
ATOM 11145 C C . PHE F 1 96 ? 39.392 17.022 103.648 1.00 26.92 96 PHE F C 1
ATOM 11146 O O . PHE F 1 96 ? 40.184 17.904 103.317 1.00 27.43 96 PHE F O 1
ATOM 11154 N N . HIS F 1 97 ? 39.339 16.541 104.885 1.00 27.63 97 HIS F N 1
ATOM 11155 C CA . HIS F 1 97 ? 40.236 17.059 105.901 1.00 29.46 97 HIS F CA 1
ATOM 11156 C C . HIS F 1 97 ? 40.574 16.047 106.971 1.00 31.06 97 HIS F C 1
ATOM 11157 O O . HIS F 1 97 ? 39.827 15.104 107.204 1.00 32.15 97 HIS F O 1
ATOM 11164 N N . THR F 1 98 ? 41.712 16.266 107.620 1.00 33.34 98 THR F N 1
ATOM 11165 C CA . THR F 1 98 ? 42.212 15.378 108.658 1.00 35.66 98 THR F CA 1
ATOM 11166 C C . THR F 1 98 ? 42.108 15.972 110.051 1.00 36.28 98 THR F C 1
ATOM 11167 O O . THR F 1 98 ? 42.470 15.323 111.031 1.00 37.96 98 THR F O 1
ATOM 11171 N N . CYS F 1 99 ? 41.626 17.206 110.136 1.00 35.84 99 CYS F N 1
ATOM 11172 C CA . CYS F 1 99 ? 41.469 17.875 111.420 1.00 35.34 99 CYS F CA 1
ATOM 11173 C C . CYS F 1 99 ? 40.128 18.579 111.394 1.00 34.70 99 CYS F C 1
ATOM 11174 O O . CYS F 1 99 ? 39.564 18.793 110.328 1.00 34.90 99 CYS F O 1
ATOM 11177 N N . PRO F 1 100 ? 39.591 18.938 112.567 1.00 35.14 100 PRO F N 1
ATOM 11178 C CA . PRO F 1 100 ? 38.294 19.628 112.628 1.00 34.56 100 PRO F CA 1
ATOM 11179 C C . PRO F 1 100 ? 38.316 20.905 111.789 1.00 34.75 100 PRO F C 1
ATOM 11180 O O . PRO F 1 100 ? 39.329 21.608 111.742 1.00 34.96 100 PRO F O 1
ATOM 11184 N N . LEU F 1 101 ? 37.200 21.195 111.129 1.00 34.16 101 LEU F N 1
ATOM 11185 C CA . LEU F 1 101 ? 37.086 22.364 110.261 1.00 34.11 101 LEU F CA 1
ATOM 11186 C C . LEU F 1 101 ? 37.610 23.684 110.832 1.00 34.35 101 LEU F C 1
ATOM 11187 O O . LEU F 1 101 ? 38.319 24.420 110.152 1.00 32.51 101 LEU F O 1
ATOM 11192 N N . PRO F 1 102 ? 37.273 24.000 112.089 1.00 35.87 102 PRO F N 1
ATOM 11193 C CA . PRO F 1 102 ? 37.751 25.262 112.663 1.00 37.35 102 PRO F CA 1
ATOM 11194 C C . PRO F 1 102 ? 39.271 25.351 112.748 1.00 38.83 102 PRO F C 1
ATOM 11195 O O . PRO F 1 102 ? 39.822 26.411 113.033 1.00 39.88 102 PRO F O 1
ATOM 11199 N N . GLU F 1 103 ? 39.948 24.242 112.484 1.00 39.28 103 GLU F N 1
ATOM 11200 C CA . GLU F 1 103 ? 41.397 24.224 112.573 1.00 40.08 103 GLU F CA 1
ATOM 11201 C C . GLU F 1 103 ? 42.144 24.156 111.244 1.00 40.29 103 GLU F C 1
ATOM 11202 O O . GLU F 1 103 ? 43.374 24.085 111.227 1.00 40.71 103 GLU F O 1
ATOM 11208 N N . LEU F 1 104 ? 41.418 24.181 110.129 1.00 38.91 104 LEU F N 1
ATOM 11209 C CA . LEU F 1 104 ? 42.087 24.155 108.839 1.00 36.51 104 LEU F CA 1
ATOM 11210 C C . LEU F 1 104 ? 42.984 25.376 108.784 1.00 36.07 104 LEU F C 1
ATOM 11211 O O . LEU F 1 104 ? 42.540 26.482 109.074 1.00 34.18 104 LEU F O 1
ATOM 11216 N N . ARG F 1 105 ? 44.244 25.168 108.421 1.00 36.84 105 ARG F N 1
ATOM 11217 C CA . ARG F 1 105 ? 45.199 26.261 108.323 1.00 38.99 105 ARG F CA 1
ATOM 11218 C C . ARG F 1 105 ? 45.371 26.617 106.858 1.00 36.83 105 ARG F C 1
ATOM 11219 O O . ARG F 1 105 ? 45.530 27.781 106.491 1.00 36.33 105 ARG F O 1
ATOM 11227 N N . ARG F 1 106 ? 45.334 25.594 106.019 1.00 35.37 106 ARG F N 1
ATOM 11228 C CA . ARG F 1 106 ? 45.481 25.792 104.592 1.00 33.98 106 ARG F CA 1
ATOM 11229 C C . ARG F 1 106 ? 44.735 24.706 103.825 1.00 31.82 106 ARG F C 1
ATOM 11230 O O . ARG F 1 106 ? 44.858 23.517 104.126 1.00 33.54 106 ARG F O 1
ATOM 11238 N N . VAL F 1 107 ? 43.946 25.135 102.846 1.00 27.69 107 VAL F N 1
ATOM 11239 C CA . VAL F 1 107 ? 43.152 24.242 102.016 1.00 24.11 107 VAL F CA 1
ATOM 11240 C C . VAL F 1 107 ? 43.656 24.305 100.580 1.00 23.11 107 VAL F C 1
ATOM 11241 O O . VAL F 1 107 ? 43.935 25.381 100.064 1.00 25.61 107 VAL F O 1
ATOM 11245 N N . ALA F 1 108 ? 43.780 23.155 99.933 1.00 20.90 108 ALA F N 1
ATOM 11246 C CA . ALA F 1 108 ? 44.255 23.126 98.556 1.00 21.36 108 ALA F CA 1
ATOM 11247 C C . ALA F 1 108 ? 43.086 23.095 97.581 1.00 20.99 108 ALA F C 1
ATOM 11248 O O . ALA F 1 108 ? 42.065 22.477 97.852 1.00 21.18 108 ALA F O 1
ATOM 11250 N N . LEU F 1 109 ? 43.233 23.774 96.453 1.00 23.19 109 LEU F N 1
ATOM 11251 C CA . LEU F 1 109 ? 42.197 23.785 95.424 1.00 25.32 109 LEU F CA 1
ATOM 11252 C C . LEU F 1 109 ? 42.814 22.971 94.301 1.00 29.37 109 LEU F C 1
ATOM 11253 O O . LEU F 1 109 ? 43.894 23.293 93.802 1.00 29.81 109 LEU F O 1
ATOM 11258 N N . THR F 1 110 ? 42.138 21.897 93.922 1.00 33.67 110 THR F N 1
ATOM 11259 C CA . THR F 1 110 ? 42.657 20.998 92.902 1.00 38.67 110 THR F CA 1
ATOM 11260 C C . THR F 1 110 ? 42.377 21.446 91.462 1.00 40.83 110 THR F C 1
ATOM 11261 O O . THR F 1 110 ? 43.222 21.293 90.568 1.00 40.83 110 THR F O 1
ATOM 11265 N N . SER F 1 111 ? 41.195 22.008 91.242 1.00 42.67 111 SER F N 1
ATOM 11266 C CA . SER F 1 111 ? 40.810 22.468 89.916 1.00 42.63 111 SER F CA 1
ATOM 11267 C C . SER F 1 111 ? 40.636 23.983 89.899 1.00 41.97 111 SER F C 1
ATOM 11268 O O . SER F 1 111 ? 40.910 24.661 90.886 1.00 41.75 111 SER F O 1
ATOM 11271 N N . GLN F 1 112 ? 40.183 24.510 88.769 1.00 42.13 112 GLN F N 1
ATOM 11272 C CA . GLN F 1 112 ? 39.950 25.942 88.635 1.00 41.89 112 GLN F CA 1
ATOM 11273 C C . GLN F 1 112 ? 38.444 26.144 88.496 1.00 39.63 112 GLN F C 1
ATOM 11274 O O . GLN F 1 112 ? 37.950 26.434 87.407 1.00 40.62 112 GLN F O 1
ATOM 11280 N N . SER F 1 113 ? 37.712 25.970 89.593 1.00 35.64 113 SER F N 1
ATOM 11281 C CA . SER F 1 113 ? 36.267 26.132 89.551 1.00 32.49 113 SER F CA 1
ATOM 11282 C C . SER F 1 113 ? 35.829 27.245 90.481 1.00 28.63 113 SER F C 1
ATOM 11283 O O . SER F 1 113 ? 35.984 27.155 91.697 1.00 27.34 113 SER F O 1
ATOM 11286 N N . ALA F 1 114 ? 35.288 28.301 89.887 1.00 25.32 114 ALA F N 1
ATOM 11287 C CA . ALA F 1 114 ? 34.821 29.454 90.628 1.00 22.64 114 ALA F CA 1
ATOM 11288 C C . ALA F 1 114 ? 33.665 29.070 91.531 1.00 21.93 114 ALA F C 1
ATOM 11289 O O . ALA F 1 114 ? 33.493 29.637 92.612 1.00 19.40 114 ALA F O 1
ATOM 11299 N N . SER F 1 116 ? 32.911 26.066 93.260 1.00 19.81 116 SER F N 1
ATOM 11300 C CA . SER F 1 116 ? 33.247 25.461 94.540 1.00 19.86 116 SER F CA 1
ATOM 11301 C C . SER F 1 116 ? 33.906 26.439 95.517 1.00 20.59 116 SER F C 1
ATOM 11302 O O . SER F 1 116 ? 33.486 26.540 96.671 1.00 18.51 116 SER F O 1
ATOM 11305 N N . VAL F 1 117 ? 34.929 27.164 95.071 1.00 19.65 117 VAL F N 1
ATOM 11306 C CA . VAL F 1 117 ? 35.582 28.097 95.975 1.00 21.62 117 VAL F CA 1
ATOM 11307 C C . VAL F 1 117 ? 34.609 29.159 96.472 1.00 21.39 117 VAL F C 1
ATOM 11308 O O . VAL F 1 117 ? 34.657 29.539 97.641 1.00 22.60 117 VAL F O 1
ATOM 11312 N N . ALA F 1 118 ? 33.717 29.632 95.603 1.00 20.15 118 ALA F N 1
ATOM 11313 C CA . ALA F 1 118 ? 32.762 30.659 96.015 1.00 19.78 118 ALA F CA 1
ATOM 11314 C C . ALA F 1 118 ? 31.873 30.143 97.140 1.00 20.71 118 ALA F C 1
ATOM 11315 O O . ALA F 1 118 ? 31.634 30.839 98.130 1.00 22.40 118 ALA F O 1
ATOM 11317 N N . LEU F 1 119 ? 31.385 28.919 96.993 1.00 19.74 119 LEU F N 1
ATOM 11318 C CA . LEU F 1 119 ? 30.532 28.333 98.014 1.00 20.08 119 LEU F CA 1
ATOM 11319 C C . LEU F 1 119 ? 31.321 28.115 99.306 1.00 19.90 119 LEU F C 1
ATOM 11320 O O . LEU F 1 119 ? 30.812 28.339 100.402 1.00 20.51 119 LEU F O 1
ATOM 11325 N N . LEU F 1 120 ? 32.571 27.685 99.165 1.00 20.20 120 LEU F N 1
ATOM 11326 C CA . LEU F 1 120 ? 33.430 27.427 100.309 1.00 20.50 120 LEU F CA 1
ATOM 11327 C C . LEU F 1 120 ? 33.690 28.722 101.066 1.00 22.17 120 LEU F C 1
ATOM 11328 O O . LEU F 1 120 ? 33.645 28.754 102.291 1.00 22.77 120 LEU F O 1
ATOM 11333 N N . GLU F 1 121 ? 33.967 29.790 100.329 1.00 24.25 121 GLU F N 1
ATOM 11334 C CA . GLU F 1 121 ? 34.235 31.082 100.941 1.00 25.76 121 GLU F CA 1
ATOM 11335 C C . GLU F 1 121 ? 33.024 31.558 101.737 1.00 25.23 121 GLU F C 1
ATOM 11336 O O . GLU F 1 121 ? 33.157 32.072 102.849 1.00 25.95 121 GLU F O 1
ATOM 11342 N N . VAL F 1 122 ? 31.839 31.383 101.172 1.00 24.10 122 VAL F N 1
ATOM 11343 C CA . VAL F 1 122 ? 30.631 31.786 101.867 1.00 23.18 122 VAL F CA 1
ATOM 11344 C C . VAL F 1 122 ? 30.493 31.011 103.180 1.00 22.88 122 VAL F C 1
ATOM 11345 O O . VAL F 1 122 ? 30.189 31.593 104.217 1.00 23.28 122 VAL F O 1
ATOM 11349 N N . LEU F 1 123 ? 30.736 29.705 103.149 1.00 22.51 123 LEU F N 1
ATOM 11350 C CA . LEU F 1 123 ? 30.615 28.902 104.364 1.00 23.33 123 LEU F CA 1
ATOM 11351 C C . LEU F 1 123 ? 31.751 29.224 105.333 1.00 23.85 123 LEU F C 1
ATOM 11352 O O . LEU F 1 123 ? 31.571 29.195 106.551 1.00 22.36 123 LEU F O 1
ATOM 11357 N N . LEU F 1 124 ? 32.924 29.538 104.797 1.00 24.90 124 LEU F N 1
ATOM 11358 C CA . LEU F 1 124 ? 34.055 29.876 105.651 1.00 28.67 124 LEU F CA 1
ATOM 11359 C C . LEU F 1 124 ? 33.817 31.218 106.354 1.00 31.63 124 LEU F C 1
ATOM 11360 O O . LEU F 1 124 ? 33.972 31.330 107.571 1.00 32.80 124 LEU F O 1
ATOM 11365 N N . ARG F 1 125 ? 33.424 32.230 105.589 1.00 34.18 125 ARG F N 1
ATOM 11366 C CA . ARG F 1 125 ? 33.169 33.549 106.146 1.00 36.39 125 ARG F CA 1
ATOM 11367 C C . ARG F 1 125 ? 32.106 33.496 107.241 1.00 37.24 125 ARG F C 1
ATOM 11368 O O . ARG F 1 125 ? 32.199 34.232 108.221 1.00 37.25 125 ARG F O 1
ATOM 11376 N N . GLN F 1 126 ? 31.112 32.621 107.077 1.00 37.53 126 GLN F N 1
ATOM 11377 C CA . GLN F 1 126 ? 30.028 32.458 108.057 1.00 38.56 126 GLN F CA 1
ATOM 11378 C C . GLN F 1 126 ? 30.508 31.876 109.377 1.00 38.44 126 GLN F C 1
ATOM 11379 O O . GLN F 1 126 ? 30.104 32.328 110.442 1.00 38.73 126 GLN F O 1
ATOM 11385 N N . LYS F 1 127 ? 31.341 30.845 109.307 1.00 37.38 127 LYS F N 1
ATOM 11386 C CA . LYS F 1 127 ? 31.863 30.226 110.512 1.00 37.47 127 LYS F CA 1
ATOM 11387 C C . LYS F 1 127 ? 32.989 31.088 111.084 1.00 37.73 127 LYS F C 1
ATOM 11388 O O . LYS F 1 127 ? 33.565 30.764 112.118 1.00 36.11 127 LYS F O 1
ATOM 11394 N N . GLY F 1 128 ? 33.294 32.188 110.398 1.00 38.79 128 GLY F N 1
ATOM 11395 C CA . GLY F 1 128 ? 34.348 33.083 110.843 1.00 38.79 128 GLY F CA 1
ATOM 11396 C C . GLY F 1 128 ? 35.749 32.553 110.583 1.00 39.76 128 GLY F C 1
ATOM 11397 O O . GLY F 1 128 ? 36.730 33.108 111.083 1.00 41.37 128 GLY F O 1
ATOM 11398 N N . LEU F 1 129 ? 35.849 31.485 109.795 1.00 38.70 129 LEU F N 1
ATOM 11399 C CA . LEU F 1 129 ? 37.135 30.867 109.477 1.00 37.14 129 LEU F CA 1
ATOM 11400 C C . LEU F 1 129 ? 37.821 31.522 108.284 1.00 36.62 129 LEU F C 1
ATOM 11401 O O . LEU F 1 129 ? 37.200 32.241 107.502 1.00 36.91 129 LEU F O 1
ATOM 11406 N N . SER F 1 130 ? 39.113 31.269 108.131 1.00 36.09 130 SER F N 1
ATOM 11407 C CA . SER F 1 130 ? 39.820 31.865 107.017 1.00 34.98 130 SER F CA 1
ATOM 11408 C C . SER F 1 130 ? 41.132 31.188 106.655 1.00 33.28 130 SER F C 1
ATOM 11409 O O . SER F 1 130 ? 42.144 31.859 106.457 1.00 35.03 130 SER F O 1
ATOM 11412 N N . PRO F 1 131 ? 41.132 29.849 106.542 1.00 31.22 131 PRO F N 1
ATOM 11413 C CA . PRO F 1 131 ? 42.380 29.165 106.188 1.00 28.77 131 PRO F CA 1
ATOM 11414 C C . PRO F 1 131 ? 42.911 29.667 104.843 1.00 27.53 131 PRO F C 1
ATOM 11415 O O . PRO F 1 131 ? 42.185 30.288 104.066 1.00 26.94 131 PRO F O 1
ATOM 11419 N N . VAL F 1 132 ? 44.180 29.401 104.574 1.00 26.17 132 VAL F N 1
ATOM 11420 C CA . VAL F 1 132 ? 44.771 29.814 103.316 1.00 26.62 132 VAL F CA 1
ATOM 11421 C C . VAL F 1 132 ? 44.309 28.876 102.208 1.00 25.30 132 VAL F C 1
ATOM 11422 O O . VAL F 1 132 ? 44.300 27.664 102.378 1.00 25.98 132 VAL F O 1
ATOM 11426 N N . LEU F 1 133 ? 43.911 29.433 101.076 1.00 24.73 133 LEU F N 1
ATOM 11427 C CA . LEU F 1 133 ? 43.495 28.610 99.951 1.00 25.72 133 LEU F CA 1
ATOM 11428 C C . LEU F 1 133 ? 44.591 28.733 98.912 1.00 27.53 133 LEU F C 1
ATOM 11429 O O . LEU F 1 133 ? 45.105 29.823 98.690 1.00 26.43 133 LEU F O 1
ATOM 11434 N N . GLU F 1 134 ? 44.977 27.620 98.297 1.00 29.90 134 GLU F N 1
ATOM 11435 C CA . GLU F 1 134 ? 45.998 27.673 97.259 1.00 33.24 134 GLU F CA 1
ATOM 11436 C C . GLU F 1 134 ? 45.856 26.558 96.246 1.00 33.19 134 GLU F C 1
ATOM 11437 O O . GLU F 1 134 ? 45.448 25.443 96.572 1.00 34.27 134 GLU F O 1
ATOM 11443 N N . ARG F 1 135 ? 46.175 26.882 95.001 1.00 32.61 135 ARG F N 1
ATOM 11444 C CA . ARG F 1 135 ? 46.097 25.917 93.926 1.00 32.28 135 ARG F CA 1
ATOM 11445 C C . ARG F 1 135 ? 47.232 24.925 94.093 1.00 31.35 135 ARG F C 1
ATOM 11446 O O . ARG F 1 135 ? 48.371 25.306 94.327 1.00 30.89 135 ARG F O 1
ATOM 11454 N N . ALA F 1 136 ? 46.900 23.649 93.999 1.00 31.77 136 ALA F N 1
ATOM 11455 C CA . ALA F 1 136 ? 47.877 22.588 94.125 1.00 34.15 136 ALA F CA 1
ATOM 11456 C C . ALA F 1 136 ? 47.404 21.476 93.207 1.00 36.43 136 ALA F C 1
ATOM 11457 O O . ALA F 1 136 ? 46.255 21.477 92.777 1.00 38.42 136 ALA F O 1
ATOM 11459 N N . GLU F 1 137 ? 48.278 20.531 92.895 1.00 38.50 137 GLU F N 1
ATOM 11460 C CA . GLU F 1 137 ? 47.874 19.458 92.012 1.00 40.75 137 GLU F CA 1
ATOM 11461 C C . GLU F 1 137 ? 47.978 18.105 92.689 1.00 39.55 137 GLU F C 1
ATOM 11462 O O . GLU F 1 137 ? 48.898 17.859 93.460 1.00 37.98 137 GLU F O 1
ATOM 11468 N N . GLY F 1 138 ? 47.018 17.233 92.403 1.00 38.49 138 GLY F N 1
ATOM 11469 C CA . GLY F 1 138 ? 47.033 15.913 92.999 1.00 37.81 138 GLY F CA 1
ATOM 11470 C C . GLY F 1 138 ? 45.664 15.480 93.473 1.00 37.67 138 GLY F C 1
ATOM 11471 O O . GLY F 1 138 ? 44.661 16.128 93.173 1.00 38.63 138 GLY F O 1
ATOM 11472 N N . THR F 1 139 ? 45.623 14.371 94.203 1.00 36.54 139 THR F N 1
ATOM 11473 C CA . THR F 1 139 ? 44.378 13.847 94.738 1.00 35.56 139 THR F CA 1
ATOM 11474 C C . THR F 1 139 ? 44.280 14.342 96.167 1.00 36.83 139 THR F C 1
ATOM 11475 O O . THR F 1 139 ? 45.241 14.902 96.697 1.00 37.66 139 THR F O 1
ATOM 11479 N N . ALA F 1 140 ? 43.125 14.136 96.793 1.00 36.40 140 ALA F N 1
ATOM 11480 C CA . ALA F 1 140 ? 42.928 14.562 98.171 1.00 36.39 140 ALA F CA 1
ATOM 11481 C C . ALA F 1 140 ? 43.905 13.813 99.063 1.00 36.51 140 ALA F C 1
ATOM 11482 O O . ALA F 1 140 ? 44.527 14.392 99.958 1.00 35.97 140 ALA F O 1
ATOM 11484 N N . GLU F 1 141 ? 44.032 12.519 98.801 1.00 36.84 141 GLU F N 1
ATOM 11485 C CA . GLU F 1 141 ? 44.915 11.654 99.566 1.00 38.49 141 GLU F CA 1
ATOM 11486 C C . GLU F 1 141 ? 46.358 12.135 99.548 1.00 37.50 141 GLU F C 1
ATOM 11487 O O . GLU F 1 141 ? 46.993 12.269 100.599 1.00 37.33 141 GLU F O 1
ATOM 11493 N N . SER F 1 142 ? 46.876 12.394 98.353 1.00 34.93 142 SER F N 1
ATOM 11494 C CA . SER F 1 142 ? 48.252 12.847 98.227 1.00 34.18 142 SER F CA 1
ATOM 11495 C C . SER F 1 142 ? 48.467 14.261 98.758 1.00 33.49 142 SER F C 1
ATOM 11496 O O . SER F 1 142 ? 49.501 14.550 99.359 1.00 32.35 142 SER F O 1
ATOM 11499 N N . LEU F 1 143 ? 47.501 15.147 98.549 1.00 32.32 143 LEU F N 1
ATOM 11500 C CA . LEU F 1 143 ? 47.667 16.511 99.033 1.00 32.21 143 LEU F CA 1
ATOM 11501 C C . LEU F 1 143 ? 47.564 16.565 100.555 1.00 32.08 143 LEU F C 1
ATOM 11502 O O . LEU F 1 143 ? 48.254 17.359 101.206 1.00 31.49 143 LEU F O 1
ATOM 11507 N N . LEU F 1 144 ? 46.717 15.706 101.116 1.00 30.74 144 LEU F N 1
ATOM 11508 C CA . LEU F 1 144 ? 46.534 15.640 102.565 1.00 29.70 144 LEU F CA 1
ATOM 11509 C C . LEU F 1 144 ? 47.829 15.151 103.211 1.00 30.48 144 LEU F C 1
ATOM 11510 O O . LEU F 1 144 ? 48.112 15.448 104.371 1.00 31.52 144 LEU F O 1
ATOM 11515 N N . ALA F 1 145 ? 48.613 14.396 102.449 1.00 30.12 145 ALA F N 1
ATOM 11516 C CA . ALA F 1 145 ? 49.881 13.878 102.933 1.00 30.55 145 ALA F CA 1
ATOM 11517 C C . ALA F 1 145 ? 50.971 14.940 102.816 1.00 31.67 145 ALA F C 1
ATOM 11518 O O . ALA F 1 145 ? 51.878 14.998 103.640 1.00 35.55 145 ALA F O 1
ATOM 11520 N N . ALA F 1 146 ? 50.875 15.782 101.794 1.00 31.50 146 ALA F N 1
ATOM 11521 C CA . ALA F 1 146 ? 51.870 16.820 101.558 1.00 30.45 146 ALA F CA 1
ATOM 11522 C C . ALA F 1 146 ? 51.639 18.125 102.319 1.00 30.66 146 ALA F C 1
ATOM 11523 O O . ALA F 1 146 ? 51.924 19.201 101.808 1.00 30.55 146 ALA F O 1
ATOM 11525 N N . GLY F 1 147 ? 51.102 18.046 103.527 1.00 31.49 147 GLY F N 1
ATOM 11526 C CA . GLY F 1 147 ? 50.928 19.266 104.292 1.00 33.52 147 GLY F CA 1
ATOM 11527 C C . GLY F 1 147 ? 49.698 20.142 104.127 1.00 34.74 147 GLY F C 1
ATOM 11528 O O . GLY F 1 147 ? 49.776 21.360 104.315 1.00 36.01 147 GLY F O 1
ATOM 11529 N N . TYR F 1 148 ? 48.566 19.552 103.766 1.00 33.12 148 TYR F N 1
ATOM 11530 C CA . TYR F 1 148 ? 47.339 20.321 103.657 1.00 29.94 148 TYR F CA 1
ATOM 11531 C C . TYR F 1 148 ? 46.397 19.753 104.700 1.00 29.59 148 TYR F C 1
ATOM 11532 O O . TYR F 1 148 ? 46.368 18.542 104.916 1.00 28.68 148 TYR F O 1
ATOM 11541 N N . ASP F 1 149 ? 45.658 20.623 105.379 1.00 29.76 149 ASP F N 1
ATOM 11542 C CA . ASP F 1 149 ? 44.704 20.155 106.372 1.00 30.74 149 ASP F CA 1
ATOM 11543 C C . ASP F 1 149 ? 43.452 19.744 105.617 1.00 29.69 149 ASP F C 1
ATOM 11544 O O . ASP F 1 149 ? 42.712 18.860 106.048 1.00 28.89 149 ASP F O 1
ATOM 11549 N N . GLY F 1 150 ? 43.230 20.395 104.479 1.00 26.84 150 GLY F N 1
ATOM 11550 C CA . GLY F 1 150 ? 42.062 20.090 103.688 1.00 25.88 150 GLY F CA 1
ATOM 11551 C C . GLY F 1 150 ? 42.250 20.245 102.194 1.00 25.34 150 GLY F C 1
ATOM 11552 O O . GLY F 1 150 ? 43.105 21.014 101.728 1.00 25.21 150 GLY F O 1
ATOM 11553 N N . VAL F 1 151 ? 41.441 19.498 101.447 1.00 21.14 151 VAL F N 1
ATOM 11554 C CA . VAL F 1 151 ? 41.470 19.533 100.000 1.00 20.74 151 VAL F CA 1
ATOM 11555 C C . VAL F 1 151 ? 40.038 19.610 99.476 1.00 21.54 151 VAL F C 1
ATOM 11556 O O . VAL F 1 151 ? 39.176 18.819 99.879 1.00 21.67 151 VAL F O 1
ATOM 11560 N N . LEU F 1 152 ? 39.783 20.560 98.581 1.00 20.49 152 LEU F N 1
ATOM 11561 C CA . LEU F 1 152 ? 38.458 20.710 97.989 1.00 19.20 152 LEU F CA 1
ATOM 11562 C C . LEU F 1 152 ? 38.451 20.020 96.624 1.00 21.13 152 LEU F C 1
ATOM 11563 O O . LEU F 1 152 ? 39.344 20.258 95.796 1.00 21.17 152 LEU F O 1
ATOM 11568 N N . ARG F 1 153 ? 37.451 19.171 96.386 1.00 21.47 153 ARG F N 1
ATOM 11569 C CA . ARG F 1 153 ? 37.337 18.458 95.108 1.00 20.12 153 ARG F CA 1
ATOM 11570 C C . ARG F 1 153 ? 35.917 18.496 94.536 1.00 19.36 153 ARG F C 1
ATOM 11571 O O . ARG F 1 153 ? 34.927 18.536 95.273 1.00 19.52 153 ARG F O 1
ATOM 11579 N N . ILE F 1 154 ? 35.816 18.474 93.218 1.00 16.94 154 ILE F N 1
ATOM 11580 C CA . ILE F 1 154 ? 34.515 18.504 92.581 1.00 19.56 154 ILE F CA 1
ATOM 11581 C C . ILE F 1 154 ? 34.393 17.435 91.505 1.00 21.53 154 ILE F C 1
ATOM 11582 O O . ILE F 1 154 ? 35.362 16.747 91.180 1.00 23.04 154 ILE F O 1
ATOM 11587 N N . GLY F 1 155 ? 33.188 17.304 90.961 1.00 20.64 155 GLY F N 1
ATOM 11588 C CA . GLY F 1 155 ? 32.944 16.351 89.895 1.00 20.86 155 GLY F CA 1
ATOM 11589 C C . GLY F 1 155 ? 33.213 14.890 90.181 1.00 21.79 155 GLY F C 1
ATOM 11590 O O . GLY F 1 155 ? 33.188 14.450 91.341 1.00 19.31 155 GLY F O 1
ATOM 11591 N N . ASP F 1 156 ? 33.468 14.138 89.105 1.00 22.49 156 ASP F N 1
ATOM 11592 C CA . ASP F 1 156 ? 33.727 12.702 89.205 1.00 24.12 156 ASP F CA 1
ATOM 11593 C C . ASP F 1 156 ? 34.874 12.353 90.143 1.00 24.21 156 ASP F C 1
ATOM 11594 O O . ASP F 1 156 ? 34.825 11.336 90.827 1.00 25.11 156 ASP F O 1
ATOM 11599 N N . ASP F 1 157 ? 35.911 13.182 90.177 1.00 23.15 157 ASP F N 1
ATOM 11600 C CA . ASP F 1 157 ? 37.021 12.888 91.064 1.00 23.63 157 ASP F CA 1
ATOM 11601 C C . ASP F 1 157 ? 36.538 12.929 92.501 1.00 22.95 157 ASP F C 1
ATOM 11602 O O . ASP F 1 157 ? 36.827 12.029 93.285 1.00 24.93 157 ASP F O 1
ATOM 11607 N N . ALA F 1 158 ? 35.775 13.964 92.835 1.00 21.66 158 ALA F N 1
ATOM 11608 C CA . ALA F 1 158 ? 35.254 14.125 94.186 1.00 18.73 158 ALA F CA 1
ATOM 11609 C C . ALA F 1 158 ? 34.340 12.970 94.579 1.00 18.31 158 ALA F C 1
ATOM 11610 O O . ALA F 1 158 ? 34.361 12.520 95.727 1.00 18.79 158 ALA F O 1
ATOM 11612 N N . LEU F 1 159 ? 33.539 12.497 93.626 1.00 15.99 159 LEU F N 1
ATOM 11613 C CA . LEU F 1 159 ? 32.620 11.391 93.874 1.00 16.93 159 LEU F CA 1
ATOM 11614 C C . LEU F 1 159 ? 33.384 10.097 94.179 1.00 18.71 159 LEU F C 1
ATOM 11615 O O . LEU F 1 159 ? 33.120 9.440 95.192 1.00 18.45 159 LEU F O 1
ATOM 11620 N N . ARG F 1 160 ? 34.343 9.746 93.319 1.00 20.18 160 ARG F N 1
ATOM 11621 C CA . ARG F 1 160 ? 35.140 8.534 93.509 1.00 22.55 160 ARG F CA 1
ATOM 11622 C C . ARG F 1 160 ? 35.884 8.578 94.835 1.00 23.23 160 ARG F C 1
ATOM 11623 O O . ARG F 1 160 ? 35.822 7.645 95.635 1.00 23.45 160 ARG F O 1
ATOM 11631 N N . GLU F 1 161 ? 36.585 9.677 95.068 1.00 23.74 161 GLU F N 1
ATOM 11632 C CA . GLU F 1 161 ? 37.354 9.806 96.291 1.00 26.10 161 GLU F CA 1
ATOM 11633 C C . GLU F 1 161 ? 36.483 9.701 97.525 1.00 26.32 161 GLU F C 1
ATOM 11634 O O . GLU F 1 161 ? 36.898 9.128 98.528 1.00 28.52 161 GLU F O 1
ATOM 11640 N N . TRP F 1 162 ? 35.275 10.245 97.459 1.00 25.19 162 TRP F N 1
ATOM 11641 C CA . TRP F 1 162 ? 34.371 10.157 98.597 1.00 25.09 162 TRP F CA 1
ATOM 11642 C C . TRP F 1 162 ? 34.043 8.690 98.836 1.00 26.38 162 TRP F C 1
ATOM 11643 O O . TRP F 1 162 ? 34.053 8.217 99.970 1.00 26.30 162 TRP F O 1
ATOM 11654 N N . TYR F 1 163 ? 33.745 7.977 97.754 1.00 27.16 163 TYR F N 1
ATOM 11655 C CA . TYR F 1 163 ? 33.401 6.575 97.862 1.00 27.02 163 TYR F CA 1
ATOM 11656 C C . TYR F 1 163 ? 34.623 5.766 98.284 1.00 28.51 163 TYR F C 1
ATOM 11657 O O . TYR F 1 163 ? 34.500 4.700 98.879 1.00 29.34 163 TYR F O 1
ATOM 11666 N N . GLY F 1 164 ? 35.806 6.274 97.972 1.00 28.74 164 GLY F N 1
ATOM 11667 C CA . GLY F 1 164 ? 37.008 5.569 98.358 1.00 31.09 164 GLY F CA 1
ATOM 11668 C C . GLY F 1 164 ? 37.256 5.702 99.851 1.00 32.07 164 GLY F C 1
ATOM 11669 O O . GLY F 1 164 ? 37.722 4.760 100.492 1.00 33.54 164 GLY F O 1
ATOM 11670 N N . VAL F 1 165 ? 36.944 6.875 100.402 1.00 31.18 165 VAL F N 1
ATOM 11671 C CA . VAL F 1 165 ? 37.137 7.136 101.821 1.00 31.13 165 VAL F CA 1
ATOM 11672 C C . VAL F 1 165 ? 36.107 6.372 102.647 1.00 32.11 165 VAL F C 1
ATOM 11673 O O . VAL F 1 165 ? 36.466 5.539 103.480 1.00 31.91 165 VAL F O 1
ATOM 11677 N N . VAL F 1 166 ? 34.832 6.671 102.419 1.00 31.41 166 VAL F N 1
ATOM 11678 C CA . VAL F 1 166 ? 33.746 5.991 103.111 1.00 32.69 166 VAL F CA 1
ATOM 11679 C C . VAL F 1 166 ? 33.307 4.878 102.162 1.00 34.99 166 VAL F C 1
ATOM 11680 O O . VAL F 1 166 ? 33.446 5.008 100.947 1.00 37.24 166 VAL F O 1
ATOM 11684 N N . GLY F 1 167 ? 32.795 3.779 102.691 1.00 35.44 167 GLY F N 1
ATOM 11685 C CA . GLY F 1 167 ? 32.388 2.701 101.806 1.00 36.68 167 GLY F CA 1
ATOM 11686 C C . GLY F 1 167 ? 33.315 1.511 101.946 1.00 37.57 167 GLY F C 1
ATOM 11687 O O . GLY F 1 167 ? 34.230 1.562 102.759 1.00 39.00 167 GLY F O 1
ATOM 11688 N N . PRO F 1 168 ? 33.139 0.441 101.150 1.00 38.62 168 PRO F N 1
ATOM 11689 C CA . PRO F 1 168 ? 32.122 0.265 100.108 1.00 39.06 168 PRO F CA 1
ATOM 11690 C C . PRO F 1 168 ? 30.724 0.124 100.663 1.00 39.42 168 PRO F C 1
ATOM 11691 O O . PRO F 1 168 ? 30.512 0.157 101.872 1.00 39.53 168 PRO F O 1
ATOM 11695 N N . LEU F 1 169 ? 29.774 -0.035 99.753 1.00 40.17 169 LEU F N 1
ATOM 11696 C CA . LEU F 1 169 ? 28.388 -0.237 100.118 1.00 40.58 169 LEU F CA 1
ATOM 11697 C C . LEU F 1 169 ? 28.188 -1.749 100.117 1.00 42.42 169 LEU F C 1
ATOM 11698 O O . LEU F 1 169 ? 28.998 -2.493 99.559 1.00 42.55 169 LEU F O 1
ATOM 11703 N N . THR F 1 170 ? 27.124 -2.206 100.758 1.00 44.45 170 THR F N 1
ATOM 11704 C CA . THR F 1 170 ? 26.831 -3.627 100.824 1.00 46.89 170 THR F CA 1
ATOM 11705 C C . THR F 1 170 ? 25.347 -3.781 100.573 1.00 49.61 170 THR F C 1
ATOM 11706 O O . THR F 1 170 ? 24.601 -2.822 100.713 1.00 50.24 170 THR F O 1
ATOM 11710 N N . PRO F 1 171 ? 24.897 -4.985 100.191 1.00 52.68 171 PRO F N 1
ATOM 11711 C CA . PRO F 1 171 ? 23.475 -5.223 99.927 1.00 54.80 171 PRO F CA 1
ATOM 11712 C C . PRO F 1 171 ? 22.545 -4.479 100.893 1.00 57.27 171 PRO F C 1
ATOM 11713 O O . PRO F 1 171 ? 21.638 -3.760 100.463 1.00 57.03 171 PRO F O 1
ATOM 11717 N N . GLU F 1 172 ? 22.761 -4.651 102.194 1.00 60.00 172 GLU F N 1
ATOM 11718 C CA . GLU F 1 172 ? 21.944 -3.948 103.176 1.00 63.22 172 GLU F CA 1
ATOM 11719 C C . GLU F 1 172 ? 22.504 -2.533 103.294 1.00 64.04 172 GLU F C 1
ATOM 11720 O O . GLU F 1 172 ? 23.137 -2.045 102.359 1.00 65.47 172 GLU F O 1
ATOM 11726 N N . ARG F 1 173 ? 22.277 -1.857 104.413 1.00 64.18 173 ARG F N 1
ATOM 11727 C CA . ARG F 1 173 ? 22.799 -0.498 104.554 1.00 64.34 173 ARG F CA 1
ATOM 11728 C C . ARG F 1 173 ? 22.097 0.397 103.515 1.00 62.85 173 ARG F C 1
ATOM 11729 O O . ARG F 1 173 ? 20.940 0.157 103.171 1.00 64.69 173 ARG F O 1
ATOM 11737 N N . THR F 1 174 ? 22.787 1.417 103.015 1.00 59.63 174 THR F N 1
ATOM 11738 C CA . THR F 1 174 ? 22.214 2.331 102.022 1.00 56.50 174 THR F CA 1
ATOM 11739 C C . THR F 1 174 ? 23.236 3.440 101.796 1.00 53.99 174 THR F C 1
ATOM 11740 O O . THR F 1 174 ? 24.139 3.623 102.611 1.00 54.36 174 THR F O 1
ATOM 11752 N N . THR F 1 176 ? 22.664 6.800 101.727 1.00 44.03 176 THR F N 1
ATOM 11753 C CA . THR F 1 176 ? 22.398 7.913 102.642 1.00 42.29 176 THR F CA 1
ATOM 11754 C C . THR F 1 176 ? 22.816 7.665 104.090 1.00 41.70 176 THR F C 1
ATOM 11755 O O . THR F 1 176 ? 22.826 8.594 104.899 1.00 39.83 176 THR F O 1
ATOM 11759 N N . SER F 1 177 ? 23.157 6.425 104.427 1.00 40.88 177 SER F N 1
ATOM 11760 C CA . SER F 1 177 ? 23.546 6.127 105.801 1.00 40.82 177 SER F CA 1
ATOM 11761 C C . SER F 1 177 ? 25.012 5.748 105.911 1.00 40.37 177 SER F C 1
ATOM 11762 O O . SER F 1 177 ? 25.447 5.195 106.921 1.00 41.23 177 SER F O 1
ATOM 11765 N N . LEU F 1 178 ? 25.766 6.042 104.861 1.00 41.17 178 LEU F N 1
ATOM 11766 C CA . LEU F 1 178 ? 27.190 5.742 104.819 1.00 41.47 178 LEU F CA 1
ATOM 11767 C C . LEU F 1 178 ? 27.879 6.770 105.717 1.00 41.30 178 LEU F C 1
ATOM 11768 O O . LEU F 1 178 ? 27.402 7.895 105.856 1.00 41.15 178 LEU F O 1
ATOM 11773 N N . PRO F 1 179 ? 28.995 6.392 106.357 1.00 41.59 179 PRO F N 1
ATOM 11774 C CA . PRO F 1 179 ? 29.697 7.334 107.236 1.00 41.51 179 PRO F CA 1
ATOM 11775 C C . PRO F 1 179 ? 30.337 8.508 106.490 1.00 41.57 179 PRO F C 1
ATOM 11776 O O . PRO F 1 179 ? 30.421 8.506 105.261 1.00 40.91 179 PRO F O 1
ATOM 11780 N N . HIS F 1 180 ? 30.785 9.509 107.242 1.00 41.74 180 HIS F N 1
ATOM 11781 C CA . HIS F 1 180 ? 31.417 10.688 106.662 1.00 40.89 180 HIS F CA 1
ATOM 11782 C C . HIS F 1 180 ? 32.923 10.693 106.874 1.00 39.72 180 HIS F C 1
ATOM 11783 O O . HIS F 1 180 ? 33.608 11.634 106.465 1.00 40.80 180 HIS F O 1
ATOM 11790 N N . THR F 1 181 ? 33.443 9.648 107.510 1.00 37.63 181 THR F N 1
ATOM 11791 C CA . THR F 1 181 ? 34.878 9.565 107.758 1.00 36.63 181 THR F CA 1
ATOM 11792 C C . THR F 1 181 ? 35.424 8.189 107.406 1.00 35.92 181 THR F C 1
ATOM 11793 O O . THR F 1 181 ? 34.730 7.186 107.528 1.00 38.72 181 THR F O 1
ATOM 11797 N N . GLY F 1 182 ? 36.671 8.146 106.962 1.00 34.78 182 GLY F N 1
ATOM 11798 C CA . GLY F 1 182 ? 37.287 6.882 106.607 1.00 34.61 182 GLY F CA 1
ATOM 11799 C C . GLY F 1 182 ? 38.795 7.005 106.681 1.00 34.69 182 GLY F C 1
ATOM 11800 O O . GLY F 1 182 ? 39.364 7.967 106.162 1.00 35.41 182 GLY F O 1
ATOM 11801 N N . ARG F 1 183 ? 39.448 6.045 107.327 1.00 34.24 183 ARG F N 1
ATOM 11802 C CA . ARG F 1 183 ? 40.897 6.079 107.466 1.00 34.14 183 ARG F CA 1
ATOM 11803 C C . ARG F 1 183 ? 41.364 7.441 108.002 1.00 33.64 183 ARG F C 1
ATOM 11804 O O . ARG F 1 183 ? 42.360 8.002 107.535 1.00 31.07 183 ARG F O 1
ATOM 11812 N N . GLY F 1 184 ? 40.623 7.965 108.976 1.00 33.32 184 GLY F N 1
ATOM 11813 C CA . GLY F 1 184 ? 40.961 9.247 109.574 1.00 34.97 184 GLY F CA 1
ATOM 11814 C C . GLY F 1 184 ? 40.660 10.486 108.740 1.00 35.70 184 GLY F C 1
ATOM 11815 O O . GLY F 1 184 ? 40.999 11.612 109.138 1.00 35.32 184 GLY F O 1
ATOM 11816 N N . ILE F 1 185 ? 40.025 10.296 107.587 1.00 34.66 185 ILE F N 1
ATOM 11817 C CA . ILE F 1 185 ? 39.696 11.421 106.718 1.00 32.41 185 ILE F CA 1
ATOM 11818 C C . ILE F 1 185 ? 38.205 11.715 106.758 1.00 31.44 185 ILE F C 1
ATOM 11819 O O . ILE F 1 185 ? 37.383 10.833 106.525 1.00 32.56 185 ILE F O 1
ATOM 11824 N N . THR F 1 186 ? 37.858 12.959 107.056 1.00 29.61 186 THR F N 1
ATOM 11825 C CA . THR F 1 186 ? 36.462 13.362 107.103 1.00 28.09 186 THR F CA 1
ATOM 11826 C C . THR F 1 186 ? 36.097 14.015 105.776 1.00 26.88 186 THR F C 1
ATOM 11827 O O . THR F 1 186 ? 36.862 14.805 105.234 1.00 25.75 186 THR F O 1
ATOM 11831 N N . VAL F 1 187 ? 34.933 13.670 105.244 1.00 26.07 187 VAL F N 1
ATOM 11832 C CA . VAL F 1 187 ? 34.489 14.267 103.997 1.00 24.98 187 VAL F CA 1
ATOM 11833 C C . VAL F 1 187 ? 33.314 15.187 104.311 1.00 24.70 187 VAL F C 1
ATOM 11834 O O . VAL F 1 187 ? 32.249 14.719 104.715 1.00 26.75 187 VAL F O 1
ATOM 11838 N N . THR F 1 188 ? 33.514 16.493 104.161 1.00 22.01 188 THR F N 1
ATOM 11839 C CA . THR F 1 188 ? 32.445 17.448 104.412 1.00 19.76 188 THR F CA 1
ATOM 11840 C C . THR F 1 188 ? 31.808 17.873 103.095 1.00 19.78 188 THR F C 1
ATOM 11841 O O . THR F 1 188 ? 32.447 18.483 102.238 1.00 18.84 188 THR F O 1
ATOM 11845 N N . ASP F 1 189 ? 30.538 17.531 102.943 1.00 19.09 189 ASP F N 1
ATOM 11846 C CA . ASP F 1 189 ? 29.786 17.852 101.743 1.00 19.70 189 ASP F CA 1
ATOM 11847 C C . ASP F 1 189 ? 29.335 19.313 101.815 1.00 20.35 189 ASP F C 1
ATOM 11848 O O . ASP F 1 189 ? 28.561 19.690 102.705 1.00 21.25 189 ASP F O 1
ATOM 11853 N N . LEU F 1 190 ? 29.808 20.131 100.878 1.00 18.67 190 LEU F N 1
ATOM 11854 C CA . LEU F 1 190 ? 29.456 21.546 100.876 1.00 17.12 190 LEU F CA 1
ATOM 11855 C C . LEU F 1 190 ? 27.975 21.855 100.711 1.00 17.46 190 LEU F C 1
ATOM 11856 O O . LEU F 1 190 ? 27.491 22.848 101.267 1.00 16.72 190 LEU F O 1
ATOM 11861 N N . ALA F 1 191 ? 27.250 21.034 99.954 1.00 15.38 191 ALA F N 1
ATOM 11862 C CA . ALA F 1 191 ? 25.815 21.276 99.782 1.00 17.68 191 ALA F CA 1
ATOM 11863 C C . ALA F 1 191 ? 25.106 21.017 101.114 1.00 17.17 191 ALA F C 1
ATOM 11864 O O . ALA F 1 191 ? 24.136 21.692 101.466 1.00 17.38 191 ALA F O 1
ATOM 11866 N N . GLN F 1 192 ? 25.608 20.037 101.852 1.00 18.05 192 GLN F N 1
ATOM 11867 C CA . GLN F 1 192 ? 25.052 19.694 103.153 1.00 20.58 192 GLN F CA 1
ATOM 11868 C C . GLN F 1 192 ? 25.307 20.865 104.112 1.00 20.11 192 GLN F C 1
ATOM 11869 O O . GLN F 1 192 ? 24.441 21.237 104.898 1.00 19.09 192 GLN F O 1
ATOM 11875 N N . GLU F 1 193 ? 26.497 21.452 104.035 1.00 19.01 193 GLU F N 1
ATOM 11876 C CA . GLU F 1 193 ? 26.818 22.586 104.886 1.00 19.54 193 GLU F CA 1
ATOM 11877 C C . GLU F 1 193 ? 25.827 23.702 104.575 1.00 19.09 193 GLU F C 1
ATOM 11878 O O . GLU F 1 193 ? 25.328 24.376 105.482 1.00 18.27 193 GLU F O 1
ATOM 11884 N N . TRP F 1 194 ? 25.535 23.882 103.288 1.00 17.02 194 TRP F N 1
ATOM 11885 C CA . TRP F 1 194 ? 24.594 24.905 102.876 1.00 16.70 194 TRP F CA 1
ATOM 11886 C C . TRP F 1 194 ? 23.207 24.585 103.410 1.00 18.25 194 TRP F C 1
ATOM 11887 O O . TRP F 1 194 ? 22.457 25.491 103.761 1.00 19.29 194 TRP F O 1
ATOM 11898 N N . PHE F 1 195 ? 22.851 23.307 103.474 1.00 18.45 195 PHE F N 1
ATOM 11899 C CA . PHE F 1 195 ? 21.538 22.978 104.001 1.00 20.23 195 PHE F CA 1
ATOM 11900 C C . PHE F 1 195 ? 21.476 23.307 105.491 1.00 21.84 195 PHE F C 1
ATOM 11901 O O . PHE F 1 195 ? 20.499 23.885 105.962 1.00 22.28 195 PHE F O 1
ATOM 11909 N N . ASP F 1 196 ? 22.514 22.930 106.233 1.00 23.25 196 ASP F N 1
ATOM 11910 C CA . ASP F 1 196 ? 22.552 23.203 107.666 1.00 25.18 196 ASP F CA 1
ATOM 11911 C C . ASP F 1 196 ? 22.448 24.691 107.955 1.00 25.32 196 ASP F C 1
ATOM 11912 O O . ASP F 1 196 ? 21.789 25.106 108.903 1.00 26.00 196 ASP F O 1
ATOM 11917 N N . LEU F 1 197 ? 23.102 25.487 107.121 1.00 24.75 197 LEU F N 1
ATOM 11918 C CA . LEU F 1 197 ? 23.103 26.932 107.269 1.00 23.45 197 LEU F CA 1
ATOM 11919 C C . LEU F 1 197 ? 21.793 27.599 106.875 1.00 23.58 197 LEU F C 1
ATOM 11920 O O . LEU F 1 197 ? 21.210 28.350 107.651 1.00 24.60 197 LEU F O 1
ATOM 11925 N N . THR F 1 198 ? 21.332 27.311 105.666 1.00 23.25 198 THR F N 1
ATOM 11926 C CA . THR F 1 198 ? 20.132 27.935 105.128 1.00 23.18 198 THR F CA 1
ATOM 11927 C C . THR F 1 198 ? 18.851 27.119 105.182 1.00 23.89 198 THR F C 1
ATOM 11928 O O . THR F 1 198 ? 17.763 27.676 105.046 1.00 22.56 198 THR F O 1
ATOM 11932 N N . GLY F 1 199 ? 18.983 25.808 105.355 1.00 23.87 199 GLY F N 1
ATOM 11933 C CA . GLY F 1 199 ? 17.818 24.943 105.388 1.00 23.99 199 GLY F CA 1
ATOM 11934 C C . GLY F 1 199 ? 17.181 24.809 104.009 1.00 25.11 199 GLY F C 1
ATOM 11935 O O . GLY F 1 199 ? 16.096 24.245 103.873 1.00 25.53 199 GLY F O 1
ATOM 11936 N N . HIS F 1 200 ? 17.861 25.309 102.980 1.00 22.85 200 HIS F N 1
ATOM 11937 C CA . HIS F 1 200 ? 17.330 25.261 101.620 1.00 23.73 200 HIS F CA 1
ATOM 11938 C C . HIS F 1 200 ? 18.196 24.515 100.604 1.00 23.11 200 HIS F C 1
ATOM 11939 O O . HIS F 1 200 ? 19.341 24.155 100.878 1.00 23.76 200 HIS F O 1
ATOM 11946 N N . PRO F 1 201 ? 17.646 24.269 99.408 1.00 22.10 201 PRO F N 1
ATOM 11947 C CA . PRO F 1 201 ? 18.397 23.571 98.364 1.00 20.78 201 PRO F CA 1
ATOM 11948 C C . PRO F 1 201 ? 19.491 24.506 97.879 1.00 20.66 201 PRO F C 1
ATOM 11949 O O . PRO F 1 201 ? 19.470 25.707 98.178 1.00 20.19 201 PRO F O 1
ATOM 11953 N N . PHE F 1 202 ? 20.442 23.957 97.133 1.00 18.48 202 PHE F N 1
ATOM 11954 C CA . PHE F 1 202 ? 21.488 24.771 96.551 1.00 17.06 202 PHE F CA 1
ATOM 11955 C C . PHE F 1 202 ? 21.497 24.524 95.047 1.00 17.47 202 PHE F C 1
ATOM 11956 O O . PHE F 1 202 ? 21.395 23.375 94.598 1.00 16.28 202 PHE F O 1
ATOM 11964 N N . THR F 1 203 ? 21.608 25.598 94.271 1.00 16.37 203 THR F N 1
ATOM 11965 C CA . THR F 1 203 ? 21.650 25.475 92.818 1.00 15.25 203 THR F CA 1
ATOM 11966 C C . THR F 1 203 ? 23.076 25.666 92.323 1.00 15.10 203 THR F C 1
ATOM 11967 O O . THR F 1 203 ? 23.634 26.755 92.426 1.00 16.78 203 THR F O 1
ATOM 11971 N N . PHE F 1 204 ? 23.658 24.593 91.790 1.00 15.14 204 PHE F N 1
ATOM 11972 C CA . PHE F 1 204 ? 25.023 24.602 91.285 1.00 12.24 204 PHE F CA 1
ATOM 11973 C C . PHE F 1 204 ? 25.159 25.048 89.840 1.00 14.09 204 PHE F C 1
ATOM 11974 O O . PHE F 1 204 ? 26.166 25.655 89.468 1.00 15.39 204 PHE F O 1
ATOM 11982 N N . ALA F 1 205 ? 24.170 24.745 89.010 1.00 14.01 205 ALA F N 1
ATOM 11983 C CA . ALA F 1 205 ? 24.279 25.132 87.606 1.00 15.00 205 ALA F CA 1
ATOM 11984 C C . ALA F 1 205 ? 22.942 25.360 86.929 1.00 15.84 205 ALA F C 1
ATOM 11985 O O . ALA F 1 205 ? 21.914 24.830 87.366 1.00 18.18 205 ALA F O 1
ATOM 11987 N N . VAL F 1 206 ? 22.963 26.147 85.858 1.00 14.33 206 VAL F N 1
ATOM 11988 C CA . VAL F 1 206 ? 21.751 26.449 85.115 1.00 14.85 206 VAL F CA 1
ATOM 11989 C C . VAL F 1 206 ? 22.026 26.368 83.628 1.00 17.26 206 VAL F C 1
ATOM 11990 O O . VAL F 1 206 ? 23.111 25.959 83.206 1.00 17.53 206 VAL F O 1
ATOM 11994 N N . TRP F 1 207 ? 21.027 26.742 82.836 1.00 17.72 207 TRP F N 1
ATOM 11995 C CA . TRP F 1 207 ? 21.173 26.764 81.389 1.00 20.52 207 TRP F CA 1
ATOM 11996 C C . TRP F 1 207 ? 21.002 28.218 81.015 1.00 20.93 207 TRP F C 1
ATOM 11997 O O . TRP F 1 207 ? 19.913 28.766 81.115 1.00 22.70 207 TRP F O 1
ATOM 12008 N N . ALA F 1 208 ? 22.095 28.847 80.605 1.00 22.38 208 ALA F N 1
ATOM 12009 C CA . ALA F 1 208 ? 22.071 30.260 80.267 1.00 24.39 208 ALA F CA 1
ATOM 12010 C C . ALA F 1 208 ? 22.246 30.579 78.786 1.00 24.75 208 ALA F C 1
ATOM 12011 O O . ALA F 1 208 ? 22.786 29.785 78.009 1.00 24.32 208 ALA F O 1
ATOM 12013 N N . TYR F 1 209 ? 21.792 31.771 78.416 1.00 25.62 209 TYR F N 1
ATOM 12014 C CA . TYR F 1 209 ? 21.877 32.258 77.042 1.00 26.09 209 TYR F CA 1
ATOM 12015 C C . TYR F 1 209 ? 21.817 33.787 77.083 1.00 25.23 209 TYR F C 1
ATOM 12016 O O . TYR F 1 209 ? 21.400 34.363 78.079 1.00 26.41 209 TYR F O 1
ATOM 12025 N N . ARG F 1 210 ? 22.235 34.449 76.013 1.00 25.99 210 ARG F N 1
ATOM 12026 C CA . ARG F 1 210 ? 22.199 35.906 75.990 1.00 26.60 210 ARG F CA 1
ATOM 12027 C C . ARG F 1 210 ? 20.768 36.421 75.841 1.00 27.39 210 ARG F C 1
ATOM 12028 O O . ARG F 1 210 ? 20.054 36.031 74.917 1.00 26.86 210 ARG F O 1
ATOM 12036 N N . LYS F 1 211 ? 20.360 37.297 76.758 1.00 27.99 211 LYS F N 1
ATOM 12037 C CA . LYS F 1 211 ? 19.015 37.880 76.765 1.00 29.99 211 LYS F CA 1
ATOM 12038 C C . LYS F 1 211 ? 18.460 38.268 75.391 1.00 32.38 211 LYS F C 1
ATOM 12039 O O . LYS F 1 211 ? 17.258 38.144 75.137 1.00 33.45 211 LYS F O 1
ATOM 12045 N N . ASP F 1 212 ? 19.336 38.733 74.509 1.00 33.54 212 ASP F N 1
ATOM 12046 C CA . ASP F 1 212 ? 18.931 39.177 73.182 1.00 35.32 212 ASP F CA 1
ATOM 12047 C C . ASP F 1 212 ? 18.929 38.072 72.125 1.00 35.33 212 ASP F C 1
ATOM 12048 O O . ASP F 1 212 ? 18.678 38.333 70.947 1.00 34.62 212 ASP F O 1
ATOM 12053 N N . ASN F 1 213 ? 19.201 36.842 72.546 1.00 34.68 213 ASN F N 1
ATOM 12054 C CA . ASN F 1 213 ? 19.244 35.720 71.618 1.00 33.06 213 ASN F CA 1
ATOM 12055 C C . ASN F 1 213 ? 18.619 34.477 72.253 1.00 31.98 213 ASN F C 1
ATOM 12056 O O . ASN F 1 213 ? 19.283 33.459 72.427 1.00 32.86 213 ASN F O 1
ATOM 12061 N N . PRO F 1 214 ? 17.321 34.549 72.599 1.00 31.57 214 PRO F N 1
ATOM 12062 C CA . PRO F 1 214 ? 16.573 33.446 73.221 1.00 31.28 214 PRO F CA 1
ATOM 12063 C C . PRO F 1 214 ? 16.648 32.182 72.368 1.00 30.84 214 PRO F C 1
ATOM 12064 O O . PRO F 1 214 ? 16.708 32.258 71.140 1.00 32.90 214 PRO F O 1
ATOM 12068 N N . PRO F 1 215 ? 16.642 31.003 73.006 1.00 28.28 215 PRO F N 1
ATOM 12069 C CA . PRO F 1 215 ? 16.716 29.746 72.262 1.00 26.10 215 PRO F CA 1
ATOM 12070 C C . PRO F 1 215 ? 15.396 29.403 71.575 1.00 25.39 215 PRO F C 1
ATOM 12071 O O . PRO F 1 215 ? 14.320 29.745 72.071 1.00 25.23 215 PRO F O 1
ATOM 12075 N N . PRO F 1 216 ? 15.463 28.724 70.419 1.00 24.63 216 PRO F N 1
ATOM 12076 C CA . PRO F 1 216 ? 14.260 28.341 69.670 1.00 24.76 216 PRO F CA 1
ATOM 12077 C C . PRO F 1 216 ? 13.425 27.318 70.436 1.00 24.76 216 PRO F C 1
ATOM 12078 O O . PRO F 1 216 ? 13.964 26.409 71.066 1.00 25.98 216 PRO F O 1
ATOM 12082 N N . ALA F 1 217 ? 12.109 27.474 70.385 1.00 23.82 217 ALA F N 1
ATOM 12083 C CA . ALA F 1 217 ? 11.213 26.567 71.092 1.00 24.18 217 ALA F CA 1
ATOM 12084 C C . ALA F 1 217 ? 11.481 25.078 70.827 1.00 23.52 217 ALA F C 1
ATOM 12085 O O . ALA F 1 217 ? 11.301 24.244 71.715 1.00 25.15 217 ALA F O 1
ATOM 12087 N N . ALA F 1 218 ? 11.904 24.740 69.615 1.00 23.17 218 ALA F N 1
ATOM 12088 C CA . ALA F 1 218 ? 12.170 23.346 69.281 1.00 22.80 218 ALA F CA 1
ATOM 12089 C C . ALA F 1 218 ? 13.288 22.762 70.141 1.00 24.86 218 ALA F C 1
ATOM 12090 O O . ALA F 1 218 ? 13.246 21.589 70.515 1.00 27.36 218 ALA F O 1
ATOM 12092 N N . LEU F 1 219 ? 14.294 23.570 70.454 1.00 23.88 219 LEU F N 1
ATOM 12093 C CA . LEU F 1 219 ? 15.384 23.084 71.282 1.00 23.45 219 LEU F CA 1
ATOM 12094 C C . LEU F 1 219 ? 14.883 22.815 72.699 1.00 23.73 219 LEU F C 1
ATOM 12095 O O . LEU F 1 219 ? 15.246 21.808 73.314 1.00 23.43 219 LEU F O 1
ATOM 12100 N N . LEU F 1 220 ? 14.042 23.708 73.214 1.00 22.94 220 LEU F N 1
ATOM 12101 C CA . LEU F 1 220 ? 13.514 23.533 74.559 1.00 23.02 220 LEU F CA 1
ATOM 12102 C C . LEU F 1 220 ? 12.625 22.297 74.647 1.00 23.33 220 LEU F C 1
ATOM 12103 O O . LEU F 1 220 ? 12.626 21.584 75.655 1.00 22.06 220 LEU F O 1
ATOM 12108 N N . GLN F 1 221 ? 11.859 22.033 73.596 1.00 24.32 221 GLN F N 1
ATOM 12109 C CA . GLN F 1 221 ? 10.988 20.873 73.647 1.00 26.23 221 GLN F CA 1
ATOM 12110 C C . GLN F 1 221 ? 11.826 19.606 73.633 1.00 25.47 221 GLN F C 1
ATOM 12111 O O . GLN F 1 221 ? 11.536 18.653 74.360 1.00 24.91 221 GLN F O 1
ATOM 12117 N N . ALA F 1 222 ? 12.867 19.607 72.807 1.00 21.73 222 ALA F N 1
ATOM 12118 C CA . ALA F 1 222 ? 13.743 18.458 72.701 1.00 22.83 222 ALA F CA 1
ATOM 12119 C C . ALA F 1 222 ? 14.395 18.176 74.054 1.00 24.26 222 ALA F C 1
ATOM 12120 O O . ALA F 1 222 ? 14.439 17.026 74.505 1.00 24.05 222 ALA F O 1
ATOM 12130 N N . ARG F 1 224 ? 13.317 18.950 76.986 1.00 19.19 224 ARG F N 1
ATOM 12131 C CA . ARG F 1 224 ? 12.318 18.454 77.911 1.00 19.68 224 ARG F CA 1
ATOM 12132 C C . ARG F 1 224 ? 11.985 17.000 77.598 1.00 20.82 224 ARG F C 1
ATOM 12133 O O . ARG F 1 224 ? 11.734 16.208 78.504 1.00 21.93 224 ARG F O 1
ATOM 12141 N N . GLU F 1 225 ? 11.995 16.635 76.321 1.00 21.02 225 GLU F N 1
ATOM 12142 C CA . GLU F 1 225 ? 11.717 15.254 75.951 1.00 21.81 225 GLU F CA 1
ATOM 12143 C C . GLU F 1 225 ? 12.852 14.396 76.514 1.00 20.06 225 GLU F C 1
ATOM 12144 O O . GLU F 1 225 ? 12.627 13.375 77.162 1.00 19.37 225 GLU F O 1
ATOM 12150 N N . ALA F 1 226 ? 14.076 14.837 76.262 1.00 18.74 226 ALA F N 1
ATOM 12151 C CA . ALA F 1 226 ? 15.267 14.135 76.716 1.00 18.48 226 ALA F CA 1
ATOM 12152 C C . ALA F 1 226 ? 15.284 13.947 78.230 1.00 18.38 226 ALA F C 1
ATOM 12153 O O . ALA F 1 226 ? 15.603 12.852 78.719 1.00 16.54 226 ALA F O 1
ATOM 12155 N N . ARG F 1 227 ? 14.946 15.006 78.966 1.00 17.42 227 ARG F N 1
ATOM 12156 C CA . ARG F 1 227 ? 14.930 14.926 80.421 1.00 17.01 227 ARG F CA 1
ATOM 12157 C C . ARG F 1 227 ? 13.913 13.893 80.889 1.00 17.70 227 ARG F C 1
ATOM 12158 O O . ARG F 1 227 ? 14.178 13.157 81.840 1.00 18.19 227 ARG F O 1
ATOM 12166 N N . ARG F 1 228 ? 12.755 13.826 80.239 1.00 18.60 228 ARG F N 1
ATOM 12167 C CA . ARG F 1 228 ? 11.756 12.826 80.635 1.00 20.09 228 ARG F CA 1
ATOM 12168 C C . ARG F 1 228 ? 12.345 11.431 80.473 1.00 20.37 228 ARG F C 1
ATOM 12169 O O . ARG F 1 228 ? 12.252 10.593 81.374 1.00 20.43 228 ARG F O 1
ATOM 12177 N N . ARG F 1 229 ? 12.965 11.193 79.322 1.00 18.54 229 ARG F N 1
ATOM 12178 C CA . ARG F 1 229 ? 13.581 9.903 79.065 1.00 20.84 229 ARG F CA 1
ATOM 12179 C C . ARG F 1 229 ? 14.619 9.540 80.129 1.00 20.35 229 ARG F C 1
ATOM 12180 O O . ARG F 1 229 ? 14.570 8.454 80.701 1.00 21.21 229 ARG F O 1
ATOM 12188 N N . GLY F 1 230 ? 15.553 10.449 80.392 1.00 20.29 230 GLY F N 1
ATOM 12189 C CA . GLY F 1 230 ? 16.586 10.191 81.387 1.00 19.44 230 GLY F CA 1
ATOM 12190 C C . GLY F 1 230 ? 16.013 9.845 82.752 1.00 20.24 230 GLY F C 1
ATOM 12191 O O . GLY F 1 230 ? 16.331 8.807 83.335 1.00 19.82 230 GLY F O 1
ATOM 12192 N N . ILE F 1 231 ? 15.161 10.732 83.262 1.00 19.75 231 ILE F N 1
ATOM 12193 C CA . ILE F 1 231 ? 14.521 10.547 84.549 1.00 17.22 231 ILE F CA 1
ATOM 12194 C C . ILE F 1 231 ? 13.749 9.234 84.534 1.00 17.35 231 ILE F C 1
ATOM 12195 O O . ILE F 1 231 ? 13.707 8.523 85.536 1.00 18.02 231 ILE F O 1
ATOM 12200 N N . GLY F 1 232 ? 13.161 8.906 83.388 1.00 16.81 232 GLY F N 1
ATOM 12201 C CA . GLY F 1 232 ? 12.377 7.684 83.269 1.00 18.39 232 GLY F CA 1
ATOM 12202 C C . GLY F 1 232 ? 13.152 6.374 83.204 1.00 18.39 232 GLY F C 1
ATOM 12203 O O . GLY F 1 232 ? 12.598 5.306 83.488 1.00 18.39 232 GLY F O 1
ATOM 12204 N N . HIS F 1 233 ? 14.427 6.449 82.830 1.00 17.20 233 HIS F N 1
ATOM 12205 C CA . HIS F 1 233 ? 15.273 5.256 82.738 1.00 18.26 233 HIS F CA 1
ATOM 12206 C C . HIS F 1 233 ? 16.624 5.510 83.421 1.00 18.63 233 HIS F C 1
ATOM 12207 O O . HIS F 1 233 ? 17.687 5.465 82.792 1.00 17.25 233 HIS F O 1
ATOM 12214 N N . LEU F 1 234 ? 16.567 5.756 84.727 1.00 19.68 234 LEU F N 1
ATOM 12215 C CA . LEU F 1 234 ? 17.752 6.059 85.520 1.00 19.81 234 LEU F CA 1
ATOM 12216 C C . LEU F 1 234 ? 18.771 4.935 85.621 1.00 18.75 234 LEU F C 1
ATOM 12217 O O . LEU F 1 234 ? 19.968 5.195 85.696 1.00 18.92 234 LEU F O 1
ATOM 12222 N N . ALA F 1 235 ? 18.310 3.692 85.631 1.00 18.38 235 ALA F N 1
ATOM 12223 C CA . ALA F 1 235 ? 19.238 2.576 85.718 1.00 18.93 235 ALA F CA 1
ATOM 12224 C C . ALA F 1 235 ? 20.108 2.581 84.462 1.00 20.08 235 ALA F C 1
ATOM 12225 O O . ALA F 1 235 ? 21.325 2.431 84.539 1.00 21.42 235 ALA F O 1
ATOM 12227 N N . GLU F 1 236 ? 19.479 2.770 83.307 1.00 20.44 236 GLU F N 1
ATOM 12228 C CA . GLU F 1 236 ? 20.201 2.799 82.041 1.00 21.97 236 GLU F CA 1
ATOM 12229 C C . GLU F 1 236 ? 21.256 3.889 82.047 1.00 20.61 236 GLU F C 1
ATOM 12230 O O . GLU F 1 236 ? 22.405 3.651 81.680 1.00 20.12 236 GLU F O 1
ATOM 12236 N N . VAL F 1 237 ? 20.850 5.086 82.457 1.00 21.01 237 VAL F N 1
ATOM 12237 C CA . VAL F 1 237 ? 21.756 6.225 82.503 1.00 20.47 237 VAL F CA 1
ATOM 12238 C C . VAL F 1 237 ? 22.890 5.967 83.476 1.00 21.98 237 VAL F C 1
ATOM 12239 O O . VAL F 1 237 ? 24.056 6.245 83.181 1.00 21.62 237 VAL F O 1
ATOM 12243 N N . SER F 1 238 ? 22.541 5.425 84.636 1.00 23.76 238 SER F N 1
ATOM 12244 C CA . SER F 1 238 ? 23.532 5.129 85.656 1.00 26.89 238 SER F CA 1
ATOM 12245 C C . SER F 1 238 ? 24.518 4.070 85.189 1.00 27.67 238 SER F C 1
ATOM 12246 O O . SER F 1 238 ? 25.722 4.235 85.346 1.00 28.29 238 SER F O 1
ATOM 12249 N N . GLN F 1 239 ? 24.020 2.988 84.606 1.00 28.90 239 GLN F N 1
ATOM 12250 C CA . GLN F 1 239 ? 24.911 1.933 84.155 1.00 31.69 239 GLN F CA 1
ATOM 12251 C C . GLN F 1 239 ? 25.947 2.450 83.160 1.00 33.10 239 GLN F C 1
ATOM 12252 O O . GLN F 1 239 ? 27.149 2.229 83.326 1.00 34.92 239 GLN F O 1
ATOM 12258 N N . ARG F 1 240 ? 25.483 3.153 82.134 1.00 33.10 240 ARG F N 1
ATOM 12259 C CA . ARG F 1 240 ? 26.376 3.693 81.123 1.00 32.85 240 ARG F CA 1
ATOM 12260 C C . ARG F 1 240 ? 27.539 4.477 81.730 1.00 32.18 240 ARG F C 1
ATOM 12261 O O . ARG F 1 240 ? 28.681 4.349 81.290 1.00 33.56 240 ARG F O 1
ATOM 12269 N N . HIS F 1 241 ? 27.250 5.279 82.749 1.00 29.94 241 HIS F N 1
ATOM 12270 C CA . HIS F 1 241 ? 28.269 6.103 83.390 1.00 28.16 241 HIS F CA 1
ATOM 12271 C C . HIS F 1 241 ? 29.017 5.451 84.549 1.00 28.62 241 HIS F C 1
ATOM 12272 O O . HIS F 1 241 ? 30.121 5.863 84.887 1.00 27.63 241 HIS F O 1
ATOM 12279 N N . ALA F 1 242 ? 28.423 4.428 85.149 1.00 29.47 242 ALA F N 1
ATOM 12280 C CA . ALA F 1 242 ? 29.050 3.738 86.263 1.00 29.63 242 ALA F CA 1
ATOM 12281 C C . ALA F 1 242 ? 30.342 3.065 85.823 1.00 32.15 242 ALA F C 1
ATOM 12282 O O . ALA F 1 242 ? 31.386 3.245 86.455 1.00 32.02 242 ALA F O 1
ATOM 12284 N N . GLU F 1 243 ? 30.270 2.298 84.735 1.00 35.38 243 GLU F N 1
ATOM 12285 C CA . GLU F 1 243 ? 31.432 1.588 84.200 1.00 38.88 243 GLU F CA 1
ATOM 12286 C C . GLU F 1 243 ? 32.580 2.537 83.907 1.00 38.66 243 GLU F C 1
ATOM 12287 O O . GLU F 1 243 ? 33.738 2.248 84.220 1.00 37.51 243 GLU F O 1
ATOM 12293 N N . LYS F 1 244 ? 32.245 3.667 83.295 1.00 38.54 244 LYS F N 1
ATOM 12294 C CA . LYS F 1 244 ? 33.231 4.673 82.930 1.00 38.08 244 LYS F CA 1
ATOM 12295 C C . LYS F 1 244 ? 33.908 5.264 84.155 1.00 35.96 244 LYS F C 1
ATOM 12296 O O . LYS F 1 244 ? 35.106 5.536 84.136 1.00 34.93 244 LYS F O 1
ATOM 12302 N N . LEU F 1 245 ? 33.140 5.448 85.225 1.00 33.10 245 LEU F N 1
ATOM 12303 C CA . LEU F 1 245 ? 33.671 6.028 86.451 1.00 31.09 245 LEU F CA 1
ATOM 12304 C C . LEU F 1 245 ? 34.308 5.028 87.394 1.00 30.76 245 LEU F C 1
ATOM 12305 O O . LEU F 1 245 ? 34.918 5.416 88.387 1.00 31.60 245 LEU F O 1
ATOM 12310 N N . GLY F 1 246 ? 34.174 3.744 87.096 1.00 30.26 246 GLY F N 1
ATOM 12311 C CA . GLY F 1 246 ? 34.737 2.751 87.988 1.00 28.11 246 GLY F CA 1
ATOM 12312 C C . GLY F 1 246 ? 33.983 2.801 89.306 1.00 27.12 246 GLY F C 1
ATOM 12313 O O . GLY F 1 246 ? 34.579 2.721 90.382 1.00 28.12 246 GLY F O 1
ATOM 12314 N N . LEU F 1 247 ? 32.664 2.959 89.218 1.00 24.52 247 LEU F N 1
ATOM 12315 C CA . LEU F 1 247 ? 31.809 3.008 90.403 1.00 22.89 247 LEU F CA 1
ATOM 12316 C C . LEU F 1 247 ? 30.620 2.080 90.257 1.00 20.91 247 LEU F C 1
ATOM 12317 O O . LEU F 1 247 ? 30.142 1.835 89.154 1.00 20.07 247 LEU F O 1
ATOM 12322 N N . PRO F 1 248 ? 30.123 1.550 91.378 1.00 20.13 248 PRO F N 1
ATOM 12323 C CA . PRO F 1 248 ? 28.969 0.649 91.318 1.00 20.05 248 PRO F CA 1
ATOM 12324 C C . PRO F 1 248 ? 27.725 1.388 90.814 1.00 20.80 248 PRO F C 1
ATOM 12325 O O . PRO F 1 248 ? 27.513 2.561 91.128 1.00 20.28 248 PRO F O 1
ATOM 12329 N N . GLU F 1 249 ? 26.913 0.703 90.021 1.00 20.28 249 GLU F N 1
ATOM 12330 C CA . GLU F 1 249 ? 25.718 1.312 89.468 1.00 21.14 249 GLU F CA 1
ATOM 12331 C C . GLU F 1 249 ? 24.832 1.981 90.519 1.00 21.65 249 GLU F C 1
ATOM 12332 O O . GLU F 1 249 ? 24.315 3.075 90.277 1.00 23.13 249 GLU F O 1
ATOM 12338 N N . ARG F 1 250 ? 24.655 1.353 91.681 1.00 20.44 250 ARG F N 1
ATOM 12339 C CA . ARG F 1 250 ? 23.786 1.944 92.697 1.00 19.81 250 ARG F CA 1
ATOM 12340 C C . ARG F 1 250 ? 24.262 3.289 93.217 1.00 19.20 250 ARG F C 1
ATOM 12341 O O . ARG F 1 250 ? 23.446 4.137 93.586 1.00 19.83 250 ARG F O 1
ATOM 12349 N N . VAL F 1 251 ? 25.572 3.497 93.241 1.00 18.29 251 VAL F N 1
ATOM 12350 C CA . VAL F 1 251 ? 26.109 4.769 93.698 1.00 18.09 251 VAL F CA 1
ATOM 12351 C C . VAL F 1 251 ? 25.731 5.854 92.705 1.00 18.20 251 VAL F C 1
ATOM 12352 O O . VAL F 1 251 ? 25.206 6.901 93.087 1.00 20.17 251 VAL F O 1
ATOM 12356 N N . VAL F 1 252 ? 25.983 5.601 91.426 1.00 17.75 252 VAL F N 1
ATOM 12357 C CA . VAL F 1 252 ? 25.664 6.583 90.397 1.00 16.81 252 VAL F CA 1
ATOM 12358 C C . VAL F 1 252 ? 24.157 6.840 90.299 1.00 17.12 252 VAL F C 1
ATOM 12359 O O . VAL F 1 252 ? 23.725 7.972 90.064 1.00 14.55 252 VAL F O 1
ATOM 12363 N N . GLN F 1 253 ? 23.357 5.797 90.497 1.00 17.19 253 GLN F N 1
ATOM 12364 C CA . GLN F 1 253 ? 21.914 5.955 90.404 1.00 18.33 253 GLN F CA 1
ATOM 12365 C C . GLN F 1 253 ? 21.377 6.871 91.503 1.00 19.12 253 GLN F C 1
ATOM 12366 O O . GLN F 1 253 ? 20.639 7.811 91.211 1.00 18.39 253 GLN F O 1
ATOM 12372 N N . HIS F 1 254 ? 21.747 6.614 92.757 1.00 19.29 254 HIS F N 1
ATOM 12373 C CA . HIS F 1 254 ? 21.277 7.464 93.847 1.00 19.57 254 HIS F CA 1
ATOM 12374 C C . HIS F 1 254 ? 21.780 8.878 93.607 1.00 19.24 254 HIS F C 1
ATOM 12375 O O . HIS F 1 254 ? 21.052 9.854 93.798 1.00 18.10 254 HIS F O 1
ATOM 12382 N N . TYR F 1 255 ? 23.036 8.972 93.182 1.00 18.92 255 TYR F N 1
ATOM 12383 C CA . TYR F 1 255 ? 23.664 10.252 92.880 1.00 18.56 255 TYR F CA 1
ATOM 12384 C C . TYR F 1 255 ? 22.778 11.076 91.944 1.00 19.96 255 TYR F C 1
ATOM 12385 O O . TYR F 1 255 ? 22.478 12.246 92.229 1.00 19.77 255 TYR F O 1
ATOM 12394 N N . LEU F 1 256 ? 22.351 10.457 90.839 1.00 18.24 256 LEU F N 1
ATOM 12395 C CA . LEU F 1 256 ? 21.502 11.130 89.856 1.00 17.43 256 LEU F CA 1
ATOM 12396 C C . LEU F 1 256 ? 20.077 11.356 90.358 1.00 16.83 256 LEU F C 1
ATOM 12397 O O . LEU F 1 256 ? 19.459 12.381 90.065 1.00 15.59 256 LEU F O 1
ATOM 12402 N N . TRP F 1 257 ? 19.569 10.400 91.127 1.00 16.63 257 TRP F N 1
ATOM 12403 C CA . TRP F 1 257 ? 18.220 10.483 91.672 1.00 17.53 257 TRP F CA 1
ATOM 12404 C C . TRP F 1 257 ? 18.100 11.643 92.655 1.00 18.68 257 TRP F C 1
ATOM 12405 O O . TRP F 1 257 ? 17.022 12.213 92.867 1.00 17.97 257 TRP F O 1
ATOM 12416 N N . ASN F 1 258 ? 19.231 11.978 93.250 1.00 18.21 258 ASN F N 1
ATOM 12417 C CA . ASN F 1 258 ? 19.315 13.025 94.243 1.00 17.96 258 ASN F CA 1
ATOM 12418 C C . ASN F 1 258 ? 19.303 14.457 93.677 1.00 17.34 258 ASN F C 1
ATOM 12419 O O . ASN F 1 258 ? 19.065 15.412 94.410 1.00 16.97 258 ASN F O 1
ATOM 12424 N N . PHE F 1 259 ? 19.544 14.616 92.379 1.00 15.86 259 PHE F N 1
ATOM 12425 C CA . PHE F 1 259 ? 19.555 15.955 91.792 1.00 15.22 259 PHE F CA 1
ATOM 12426 C C . PHE F 1 259 ? 18.172 16.495 91.479 1.00 14.90 259 PHE F C 1
ATOM 12427 O O . PHE F 1 259 ? 17.265 15.749 91.118 1.00 13.25 259 PHE F O 1
ATOM 12435 N N . ARG F 1 260 ? 18.019 17.804 91.646 1.00 15.26 260 ARG F N 1
ATOM 12436 C CA . ARG F 1 260 ? 16.759 18.482 91.356 1.00 15.41 260 ARG F CA 1
ATOM 12437 C C . ARG F 1 260 ? 16.997 19.212 90.030 1.00 16.01 260 ARG F C 1
ATOM 12438 O O . ARG F 1 260 ? 17.846 20.106 89.944 1.00 16.72 260 ARG F O 1
ATOM 12446 N N . TYR F 1 261 ? 16.252 18.820 88.999 1.00 15.77 261 TYR F N 1
ATOM 12447 C CA . TYR F 1 261 ? 16.434 19.373 87.654 1.00 17.29 261 TYR F CA 1
ATOM 12448 C C . TYR F 1 261 ? 15.460 20.398 87.117 1.00 18.97 261 TYR F C 1
ATOM 12449 O O . TYR F 1 261 ? 15.627 20.851 85.985 1.00 20.35 261 TYR F O 1
ATOM 12458 N N . HIS F 1 262 ? 14.452 20.778 87.886 1.00 19.65 262 HIS F N 1
ATOM 12459 C CA . HIS F 1 262 ? 13.486 21.718 87.344 1.00 20.47 262 HIS F CA 1
ATOM 12460 C C . HIS F 1 262 ? 13.554 23.176 87.759 1.00 20.07 262 HIS F C 1
ATOM 12461 O O . HIS F 1 262 ? 12.665 23.947 87.401 1.00 20.04 262 HIS F O 1
ATOM 12468 N N . LEU F 1 263 ? 14.589 23.564 88.501 1.00 19.83 263 LEU F N 1
ATOM 12469 C CA . LEU F 1 263 ? 14.728 24.958 88.929 1.00 17.97 263 LEU F CA 1
ATOM 12470 C C . LEU F 1 263 ? 13.381 25.505 89.432 1.00 16.93 263 LEU F C 1
ATOM 12471 O O . LEU F 1 263 ? 12.875 26.513 88.940 1.00 16.07 263 LEU F O 1
ATOM 12476 N N . GLU F 1 264 ? 12.806 24.817 90.408 1.00 16.04 264 GLU F N 1
ATOM 12477 C CA . GLU F 1 264 ? 11.529 25.208 90.987 1.00 18.67 264 GLU F CA 1
ATOM 12478 C C . GLU F 1 264 ? 11.730 26.320 92.031 1.00 19.83 264 GLU F C 1
ATOM 12479 O O . GLU F 1 264 ? 12.856 26.778 92.253 1.00 20.39 264 GLU F O 1
ATOM 12485 N N . ALA F 1 265 ? 10.647 26.751 92.670 1.00 19.03 265 ALA F N 1
ATOM 12486 C CA . ALA F 1 265 ? 10.722 27.822 93.661 1.00 18.16 265 ALA F CA 1
ATOM 12487 C C . ALA F 1 265 ? 11.799 27.619 94.726 1.00 17.85 265 ALA F C 1
ATOM 12488 O O . ALA F 1 265 ? 12.537 28.537 95.051 1.00 18.15 265 ALA F O 1
ATOM 12490 N N . PRO F 1 266 ? 11.889 26.417 95.299 1.00 18.13 266 PRO F N 1
ATOM 12491 C CA . PRO F 1 266 ? 12.920 26.216 96.323 1.00 18.67 266 PRO F CA 1
ATOM 12492 C C . PRO F 1 266 ? 14.338 26.361 95.768 1.00 20.16 266 PRO F C 1
ATOM 12493 O O . PRO F 1 266 ? 15.248 26.832 96.467 1.00 21.71 266 PRO F O 1
ATOM 12497 N N . ASP F 1 267 ? 14.530 25.969 94.514 1.00 17.59 267 ASP F N 1
ATOM 12498 C CA . ASP F 1 267 ? 15.855 26.060 93.912 1.00 17.96 267 ASP F CA 1
ATOM 12499 C C . ASP F 1 267 ? 16.201 27.505 93.589 1.00 19.70 267 ASP F C 1
ATOM 12500 O O . ASP F 1 267 ? 17.367 27.897 93.651 1.00 19.51 267 ASP F O 1
ATOM 12505 N N . ARG F 1 268 ? 15.189 28.302 93.253 1.00 21.52 268 ARG F N 1
ATOM 12506 C CA . ARG F 1 268 ? 15.420 29.707 92.938 1.00 22.62 268 ARG F CA 1
ATOM 12507 C C . ARG F 1 268 ? 15.720 30.427 94.244 1.00 23.38 268 ARG F C 1
ATOM 12508 O O . ARG F 1 268 ? 16.507 31.372 94.275 1.00 23.44 268 ARG F O 1
ATOM 12516 N N . LEU F 1 269 ? 15.090 29.969 95.323 1.00 22.20 269 LEU F N 1
ATOM 12517 C CA . LEU F 1 269 ? 15.308 30.562 96.637 1.00 23.19 269 LEU F CA 1
ATOM 12518 C C . LEU F 1 269 ? 16.781 30.409 97.005 1.00 22.89 269 LEU F C 1
ATOM 12519 O O . LEU F 1 269 ? 17.488 31.400 97.172 1.00 22.82 269 LEU F O 1
ATOM 12524 N N . GLY F 1 270 ? 17.233 29.162 97.123 1.00 23.12 270 GLY F N 1
ATOM 12525 C CA . GLY F 1 270 ? 18.624 28.894 97.447 1.00 21.13 270 GLY F CA 1
ATOM 12526 C C . GLY F 1 270 ? 19.573 29.589 96.481 1.00 22.00 270 GLY F C 1
ATOM 12527 O O . GLY F 1 270 ? 20.649 30.038 96.883 1.00 22.24 270 GLY F O 1
ATOM 12528 N N . LEU F 1 271 ? 19.186 29.681 95.209 1.00 18.90 271 LEU F N 1
ATOM 12529 C CA . LEU F 1 271 ? 20.021 30.349 94.224 1.00 19.41 271 LEU F CA 1
ATOM 12530 C C . LEU F 1 271 ? 20.144 31.842 94.558 1.00 21.14 271 LEU F C 1
ATOM 12531 O O . LEU F 1 271 ? 21.231 32.408 94.485 1.00 20.37 271 LEU F O 1
ATOM 12536 N N . ARG F 1 272 ? 19.026 32.475 94.916 1.00 23.80 272 ARG F N 1
ATOM 12537 C CA . ARG F 1 272 ? 19.015 33.903 95.256 1.00 23.84 272 ARG F CA 1
ATOM 12538 C C . ARG F 1 272 ? 19.778 34.167 96.542 1.00 22.97 272 ARG F C 1
ATOM 12539 O O . ARG F 1 272 ? 20.516 35.147 96.630 1.00 21.00 272 ARG F O 1
ATOM 12547 N N . GLU F 1 273 ? 19.587 33.304 97.539 1.00 21.98 273 GLU F N 1
ATOM 12548 C CA . GLU F 1 273 ? 20.269 33.469 98.818 1.00 23.65 273 GLU F CA 1
ATOM 12549 C C . GLU F 1 273 ? 21.768 33.400 98.594 1.00 24.36 273 GLU F C 1
ATOM 12550 O O . GLU F 1 273 ? 22.528 34.176 99.170 1.00 25.93 273 GLU F O 1
ATOM 12556 N N . PHE F 1 274 ? 22.192 32.473 97.741 1.00 24.21 274 PHE F N 1
ATOM 12557 C CA . PHE F 1 274 ? 23.604 32.319 97.451 1.00 22.16 274 PHE F CA 1
ATOM 12558 C C . PHE F 1 274 ? 24.147 33.539 96.728 1.00 22.27 274 PHE F C 1
ATOM 12559 O O . PHE F 1 274 ? 25.179 34.082 97.120 1.00 23.11 274 PHE F O 1
ATOM 12567 N N . ALA F 1 275 ? 23.464 33.959 95.665 1.00 21.17 275 ALA F N 1
ATOM 12568 C CA . ALA F 1 275 ? 23.903 35.134 94.904 1.00 22.83 275 ALA F CA 1
ATOM 12569 C C . ALA F 1 275 ? 24.145 36.330 95.830 1.00 22.73 275 ALA F C 1
ATOM 12570 O O . ALA F 1 275 ? 25.180 36.979 95.751 1.00 23.39 275 ALA F O 1
ATOM 12572 N N . ASP F 1 276 ? 23.190 36.608 96.711 1.00 22.68 276 ASP F N 1
ATOM 12573 C CA . ASP F 1 276 ? 23.305 37.724 97.641 1.00 23.66 276 ASP F CA 1
ATOM 12574 C C . ASP F 1 276 ? 24.546 37.656 98.517 1.00 24.15 276 ASP F C 1
ATOM 12575 O O . ASP F 1 276 ? 25.168 38.681 98.818 1.00 22.79 276 ASP F O 1
ATOM 12580 N N . LEU F 1 277 ? 24.894 36.449 98.940 1.00 23.18 277 LEU F N 1
ATOM 12581 C CA . LEU F 1 277 ? 26.058 36.257 99.780 1.00 23.05 277 LEU F CA 1
ATOM 12582 C C . LEU F 1 277 ? 27.370 36.298 99.007 1.00 24.00 277 LEU F C 1
ATOM 12583 O O . LEU F 1 277 ? 28.297 37.017 99.383 1.00 25.74 277 LEU F O 1
ATOM 12588 N N . ALA F 1 278 ? 27.435 35.543 97.915 1.00 24.39 278 ALA F N 1
ATOM 12589 C CA . ALA F 1 278 ? 28.651 35.437 97.117 1.00 23.62 278 ALA F CA 1
ATOM 12590 C C . ALA F 1 278 ? 28.926 36.553 96.129 1.00 24.15 278 ALA F C 1
ATOM 12591 O O . ALA F 1 278 ? 30.088 36.850 95.848 1.00 23.73 278 ALA F O 1
ATOM 12593 N N . VAL F 1 279 ? 27.874 37.160 95.587 1.00 24.51 279 VAL F N 1
ATOM 12594 C CA . VAL F 1 279 ? 28.054 38.233 94.613 1.00 24.18 279 VAL F CA 1
ATOM 12595 C C . VAL F 1 279 ? 27.201 39.462 94.938 1.00 25.79 279 VAL F C 1
ATOM 12596 O O . VAL F 1 279 ? 26.268 39.800 94.204 1.00 25.65 279 VAL F O 1
ATOM 12600 N N . PRO F 1 280 ? 27.524 40.150 96.047 1.00 26.39 280 PRO F N 1
ATOM 12601 C CA . PRO F 1 280 ? 26.816 41.349 96.506 1.00 25.35 280 PRO F CA 1
ATOM 12602 C C . PRO F 1 280 ? 26.639 42.344 95.376 1.00 25.14 280 PRO F C 1
ATOM 12603 O O . PRO F 1 280 ? 27.603 42.671 94.697 1.00 24.97 280 PRO F O 1
ATOM 12607 N N . GLY F 1 281 ? 25.413 42.818 95.171 1.00 25.05 281 GLY F N 1
ATOM 12608 C CA . GLY F 1 281 ? 25.164 43.787 94.116 1.00 25.21 281 GLY F CA 1
ATOM 12609 C C . GLY F 1 281 ? 25.013 43.218 92.716 1.00 25.31 281 GLY F C 1
ATOM 12610 O O . GLY F 1 281 ? 25.042 43.957 91.725 1.00 24.03 281 GLY F O 1
ATOM 12611 N N . HIS F 1 282 ? 24.861 41.902 92.628 1.00 25.43 282 HIS F N 1
ATOM 12612 C CA . HIS F 1 282 ? 24.692 41.242 91.340 1.00 25.25 282 HIS F CA 1
ATOM 12613 C C . HIS F 1 282 ? 23.435 41.756 90.644 1.00 25.84 282 HIS F C 1
ATOM 12614 O O . HIS F 1 282 ? 22.466 42.152 91.297 1.00 25.45 282 HIS F O 1
ATOM 12621 N N . ALA F 1 283 ? 23.450 41.743 89.316 1.00 26.19 283 ALA F N 1
ATOM 12622 C CA . ALA F 1 283 ? 22.297 42.188 88.545 1.00 27.02 283 ALA F CA 1
ATOM 12623 C C . ALA F 1 283 ? 21.122 41.317 88.955 1.00 27.80 283 ALA F C 1
ATOM 12624 O O . ALA F 1 283 ? 21.299 40.338 89.680 1.00 28.34 283 ALA F O 1
ATOM 12626 N N . GLU F 1 284 ? 19.921 41.664 88.511 1.00 28.34 284 GLU F N 1
ATOM 12627 C CA . GLU F 1 284 ? 18.760 40.856 88.865 1.00 29.40 284 GLU F CA 1
ATOM 12628 C C . GLU F 1 284 ? 18.786 39.562 88.065 1.00 27.38 284 GLU F C 1
ATOM 12629 O O . GLU F 1 284 ? 19.079 39.573 86.873 1.00 24.66 284 GLU F O 1
ATOM 12635 N N . LEU F 1 285 ? 18.489 38.448 88.723 1.00 26.31 285 LEU F N 1
ATOM 12636 C CA . LEU F 1 285 ? 18.472 37.165 88.036 1.00 26.65 285 LEU F CA 1
ATOM 12637 C C . LEU F 1 285 ? 17.167 37.056 87.240 1.00 27.74 285 LEU F C 1
ATOM 12638 O O . LEU F 1 285 ? 16.074 37.149 87.810 1.00 29.22 285 LEU F O 1
ATOM 12643 N N . THR F 1 286 ? 17.276 36.882 85.928 1.00 27.82 286 THR F N 1
ATOM 12644 C CA . THR F 1 286 ? 16.087 36.766 85.087 1.00 30.03 286 THR F CA 1
ATOM 12645 C C . THR F 1 286 ? 15.999 35.412 84.393 1.00 30.59 286 THR F C 1
ATOM 12646 O O . THR F 1 286 ? 17.012 34.755 84.144 1.00 29.09 286 THR F O 1
ATOM 12650 N N . PHE F 1 287 ? 14.773 35.013 84.066 1.00 33.14 287 PHE F N 1
ATOM 12651 C CA . PHE F 1 287 ? 14.524 33.732 83.417 1.00 34.93 287 PHE F CA 1
ATOM 12652 C C . PHE F 1 287 ? 13.663 33.837 82.152 1.00 36.74 287 PHE F C 1
ATOM 12653 O O . PHE F 1 287 ? 13.555 34.947 81.588 1.00 37.57 287 PHE F O 1
ATOM 12661 N N . PRO G 1 16 ? 47.243 36.778 61.820 1.00 39.89 16 PRO G N 1
ATOM 12662 C CA . PRO G 1 16 ? 46.814 38.169 62.127 1.00 40.03 16 PRO G CA 1
ATOM 12663 C C . PRO G 1 16 ? 46.514 38.312 63.621 1.00 39.84 16 PRO G C 1
ATOM 12664 O O . PRO G 1 16 ? 45.495 37.823 64.102 1.00 41.71 16 PRO G O 1
ATOM 12668 N N . TYR G 1 17 ? 47.401 38.978 64.353 1.00 38.31 17 TYR G N 1
ATOM 12669 C CA . TYR G 1 17 ? 47.213 39.159 65.790 1.00 37.86 17 TYR G CA 1
ATOM 12670 C C . TYR G 1 17 ? 46.117 40.192 66.053 1.00 37.79 17 TYR G C 1
ATOM 12671 O O . TYR G 1 17 ? 46.187 41.328 65.589 1.00 39.38 17 TYR G O 1
ATOM 12680 N N . ARG G 1 18 ? 45.109 39.795 66.814 1.00 37.18 18 ARG G N 1
ATOM 12681 C CA . ARG G 1 18 ? 43.989 40.668 67.100 1.00 36.78 18 ARG G CA 1
ATOM 12682 C C . ARG G 1 18 ? 44.059 41.283 68.499 1.00 37.19 18 ARG G C 1
ATOM 12683 O O . ARG G 1 18 ? 44.325 40.597 69.491 1.00 37.70 18 ARG G O 1
ATOM 12691 N N . ALA G 1 19 ? 43.835 42.589 68.572 1.00 35.32 19 ALA G N 1
ATOM 12692 C CA . ALA G 1 19 ? 43.852 43.287 69.844 1.00 33.46 19 ALA G CA 1
ATOM 12693 C C . ALA G 1 19 ? 42.488 43.919 70.098 1.00 33.00 19 ALA G C 1
ATOM 12694 O O . ALA G 1 19 ? 41.873 44.473 69.185 1.00 33.30 19 ALA G O 1
ATOM 12696 N N . GLY G 1 20 ? 42.018 43.818 71.339 1.00 31.34 20 GLY G N 1
ATOM 12697 C CA . GLY G 1 20 ? 40.739 44.397 71.709 1.00 28.66 20 GLY G CA 1
ATOM 12698 C C . GLY G 1 20 ? 40.958 45.450 72.781 1.00 27.63 20 GLY G C 1
ATOM 12699 O O . GLY G 1 20 ? 41.172 45.130 73.946 1.00 27.03 20 GLY G O 1
ATOM 12700 N N . TRP G 1 21 ? 40.910 46.714 72.384 1.00 26.40 21 TRP G N 1
ATOM 12701 C CA . TRP G 1 21 ? 41.126 47.813 73.310 1.00 25.33 21 TRP G CA 1
ATOM 12702 C C . TRP G 1 21 ? 39.810 48.433 73.738 1.00 26.04 21 TRP G C 1
ATOM 12703 O O . TRP G 1 21 ? 38.802 48.321 73.050 1.00 28.22 21 TRP G O 1
ATOM 12714 N N . ILE G 1 22 ? 39.828 49.093 74.883 1.00 25.78 22 ILE G N 1
ATOM 12715 C CA . ILE G 1 22 ? 38.671 49.835 75.357 1.00 26.11 22 ILE G CA 1
ATOM 12716 C C . ILE G 1 22 ? 39.356 51.154 75.683 1.00 26.43 22 ILE G C 1
ATOM 12717 O O . ILE G 1 22 ? 40.172 51.225 76.609 1.00 26.25 22 ILE G O 1
ATOM 12722 N N . HIS G 1 23 ? 39.046 52.188 74.908 1.00 24.29 23 HIS G N 1
ATOM 12723 C CA . HIS G 1 23 ? 39.698 53.485 75.083 1.00 24.80 23 HIS G CA 1
ATOM 12724 C C . HIS G 1 23 ? 39.299 54.366 76.271 1.00 23.34 23 HIS G C 1
ATOM 12725 O O . HIS G 1 23 ? 38.878 55.506 76.086 1.00 23.69 23 HIS G O 1
ATOM 12732 N N . PHE G 1 24 ? 39.443 53.844 77.490 1.00 21.15 24 PHE G N 1
ATOM 12733 C CA . PHE G 1 24 ? 39.136 54.619 78.686 1.00 19.01 24 PHE G CA 1
ATOM 12734 C C . PHE G 1 24 ? 40.071 55.827 78.681 1.00 18.12 24 PHE G C 1
ATOM 12735 O O . PHE G 1 24 ? 41.187 55.752 78.160 1.00 16.03 24 PHE G O 1
ATOM 12743 N N . THR G 1 25 ? 39.621 56.926 79.279 1.00 17.25 25 THR G N 1
ATOM 12744 C CA . THR G 1 25 ? 40.421 58.141 79.356 1.00 17.89 25 THR G CA 1
ATOM 12745 C C . THR G 1 25 ? 41.838 57.872 79.882 1.00 18.49 25 THR G C 1
ATOM 12746 O O . THR G 1 25 ? 42.821 58.269 79.254 1.00 18.84 25 THR G O 1
ATOM 12750 N N . ASN G 1 26 ? 41.951 57.182 81.013 1.00 17.65 26 ASN G N 1
ATOM 12751 C CA . ASN G 1 26 ? 43.272 56.936 81.587 1.00 20.72 26 ASN G CA 1
ATOM 12752 C C . ASN G 1 26 ? 44.251 56.099 80.768 1.00 21.30 26 ASN G C 1
ATOM 12753 O O . ASN G 1 26 ? 45.410 55.957 81.151 1.00 22.37 26 ASN G O 1
ATOM 12758 N N . VAL G 1 27 ? 43.819 55.551 79.641 1.00 21.21 27 VAL G N 1
ATOM 12759 C CA . VAL G 1 27 ? 44.746 54.757 78.846 1.00 21.08 27 VAL G CA 1
ATOM 12760 C C . VAL G 1 27 ? 45.182 55.529 77.597 1.00 19.77 27 VAL G C 1
ATOM 12761 O O . VAL G 1 27 ? 46.071 55.101 76.862 1.00 19.00 27 VAL G O 1
ATOM 12765 N N . ALA G 1 28 ? 44.566 56.686 77.381 1.00 18.03 28 ALA G N 1
ATOM 12766 C CA . ALA G 1 28 ? 44.875 57.517 76.222 1.00 17.80 28 ALA G CA 1
ATOM 12767 C C . ALA G 1 28 ? 46.377 57.750 75.998 1.00 19.21 28 ALA G C 1
ATOM 12768 O O . ALA G 1 28 ? 46.851 57.675 74.867 1.00 17.70 28 ALA G O 1
ATOM 12770 N N . PRO G 1 29 ? 47.143 58.038 77.070 1.00 19.76 29 PRO G N 1
ATOM 12771 C CA . PRO G 1 29 ? 48.584 58.271 76.903 1.00 20.72 29 PRO G CA 1
ATOM 12772 C C . PRO G 1 29 ? 49.297 57.104 76.217 1.00 21.03 29 PRO G C 1
ATOM 12773 O O . PRO G 1 29 ? 50.369 57.273 75.634 1.00 21.87 29 PRO G O 1
ATOM 12777 N N . ILE G 1 30 ? 48.697 55.922 76.285 1.00 21.02 30 ILE G N 1
ATOM 12778 C CA . ILE G 1 30 ? 49.291 54.738 75.674 1.00 21.27 30 ILE G CA 1
ATOM 12779 C C . ILE G 1 30 ? 48.707 54.406 74.307 1.00 21.94 30 ILE G C 1
ATOM 12780 O O . ILE G 1 30 ? 49.452 54.253 73.346 1.00 23.18 30 ILE G O 1
ATOM 12785 N N . LEU G 1 31 ? 47.383 54.307 74.223 1.00 21.03 31 LEU G N 1
ATOM 12786 C CA . LEU G 1 31 ? 46.712 53.956 72.972 1.00 23.13 31 LEU G CA 1
ATOM 12787 C C . LEU G 1 31 ? 46.447 55.065 71.941 1.00 23.96 31 LEU G C 1
ATOM 12788 O O . LEU G 1 31 ? 46.431 54.804 70.744 1.00 24.44 31 LEU G O 1
ATOM 12793 N N . ASP G 1 32 ? 46.231 56.292 72.392 1.00 24.82 32 ASP G N 1
ATOM 12794 C CA . ASP G 1 32 ? 45.935 57.382 71.468 1.00 24.43 32 ASP G CA 1
ATOM 12795 C C . ASP G 1 32 ? 46.769 57.448 70.201 1.00 24.16 32 ASP G C 1
ATOM 12796 O O . ASP G 1 32 ? 46.209 57.610 69.125 1.00 26.43 32 ASP G O 1
ATOM 12801 N N . SER G 1 33 ? 48.087 57.316 70.307 1.00 22.44 33 SER G N 1
ATOM 12802 C CA . SER G 1 33 ? 48.936 57.412 69.119 1.00 23.68 33 SER G CA 1
ATOM 12803 C C . SER G 1 33 ? 49.521 56.088 68.631 1.00 25.27 33 SER G C 1
ATOM 12804 O O . SER G 1 33 ? 50.472 56.071 67.846 1.00 25.64 33 SER G O 1
ATOM 12807 N N . LEU G 1 34 ? 48.959 54.983 69.098 1.00 24.98 34 LEU G N 1
ATOM 12808 C CA . LEU G 1 34 ? 49.445 53.670 68.713 1.00 23.95 34 LEU G CA 1
ATOM 12809 C C . LEU G 1 34 ? 49.325 53.380 67.220 1.00 25.44 34 LEU G C 1
ATOM 12810 O O . LEU G 1 34 ? 48.263 53.547 66.622 1.00 25.67 34 LEU G O 1
ATOM 12815 N N . GLU G 1 35 ? 50.432 52.944 66.632 1.00 26.63 35 GLU G N 1
ATOM 12816 C CA . GLU G 1 35 ? 50.483 52.572 65.223 1.00 27.70 35 GLU G CA 1
ATOM 12817 C C . GLU G 1 35 ? 50.711 51.068 65.166 1.00 27.95 35 GLU G C 1
ATOM 12818 O O . GLU G 1 35 ? 51.835 50.598 65.356 1.00 27.20 35 GLU G O 1
ATOM 12824 N N . LEU G 1 36 ? 49.647 50.314 64.917 1.00 28.43 36 LEU G N 1
ATOM 12825 C CA . LEU G 1 36 ? 49.745 48.862 64.844 1.00 29.59 36 LEU G CA 1
ATOM 12826 C C . LEU G 1 36 ? 50.684 48.455 63.722 1.00 30.52 36 LEU G C 1
ATOM 12827 O O . LEU G 1 36 ? 50.565 48.933 62.603 1.00 32.32 36 LEU G O 1
ATOM 12832 N N . PRO G 1 37 ? 51.644 47.572 64.008 1.00 32.65 37 PRO G N 1
ATOM 12833 C CA . PRO G 1 37 ? 52.566 47.153 62.950 1.00 34.95 37 PRO G CA 1
ATOM 12834 C C . PRO G 1 37 ? 51.876 46.226 61.949 1.00 36.72 37 PRO G C 1
ATOM 12835 O O . PRO G 1 37 ? 50.712 45.870 62.120 1.00 36.71 37 PRO G O 1
ATOM 12839 N N . PRO G 1 38 ? 52.579 45.842 60.875 1.00 39.00 38 PRO G N 1
ATOM 12840 C CA . PRO G 1 38 ? 51.957 44.947 59.890 1.00 38.60 38 PRO G CA 1
ATOM 12841 C C . PRO G 1 38 ? 51.622 43.592 60.518 1.00 38.48 38 PRO G C 1
ATOM 12842 O O . PRO G 1 38 ? 52.449 43.005 61.228 1.00 37.61 38 PRO G O 1
ATOM 12846 N N . GLY G 1 39 ? 50.408 43.109 60.265 1.00 37.64 39 GLY G N 1
ATOM 12847 C CA . GLY G 1 39 ? 50.001 41.822 60.803 1.00 38.72 39 GLY G CA 1
ATOM 12848 C C . GLY G 1 39 ? 49.275 41.858 62.138 1.00 39.26 39 GLY G C 1
ATOM 12849 O O . GLY G 1 39 ? 49.299 40.879 62.887 1.00 39.81 39 GLY G O 1
ATOM 12850 N N . VAL G 1 40 ? 48.632 42.980 62.444 1.00 38.07 40 VAL G N 1
ATOM 12851 C CA . VAL G 1 40 ? 47.898 43.120 63.695 1.00 37.43 40 VAL G CA 1
ATOM 12852 C C . VAL G 1 40 ? 46.799 44.177 63.573 1.00 36.40 40 VAL G C 1
ATOM 12853 O O . VAL G 1 40 ? 47.028 45.287 63.099 1.00 36.36 40 VAL G O 1
ATOM 12857 N N . THR G 1 41 ? 45.593 43.816 63.986 1.00 35.99 41 THR G N 1
ATOM 12858 C CA . THR G 1 41 ? 44.465 44.737 63.908 1.00 37.51 41 THR G CA 1
ATOM 12859 C C . THR G 1 41 ? 43.901 44.963 65.296 1.00 37.37 41 THR G C 1
ATOM 12860 O O . THR G 1 41 ? 44.367 44.368 66.271 1.00 37.82 41 THR G O 1
ATOM 12864 N N . ALA G 1 42 ? 42.882 45.811 65.384 1.00 36.51 42 ALA G N 1
ATOM 12865 C CA . ALA G 1 42 ? 42.265 46.093 66.670 1.00 35.05 42 ALA G CA 1
ATOM 12866 C C . ALA G 1 42 ? 40.798 46.437 66.520 1.00 33.64 42 ALA G C 1
ATOM 12867 O O . ALA G 1 42 ? 40.392 47.000 65.514 1.00 32.15 42 ALA G O 1
ATOM 12869 N N . ILE G 1 43 ? 40.017 46.076 67.533 1.00 34.11 43 ILE G N 1
ATOM 12870 C CA . ILE G 1 43 ? 38.583 46.349 67.583 1.00 34.15 43 ILE G CA 1
ATOM 12871 C C . ILE G 1 43 ? 38.284 46.821 68.995 1.00 34.39 43 ILE G C 1
ATOM 12872 O O . ILE G 1 43 ? 39.181 46.889 69.830 1.00 34.37 43 ILE G O 1
ATOM 12877 N N . THR G 1 44 ? 37.021 47.120 69.266 1.00 35.55 44 THR G N 1
ATOM 12878 C CA . THR G 1 44 ? 36.625 47.589 70.585 1.00 36.74 44 THR G CA 1
ATOM 12879 C C . THR G 1 44 ? 35.252 47.037 70.973 1.00 38.60 44 THR G C 1
ATOM 12880 O O . THR G 1 44 ? 34.643 46.263 70.227 1.00 39.31 44 THR G O 1
ATOM 12884 N N . GLY G 1 45 ? 34.772 47.441 72.145 1.00 39.59 45 GLY G N 1
ATOM 12885 C CA . GLY G 1 45 ? 33.476 46.993 72.629 1.00 40.11 45 GLY G CA 1
ATOM 12886 C C . GLY G 1 45 ? 33.404 47.212 74.126 1.00 40.86 45 GLY G C 1
ATOM 12887 O O . GLY G 1 45 ? 34.276 47.876 74.698 1.00 41.56 45 GLY G O 1
ATOM 12888 N N . VAL G 1 46 ? 32.377 46.671 74.773 1.00 40.08 46 VAL G N 1
ATOM 12889 C CA . VAL G 1 46 ? 32.264 46.819 76.222 1.00 40.56 46 VAL G CA 1
ATOM 12890 C C . VAL G 1 46 ? 33.144 45.763 76.888 1.00 40.08 46 VAL G C 1
ATOM 12891 O O . VAL G 1 46 ? 33.437 44.724 76.296 1.00 39.68 46 VAL G O 1
ATOM 12895 N N . PRO G 1 47 ? 33.577 46.016 78.132 1.00 39.95 47 PRO G N 1
ATOM 12896 C CA . PRO G 1 47 ? 34.428 45.077 78.871 1.00 39.82 47 PRO G CA 1
ATOM 12897 C C . PRO G 1 47 ? 33.965 43.618 78.814 1.00 40.03 47 PRO G C 1
ATOM 12898 O O . PRO G 1 47 ? 34.770 42.720 78.578 1.00 39.93 47 PRO G O 1
ATOM 12902 N N . THR G 1 48 ? 32.674 43.385 79.031 1.00 40.53 48 THR G N 1
ATOM 12903 C CA . THR G 1 48 ? 32.122 42.028 79.007 1.00 42.58 48 THR G CA 1
ATOM 12904 C C . THR G 1 48 ? 32.479 41.303 77.714 1.00 42.12 48 THR G C 1
ATOM 12905 O O . THR G 1 48 ? 33.019 40.198 77.725 1.00 42.47 48 THR G O 1
ATOM 12909 N N . GLN G 1 49 ? 32.158 41.941 76.600 1.00 41.56 49 GLN G N 1
ATOM 12910 C CA . GLN G 1 49 ? 32.419 41.374 75.294 1.00 42.59 49 GLN G CA 1
ATOM 12911 C C . GLN G 1 49 ? 33.922 41.177 75.052 1.00 42.30 49 GLN G C 1
ATOM 12912 O O . GLN G 1 49 ? 34.348 40.143 74.532 1.00 42.46 49 GLN G O 1
ATOM 12926 N N . ASN G 1 51 ? 36.535 40.936 77.346 1.00 35.04 51 ASN G N 1
ATOM 12927 C CA . ASN G 1 51 ? 37.107 39.916 78.212 1.00 33.28 51 ASN G CA 1
ATOM 12928 C C . ASN G 1 51 ? 36.772 38.531 77.662 1.00 31.80 51 ASN G C 1
ATOM 12929 O O . ASN G 1 51 ? 37.622 37.641 77.632 1.00 30.03 51 ASN G O 1
ATOM 12934 N N . ALA G 1 52 ? 35.525 38.355 77.236 1.00 29.24 52 ALA G N 1
ATOM 12935 C CA . ALA G 1 52 ? 35.084 37.073 76.704 1.00 28.25 52 ALA G CA 1
ATOM 12936 C C . ALA G 1 52 ? 35.819 36.753 75.408 1.00 28.49 52 ALA G C 1
ATOM 12937 O O . ALA G 1 52 ? 36.283 35.629 75.197 1.00 27.18 52 ALA G O 1
ATOM 12939 N N . ALA G 1 53 ? 35.927 37.753 74.542 1.00 28.30 53 ALA G N 1
ATOM 12940 C CA . ALA G 1 53 ? 36.610 37.577 73.271 1.00 28.72 53 ALA G CA 1
ATOM 12941 C C . ALA G 1 53 ? 38.048 37.127 73.505 1.00 29.66 53 ALA G C 1
ATOM 12942 O O . ALA G 1 53 ? 38.583 36.322 72.745 1.00 30.82 53 ALA G O 1
ATOM 12944 N N . LEU G 1 54 ? 38.669 37.651 74.560 1.00 29.35 54 LEU G N 1
ATOM 12945 C CA . LEU G 1 54 ? 40.045 37.306 74.882 1.00 27.60 54 LEU G CA 1
ATOM 12946 C C . LEU G 1 54 ? 40.140 35.873 75.379 1.00 29.38 54 LEU G C 1
ATOM 12947 O O . LEU G 1 54 ? 40.969 35.092 74.913 1.00 29.10 54 LEU G O 1
ATOM 12952 N N . LEU G 1 55 ? 39.283 35.529 76.331 1.00 31.64 55 LEU G N 1
ATOM 12953 C CA . LEU G 1 55 ? 39.282 34.191 76.902 1.00 32.16 55 LEU G CA 1
ATOM 12954 C C . LEU G 1 55 ? 38.878 33.124 75.889 1.00 34.58 55 LEU G C 1
ATOM 12955 O O . LEU G 1 55 ? 39.361 31.983 75.954 1.00 35.11 55 LEU G O 1
ATOM 12960 N N . SER G 1 56 ? 38.019 33.494 74.938 1.00 35.97 56 SER G N 1
ATOM 12961 C CA . SER G 1 56 ? 37.550 32.541 73.932 1.00 37.86 56 SER G CA 1
ATOM 12962 C C . SER G 1 56 ? 38.484 32.367 72.735 1.00 38.12 56 SER G C 1
ATOM 12963 O O . SER G 1 56 ? 38.450 31.332 72.072 1.00 39.19 56 SER G O 1
ATOM 12966 N N . GLY G 1 57 ? 39.311 33.368 72.456 1.00 37.78 57 GLY G N 1
ATOM 12967 C CA . GLY G 1 57 ? 40.222 33.264 71.329 1.00 37.36 57 GLY G CA 1
ATOM 12968 C C . GLY G 1 57 ? 39.845 34.158 70.162 1.00 37.54 57 GLY G C 1
ATOM 12969 O O . GLY G 1 57 ? 40.427 34.053 69.084 1.00 37.37 57 GLY G O 1
ATOM 12970 N N . GLU G 1 58 ? 38.864 35.032 70.372 1.00 37.46 58 GLU G N 1
ATOM 12971 C CA . GLU G 1 58 ? 38.418 35.966 69.339 1.00 38.33 58 GLU G CA 1
ATOM 12972 C C . GLU G 1 58 ? 39.405 37.120 69.225 1.00 37.49 58 GLU G C 1
ATOM 12973 O O . GLU G 1 58 ? 39.587 37.704 68.154 1.00 36.76 58 GLU G O 1
ATOM 12979 N N . VAL G 1 59 ? 40.028 37.445 70.353 1.00 35.10 59 VAL G N 1
ATOM 12980 C CA . VAL G 1 59 ? 41.013 38.510 70.432 1.00 33.29 59 VAL G CA 1
ATOM 12981 C C . VAL G 1 59 ? 42.213 37.879 71.119 1.00 31.76 59 VAL G C 1
ATOM 12982 O O . VAL G 1 59 ? 42.050 36.988 71.953 1.00 32.55 59 VAL G O 1
ATOM 12986 N N . ASP G 1 60 ? 43.412 38.331 70.780 1.00 28.59 60 ASP G N 1
ATOM 12987 C CA . ASP G 1 60 ? 44.611 37.746 71.362 1.00 27.63 60 ASP G CA 1
ATOM 12988 C C . ASP G 1 60 ? 45.242 38.561 72.480 1.00 26.50 60 ASP G C 1
ATOM 12989 O O . ASP G 1 60 ? 46.058 38.050 73.250 1.00 26.40 60 ASP G O 1
ATOM 12994 N N . ILE G 1 61 ? 44.867 39.830 72.572 1.00 25.03 61 ILE G N 1
ATOM 12995 C CA . ILE G 1 61 ? 45.393 40.689 73.623 1.00 23.66 61 ILE G CA 1
ATOM 12996 C C . ILE G 1 61 ? 44.435 41.843 73.895 1.00 23.17 61 ILE G C 1
ATOM 12997 O O . ILE G 1 61 ? 43.818 42.381 72.973 1.00 23.33 61 ILE G O 1
ATOM 13002 N N . ALA G 1 62 ? 44.305 42.219 75.164 1.00 22.55 62 ALA G N 1
ATOM 13003 C CA . ALA G 1 62 ? 43.401 43.303 75.533 1.00 22.62 62 ALA G CA 1
ATOM 13004 C C . ALA G 1 62 ? 43.725 43.939 76.881 1.00 22.01 62 ALA G C 1
ATOM 13005 O O . ALA G 1 62 ? 44.406 43.344 77.721 1.00 20.88 62 ALA G O 1
ATOM 13007 N N . ASN G 1 63 ? 43.248 45.164 77.080 1.00 21.79 63 ASN G N 1
ATOM 13008 C CA . ASN G 1 63 ? 43.453 45.822 78.359 1.00 21.54 63 ASN G CA 1
ATOM 13009 C C . ASN G 1 63 ? 42.229 45.440 79.184 1.00 21.24 63 ASN G C 1
ATOM 13010 O O . ASN G 1 63 ? 41.092 45.719 78.805 1.00 20.68 63 ASN G O 1
ATOM 13015 N N . VAL G 1 64 ? 42.476 44.760 80.297 1.00 21.57 64 VAL G N 1
ATOM 13016 C CA . VAL G 1 64 ? 41.410 44.285 81.168 1.00 21.20 64 VAL G CA 1
ATOM 13017 C C . VAL G 1 64 ? 41.675 44.652 82.629 1.00 21.65 64 VAL G C 1
ATOM 13018 O O . VAL G 1 64 ? 42.797 45.000 83.005 1.00 21.68 64 VAL G O 1
ATOM 13022 N N . SER G 1 65 ? 40.635 44.556 83.451 1.00 20.48 65 SER G N 1
ATOM 13023 C CA . SER G 1 65 ? 40.741 44.889 84.867 1.00 20.53 65 SER G CA 1
ATOM 13024 C C . SER G 1 65 ? 41.624 43.891 85.612 1.00 19.95 65 SER G C 1
ATOM 13025 O O . SER G 1 65 ? 41.789 42.748 85.176 1.00 19.39 65 SER G O 1
ATOM 13028 N N . ALA G 1 66 ? 42.181 44.321 86.741 1.00 20.14 66 ALA G N 1
ATOM 13029 C CA . ALA G 1 66 ? 43.036 43.448 87.539 1.00 20.14 66 ALA G CA 1
ATOM 13030 C C . ALA G 1 66 ? 42.237 42.225 87.972 1.00 20.82 66 ALA G C 1
ATOM 13031 O O . ALA G 1 66 ? 42.746 41.102 87.982 1.00 22.02 66 ALA G O 1
ATOM 13033 N N . VAL G 1 67 ? 40.974 42.444 88.313 1.00 19.37 67 VAL G N 1
ATOM 13034 C CA . VAL G 1 67 ? 40.117 41.354 88.733 1.00 20.85 67 VAL G CA 1
ATOM 13035 C C . VAL G 1 67 ? 39.922 40.344 87.606 1.00 19.69 67 VAL G C 1
ATOM 13036 O O . VAL G 1 67 ? 39.946 39.137 87.833 1.00 18.96 67 VAL G O 1
ATOM 13040 N N . GLU G 1 68 ? 39.725 40.840 86.393 1.00 18.82 68 GLU G N 1
ATOM 13041 C CA . GLU G 1 68 ? 39.546 39.964 85.248 1.00 20.84 68 GLU G CA 1
ATOM 13042 C C . GLU G 1 68 ? 40.798 39.112 85.048 1.00 22.66 68 GLU G C 1
ATOM 13043 O O . GLU G 1 68 ? 40.718 37.921 84.741 1.00 24.65 68 GLU G O 1
ATOM 13049 N N . PHE G 1 69 ? 41.962 39.727 85.229 1.00 21.34 69 PHE G N 1
ATOM 13050 C CA . PHE G 1 69 ? 43.204 39.015 85.044 1.00 19.92 69 PHE G CA 1
ATOM 13051 C C . PHE G 1 69 ? 43.411 37.999 86.155 1.00 19.83 69 PHE G C 1
ATOM 13052 O O . PHE G 1 69 ? 43.702 36.834 85.887 1.00 18.60 69 PHE G O 1
ATOM 13060 N N . ILE G 1 70 ? 43.250 38.435 87.400 1.00 19.87 70 ILE G N 1
ATOM 13061 C CA . ILE G 1 70 ? 43.431 37.546 88.547 1.00 19.61 70 ILE G CA 1
ATOM 13062 C C . ILE G 1 70 ? 42.593 36.276 88.455 1.00 20.22 70 ILE G C 1
ATOM 13063 O O . ILE G 1 70 ? 43.122 35.170 88.570 1.00 19.38 70 ILE G O 1
ATOM 13068 N N . ARG G 1 71 ? 41.291 36.435 88.237 1.00 21.31 71 ARG G N 1
ATOM 13069 C CA . ARG G 1 71 ? 40.393 35.289 88.146 1.00 23.25 71 ARG G CA 1
ATOM 13070 C C . ARG G 1 71 ? 40.721 34.352 86.968 1.00 23.85 71 ARG G C 1
ATOM 13071 O O . ARG G 1 71 ? 40.095 33.300 86.818 1.00 23.28 71 ARG G O 1
ATOM 13079 N N . HIS G 1 72 ? 41.686 34.731 86.131 1.00 24.34 72 HIS G N 1
ATOM 13080 C CA . HIS G 1 72 ? 42.082 33.890 84.998 1.00 26.39 72 HIS G CA 1
ATOM 13081 C C . HIS G 1 72 ? 43.588 33.802 84.816 1.00 28.51 72 HIS G C 1
ATOM 13082 O O . HIS G 1 72 ? 44.083 33.601 83.702 1.00 28.25 72 HIS G O 1
ATOM 13089 N N . ALA G 1 73 ? 44.310 33.942 85.922 1.00 29.25 73 ALA G N 1
ATOM 13090 C CA . ALA G 1 73 ? 45.755 33.889 85.903 1.00 30.80 73 ALA G CA 1
ATOM 13091 C C . ALA G 1 73 ? 46.256 32.546 85.374 1.00 32.31 73 ALA G C 1
ATOM 13092 O O . ALA G 1 73 ? 47.420 32.418 84.994 1.00 32.19 73 ALA G O 1
ATOM 13094 N N . ASP G 1 74 ? 45.384 31.544 85.347 1.00 33.09 74 ASP G N 1
ATOM 13095 C CA . ASP G 1 74 ? 45.784 30.225 84.863 1.00 35.73 74 ASP G CA 1
ATOM 13096 C C . ASP G 1 74 ? 45.829 30.163 83.349 1.00 33.91 74 ASP G C 1
ATOM 13097 O O . ASP G 1 74 ? 46.677 29.491 82.772 1.00 32.27 74 ASP G O 1
ATOM 13102 N N . THR G 1 75 ? 44.916 30.878 82.711 1.00 33.11 75 THR G N 1
ATOM 13103 C CA . THR G 1 75 ? 44.847 30.893 81.261 1.00 32.73 75 THR G CA 1
ATOM 13104 C C . THR G 1 75 ? 45.488 32.136 80.640 1.00 32.57 75 THR G C 1
ATOM 13105 O O . THR G 1 75 ? 45.971 32.095 79.505 1.00 33.46 75 THR G O 1
ATOM 13109 N N . LEU G 1 76 ? 45.501 33.236 81.386 1.00 30.52 76 LEU G N 1
ATOM 13110 C CA . LEU G 1 76 ? 46.071 34.483 80.888 1.00 26.86 76 LEU G CA 1
ATOM 13111 C C . LEU G 1 76 ? 47.369 34.917 81.555 1.00 26.25 76 LEU G C 1
ATOM 13112 O O . LEU G 1 76 ? 47.658 34.560 82.700 1.00 26.47 76 LEU G O 1
ATOM 13117 N N . ALA G 1 77 ? 48.139 35.709 80.818 1.00 25.22 77 ALA G N 1
ATOM 13118 C CA . ALA G 1 77 ? 49.388 36.279 81.317 1.00 24.77 77 ALA G CA 1
ATOM 13119 C C . ALA G 1 77 ? 49.308 37.782 81.040 1.00 22.40 77 ALA G C 1
ATOM 13120 O O . ALA G 1 77 ? 48.519 38.226 80.201 1.00 21.03 77 ALA G O 1
ATOM 13122 N N . ALA G 1 78 ? 50.113 38.565 81.744 1.00 21.69 78 ALA G N 1
ATOM 13123 C CA . ALA G 1 78 ? 50.096 40.013 81.548 1.00 20.67 78 ALA G CA 1
ATOM 13124 C C . ALA G 1 78 ? 51.441 40.561 81.103 1.00 19.72 78 ALA G C 1
ATOM 13125 O O . ALA G 1 78 ? 52.484 40.056 81.520 1.00 19.06 78 ALA G O 1
ATOM 13127 N N . LEU G 1 79 ? 51.410 41.585 80.251 1.00 18.66 79 LEU G N 1
ATOM 13128 C CA . LEU G 1 79 ? 52.639 42.239 79.811 1.00 18.10 79 LEU G CA 1
ATOM 13129 C C . LEU G 1 79 ? 53.353 42.619 81.102 1.00 18.85 79 LEU G C 1
ATOM 13130 O O . LEU G 1 79 ? 52.713 43.019 82.077 1.00 19.77 79 LEU G O 1
ATOM 13135 N N . PRO G 1 80 ? 54.685 42.485 81.137 1.00 18.58 80 PRO G N 1
ATOM 13136 C CA . PRO G 1 80 ? 55.412 42.828 82.362 1.00 18.62 80 PRO G CA 1
ATOM 13137 C C . PRO G 1 80 ? 55.602 44.306 82.671 1.00 19.48 80 PRO G C 1
ATOM 13138 O O . PRO G 1 80 ? 55.863 44.672 83.824 1.00 20.66 80 PRO G O 1
ATOM 13142 N N . ASP G 1 81 ? 55.465 45.161 81.668 1.00 17.13 81 ASP G N 1
ATOM 13143 C CA . ASP G 1 81 ? 55.721 46.569 81.905 1.00 18.19 81 ASP G CA 1
ATOM 13144 C C . ASP G 1 81 ? 54.598 47.526 81.549 1.00 19.20 81 ASP G C 1
ATOM 13145 O O . ASP G 1 81 ? 54.847 48.681 81.192 1.00 19.84 81 ASP G O 1
ATOM 13150 N N . PHE G 1 82 ? 53.363 47.049 81.638 1.00 18.67 82 PHE G N 1
ATOM 13151 C CA . PHE G 1 82 ? 52.220 47.897 81.339 1.00 18.15 82 PHE G CA 1
ATOM 13152 C C . PHE G 1 82 ? 51.195 47.753 82.440 1.00 18.26 82 PHE G C 1
ATOM 13153 O O . PHE G 1 82 ? 50.973 46.658 82.959 1.00 19.50 82 PHE G O 1
ATOM 13161 N N . SER G 1 83 ? 50.573 48.865 82.804 1.00 16.72 83 SER G N 1
ATOM 13162 C CA . SER G 1 83 ? 49.580 48.830 83.856 1.00 15.29 83 SER G CA 1
ATOM 13163 C C . SER G 1 83 ? 48.798 50.129 83.942 1.00 16.29 83 SER G C 1
ATOM 13164 O O . SER G 1 83 ? 49.089 51.108 83.256 1.00 14.76 83 SER G O 1
ATOM 13167 N N . VAL G 1 84 ? 47.785 50.107 84.795 1.00 14.48 84 VAL G N 1
ATOM 13168 C CA . VAL G 1 84 ? 47.010 51.291 85.094 1.00 14.46 84 VAL G CA 1
ATOM 13169 C C . VAL G 1 84 ? 46.897 51.161 86.606 1.00 16.21 84 VAL G C 1
ATOM 13170 O O . VAL G 1 84 ? 46.054 50.425 87.137 1.00 14.72 84 VAL G O 1
ATOM 13174 N N . ALA G 1 85 ? 47.807 51.839 87.292 1.00 15.17 85 ALA G N 1
ATOM 13175 C CA . ALA G 1 85 ? 47.856 51.801 88.738 1.00 15.09 85 ALA G CA 1
ATOM 13176 C C . ALA G 1 85 ? 48.033 53.223 89.233 1.00 16.42 85 ALA G C 1
ATOM 13177 O O . ALA G 1 85 ? 48.185 54.148 88.428 1.00 17.92 85 ALA G O 1
ATOM 13179 N N . VAL G 1 86 ? 48.005 53.397 90.551 1.00 15.67 86 VAL G N 1
ATOM 13180 C CA . VAL G 1 86 ? 48.212 54.705 91.160 1.00 17.46 86 VAL G CA 1
ATOM 13181 C C . VAL G 1 86 ? 48.672 54.531 92.590 1.00 17.77 86 VAL G C 1
ATOM 13182 O O . VAL G 1 86 ? 48.467 53.478 93.185 1.00 19.76 86 VAL G O 1
ATOM 13186 N N . LEU G 1 87 ? 49.319 55.556 93.128 1.00 17.44 87 LEU G N 1
ATOM 13187 C CA . LEU G 1 87 ? 49.748 55.529 94.513 1.00 17.70 87 LEU G CA 1
ATOM 13188 C C . LEU G 1 87 ? 48.934 56.614 95.180 1.00 17.81 87 LEU G C 1
ATOM 13189 O O . LEU G 1 87 ? 49.203 57.806 94.989 1.00 18.18 87 LEU G O 1
ATOM 13194 N N . GLY G 1 88 ? 47.939 56.202 95.955 1.00 15.62 88 GLY G N 1
ATOM 13195 C CA . GLY G 1 88 ? 47.080 57.165 96.609 1.00 16.66 88 GLY G CA 1
ATOM 13196 C C . GLY G 1 88 ? 45.756 57.310 95.869 1.00 18.04 88 GLY G C 1
ATOM 13197 O O . GLY G 1 88 ? 45.125 56.317 95.501 1.00 17.16 88 GLY G O 1
ATOM 13198 N N . PRO G 1 89 ? 45.313 58.545 95.616 1.00 19.37 89 PRO G N 1
ATOM 13199 C CA . PRO G 1 89 ? 44.042 58.777 94.913 1.00 19.38 89 PRO G CA 1
ATOM 13200 C C . PRO G 1 89 ? 44.051 58.395 93.435 1.00 19.29 89 PRO G C 1
ATOM 13201 O O . PRO G 1 89 ? 45.087 58.440 92.772 1.00 20.72 89 PRO G O 1
ATOM 13205 N N . VAL G 1 90 ? 42.884 58.022 92.923 1.00 17.63 90 VAL G N 1
ATOM 13206 C CA . VAL G 1 90 ? 42.747 57.655 91.523 1.00 16.01 90 VAL G CA 1
ATOM 13207 C C . VAL G 1 90 ? 41.727 58.621 90.902 1.00 16.75 90 VAL G C 1
ATOM 13208 O O . VAL G 1 90 ? 41.682 58.805 89.687 1.00 16.28 90 VAL G O 1
ATOM 13212 N N . TYR G 1 91 ? 40.914 59.233 91.762 1.00 15.45 91 TYR G N 1
ATOM 13213 C CA . TYR G 1 91 ? 39.890 60.200 91.361 1.00 15.66 91 TYR G CA 1
ATOM 13214 C C . TYR G 1 91 ? 38.716 59.677 90.522 1.00 15.66 91 TYR G C 1
ATOM 13215 O O . TYR G 1 91 ? 37.702 60.367 90.397 1.00 13.80 91 TYR G O 1
ATOM 13224 N N . SER G 1 92 ? 38.834 58.479 89.950 1.00 16.13 92 SER G N 1
ATOM 13225 C CA . SER G 1 92 ? 37.741 57.930 89.140 1.00 15.35 92 SER G CA 1
ATOM 13226 C C . SER G 1 92 ? 37.121 56.621 89.657 1.00 16.58 92 SER G C 1
ATOM 13227 O O . SER G 1 92 ? 36.515 55.874 88.890 1.00 17.73 92 SER G O 1
ATOM 13230 N N . VAL G 1 93 ? 37.300 56.320 90.938 1.00 13.91 93 VAL G N 1
ATOM 13231 C CA . VAL G 1 93 ? 36.674 55.138 91.539 1.00 15.00 93 VAL G CA 1
ATOM 13232 C C . VAL G 1 93 ? 36.265 55.692 92.896 1.00 16.94 93 VAL G C 1
ATOM 13233 O O . VAL G 1 93 ? 36.982 55.539 93.888 1.00 15.39 93 VAL G O 1
ATOM 13237 N N . ASN G 1 94 ? 35.095 56.328 92.922 1.00 16.60 94 ASN G N 1
ATOM 13238 C CA . ASN G 1 94 ? 34.618 57.009 94.110 1.00 16.68 94 ASN G CA 1
ATOM 13239 C C . ASN G 1 94 ? 33.320 56.533 94.745 1.00 19.29 94 ASN G C 1
ATOM 13240 O O . ASN G 1 94 ? 32.370 56.159 94.063 1.00 19.80 94 ASN G O 1
ATOM 13245 N N . LEU G 1 95 ? 33.288 56.582 96.071 1.00 19.83 95 LEU G N 1
ATOM 13246 C CA . LEU G 1 95 ? 32.107 56.212 96.826 1.00 20.77 95 LEU G CA 1
ATOM 13247 C C . LEU G 1 95 ? 31.541 57.513 97.399 1.00 22.32 95 LEU G C 1
ATOM 13248 O O . LEU G 1 95 ? 32.125 58.105 98.316 1.00 22.59 95 LEU G O 1
ATOM 13253 N N . PHE G 1 96 ? 30.426 57.970 96.840 1.00 21.82 96 PHE G N 1
ATOM 13254 C CA . PHE G 1 96 ? 29.785 59.202 97.296 1.00 22.43 96 PHE G CA 1
ATOM 13255 C C . PHE G 1 96 ? 28.810 58.888 98.427 1.00 24.56 96 PHE G C 1
ATOM 13256 O O . PHE G 1 96 ? 27.945 58.013 98.291 1.00 24.33 96 PHE G O 1
ATOM 13264 N N . HIS G 1 97 ? 28.938 59.594 99.543 1.00 25.73 97 HIS G N 1
ATOM 13265 C CA . HIS G 1 97 ? 28.027 59.362 100.653 1.00 28.01 97 HIS G CA 1
ATOM 13266 C C . HIS G 1 97 ? 27.673 60.621 101.424 1.00 29.72 97 HIS G C 1
ATOM 13267 O O . HIS G 1 97 ? 28.394 61.618 101.387 1.00 30.94 97 HIS G O 1
ATOM 13274 N N . THR G 1 98 ? 26.547 60.562 102.124 1.00 30.57 98 THR G N 1
ATOM 13275 C CA . THR G 1 98 ? 26.068 61.694 102.897 1.00 31.40 98 THR G CA 1
ATOM 13276 C C . THR G 1 98 ? 26.135 61.463 104.396 1.00 31.60 98 THR G C 1
ATOM 13277 O O . THR G 1 98 ? 25.832 62.360 105.173 1.00 34.05 98 THR G O 1
ATOM 13281 N N . CYS G 1 99 ? 26.530 60.260 104.794 1.00 30.74 99 CYS G N 1
ATOM 13282 C CA . CYS G 1 99 ? 26.651 59.912 106.205 1.00 30.60 99 CYS G CA 1
ATOM 13283 C C . CYS G 1 99 ? 28.013 59.266 106.370 1.00 31.07 99 CYS G C 1
ATOM 13284 O O . CYS G 1 99 ? 28.615 58.840 105.391 1.00 33.13 99 CYS G O 1
ATOM 13287 N N . PRO G 1 100 ? 28.526 59.188 107.604 1.00 30.96 100 PRO G N 1
ATOM 13288 C CA . PRO G 1 100 ? 29.843 58.560 107.779 1.00 29.16 100 PRO G CA 1
ATOM 13289 C C . PRO G 1 100 ? 29.824 57.117 107.262 1.00 29.49 100 PRO G C 1
ATOM 13290 O O . PRO G 1 100 ? 28.796 56.440 107.338 1.00 28.66 100 PRO G O 1
ATOM 13294 N N . LEU G 1 101 ? 30.958 56.655 106.736 1.00 29.34 101 LEU G N 1
ATOM 13295 C CA . LEU G 1 101 ? 31.063 55.303 106.190 1.00 30.56 101 LEU G CA 1
ATOM 13296 C C . LEU G 1 101 ? 30.481 54.187 107.060 1.00 32.16 101 LEU G C 1
ATOM 13297 O O . LEU G 1 101 ? 29.733 53.337 106.573 1.00 32.72 101 LEU G O 1
ATOM 13302 N N . PRO G 1 102 ? 30.814 54.172 108.359 1.00 33.04 102 PRO G N 1
ATOM 13303 C CA . PRO G 1 102 ? 30.297 53.135 109.256 1.00 32.97 102 PRO G CA 1
ATOM 13304 C C . PRO G 1 102 ? 28.773 53.094 109.330 1.00 35.37 102 PRO G C 1
ATOM 13305 O O . PRO G 1 102 ? 28.181 52.036 109.537 1.00 36.16 102 PRO G O 1
ATOM 13309 N N . GLU G 1 103 ? 28.139 54.246 109.162 1.00 36.33 103 GLU G N 1
ATOM 13310 C CA . GLU G 1 103 ? 26.685 54.322 109.228 1.00 38.19 103 GLU G CA 1
ATOM 13311 C C . GLU G 1 103 ? 25.999 53.994 107.901 1.00 37.86 103 GLU G C 1
ATOM 13312 O O . GLU G 1 103 ? 24.776 54.049 107.796 1.00 37.58 103 GLU G O 1
ATOM 13318 N N . LEU G 1 104 ? 26.793 53.649 106.893 1.00 37.07 104 LEU G N 1
ATOM 13319 C CA . LEU G 1 104 ? 26.267 53.311 105.570 1.00 36.92 104 LEU G CA 1
ATOM 13320 C C . LEU G 1 104 ? 25.360 52.078 105.624 1.00 37.96 104 LEU G C 1
ATOM 13321 O O . LEU G 1 104 ? 25.783 51.009 106.056 1.00 37.87 104 LEU G O 1
ATOM 13326 N N . ARG G 1 105 ? 24.117 52.224 105.177 1.00 40.34 105 ARG G N 1
ATOM 13327 C CA . ARG G 1 105 ? 23.169 51.108 105.202 1.00 42.33 105 ARG G CA 1
ATOM 13328 C C . ARG G 1 105 ? 22.974 50.452 103.844 1.00 41.17 105 ARG G C 1
ATOM 13329 O O . ARG G 1 105 ? 22.886 49.230 103.743 1.00 41.22 105 ARG G O 1
ATOM 13337 N N . ARG G 1 106 ? 22.901 51.265 102.798 1.00 40.72 106 ARG G N 1
ATOM 13338 C CA . ARG G 1 106 ? 22.719 50.740 101.453 1.00 40.68 106 ARG G CA 1
ATOM 13339 C C . ARG G 1 106 ? 23.458 51.571 100.414 1.00 39.10 106 ARG G C 1
ATOM 13340 O O . ARG G 1 106 ? 23.325 52.798 100.358 1.00 40.57 106 ARG G O 1
ATOM 13348 N N . VAL G 1 107 ? 24.250 50.883 99.599 1.00 35.22 107 VAL G N 1
ATOM 13349 C CA . VAL G 1 107 ? 25.040 51.529 98.570 1.00 31.12 107 VAL G CA 1
ATOM 13350 C C . VAL G 1 107 ? 24.577 51.123 97.185 1.00 32.14 107 VAL G C 1
ATOM 13351 O O . VAL G 1 107 ? 24.329 49.945 96.911 1.00 32.86 107 VAL G O 1
ATOM 13355 N N . ALA G 1 108 ? 24.463 52.114 96.313 1.00 31.21 108 ALA G N 1
ATOM 13356 C CA . ALA G 1 108 ? 24.020 51.879 94.953 1.00 32.13 108 ALA G CA 1
ATOM 13357 C C . ALA G 1 108 ? 25.184 51.688 93.979 1.00 32.86 108 ALA G C 1
ATOM 13358 O O . ALA G 1 108 ? 26.153 52.455 93.980 1.00 32.10 108 ALA G O 1
ATOM 13360 N N . LEU G 1 109 ? 25.075 50.656 93.149 1.00 33.97 109 LEU G N 1
ATOM 13361 C CA . LEU G 1 109 ? 26.079 50.352 92.137 1.00 35.56 109 LEU G CA 1
ATOM 13362 C C . LEU G 1 109 ? 25.496 50.831 90.821 1.00 37.79 109 LEU G C 1
ATOM 13363 O O . LEU G 1 109 ? 24.569 50.228 90.277 1.00 37.98 109 LEU G O 1
ATOM 13368 N N . THR G 1 110 ? 26.033 51.933 90.322 1.00 40.71 110 THR G N 1
ATOM 13369 C CA . THR G 1 110 ? 25.540 52.515 89.091 1.00 43.97 110 THR G CA 1
ATOM 13370 C C . THR G 1 110 ? 25.877 51.691 87.857 1.00 46.36 110 THR G C 1
ATOM 13371 O O . THR G 1 110 ? 25.038 51.510 86.973 1.00 48.77 110 THR G O 1
ATOM 13375 N N . SER G 1 111 ? 27.097 51.173 87.801 1.00 47.51 111 SER G N 1
ATOM 13376 C CA . SER G 1 111 ? 27.523 50.399 86.647 1.00 47.28 111 SER G CA 1
ATOM 13377 C C . SER G 1 111 ? 27.881 48.956 86.982 1.00 45.96 111 SER G C 1
ATOM 13378 O O . SER G 1 111 ? 28.110 48.610 88.137 1.00 46.17 111 SER G O 1
ATOM 13381 N N . GLN G 1 112 ? 27.903 48.116 85.955 1.00 44.40 112 GLN G N 1
ATOM 13382 C CA . GLN G 1 112 ? 28.282 46.715 86.095 1.00 42.95 112 GLN G CA 1
ATOM 13383 C C . GLN G 1 112 ? 29.817 46.759 86.088 1.00 40.66 112 GLN G C 1
ATOM 13384 O O . GLN G 1 112 ? 30.429 46.960 85.040 1.00 39.51 112 GLN G O 1
ATOM 13390 N N . SER G 1 113 ? 30.439 46.596 87.253 1.00 36.50 113 SER G N 1
ATOM 13391 C CA . SER G 1 113 ? 31.896 46.679 87.333 1.00 33.21 113 SER G CA 1
ATOM 13392 C C . SER G 1 113 ? 32.468 45.779 88.414 1.00 30.27 113 SER G C 1
ATOM 13393 O O . SER G 1 113 ? 32.431 46.109 89.599 1.00 28.75 113 SER G O 1
ATOM 13396 N N . ALA G 1 114 ? 33.015 44.645 87.995 1.00 26.91 114 ALA G N 1
ATOM 13397 C CA . ALA G 1 114 ? 33.577 43.690 88.929 1.00 25.46 114 ALA G CA 1
ATOM 13398 C C . ALA G 1 114 ? 34.745 44.295 89.700 1.00 24.78 114 ALA G C 1
ATOM 13399 O O . ALA G 1 114 ? 34.922 44.014 90.887 1.00 24.09 114 ALA G O 1
ATOM 13409 N N . SER G 1 116 ? 35.591 47.681 90.671 1.00 21.48 116 SER G N 1
ATOM 13410 C CA . SER G 1 116 ? 35.213 48.571 91.765 1.00 20.12 116 SER G CA 1
ATOM 13411 C C . SER G 1 116 ? 34.514 47.860 92.929 1.00 19.86 116 SER G C 1
ATOM 13412 O O . SER G 1 116 ? 34.784 48.160 94.097 1.00 17.91 116 SER G O 1
ATOM 13415 N N . VAL G 1 117 ? 33.612 46.929 92.620 1.00 18.22 117 VAL G N 1
ATOM 13416 C CA . VAL G 1 117 ? 32.894 46.207 93.668 1.00 17.77 117 VAL G CA 1
ATOM 13417 C C . VAL G 1 117 ? 33.865 45.373 94.501 1.00 18.50 117 VAL G C 1
ATOM 13418 O O . VAL G 1 117 ? 33.808 45.371 95.731 1.00 18.48 117 VAL G O 1
ATOM 13422 N N . ALA G 1 118 ? 34.766 44.672 93.820 1.00 18.26 118 ALA G N 1
ATOM 13423 C CA . ALA G 1 118 ? 35.746 43.844 94.498 1.00 18.40 118 ALA G CA 1
ATOM 13424 C C . ALA G 1 118 ? 36.564 44.686 95.466 1.00 18.60 118 ALA G C 1
ATOM 13425 O O . ALA G 1 118 ? 36.775 44.284 96.613 1.00 19.57 118 ALA G O 1
ATOM 13427 N N . LEU G 1 119 ? 37.024 45.850 95.010 1.00 16.09 119 LEU G N 1
ATOM 13428 C CA . LEU G 1 119 ? 37.800 46.719 95.880 1.00 15.62 119 LEU G CA 1
ATOM 13429 C C . LEU G 1 119 ? 36.910 47.255 97.014 1.00 17.69 119 LEU G C 1
ATOM 13430 O O . LEU G 1 119 ? 37.337 47.302 98.172 1.00 17.29 119 LEU G O 1
ATOM 13435 N N . LEU G 1 120 ? 35.673 47.638 96.697 1.00 18.95 120 LEU G N 1
ATOM 13436 C CA . LEU G 1 120 ? 34.774 48.146 97.736 1.00 20.28 120 LEU G CA 1
ATOM 13437 C C . LEU G 1 120 ? 34.519 47.068 98.783 1.00 21.61 120 LEU G C 1
ATOM 13438 O O . LEU G 1 120 ? 34.550 47.332 99.988 1.00 20.87 120 LEU G O 1
ATOM 13443 N N . GLU G 1 121 ? 34.279 45.854 98.304 1.00 22.95 121 GLU G N 1
ATOM 13444 C CA . GLU G 1 121 ? 34.012 44.715 99.162 1.00 26.19 121 GLU G CA 1
ATOM 13445 C C . GLU G 1 121 ? 35.214 44.389 100.060 1.00 25.69 121 GLU G C 1
ATOM 13446 O O . GLU G 1 121 ? 35.051 44.075 101.236 1.00 26.76 121 GLU G O 1
ATOM 13452 N N . VAL G 1 122 ? 36.421 44.475 99.509 1.00 24.14 122 VAL G N 1
ATOM 13453 C CA . VAL G 1 122 ? 37.620 44.199 100.292 1.00 22.48 122 VAL G CA 1
ATOM 13454 C C . VAL G 1 122 ? 37.757 45.214 101.418 1.00 22.20 122 VAL G C 1
ATOM 13455 O O . VAL G 1 122 ? 38.118 44.858 102.542 1.00 21.60 122 VAL G O 1
ATOM 13459 N N . LEU G 1 123 ? 37.464 46.475 101.106 1.00 21.54 123 LEU G N 1
ATOM 13460 C CA . LEU G 1 123 ? 37.566 47.560 102.079 1.00 21.58 123 LEU G CA 1
ATOM 13461 C C . LEU G 1 123 ? 36.510 47.459 103.175 1.00 23.13 123 LEU G C 1
ATOM 13462 O O . LEU G 1 123 ? 36.787 47.728 104.344 1.00 22.22 123 LEU G O 1
ATOM 13467 N N . LEU G 1 124 ? 35.299 47.066 102.797 1.00 25.89 124 LEU G N 1
ATOM 13468 C CA . LEU G 1 124 ? 34.217 46.916 103.767 1.00 28.87 124 LEU G CA 1
ATOM 13469 C C . LEU G 1 124 ? 34.484 45.730 104.708 1.00 31.27 124 LEU G C 1
ATOM 13470 O O . LEU G 1 124 ? 34.295 45.842 105.921 1.00 30.40 124 LEU G O 1
ATOM 13475 N N . ARG G 1 125 ? 34.923 44.598 104.157 1.00 32.78 125 ARG G N 1
ATOM 13476 C CA . ARG G 1 125 ? 35.201 43.438 104.994 1.00 35.31 125 ARG G CA 1
ATOM 13477 C C . ARG G 1 125 ? 36.218 43.822 106.049 1.00 36.04 125 ARG G C 1
ATOM 13478 O O . ARG G 1 125 ? 36.108 43.417 107.197 1.00 37.66 125 ARG G O 1
ATOM 13486 N N . GLN G 1 126 ? 37.207 44.617 105.659 1.00 36.20 126 GLN G N 1
ATOM 13487 C CA . GLN G 1 126 ? 38.230 45.049 106.596 1.00 36.91 126 GLN G CA 1
ATOM 13488 C C . GLN G 1 126 ? 37.642 45.849 107.743 1.00 36.45 126 GLN G C 1
ATOM 13489 O O . GLN G 1 126 ? 37.958 45.599 108.898 1.00 37.06 126 GLN G O 1
ATOM 13495 N N . LYS G 1 127 ? 36.789 46.815 107.425 1.00 35.59 127 LYS G N 1
ATOM 13496 C CA . LYS G 1 127 ? 36.198 47.651 108.458 1.00 35.54 127 LYS G CA 1
ATOM 13497 C C . LYS G 1 127 ? 35.085 46.932 109.206 1.00 34.41 127 LYS G C 1
ATOM 13498 O O . LYS G 1 127 ? 34.458 47.505 110.095 1.00 35.50 127 LYS G O 1
ATOM 13504 N N . GLY G 1 128 ? 34.842 45.679 108.853 1.00 32.40 128 GLY G N 1
ATOM 13505 C CA . GLY G 1 128 ? 33.780 44.945 109.507 1.00 31.87 128 GLY G CA 1
ATOM 13506 C C . GLY G 1 128 ? 32.414 45.457 109.085 1.00 32.97 128 GLY G C 1
ATOM 13507 O O . GLY G 1 128 ? 31.422 45.197 109.756 1.00 34.02 128 GLY G O 1
ATOM 13508 N N . LEU G 1 129 ? 32.355 46.183 107.971 1.00 33.86 129 LEU G N 1
ATOM 13509 C CA . LEU G 1 129 ? 31.094 46.722 107.463 1.00 34.39 129 LEU G CA 1
ATOM 13510 C C . LEU G 1 129 ? 30.407 45.760 106.501 1.00 34.71 129 LEU G C 1
ATOM 13511 O O . LEU G 1 129 ? 31.047 44.894 105.899 1.00 36.12 129 LEU G O 1
ATOM 13516 N N . SER G 1 130 ? 29.101 45.924 106.342 1.00 34.23 130 SER G N 1
ATOM 13517 C CA . SER G 1 130 ? 28.345 45.040 105.471 1.00 35.04 130 SER G CA 1
ATOM 13518 C C . SER G 1 130 ? 27.047 45.650 104.942 1.00 35.30 130 SER G C 1
ATOM 13519 O O . SER G 1 130 ? 25.974 45.051 105.060 1.00 35.10 130 SER G O 1
ATOM 13522 N N . PRO G 1 131 ? 27.122 46.847 104.348 1.00 34.14 131 PRO G N 1
ATOM 13523 C CA . PRO G 1 131 ? 25.903 47.469 103.821 1.00 33.95 131 PRO G CA 1
ATOM 13524 C C . PRO G 1 131 ? 25.369 46.708 102.609 1.00 33.88 131 PRO G C 1
ATOM 13525 O O . PRO G 1 131 ? 26.107 45.973 101.955 1.00 34.47 131 PRO G O 1
ATOM 13529 N N . VAL G 1 132 ? 24.085 46.895 102.318 1.00 33.36 132 VAL G N 1
ATOM 13530 C CA . VAL G 1 132 ? 23.431 46.252 101.181 1.00 32.49 132 VAL G CA 1
ATOM 13531 C C . VAL G 1 132 ? 23.866 46.882 99.857 1.00 32.13 132 VAL G C 1
ATOM 13532 O O . VAL G 1 132 ? 23.833 48.101 99.707 1.00 33.97 132 VAL G O 1
ATOM 13536 N N . LEU G 1 133 ? 24.264 46.056 98.896 1.00 31.36 133 LEU G N 1
ATOM 13537 C CA . LEU G 1 133 ? 24.698 46.559 97.597 1.00 30.72 133 LEU G CA 1
ATOM 13538 C C . LEU G 1 133 ? 23.613 46.315 96.575 1.00 30.82 133 LEU G C 1
ATOM 13539 O O . LEU G 1 133 ? 23.187 45.185 96.395 1.00 30.38 133 LEU G O 1
ATOM 13544 N N . GLU G 1 134 ? 23.178 47.366 95.894 1.00 31.74 134 GLU G N 1
ATOM 13545 C CA . GLU G 1 134 ? 22.129 47.219 94.897 1.00 35.23 134 GLU G CA 1
ATOM 13546 C C . GLU G 1 134 ? 22.415 47.957 93.602 1.00 35.39 134 GLU G C 1
ATOM 13547 O O . GLU G 1 134 ? 22.977 49.046 93.614 1.00 35.32 134 GLU G O 1
ATOM 13553 N N . ARG G 1 135 ? 22.016 47.353 92.487 1.00 36.68 135 ARG G N 1
ATOM 13554 C CA . ARG G 1 135 ? 22.165 47.985 91.183 1.00 37.36 135 ARG G CA 1
ATOM 13555 C C . ARG G 1 135 ? 21.084 49.052 91.128 1.00 37.74 135 ARG G C 1
ATOM 13556 O O . ARG G 1 135 ? 20.000 48.873 91.684 1.00 37.40 135 ARG G O 1
ATOM 13564 N N . ALA G 1 136 ? 21.380 50.157 90.461 1.00 37.98 136 ALA G N 1
ATOM 13565 C CA . ALA G 1 136 ? 20.435 51.249 90.328 1.00 38.28 136 ALA G CA 1
ATOM 13566 C C . ALA G 1 136 ? 20.993 52.120 89.228 1.00 40.31 136 ALA G C 1
ATOM 13567 O O . ALA G 1 136 ? 22.156 51.977 88.858 1.00 40.46 136 ALA G O 1
ATOM 13569 N N . GLU G 1 137 ? 20.177 53.018 88.696 1.00 42.12 137 GLU G N 1
ATOM 13570 C CA . GLU G 1 137 ? 20.659 53.870 87.631 1.00 43.06 137 GLU G CA 1
ATOM 13571 C C . GLU G 1 137 ? 20.520 55.338 87.977 1.00 42.59 137 GLU G C 1
ATOM 13572 O O . GLU G 1 137 ? 19.592 55.737 88.681 1.00 40.86 137 GLU G O 1
ATOM 13578 N N . GLY G 1 138 ? 21.457 56.137 87.476 1.00 41.96 138 GLY G N 1
ATOM 13579 C CA . GLY G 1 138 ? 21.428 57.561 87.741 1.00 41.15 138 GLY G CA 1
ATOM 13580 C C . GLY G 1 138 ? 22.773 58.101 88.179 1.00 40.26 138 GLY G C 1
ATOM 13581 O O . GLY G 1 138 ? 23.803 57.446 88.023 1.00 41.86 138 GLY G O 1
ATOM 13582 N N . THR G 1 139 ? 22.758 59.304 88.735 1.00 37.77 139 THR G N 1
ATOM 13583 C CA . THR G 1 139 ? 23.972 59.948 89.197 1.00 35.41 139 THR G CA 1
ATOM 13584 C C . THR G 1 139 ? 24.054 59.866 90.714 1.00 35.36 139 THR G C 1
ATOM 13585 O O . THR G 1 139 ? 23.047 59.660 91.396 1.00 34.94 139 THR G O 1
ATOM 13589 N N . ALA G 1 140 ? 25.259 60.047 91.239 1.00 34.70 140 ALA G N 1
ATOM 13590 C CA . ALA G 1 140 ? 25.476 59.993 92.674 1.00 35.21 140 ALA G CA 1
ATOM 13591 C C . ALA G 1 140 ? 24.512 60.903 93.418 1.00 33.99 140 ALA G C 1
ATOM 13592 O O . ALA G 1 140 ? 23.958 60.520 94.443 1.00 34.48 140 ALA G O 1
ATOM 13594 N N . GLU G 1 141 ? 24.300 62.105 92.904 1.00 34.12 141 GLU G N 1
ATOM 13595 C CA . GLU G 1 141 ? 23.405 63.030 93.579 1.00 34.90 141 GLU G CA 1
ATOM 13596 C C . GLU G 1 141 ? 21.934 62.657 93.474 1.00 33.64 141 GLU G C 1
ATOM 13597 O O . GLU G 1 141 ? 21.187 62.823 94.440 1.00 31.94 141 GLU G O 1
ATOM 13603 N N . SER G 1 142 ? 21.510 62.138 92.324 1.00 31.50 142 SER G N 1
ATOM 13604 C CA . SER G 1 142 ? 20.110 61.758 92.176 1.00 30.35 142 SER G CA 1
ATOM 13605 C C . SER G 1 142 ? 19.817 60.545 93.050 1.00 29.20 142 SER G C 1
ATOM 13606 O O . SER G 1 142 ? 18.786 60.488 93.723 1.00 28.56 142 SER G O 1
ATOM 13609 N N . LEU G 1 143 ? 20.729 59.579 93.042 1.00 27.35 143 LEU G N 1
ATOM 13610 C CA . LEU G 1 143 ? 20.559 58.370 93.838 1.00 27.35 143 LEU G CA 1
ATOM 13611 C C . LEU G 1 143 ? 20.661 58.661 95.334 1.00 26.89 143 LEU G C 1
ATOM 13612 O O . LEU G 1 143 ? 19.954 58.060 96.144 1.00 27.06 143 LEU G O 1
ATOM 13617 N N . LEU G 1 144 ? 21.540 59.589 95.691 1.00 26.06 144 LEU G N 1
ATOM 13618 C CA . LEU G 1 144 ? 21.724 59.975 97.083 1.00 27.40 144 LEU G CA 1
ATOM 13619 C C . LEU G 1 144 ? 20.487 60.757 97.543 1.00 29.24 144 LEU G C 1
ATOM 13620 O O . LEU G 1 144 ? 20.180 60.824 98.735 1.00 29.65 144 LEU G O 1
ATOM 13625 N N . ALA G 1 145 ? 19.775 61.339 96.585 1.00 29.96 145 ALA G N 1
ATOM 13626 C CA . ALA G 1 145 ? 18.575 62.104 96.892 1.00 33.48 145 ALA G CA 1
ATOM 13627 C C . ALA G 1 145 ? 17.351 61.200 96.823 1.00 34.85 145 ALA G C 1
ATOM 13628 O O . ALA G 1 145 ? 16.239 61.623 97.131 1.00 36.44 145 ALA G O 1
ATOM 13630 N N . ALA G 1 146 ? 17.561 59.950 96.421 1.00 35.61 146 ALA G N 1
ATOM 13631 C CA . ALA G 1 146 ? 16.461 59.003 96.296 1.00 34.91 146 ALA G CA 1
ATOM 13632 C C . ALA G 1 146 ? 16.615 57.769 97.180 1.00 35.60 146 ALA G C 1
ATOM 13633 O O . ALA G 1 146 ? 16.389 56.641 96.732 1.00 35.87 146 ALA G O 1
ATOM 13635 N N . GLY G 1 147 ? 17.029 57.977 98.425 1.00 34.89 147 GLY G N 1
ATOM 13636 C CA . GLY G 1 147 ? 17.144 56.859 99.347 1.00 36.64 147 GLY G CA 1
ATOM 13637 C C . GLY G 1 147 ? 18.382 55.979 99.396 1.00 36.73 147 GLY G C 1
ATOM 13638 O O . GLY G 1 147 ? 18.276 54.791 99.713 1.00 37.49 147 GLY G O 1
ATOM 13639 N N . TYR G 1 148 ? 19.551 56.536 99.094 1.00 35.54 148 TYR G N 1
ATOM 13640 C CA . TYR G 1 148 ? 20.786 55.764 99.150 1.00 33.69 148 TYR G CA 1
ATOM 13641 C C . TYR G 1 148 ? 21.783 56.478 100.038 1.00 33.77 148 TYR G C 1
ATOM 13642 O O . TYR G 1 148 ? 21.927 57.695 99.960 1.00 35.86 148 TYR G O 1
ATOM 13651 N N . ASP G 1 149 ? 22.454 55.723 100.898 1.00 33.10 149 ASP G N 1
ATOM 13652 C CA . ASP G 1 149 ? 23.451 56.302 101.787 1.00 33.00 149 ASP G CA 1
ATOM 13653 C C . ASP G 1 149 ? 24.731 56.566 101.018 1.00 30.84 149 ASP G C 1
ATOM 13654 O O . ASP G 1 149 ? 25.467 57.504 101.317 1.00 31.32 149 ASP G O 1
ATOM 13659 N N . GLY G 1 150 ? 24.994 55.717 100.032 1.00 27.78 150 GLY G N 1
ATOM 13660 C CA . GLY G 1 150 ? 26.189 55.862 99.232 1.00 24.70 150 GLY G CA 1
ATOM 13661 C C . GLY G 1 150 ? 25.974 55.372 97.817 1.00 23.58 150 GLY G C 1
ATOM 13662 O O . GLY G 1 150 ? 25.094 54.545 97.556 1.00 22.29 150 GLY G O 1
ATOM 13663 N N . VAL G 1 151 ? 26.782 55.893 96.900 1.00 20.84 151 VAL G N 1
ATOM 13664 C CA . VAL G 1 151 ? 26.705 55.520 95.498 1.00 18.71 151 VAL G CA 1
ATOM 13665 C C . VAL G 1 151 ? 28.128 55.363 94.976 1.00 18.29 151 VAL G C 1
ATOM 13666 O O . VAL G 1 151 ? 28.953 56.272 95.104 1.00 17.23 151 VAL G O 1
ATOM 13670 N N . LEU G 1 152 ? 28.421 54.199 94.408 1.00 16.92 152 LEU G N 1
ATOM 13671 C CA . LEU G 1 152 ? 29.746 53.943 93.871 1.00 14.46 152 LEU G CA 1
ATOM 13672 C C . LEU G 1 152 ? 29.728 54.234 92.382 1.00 16.66 152 LEU G C 1
ATOM 13673 O O . LEU G 1 152 ? 28.849 53.749 91.662 1.00 16.37 152 LEU G O 1
ATOM 13678 N N . ARG G 1 153 ? 30.687 55.038 91.925 1.00 17.53 153 ARG G N 1
ATOM 13679 C CA . ARG G 1 153 ? 30.804 55.369 90.508 1.00 18.86 153 ARG G CA 1
ATOM 13680 C C . ARG G 1 153 ? 32.252 55.193 90.054 1.00 21.15 153 ARG G C 1
ATOM 13681 O O . ARG G 1 153 ? 33.192 55.298 90.860 1.00 22.56 153 ARG G O 1
ATOM 13689 N N . ILE G 1 154 ? 32.426 54.911 88.768 1.00 20.19 154 ILE G N 1
ATOM 13690 C CA . ILE G 1 154 ? 33.751 54.708 88.197 1.00 20.91 154 ILE G CA 1
ATOM 13691 C C . ILE G 1 154 ? 33.885 55.479 86.899 1.00 20.01 154 ILE G C 1
ATOM 13692 O O . ILE G 1 154 ? 32.926 56.073 86.420 1.00 24.14 154 ILE G O 1
ATOM 13697 N N . GLY G 1 155 ? 35.083 55.467 86.336 1.00 18.14 155 GLY G N 1
ATOM 13698 C CA . GLY G 1 155 ? 35.329 56.147 85.079 1.00 19.14 155 GLY G CA 1
ATOM 13699 C C . GLY G 1 155 ? 35.051 57.634 85.004 1.00 20.65 155 GLY G C 1
ATOM 13700 O O . GLY G 1 155 ? 34.967 58.334 86.021 1.00 20.52 155 GLY G O 1
ATOM 13701 N N . ASP G 1 156 ? 34.903 58.114 83.774 1.00 21.29 156 ASP G N 1
ATOM 13702 C CA . ASP G 1 156 ? 34.652 59.526 83.522 1.00 21.84 156 ASP G CA 1
ATOM 13703 C C . ASP G 1 156 ? 33.509 60.120 84.333 1.00 21.64 156 ASP G C 1
ATOM 13704 O O . ASP G 1 156 ? 33.603 61.260 84.796 1.00 21.30 156 ASP G O 1
ATOM 13709 N N . ASP G 1 157 ? 32.429 59.364 84.511 1.00 21.32 157 ASP G N 1
ATOM 13710 C CA . ASP G 1 157 ? 31.316 59.866 85.303 1.00 20.77 157 ASP G CA 1
ATOM 13711 C C . ASP G 1 157 ? 31.815 60.165 86.699 1.00 19.96 157 ASP G C 1
ATOM 13712 O O . ASP G 1 157 ? 31.540 61.233 87.240 1.00 19.75 157 ASP G O 1
ATOM 13717 N N . ALA G 1 158 ? 32.546 59.212 87.280 1.00 18.69 158 ALA G N 1
ATOM 13718 C CA . ALA G 1 158 ? 33.079 59.387 88.632 1.00 18.82 158 ALA G CA 1
ATOM 13719 C C . ALA G 1 158 ? 33.959 60.634 88.698 1.00 16.91 158 ALA G C 1
ATOM 13720 O O . ALA G 1 158 ? 33.778 61.489 89.559 1.00 13.56 158 ALA G O 1
ATOM 13722 N N . LEU G 1 159 ? 34.901 60.739 87.771 1.00 17.40 159 LEU G N 1
ATOM 13723 C CA . LEU G 1 159 ? 35.791 61.887 87.747 1.00 19.33 159 LEU G CA 1
ATOM 13724 C C . LEU G 1 159 ? 34.977 63.168 87.627 1.00 21.24 159 LEU G C 1
ATOM 13725 O O . LEU G 1 159 ? 35.198 64.130 88.366 1.00 18.79 159 LEU G O 1
ATOM 13730 N N . ARG G 1 160 ? 34.020 63.157 86.701 1.00 23.41 160 ARG G N 1
ATOM 13731 C CA . ARG G 1 160 ? 33.166 64.308 86.451 1.00 25.77 160 ARG G CA 1
ATOM 13732 C C . ARG G 1 160 ? 32.362 64.722 87.685 1.00 24.81 160 ARG G C 1
ATOM 13733 O O . ARG G 1 160 ? 32.330 65.901 88.044 1.00 24.71 160 ARG G O 1
ATOM 13741 N N . GLU G 1 161 ? 31.721 63.764 88.345 1.00 24.09 161 GLU G N 1
ATOM 13742 C CA . GLU G 1 161 ? 30.929 64.090 89.530 1.00 24.53 161 GLU G CA 1
ATOM 13743 C C . GLU G 1 161 ? 31.774 64.535 90.723 1.00 23.87 161 GLU G C 1
ATOM 13744 O O . GLU G 1 161 ? 31.397 65.458 91.442 1.00 23.30 161 GLU G O 1
ATOM 13750 N N . TRP G 1 162 ? 32.908 63.872 90.934 1.00 22.36 162 TRP G N 1
ATOM 13751 C CA . TRP G 1 162 ? 33.810 64.231 92.016 1.00 20.22 162 TRP G CA 1
ATOM 13752 C C . TRP G 1 162 ? 34.159 65.714 91.883 1.00 21.73 162 TRP G C 1
ATOM 13753 O O . TRP G 1 162 ? 34.088 66.475 92.849 1.00 20.64 162 TRP G O 1
ATOM 13764 N N . TYR G 1 163 ? 34.530 66.123 90.673 1.00 21.73 163 TYR G N 1
ATOM 13765 C CA . TYR G 1 163 ? 34.898 67.508 90.443 1.00 22.79 163 TYR G CA 1
ATOM 13766 C C . TYR G 1 163 ? 33.720 68.439 90.671 1.00 23.72 163 TYR G C 1
ATOM 13767 O O . TYR G 1 163 ? 33.872 69.521 91.229 1.00 24.69 163 TYR G O 1
ATOM 13776 N N . GLY G 1 164 ? 32.543 68.017 90.231 1.00 25.20 164 GLY G N 1
ATOM 13777 C CA . GLY G 1 164 ? 31.365 68.840 90.410 1.00 25.64 164 GLY G CA 1
ATOM 13778 C C . GLY G 1 164 ? 30.934 68.944 91.860 1.00 26.80 164 GLY G C 1
ATOM 13779 O O . GLY G 1 164 ? 30.192 69.848 92.220 1.00 28.85 164 GLY G O 1
ATOM 13780 N N . VAL G 1 165 ? 31.393 68.026 92.703 1.00 26.31 165 VAL G N 1
ATOM 13781 C CA . VAL G 1 165 ? 31.021 68.051 94.110 1.00 25.91 165 VAL G CA 1
ATOM 13782 C C . VAL G 1 165 ? 32.045 68.794 94.963 1.00 27.87 165 VAL G C 1
ATOM 13783 O O . VAL G 1 165 ? 31.698 69.514 95.897 1.00 27.37 165 VAL G O 1
ATOM 13787 N N . VAL G 1 166 ? 33.310 68.633 94.611 1.00 28.68 166 VAL G N 1
ATOM 13788 C CA . VAL G 1 166 ? 34.388 69.201 95.385 1.00 29.15 166 VAL G CA 1
ATOM 13789 C C . VAL G 1 166 ? 35.090 70.422 94.791 1.00 30.49 166 VAL G C 1
ATOM 13790 O O . VAL G 1 166 ? 35.858 71.102 95.481 1.00 28.38 166 VAL G O 1
ATOM 13794 N N . GLY G 1 167 ? 34.822 70.704 93.520 1.00 31.84 167 GLY G N 1
ATOM 13795 C CA . GLY G 1 167 ? 35.465 71.832 92.865 1.00 33.42 167 GLY G CA 1
ATOM 13796 C C . GLY G 1 167 ? 34.749 73.156 93.054 1.00 34.63 167 GLY G C 1
ATOM 13797 O O . GLY G 1 167 ? 33.900 73.281 93.937 1.00 35.06 167 GLY G O 1
ATOM 13798 N N . PRO G 1 168 ? 35.062 74.168 92.229 1.00 34.62 168 PRO G N 1
ATOM 13799 C CA . PRO G 1 168 ? 36.049 74.109 91.145 1.00 34.79 168 PRO G CA 1
ATOM 13800 C C . PRO G 1 168 ? 37.443 74.495 91.621 1.00 36.39 168 PRO G C 1
ATOM 13801 O O . PRO G 1 168 ? 37.623 74.902 92.768 1.00 37.57 168 PRO G O 1
ATOM 13805 N N . LEU G 1 169 ? 38.426 74.359 90.737 1.00 38.07 169 LEU G N 1
ATOM 13806 C CA . LEU G 1 169 ? 39.799 74.733 91.045 1.00 38.73 169 LEU G CA 1
ATOM 13807 C C . LEU G 1 169 ? 39.963 76.221 90.741 1.00 40.58 169 LEU G C 1
ATOM 13808 O O . LEU G 1 169 ? 39.051 76.867 90.226 1.00 42.29 169 LEU G O 1
ATOM 13813 N N . THR G 1 170 ? 41.131 76.759 91.065 1.00 42.98 170 THR G N 1
ATOM 13814 C CA . THR G 1 170 ? 41.459 78.153 90.794 1.00 44.90 170 THR G CA 1
ATOM 13815 C C . THR G 1 170 ? 42.957 78.173 90.534 1.00 47.69 170 THR G C 1
ATOM 13816 O O . THR G 1 170 ? 43.657 77.222 90.878 1.00 47.98 170 THR G O 1
ATOM 13820 N N . PRO G 1 171 ? 43.470 79.237 89.903 1.00 50.39 171 PRO G N 1
ATOM 13821 C CA . PRO G 1 171 ? 44.908 79.320 89.616 1.00 52.42 171 PRO G CA 1
ATOM 13822 C C . PRO G 1 171 ? 45.748 78.958 90.838 1.00 54.99 171 PRO G C 1
ATOM 13823 O O . PRO G 1 171 ? 46.744 78.232 90.735 1.00 54.97 171 PRO G O 1
ATOM 13827 N N . GLU G 1 172 ? 45.341 79.479 91.992 1.00 57.25 172 GLU G N 1
ATOM 13828 C CA . GLU G 1 172 ? 46.011 79.175 93.247 1.00 60.08 172 GLU G CA 1
ATOM 13829 C C . GLU G 1 172 ? 45.401 77.849 93.712 1.00 61.00 172 GLU G C 1
ATOM 13830 O O . GLU G 1 172 ? 44.294 77.503 93.298 1.00 62.56 172 GLU G O 1
ATOM 13836 N N . ARG G 1 173 ? 46.114 77.100 94.548 1.00 60.87 173 ARG G N 1
ATOM 13837 C CA . ARG G 1 173 ? 45.623 75.799 95.025 1.00 59.67 173 ARG G CA 1
ATOM 13838 C C . ARG G 1 173 ? 45.735 74.710 93.958 1.00 55.75 173 ARG G C 1
ATOM 13839 O O . ARG G 1 173 ? 45.430 74.920 92.784 1.00 54.26 173 ARG G O 1
ATOM 13847 N N . THR G 1 174 ? 46.163 73.537 94.394 1.00 52.10 174 THR G N 1
ATOM 13848 C CA . THR G 1 174 ? 46.351 72.410 93.506 1.00 49.48 174 THR G CA 1
ATOM 13849 C C . THR G 1 174 ? 45.201 71.399 93.587 1.00 47.03 174 THR G C 1
ATOM 13850 O O . THR G 1 174 ? 44.340 71.487 94.464 1.00 45.71 174 THR G O 1
ATOM 13862 N N . THR G 1 176 ? 45.502 68.181 94.217 1.00 39.21 176 THR G N 1
ATOM 13863 C CA . THR G 1 176 ? 45.764 67.318 95.359 1.00 37.99 176 THR G CA 1
ATOM 13864 C C . THR G 1 176 ? 45.436 68.006 96.679 1.00 38.02 176 THR G C 1
ATOM 13865 O O . THR G 1 176 ? 45.614 67.415 97.740 1.00 37.64 176 THR G O 1
ATOM 13869 N N . SER G 1 177 ? 44.959 69.246 96.621 1.00 37.76 177 SER G N 1
ATOM 13870 C CA . SER G 1 177 ? 44.645 69.982 97.842 1.00 38.06 177 SER G CA 1
ATOM 13871 C C . SER G 1 177 ? 43.156 70.256 97.984 1.00 37.67 177 SER G C 1
ATOM 13872 O O . SER G 1 177 ? 42.699 70.743 99.014 1.00 38.02 177 SER G O 1
ATOM 13875 N N . LEU G 1 178 ? 42.405 69.955 96.937 1.00 37.37 178 LEU G N 1
ATOM 13876 C CA . LEU G 1 178 ? 40.967 70.159 96.945 1.00 36.72 178 LEU G CA 1
ATOM 13877 C C . LEU G 1 178 ? 40.353 69.446 98.155 1.00 36.92 178 LEU G C 1
ATOM 13878 O O . LEU G 1 178 ? 40.956 68.533 98.721 1.00 36.06 178 LEU G O 1
ATOM 13883 N N . PRO G 1 179 ? 39.149 69.860 98.576 1.00 37.06 179 PRO G N 1
ATOM 13884 C CA . PRO G 1 179 ? 38.520 69.203 99.726 1.00 37.15 179 PRO G CA 1
ATOM 13885 C C . PRO G 1 179 ? 37.957 67.840 99.317 1.00 37.14 179 PRO G C 1
ATOM 13886 O O . PRO G 1 179 ? 38.076 67.428 98.164 1.00 35.87 179 PRO G O 1
ATOM 13890 N N . HIS G 1 180 ? 37.345 67.147 100.269 1.00 37.38 180 HIS G N 1
ATOM 13891 C CA . HIS G 1 180 ? 36.762 65.843 99.999 1.00 37.03 180 HIS G CA 1
ATOM 13892 C C . HIS G 1 180 ? 35.270 65.906 100.222 1.00 35.51 180 HIS G C 1
ATOM 13893 O O . HIS G 1 180 ? 34.576 64.896 100.140 1.00 35.58 180 HIS G O 1
ATOM 13900 N N . THR G 1 181 ? 34.782 67.104 100.506 1.00 34.45 181 THR G N 1
ATOM 13901 C CA . THR G 1 181 ? 33.371 67.298 100.765 1.00 34.97 181 THR G CA 1
ATOM 13902 C C . THR G 1 181 ? 32.842 68.484 99.997 1.00 34.84 181 THR G C 1
ATOM 13903 O O . THR G 1 181 ? 33.593 69.385 99.638 1.00 36.25 181 THR G O 1
ATOM 13907 N N . GLY G 1 182 ? 31.541 68.472 99.746 1.00 34.10 182 GLY G N 1
ATOM 13908 C CA . GLY G 1 182 ? 30.912 69.554 99.021 1.00 33.75 182 GLY G CA 1
ATOM 13909 C C . GLY G 1 182 ? 29.417 69.361 99.095 1.00 34.76 182 GLY G C 1
ATOM 13910 O O . GLY G 1 182 ? 28.911 68.281 98.787 1.00 34.79 182 GLY G O 1
ATOM 13911 N N . ARG G 1 183 ? 28.714 70.404 99.523 1.00 34.73 183 ARG G N 1
ATOM 13912 C CA . ARG G 1 183 ? 27.266 70.358 99.648 1.00 33.85 183 ARG G CA 1
ATOM 13913 C C . ARG G 1 183 ? 26.800 69.132 100.426 1.00 32.36 183 ARG G C 1
ATOM 13914 O O . ARG G 1 183 ? 25.875 68.437 100.013 1.00 30.64 183 ARG G O 1
ATOM 13922 N N . GLY G 1 184 ? 27.450 68.875 101.554 1.00 32.81 184 GLY G N 1
ATOM 13923 C CA . GLY G 1 184 ? 27.077 67.735 102.378 1.00 35.45 184 GLY G CA 1
ATOM 13924 C C . GLY G 1 184 ? 27.456 66.363 101.837 1.00 35.55 184 GLY G C 1
ATOM 13925 O O . GLY G 1 184 ? 27.204 65.343 102.481 1.00 36.53 184 GLY G O 1
ATOM 13926 N N . ILE G 1 185 ? 28.063 66.323 100.656 1.00 34.39 185 ILE G N 1
ATOM 13927 C CA . ILE G 1 185 ? 28.452 65.048 100.078 1.00 32.02 185 ILE G CA 1
ATOM 13928 C C . ILE G 1 185 ? 29.954 64.813 100.204 1.00 31.24 185 ILE G C 1
ATOM 13929 O O . ILE G 1 185 ? 30.768 65.675 99.864 1.00 32.11 185 ILE G O 1
ATOM 13934 N N . THR G 1 186 ? 30.313 63.643 100.712 1.00 28.13 186 THR G N 1
ATOM 13935 C CA . THR G 1 186 ? 31.711 63.283 100.877 1.00 25.92 186 THR G CA 1
ATOM 13936 C C . THR G 1 186 ? 32.071 62.295 99.776 1.00 24.61 186 THR G C 1
ATOM 13937 O O . THR G 1 186 ? 31.307 61.376 99.494 1.00 24.61 186 THR G O 1
ATOM 13941 N N . VAL G 1 187 ? 33.225 62.499 99.146 1.00 22.98 187 VAL G N 1
ATOM 13942 C CA . VAL G 1 187 ? 33.676 61.598 98.101 1.00 21.35 187 VAL G CA 1
ATOM 13943 C C . VAL G 1 187 ? 34.879 60.819 98.627 1.00 21.62 187 VAL G C 1
ATOM 13944 O O . VAL G 1 187 ? 35.953 61.383 98.849 1.00 21.43 187 VAL G O 1
ATOM 13948 N N . THR G 1 188 ? 34.681 59.524 98.854 1.00 20.58 188 THR G N 1
ATOM 13949 C CA . THR G 1 188 ? 35.747 58.659 99.336 1.00 18.12 188 THR G CA 1
ATOM 13950 C C . THR G 1 188 ? 36.358 57.962 98.145 1.00 18.30 188 THR G C 1
ATOM 13951 O O . THR G 1 188 ? 35.668 57.258 97.403 1.00 18.86 188 THR G O 1
ATOM 13955 N N . ASP G 1 189 ? 37.656 58.174 97.972 1.00 17.23 189 ASP G N 1
ATOM 13956 C CA . ASP G 1 189 ? 38.427 57.599 96.880 1.00 15.07 189 ASP G CA 1
ATOM 13957 C C . ASP G 1 189 ? 38.904 56.209 97.313 1.00 15.18 189 ASP G C 1
ATOM 13958 O O . ASP G 1 189 ? 39.651 56.068 98.281 1.00 16.89 189 ASP G O 1
ATOM 13963 N N . LEU G 1 190 ? 38.462 55.180 96.604 1.00 14.89 190 LEU G N 1
ATOM 13964 C CA . LEU G 1 190 ? 38.827 53.818 96.957 1.00 14.21 190 LEU G CA 1
ATOM 13965 C C . LEU G 1 190 ? 40.311 53.539 96.873 1.00 14.53 190 LEU G C 1
ATOM 13966 O O . LEU G 1 190 ? 40.843 52.779 97.677 1.00 16.16 190 LEU G O 1
ATOM 13971 N N . ALA G 1 191 ? 40.993 54.149 95.914 1.00 15.45 191 ALA G N 1
ATOM 13972 C CA . ALA G 1 191 ? 42.432 53.926 95.786 1.00 15.15 191 ALA G CA 1
ATOM 13973 C C . ALA G 1 191 ? 43.138 54.500 97.015 1.00 15.96 191 ALA G C 1
ATOM 13974 O O . ALA G 1 191 ? 44.121 53.939 97.494 1.00 16.09 191 ALA G O 1
ATOM 13976 N N . GLN G 1 192 ? 42.623 55.618 97.520 1.00 16.74 192 GLN G N 1
ATOM 13977 C CA . GLN G 1 192 ? 43.184 56.263 98.705 1.00 17.85 192 GLN G CA 1
ATOM 13978 C C . GLN G 1 192 ? 42.930 55.371 99.921 1.00 17.80 192 GLN G C 1
ATOM 13979 O O . GLN G 1 192 ? 43.787 55.228 100.801 1.00 16.08 192 GLN G O 1
ATOM 13985 N N . GLU G 1 193 ? 41.739 54.784 99.973 1.00 17.22 193 GLU G N 1
ATOM 13986 C CA . GLU G 1 193 ? 41.396 53.886 101.067 1.00 17.84 193 GLU G CA 1
ATOM 13987 C C . GLU G 1 193 ? 42.406 52.740 101.054 1.00 15.77 193 GLU G C 1
ATOM 13988 O O . GLU G 1 193 ? 42.872 52.302 102.100 1.00 14.57 193 GLU G O 1
ATOM 13994 N N . TRP G 1 194 ? 42.751 52.278 99.856 1.00 15.09 194 TRP G N 1
ATOM 13995 C CA . TRP G 1 194 ? 43.718 51.199 99.703 1.00 15.41 194 TRP G CA 1
ATOM 13996 C C . TRP G 1 194 ? 45.064 51.622 100.274 1.00 16.04 194 TRP G C 1
ATOM 13997 O O . TRP G 1 194 ? 45.721 50.858 100.980 1.00 15.94 194 TRP G O 1
ATOM 14008 N N . PHE G 1 195 ? 45.474 52.847 99.973 1.00 16.61 195 PHE G N 1
ATOM 14009 C CA . PHE G 1 195 ? 46.745 53.324 100.480 1.00 17.53 195 PHE G CA 1
ATOM 14010 C C . PHE G 1 195 ? 46.743 53.395 102.005 1.00 18.48 195 PHE G C 1
ATOM 14011 O O . PHE G 1 195 ? 47.676 52.916 102.647 1.00 18.26 195 PHE G O 1
ATOM 14019 N N . ASP G 1 196 ? 45.709 53.997 102.585 1.00 19.11 196 ASP G N 1
ATOM 14020 C CA . ASP G 1 196 ? 45.648 54.101 104.039 1.00 19.92 196 ASP G CA 1
ATOM 14021 C C . ASP G 1 196 ? 45.718 52.713 104.665 1.00 20.88 196 ASP G C 1
ATOM 14022 O O . ASP G 1 196 ? 46.334 52.529 105.712 1.00 22.05 196 ASP G O 1
ATOM 14027 N N . LEU G 1 197 ? 45.108 51.738 104.001 1.00 20.57 197 LEU G N 1
ATOM 14028 C CA . LEU G 1 197 ? 45.097 50.364 104.483 1.00 20.00 197 LEU G CA 1
ATOM 14029 C C . LEU G 1 197 ? 46.405 49.590 104.310 1.00 21.21 197 LEU G C 1
ATOM 14030 O O . LEU G 1 197 ? 46.847 48.910 105.237 1.00 21.70 197 LEU G O 1
ATOM 14035 N N . THR G 1 198 ? 47.023 49.697 103.135 1.00 20.37 198 THR G N 1
ATOM 14036 C CA . THR G 1 198 ? 48.245 48.951 102.843 1.00 19.15 198 THR G CA 1
ATOM 14037 C C . THR G 1 198 ? 49.519 49.761 102.610 1.00 19.23 198 THR G C 1
ATOM 14038 O O . THR G 1 198 ? 50.616 49.204 102.614 1.00 18.81 198 THR G O 1
ATOM 14042 N N . GLY G 1 199 ? 49.376 51.062 102.382 1.00 20.61 199 GLY G N 1
ATOM 14043 C CA . GLY G 1 199 ? 50.537 51.906 102.140 1.00 19.83 199 GLY G CA 1
ATOM 14044 C C . GLY G 1 199 ? 51.167 51.666 100.779 1.00 20.09 199 GLY G C 1
ATOM 14045 O O . GLY G 1 199 ? 52.229 52.201 100.470 1.00 21.92 199 GLY G O 1
ATOM 14046 N N . HIS G 1 200 ? 50.499 50.875 99.950 1.00 20.16 200 HIS G N 1
ATOM 14047 C CA . HIS G 1 200 ? 51.010 50.547 98.628 1.00 21.88 200 HIS G CA 1
ATOM 14048 C C . HIS G 1 200 ? 50.097 51.019 97.503 1.00 21.80 200 HIS G C 1
ATOM 14049 O O . HIS G 1 200 ? 48.951 51.402 97.739 1.00 23.01 200 HIS G O 1
ATOM 14056 N N . PRO G 1 201 ? 50.597 51.006 96.259 1.00 22.04 201 PRO G N 1
ATOM 14057 C CA . PRO G 1 201 ? 49.751 51.445 95.148 1.00 21.03 201 PRO G CA 1
ATOM 14058 C C . PRO G 1 201 ? 48.731 50.370 94.793 1.00 22.34 201 PRO G C 1
ATOM 14059 O O . PRO G 1 201 ? 48.825 49.221 95.253 1.00 21.31 201 PRO G O 1
ATOM 14063 N N . PHE G 1 202 ? 47.733 50.749 93.999 1.00 21.49 202 PHE G N 1
ATOM 14064 C CA . PHE G 1 202 ? 46.735 49.784 93.575 1.00 18.78 202 PHE G CA 1
ATOM 14065 C C . PHE G 1 202 ? 46.804 49.677 92.061 1.00 17.64 202 PHE G C 1
ATOM 14066 O O . PHE G 1 202 ? 47.009 50.679 91.380 1.00 17.16 202 PHE G O 1
ATOM 14074 N N . THR G 1 203 ? 46.657 48.460 91.544 1.00 15.93 203 THR G N 1
ATOM 14075 C CA . THR G 1 203 ? 46.684 48.227 90.106 1.00 14.74 203 THR G CA 1
ATOM 14076 C C . THR G 1 203 ? 45.273 47.881 89.686 1.00 14.47 203 THR G C 1
ATOM 14077 O O . THR G 1 203 ? 44.710 46.875 90.115 1.00 14.59 203 THR G O 1
ATOM 14081 N N . PHE G 1 204 ? 44.704 48.733 88.843 1.00 15.22 204 PHE G N 1
ATOM 14082 C CA . PHE G 1 204 ? 43.341 48.567 88.367 1.00 12.83 204 PHE G CA 1
ATOM 14083 C C . PHE G 1 204 ? 43.209 47.746 87.111 1.00 14.56 204 PHE G C 1
ATOM 14084 O O . PHE G 1 204 ? 42.180 47.102 86.890 1.00 17.21 204 PHE G O 1
ATOM 14092 N N . ALA G 1 205 ? 44.242 47.763 86.282 1.00 14.84 205 ALA G N 1
ATOM 14093 C CA . ALA G 1 205 ? 44.184 47.033 85.025 1.00 15.60 205 ALA G CA 1
ATOM 14094 C C . ALA G 1 205 ? 45.562 46.728 84.445 1.00 16.79 205 ALA G C 1
ATOM 14095 O O . ALA G 1 205 ? 46.551 47.404 84.753 1.00 18.19 205 ALA G O 1
ATOM 14097 N N . VAL G 1 206 ? 45.604 45.715 83.586 1.00 15.34 206 VAL G N 1
ATOM 14098 C CA . VAL G 1 206 ? 46.833 45.278 82.938 1.00 16.49 206 VAL G CA 1
ATOM 14099 C C . VAL G 1 206 ? 46.519 44.914 81.485 1.00 17.74 206 VAL G C 1
ATOM 14100 O O . VAL G 1 206 ? 45.375 45.023 81.050 1.00 20.20 206 VAL G O 1
ATOM 14104 N N . TRP G 1 207 ? 47.535 44.500 80.735 1.00 17.62 207 TRP G N 1
ATOM 14105 C CA . TRP G 1 207 ? 47.343 44.079 79.346 1.00 18.97 207 TRP G CA 1
ATOM 14106 C C . TRP G 1 207 ? 47.525 42.569 79.374 1.00 19.21 207 TRP G C 1
ATOM 14107 O O . TRP G 1 207 ? 48.612 42.066 79.664 1.00 21.27 207 TRP G O 1
ATOM 14118 N N . ALA G 1 208 ? 46.456 41.846 79.075 1.00 18.40 208 ALA G N 1
ATOM 14119 C CA . ALA G 1 208 ? 46.496 40.397 79.135 1.00 20.36 208 ALA G CA 1
ATOM 14120 C C . ALA G 1 208 ? 46.359 39.690 77.801 1.00 22.35 208 ALA G C 1
ATOM 14121 O O . ALA G 1 208 ? 45.671 40.160 76.886 1.00 21.25 208 ALA G O 1
ATOM 14123 N N . TYR G 1 209 ? 47.019 38.541 77.713 1.00 24.16 209 TYR G N 1
ATOM 14124 C CA . TYR G 1 209 ? 46.979 37.704 76.519 1.00 25.07 209 TYR G CA 1
ATOM 14125 C C . TYR G 1 209 ? 46.935 36.249 76.971 1.00 24.89 209 TYR G C 1
ATOM 14126 O O . TYR G 1 209 ? 47.214 35.948 78.139 1.00 24.86 209 TYR G O 1
ATOM 14135 N N . ARG G 1 210 ? 46.573 35.349 76.062 1.00 23.97 210 ARG G N 1
ATOM 14136 C CA . ARG G 1 210 ? 46.529 33.939 76.409 1.00 24.06 210 ARG G CA 1
ATOM 14137 C C . ARG G 1 210 ? 47.949 33.407 76.422 1.00 24.17 210 ARG G C 1
ATOM 14138 O O . ARG G 1 210 ? 48.717 33.645 75.496 1.00 22.99 210 ARG G O 1
ATOM 14146 N N . LYS G 1 211 ? 48.301 32.697 77.486 1.00 25.67 211 LYS G N 1
ATOM 14147 C CA . LYS G 1 211 ? 49.634 32.138 77.614 1.00 27.84 211 LYS G CA 1
ATOM 14148 C C . LYS G 1 211 ? 50.076 31.351 76.382 1.00 31.20 211 LYS G C 1
ATOM 14149 O O . LYS G 1 211 ? 51.258 31.357 76.035 1.00 32.66 211 LYS G O 1
ATOM 14155 N N . ASP G 1 212 ? 49.139 30.677 75.720 1.00 33.84 212 ASP G N 1
ATOM 14156 C CA . ASP G 1 212 ? 49.490 29.884 74.543 1.00 36.82 212 ASP G CA 1
ATOM 14157 C C . ASP G 1 212 ? 49.671 30.715 73.280 1.00 35.69 212 ASP G C 1
ATOM 14158 O O . ASP G 1 212 ? 49.942 30.163 72.214 1.00 36.25 212 ASP G O 1
ATOM 14163 N N . ASN G 1 213 ? 49.537 32.033 73.385 1.00 33.12 213 ASN G N 1
ATOM 14164 C CA . ASN G 1 213 ? 49.658 32.868 72.199 1.00 32.77 213 ASN G CA 1
ATOM 14165 C C . ASN G 1 213 ? 50.211 34.267 72.472 1.00 32.95 213 ASN G C 1
ATOM 14166 O O . ASN G 1 213 ? 49.523 35.268 72.272 1.00 33.27 213 ASN G O 1
ATOM 14171 N N . PRO G 1 214 ? 51.477 34.352 72.910 1.00 33.15 214 PRO G N 1
ATOM 14172 C CA . PRO G 1 214 ? 52.157 35.617 73.223 1.00 31.97 214 PRO G CA 1
ATOM 14173 C C . PRO G 1 214 ? 52.141 36.616 72.071 1.00 30.91 214 PRO G C 1
ATOM 14174 O O . PRO G 1 214 ? 52.166 36.234 70.901 1.00 30.87 214 PRO G O 1
ATOM 14178 N N . PRO G 1 215 ? 52.115 37.918 72.397 1.00 29.95 215 PRO G N 1
ATOM 14179 C CA . PRO G 1 215 ? 52.094 38.988 71.398 1.00 28.21 215 PRO G CA 1
ATOM 14180 C C . PRO G 1 215 ? 53.412 39.101 70.650 1.00 27.61 215 PRO G C 1
ATOM 14181 O O . PRO G 1 215 ? 54.462 38.738 71.173 1.00 27.81 215 PRO G O 1
ATOM 14185 N N . PRO G 1 216 ? 53.371 39.600 69.408 1.00 26.02 216 PRO G N 1
ATOM 14186 C CA . PRO G 1 216 ? 54.584 39.755 68.605 1.00 25.00 216 PRO G CA 1
ATOM 14187 C C . PRO G 1 216 ? 55.420 40.935 69.086 1.00 27.24 216 PRO G C 1
ATOM 14188 O O . PRO G 1 216 ? 54.885 41.969 69.494 1.00 27.58 216 PRO G O 1
ATOM 14192 N N . ALA G 1 217 ? 56.736 40.772 69.031 1.00 27.45 217 ALA G N 1
ATOM 14193 C CA . ALA G 1 217 ? 57.666 41.801 69.469 1.00 28.21 217 ALA G CA 1
ATOM 14194 C C . ALA G 1 217 ? 57.391 43.176 68.866 1.00 28.82 217 ALA G C 1
ATOM 14195 O O . ALA G 1 217 ? 57.597 44.190 69.527 1.00 29.92 217 ALA G O 1
ATOM 14197 N N . ALA G 1 218 ? 56.934 43.216 67.618 1.00 28.28 218 ALA G N 1
ATOM 14198 C CA . ALA G 1 218 ? 56.670 44.494 66.961 1.00 27.48 218 ALA G CA 1
ATOM 14199 C C . ALA G 1 218 ? 55.545 45.272 67.629 1.00 26.25 218 ALA G C 1
ATOM 14200 O O . ALA G 1 218 ? 55.561 46.499 67.653 1.00 26.70 218 ALA G O 1
ATOM 14202 N N . LEU G 1 219 ? 54.562 44.560 68.162 1.00 25.70 219 LEU G N 1
ATOM 14203 C CA . LEU G 1 219 ? 53.450 45.216 68.834 1.00 23.87 219 LEU G CA 1
ATOM 14204 C C . LEU G 1 219 ? 53.927 45.826 70.148 1.00 24.05 219 LEU G C 1
ATOM 14205 O O . LEU G 1 219 ? 53.556 46.950 70.483 1.00 24.52 219 LEU G O 1
ATOM 14210 N N . LEU G 1 220 ? 54.755 45.097 70.891 1.00 21.81 220 LEU G N 1
ATOM 14211 C CA . LEU G 1 220 ? 55.243 45.619 72.153 1.00 22.96 220 LEU G CA 1
ATOM 14212 C C . LEU G 1 220 ? 56.024 46.907 71.952 1.00 24.38 220 LEU G C 1
ATOM 14213 O O . LEU G 1 220 ? 55.861 47.865 72.712 1.00 25.93 220 LEU G O 1
ATOM 14218 N N . GLN G 1 221 ? 56.863 46.938 70.921 1.00 24.98 221 GLN G N 1
ATOM 14219 C CA . GLN G 1 221 ? 57.652 48.126 70.637 1.00 24.89 221 GLN G CA 1
ATOM 14220 C C . GLN G 1 221 ? 56.733 49.265 70.209 1.00 24.63 221 GLN G C 1
ATOM 14221 O O . GLN G 1 221 ? 56.899 50.404 70.642 1.00 24.18 221 GLN G O 1
ATOM 14227 N N . ALA G 1 222 ? 55.761 48.959 69.358 1.00 23.18 222 ALA G N 1
ATOM 14228 C CA . ALA G 1 222 ? 54.834 49.982 68.900 1.00 23.37 222 ALA G CA 1
ATOM 14229 C C . ALA G 1 222 ? 54.110 50.577 70.113 1.00 24.60 222 ALA G C 1
ATOM 14230 O O . ALA G 1 222 ? 53.856 51.786 70.172 1.00 23.77 222 ALA G O 1
ATOM 14240 N N . ARG G 1 224 ? 55.259 50.669 73.315 1.00 22.11 224 ARG G N 1
ATOM 14241 C CA . ARG G 1 224 ? 56.180 51.441 74.142 1.00 23.72 224 ARG G CA 1
ATOM 14242 C C . ARG G 1 224 ? 56.469 52.800 73.513 1.00 23.67 224 ARG G C 1
ATOM 14243 O O . ARG G 1 224 ? 56.677 53.790 74.210 1.00 24.80 224 ARG G O 1
ATOM 14251 N N . GLU G 1 225 ? 56.453 52.849 72.189 1.00 23.38 225 GLU G N 1
ATOM 14252 C CA . GLU G 1 225 ? 56.699 54.093 71.480 1.00 23.93 225 GLU G CA 1
ATOM 14253 C C . GLU G 1 225 ? 55.475 54.989 71.598 1.00 23.50 225 GLU G C 1
ATOM 14254 O O . GLU G 1 225 ? 55.580 56.216 71.597 1.00 22.62 225 GLU G O 1
ATOM 14260 N N . ALA G 1 226 ? 54.308 54.364 71.704 1.00 22.02 226 ALA G N 1
ATOM 14261 C CA . ALA G 1 226 ? 53.073 55.108 71.836 1.00 20.20 226 ALA G CA 1
ATOM 14262 C C . ALA G 1 226 ? 53.036 55.741 73.226 1.00 19.53 226 ALA G C 1
ATOM 14263 O O . ALA G 1 226 ? 52.766 56.933 73.364 1.00 18.56 226 ALA G O 1
ATOM 14265 N N . ARG G 1 227 ? 53.322 54.940 74.251 1.00 19.71 227 ARG G N 1
ATOM 14266 C CA . ARG G 1 227 ? 53.341 55.433 75.630 1.00 20.16 227 ARG G CA 1
ATOM 14267 C C . ARG G 1 227 ? 54.370 56.554 75.779 1.00 19.98 227 ARG G C 1
ATOM 14268 O O . ARG G 1 227 ? 54.117 57.565 76.436 1.00 19.41 227 ARG G O 1
ATOM 14276 N N . ARG G 1 228 ? 55.528 56.363 75.157 1.00 19.06 228 ARG G N 1
ATOM 14277 C CA . ARG G 1 228 ? 56.598 57.355 75.201 1.00 21.34 228 ARG G CA 1
ATOM 14278 C C . ARG G 1 228 ? 56.070 58.705 74.698 1.00 21.33 228 ARG G C 1
ATOM 14279 O O . ARG G 1 228 ? 56.370 59.750 75.272 1.00 21.83 228 ARG G O 1
ATOM 14287 N N . ARG G 1 229 ? 55.269 58.676 73.636 1.00 20.36 229 ARG G N 1
ATOM 14288 C CA . ARG G 1 229 ? 54.701 59.900 73.072 1.00 20.59 229 ARG G CA 1
ATOM 14289 C C . ARG G 1 229 ? 53.637 60.522 73.972 1.00 20.11 229 ARG G C 1
ATOM 14290 O O . ARG G 1 229 ? 53.668 61.723 74.246 1.00 19.17 229 ARG G O 1
ATOM 14298 N N . GLY G 1 230 ? 52.696 59.703 74.430 1.00 19.23 230 GLY G N 1
ATOM 14299 C CA . GLY G 1 230 ? 51.653 60.211 75.302 1.00 19.33 230 GLY G CA 1
ATOM 14300 C C . GLY G 1 230 ? 52.235 60.860 76.546 1.00 19.91 230 GLY G C 1
ATOM 14301 O O . GLY G 1 230 ? 51.865 61.975 76.906 1.00 19.92 230 GLY G O 1
ATOM 14302 N N . ILE G 1 231 ? 53.153 60.161 77.207 1.00 18.14 231 ILE G N 1
ATOM 14303 C CA . ILE G 1 231 ? 53.781 60.685 78.406 1.00 17.32 231 ILE G CA 1
ATOM 14304 C C . ILE G 1 231 ? 54.555 61.960 78.087 1.00 18.32 231 ILE G C 1
ATOM 14305 O O . ILE G 1 231 ? 54.628 62.875 78.903 1.00 17.31 231 ILE G O 1
ATOM 14310 N N . GLY G 1 232 ? 55.128 62.024 76.891 1.00 18.10 232 GLY G N 1
ATOM 14311 C CA . GLY G 1 232 ? 55.899 63.197 76.524 1.00 18.60 232 GLY G CA 1
ATOM 14312 C C . GLY G 1 232 ? 55.067 64.411 76.153 1.00 18.20 232 GLY G C 1
ATOM 14313 O O . GLY G 1 232 ? 55.599 65.518 76.048 1.00 18.79 232 GLY G O 1
ATOM 14314 N N . HIS G 1 233 ? 53.767 64.211 75.960 1.00 15.77 233 HIS G N 1
ATOM 14315 C CA . HIS G 1 233 ? 52.871 65.301 75.587 1.00 16.36 233 HIS G CA 1
ATOM 14316 C C . HIS G 1 233 ? 51.517 65.201 76.310 1.00 17.74 233 HIS G C 1
ATOM 14317 O O . HIS G 1 233 ? 50.456 65.137 75.679 1.00 16.00 233 HIS G O 1
ATOM 14324 N N . LEU G 1 234 ? 51.559 65.190 77.638 1.00 19.53 234 LEU G N 1
ATOM 14325 C CA . LEU G 1 234 ? 50.343 65.097 78.435 1.00 20.55 234 LEU G CA 1
ATOM 14326 C C . LEU G 1 234 ? 49.341 66.196 78.097 1.00 21.05 234 LEU G C 1
ATOM 14327 O O . LEU G 1 234 ? 48.133 65.942 78.009 1.00 20.27 234 LEU G O 1
ATOM 14332 N N . ALA G 1 235 ? 49.834 67.415 77.906 1.00 20.15 235 ALA G N 1
ATOM 14333 C CA . ALA G 1 235 ? 48.937 68.519 77.607 1.00 21.25 235 ALA G CA 1
ATOM 14334 C C . ALA G 1 235 ? 48.101 68.201 76.373 1.00 21.95 235 ALA G C 1
ATOM 14335 O O . ALA G 1 235 ? 46.879 68.353 76.402 1.00 22.52 235 ALA G O 1
ATOM 14337 N N . GLU G 1 236 ? 48.748 67.746 75.298 1.00 22.05 236 GLU G N 1
ATOM 14338 C CA . GLU G 1 236 ? 48.021 67.403 74.072 1.00 22.43 236 GLU G CA 1
ATOM 14339 C C . GLU G 1 236 ? 47.014 66.293 74.317 1.00 22.24 236 GLU G C 1
ATOM 14340 O O . GLU G 1 236 ? 45.855 66.403 73.935 1.00 23.48 236 GLU G O 1
ATOM 14346 N N . VAL G 1 237 ? 47.466 65.212 74.940 1.00 22.79 237 VAL G N 1
ATOM 14347 C CA . VAL G 1 237 ? 46.579 64.097 75.239 1.00 23.59 237 VAL G CA 1
ATOM 14348 C C . VAL G 1 237 ? 45.408 64.611 76.075 1.00 25.01 237 VAL G C 1
ATOM 14349 O O . VAL G 1 237 ? 44.266 64.176 75.897 1.00 24.09 237 VAL G O 1
ATOM 14353 N N . SER G 1 238 ? 45.700 65.551 76.973 1.00 26.70 238 SER G N 1
ATOM 14354 C CA . SER G 1 238 ? 44.681 66.112 77.858 1.00 29.85 238 SER G CA 1
ATOM 14355 C C . SER G 1 238 ? 43.666 67.020 77.186 1.00 31.49 238 SER G C 1
ATOM 14356 O O . SER G 1 238 ? 42.461 66.845 77.364 1.00 30.16 238 SER G O 1
ATOM 14359 N N . GLN G 1 239 ? 44.154 67.998 76.431 1.00 34.51 239 GLN G N 1
ATOM 14360 C CA . GLN G 1 239 ? 43.279 68.933 75.735 1.00 38.56 239 GLN G CA 1
ATOM 14361 C C . GLN G 1 239 ? 42.279 68.121 74.905 1.00 40.23 239 GLN G C 1
ATOM 14362 O O . GLN G 1 239 ? 41.064 68.250 75.055 1.00 40.15 239 GLN G O 1
ATOM 14368 N N . ARG G 1 240 ? 42.818 67.257 74.053 1.00 42.35 240 ARG G N 1
ATOM 14369 C CA . ARG G 1 240 ? 42.031 66.399 73.177 1.00 44.24 240 ARG G CA 1
ATOM 14370 C C . ARG G 1 240 ? 40.869 65.669 73.863 1.00 43.15 240 ARG G C 1
ATOM 14371 O O . ARG G 1 240 ? 39.862 65.380 73.222 1.00 44.10 240 ARG G O 1
ATOM 14379 N N . HIS G 1 241 ? 41.005 65.379 75.156 1.00 42.20 241 HIS G N 1
ATOM 14380 C CA . HIS G 1 241 ? 39.971 64.658 75.914 1.00 42.14 241 HIS G CA 1
ATOM 14381 C C . HIS G 1 241 ? 39.162 65.532 76.872 1.00 43.45 241 HIS G C 1
ATOM 14382 O O . HIS G 1 241 ? 38.070 65.149 77.303 1.00 44.19 241 HIS G O 1
ATOM 14389 N N . ALA G 1 242 ? 39.717 66.689 77.222 1.00 44.53 242 ALA G N 1
ATOM 14390 C CA . ALA G 1 242 ? 39.083 67.624 78.149 1.00 42.81 242 ALA G CA 1
ATOM 14391 C C . ALA G 1 242 ? 37.706 68.084 77.693 1.00 41.37 242 ALA G C 1
ATOM 14392 O O . ALA G 1 242 ? 36.726 67.927 78.417 1.00 40.10 242 ALA G O 1
ATOM 14394 N N . GLU G 1 243 ? 37.647 68.661 76.496 1.00 41.03 243 GLU G N 1
ATOM 14395 C CA . GLU G 1 243 ? 36.395 69.152 75.933 1.00 40.96 243 GLU G CA 1
ATOM 14396 C C . GLU G 1 243 ? 35.305 68.078 75.934 1.00 38.73 243 GLU G C 1
ATOM 14397 O O . GLU G 1 243 ? 34.168 68.350 76.306 1.00 38.26 243 GLU G O 1
ATOM 14403 N N . LYS G 1 244 ? 35.654 66.861 75.533 1.00 36.55 244 LYS G N 1
ATOM 14404 C CA . LYS G 1 244 ? 34.679 65.778 75.492 1.00 36.63 244 LYS G CA 1
ATOM 14405 C C . LYS G 1 244 ? 34.158 65.401 76.880 1.00 34.83 244 LYS G C 1
ATOM 14406 O O . LYS G 1 244 ? 33.045 64.888 77.014 1.00 33.54 244 LYS G O 1
ATOM 14412 N N . LEU G 1 245 ? 34.956 65.652 77.912 1.00 32.71 245 LEU G N 1
ATOM 14413 C CA . LEU G 1 245 ? 34.547 65.310 79.270 1.00 30.64 245 LEU G CA 1
ATOM 14414 C C . LEU G 1 245 ? 33.885 66.455 80.012 1.00 28.99 245 LEU G C 1
ATOM 14415 O O . LEU G 1 245 ? 33.206 66.239 81.016 1.00 28.90 245 LEU G O 1
ATOM 14420 N N . GLY G 1 246 ? 34.071 67.671 79.511 1.00 25.89 246 GLY G N 1
ATOM 14421 C CA . GLY G 1 246 ? 33.504 68.827 80.175 1.00 23.12 246 GLY G CA 1
ATOM 14422 C C . GLY G 1 246 ? 34.294 69.100 81.444 1.00 23.24 246 GLY G C 1
ATOM 14423 O O . GLY G 1 246 ? 33.720 69.265 82.519 1.00 24.21 246 GLY G O 1
ATOM 14424 N N . LEU G 1 247 ? 35.618 69.126 81.328 1.00 20.34 247 LEU G N 1
ATOM 14425 C CA . LEU G 1 247 ? 36.474 69.376 82.478 1.00 18.48 247 LEU G CA 1
ATOM 14426 C C . LEU G 1 247 ? 37.665 70.221 82.069 1.00 18.32 247 LEU G C 1
ATOM 14427 O O . LEU G 1 247 ? 38.057 70.237 80.906 1.00 17.21 247 LEU G O 1
ATOM 14432 N N . PRO G 1 248 ? 38.256 70.949 83.027 1.00 19.23 248 PRO G N 1
ATOM 14433 C CA . PRO G 1 248 ? 39.418 71.788 82.709 1.00 18.33 248 PRO G CA 1
ATOM 14434 C C . PRO G 1 248 ? 40.594 70.915 82.268 1.00 18.74 248 PRO G C 1
ATOM 14435 O O . PRO G 1 248 ? 40.746 69.800 82.758 1.00 17.55 248 PRO G O 1
ATOM 14439 N N . GLU G 1 249 ? 41.413 71.416 81.344 1.00 17.95 249 GLU G N 1
ATOM 14440 C CA . GLU G 1 249 ? 42.575 70.667 80.875 1.00 18.98 249 GLU G CA 1
ATOM 14441 C C . GLU G 1 249 ? 43.430 70.247 82.074 1.00 20.37 249 GLU G C 1
ATOM 14442 O O . GLU G 1 249 ? 43.940 69.124 82.123 1.00 20.63 249 GLU G O 1
ATOM 14448 N N . ARG G 1 250 ? 43.576 71.142 83.047 1.00 19.28 250 ARG G N 1
ATOM 14449 C CA . ARG G 1 250 ? 44.399 70.825 84.203 1.00 20.33 250 ARG G CA 1
ATOM 14450 C C . ARG G 1 250 ? 43.864 69.680 85.057 1.00 19.05 250 ARG G C 1
ATOM 14451 O O . ARG G 1 250 ? 44.652 68.966 85.681 1.00 19.49 250 ARG G O 1
ATOM 14459 N N . VAL G 1 251 ? 42.550 69.481 85.091 1.00 15.89 251 VAL G N 1
ATOM 14460 C CA . VAL G 1 251 ? 42.034 68.377 85.887 1.00 14.94 251 VAL G CA 1
ATOM 14461 C C . VAL G 1 251 ? 42.388 67.058 85.213 1.00 17.11 251 VAL G C 1
ATOM 14462 O O . VAL G 1 251 ? 42.754 66.092 85.884 1.00 18.89 251 VAL G O 1
ATOM 14466 N N . VAL G 1 252 ? 42.300 67.023 83.885 1.00 16.32 252 VAL G N 1
ATOM 14467 C CA . VAL G 1 252 ? 42.627 65.817 83.140 1.00 16.58 252 VAL G CA 1
ATOM 14468 C C . VAL G 1 252 ? 44.131 65.591 83.107 1.00 17.39 252 VAL G C 1
ATOM 14469 O O . VAL G 1 252 ? 44.598 64.452 83.153 1.00 16.42 252 VAL G O 1
ATOM 14473 N N . GLN G 1 253 ? 44.895 66.676 83.025 1.00 17.01 253 GLN G N 1
ATOM 14474 C CA . GLN G 1 253 ? 46.338 66.533 82.971 1.00 17.11 253 GLN G CA 1
ATOM 14475 C C . GLN G 1 253 ? 46.870 65.875 84.244 1.00 16.64 253 GLN G C 1
ATOM 14476 O O . GLN G 1 253 ? 47.615 64.906 84.168 1.00 15.30 253 GLN G O 1
ATOM 14482 N N . HIS G 1 254 ? 46.474 66.380 85.408 1.00 16.71 254 HIS G N 1
ATOM 14483 C CA . HIS G 1 254 ? 46.949 65.786 86.650 1.00 18.34 254 HIS G CA 1
ATOM 14484 C C . HIS G 1 254 ? 46.429 64.362 86.792 1.00 18.17 254 HIS G C 1
ATOM 14485 O O . HIS G 1 254 ? 47.130 63.486 87.305 1.00 17.52 254 HIS G O 1
ATOM 14492 N N . TYR G 1 255 ? 45.194 64.143 86.345 1.00 17.55 255 TYR G N 1
ATOM 14493 C CA . TYR G 1 255 ? 44.571 62.827 86.412 1.00 16.30 255 TYR G CA 1
ATOM 14494 C C . TYR G 1 255 ? 45.467 61.810 85.711 1.00 17.34 255 TYR G C 1
ATOM 14495 O O . TYR G 1 255 ? 45.727 60.728 86.239 1.00 17.53 255 TYR G O 1
ATOM 14504 N N . LEU G 1 256 ? 45.956 62.169 84.528 1.00 15.90 256 LEU G N 1
ATOM 14505 C CA . LEU G 1 256 ? 46.806 61.262 83.773 1.00 17.20 256 LEU G CA 1
ATOM 14506 C C . LEU G 1 256 ? 48.227 61.202 84.332 1.00 17.35 256 LEU G C 1
ATOM 14507 O O . LEU G 1 256 ? 48.881 60.154 84.277 1.00 16.51 256 LEU G O 1
ATOM 14512 N N . TRP G 1 257 ? 48.704 62.323 84.867 1.00 17.29 257 TRP G N 1
ATOM 14513 C CA . TRP G 1 257 ? 50.049 62.369 85.436 1.00 17.66 257 TRP G CA 1
ATOM 14514 C C . TRP G 1 257 ? 50.115 61.479 86.671 1.00 17.17 257 TRP G C 1
ATOM 14515 O O . TRP G 1 257 ? 51.155 60.913 87.002 1.00 15.48 257 TRP G O 1
ATOM 14526 N N . ASN G 1 258 ? 48.979 61.356 87.333 1.00 16.08 258 ASN G N 1
ATOM 14527 C CA . ASN G 1 258 ? 48.876 60.569 88.537 1.00 16.92 258 ASN G CA 1
ATOM 14528 C C . ASN G 1 258 ? 48.890 59.050 88.321 1.00 16.11 258 ASN G C 1
ATOM 14529 O O . ASN G 1 258 ? 49.028 58.295 89.272 1.00 14.27 258 ASN G O 1
ATOM 14534 N N . PHE G 1 259 ? 48.760 58.597 87.082 1.00 16.17 259 PHE G N 1
ATOM 14535 C CA . PHE G 1 259 ? 48.761 57.159 86.823 1.00 17.60 259 PHE G CA 1
ATOM 14536 C C . PHE G 1 259 ? 50.156 56.548 86.706 1.00 17.90 259 PHE G C 1
ATOM 14537 O O . PHE G 1 259 ? 51.105 57.224 86.319 1.00 18.44 259 PHE G O 1
ATOM 14545 N N . ARG G 1 260 ? 50.264 55.268 87.063 1.00 16.90 260 ARG G N 1
ATOM 14546 C CA . ARG G 1 260 ? 51.521 54.518 86.987 1.00 15.85 260 ARG G CA 1
ATOM 14547 C C . ARG G 1 260 ? 51.299 53.474 85.883 1.00 16.85 260 ARG G C 1
ATOM 14548 O O . ARG G 1 260 ? 50.434 52.594 85.998 1.00 14.85 260 ARG G O 1
ATOM 14556 N N . TYR G 1 261 ? 52.091 53.573 84.818 1.00 17.43 261 TYR G N 1
ATOM 14557 C CA . TYR G 1 261 ? 51.923 52.707 83.647 1.00 19.25 261 TYR G CA 1
ATOM 14558 C C . TYR G 1 261 ? 52.919 51.595 83.372 1.00 20.48 261 TYR G C 1
ATOM 14559 O O . TYR G 1 261 ? 52.768 50.875 82.380 1.00 21.46 261 TYR G O 1
ATOM 14568 N N . HIS G 1 262 ? 53.922 51.429 84.222 1.00 20.82 262 HIS G N 1
ATOM 14569 C CA . HIS G 1 262 ? 54.930 50.418 83.947 1.00 20.28 262 HIS G CA 1
ATOM 14570 C C . HIS G 1 262 ? 54.880 49.107 84.729 1.00 19.99 262 HIS G C 1
ATOM 14571 O O . HIS G 1 262 ? 55.776 48.263 84.602 1.00 18.18 262 HIS G O 1
ATOM 14578 N N . LEU G 1 263 ? 53.825 48.929 85.519 1.00 19.45 263 LEU G N 1
ATOM 14579 C CA . LEU G 1 263 ? 53.658 47.718 86.317 1.00 18.41 263 LEU G CA 1
ATOM 14580 C C . LEU G 1 263 ? 54.987 47.338 86.985 1.00 18.00 263 LEU G C 1
ATOM 14581 O O . LEU G 1 263 ? 55.520 46.247 86.786 1.00 16.59 263 LEU G O 1
ATOM 14586 N N . GLU G 1 264 ? 55.518 48.260 87.776 1.00 16.69 264 GLU G N 1
ATOM 14587 C CA . GLU G 1 264 ? 56.776 48.037 88.460 1.00 17.42 264 GLU G CA 1
ATOM 14588 C C . GLU G 1 264 ? 56.568 47.214 89.737 1.00 17.96 264 GLU G C 1
ATOM 14589 O O . GLU G 1 264 ? 55.433 46.899 90.120 1.00 17.27 264 GLU G O 1
ATOM 14595 N N . ALA G 1 265 ? 57.666 46.871 90.400 1.00 15.88 265 ALA G N 1
ATOM 14596 C CA . ALA G 1 265 ? 57.594 46.076 91.622 1.00 15.21 265 ALA G CA 1
ATOM 14597 C C . ALA G 1 265 ? 56.518 46.558 92.600 1.00 15.48 265 ALA G C 1
ATOM 14598 O O . ALA G 1 265 ? 55.708 45.764 93.063 1.00 16.25 265 ALA G O 1
ATOM 14600 N N . PRO G 1 266 ? 56.493 47.862 92.928 1.00 16.51 266 PRO G N 1
ATOM 14601 C CA . PRO G 1 266 ? 55.462 48.334 93.867 1.00 15.91 266 PRO G CA 1
ATOM 14602 C C . PRO G 1 266 ? 54.042 48.027 93.377 1.00 16.36 266 PRO G C 1
ATOM 14603 O O . PRO G 1 266 ? 53.170 47.627 94.157 1.00 15.77 266 PRO G O 1
ATOM 14607 N N . ASP G 1 267 ? 53.814 48.200 92.080 1.00 15.52 267 ASP G N 1
ATOM 14608 C CA . ASP G 1 267 ? 52.489 47.951 91.521 1.00 17.25 267 ASP G CA 1
ATOM 14609 C C . ASP G 1 267 ? 52.117 46.472 91.564 1.00 18.45 267 ASP G C 1
ATOM 14610 O O . ASP G 1 267 ? 50.960 46.124 91.828 1.00 18.64 267 ASP G O 1
ATOM 14615 N N . ARG G 1 268 ? 53.090 45.603 91.309 1.00 17.94 268 ARG G N 1
ATOM 14616 C CA . ARG G 1 268 ? 52.825 44.174 91.326 1.00 19.22 268 ARG G CA 1
ATOM 14617 C C . ARG G 1 268 ? 52.605 43.734 92.774 1.00 20.12 268 ARG G C 1
ATOM 14618 O O . ARG G 1 268 ? 51.922 42.738 93.032 1.00 20.71 268 ARG G O 1
ATOM 14626 N N . LEU G 1 269 ? 53.177 44.484 93.715 1.00 18.31 269 LEU G N 1
ATOM 14627 C CA . LEU G 1 269 ? 53.009 44.186 95.133 1.00 20.13 269 LEU G CA 1
ATOM 14628 C C . LEU G 1 269 ? 51.547 44.435 95.504 1.00 20.89 269 LEU G C 1
ATOM 14629 O O . LEU G 1 269 ? 50.929 43.644 96.217 1.00 20.66 269 LEU G O 1
ATOM 14634 N N . GLY G 1 270 ? 51.001 45.546 95.016 1.00 20.89 270 GLY G N 1
ATOM 14635 C CA . GLY G 1 270 ? 49.617 45.866 95.303 1.00 19.67 270 GLY G CA 1
ATOM 14636 C C . GLY G 1 270 ? 48.715 44.867 94.613 1.00 19.71 270 GLY G C 1
ATOM 14637 O O . GLY G 1 270 ? 47.715 44.417 95.178 1.00 18.78 270 GLY G O 1
ATOM 14638 N N . LEU G 1 271 ? 49.077 44.509 93.386 1.00 19.04 271 LEU G N 1
ATOM 14639 C CA . LEU G 1 271 ? 48.285 43.552 92.619 1.00 19.75 271 LEU G CA 1
ATOM 14640 C C . LEU G 1 271 ? 48.132 42.243 93.372 1.00 19.62 271 LEU G C 1
ATOM 14641 O O . LEU G 1 271 ? 47.037 41.691 93.452 1.00 18.18 271 LEU G O 1
ATOM 14646 N N . ARG G 1 272 ? 49.232 41.757 93.936 1.00 20.61 272 ARG G N 1
ATOM 14647 C CA . ARG G 1 272 ? 49.205 40.497 94.663 1.00 22.18 272 ARG G CA 1
ATOM 14648 C C . ARG G 1 272 ? 48.428 40.575 95.962 1.00 22.12 272 ARG G C 1
ATOM 14649 O O . ARG G 1 272 ? 47.675 39.656 96.287 1.00 21.46 272 ARG G O 1
ATOM 14657 N N . GLU G 1 273 ? 48.603 41.664 96.708 1.00 22.15 273 GLU G N 1
ATOM 14658 C CA . GLU G 1 273 ? 47.892 41.806 97.975 1.00 21.34 273 GLU G CA 1
ATOM 14659 C C . GLU G 1 273 ? 46.401 41.832 97.718 1.00 20.56 273 GLU G C 1
ATOM 14660 O O . GLU G 1 273 ? 45.629 41.224 98.462 1.00 21.06 273 GLU G O 1
ATOM 14666 N N . PHE G 1 274 ? 45.998 42.535 96.664 1.00 18.77 274 PHE G N 1
ATOM 14667 C CA . PHE G 1 274 ? 44.587 42.629 96.335 1.00 19.17 274 PHE G CA 1
ATOM 14668 C C . PHE G 1 274 ? 44.068 41.262 95.932 1.00 20.12 274 PHE G C 1
ATOM 14669 O O . PHE G 1 274 ? 43.020 40.826 96.407 1.00 19.73 274 PHE G O 1
ATOM 14677 N N . ALA G 1 275 ? 44.804 40.595 95.050 1.00 20.40 275 ALA G N 1
ATOM 14678 C CA . ALA G 1 275 ? 44.427 39.266 94.577 1.00 22.63 275 ALA G CA 1
ATOM 14679 C C . ALA G 1 275 ? 44.189 38.317 95.758 1.00 23.13 275 ALA G C 1
ATOM 14680 O O . ALA G 1 275 ? 43.171 37.620 95.817 1.00 22.11 275 ALA G O 1
ATOM 14682 N N . ASP G 1 276 ? 45.123 38.303 96.702 1.00 21.62 276 ASP G N 1
ATOM 14683 C CA . ASP G 1 276 ? 44.996 37.430 97.862 1.00 23.22 276 ASP G CA 1
ATOM 14684 C C . ASP G 1 276 ? 43.752 37.692 98.706 1.00 24.31 276 ASP G C 1
ATOM 14685 O O . ASP G 1 276 ? 43.181 36.757 99.271 1.00 25.03 276 ASP G O 1
ATOM 14690 N N . LEU G 1 277 ? 43.334 38.951 98.805 1.00 22.09 277 LEU G N 1
ATOM 14691 C CA . LEU G 1 277 ? 42.162 39.268 99.606 1.00 22.61 277 LEU G CA 1
ATOM 14692 C C . LEU G 1 277 ? 40.867 39.080 98.835 1.00 23.31 277 LEU G C 1
ATOM 14693 O O . LEU G 1 277 ? 39.891 38.572 99.374 1.00 23.25 277 LEU G O 1
ATOM 14698 N N . ALA G 1 278 ? 40.869 39.484 97.568 1.00 24.34 278 ALA G N 1
ATOM 14699 C CA . ALA G 1 278 ? 39.671 39.408 96.736 1.00 24.62 278 ALA G CA 1
ATOM 14700 C C . ALA G 1 278 ? 39.396 38.066 96.079 1.00 24.47 278 ALA G C 1
ATOM 14701 O O . ALA G 1 278 ? 38.242 37.688 95.920 1.00 27.10 278 ALA G O 1
ATOM 14703 N N . VAL G 1 279 ? 40.444 37.352 95.686 1.00 23.73 279 VAL G N 1
ATOM 14704 C CA . VAL G 1 279 ? 40.270 36.065 95.036 1.00 21.47 279 VAL G CA 1
ATOM 14705 C C . VAL G 1 279 ? 41.167 35.015 95.668 1.00 23.02 279 VAL G C 1
ATOM 14706 O O . VAL G 1 279 ? 42.125 34.544 95.054 1.00 23.24 279 VAL G O 1
ATOM 14710 N N . PRO G 1 280 ? 40.851 34.622 96.906 1.00 23.41 280 PRO G N 1
ATOM 14711 C CA . PRO G 1 280 ? 41.628 33.615 97.637 1.00 22.46 280 PRO G CA 1
ATOM 14712 C C . PRO G 1 280 ? 41.791 32.363 96.786 1.00 22.30 280 PRO G C 1
ATOM 14713 O O . PRO G 1 280 ? 40.824 31.881 96.193 1.00 21.20 280 PRO G O 1
ATOM 14717 N N . GLY G 1 281 ? 43.011 31.843 96.722 1.00 22.30 281 GLY G N 1
ATOM 14718 C CA . GLY G 1 281 ? 43.248 30.637 95.947 1.00 22.02 281 GLY G CA 1
ATOM 14719 C C . GLY G 1 281 ? 43.435 30.824 94.453 1.00 21.03 281 GLY G C 1
ATOM 14720 O O . GLY G 1 281 ? 43.492 29.844 93.713 1.00 21.65 281 GLY G O 1
ATOM 14721 N N . HIS G 1 282 ? 43.523 32.071 94.004 1.00 20.62 282 HIS G N 1
ATOM 14722 C CA . HIS G 1 282 ? 43.729 32.352 92.587 1.00 20.45 282 HIS G CA 1
ATOM 14723 C C . HIS G 1 282 ? 45.009 31.697 92.110 1.00 20.32 282 HIS G C 1
ATOM 14724 O O . HIS G 1 282 ? 45.918 31.434 92.899 1.00 20.49 282 HIS G O 1
ATOM 14731 N N . ALA G 1 283 ? 45.080 31.450 90.810 1.00 21.75 283 ALA G N 1
ATOM 14732 C CA . ALA G 1 283 ? 46.272 30.861 90.210 1.00 23.27 283 ALA G CA 1
ATOM 14733 C C . ALA G 1 283 ? 47.402 31.873 90.365 1.00 23.84 283 ALA G C 1
ATOM 14734 O O . ALA G 1 283 ? 47.158 33.043 90.654 1.00 23.13 283 ALA G O 1
ATOM 14736 N N . GLU G 1 284 ? 48.639 31.435 90.178 1.00 25.84 284 GLU G N 1
ATOM 14737 C CA . GLU G 1 284 ? 49.763 32.356 90.296 1.00 26.92 284 GLU G CA 1
ATOM 14738 C C . GLU G 1 284 ? 49.719 33.383 89.163 1.00 25.67 284 GLU G C 1
ATOM 14739 O O . GLU G 1 284 ? 49.458 33.043 88.002 1.00 26.61 284 GLU G O 1
ATOM 14745 N N . LEU G 1 285 ? 49.971 34.640 89.497 1.00 23.24 285 LEU G N 1
ATOM 14746 C CA . LEU G 1 285 ? 49.964 35.682 88.484 1.00 23.26 285 LEU G CA 1
ATOM 14747 C C . LEU G 1 285 ? 51.282 35.611 87.701 1.00 22.96 285 LEU G C 1
ATOM 14748 O O . LEU G 1 285 ? 52.359 35.667 88.290 1.00 22.21 285 LEU G O 1
ATOM 14753 N N . THR G 1 286 ? 51.208 35.469 86.383 1.00 22.98 286 THR G N 1
ATOM 14754 C CA . THR G 1 286 ? 52.433 35.412 85.584 1.00 25.61 286 THR G CA 1
ATOM 14755 C C . THR G 1 286 ? 52.509 36.524 84.542 1.00 27.55 286 THR G C 1
ATOM 14756 O O . THR G 1 286 ? 51.488 37.024 84.059 1.00 26.82 286 THR G O 1
ATOM 14760 N N . PHE G 1 287 ? 53.738 36.893 84.192 1.00 31.01 287 PHE G N 1
ATOM 14761 C CA . PHE G 1 287 ? 53.991 37.971 83.241 1.00 33.60 287 PHE G CA 1
ATOM 14762 C C . PHE G 1 287 ? 54.913 37.579 82.076 1.00 35.12 287 PHE G C 1
ATOM 14763 O O . PHE G 1 287 ? 55.375 36.420 82.057 1.00 37.11 287 PHE G O 1
ATOM 14771 N N . PRO H 1 16 ? 62.260 92.579 98.734 1.00 54.85 16 PRO H N 1
ATOM 14772 C CA . PRO H 1 16 ? 63.008 91.791 97.720 1.00 54.59 16 PRO H CA 1
ATOM 14773 C C . PRO H 1 16 ? 63.192 90.348 98.193 1.00 53.30 16 PRO H C 1
ATOM 14774 O O . PRO H 1 16 ? 64.212 90.008 98.797 1.00 54.44 16 PRO H O 1
ATOM 14778 N N . TYR H 1 17 ? 62.204 89.503 97.918 1.00 50.93 17 TYR H N 1
ATOM 14779 C CA . TYR H 1 17 ? 62.257 88.100 98.318 1.00 47.82 17 TYR H CA 1
ATOM 14780 C C . TYR H 1 17 ? 63.262 87.363 97.433 1.00 47.01 17 TYR H C 1
ATOM 14781 O O . TYR H 1 17 ? 63.153 87.385 96.213 1.00 47.41 17 TYR H O 1
ATOM 14790 N N . ARG H 1 18 ? 64.241 86.710 98.050 1.00 47.07 18 ARG H N 1
ATOM 14791 C CA . ARG H 1 18 ? 65.277 85.997 97.305 1.00 46.19 18 ARG H CA 1
ATOM 14792 C C . ARG H 1 18 ? 65.104 84.483 97.358 1.00 44.53 18 ARG H C 1
ATOM 14793 O O . ARG H 1 18 ? 64.793 83.914 98.405 1.00 44.27 18 ARG H O 1
ATOM 14801 N N . ALA H 1 19 ? 65.317 83.831 96.223 1.00 41.99 19 ALA H N 1
ATOM 14802 C CA . ALA H 1 19 ? 65.202 82.384 96.151 1.00 39.40 19 ALA H CA 1
ATOM 14803 C C . ALA H 1 19 ? 66.499 81.819 95.606 1.00 37.96 19 ALA H C 1
ATOM 14804 O O . ALA H 1 19 ? 67.043 82.330 94.628 1.00 38.65 19 ALA H O 1
ATOM 14806 N N . GLY H 1 20 ? 66.995 80.772 96.253 1.00 36.08 20 GLY H N 1
ATOM 14807 C CA . GLY H 1 20 ? 68.216 80.133 95.805 1.00 34.34 20 GLY H CA 1
ATOM 14808 C C . GLY H 1 20 ? 67.881 78.753 95.276 1.00 33.23 20 GLY H C 1
ATOM 14809 O O . GLY H 1 20 ? 67.544 77.851 96.040 1.00 33.53 20 GLY H O 1
ATOM 14810 N N . TRP H 1 21 ? 67.964 78.583 93.965 1.00 32.31 21 TRP H N 1
ATOM 14811 C CA . TRP H 1 21 ? 67.647 77.302 93.347 1.00 33.85 21 TRP H CA 1
ATOM 14812 C C . TRP H 1 21 ? 68.894 76.473 93.084 1.00 36.36 21 TRP H C 1
ATOM 14813 O O . TRP H 1 21 ? 69.971 77.018 92.824 1.00 36.75 21 TRP H O 1
ATOM 14824 N N . ILE H 1 22 ? 68.745 75.154 93.158 1.00 38.72 22 ILE H N 1
ATOM 14825 C CA . ILE H 1 22 ? 69.833 74.254 92.805 1.00 41.77 22 ILE H CA 1
ATOM 14826 C C . ILE H 1 22 ? 69.238 73.487 91.629 1.00 41.48 22 ILE H C 1
ATOM 14827 O O . ILE H 1 22 ? 68.463 72.550 91.797 1.00 41.22 22 ILE H O 1
ATOM 14832 N N . HIS H 1 23 ? 69.587 73.954 90.434 1.00 41.90 23 HIS H N 1
ATOM 14833 C CA . HIS H 1 23 ? 69.095 73.412 89.173 1.00 41.37 23 HIS H CA 1
ATOM 14834 C C . HIS H 1 23 ? 69.547 72.025 88.751 1.00 39.76 23 HIS H C 1
ATOM 14835 O O . HIS H 1 23 ? 70.341 71.886 87.821 1.00 39.73 23 HIS H O 1
ATOM 14842 N N . PHE H 1 24 ? 69.054 70.992 89.417 1.00 38.19 24 PHE H N 1
ATOM 14843 C CA . PHE H 1 24 ? 69.408 69.645 89.001 1.00 36.56 24 PHE H CA 1
ATOM 14844 C C . PHE H 1 24 ? 68.385 69.326 87.915 1.00 32.45 24 PHE H C 1
ATOM 14845 O O . PHE H 1 24 ? 67.343 69.973 87.824 1.00 29.78 24 PHE H O 1
ATOM 14853 N N . THR H 1 25 ? 68.677 68.340 87.088 1.00 28.82 25 THR H N 1
ATOM 14854 C CA . THR H 1 25 ? 67.744 67.971 86.047 1.00 26.55 25 THR H CA 1
ATOM 14855 C C . THR H 1 25 ? 66.415 67.477 86.622 1.00 24.83 25 THR H C 1
ATOM 14856 O O . THR H 1 25 ? 65.366 67.714 86.032 1.00 23.69 25 THR H O 1
ATOM 14860 N N . ASN H 1 26 ? 66.448 66.809 87.773 1.00 22.96 26 ASN H N 1
ATOM 14861 C CA . ASN H 1 26 ? 65.212 66.274 88.348 1.00 23.54 26 ASN H CA 1
ATOM 14862 C C . ASN H 1 26 ? 64.168 67.323 88.717 1.00 21.72 26 ASN H C 1
ATOM 14863 O O . ASN H 1 26 ? 63.003 67.003 88.917 1.00 20.62 26 ASN H O 1
ATOM 14868 N N . VAL H 1 27 ? 64.580 68.578 88.780 1.00 20.67 27 VAL H N 1
ATOM 14869 C CA . VAL H 1 27 ? 63.668 69.637 89.157 1.00 19.97 27 VAL H CA 1
ATOM 14870 C C . VAL H 1 27 ? 63.295 70.553 87.978 1.00 19.49 27 VAL H C 1
ATOM 14871 O O . VAL H 1 27 ? 62.588 71.547 88.151 1.00 19.01 27 VAL H O 1
ATOM 14875 N N . ALA H 1 28 ? 63.755 70.193 86.783 1.00 17.01 28 ALA H N 1
ATOM 14876 C CA . ALA H 1 28 ? 63.486 70.968 85.574 1.00 17.43 28 ALA H CA 1
ATOM 14877 C C . ALA H 1 28 ? 62.005 71.204 85.271 1.00 17.33 28 ALA H C 1
ATOM 14878 O O . ALA H 1 28 ? 61.617 72.301 84.878 1.00 16.45 28 ALA H O 1
ATOM 14880 N N . PRO H 1 29 ? 61.153 70.180 85.442 1.00 16.59 29 PRO H N 1
ATOM 14881 C CA . PRO H 1 29 ? 59.742 70.423 85.137 1.00 17.90 29 PRO H CA 1
ATOM 14882 C C . PRO H 1 29 ? 59.147 71.580 85.921 1.00 20.07 29 PRO H C 1
ATOM 14883 O O . PRO H 1 29 ? 58.156 72.172 85.504 1.00 21.15 29 PRO H O 1
ATOM 14887 N N . ILE H 1 30 ? 59.756 71.921 87.048 1.00 21.29 30 ILE H N 1
ATOM 14888 C CA . ILE H 1 30 ? 59.217 72.998 87.859 1.00 23.15 30 ILE H CA 1
ATOM 14889 C C . ILE H 1 30 ? 59.881 74.351 87.627 1.00 25.44 30 ILE H C 1
ATOM 14890 O O . ILE H 1 30 ? 59.200 75.378 87.594 1.00 26.45 30 ILE H O 1
ATOM 14895 N N . LEU H 1 31 ? 61.198 74.354 87.441 1.00 24.91 31 LEU H N 1
ATOM 14896 C CA . LEU H 1 31 ? 61.927 75.602 87.259 1.00 24.79 31 LEU H CA 1
ATOM 14897 C C . LEU H 1 31 ? 62.194 76.083 85.833 1.00 25.02 31 LEU H C 1
ATOM 14898 O O . LEU H 1 31 ? 62.384 77.278 85.622 1.00 27.23 31 LEU H O 1
ATOM 14903 N N . ASP H 1 32 ? 62.207 75.183 84.856 1.00 23.74 32 ASP H N 1
ATOM 14904 C CA . ASP H 1 32 ? 62.477 75.585 83.480 1.00 23.78 32 ASP H CA 1
ATOM 14905 C C . ASP H 1 32 ? 61.639 76.744 82.934 1.00 24.04 32 ASP H C 1
ATOM 14906 O O . ASP H 1 32 ? 62.170 77.632 82.263 1.00 24.53 32 ASP H O 1
ATOM 14911 N N . SER H 1 33 ? 60.342 76.756 83.219 1.00 22.44 33 SER H N 1
ATOM 14912 C CA . SER H 1 33 ? 59.482 77.816 82.694 1.00 22.25 33 SER H CA 1
ATOM 14913 C C . SER H 1 33 ? 58.983 78.754 83.775 1.00 23.67 33 SER H C 1
ATOM 14914 O O . SER H 1 33 ? 58.055 79.534 83.554 1.00 23.72 33 SER H O 1
ATOM 14917 N N . LEU H 1 34 ? 59.592 78.671 84.951 1.00 25.37 34 LEU H N 1
ATOM 14918 C CA . LEU H 1 34 ? 59.192 79.528 86.052 1.00 24.75 34 LEU H CA 1
ATOM 14919 C C . LEU H 1 34 ? 59.502 80.990 85.750 1.00 24.81 34 LEU H C 1
ATOM 14920 O O . LEU H 1 34 ? 60.641 81.345 85.462 1.00 25.69 34 LEU H O 1
ATOM 14925 N N . GLU H 1 35 ? 58.480 81.831 85.779 1.00 26.72 35 GLU H N 1
ATOM 14926 C CA . GLU H 1 35 ? 58.698 83.249 85.579 1.00 28.10 35 GLU H CA 1
ATOM 14927 C C . GLU H 1 35 ? 58.353 83.916 86.894 1.00 25.88 35 GLU H C 1
ATOM 14928 O O . GLU H 1 35 ? 57.210 83.937 87.326 1.00 24.53 35 GLU H O 1
ATOM 14934 N N . LEU H 1 36 ? 59.386 84.424 87.544 1.00 26.89 36 LEU H N 1
ATOM 14935 C CA . LEU H 1 36 ? 59.255 85.082 88.828 1.00 28.93 36 LEU H CA 1
ATOM 14936 C C . LEU H 1 36 ? 58.400 86.336 88.757 1.00 29.61 36 LEU H C 1
ATOM 14937 O O . LEU H 1 36 ? 58.460 87.088 87.788 1.00 30.99 36 LEU H O 1
ATOM 14942 N N . PRO H 1 37 ? 57.573 86.573 89.780 1.00 30.00 37 PRO H N 1
ATOM 14943 C CA . PRO H 1 37 ? 56.743 87.779 89.756 1.00 31.74 37 PRO H CA 1
ATOM 14944 C C . PRO H 1 37 ? 57.626 88.952 90.183 1.00 33.00 37 PRO H C 1
ATOM 14945 O O . PRO H 1 37 ? 58.754 88.759 90.638 1.00 31.41 37 PRO H O 1
ATOM 14949 N N . PRO H 1 38 ? 57.137 90.186 90.027 1.00 35.52 38 PRO H N 1
ATOM 14950 C CA . PRO H 1 38 ? 57.998 91.293 90.451 1.00 37.01 38 PRO H CA 1
ATOM 14951 C C . PRO H 1 38 ? 58.264 91.133 91.949 1.00 39.04 38 PRO H C 1
ATOM 14952 O O . PRO H 1 38 ? 57.463 90.516 92.658 1.00 40.03 38 PRO H O 1
ATOM 14956 N N . GLY H 1 39 ? 59.384 91.665 92.427 1.00 39.73 39 GLY H N 1
ATOM 14957 C CA . GLY H 1 39 ? 59.678 91.575 93.847 1.00 40.21 39 GLY H CA 1
ATOM 14958 C C . GLY H 1 39 ? 60.515 90.393 94.303 1.00 41.25 39 GLY H C 1
ATOM 14959 O O . GLY H 1 39 ? 61.040 90.399 95.419 1.00 41.31 39 GLY H O 1
ATOM 14960 N N . VAL H 1 40 ? 60.636 89.367 93.468 1.00 40.77 40 VAL H N 1
ATOM 14961 C CA . VAL H 1 40 ? 61.440 88.218 93.848 1.00 39.68 40 VAL H CA 1
ATOM 14962 C C . VAL H 1 40 ? 62.510 87.995 92.801 1.00 39.20 40 VAL H C 1
ATOM 14963 O O . VAL H 1 40 ? 62.277 88.166 91.607 1.00 40.70 40 VAL H O 1
ATOM 14967 N N . THR H 1 41 ? 63.695 87.630 93.263 1.00 38.17 41 THR H N 1
ATOM 14968 C CA . THR H 1 41 ? 64.815 87.375 92.380 1.00 37.77 41 THR H CA 1
ATOM 14969 C C . THR H 1 41 ? 65.329 85.978 92.683 1.00 37.72 41 THR H C 1
ATOM 14970 O O . THR H 1 41 ? 64.944 85.371 93.684 1.00 37.88 41 THR H O 1
ATOM 14974 N N . ALA H 1 42 ? 66.199 85.464 91.827 1.00 36.94 42 ALA H N 1
ATOM 14975 C CA . ALA H 1 42 ? 66.719 84.129 92.046 1.00 37.06 42 ALA H CA 1
ATOM 14976 C C . ALA H 1 42 ? 68.179 84.010 91.656 1.00 37.86 42 ALA H C 1
ATOM 14977 O O . ALA H 1 42 ? 68.658 84.721 90.768 1.00 36.96 42 ALA H O 1
ATOM 14979 N N . ILE H 1 43 ? 68.883 83.118 92.349 1.00 38.76 43 ILE H N 1
ATOM 14980 C CA . ILE H 1 43 ? 70.289 82.855 92.084 1.00 40.57 43 ILE H CA 1
ATOM 14981 C C . ILE H 1 43 ? 70.452 81.348 92.173 1.00 42.14 43 ILE H C 1
ATOM 14982 O O . ILE H 1 43 ? 69.547 80.653 92.623 1.00 43.43 43 ILE H O 1
ATOM 14987 N N . THR H 1 44 ? 71.597 80.833 91.754 1.00 44.12 44 THR H N 1
ATOM 14988 C CA . THR H 1 44 ? 71.804 79.395 91.810 1.00 45.67 44 THR H CA 1
ATOM 14989 C C . THR H 1 44 ? 73.159 79.043 92.409 1.00 46.21 44 THR H C 1
ATOM 14990 O O . THR H 1 44 ? 73.921 79.924 92.808 1.00 46.59 44 THR H O 1
ATOM 14994 N N . GLY H 1 45 ? 73.452 77.749 92.470 1.00 46.26 45 GLY H N 1
ATOM 14995 C CA . GLY H 1 45 ? 74.715 77.305 93.026 1.00 47.85 45 GLY H CA 1
ATOM 14996 C C . GLY H 1 45 ? 74.660 75.864 93.491 1.00 48.21 45 GLY H C 1
ATOM 14997 O O . GLY H 1 45 ? 73.705 75.143 93.191 1.00 49.69 45 GLY H O 1
ATOM 14998 N N . VAL H 1 46 ? 75.683 75.440 94.227 1.00 46.99 46 VAL H N 1
ATOM 14999 C CA . VAL H 1 46 ? 75.746 74.071 94.726 1.00 44.93 46 VAL H CA 1
ATOM 15000 C C . VAL H 1 46 ? 75.071 73.980 96.095 1.00 43.54 46 VAL H C 1
ATOM 15001 O O . VAL H 1 46 ? 75.001 74.967 96.825 1.00 42.78 46 VAL H O 1
ATOM 15005 N N . PRO H 1 47 ? 74.558 72.790 96.453 1.00 43.65 47 PRO H N 1
ATOM 15006 C CA . PRO H 1 47 ? 73.879 72.550 97.732 1.00 43.56 47 PRO H CA 1
ATOM 15007 C C . PRO H 1 47 ? 74.519 73.228 98.943 1.00 44.12 47 PRO H C 1
ATOM 15008 O O . PRO H 1 47 ? 73.843 73.938 99.695 1.00 44.02 47 PRO H O 1
ATOM 15012 N N . THR H 1 48 ? 75.817 73.009 99.129 1.00 44.21 48 THR H N 1
ATOM 15013 C CA . THR H 1 48 ? 76.541 73.603 100.250 1.00 44.74 48 THR H CA 1
ATOM 15014 C C . THR H 1 48 ? 76.271 75.099 100.334 1.00 44.45 48 THR H C 1
ATOM 15015 O O . THR H 1 48 ? 75.851 75.617 101.375 1.00 44.03 48 THR H O 1
ATOM 15019 N N . GLN H 1 49 ? 76.512 75.784 99.223 1.00 44.06 49 GLN H N 1
ATOM 15020 C CA . GLN H 1 49 ? 76.316 77.220 99.142 1.00 44.43 49 GLN H CA 1
ATOM 15021 C C . GLN H 1 49 ? 74.860 77.636 99.325 1.00 43.14 49 GLN H C 1
ATOM 15022 O O . GLN H 1 49 ? 74.565 78.640 99.982 1.00 42.19 49 GLN H O 1
ATOM 15036 N N . ASN H 1 51 ? 72.269 75.779 100.856 1.00 39.31 51 ASN H N 1
ATOM 15037 C CA . ASN H 1 51 ? 71.757 75.506 102.200 1.00 38.13 51 ASN H CA 1
ATOM 15038 C C . ASN H 1 51 ? 72.318 76.585 103.119 1.00 37.16 51 ASN H C 1
ATOM 15039 O O . ASN H 1 51 ? 71.604 77.158 103.953 1.00 35.35 51 ASN H O 1
ATOM 15044 N N . ALA H 1 52 ? 73.609 76.860 102.956 1.00 34.89 52 ALA H N 1
ATOM 15045 C CA . ALA H 1 52 ? 74.264 77.877 103.763 1.00 34.13 52 ALA H CA 1
ATOM 15046 C C . ALA H 1 52 ? 73.526 79.198 103.574 1.00 33.93 52 ALA H C 1
ATOM 15047 O O . ALA H 1 52 ? 73.261 79.921 104.541 1.00 32.20 52 ALA H O 1
ATOM 15049 N N . ALA H 1 53 ? 73.179 79.487 102.321 1.00 33.70 53 ALA H N 1
ATOM 15050 C CA . ALA H 1 53 ? 72.479 80.713 101.956 1.00 33.33 53 ALA H CA 1
ATOM 15051 C C . ALA H 1 53 ? 71.115 80.827 102.616 1.00 33.20 53 ALA H C 1
ATOM 15052 O O . ALA H 1 53 ? 70.753 81.882 103.133 1.00 33.58 53 ALA H O 1
ATOM 15054 N N . LEU H 1 54 ? 70.350 79.742 102.582 1.00 32.89 54 LEU H N 1
ATOM 15055 C CA . LEU H 1 54 ? 69.027 79.735 103.192 1.00 31.90 54 LEU H CA 1
ATOM 15056 C C . LEU H 1 54 ? 69.165 79.971 104.695 1.00 33.02 54 LEU H C 1
ATOM 15057 O O . LEU H 1 54 ? 68.486 80.827 105.271 1.00 33.01 54 LEU H O 1
ATOM 15062 N N . LEU H 1 55 ? 70.052 79.200 105.319 1.00 32.43 55 LEU H N 1
ATOM 15063 C CA . LEU H 1 55 ? 70.302 79.300 106.747 1.00 33.37 55 LEU H CA 1
ATOM 15064 C C . LEU H 1 55 ? 70.869 80.661 107.156 1.00 35.57 55 LEU H C 1
ATOM 15065 O O . LEU H 1 55 ? 70.473 81.225 108.181 1.00 35.17 55 LEU H O 1
ATOM 15070 N N . SER H 1 56 ? 71.793 81.191 106.361 1.00 35.95 56 SER H N 1
ATOM 15071 C CA . SER H 1 56 ? 72.404 82.472 106.694 1.00 37.17 56 SER H CA 1
ATOM 15072 C C . SER H 1 56 ? 71.451 83.636 106.513 1.00 37.96 56 SER H C 1
ATOM 15073 O O . SER H 1 56 ? 71.593 84.656 107.179 1.00 38.60 56 SER H O 1
ATOM 15076 N N . GLY H 1 57 ? 70.486 83.495 105.611 1.00 37.48 57 GLY H N 1
ATOM 15077 C CA . GLY H 1 57 ? 69.549 84.581 105.390 1.00 37.48 57 GLY H CA 1
ATOM 15078 C C . GLY H 1 57 ? 69.774 85.289 104.066 1.00 38.21 57 GLY H C 1
ATOM 15079 O O . GLY H 1 57 ? 69.030 86.212 103.721 1.00 37.95 57 GLY H O 1
ATOM 15080 N N . GLU H 1 58 ? 70.798 84.866 103.326 1.00 38.49 58 GLU H N 1
ATOM 15081 C CA . GLU H 1 58 ? 71.098 85.459 102.025 1.00 41.20 58 GLU H CA 1
ATOM 15082 C C . GLU H 1 58 ? 70.015 85.098 101.013 1.00 40.81 58 GLU H C 1
ATOM 15083 O O . GLU H 1 58 ? 69.820 85.791 100.014 1.00 41.91 58 GLU H O 1
ATOM 15089 N N . VAL H 1 59 ? 69.316 84.004 101.285 1.00 38.87 59 VAL H N 1
ATOM 15090 C CA . VAL H 1 59 ? 68.233 83.535 100.434 1.00 37.99 59 VAL H CA 1
ATOM 15091 C C . VAL H 1 59 ? 67.058 83.228 101.348 1.00 36.51 59 VAL H C 1
ATOM 15092 O O . VAL H 1 59 ? 67.242 82.742 102.459 1.00 38.44 59 VAL H O 1
ATOM 15096 N N . ASP H 1 60 ? 65.851 83.516 100.887 1.00 34.38 60 ASP H N 1
ATOM 15097 C CA . ASP H 1 60 ? 64.671 83.290 101.707 1.00 33.44 60 ASP H CA 1
ATOM 15098 C C . ASP H 1 60 ? 64.005 81.929 101.496 1.00 32.47 60 ASP H C 1
ATOM 15099 O O . ASP H 1 60 ? 63.262 81.446 102.356 1.00 32.27 60 ASP H O 1
ATOM 15104 N N . ILE H 1 61 ? 64.268 81.308 100.354 1.00 30.37 61 ILE H N 1
ATOM 15105 C CA . ILE H 1 61 ? 63.662 80.021 100.062 1.00 27.88 61 ILE H CA 1
ATOM 15106 C C . ILE H 1 61 ? 64.560 79.245 99.125 1.00 26.93 61 ILE H C 1
ATOM 15107 O O . ILE H 1 61 ? 65.241 79.833 98.282 1.00 26.73 61 ILE H O 1
ATOM 15112 N N . ALA H 1 62 ? 64.559 77.924 99.269 1.00 24.95 62 ALA H N 1
ATOM 15113 C CA . ALA H 1 62 ? 65.392 77.071 98.432 1.00 24.79 62 ALA H CA 1
ATOM 15114 C C . ALA H 1 62 ? 64.937 75.612 98.455 1.00 25.10 62 ALA H C 1
ATOM 15115 O O . ALA H 1 62 ? 64.330 75.152 99.424 1.00 24.30 62 ALA H O 1
ATOM 15117 N N . ASN H 1 63 ? 65.221 74.884 97.380 1.00 25.28 63 ASN H N 1
ATOM 15118 C CA . ASN H 1 63 ? 64.859 73.474 97.336 1.00 26.59 63 ASN H CA 1
ATOM 15119 C C . ASN H 1 63 ? 66.033 72.710 97.943 1.00 25.31 63 ASN H C 1
ATOM 15120 O O . ASN H 1 63 ? 67.066 72.512 97.304 1.00 26.32 63 ASN H O 1
ATOM 15125 N N . VAL H 1 64 ? 65.879 72.316 99.201 1.00 22.67 64 VAL H N 1
ATOM 15126 C CA . VAL H 1 64 ? 66.935 71.604 99.904 1.00 19.42 64 VAL H CA 1
ATOM 15127 C C . VAL H 1 64 ? 66.592 70.139 100.137 1.00 19.06 64 VAL H C 1
ATOM 15128 O O . VAL H 1 64 ? 65.426 69.735 100.074 1.00 18.68 64 VAL H O 1
ATOM 15132 N N . SER H 1 65 ? 67.626 69.352 100.408 1.00 17.55 65 SER H N 1
ATOM 15133 C CA . SER H 1 65 ? 67.479 67.930 100.667 1.00 16.66 65 SER H CA 1
ATOM 15134 C C . SER H 1 65 ? 66.599 67.698 101.895 1.00 18.08 65 SER H C 1
ATOM 15135 O O . SER H 1 65 ? 66.511 68.550 102.788 1.00 17.61 65 SER H O 1
ATOM 15138 N N . ALA H 1 66 ? 65.972 66.527 101.941 1.00 17.67 66 ALA H N 1
ATOM 15139 C CA . ALA H 1 66 ? 65.110 66.155 103.056 1.00 19.60 66 ALA H CA 1
ATOM 15140 C C . ALA H 1 66 ? 65.850 66.183 104.394 1.00 20.50 66 ALA H C 1
ATOM 15141 O O . ALA H 1 66 ? 65.322 66.678 105.386 1.00 20.86 66 ALA H O 1
ATOM 15143 N N . VAL H 1 67 ? 67.071 65.654 104.414 1.00 19.89 67 VAL H N 1
ATOM 15144 C CA . VAL H 1 67 ? 67.849 65.605 105.639 1.00 22.60 67 VAL H CA 1
ATOM 15145 C C . VAL H 1 67 ? 68.154 66.994 106.153 1.00 21.94 67 VAL H C 1
ATOM 15146 O O . VAL H 1 67 ? 68.113 67.229 107.360 1.00 22.82 67 VAL H O 1
ATOM 15150 N N . GLU H 1 68 ? 68.476 67.902 105.235 1.00 20.90 68 GLU H N 1
ATOM 15151 C CA . GLU H 1 68 ? 68.783 69.290 105.576 1.00 20.04 68 GLU H CA 1
ATOM 15152 C C . GLU H 1 68 ? 67.549 69.929 106.234 1.00 20.62 68 GLU H C 1
ATOM 15153 O O . GLU H 1 68 ? 67.644 70.611 107.265 1.00 19.70 68 GLU H O 1
ATOM 15159 N N . PHE H 1 69 ? 66.386 69.688 105.640 1.00 17.28 69 PHE H N 1
ATOM 15160 C CA . PHE H 1 69 ? 65.142 70.213 106.173 1.00 17.03 69 PHE H CA 1
ATOM 15161 C C . PHE H 1 69 ? 64.821 69.587 107.532 1.00 17.95 69 PHE H C 1
ATOM 15162 O O . PHE H 1 69 ? 64.457 70.279 108.484 1.00 18.23 69 PHE H O 1
ATOM 15170 N N . ILE H 1 70 ? 64.954 68.272 107.624 1.00 18.74 70 ILE H N 1
ATOM 15171 C CA . ILE H 1 70 ? 64.651 67.589 108.870 1.00 20.43 70 ILE H CA 1
ATOM 15172 C C . ILE H 1 70 ? 65.547 68.046 110.012 1.00 22.86 70 ILE H C 1
ATOM 15173 O O . ILE H 1 70 ? 65.061 68.296 111.110 1.00 23.04 70 ILE H O 1
ATOM 15178 N N . ARG H 1 71 ? 66.848 68.168 109.762 1.00 23.77 71 ARG H N 1
ATOM 15179 C CA . ARG H 1 71 ? 67.751 68.596 110.825 1.00 25.42 71 ARG H CA 1
ATOM 15180 C C . ARG H 1 71 ? 67.511 70.045 111.232 1.00 26.22 71 ARG H C 1
ATOM 15181 O O . ARG H 1 71 ? 67.901 70.453 112.327 1.00 27.05 71 ARG H O 1
ATOM 15189 N N . HIS H 1 72 ? 66.868 70.822 110.363 1.00 25.17 72 HIS H N 1
ATOM 15190 C CA . HIS H 1 72 ? 66.585 72.215 110.682 1.00 24.91 72 HIS H CA 1
ATOM 15191 C C . HIS H 1 72 ? 65.095 72.496 110.769 1.00 25.05 72 HIS H C 1
ATOM 15192 O O . HIS H 1 72 ? 64.660 73.639 110.603 1.00 23.89 72 HIS H O 1
ATOM 15199 N N . ALA H 1 73 ? 64.325 71.447 111.053 1.00 24.65 73 ALA H N 1
ATOM 15200 C CA . ALA H 1 73 ? 62.873 71.553 111.160 1.00 24.77 73 ALA H CA 1
ATOM 15201 C C . ALA H 1 73 ? 62.414 72.467 112.294 1.00 25.26 73 ALA H C 1
ATOM 15202 O O . ALA H 1 73 ? 61.232 72.805 112.391 1.00 24.75 73 ALA H O 1
ATOM 15204 N N . ASP H 1 74 ? 63.340 72.861 113.158 1.00 26.83 74 ASP H N 1
ATOM 15205 C CA . ASP H 1 74 ? 63.002 73.751 114.264 1.00 27.62 74 ASP H CA 1
ATOM 15206 C C . ASP H 1 74 ? 62.834 75.187 113.767 1.00 27.13 74 ASP H C 1
ATOM 15207 O O . ASP H 1 74 ? 61.933 75.900 114.214 1.00 25.25 74 ASP H O 1
ATOM 15212 N N . THR H 1 75 ? 63.691 75.602 112.834 1.00 26.08 75 THR H N 1
ATOM 15213 C CA . THR H 1 75 ? 63.609 76.953 112.294 1.00 27.41 75 THR H CA 1
ATOM 15214 C C . THR H 1 75 ? 63.026 76.991 110.877 1.00 28.20 75 THR H C 1
ATOM 15215 O O . THR H 1 75 ? 62.545 78.033 110.431 1.00 30.15 75 THR H O 1
ATOM 15219 N N . LEU H 1 76 ? 63.056 75.863 110.171 1.00 26.86 76 LEU H N 1
ATOM 15220 C CA . LEU H 1 76 ? 62.530 75.830 108.809 1.00 24.76 76 LEU H CA 1
ATOM 15221 C C . LEU H 1 76 ? 61.190 75.120 108.660 1.00 25.78 76 LEU H C 1
ATOM 15222 O O . LEU H 1 76 ? 60.826 74.254 109.458 1.00 26.01 76 LEU H O 1
ATOM 15227 N N . ALA H 1 77 ? 60.463 75.520 107.620 1.00 25.25 77 ALA H N 1
ATOM 15228 C CA . ALA H 1 77 ? 59.172 74.944 107.263 1.00 24.35 77 ALA H CA 1
ATOM 15229 C C . ALA H 1 77 ? 59.287 74.688 105.767 1.00 23.76 77 ALA H C 1
ATOM 15230 O O . ALA H 1 77 ? 60.187 75.224 105.106 1.00 24.29 77 ALA H O 1
ATOM 15232 N N . ALA H 1 78 ? 58.393 73.872 105.227 1.00 22.08 78 ALA H N 1
ATOM 15233 C CA . ALA H 1 78 ? 58.444 73.572 103.804 1.00 20.47 78 ALA H CA 1
ATOM 15234 C C . ALA H 1 78 ? 57.085 73.763 103.154 1.00 20.91 78 ALA H C 1
ATOM 15235 O O . ALA H 1 78 ? 56.056 73.736 103.843 1.00 20.47 78 ALA H O 1
ATOM 15237 N N . LEU H 1 79 ? 57.077 73.970 101.835 1.00 18.38 79 LEU H N 1
ATOM 15238 C CA . LEU H 1 79 ? 55.820 74.128 101.116 1.00 18.25 79 LEU H CA 1
ATOM 15239 C C . LEU H 1 79 ? 55.112 72.789 101.218 1.00 17.53 79 LEU H C 1
ATOM 15240 O O . LEU H 1 79 ? 55.753 71.747 101.195 1.00 18.11 79 LEU H O 1
ATOM 15245 N N . PRO H 1 80 ? 53.782 72.797 101.321 1.00 18.84 80 PRO H N 1
ATOM 15246 C CA . PRO H 1 80 ? 52.985 71.567 101.436 1.00 20.66 80 PRO H CA 1
ATOM 15247 C C . PRO H 1 80 ? 52.697 70.759 100.168 1.00 22.40 80 PRO H C 1
ATOM 15248 O O . PRO H 1 80 ? 52.272 69.601 100.255 1.00 23.41 80 PRO H O 1
ATOM 15252 N N . ASP H 1 81 ? 52.914 71.339 98.995 1.00 22.59 81 ASP H N 1
ATOM 15253 C CA . ASP H 1 81 ? 52.595 70.599 97.781 1.00 22.97 81 ASP H CA 1
ATOM 15254 C C . ASP H 1 81 ? 53.743 70.470 96.791 1.00 21.77 81 ASP H C 1
ATOM 15255 O O . ASP H 1 81 ? 53.529 70.151 95.624 1.00 23.13 81 ASP H O 1
ATOM 15260 N N . PHE H 1 82 ? 54.962 70.708 97.260 1.00 19.73 82 PHE H N 1
ATOM 15261 C CA . PHE H 1 82 ? 56.134 70.584 96.411 1.00 19.17 82 PHE H CA 1
ATOM 15262 C C . PHE H 1 82 ? 57.132 69.582 96.983 1.00 20.36 82 PHE H C 1
ATOM 15263 O O . PHE H 1 82 ? 57.381 69.544 98.194 1.00 22.09 82 PHE H O 1
ATOM 15271 N N . SER H 1 83 ? 57.699 68.764 96.106 1.00 18.78 83 SER H N 1
ATOM 15272 C CA . SER H 1 83 ? 58.649 67.760 96.539 1.00 16.90 83 SER H CA 1
ATOM 15273 C C . SER H 1 83 ? 59.371 67.139 95.367 1.00 17.04 83 SER H C 1
ATOM 15274 O O . SER H 1 83 ? 58.948 67.266 94.222 1.00 16.87 83 SER H O 1
ATOM 15277 N N . VAL H 1 84 ? 60.458 66.451 95.682 1.00 15.54 84 VAL H N 1
ATOM 15278 C CA . VAL H 1 84 ? 61.235 65.705 94.709 1.00 15.78 84 VAL H CA 1
ATOM 15279 C C . VAL H 1 84 ? 61.269 64.345 95.400 1.00 17.13 84 VAL H C 1
ATOM 15280 O O . VAL H 1 84 ? 62.089 64.101 96.291 1.00 17.78 84 VAL H O 1
ATOM 15284 N N . ALA H 1 85 ? 60.340 63.480 95.015 1.00 16.87 85 ALA H N 1
ATOM 15285 C CA . ALA H 1 85 ? 60.229 62.167 95.627 1.00 17.65 85 ALA H CA 1
ATOM 15286 C C . ALA H 1 85 ? 60.013 61.098 94.573 1.00 17.71 85 ALA H C 1
ATOM 15287 O O . ALA H 1 85 ? 59.730 61.407 93.414 1.00 20.39 85 ALA H O 1
ATOM 15289 N N . VAL H 1 86 ? 60.144 59.842 94.984 1.00 15.80 86 VAL H N 1
ATOM 15290 C CA . VAL H 1 86 ? 59.941 58.711 94.087 1.00 16.83 86 VAL H CA 1
ATOM 15291 C C . VAL H 1 86 ? 59.476 57.475 94.848 1.00 17.22 86 VAL H C 1
ATOM 15292 O O . VAL H 1 86 ? 59.591 57.399 96.073 1.00 17.14 86 VAL H O 1
ATOM 15296 N N . LEU H 1 87 ? 58.926 56.521 94.102 1.00 16.81 87 LEU H N 1
ATOM 15297 C CA . LEU H 1 87 ? 58.496 55.244 94.649 1.00 15.72 87 LEU H CA 1
ATOM 15298 C C . LEU H 1 87 ? 59.268 54.257 93.802 1.00 15.47 87 LEU H C 1
ATOM 15299 O O . LEU H 1 87 ? 59.021 54.149 92.602 1.00 15.22 87 LEU H O 1
ATOM 15304 N N . GLY H 1 88 ? 60.206 53.542 94.411 1.00 14.02 88 GLY H N 1
ATOM 15305 C CA . GLY H 1 88 ? 61.001 52.613 93.636 1.00 15.37 88 GLY H CA 1
ATOM 15306 C C . GLY H 1 88 ? 62.347 53.250 93.323 1.00 19.28 88 GLY H C 1
ATOM 15307 O O . GLY H 1 88 ? 62.876 54.004 94.137 1.00 20.87 88 GLY H O 1
ATOM 15308 N N . PRO H 1 89 ? 62.923 52.995 92.145 1.00 20.22 89 PRO H N 1
ATOM 15309 C CA . PRO H 1 89 ? 64.226 53.592 91.825 1.00 20.83 89 PRO H CA 1
ATOM 15310 C C . PRO H 1 89 ? 64.183 55.088 91.531 1.00 21.36 89 PRO H C 1
ATOM 15311 O O . PRO H 1 89 ? 63.165 55.612 91.092 1.00 23.18 89 PRO H O 1
ATOM 15315 N N . VAL H 1 90 ? 65.297 55.771 91.773 1.00 20.37 90 VAL H N 1
ATOM 15316 C CA . VAL H 1 90 ? 65.385 57.202 91.500 1.00 19.43 90 VAL H CA 1
ATOM 15317 C C . VAL H 1 90 ? 66.427 57.453 90.402 1.00 19.69 90 VAL H C 1
ATOM 15318 O O . VAL H 1 90 ? 66.461 58.524 89.801 1.00 18.92 90 VAL H O 1
ATOM 15322 N N . TYR H 1 91 ? 67.269 56.449 90.156 1.00 18.64 91 TYR H N 1
ATOM 15323 C CA . TYR H 1 91 ? 68.321 56.488 89.135 1.00 18.24 91 TYR H CA 1
ATOM 15324 C C . TYR H 1 91 ? 69.462 57.491 89.313 1.00 17.16 91 TYR H C 1
ATOM 15325 O O . TYR H 1 91 ? 70.482 57.379 88.633 1.00 16.40 91 TYR H O 1
ATOM 15334 N N . SER H 1 92 ? 69.311 58.463 90.207 1.00 17.41 92 SER H N 1
ATOM 15335 C CA . SER H 1 92 ? 70.371 59.457 90.402 1.00 17.74 92 SER H CA 1
ATOM 15336 C C . SER H 1 92 ? 70.969 59.497 91.814 1.00 18.35 92 SER H C 1
ATOM 15337 O O . SER H 1 92 ? 71.582 60.496 92.203 1.00 18.97 92 SER H O 1
ATOM 15340 N N . VAL H 1 93 ? 70.771 58.428 92.582 1.00 15.70 93 VAL H N 1
ATOM 15341 C CA . VAL H 1 93 ? 71.329 58.320 93.929 1.00 15.64 93 VAL H CA 1
ATOM 15342 C C . VAL H 1 93 ? 71.792 56.872 93.968 1.00 16.46 93 VAL H C 1
ATOM 15343 O O . VAL H 1 93 ? 71.062 55.981 94.415 1.00 15.41 93 VAL H O 1
ATOM 15347 N N . ASN H 1 94 ? 73.018 56.652 93.500 1.00 15.84 94 ASN H N 1
ATOM 15348 C CA . ASN H 1 94 ? 73.555 55.307 93.379 1.00 17.29 94 ASN H CA 1
ATOM 15349 C C . ASN H 1 94 ? 74.835 54.928 94.125 1.00 18.72 94 ASN H C 1
ATOM 15350 O O . ASN H 1 94 ? 75.701 55.763 94.407 1.00 17.99 94 ASN H O 1
ATOM 15355 N N . LEU H 1 95 ? 74.940 53.634 94.412 1.00 18.91 95 LEU H N 1
ATOM 15356 C CA . LEU H 1 95 ? 76.107 53.068 95.064 1.00 20.16 95 LEU H CA 1
ATOM 15357 C C . LEU H 1 95 ? 76.675 52.092 94.039 1.00 22.04 95 LEU H C 1
ATOM 15358 O O . LEU H 1 95 ? 76.063 51.067 93.735 1.00 22.76 95 LEU H O 1
ATOM 15363 N N . PHE H 1 96 ? 77.824 52.443 93.477 1.00 22.57 96 PHE H N 1
ATOM 15364 C CA . PHE H 1 96 ? 78.490 51.608 92.486 1.00 23.59 96 PHE H CA 1
ATOM 15365 C C . PHE H 1 96 ? 79.468 50.717 93.240 1.00 25.18 96 PHE H C 1
ATOM 15366 O O . PHE H 1 96 ? 80.238 51.209 94.064 1.00 25.30 96 PHE H O 1
ATOM 15374 N N . HIS H 1 97 ? 79.449 49.417 92.965 1.00 25.74 97 HIS H N 1
ATOM 15375 C CA . HIS H 1 97 ? 80.347 48.505 93.676 1.00 27.02 97 HIS H CA 1
ATOM 15376 C C . HIS H 1 97 ? 80.770 47.281 92.862 1.00 27.41 97 HIS H C 1
ATOM 15377 O O . HIS H 1 97 ? 79.970 46.695 92.135 1.00 26.54 97 HIS H O 1
ATOM 15384 N N . THR H 1 98 ? 82.030 46.888 93.016 1.00 28.41 98 THR H N 1
ATOM 15385 C CA . THR H 1 98 ? 82.570 45.743 92.293 1.00 30.33 98 THR H CA 1
ATOM 15386 C C . THR H 1 98 ? 82.443 44.405 93.016 1.00 31.11 98 THR H C 1
ATOM 15387 O O . THR H 1 98 ? 82.838 43.377 92.473 1.00 31.00 98 THR H O 1
ATOM 15391 N N . CYS H 1 99 ? 81.891 44.424 94.229 1.00 31.72 99 CYS H N 1
ATOM 15392 C CA . CYS H 1 99 ? 81.703 43.213 95.033 1.00 31.61 99 CYS H CA 1
ATOM 15393 C C . CYS H 1 99 ? 80.349 43.279 95.729 1.00 31.61 99 CYS H C 1
ATOM 15394 O O . CYS H 1 99 ? 79.786 44.351 95.882 1.00 31.80 99 CYS H O 1
ATOM 15397 N N . PRO H 1 100 ? 79.809 42.134 96.166 1.00 32.12 100 PRO H N 1
ATOM 15398 C CA . PRO H 1 100 ? 78.508 42.175 96.838 1.00 32.37 100 PRO H CA 1
ATOM 15399 C C . PRO H 1 100 ? 78.539 43.072 98.071 1.00 32.93 100 PRO H C 1
ATOM 15400 O O . PRO H 1 100 ? 79.575 43.216 98.717 1.00 32.70 100 PRO H O 1
ATOM 15404 N N . LEU H 1 101 ? 77.395 43.667 98.393 1.00 33.54 101 LEU H N 1
ATOM 15405 C CA . LEU H 1 101 ? 77.292 44.569 99.536 1.00 33.95 101 LEU H CA 1
ATOM 15406 C C . LEU H 1 101 ? 77.877 44.046 100.847 1.00 34.25 101 LEU H C 1
ATOM 15407 O O . LEU H 1 101 ? 78.625 44.749 101.516 1.00 34.08 101 LEU H O 1
ATOM 15412 N N . PRO H 1 102 ? 77.550 42.804 101.231 1.00 35.59 102 PRO H N 1
ATOM 15413 C CA . PRO H 1 102 ? 78.095 42.277 102.487 1.00 36.31 102 PRO H CA 1
ATOM 15414 C C . PRO H 1 102 ? 79.628 42.307 102.545 1.00 39.01 102 PRO H C 1
ATOM 15415 O O . PRO H 1 102 ? 80.218 42.445 103.614 1.00 39.00 102 PRO H O 1
ATOM 15419 N N . GLU H 1 103 ? 80.267 42.180 101.388 1.00 41.07 103 GLU H N 1
ATOM 15420 C CA . GLU H 1 103 ? 81.724 42.175 101.316 1.00 42.30 103 GLU H CA 1
ATOM 15421 C C . GLU H 1 103 ? 82.328 43.562 101.106 1.00 42.85 103 GLU H C 1
ATOM 15422 O O . GLU H 1 103 ? 83.547 43.711 101.026 1.00 43.72 103 GLU H O 1
ATOM 15428 N N . LEU H 1 104 ? 81.475 44.573 101.014 1.00 42.82 104 LEU H N 1
ATOM 15429 C CA . LEU H 1 104 ? 81.927 45.942 100.802 1.00 42.20 104 LEU H CA 1
ATOM 15430 C C . LEU H 1 104 ? 82.824 46.378 101.961 1.00 42.65 104 LEU H C 1
ATOM 15431 O O . LEU H 1 104 ? 82.392 46.366 103.113 1.00 43.34 104 LEU H O 1
ATOM 15436 N N . ARG H 1 105 ? 84.064 46.765 101.665 1.00 42.71 105 ARG H N 1
ATOM 15437 C CA . ARG H 1 105 ? 84.992 47.183 102.720 1.00 44.36 105 ARG H CA 1
ATOM 15438 C C . ARG H 1 105 ? 85.406 48.659 102.702 1.00 42.78 105 ARG H C 1
ATOM 15439 O O . ARG H 1 105 ? 85.779 49.207 103.738 1.00 42.72 105 ARG H O 1
ATOM 15447 N N . ARG H 1 106 ? 85.355 49.301 101.538 1.00 41.92 106 ARG H N 1
ATOM 15448 C CA . ARG H 1 106 ? 85.727 50.717 101.436 1.00 40.63 106 ARG H CA 1
ATOM 15449 C C . ARG H 1 106 ? 84.822 51.438 100.431 1.00 38.55 106 ARG H C 1
ATOM 15450 O O . ARG H 1 106 ? 84.777 51.069 99.253 1.00 37.12 106 ARG H O 1
ATOM 15458 N N . VAL H 1 107 ? 84.111 52.464 100.904 1.00 35.77 107 VAL H N 1
ATOM 15459 C CA . VAL H 1 107 ? 83.197 53.242 100.068 1.00 30.42 107 VAL H CA 1
ATOM 15460 C C . VAL H 1 107 ? 83.575 54.717 99.985 1.00 30.71 107 VAL H C 1
ATOM 15461 O O . VAL H 1 107 ? 83.713 55.400 101.004 1.00 30.24 107 VAL H O 1
ATOM 15465 N N . ALA H 1 108 ? 83.723 55.208 98.760 1.00 30.51 108 ALA H N 1
ATOM 15466 C CA . ALA H 1 108 ? 84.066 56.606 98.533 1.00 31.11 108 ALA H CA 1
ATOM 15467 C C . ALA H 1 108 ? 82.804 57.462 98.450 1.00 30.69 108 ALA H C 1
ATOM 15468 O O . ALA H 1 108 ? 81.825 57.081 97.808 1.00 29.19 108 ALA H O 1
ATOM 15470 N N . LEU H 1 109 ? 82.838 58.614 99.111 1.00 31.49 109 LEU H N 1
ATOM 15471 C CA . LEU H 1 109 ? 81.717 59.545 99.118 1.00 32.93 109 LEU H CA 1
ATOM 15472 C C . LEU H 1 109 ? 82.093 60.699 98.203 1.00 36.63 109 LEU H C 1
ATOM 15473 O O . LEU H 1 109 ? 82.897 61.560 98.560 1.00 35.93 109 LEU H O 1
ATOM 15478 N N . THR H 1 110 ? 81.495 60.696 97.019 1.00 41.40 110 THR H N 1
ATOM 15479 C CA . THR H 1 110 ? 81.767 61.674 95.979 1.00 46.46 110 THR H CA 1
ATOM 15480 C C . THR H 1 110 ? 81.515 63.163 96.258 1.00 50.00 110 THR H C 1
ATOM 15481 O O . THR H 1 110 ? 82.306 64.011 95.834 1.00 52.57 110 THR H O 1
ATOM 15485 N N . SER H 1 111 ? 80.437 63.509 96.951 1.00 52.25 111 SER H N 1
ATOM 15486 C CA . SER H 1 111 ? 80.193 64.926 97.201 1.00 55.70 111 SER H CA 1
ATOM 15487 C C . SER H 1 111 ? 79.814 65.234 98.645 1.00 57.82 111 SER H C 1
ATOM 15488 O O . SER H 1 111 ? 79.595 64.318 99.446 1.00 59.14 111 SER H O 1
ATOM 15491 N N . GLN H 1 112 ? 79.758 66.525 98.980 1.00 57.90 112 GLN H N 1
ATOM 15492 C CA . GLN H 1 112 ? 79.385 66.929 100.330 1.00 58.24 112 GLN H CA 1
ATOM 15493 C C . GLN H 1 112 ? 77.869 66.889 100.447 1.00 56.65 112 GLN H C 1
ATOM 15494 O O . GLN H 1 112 ? 77.222 67.907 100.708 1.00 57.76 112 GLN H O 1
ATOM 15500 N N . SER H 1 113 ? 77.308 65.704 100.229 1.00 53.61 113 SER H N 1
ATOM 15501 C CA . SER H 1 113 ? 75.871 65.516 100.311 1.00 50.24 113 SER H CA 1
ATOM 15502 C C . SER H 1 113 ? 75.561 64.732 101.562 1.00 47.17 113 SER H C 1
ATOM 15503 O O . SER H 1 113 ? 75.960 63.577 101.691 1.00 46.15 113 SER H O 1
ATOM 15506 N N . ALA H 1 114 ? 74.857 65.367 102.488 1.00 44.04 114 ALA H N 1
ATOM 15507 C CA . ALA H 1 114 ? 74.482 64.699 103.719 1.00 42.27 114 ALA H CA 1
ATOM 15508 C C . ALA H 1 114 ? 73.296 63.807 103.370 1.00 40.73 114 ALA H C 1
ATOM 15509 O O . ALA H 1 114 ? 73.054 62.785 104.021 1.00 40.39 114 ALA H O 1
ATOM 15519 N N . SER H 1 116 ? 72.816 61.963 100.576 1.00 28.31 116 SER H N 1
ATOM 15520 C CA . SER H 1 116 ? 73.276 60.672 100.123 1.00 25.07 116 SER H CA 1
ATOM 15521 C C . SER H 1 116 ? 73.841 59.875 101.288 1.00 23.66 116 SER H C 1
ATOM 15522 O O . SER H 1 116 ? 73.432 58.739 101.513 1.00 22.00 116 SER H O 1
ATOM 15525 N N . VAL H 1 117 ? 74.766 60.478 102.035 1.00 22.29 117 VAL H N 1
ATOM 15526 C CA . VAL H 1 117 ? 75.408 59.819 103.172 1.00 21.66 117 VAL H CA 1
ATOM 15527 C C . VAL H 1 117 ? 74.417 59.305 104.213 1.00 22.03 117 VAL H C 1
ATOM 15528 O O . VAL H 1 117 ? 74.478 58.142 104.619 1.00 22.40 117 VAL H O 1
ATOM 15532 N N . ALA H 1 118 ? 73.510 60.170 104.650 1.00 20.55 118 ALA H N 1
ATOM 15533 C CA . ALA H 1 118 ? 72.526 59.785 105.651 1.00 20.23 118 ALA H CA 1
ATOM 15534 C C . ALA H 1 118 ? 71.724 58.577 105.188 1.00 20.53 118 ALA H C 1
ATOM 15535 O O . ALA H 1 118 ? 71.607 57.588 105.910 1.00 21.68 118 ALA H O 1
ATOM 15537 N N . LEU H 1 119 ? 71.177 58.649 103.979 1.00 20.98 119 LEU H N 1
ATOM 15538 C CA . LEU H 1 119 ? 70.384 57.541 103.462 1.00 21.09 119 LEU H CA 1
ATOM 15539 C C . LEU H 1 119 ? 71.241 56.279 103.383 1.00 20.32 119 LEU H C 1
ATOM 15540 O O . LEU H 1 119 ? 70.822 55.212 103.823 1.00 19.09 119 LEU H O 1
ATOM 15545 N N . LEU H 1 120 ? 72.440 56.411 102.826 1.00 19.91 120 LEU H N 1
ATOM 15546 C CA . LEU H 1 120 ? 73.349 55.282 102.716 1.00 21.56 120 LEU H CA 1
ATOM 15547 C C . LEU H 1 120 ? 73.640 54.658 104.085 1.00 22.72 120 LEU H C 1
ATOM 15548 O O . LEU H 1 120 ? 73.586 53.439 104.242 1.00 23.61 120 LEU H O 1
ATOM 15553 N N . GLU H 1 121 ? 73.954 55.482 105.076 1.00 23.34 121 GLU H N 1
ATOM 15554 C CA . GLU H 1 121 ? 74.250 54.937 106.390 1.00 26.70 121 GLU H CA 1
ATOM 15555 C C . GLU H 1 121 ? 73.028 54.265 106.998 1.00 26.36 121 GLU H C 1
ATOM 15556 O O . GLU H 1 121 ? 73.134 53.196 107.604 1.00 25.78 121 GLU H O 1
ATOM 15562 N N . VAL H 1 122 ? 71.865 54.882 106.829 1.00 24.71 122 VAL H N 1
ATOM 15563 C CA . VAL H 1 122 ? 70.649 54.299 107.361 1.00 23.97 122 VAL H CA 1
ATOM 15564 C C . VAL H 1 122 ? 70.444 52.911 106.770 1.00 23.96 122 VAL H C 1
ATOM 15565 O O . VAL H 1 122 ? 70.134 51.969 107.487 1.00 25.88 122 VAL H O 1
ATOM 15569 N N . LEU H 1 123 ? 70.641 52.780 105.464 1.00 23.83 123 LEU H N 1
ATOM 15570 C CA . LEU H 1 123 ? 70.450 51.500 104.793 1.00 24.01 123 LEU H CA 1
ATOM 15571 C C . LEU H 1 123 ? 71.488 50.463 105.212 1.00 25.07 123 LEU H C 1
ATOM 15572 O O . LEU H 1 123 ? 71.157 49.295 105.430 1.00 25.29 123 LEU H O 1
ATOM 15577 N N . LEU H 1 124 ? 72.743 50.889 105.318 1.00 25.51 124 LEU H N 1
ATOM 15578 C CA . LEU H 1 124 ? 73.824 49.990 105.710 1.00 25.97 124 LEU H CA 1
ATOM 15579 C C . LEU H 1 124 ? 73.623 49.442 107.119 1.00 26.43 124 LEU H C 1
ATOM 15580 O O . LEU H 1 124 ? 73.903 48.275 107.385 1.00 27.96 124 LEU H O 1
ATOM 15585 N N . ARG H 1 125 ? 73.133 50.279 108.022 1.00 27.37 125 ARG H N 1
ATOM 15586 C CA . ARG H 1 125 ? 72.920 49.840 109.389 1.00 30.23 125 ARG H CA 1
ATOM 15587 C C . ARG H 1 125 ? 71.806 48.810 109.500 1.00 31.40 125 ARG H C 1
ATOM 15588 O O . ARG H 1 125 ? 71.933 47.846 110.253 1.00 31.83 125 ARG H O 1
ATOM 15596 N N . GLN H 1 126 ? 70.724 48.994 108.750 1.00 31.55 126 GLN H N 1
ATOM 15597 C CA . GLN H 1 126 ? 69.637 48.029 108.800 1.00 32.36 126 GLN H CA 1
ATOM 15598 C C . GLN H 1 126 ? 70.182 46.669 108.408 1.00 32.26 126 GLN H C 1
ATOM 15599 O O . GLN H 1 126 ? 69.703 45.644 108.885 1.00 32.24 126 GLN H O 1
ATOM 15605 N N . LYS H 1 127 ? 71.195 46.669 107.544 1.00 32.21 127 LYS H N 1
ATOM 15606 C CA . LYS H 1 127 ? 71.803 45.429 107.069 1.00 33.15 127 LYS H CA 1
ATOM 15607 C C . LYS H 1 127 ? 72.943 44.950 107.960 1.00 32.40 127 LYS H C 1
ATOM 15608 O O . LYS H 1 127 ? 73.478 43.857 107.758 1.00 32.47 127 LYS H O 1
ATOM 15614 N N . GLY H 1 128 ? 73.321 45.772 108.934 1.00 32.03 128 GLY H N 1
ATOM 15615 C CA . GLY H 1 128 ? 74.392 45.407 109.844 1.00 31.40 128 GLY H CA 1
ATOM 15616 C C . GLY H 1 128 ? 75.783 45.486 109.243 1.00 32.17 128 GLY H C 1
ATOM 15617 O O . GLY H 1 128 ? 76.718 44.876 109.760 1.00 32.29 128 GLY H O 1
ATOM 15618 N N . LEU H 1 129 ? 75.925 46.235 108.154 1.00 32.19 129 LEU H N 1
ATOM 15619 C CA . LEU H 1 129 ? 77.212 46.389 107.482 1.00 30.66 129 LEU H CA 1
ATOM 15620 C C . LEU H 1 129 ? 77.882 47.654 107.992 1.00 30.77 129 LEU H C 1
ATOM 15621 O O . LEU H 1 129 ? 77.204 48.590 108.417 1.00 30.86 129 LEU H O 1
ATOM 15626 N N . SER H 1 130 ? 79.209 47.686 107.950 1.00 31.20 130 SER H N 1
ATOM 15627 C CA . SER H 1 130 ? 79.945 48.855 108.423 1.00 33.24 130 SER H CA 1
ATOM 15628 C C . SER H 1 130 ? 81.268 49.054 107.691 1.00 34.41 130 SER H C 1
ATOM 15629 O O . SER H 1 130 ? 82.336 49.065 108.305 1.00 35.20 130 SER H O 1
ATOM 15632 N N . PRO H 1 131 ? 81.212 49.224 106.361 1.00 35.48 131 PRO H N 1
ATOM 15633 C CA . PRO H 1 131 ? 82.436 49.423 105.586 1.00 35.47 131 PRO H CA 1
ATOM 15634 C C . PRO H 1 131 ? 82.998 50.814 105.865 1.00 36.39 131 PRO H C 1
ATOM 15635 O O . PRO H 1 131 ? 82.331 51.649 106.469 1.00 37.01 131 PRO H O 1
ATOM 15639 N N . VAL H 1 132 ? 84.224 51.056 105.421 1.00 37.44 132 VAL H N 1
ATOM 15640 C CA . VAL H 1 132 ? 84.877 52.345 105.621 1.00 38.26 132 VAL H CA 1
ATOM 15641 C C . VAL H 1 132 ? 84.339 53.391 104.645 1.00 39.35 132 VAL H C 1
ATOM 15642 O O . VAL H 1 132 ? 84.282 53.154 103.439 1.00 39.97 132 VAL H O 1
ATOM 15646 N N . LEU H 1 133 ? 83.940 54.543 105.167 1.00 39.56 133 LEU H N 1
ATOM 15647 C CA . LEU H 1 133 ? 83.437 55.627 104.334 1.00 40.56 133 LEU H CA 1
ATOM 15648 C C . LEU H 1 133 ? 84.486 56.734 104.274 1.00 42.99 133 LEU H C 1
ATOM 15649 O O . LEU H 1 133 ? 84.871 57.286 105.303 1.00 44.48 133 LEU H O 1
ATOM 15654 N N . GLU H 1 134 ? 84.950 57.059 103.073 1.00 44.62 134 GLU H N 1
ATOM 15655 C CA . GLU H 1 134 ? 85.954 58.109 102.907 1.00 45.68 134 GLU H CA 1
ATOM 15656 C C . GLU H 1 134 ? 85.535 59.118 101.857 1.00 44.61 134 GLU H C 1
ATOM 15657 O O . GLU H 1 134 ? 85.007 58.760 100.807 1.00 44.53 134 GLU H O 1
ATOM 15663 N N . ARG H 1 135 ? 85.780 60.385 102.142 1.00 44.75 135 ARG H N 1
ATOM 15664 C CA . ARG H 1 135 ? 85.460 61.434 101.196 1.00 45.22 135 ARG H CA 1
ATOM 15665 C C . ARG H 1 135 ? 86.564 61.454 100.146 1.00 44.87 135 ARG H C 1
ATOM 15666 O O . ARG H 1 135 ? 87.749 61.389 100.471 1.00 42.93 135 ARG H O 1
ATOM 15674 N N . ALA H 1 136 ? 86.165 61.518 98.884 1.00 44.85 136 ALA H N 1
ATOM 15675 C CA . ALA H 1 136 ? 87.111 61.552 97.779 1.00 45.19 136 ALA H CA 1
ATOM 15676 C C . ALA H 1 136 ? 86.352 61.973 96.530 1.00 46.03 136 ALA H C 1
ATOM 15677 O O . ALA H 1 136 ? 85.120 61.966 96.515 1.00 46.19 136 ALA H O 1
ATOM 15679 N N . GLU H 1 137 ? 87.072 62.361 95.487 1.00 46.58 137 GLU H N 1
ATOM 15680 C CA . GLU H 1 137 ? 86.393 62.746 94.267 1.00 47.39 137 GLU H CA 1
ATOM 15681 C C . GLU H 1 137 ? 86.824 61.910 93.073 1.00 46.40 137 GLU H C 1
ATOM 15682 O O . GLU H 1 137 ? 87.917 61.327 93.053 1.00 44.46 137 GLU H O 1
ATOM 15688 N N . GLY H 1 138 ? 85.933 61.858 92.086 1.00 44.75 138 GLY H N 1
ATOM 15689 C CA . GLY H 1 138 ? 86.177 61.106 90.874 1.00 42.36 138 GLY H CA 1
ATOM 15690 C C . GLY H 1 138 ? 84.863 60.539 90.391 1.00 40.79 138 GLY H C 1
ATOM 15691 O O . GLY H 1 138 ? 83.818 60.769 91.002 1.00 42.77 138 GLY H O 1
ATOM 15692 N N . THR H 1 139 ? 84.907 59.807 89.289 1.00 38.16 139 THR H N 1
ATOM 15693 C CA . THR H 1 139 ? 83.710 59.197 88.745 1.00 35.10 139 THR H CA 1
ATOM 15694 C C . THR H 1 139 ? 83.574 57.835 89.404 1.00 35.37 139 THR H C 1
ATOM 15695 O O . THR H 1 139 ? 84.489 57.379 90.095 1.00 35.26 139 THR H O 1
ATOM 15699 N N . ALA H 1 140 ? 82.442 57.178 89.190 1.00 33.71 140 ALA H N 1
ATOM 15700 C CA . ALA H 1 140 ? 82.244 55.866 89.780 1.00 32.84 140 ALA H CA 1
ATOM 15701 C C . ALA H 1 140 ? 83.362 54.940 89.312 1.00 32.32 140 ALA H C 1
ATOM 15702 O O . ALA H 1 140 ? 83.960 54.214 90.109 1.00 32.40 140 ALA H O 1
ATOM 15704 N N . GLU H 1 141 ? 83.660 54.975 88.021 1.00 32.05 141 GLU H N 1
ATOM 15705 C CA . GLU H 1 141 ? 84.703 54.112 87.498 1.00 32.43 141 GLU H CA 1
ATOM 15706 C C . GLU H 1 141 ? 86.126 54.521 87.880 1.00 32.42 141 GLU H C 1
ATOM 15707 O O . GLU H 1 141 ? 86.971 53.658 88.094 1.00 31.36 141 GLU H O 1
ATOM 15713 N N . SER H 1 142 ? 86.399 55.819 87.989 1.00 33.13 142 SER H N 1
ATOM 15714 C CA . SER H 1 142 ? 87.739 56.257 88.391 1.00 34.59 142 SER H CA 1
ATOM 15715 C C . SER H 1 142 ? 88.059 55.631 89.749 1.00 34.75 142 SER H C 1
ATOM 15716 O O . SER H 1 142 ? 88.942 54.776 89.886 1.00 33.35 142 SER H O 1
ATOM 15719 N N . LEU H 1 143 ? 87.312 56.088 90.747 1.00 33.95 143 LEU H N 1
ATOM 15720 C CA . LEU H 1 143 ? 87.469 55.650 92.120 1.00 33.87 143 LEU H CA 1
ATOM 15721 C C . LEU H 1 143 ? 87.432 54.149 92.310 1.00 34.07 143 LEU H C 1
ATOM 15722 O O . LEU H 1 143 ? 88.164 53.617 93.141 1.00 34.64 143 LEU H O 1
ATOM 15727 N N . LEU H 1 144 ? 86.596 53.466 91.535 1.00 34.16 144 LEU H N 1
ATOM 15728 C CA . LEU H 1 144 ? 86.461 52.016 91.637 1.00 34.27 144 LEU H CA 1
ATOM 15729 C C . LEU H 1 144 ? 87.729 51.287 91.195 1.00 35.99 144 LEU H C 1
ATOM 15730 O O . LEU H 1 144 ? 88.023 50.188 91.666 1.00 36.27 144 LEU H O 1
ATOM 15735 N N . ALA H 1 145 ? 88.482 51.897 90.287 1.00 37.72 145 ALA H N 1
ATOM 15736 C CA . ALA H 1 145 ? 89.730 51.302 89.821 1.00 39.52 145 ALA H CA 1
ATOM 15737 C C . ALA H 1 145 ? 90.878 52.018 90.528 1.00 40.90 145 ALA H C 1
ATOM 15738 O O . ALA H 1 145 ? 92.016 52.032 90.052 1.00 43.12 145 ALA H O 1
ATOM 15740 N N . ALA H 1 146 ? 90.562 52.620 91.669 1.00 41.11 146 ALA H N 1
ATOM 15741 C CA . ALA H 1 146 ? 91.549 53.341 92.460 1.00 40.76 146 ALA H CA 1
ATOM 15742 C C . ALA H 1 146 ? 91.506 52.892 93.925 1.00 40.48 146 ALA H C 1
ATOM 15743 O O . ALA H 1 146 ? 91.785 53.679 94.836 1.00 40.23 146 ALA H O 1
ATOM 15745 N N . GLY H 1 147 ? 91.125 51.636 94.150 1.00 38.62 147 GLY H N 1
ATOM 15746 C CA . GLY H 1 147 ? 91.103 51.117 95.505 1.00 38.93 147 GLY H CA 1
ATOM 15747 C C . GLY H 1 147 ? 89.825 51.053 96.332 1.00 39.23 147 GLY H C 1
ATOM 15748 O O . GLY H 1 147 ? 89.899 50.716 97.521 1.00 39.59 147 GLY H O 1
ATOM 15749 N N . TYR H 1 148 ? 88.665 51.366 95.754 1.00 36.39 148 TYR H N 1
ATOM 15750 C CA . TYR H 1 148 ? 87.430 51.296 96.525 1.00 33.65 148 TYR H CA 1
ATOM 15751 C C . TYR H 1 148 ? 86.516 50.178 96.052 1.00 34.54 148 TYR H C 1
ATOM 15752 O O . TYR H 1 148 ? 86.538 49.807 94.881 1.00 35.19 148 TYR H O 1
ATOM 15761 N N . ASP H 1 149 ? 85.716 49.644 96.972 1.00 34.75 149 ASP H N 1
ATOM 15762 C CA . ASP H 1 149 ? 84.770 48.579 96.654 1.00 35.25 149 ASP H CA 1
ATOM 15763 C C . ASP H 1 149 ? 83.503 49.232 96.112 1.00 33.23 149 ASP H C 1
ATOM 15764 O O . ASP H 1 149 ? 82.824 48.691 95.239 1.00 33.09 149 ASP H O 1
ATOM 15769 N N . GLY H 1 150 ? 83.191 50.404 96.645 1.00 30.20 150 GLY H N 1
ATOM 15770 C CA . GLY H 1 150 ? 82.009 51.101 96.211 1.00 28.23 150 GLY H CA 1
ATOM 15771 C C . GLY H 1 150 ? 82.193 52.597 96.198 1.00 26.99 150 GLY H C 1
ATOM 15772 O O . GLY H 1 150 ? 83.081 53.121 96.870 1.00 26.33 150 GLY H O 1
ATOM 15773 N N . VAL H 1 151 ? 81.353 53.276 95.420 1.00 26.18 151 VAL H N 1
ATOM 15774 C CA . VAL H 1 151 ? 81.383 54.729 95.304 1.00 25.57 151 VAL H CA 1
ATOM 15775 C C . VAL H 1 151 ? 79.946 55.238 95.323 1.00 25.65 151 VAL H C 1
ATOM 15776 O O . VAL H 1 151 ? 79.092 54.739 94.585 1.00 26.98 151 VAL H O 1
ATOM 15780 N N . LEU H 1 152 ? 79.676 56.226 96.168 1.00 24.35 152 LEU H N 1
ATOM 15781 C CA . LEU H 1 152 ? 78.343 56.811 96.267 1.00 22.57 152 LEU H CA 1
ATOM 15782 C C . LEU H 1 152 ? 78.279 58.045 95.354 1.00 22.83 152 LEU H C 1
ATOM 15783 O O . LEU H 1 152 ? 79.124 58.929 95.441 1.00 22.60 152 LEU H O 1
ATOM 15788 N N . ARG H 1 153 ? 77.283 58.105 94.474 1.00 22.80 153 ARG H N 1
ATOM 15789 C CA . ARG H 1 153 ? 77.158 59.245 93.567 1.00 22.44 153 ARG H CA 1
ATOM 15790 C C . ARG H 1 153 ? 75.728 59.748 93.494 1.00 24.01 153 ARG H C 1
ATOM 15791 O O . ARG H 1 153 ? 74.779 58.963 93.539 1.00 25.75 153 ARG H O 1
ATOM 15799 N N . ILE H 1 154 ? 75.571 61.061 93.397 1.00 24.67 154 ILE H N 1
ATOM 15800 C CA . ILE H 1 154 ? 74.245 61.651 93.293 1.00 26.40 154 ILE H CA 1
ATOM 15801 C C . ILE H 1 154 ? 74.210 62.756 92.262 1.00 26.38 154 ILE H C 1
ATOM 15802 O O . ILE H 1 154 ? 75.251 63.275 91.858 1.00 28.00 154 ILE H O 1
ATOM 15807 N N . GLY H 1 155 ? 73.005 63.112 91.840 1.00 25.88 155 GLY H N 1
ATOM 15808 C CA . GLY H 1 155 ? 72.849 64.175 90.870 1.00 25.55 155 GLY H CA 1
ATOM 15809 C C . GLY H 1 155 ? 72.989 63.699 89.445 1.00 25.68 155 GLY H C 1
ATOM 15810 O O . GLY H 1 155 ? 73.030 62.493 89.194 1.00 24.79 155 GLY H O 1
ATOM 15811 N N . ASP H 1 156 ? 73.076 64.654 88.519 1.00 24.96 156 ASP H N 1
ATOM 15812 C CA . ASP H 1 156 ? 73.196 64.349 87.108 1.00 25.43 156 ASP H CA 1
ATOM 15813 C C . ASP H 1 156 ? 74.353 63.407 86.776 1.00 25.75 156 ASP H C 1
ATOM 15814 O O . ASP H 1 156 ? 74.189 62.487 85.979 1.00 27.81 156 ASP H O 1
ATOM 15819 N N . ASP H 1 157 ? 75.523 63.608 87.371 1.00 25.38 157 ASP H N 1
ATOM 15820 C CA . ASP H 1 157 ? 76.635 62.718 87.052 1.00 25.99 157 ASP H CA 1
ATOM 15821 C C . ASP H 1 157 ? 76.343 61.278 87.448 1.00 25.63 157 ASP H C 1
ATOM 15822 O O . ASP H 1 157 ? 76.900 60.343 86.872 1.00 24.90 157 ASP H O 1
ATOM 15827 N N . ALA H 1 158 ? 75.461 61.105 88.430 1.00 24.77 158 ALA H N 1
ATOM 15828 C CA . ALA H 1 158 ? 75.084 59.779 88.900 1.00 23.33 158 ALA H CA 1
ATOM 15829 C C . ALA H 1 158 ? 74.165 59.120 87.877 1.00 23.24 158 ALA H C 1
ATOM 15830 O O . ALA H 1 158 ? 74.256 57.915 87.620 1.00 22.21 158 ALA H O 1
ATOM 15832 N N . LEU H 1 159 ? 73.276 59.911 87.291 1.00 22.18 159 LEU H N 1
ATOM 15833 C CA . LEU H 1 159 ? 72.373 59.380 86.283 1.00 22.57 159 LEU H CA 1
ATOM 15834 C C . LEU H 1 159 ? 73.180 58.923 85.064 1.00 23.09 159 LEU H C 1
ATOM 15835 O O . LEU H 1 159 ? 72.965 57.831 84.539 1.00 22.43 159 LEU H O 1
ATOM 15840 N N . ARG H 1 160 ? 74.120 59.758 84.628 1.00 23.62 160 ARG H N 1
ATOM 15841 C CA . ARG H 1 160 ? 74.944 59.443 83.470 1.00 25.62 160 ARG H CA 1
ATOM 15842 C C . ARG H 1 160 ? 75.836 58.227 83.663 1.00 24.60 160 ARG H C 1
ATOM 15843 O O . ARG H 1 160 ? 75.917 57.364 82.790 1.00 24.77 160 ARG H O 1
ATOM 15851 N N . GLU H 1 161 ? 76.516 58.161 84.799 1.00 24.01 161 GLU H N 1
ATOM 15852 C CA . GLU H 1 161 ? 77.407 57.040 85.057 1.00 23.86 161 GLU H CA 1
ATOM 15853 C C . GLU H 1 161 ? 76.634 55.754 85.208 1.00 23.79 161 GLU H C 1
ATOM 15854 O O . GLU H 1 161 ? 77.143 54.679 84.893 1.00 25.08 161 GLU H O 1
ATOM 15860 N N . TRP H 1 162 ? 75.397 55.859 85.678 1.00 23.07 162 TRP H N 1
ATOM 15861 C CA . TRP H 1 162 ? 74.565 54.678 85.818 1.00 21.57 162 TRP H CA 1
ATOM 15862 C C . TRP H 1 162 ? 74.311 54.132 84.417 1.00 23.12 162 TRP H C 1
ATOM 15863 O O . TRP H 1 162 ? 74.405 52.923 84.177 1.00 22.82 162 TRP H O 1
ATOM 15874 N N . TYR H 1 163 ? 73.986 55.037 83.494 1.00 22.52 163 TYR H N 1
ATOM 15875 C CA . TYR H 1 163 ? 73.702 54.655 82.119 1.00 21.77 163 TYR H CA 1
ATOM 15876 C C . TYR H 1 163 ? 74.988 54.196 81.436 1.00 23.43 163 TYR H C 1
ATOM 15877 O O . TYR H 1 163 ? 74.962 53.361 80.535 1.00 24.83 163 TYR H O 1
ATOM 15886 N N . GLY H 1 164 ? 76.116 54.754 81.859 1.00 24.18 164 GLY H N 1
ATOM 15887 C CA . GLY H 1 164 ? 77.387 54.350 81.289 1.00 24.62 164 GLY H CA 1
ATOM 15888 C C . GLY H 1 164 ? 77.657 52.889 81.620 1.00 26.75 164 GLY H C 1
ATOM 15889 O O . GLY H 1 164 ? 78.177 52.145 80.794 1.00 27.57 164 GLY H O 1
ATOM 15890 N N . VAL H 1 165 ? 77.296 52.467 82.826 1.00 26.95 165 VAL H N 1
ATOM 15891 C CA . VAL H 1 165 ? 77.511 51.085 83.231 1.00 29.29 165 VAL H CA 1
ATOM 15892 C C . VAL H 1 165 ? 76.467 50.193 82.586 1.00 32.28 165 VAL H C 1
ATOM 15893 O O . VAL H 1 165 ? 76.782 49.354 81.749 1.00 33.87 165 VAL H O 1
ATOM 15897 N N . VAL H 1 166 ? 75.220 50.368 82.993 1.00 35.29 166 VAL H N 1
ATOM 15898 C CA . VAL H 1 166 ? 74.128 49.588 82.441 1.00 38.49 166 VAL H CA 1
ATOM 15899 C C . VAL H 1 166 ? 73.726 50.235 81.121 1.00 41.35 166 VAL H C 1
ATOM 15900 O O . VAL H 1 166 ? 73.699 51.462 81.011 1.00 44.36 166 VAL H O 1
ATOM 15904 N N . GLY H 1 167 ? 73.410 49.438 80.113 1.00 41.22 167 GLY H N 1
ATOM 15905 C CA . GLY H 1 167 ? 73.025 50.049 78.854 1.00 43.00 167 GLY H CA 1
ATOM 15906 C C . GLY H 1 167 ? 74.040 49.856 77.748 1.00 43.63 167 GLY H C 1
ATOM 15907 O O . GLY H 1 167 ? 75.042 49.169 77.947 1.00 43.69 167 GLY H O 1
ATOM 15908 N N . PRO H 1 168 ? 73.844 50.491 76.585 1.00 44.31 168 PRO H N 1
ATOM 15909 C CA . PRO H 1 168 ? 72.746 51.389 76.214 1.00 44.76 168 PRO H CA 1
ATOM 15910 C C . PRO H 1 168 ? 71.358 50.776 76.175 1.00 45.30 168 PRO H C 1
ATOM 15911 O O . PRO H 1 168 ? 71.188 49.565 76.296 1.00 45.55 168 PRO H O 1
ATOM 15915 N N . LEU H 1 169 ? 70.369 51.642 75.999 1.00 45.85 169 LEU H N 1
ATOM 15916 C CA . LEU H 1 169 ? 68.978 51.238 75.923 1.00 47.08 169 LEU H CA 1
ATOM 15917 C C . LEU H 1 169 ? 68.623 51.034 74.445 1.00 48.91 169 LEU H C 1
ATOM 15918 O O . LEU H 1 169 ? 68.807 51.935 73.626 1.00 48.18 169 LEU H O 1
ATOM 15923 N N . THR H 1 170 ? 68.137 49.841 74.107 1.00 51.97 170 THR H N 1
ATOM 15924 C CA . THR H 1 170 ? 67.767 49.509 72.725 1.00 54.12 170 THR H CA 1
ATOM 15925 C C . THR H 1 170 ? 66.299 49.828 72.449 1.00 54.82 170 THR H C 1
ATOM 15926 O O . THR H 1 170 ? 65.436 49.643 73.311 1.00 54.77 170 THR H O 1
ATOM 15930 N N . PRO H 1 171 ? 66.001 50.302 71.233 1.00 55.68 171 PRO H N 1
ATOM 15931 C CA . PRO H 1 171 ? 64.636 50.649 70.834 1.00 56.59 171 PRO H CA 1
ATOM 15932 C C . PRO H 1 171 ? 63.587 49.577 71.112 1.00 58.38 171 PRO H C 1
ATOM 15933 O O . PRO H 1 171 ? 62.389 49.851 71.038 1.00 59.14 171 PRO H O 1
ATOM 15937 N N . GLU H 1 172 ? 64.025 48.364 71.442 1.00 60.39 172 GLU H N 1
ATOM 15938 C CA . GLU H 1 172 ? 63.076 47.293 71.742 1.00 62.75 172 GLU H CA 1
ATOM 15939 C C . GLU H 1 172 ? 62.748 47.176 73.227 1.00 63.30 172 GLU H C 1
ATOM 15940 O O . GLU H 1 172 ? 61.572 47.093 73.600 1.00 63.51 172 GLU H O 1
ATOM 15946 N N . ARG H 1 173 ? 63.782 47.175 74.068 1.00 62.63 173 ARG H N 1
ATOM 15947 C CA . ARG H 1 173 ? 63.592 47.053 75.510 1.00 61.69 173 ARG H CA 1
ATOM 15948 C C . ARG H 1 173 ? 63.443 48.400 76.222 1.00 59.10 173 ARG H C 1
ATOM 15949 O O . ARG H 1 173 ? 64.004 49.409 75.799 1.00 58.45 173 ARG H O 1
ATOM 15957 N N . THR H 1 174 ? 62.676 48.396 77.308 1.00 55.84 174 THR H N 1
ATOM 15958 C CA . THR H 1 174 ? 62.410 49.599 78.088 1.00 53.48 174 THR H CA 1
ATOM 15959 C C . THR H 1 174 ? 63.429 49.886 79.199 1.00 50.91 174 THR H C 1
ATOM 15960 O O . THR H 1 174 ? 64.174 49.001 79.615 1.00 49.08 174 THR H O 1
ATOM 15972 N N . THR H 1 176 ? 63.085 50.314 82.373 1.00 46.35 176 THR H N 1
ATOM 15973 C CA . THR H 1 176 ? 62.889 49.484 83.558 1.00 45.97 176 THR H CA 1
ATOM 15974 C C . THR H 1 176 ? 63.260 48.040 83.265 1.00 46.03 176 THR H C 1
ATOM 15975 O O . THR H 1 176 ? 62.955 47.152 84.046 1.00 46.92 176 THR H O 1
ATOM 15979 N N . SER H 1 177 ? 63.923 47.814 82.136 1.00 46.97 177 SER H N 1
ATOM 15980 C CA . SER H 1 177 ? 64.329 46.471 81.728 1.00 48.13 177 SER H CA 1
ATOM 15981 C C . SER H 1 177 ? 65.845 46.373 81.656 1.00 47.03 177 SER H C 1
ATOM 15982 O O . SER H 1 177 ? 66.395 45.349 81.252 1.00 47.70 177 SER H O 1
ATOM 15985 N N . LEU H 1 178 ? 66.519 47.457 82.018 1.00 45.51 178 LEU H N 1
ATOM 15986 C CA . LEU H 1 178 ? 67.972 47.485 81.984 1.00 43.45 178 LEU H CA 1
ATOM 15987 C C . LEU H 1 178 ? 68.536 46.673 83.144 1.00 42.31 178 LEU H C 1
ATOM 15988 O O . LEU H 1 178 ? 67.970 46.657 84.240 1.00 40.49 178 LEU H O 1
ATOM 15993 N N . PRO H 1 179 ? 69.657 45.974 82.911 1.00 41.11 179 PRO H N 1
ATOM 15994 C CA . PRO H 1 179 ? 70.274 45.169 83.965 1.00 40.68 179 PRO H CA 1
ATOM 15995 C C . PRO H 1 179 ? 70.811 46.085 85.060 1.00 40.30 179 PRO H C 1
ATOM 15996 O O . PRO H 1 179 ? 70.833 47.305 84.899 1.00 39.14 179 PRO H O 1
ATOM 16000 N N . HIS H 1 180 ? 71.237 45.501 86.174 1.00 39.84 180 HIS H N 1
ATOM 16001 C CA . HIS H 1 180 ? 71.774 46.297 87.263 1.00 39.88 180 HIS H CA 1
ATOM 16002 C C . HIS H 1 180 ? 73.284 46.190 87.354 1.00 38.34 180 HIS H C 1
ATOM 16003 O O . HIS H 1 180 ? 73.915 46.849 88.182 1.00 38.31 180 HIS H O 1
ATOM 16010 N N . THR H 1 181 ? 73.866 45.370 86.488 1.00 36.73 181 THR H N 1
ATOM 16011 C CA . THR H 1 181 ? 75.307 45.181 86.494 1.00 36.57 181 THR H CA 1
ATOM 16012 C C . THR H 1 181 ? 75.893 45.309 85.102 1.00 35.39 181 THR H C 1
ATOM 16013 O O . THR H 1 181 ? 75.303 44.850 84.128 1.00 36.26 181 THR H O 1
ATOM 16017 N N . GLY H 1 182 ? 77.056 45.941 85.017 1.00 34.52 182 GLY H N 1
ATOM 16018 C CA . GLY H 1 182 ? 77.718 46.119 83.739 1.00 33.62 182 GLY H CA 1
ATOM 16019 C C . GLY H 1 182 ? 79.220 46.146 83.922 1.00 33.66 182 GLY H C 1
ATOM 16020 O O . GLY H 1 182 ? 79.718 46.799 84.842 1.00 33.87 182 GLY H O 1
ATOM 16021 N N . ARG H 1 183 ? 79.940 45.438 83.055 1.00 33.55 183 ARG H N 1
ATOM 16022 C CA . ARG H 1 183 ? 81.399 45.370 83.123 1.00 33.43 183 ARG H CA 1
ATOM 16023 C C . ARG H 1 183 ? 81.905 45.142 84.542 1.00 32.92 183 ARG H C 1
ATOM 16024 O O . ARG H 1 183 ? 82.843 45.804 84.992 1.00 30.69 183 ARG H O 1
ATOM 16032 N N . GLY H 1 184 ? 81.264 44.209 85.240 1.00 33.00 184 GLY H N 1
ATOM 16033 C CA . GLY H 1 184 ? 81.658 43.884 86.598 1.00 33.83 184 GLY H CA 1
ATOM 16034 C C . GLY H 1 184 ? 81.174 44.835 87.676 1.00 34.90 184 GLY H C 1
ATOM 16035 O O . GLY H 1 184 ? 81.331 44.554 88.873 1.00 34.32 184 GLY H O 1
ATOM 16036 N N . ILE H 1 185 ? 80.585 45.956 87.271 1.00 33.50 185 ILE H N 1
ATOM 16037 C CA . ILE H 1 185 ? 80.096 46.929 88.236 1.00 32.11 185 ILE H CA 1
ATOM 16038 C C . ILE H 1 185 ? 78.594 46.814 88.468 1.00 32.32 185 ILE H C 1
ATOM 16039 O O . ILE H 1 185 ? 77.814 46.660 87.528 1.00 32.93 185 ILE H O 1
ATOM 16044 N N . THR H 1 186 ? 78.197 46.879 89.731 1.00 30.96 186 THR H N 1
ATOM 16045 C CA . THR H 1 186 ? 76.791 46.805 90.081 1.00 30.25 186 THR H CA 1
ATOM 16046 C C . THR H 1 186 ? 76.338 48.162 90.589 1.00 30.28 186 THR H C 1
ATOM 16047 O O . THR H 1 186 ? 77.035 48.810 91.370 1.00 31.14 186 THR H O 1
ATOM 16051 N N . VAL H 1 187 ? 75.172 48.594 90.129 1.00 29.20 187 VAL H N 1
ATOM 16052 C CA . VAL H 1 187 ? 74.635 49.869 90.554 1.00 28.15 187 VAL H CA 1
ATOM 16053 C C . VAL H 1 187 ? 73.425 49.634 91.444 1.00 26.30 187 VAL H C 1
ATOM 16054 O O . VAL H 1 187 ? 72.385 49.182 90.973 1.00 26.83 187 VAL H O 1
ATOM 16058 N N . THR H 1 188 ? 73.565 49.920 92.733 1.00 23.93 188 THR H N 1
ATOM 16059 C CA . THR H 1 188 ? 72.452 49.749 93.654 1.00 21.79 188 THR H CA 1
ATOM 16060 C C . THR H 1 188 ? 71.765 51.091 93.847 1.00 20.96 188 THR H C 1
ATOM 16061 O O . THR H 1 188 ? 72.388 52.059 94.288 1.00 20.91 188 THR H O 1
ATOM 16065 N N . ASP H 1 189 ? 70.483 51.142 93.506 1.00 19.65 189 ASP H N 1
ATOM 16066 C CA . ASP H 1 189 ? 69.698 52.357 93.644 1.00 19.00 189 ASP H CA 1
ATOM 16067 C C . ASP H 1 189 ? 69.224 52.466 95.089 1.00 18.21 189 ASP H C 1
ATOM 16068 O O . ASP H 1 189 ? 68.496 51.596 95.577 1.00 17.67 189 ASP H O 1
ATOM 16073 N N . LEU H 1 190 ? 69.620 53.538 95.769 1.00 16.59 190 LEU H N 1
ATOM 16074 C CA . LEU H 1 190 ? 69.245 53.713 97.167 1.00 15.70 190 LEU H CA 1
ATOM 16075 C C . LEU H 1 190 ? 67.749 53.923 97.400 1.00 15.82 190 LEU H C 1
ATOM 16076 O O . LEU H 1 190 ? 67.228 53.556 98.450 1.00 17.14 190 LEU H O 1
ATOM 16081 N N . ALA H 1 191 ? 67.044 54.502 96.438 1.00 14.09 191 ALA H N 1
ATOM 16082 C CA . ALA H 1 191 ? 65.611 54.683 96.619 1.00 15.45 191 ALA H CA 1
ATOM 16083 C C . ALA H 1 191 ? 64.952 53.305 96.537 1.00 17.16 191 ALA H C 1
ATOM 16084 O O . ALA H 1 191 ? 63.998 53.015 97.258 1.00 17.93 191 ALA H O 1
ATOM 16086 N N . GLN H 1 192 ? 65.465 52.453 95.655 1.00 17.91 192 GLN H N 1
ATOM 16087 C CA . GLN H 1 192 ? 64.914 51.113 95.514 1.00 19.45 192 GLN H CA 1
ATOM 16088 C C . GLN H 1 192 ? 65.153 50.336 96.815 1.00 18.73 192 GLN H C 1
ATOM 16089 O O . GLN H 1 192 ? 64.268 49.624 97.292 1.00 17.35 192 GLN H O 1
ATOM 16095 N N . GLU H 1 193 ? 66.350 50.474 97.380 1.00 18.19 193 GLU H N 1
ATOM 16096 C CA . GLU H 1 193 ? 66.671 49.803 98.634 1.00 19.49 193 GLU H CA 1
ATOM 16097 C C . GLU H 1 193 ? 65.649 50.249 99.667 1.00 18.62 193 GLU H C 1
ATOM 16098 O O . GLU H 1 193 ? 65.081 49.428 100.397 1.00 18.83 193 GLU H O 1
ATOM 16104 N N . TRP H 1 194 ? 65.403 51.554 99.713 1.00 17.63 194 TRP H N 1
ATOM 16105 C CA . TRP H 1 194 ? 64.430 52.110 100.648 1.00 17.90 194 TRP H CA 1
ATOM 16106 C C . TRP H 1 194 ? 63.042 51.500 100.426 1.00 19.07 194 TRP H C 1
ATOM 16107 O O . TRP H 1 194 ? 62.286 51.281 101.382 1.00 17.81 194 TRP H O 1
ATOM 16118 N N . PHE H 1 195 ? 62.695 51.235 99.168 1.00 18.32 195 PHE H N 1
ATOM 16119 C CA . PHE H 1 195 ? 61.399 50.629 98.899 1.00 20.12 195 PHE H CA 1
ATOM 16120 C C . PHE H 1 195 ? 61.385 49.202 99.456 1.00 20.50 195 PHE H C 1
ATOM 16121 O O . PHE H 1 195 ? 60.447 48.806 100.148 1.00 20.11 195 PHE H O 1
ATOM 16129 N N . ASP H 1 196 ? 62.424 48.436 99.145 1.00 20.09 196 ASP H N 1
ATOM 16130 C CA . ASP H 1 196 ? 62.527 47.068 99.634 1.00 22.95 196 ASP H CA 1
ATOM 16131 C C . ASP H 1 196 ? 62.420 47.009 101.160 1.00 23.69 196 ASP H C 1
ATOM 16132 O O . ASP H 1 196 ? 61.886 46.050 101.718 1.00 23.32 196 ASP H O 1
ATOM 16137 N N . LEU H 1 197 ? 62.924 48.045 101.826 1.00 23.83 197 LEU H N 1
ATOM 16138 C CA . LEU H 1 197 ? 62.903 48.114 103.277 1.00 21.57 197 LEU H CA 1
ATOM 16139 C C . LEU H 1 197 ? 61.593 48.607 103.876 1.00 20.62 197 LEU H C 1
ATOM 16140 O O . LEU H 1 197 ? 61.161 48.099 104.904 1.00 19.60 197 LEU H O 1
ATOM 16145 N N . THR H 1 198 ? 60.955 49.582 103.233 1.00 20.25 198 THR H N 1
ATOM 16146 C CA . THR H 1 198 ? 59.731 50.161 103.779 1.00 20.03 198 THR H CA 1
ATOM 16147 C C . THR H 1 198 ? 58.478 49.995 102.930 1.00 20.38 198 THR H C 1
ATOM 16148 O O . THR H 1 198 ? 57.365 50.119 103.441 1.00 19.84 198 THR H O 1
ATOM 16152 N N . GLY H 1 199 ? 58.660 49.747 101.637 1.00 20.40 199 GLY H N 1
ATOM 16153 C CA . GLY H 1 199 ? 57.523 49.602 100.745 1.00 19.64 199 GLY H CA 1
ATOM 16154 C C . GLY H 1 199 ? 56.891 50.958 100.491 1.00 20.48 199 GLY H C 1
ATOM 16155 O O . GLY H 1 199 ? 55.780 51.054 99.982 1.00 21.48 199 GLY H O 1
ATOM 16156 N N . HIS H 1 200 ? 57.608 52.021 100.834 1.00 19.71 200 HIS H N 1
ATOM 16157 C CA . HIS H 1 200 ? 57.079 53.368 100.664 1.00 20.27 200 HIS H CA 1
ATOM 16158 C C . HIS H 1 200 ? 57.960 54.267 99.800 1.00 20.72 200 HIS H C 1
ATOM 16159 O O . HIS H 1 200 ? 59.104 53.936 99.482 1.00 18.69 200 HIS H O 1
ATOM 16166 N N . PRO H 1 201 ? 57.424 55.424 99.403 1.00 20.79 201 PRO H N 1
ATOM 16167 C CA . PRO H 1 201 ? 58.189 56.358 98.577 1.00 19.74 201 PRO H CA 1
ATOM 16168 C C . PRO H 1 201 ? 59.271 56.997 99.428 1.00 20.42 201 PRO H C 1
ATOM 16169 O O . PRO H 1 201 ? 59.252 56.877 100.655 1.00 20.60 201 PRO H O 1
ATOM 16173 N N . PHE H 1 202 ? 60.225 57.655 98.778 1.00 20.05 202 PHE H N 1
ATOM 16174 C CA . PHE H 1 202 ? 61.274 58.361 99.500 1.00 18.16 202 PHE H CA 1
ATOM 16175 C C . PHE H 1 202 ? 61.290 59.793 98.961 1.00 18.25 202 PHE H C 1
ATOM 16176 O O . PHE H 1 202 ? 61.288 60.020 97.743 1.00 17.84 202 PHE H O 1
ATOM 16184 N N . THR H 1 203 ? 61.272 60.753 99.874 1.00 16.33 203 THR H N 1
ATOM 16185 C CA . THR H 1 203 ? 61.307 62.156 99.508 1.00 15.81 203 THR H CA 1
ATOM 16186 C C . THR H 1 203 ? 62.734 62.625 99.668 1.00 14.67 203 THR H C 1
ATOM 16187 O O . THR H 1 203 ? 63.283 62.607 100.765 1.00 15.51 203 THR H O 1
ATOM 16191 N N . PHE H 1 204 ? 63.329 63.048 98.567 1.00 14.04 204 PHE H N 1
ATOM 16192 C CA . PHE H 1 204 ? 64.700 63.518 98.579 1.00 13.58 204 PHE H CA 1
ATOM 16193 C C . PHE H 1 204 ? 64.847 65.004 98.862 1.00 15.32 204 PHE H C 1
ATOM 16194 O O . PHE H 1 204 ? 65.829 65.421 99.470 1.00 16.51 204 PHE H O 1
ATOM 16202 N N . ALA H 1 205 ? 63.882 65.808 98.421 1.00 16.13 205 ALA H N 1
ATOM 16203 C CA . ALA H 1 205 ? 63.978 67.244 98.639 1.00 16.64 205 ALA H CA 1
ATOM 16204 C C . ALA H 1 205 ? 62.631 67.924 98.758 1.00 17.94 205 ALA H C 1
ATOM 16205 O O . ALA H 1 205 ? 61.604 67.383 98.361 1.00 18.87 205 ALA H O 1
ATOM 16207 N N . VAL H 1 206 ? 62.661 69.125 99.319 1.00 18.79 206 VAL H N 1
ATOM 16208 C CA . VAL H 1 206 ? 61.472 69.942 99.502 1.00 19.31 206 VAL H CA 1
ATOM 16209 C C . VAL H 1 206 ? 61.862 71.410 99.313 1.00 20.36 206 VAL H C 1
ATOM 16210 O O . VAL H 1 206 ? 63.017 71.728 99.010 1.00 19.53 206 VAL H O 1
ATOM 16214 N N . TRP H 1 207 ? 60.894 72.300 99.487 1.00 20.90 207 TRP H N 1
ATOM 16215 C CA . TRP H 1 207 ? 61.138 73.731 99.365 1.00 20.85 207 TRP H CA 1
ATOM 16216 C C . TRP H 1 207 ? 61.010 74.331 100.760 1.00 20.75 207 TRP H C 1
ATOM 16217 O O . TRP H 1 207 ? 59.909 74.474 101.294 1.00 20.25 207 TRP H O 1
ATOM 16228 N N . ALA H 1 208 ? 62.150 74.673 101.349 1.00 21.62 208 ALA H N 1
ATOM 16229 C CA . ALA H 1 208 ? 62.174 75.220 102.698 1.00 24.11 208 ALA H CA 1
ATOM 16230 C C . ALA H 1 208 ? 62.473 76.712 102.790 1.00 24.42 208 ALA H C 1
ATOM 16231 O O . ALA H 1 208 ? 63.085 77.298 101.898 1.00 24.17 208 ALA H O 1
ATOM 16233 N N . TYR H 1 209 ? 62.030 77.300 103.901 1.00 26.70 209 TYR H N 1
ATOM 16234 C CA . TYR H 1 209 ? 62.210 78.720 104.217 1.00 27.63 209 TYR H CA 1
ATOM 16235 C C . TYR H 1 209 ? 62.036 78.907 105.725 1.00 28.17 209 TYR H C 1
ATOM 16236 O O . TYR H 1 209 ? 61.431 78.064 106.391 1.00 27.88 209 TYR H O 1
ATOM 16245 N N . ARG H 1 210 ? 62.554 80.015 106.252 1.00 30.54 210 ARG H N 1
ATOM 16246 C CA . ARG H 1 210 ? 62.447 80.323 107.679 1.00 31.49 210 ARG H CA 1
ATOM 16247 C C . ARG H 1 210 ? 61.001 80.557 108.097 1.00 30.48 210 ARG H C 1
ATOM 16248 O O . ARG H 1 210 ? 60.320 81.397 107.525 1.00 30.77 210 ARG H O 1
ATOM 16256 N N . LYS H 1 211 ? 60.545 79.811 109.100 1.00 30.05 211 LYS H N 1
ATOM 16257 C CA . LYS H 1 211 ? 59.172 79.906 109.595 1.00 30.97 211 LYS H CA 1
ATOM 16258 C C . LYS H 1 211 ? 58.572 81.304 109.717 1.00 33.28 211 LYS H C 1
ATOM 16259 O O . LYS H 1 211 ? 57.372 81.483 109.492 1.00 34.69 211 LYS H O 1
ATOM 16265 N N . ASP H 1 212 ? 59.385 82.291 110.080 1.00 34.95 212 ASP H N 1
ATOM 16266 C CA . ASP H 1 212 ? 58.881 83.652 110.236 1.00 36.71 212 ASP H CA 1
ATOM 16267 C C . ASP H 1 212 ? 59.109 84.491 108.984 1.00 37.27 212 ASP H C 1
ATOM 16268 O O . ASP H 1 212 ? 59.090 85.726 109.035 1.00 38.13 212 ASP H O 1
ATOM 16273 N N . ASN H 1 213 ? 59.317 83.822 107.858 1.00 36.44 213 ASN H N 1
ATOM 16274 C CA . ASN H 1 213 ? 59.567 84.516 106.600 1.00 35.59 213 ASN H CA 1
ATOM 16275 C C . ASN H 1 213 ? 58.967 83.756 105.410 1.00 35.31 213 ASN H C 1
ATOM 16276 O O . ASN H 1 213 ? 59.681 83.340 104.497 1.00 35.29 213 ASN H O 1
ATOM 16281 N N . PRO H 1 214 ? 57.638 83.562 105.417 1.00 34.19 214 PRO H N 1
ATOM 16282 C CA . PRO H 1 214 ? 56.916 82.859 104.356 1.00 34.09 214 PRO H CA 1
ATOM 16283 C C . PRO H 1 214 ? 57.104 83.523 102.998 1.00 33.75 214 PRO H C 1
ATOM 16284 O O . PRO H 1 214 ? 57.402 84.717 102.917 1.00 32.98 214 PRO H O 1
ATOM 16288 N N . PRO H 1 215 ? 56.938 82.743 101.912 1.00 33.62 215 PRO H N 1
ATOM 16289 C CA . PRO H 1 215 ? 57.072 83.192 100.522 1.00 31.50 215 PRO H CA 1
ATOM 16290 C C . PRO H 1 215 ? 55.818 83.936 100.093 1.00 30.21 215 PRO H C 1
ATOM 16291 O O . PRO H 1 215 ? 54.730 83.669 100.602 1.00 31.41 215 PRO H O 1
ATOM 16295 N N . PRO H 1 216 ? 55.946 84.883 99.155 1.00 28.10 216 PRO H N 1
ATOM 16296 C CA . PRO H 1 216 ? 54.743 85.603 98.727 1.00 26.32 216 PRO H CA 1
ATOM 16297 C C . PRO H 1 216 ? 53.848 84.713 97.864 1.00 25.78 216 PRO H C 1
ATOM 16298 O O . PRO H 1 216 ? 54.335 83.901 97.077 1.00 26.91 216 PRO H O 1
ATOM 16302 N N . ALA H 1 217 ? 52.540 84.869 98.026 1.00 24.91 217 ALA H N 1
ATOM 16303 C CA . ALA H 1 217 ? 51.555 84.100 97.275 1.00 25.29 217 ALA H CA 1
ATOM 16304 C C . ALA H 1 217 ? 51.834 84.057 95.783 1.00 26.11 217 ALA H C 1
ATOM 16305 O O . ALA H 1 217 ? 51.598 83.035 95.141 1.00 28.48 217 ALA H O 1
ATOM 16307 N N . ALA H 1 218 ? 52.323 85.164 95.232 1.00 25.35 218 ALA H N 1
ATOM 16308 C CA . ALA H 1 218 ? 52.606 85.239 93.802 1.00 26.17 218 ALA H CA 1
ATOM 16309 C C . ALA H 1 218 ? 53.685 84.253 93.342 1.00 27.39 218 ALA H C 1
ATOM 16310 O O . ALA H 1 218 ? 53.708 83.839 92.177 1.00 28.07 218 ALA H O 1
ATOM 16312 N N . LEU H 1 219 ? 54.584 83.883 94.248 1.00 26.95 219 LEU H N 1
ATOM 16313 C CA . LEU H 1 219 ? 55.649 82.945 93.897 1.00 26.49 219 LEU H CA 1
ATOM 16314 C C . LEU H 1 219 ? 55.100 81.516 93.887 1.00 26.20 219 LEU H C 1
ATOM 16315 O O . LEU H 1 219 ? 55.484 80.696 93.046 1.00 24.40 219 LEU H O 1
ATOM 16320 N N . LEU H 1 220 ? 54.205 81.225 94.826 1.00 25.52 220 LEU H N 1
ATOM 16321 C CA . LEU H 1 220 ? 53.619 79.898 94.902 1.00 27.58 220 LEU H CA 1
ATOM 16322 C C . LEU H 1 220 ? 52.815 79.649 93.646 1.00 27.45 220 LEU H C 1
ATOM 16323 O O . LEU H 1 220 ? 52.934 78.598 93.022 1.00 27.66 220 LEU H O 1
ATOM 16328 N N . GLN H 1 221 ? 52.000 80.628 93.269 1.00 26.86 221 GLN H N 1
ATOM 16329 C CA . GLN H 1 221 ? 51.182 80.488 92.078 1.00 27.51 221 GLN H CA 1
ATOM 16330 C C . GLN H 1 221 ? 52.072 80.332 90.844 1.00 26.65 221 GLN H C 1
ATOM 16331 O O . GLN H 1 221 ? 51.781 79.531 89.953 1.00 24.84 221 GLN H O 1
ATOM 16337 N N . ALA H 1 222 ? 53.168 81.085 90.807 1.00 24.51 222 ALA H N 1
ATOM 16338 C CA . ALA H 1 222 ? 54.085 81.015 89.682 1.00 25.61 222 ALA H CA 1
ATOM 16339 C C . ALA H 1 222 ? 54.704 79.621 89.567 1.00 26.26 222 ALA H C 1
ATOM 16340 O O . ALA H 1 222 ? 54.840 79.087 88.468 1.00 25.77 222 ALA H O 1
ATOM 16350 N N . ARG H 1 224 ? 53.448 76.798 90.673 1.00 23.77 224 ARG H N 1
ATOM 16351 C CA . ARG H 1 224 ? 52.417 75.847 90.316 1.00 25.90 224 ARG H CA 1
ATOM 16352 C C . ARG H 1 224 ? 52.098 75.901 88.836 1.00 27.17 224 ARG H C 1
ATOM 16353 O O . ARG H 1 224 ? 51.827 74.872 88.219 1.00 28.06 224 ARG H O 1
ATOM 16361 N N . GLU H 1 225 ? 52.146 77.102 88.270 1.00 28.73 225 GLU H N 1
ATOM 16362 C CA . GLU H 1 225 ? 51.875 77.301 86.853 1.00 28.72 225 GLU H CA 1
ATOM 16363 C C . GLU H 1 225 ? 53.000 76.649 86.054 1.00 27.15 225 GLU H C 1
ATOM 16364 O O . GLU H 1 225 ? 52.761 75.977 85.039 1.00 25.60 225 GLU H O 1
ATOM 16370 N N . ALA H 1 226 ? 54.229 76.840 86.529 1.00 24.80 226 ALA H N 1
ATOM 16371 C CA . ALA H 1 226 ? 55.404 76.284 85.862 1.00 24.49 226 ALA H CA 1
ATOM 16372 C C . ALA H 1 226 ? 55.422 74.753 85.874 1.00 23.91 226 ALA H C 1
ATOM 16373 O O . ALA H 1 226 ? 55.833 74.122 84.889 1.00 23.77 226 ALA H O 1
ATOM 16375 N N . ARG H 1 227 ? 54.974 74.163 86.982 1.00 21.66 227 ARG H N 1
ATOM 16376 C CA . ARG H 1 227 ? 54.935 72.715 87.111 1.00 18.72 227 ARG H CA 1
ATOM 16377 C C . ARG H 1 227 ? 53.903 72.143 86.133 1.00 18.21 227 ARG H C 1
ATOM 16378 O O . ARG H 1 227 ? 54.155 71.127 85.480 1.00 17.69 227 ARG H O 1
ATOM 16386 N N . ARG H 1 228 ? 52.749 72.799 86.017 1.00 17.26 228 ARG H N 1
ATOM 16387 C CA . ARG H 1 228 ? 51.718 72.341 85.078 1.00 16.80 228 ARG H CA 1
ATOM 16388 C C . ARG H 1 228 ? 52.286 72.295 83.669 1.00 15.19 228 ARG H C 1
ATOM 16389 O O . ARG H 1 228 ? 52.067 71.337 82.937 1.00 14.82 228 ARG H O 1
ATOM 16397 N N . ARG H 1 229 ? 53.024 73.338 83.302 1.00 14.50 229 ARG H N 1
ATOM 16398 C CA . ARG H 1 229 ? 53.642 73.418 81.980 1.00 14.48 229 ARG H CA 1
ATOM 16399 C C . ARG H 1 229 ? 54.681 72.329 81.793 1.00 13.98 229 ARG H C 1
ATOM 16400 O O . ARG H 1 229 ? 54.661 71.606 80.787 1.00 12.98 229 ARG H O 1
ATOM 16408 N N . GLY H 1 230 ? 55.590 72.215 82.761 1.00 13.69 230 GLY H N 1
ATOM 16409 C CA . GLY H 1 230 ? 56.625 71.198 82.687 1.00 11.86 230 GLY H CA 1
ATOM 16410 C C . GLY H 1 230 ? 56.032 69.802 82.551 1.00 14.26 230 GLY H C 1
ATOM 16411 O O . GLY H 1 230 ? 56.343 69.078 81.600 1.00 12.41 230 GLY H O 1
ATOM 16412 N N . ILE H 1 231 ? 55.172 69.421 83.498 1.00 14.52 231 ILE H N 1
ATOM 16413 C CA . ILE H 1 231 ? 54.538 68.106 83.470 1.00 15.24 231 ILE H CA 1
ATOM 16414 C C . ILE H 1 231 ? 53.766 67.881 82.172 1.00 17.06 231 ILE H C 1
ATOM 16415 O O . ILE H 1 231 ? 53.695 66.755 81.667 1.00 17.91 231 ILE H O 1
ATOM 16420 N N . GLY H 1 232 ? 53.204 68.954 81.625 1.00 15.73 232 GLY H N 1
ATOM 16421 C CA . GLY H 1 232 ? 52.449 68.833 80.396 1.00 15.60 232 GLY H CA 1
ATOM 16422 C C . GLY H 1 232 ? 53.311 68.762 79.152 1.00 15.94 232 GLY H C 1
ATOM 16423 O O . GLY H 1 232 ? 52.812 68.472 78.067 1.00 15.33 232 GLY H O 1
ATOM 16424 N N . HIS H 1 233 ? 54.606 69.018 79.292 1.00 16.32 233 HIS H N 1
ATOM 16425 C CA . HIS H 1 233 ? 55.493 68.979 78.132 1.00 17.98 233 HIS H CA 1
ATOM 16426 C C . HIS H 1 233 ? 56.834 68.340 78.444 1.00 18.69 233 HIS H C 1
ATOM 16427 O O . HIS H 1 233 ? 57.893 68.916 78.196 1.00 18.67 233 HIS H O 1
ATOM 16434 N N . LEU H 1 234 ? 56.762 67.131 78.983 1.00 19.75 234 LEU H N 1
ATOM 16435 C CA . LEU H 1 234 ? 57.942 66.362 79.350 1.00 21.01 234 LEU H CA 1
ATOM 16436 C C . LEU H 1 234 ? 58.906 66.128 78.183 1.00 20.85 234 LEU H C 1
ATOM 16437 O O . LEU H 1 234 ? 60.121 66.159 78.377 1.00 21.96 234 LEU H O 1
ATOM 16442 N N . ALA H 1 235 ? 58.387 65.889 76.979 1.00 18.55 235 ALA H N 1
ATOM 16443 C CA . ALA H 1 235 ? 59.274 65.664 75.841 1.00 18.67 235 ALA H CA 1
ATOM 16444 C C . ALA H 1 235 ? 60.134 66.907 75.643 1.00 18.53 235 ALA H C 1
ATOM 16445 O O . ALA H 1 235 ? 61.349 66.823 75.474 1.00 18.66 235 ALA H O 1
ATOM 16447 N N . GLU H 1 236 ? 59.497 68.066 75.682 1.00 17.98 236 GLU H N 1
ATOM 16448 C CA . GLU H 1 236 ? 60.205 69.316 75.497 1.00 19.26 236 GLU H CA 1
ATOM 16449 C C . GLU H 1 236 ? 61.243 69.511 76.599 1.00 19.04 236 GLU H C 1
ATOM 16450 O O . GLU H 1 236 ? 62.401 69.831 76.321 1.00 17.85 236 GLU H O 1
ATOM 16456 N N . VAL H 1 237 ? 60.830 69.306 77.849 1.00 17.25 237 VAL H N 1
ATOM 16457 C CA . VAL H 1 237 ? 61.742 69.454 78.972 1.00 16.44 237 VAL H CA 1
ATOM 16458 C C . VAL H 1 237 ? 62.913 68.477 78.875 1.00 17.46 237 VAL H C 1
ATOM 16459 O O . VAL H 1 237 ? 64.070 68.868 79.026 1.00 17.41 237 VAL H O 1
ATOM 16463 N N . SER H 1 238 ? 62.609 67.212 78.612 1.00 18.51 238 SER H N 1
ATOM 16464 C CA . SER H 1 238 ? 63.637 66.180 78.522 1.00 21.27 238 SER H CA 1
ATOM 16465 C C . SER H 1 238 ? 64.695 66.400 77.444 1.00 22.97 238 SER H C 1
ATOM 16466 O O . SER H 1 238 ? 65.899 66.329 77.721 1.00 22.16 238 SER H O 1
ATOM 16469 N N . GLN H 1 239 ? 64.244 66.659 76.220 1.00 24.30 239 GLN H N 1
ATOM 16470 C CA . GLN H 1 239 ? 65.144 66.876 75.094 1.00 25.26 239 GLN H CA 1
ATOM 16471 C C . GLN H 1 239 ? 66.231 67.895 75.447 1.00 25.04 239 GLN H C 1
ATOM 16472 O O . GLN H 1 239 ? 67.423 67.664 75.234 1.00 22.39 239 GLN H O 1
ATOM 16478 N N . ARG H 1 240 ? 65.792 69.012 76.009 1.00 26.21 240 ARG H N 1
ATOM 16479 C CA . ARG H 1 240 ? 66.664 70.103 76.406 1.00 27.55 240 ARG H CA 1
ATOM 16480 C C . ARG H 1 240 ? 67.747 69.655 77.383 1.00 27.98 240 ARG H C 1
ATOM 16481 O O . ARG H 1 240 ? 68.919 70.015 77.245 1.00 28.67 240 ARG H O 1
ATOM 16489 N N . HIS H 1 241 ? 67.360 68.857 78.367 1.00 27.21 241 HIS H N 1
ATOM 16490 C CA . HIS H 1 241 ? 68.317 68.395 79.356 1.00 27.43 241 HIS H CA 1
ATOM 16491 C C . HIS H 1 241 ? 69.090 67.158 78.906 1.00 26.98 241 HIS H C 1
ATOM 16492 O O . HIS H 1 241 ? 70.243 66.958 79.299 1.00 26.81 241 HIS H O 1
ATOM 16499 N N . ALA H 1 242 ? 68.467 66.334 78.071 1.00 26.20 242 ALA H N 1
ATOM 16500 C CA . ALA H 1 242 ? 69.149 65.154 77.565 1.00 26.44 242 ALA H CA 1
ATOM 16501 C C . ALA H 1 242 ? 70.411 65.641 76.854 1.00 26.95 242 ALA H C 1
ATOM 16502 O O . ALA H 1 242 ? 71.510 65.136 77.094 1.00 24.25 242 ALA H O 1
ATOM 16504 N N . GLU H 1 243 ? 70.239 66.653 76.004 1.00 27.85 243 GLU H N 1
ATOM 16505 C CA . GLU H 1 243 ? 71.336 67.233 75.232 1.00 29.32 243 GLU H CA 1
ATOM 16506 C C . GLU H 1 243 ? 72.473 67.707 76.126 1.00 29.05 243 GLU H C 1
ATOM 16507 O O . GLU H 1 243 ? 73.644 67.461 75.833 1.00 28.43 243 GLU H O 1
ATOM 16513 N N . LYS H 1 244 ? 72.131 68.388 77.213 1.00 29.80 244 LYS H N 1
ATOM 16514 C CA . LYS H 1 244 ? 73.149 68.864 78.148 1.00 32.04 244 LYS H CA 1
ATOM 16515 C C . LYS H 1 244 ? 73.881 67.695 78.806 1.00 30.08 244 LYS H C 1
ATOM 16516 O O . LYS H 1 244 ? 75.089 67.747 78.995 1.00 31.16 244 LYS H O 1
ATOM 16522 N N . LEU H 1 245 ? 73.141 66.643 79.142 1.00 27.12 245 LEU H N 1
ATOM 16523 C CA . LEU H 1 245 ? 73.708 65.477 79.814 1.00 25.78 245 LEU H CA 1
ATOM 16524 C C . LEU H 1 245 ? 74.378 64.450 78.904 1.00 26.11 245 LEU H C 1
ATOM 16525 O O . LEU H 1 245 ? 75.024 63.515 79.384 1.00 26.94 245 LEU H O 1
ATOM 16530 N N . GLY H 1 246 ? 74.241 64.616 77.595 1.00 24.39 246 GLY H N 1
ATOM 16531 C CA . GLY H 1 246 ? 74.825 63.642 76.698 1.00 22.06 246 GLY H CA 1
ATOM 16532 C C . GLY H 1 246 ? 74.099 62.312 76.846 1.00 23.09 246 GLY H C 1
ATOM 16533 O O . GLY H 1 246 ? 74.708 61.249 76.737 1.00 25.28 246 GLY H O 1
ATOM 16534 N N . LEU H 1 247 ? 72.791 62.374 77.087 1.00 21.00 247 LEU H N 1
ATOM 16535 C CA . LEU H 1 247 ? 71.963 61.180 77.262 1.00 20.58 247 LEU H CA 1
ATOM 16536 C C . LEU H 1 247 ? 70.808 61.090 76.272 1.00 19.98 247 LEU H C 1
ATOM 16537 O O . LEU H 1 247 ? 70.380 62.092 75.701 1.00 20.69 247 LEU H O 1
ATOM 16542 N N . PRO H 1 248 ? 70.292 59.876 76.045 1.00 19.83 248 PRO H N 1
ATOM 16543 C CA . PRO H 1 248 ? 69.169 59.758 75.108 1.00 19.58 248 PRO H CA 1
ATOM 16544 C C . PRO H 1 248 ? 67.967 60.478 75.724 1.00 20.66 248 PRO H C 1
ATOM 16545 O O . PRO H 1 248 ? 67.800 60.470 76.942 1.00 21.67 248 PRO H O 1
ATOM 16549 N N . GLU H 1 249 ? 67.141 61.095 74.888 1.00 19.67 249 GLU H N 1
ATOM 16550 C CA . GLU H 1 249 ? 65.948 61.799 75.346 1.00 20.05 249 GLU H CA 1
ATOM 16551 C C . GLU H 1 249 ? 64.998 60.904 76.166 1.00 20.05 249 GLU H C 1
ATOM 16552 O O . GLU H 1 249 ? 64.417 61.355 77.147 1.00 21.62 249 GLU H O 1
ATOM 16558 N N . ARG H 1 250 ? 64.845 59.642 75.779 1.00 20.67 250 ARG H N 1
ATOM 16559 C CA . ARG H 1 250 ? 63.934 58.750 76.497 1.00 21.70 250 ARG H CA 1
ATOM 16560 C C . ARG H 1 250 ? 64.415 58.391 77.900 1.00 21.31 250 ARG H C 1
ATOM 16561 O O . ARG H 1 250 ? 63.608 58.055 78.774 1.00 21.32 250 ARG H O 1
ATOM 16569 N N . VAL H 1 251 ? 65.722 58.463 78.122 1.00 18.56 251 VAL H N 1
ATOM 16570 C CA . VAL H 1 251 ? 66.262 58.166 79.437 1.00 16.34 251 VAL H CA 1
ATOM 16571 C C . VAL H 1 251 ? 65.876 59.287 80.396 1.00 17.03 251 VAL H C 1
ATOM 16572 O O . VAL H 1 251 ? 65.403 59.030 81.502 1.00 16.81 251 VAL H O 1
ATOM 16576 N N . VAL H 1 252 ? 66.063 60.532 79.965 1.00 17.71 252 VAL H N 1
ATOM 16577 C CA . VAL H 1 252 ? 65.720 61.685 80.798 1.00 16.00 252 VAL H CA 1
ATOM 16578 C C . VAL H 1 252 ? 64.210 61.777 80.943 1.00 15.92 252 VAL H C 1
ATOM 16579 O O . VAL H 1 252 ? 63.698 62.123 82.010 1.00 15.70 252 VAL H O 1
ATOM 16583 N N . GLN H 1 253 ? 63.489 61.457 79.873 1.00 17.08 253 GLN H N 1
ATOM 16584 C CA . GLN H 1 253 ? 62.040 61.528 79.941 1.00 16.91 253 GLN H CA 1
ATOM 16585 C C . GLN H 1 253 ? 61.514 60.563 80.988 1.00 17.92 253 GLN H C 1
ATOM 16586 O O . GLN H 1 253 ? 60.687 60.942 81.811 1.00 19.88 253 GLN H O 1
ATOM 16592 N N . HIS H 1 254 ? 61.990 59.321 80.985 1.00 18.72 254 HIS H N 1
ATOM 16593 C CA . HIS H 1 254 ? 61.504 58.386 81.988 1.00 19.17 254 HIS H CA 1
ATOM 16594 C C . HIS H 1 254 ? 61.936 58.835 83.375 1.00 17.82 254 HIS H C 1
ATOM 16595 O O . HIS H 1 254 ? 61.185 58.722 84.344 1.00 16.61 254 HIS H O 1
ATOM 16602 N N . TYR H 1 255 ? 63.159 59.341 83.461 1.00 16.96 255 TYR H N 1
ATOM 16603 C CA . TYR H 1 255 ? 63.700 59.839 84.716 1.00 16.13 255 TYR H CA 1
ATOM 16604 C C . TYR H 1 255 ? 62.738 60.887 85.309 1.00 15.88 255 TYR H C 1
ATOM 16605 O O . TYR H 1 255 ? 62.352 60.797 86.476 1.00 15.12 255 TYR H O 1
ATOM 16614 N N . LEU H 1 256 ? 62.329 61.862 84.502 1.00 14.80 256 LEU H N 1
ATOM 16615 C CA . LEU H 1 256 ? 61.428 62.905 84.991 1.00 14.06 256 LEU H CA 1
ATOM 16616 C C . LEU H 1 256 ? 59.998 62.403 85.233 1.00 14.52 256 LEU H C 1
ATOM 16617 O O . LEU H 1 256 ? 59.339 62.795 86.198 1.00 13.79 256 LEU H O 1
ATOM 16622 N N . TRP H 1 257 ? 59.513 61.528 84.365 1.00 14.46 257 TRP H N 1
ATOM 16623 C CA . TRP H 1 257 ? 58.173 60.993 84.543 1.00 14.94 257 TRP H CA 1
ATOM 16624 C C . TRP H 1 257 ? 58.107 60.197 85.833 1.00 15.51 257 TRP H C 1
ATOM 16625 O O . TRP H 1 257 ? 57.036 60.013 86.423 1.00 15.88 257 TRP H O 1
ATOM 16636 N N . ASN H 1 258 ? 59.267 59.722 86.265 1.00 16.22 258 ASN H N 1
ATOM 16637 C CA . ASN H 1 258 ? 59.350 58.916 87.464 1.00 17.48 258 ASN H CA 1
ATOM 16638 C C . ASN H 1 258 ? 59.186 59.676 88.768 1.00 16.68 258 ASN H C 1
ATOM 16639 O O . ASN H 1 258 ? 58.823 59.077 89.772 1.00 16.54 258 ASN H O 1
ATOM 16644 N N . PHE H 1 259 ? 59.428 60.988 88.750 1.00 16.25 259 PHE H N 1
ATOM 16645 C CA . PHE H 1 259 ? 59.332 61.807 89.960 1.00 16.78 259 PHE H CA 1
ATOM 16646 C C . PHE H 1 259 ? 57.944 62.174 90.470 1.00 15.58 259 PHE H C 1
ATOM 16647 O O . PHE H 1 259 ? 57.017 62.380 89.691 1.00 15.75 259 PHE H O 1
ATOM 16655 N N . ARG H 1 260 ? 57.817 62.233 91.794 1.00 13.69 260 ARG H N 1
ATOM 16656 C CA . ARG H 1 260 ? 56.570 62.615 92.462 1.00 13.35 260 ARG H CA 1
ATOM 16657 C C . ARG H 1 260 ? 56.849 64.025 93.013 1.00 14.98 260 ARG H C 1
ATOM 16658 O O . ARG H 1 260 ? 57.738 64.227 93.859 1.00 14.75 260 ARG H O 1
ATOM 16666 N N . TYR H 1 261 ? 56.089 64.999 92.527 1.00 13.45 261 TYR H N 1
ATOM 16667 C CA . TYR H 1 261 ? 56.327 66.395 92.881 1.00 13.92 261 TYR H CA 1
ATOM 16668 C C . TYR H 1 261 ? 55.351 67.100 93.791 1.00 13.71 261 TYR H C 1
ATO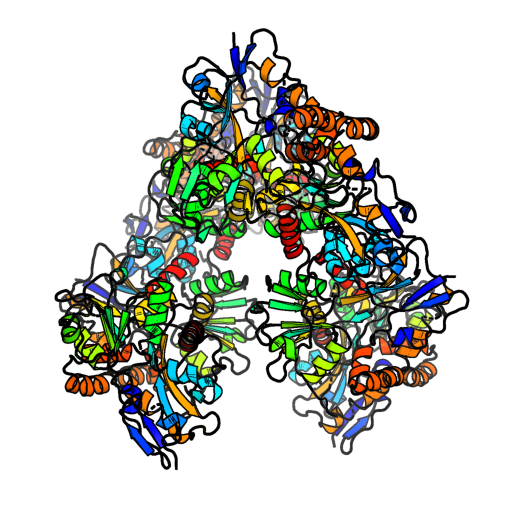M 16669 O O . TYR H 1 261 ? 55.551 68.271 94.110 1.00 15.18 261 TYR H O 1
ATOM 16678 N N . HIS H 1 262 ? 54.305 66.418 94.215 1.00 13.47 262 HIS H N 1
ATOM 16679 C CA . HIS H 1 262 ? 53.297 67.087 95.003 1.00 13.71 262 HIS H CA 1
ATOM 16680 C C . HIS H 1 262 ? 53.304 66.864 96.492 1.00 14.45 262 HIS H C 1
ATOM 16681 O O . HIS H 1 262 ? 52.345 67.208 97.168 1.00 16.93 262 HIS H O 1
ATOM 16688 N N . LEU H 1 263 ? 54.388 66.307 97.010 1.00 17.22 263 LEU H N 1
ATOM 16689 C CA . LEU H 1 263 ? 54.501 66.039 98.446 1.00 17.44 263 LEU H CA 1
ATOM 16690 C C . LEU H 1 263 ? 53.160 65.561 99.034 1.00 15.65 263 LEU H C 1
ATOM 16691 O O . LEU H 1 263 ? 52.636 66.135 99.980 1.00 15.57 263 LEU H O 1
ATOM 16696 N N . GLU H 1 264 ? 52.607 64.512 98.440 1.00 15.83 264 GLU H N 1
ATOM 16697 C CA . GLU H 1 264 ? 51.353 63.928 98.889 1.00 15.14 264 GLU H CA 1
ATOM 16698 C C . GLU H 1 264 ? 51.554 63.035 100.120 1.00 16.60 264 GLU H C 1
ATOM 16699 O O . GLU H 1 264 ? 52.693 62.804 100.569 1.00 15.03 264 GLU H O 1
ATOM 16705 N N . ALA H 1 265 ? 50.446 62.530 100.657 1.00 14.96 265 ALA H N 1
ATOM 16706 C CA . ALA H 1 265 ? 50.490 61.692 101.850 1.00 14.52 265 ALA H CA 1
ATOM 16707 C C . ALA H 1 265 ? 51.540 60.581 101.791 1.00 14.03 265 ALA H C 1
ATOM 16708 O O . ALA H 1 265 ? 52.327 60.428 102.714 1.00 13.77 265 ALA H O 1
ATOM 16710 N N . PRO H 1 266 ? 51.566 59.794 100.705 1.00 14.79 266 PRO H N 1
ATOM 16711 C CA . PRO H 1 266 ? 52.564 58.720 100.616 1.00 15.95 266 PRO H CA 1
ATOM 16712 C C . PRO H 1 266 ? 53.995 59.253 100.738 1.00 16.79 266 PRO H C 1
ATOM 16713 O O . PRO H 1 266 ? 54.850 58.634 101.383 1.00 15.83 266 PRO H O 1
ATOM 16717 N N . ASP H 1 267 ? 54.251 60.407 100.132 1.00 16.83 267 ASP H N 1
ATOM 16718 C CA . ASP H 1 267 ? 55.580 61.003 100.190 1.00 17.84 267 ASP H CA 1
ATOM 16719 C C . ASP H 1 267 ? 55.898 61.507 101.593 1.00 18.89 267 ASP H C 1
ATOM 16720 O O . ASP H 1 267 ? 57.052 61.475 102.021 1.00 16.69 267 ASP H O 1
ATOM 16725 N N . ARG H 1 268 ? 54.870 61.964 102.310 1.00 20.54 268 ARG H N 1
ATOM 16726 C CA . ARG H 1 268 ? 55.053 62.460 103.671 1.00 22.10 268 ARG H CA 1
ATOM 16727 C C . ARG H 1 268 ? 55.326 61.273 104.595 1.00 22.36 268 ARG H C 1
ATOM 16728 O O . ARG H 1 268 ? 56.080 61.380 105.561 1.00 22.53 268 ARG H O 1
ATOM 16736 N N . LEU H 1 269 ? 54.702 60.140 104.306 1.00 21.18 269 LEU H N 1
ATOM 16737 C CA . LEU H 1 269 ? 54.914 58.964 105.122 1.00 21.13 269 LEU H CA 1
ATOM 16738 C C . LEU H 1 269 ? 56.375 58.576 104.974 1.00 21.86 269 LEU H C 1
ATOM 16739 O O . LEU H 1 269 ? 57.062 58.318 105.958 1.00 23.73 269 LEU H O 1
ATOM 16744 N N . GLY H 1 270 ? 56.856 58.550 103.738 1.00 21.31 270 GLY H N 1
ATOM 16745 C CA . GLY H 1 270 ? 58.241 58.196 103.505 1.00 17.92 270 GLY H CA 1
ATOM 16746 C C . GLY H 1 270 ? 59.192 59.175 104.161 1.00 18.08 270 GLY H C 1
ATOM 16747 O O . GLY H 1 270 ? 60.177 58.765 104.773 1.00 16.92 270 GLY H O 1
ATOM 16748 N N . LEU H 1 271 ? 58.898 60.467 104.042 1.00 17.83 271 LEU H N 1
ATOM 16749 C CA . LEU H 1 271 ? 59.749 61.496 104.625 1.00 17.64 271 LEU H CA 1
ATOM 16750 C C . LEU H 1 271 ? 59.838 61.353 106.142 1.00 19.36 271 LEU H C 1
ATOM 16751 O O . LEU H 1 271 ? 60.925 61.466 106.721 1.00 18.83 271 LEU H O 1
ATOM 16756 N N . ARG H 1 272 ? 58.700 61.098 106.781 1.00 19.14 272 ARG H N 1
ATOM 16757 C CA . ARG H 1 272 ? 58.673 60.949 108.227 1.00 20.63 272 ARG H CA 1
ATOM 16758 C C . ARG H 1 272 ? 59.375 59.684 108.692 1.00 20.78 272 ARG H C 1
ATOM 16759 O O . ARG H 1 272 ? 60.108 59.711 109.684 1.00 21.33 272 ARG H O 1
ATOM 16767 N N . GLU H 1 273 ? 59.170 58.579 107.982 1.00 18.32 273 GLU H N 1
ATOM 16768 C CA . GLU H 1 273 ? 59.819 57.343 108.370 1.00 19.86 273 GLU H CA 1
ATOM 16769 C C . GLU H 1 273 ? 61.318 57.577 108.367 1.00 20.24 273 GLU H C 1
ATOM 16770 O O . GLU H 1 273 ? 62.015 57.239 109.335 1.00 22.39 273 GLU H O 1
ATOM 16776 N N . PHE H 1 274 ? 61.809 58.170 107.286 1.00 18.13 274 PHE H N 1
ATOM 16777 C CA . PHE H 1 274 ? 63.226 58.466 107.162 1.00 16.32 274 PHE H CA 1
ATOM 16778 C C . PHE H 1 274 ? 63.680 59.401 108.278 1.00 16.26 274 PHE H C 1
ATOM 16779 O O . PHE H 1 274 ? 64.745 59.216 108.866 1.00 16.21 274 PHE H O 1
ATOM 16787 N N . ALA H 1 275 ? 62.872 60.413 108.559 1.00 17.50 275 ALA H N 1
ATOM 16788 C CA . ALA H 1 275 ? 63.206 61.367 109.601 1.00 20.11 275 ALA H CA 1
ATOM 16789 C C . ALA H 1 275 ? 63.476 60.634 110.920 1.00 22.66 275 ALA H C 1
ATOM 16790 O O . ALA H 1 275 ? 64.489 60.888 111.589 1.00 21.45 275 ALA H O 1
ATOM 16792 N N . ASP H 1 276 ? 62.584 59.709 111.276 1.00 21.77 276 ASP H N 1
ATOM 16793 C CA . ASP H 1 276 ? 62.741 58.958 112.512 1.00 23.74 276 ASP H CA 1
ATOM 16794 C C . ASP H 1 276 ? 64.006 58.101 112.524 1.00 24.15 276 ASP H C 1
ATOM 16795 O O . ASP H 1 276 ? 64.683 58.010 113.548 1.00 23.68 276 ASP H O 1
ATOM 16800 N N . LEU H 1 277 ? 64.332 57.481 111.395 1.00 23.50 277 LEU H N 1
ATOM 16801 C CA . LEU H 1 277 ? 65.528 56.651 111.328 1.00 25.07 277 LEU H CA 1
ATOM 16802 C C . LEU H 1 277 ? 66.822 57.439 111.283 1.00 24.58 277 LEU H C 1
ATOM 16803 O O . LEU H 1 277 ? 67.788 57.089 111.944 1.00 26.04 277 LEU H O 1
ATOM 16808 N N . ALA H 1 278 ? 66.835 58.503 110.495 1.00 23.85 278 ALA H N 1
ATOM 16809 C CA . ALA H 1 278 ? 68.039 59.297 110.323 1.00 23.15 278 ALA H CA 1
ATOM 16810 C C . ALA H 1 278 ? 68.246 60.422 111.318 1.00 23.15 278 ALA H C 1
ATOM 16811 O O . ALA H 1 278 ? 69.373 60.868 111.506 1.00 23.54 278 ALA H O 1
ATOM 16813 N N . VAL H 1 279 ? 67.172 60.893 111.943 1.00 23.09 279 VAL H N 1
ATOM 16814 C CA . VAL H 1 279 ? 67.282 61.989 112.897 1.00 21.11 279 VAL H CA 1
ATOM 16815 C C . VAL H 1 279 ? 66.358 61.783 114.093 1.00 22.47 279 VAL H C 1
ATOM 16816 O O . VAL H 1 279 ? 65.433 62.568 114.325 1.00 23.90 279 VAL H O 1
ATOM 16820 N N . PRO H 1 280 ? 66.598 60.725 114.882 1.00 22.26 280 PRO H N 1
ATOM 16821 C CA . PRO H 1 280 ? 65.751 60.457 116.053 1.00 22.54 280 PRO H CA 1
ATOM 16822 C C . PRO H 1 280 ? 65.587 61.688 116.941 1.00 22.69 280 PRO H C 1
ATOM 16823 O O . PRO H 1 280 ? 66.567 62.335 117.306 1.00 23.07 280 PRO H O 1
ATOM 16827 N N . GLY H 1 281 ? 64.340 62.014 117.271 1.00 22.70 281 GLY H N 1
ATOM 16828 C CA . GLY H 1 281 ? 64.065 63.167 118.111 1.00 20.17 281 GLY H CA 1
ATOM 16829 C C . GLY H 1 281 ? 63.989 64.476 117.347 1.00 20.14 281 GLY H C 1
ATOM 16830 O O . GLY H 1 281 ? 64.002 65.551 117.947 1.00 19.92 281 GLY H O 1
ATOM 16831 N N . HIS H 1 282 ? 63.915 64.395 116.022 1.00 19.56 282 HIS H N 1
ATOM 16832 C CA . HIS H 1 282 ? 63.838 65.595 115.186 1.00 19.12 282 HIS H CA 1
ATOM 16833 C C . HIS H 1 282 ? 62.660 66.490 115.558 1.00 19.03 282 HIS H C 1
ATOM 16834 O O . HIS H 1 282 ? 61.612 66.001 115.984 1.00 19.51 282 HIS H O 1
ATOM 16841 N N . ALA H 1 283 ? 62.832 67.800 115.398 1.00 19.72 283 ALA H N 1
ATOM 16842 C CA . ALA H 1 283 ? 61.740 68.735 115.672 1.00 20.48 283 ALA H CA 1
ATOM 16843 C C . ALA H 1 283 ? 60.589 68.327 114.747 1.00 21.70 283 ALA H C 1
ATOM 16844 O O . ALA H 1 283 ? 60.805 67.641 113.748 1.00 18.90 283 ALA H O 1
ATOM 16846 N N . GLU H 1 284 ? 59.367 68.728 115.071 1.00 23.91 284 GLU H N 1
ATOM 16847 C CA . GLU H 1 284 ? 58.244 68.362 114.220 1.00 26.06 284 GLU H CA 1
ATOM 16848 C C . GLU H 1 284 ? 58.343 69.002 112.824 1.00 25.73 284 GLU H C 1
ATOM 16849 O O . GLU H 1 284 ? 58.632 70.191 112.684 1.00 24.57 284 GLU H O 1
ATOM 16855 N N . LEU H 1 285 ? 58.112 68.200 111.791 1.00 24.97 285 LEU H N 1
ATOM 16856 C CA . LEU H 1 285 ? 58.160 68.710 110.430 1.00 24.75 285 LEU H CA 1
ATOM 16857 C C . LEU H 1 285 ? 56.860 69.468 110.159 1.00 23.75 285 LEU H C 1
ATOM 16858 O O . LEU H 1 285 ? 55.773 68.901 110.262 1.00 24.32 285 LEU H O 1
ATOM 16863 N N . THR H 1 286 ? 56.971 70.746 109.817 1.00 22.26 286 THR H N 1
ATOM 16864 C CA . THR H 1 286 ? 55.791 71.559 109.550 1.00 23.67 286 THR H CA 1
ATOM 16865 C C . THR H 1 286 ? 55.783 72.131 108.132 1.00 24.69 286 THR H C 1
ATOM 16866 O O . THR H 1 286 ? 56.838 72.269 107.504 1.00 22.30 286 THR H O 1
ATOM 16870 N N . PHE H 1 287 ? 54.590 72.489 107.655 1.00 25.97 287 PHE H N 1
ATOM 16871 C CA . PHE H 1 287 ? 54.402 73.024 106.306 1.00 28.23 287 PHE H CA 1
ATOM 16872 C C . PHE H 1 287 ? 53.534 74.300 106.248 1.00 29.72 287 PHE H C 1
ATOM 16873 O O . PHE H 1 287 ? 52.910 74.664 107.267 1.00 30.38 287 PHE H O 1
#

Organism: Deinococcus radiodurans (strain ATCC 13939 / DSM 20539 / JCM 16871 / CCUG 27074 / LMG 4051 / NBRC 15346 / NCIMB 9279 / VKM B-1422 / R1) (NCBI:txid243230)

Nearest PDB structures (foldseek):
  2i6e-assembly1_A  TM=9.962E-01  e=7.765E-55  Deinococcus radiodurans
  7an7-assembly1_A  TM=8.375E-01  e=1.478E-21  Streptomyces coelicolor A3(2)
  7an5-assembly1_A  TM=8.169E-01  e=1.570E-21  Streptomyces coelicolor A3(2)
  7ahr-assembly1_A  TM=8.286E-01  e=5.910E-21  Streptomyces coelicolor A3(2)
  2nxo-assembly1_A  TM=8.092E-01  e=5.831E-20  Streptomyces coelicolor